Protein 5WS9 (pdb70)

CATH classification: 3.20.20.60

GO terms:
  GO:0005886 plasma membrane (C, HDA)

Solvent-accessible surface area: 67733 Å² total; per-residue (Å²): 173,44,23,6,17,0,0,0,4,17,12,96,21,2,92,168,118,87,14,0,79,24,0,0,108,22,7,0,9,0,0,18,2,28,5,35,126,55,84,84,111,59,16,92,82,12,27,81,50,0,56,96,1,14,124,61,44,46,70,22,2,0,0,0,0,1,0,24,2,30,45,14,51,0,14,145,5,68,97,29,50,27,106,0,40,132,58,51,76,0,69,0,0,25,18,103,43,126,1,53,62,88,83,0,11,2,75,15,116,83,1,15,131,34,5,95,67,51,34,93,1,10,0,67,63,10,100,1,0,0,39,3,72,37,57,93,66,78,14,0,15,0,42,1,57,44,23,1,86,3,32,33,66,78,6,6,5,4,32,81,22,114,14,77,38,96,16,14,35,114,78,0,51,96,5,0,40,36,0,2,109,27,19,0,9,0,0,0,0,6,21,1,53,36,40,50,18,9,109,72,0,38,97,4,0,82,160,58,66,80,136,12,24,0,0,0,18,0,3,13,42,47,0,36,122,58,16,94,44,0,0,103,39,1,58,1,0,0,0,6,1,13,26,0,7,17,21,24,67,19,34,75,5,5,24,8,5,45,118,0,0,39,49,0,7,25,35,4,37,6,0,0,0,0,32,48,0,0,37,24,0,44,102,75,24,65,7,11,16,0,2,1,4,0,0,0,5,0,16,52,14,1,6,10,1,4,3,0,22,16,3,0,15,94,6,139,77,12,35,28,0,0,107,3,0,19,115,0,1,46,24,2,18,161,84,48,22,72,19,50,116,36,106,77,91,11,175,66,69,54,1,1,1,0,50,1,0,36,18,1,0,62,49,28,107,4,106,0,1,0,0,23,10,52,45,0,16,4,0,50,42,0,0,18,21,12,1,94,25,52,2,3,0,0,3,25,70,81,85,5,51,19,34,5,5,6,2,4,7,11,66,6,26,82,12,82,126,42,148,46,17,62,1,13,4,153,26,0,18,126,15,0,52,132,43,116,136,15,132,169,20,12,20,0,0,0,1,0,7,5,62,38,28,67,81,24,14,8,4,9,3,5,6,2,103,0,40,82,135,18,55,162,50,18,6,16,0,0,0,3,18,11,94,19,2,94,162,115,103,18,2,92,26,0,0,106,19,7,0,9,0,0,19,3,29,4,35,127,53,84,83,110,58,18,91,82,14,27,79,52,0,59,96,2,14,127,61,43,46,72,22,2,0,0,0,0,1,0,24,2,25,46,17,51,0,14,150,6,67,96,29,52,27,107,0,35,131,59,56,68,0,73,0,0,24,18,103,43,128,1,54,58,88,82,0,11,2,76,16,116,83,1,15,129,36,4,95,68,51,34,84,1,2,0,59,67,11,107,0,3,0,38,3,71,37,58,97,66,78,18,0,14,0,42,1,53,47,21,1,82,2,32,36,68,78,6,5,5,5,33,81,23,128,20,78,25,98,9,15,34,126,74,0,46,102,4,0,39,38,0,2,110,25,18,0,10,0,0,0,0,5,19,0,39,34,41,49,15,9,112,76,0,38,100,5,0,83,150,54,64,80,136,12,25,0,0,0,18,1,3,22,48,82,0,36,120,49,16,95,43,0,1,102,40,2,56,0,0,1,0,6,2,12,31,0,3,8,21,24,64,18,34,75,5,6,22,15,6,45,117,0,0,40,48,0,7,44,34,4,40,6,0,0,0,0,31,45,0,0,37,24,0,54,130,60,21,60,7,10,19,0,3,3,4,0,0,0,5,0,16,50,14,1,5,10,1,4,4,0,22,16,2,0,15,93,6,138,56,14,40,30,0,0,106,4,0,19,115,0,1,44,26,1,17,160,84,48,21,71,20,49,115,35,99,111,97,14,165,65,68,54,2,1,1,0,52,1,0,45,22,0,0,65,72,26,115,5,116,0,1,1,0,25,10,51,44,0,15,5,0,48,40,0,1,19,15,8,1,92,26,51,2,4,0,0,3,23,69,85,86,5,57,19,33,5,5,5,2,4,8,11,69,7,29,72,12,82,119,38,145,44,12,63,1,14,5,152,29,0,18,131,16,0,58,135,31,116,147,14,131,161,20,9,21,0,1,0,1,0,8,4,62,38,28,67,79,26,14,9,4,8,3,5,6,3,103,0,34,83,133,18,53,179,45,26,7,16,0,0,0,4,16,13,93,21,2,91,169,130,97,16,0,85,21,0,0,105,21,7,0,10,0,0,19,2,26,4,31,113,57,87,80,87,51,15,95,69,12,27,78,50,0,61,101,1,16,129,55,42,46,70,23,2,0,0,0,0,1,0,25,4,23,45,12,38,0,13,169,10,70,104,29,54,27,104,0,39,127,56,56,76,0,70,0,0,22,19,104,42,144,0,48,57,89,81,0,19,2,75,17,119,84,1,14,128,39,12,93,61,51,26,117,2,2,0,45,54,2,95,0,6,0,42,3,72,44,56,95,64,79,12,0,17,0,42,1,73,40,24,6,81,3,32,43,69,70,8,9,11,7,24,86,26,136,40,84,27,91,8,16,33,136,83,0,55,109,5,0,34,42,0,1,106,36,18,0,9,2,0,0,0,5,17,0,59,37,41,46,11,11,99,65,0,37,116,8,0,81,165,52,63,77,134,12,31,0,0,0,15,0,4,23,44,68,0,33,123,57,15,97,46,0,1,104,40,1,60,3,0,0,0,6,1,4,26,0,7,15,30,22,65,18,34,75,5,5,25,5,6,44,118,0,0,40,48,0,7,25,35,4,39,11,0,0,0,0,28,38,0,0,36,23,0,44,106,74,20,79,5,13,11,0,3,2,5,0,0,0,6,0,16,53,14,1,5,11,1,4,3,0,21,15,2,0,14,94,5,145,61,12,38,30,0,0,114,4,0,20,117,0,1,46,28,2,17,157,106,51,20,72,19,50,116,33,105,113,82,12,158,67,67,52,1,1,1,0,49,2,0,33,17,0,0,71,77,29,121,3,75,0,1,0,0,24,10,51,46,0,15,4,0,47,40,0,1,19,22,13,2,93,21,53,2,4,0,0,3,24,65,79,85,5,56,18,36,4,5,4,2,3,8,9,69,7,26,84,11,84,124,43,148,46,11,62,1,13,4,152,32,0,17,134,16,0,51,137,46,117,129,10,129,175,18,12,24,0,0,0,1,0,7,6,59,38,32,66,79,25,14,8,3,8,2,4,6,3,101,0,47,84,130,16,62,178,44,27,6,18,0,0,0,3,16,12,93,25,2,96,163,101,78,6,2,92,21,0,0,106,21,7,0,9,0,0,16,4,29,3,31,112,55,78,87,104,57,16,96,84,13,28,81,60,0,61,97,2,15,129,59,44,47,71,22,2,0,0,0,0,1,0,27,3,24,44,14,43,0,12,164,7,70,101,29,53,27,106,0,38,129,57,56,78,0,69,0,0,22,19,102,42,141,4,44,57,88,76,0,24,2,78,18,122,85,2,14,131,35,11,99,64,52,33,163,2,8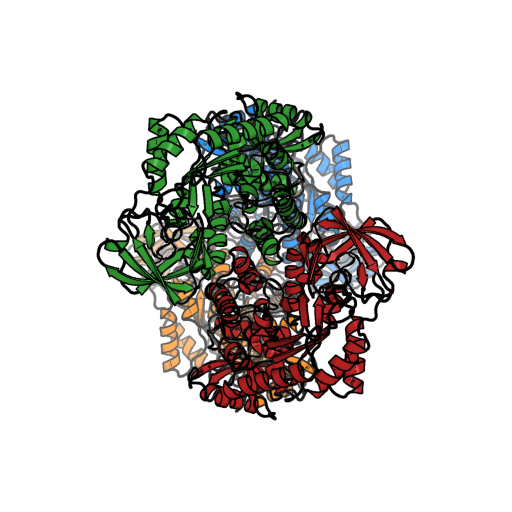,0,38,41,2,94,0,6,0,41,3,71,41,55,100,67,78,12,1,17,0,42,1,73,37,24,6,84,0,38,29,67,32,6,10,9,10,40,88,27,128,26,80,27,91,16,11,33,119,79,0,44,97,4,0,37,37,0,2,106,35,18,0,8,0,0,0,1,5,17,0,54,36,39,48,16,8,107,78,0,38,114,8,0,82,166,43,65,80,136,13,27,0,0,0,18,1,3,24,46,61,0,13,121,58,4,96,45,0,0,105,41,1,59,1,0,0,0,5,1,4,25,0,6,14,29,22,67,19,34,77,4,5,40,13,6,45,129,0,0,41,48,0,7,34,35,3,38,7,0,0,0,0,27,24,0,0,37,21,0,45,105,46,20,67,6,13,12,0,2,1,5,0,0,0,6,0,16,53,14,1,5,11,1,4,4,0,20,16,2,0,15,94,6,145,62,14,38,31,0,0,120,4,0,20,116,0,1,30,24,3,15,141,91,49,22,71,19,49,115,34,105,100,89,13,167,64,66,52,1,1,1,0,52,2,0,34,17,0,0,63,74,29,114,4,116,0,2,0,0,24,10,52,44,0,14,4,0,49,40,0,0,18,20,12,1,93,26,54,2,4,0,0,3,25,65,80,85,5,53,18,32,4,6,5,2,3,8,11,67,7,28,84,10,84,120,36,144,46,11,62,2,13,4,153,29,0,18,129,17,0,53,139,45,110,128,17,122,171,19,15,22,0,0,0,1,0,8,5,59,40,28,65,80,23,15,8,3,9,3,5,5,3,102,0,39,84,134,17,57

Structure (mmCIF, N/CA/C/O backbone):
data_5WS9
#
_entry.id   5WS9
#
_cell.length_a   127.190
_cell.length_b   127.190
_cell.length_c   144.924
_cell.angle_alpha   90.00
_cell.angle_beta   90.00
_cell.angle_gamma   120.00
#
_symmetry.space_group_name_H-M   'P 31'
#
loop_
_entity.id
_entity.type
_entity.pdbx_description
1 polymer 'Pyruvate kinase'
2 non-polymer 'MAGNESIUM ION'
3 non-polymer 'OXALATE ION'
4 non-polymer 'ADENOSINE MONOPHOSPHATE'
5 non-polymer 'POTASSIUM ION'
6 non-polymer "ADENOSINE-5'-TRIPHOSPHATE"
7 non-polymer 'PHOSPHATE ION'
8 water water
#
loop_
_atom_site.group_PDB
_atom_site.id
_atom_site.type_symbol
_atom_site.label_atom_id
_atom_site.label_alt_id
_atom_site.label_comp_id
_atom_site.label_asym_id
_atom_site.label_entity_id
_atom_site.label_seq_id
_atom_site.pdbx_PDB_ins_code
_atom_site.Cartn_x
_atom_site.Cartn_y
_atom_site.Cartn_z
_atom_site.occupancy
_atom_site.B_iso_or_equiv
_atom_site.auth_seq_id
_atom_site.auth_comp_id
_atom_site.auth_asym_id
_atom_site.auth_atom_id
_atom_site.pdbx_PDB_model_num
ATOM 1 N N . THR A 1 5 ? 94.506 81.348 -12.913 1.00 54.20 2 THR A N 1
ATOM 2 C CA . THR A 1 5 ? 93.117 81.808 -12.980 1.00 46.77 2 THR A CA 1
ATOM 3 C C . THR A 1 5 ? 92.157 81.026 -12.094 1.00 38.87 2 THR A C 1
ATOM 4 O O . THR A 1 5 ? 92.409 79.891 -11.648 1.00 35.34 2 THR A O 1
ATOM 8 N N . ARG A 1 6 ? 91.005 81.630 -11.946 1.00 31.42 3 ARG A N 1
ATOM 9 C CA . ARG A 1 6 ? 89.950 81.127 -11.119 1.00 29.56 3 ARG A CA 1
ATOM 10 C C . ARG A 1 6 ? 89.412 79.842 -11.687 1.00 29.61 3 ARG A C 1
ATOM 11 O O . ARG A 1 6 ? 89.201 79.732 -12.914 1.00 28.06 3 ARG A O 1
ATOM 19 N N . ARG A 1 7 ? 89.128 78.890 -10.800 1.00 27.89 4 ARG A N 1
ATOM 20 C CA . ARG A 1 7 ? 88.547 77.619 -11.202 1.00 27.01 4 ARG A CA 1
ATOM 21 C C . ARG A 1 7 ? 87.043 77.581 -10.946 1.00 27.24 4 ARG A C 1
ATOM 22 O O . ARG A 1 7 ? 86.262 77.271 -11.855 1.00 25.42 4 ARG A O 1
ATOM 30 N N . GLY A 1 8 ? 86.615 77.880 -9.715 1.00 24.62 5 GLY A N 1
ATOM 31 C CA . GLY A 1 8 ? 85.200 77.963 -9.409 1.00 23.98 5 GLY A CA 1
ATOM 32 C C . GLY A 1 8 ? 84.439 78.973 -10.250 1.00 24.03 5 GLY A C 1
ATOM 33 O O . GLY A 1 8 ? 84.970 80.008 -10.615 1.00 25.96 5 GLY A O 1
ATOM 34 N N . LYS A 1 9 ? 83.185 78.670 -10.551 1.00 21.65 6 LYS A N 1
ATOM 35 C CA . LYS A 1 9 ? 82.423 79.462 -11.497 1.00 23.35 6 LYS A CA 1
ATOM 36 C C . LYS A 1 9 ? 81.486 80.406 -10.749 1.00 22.61 6 LYS A C 1
ATOM 37 O O . LYS A 1 9 ? 81.185 80.192 -9.568 1.00 23.38 6 LYS A O 1
ATOM 43 N N . ILE A 1 10 ? 81.139 81.504 -11.405 1.00 21.81 7 ILE A N 1
ATOM 44 C CA . ILE A 1 10 ? 80.267 82.549 -10.843 1.00 21.80 7 ILE A CA 1
ATOM 45 C C . ILE A 1 10 ? 79.039 82.730 -11.716 1.00 21.09 7 ILE A C 1
ATOM 46 O O . ILE A 1 10 ? 79.135 82.951 -12.951 1.00 23.05 7 ILE A O 1
ATOM 51 N N . VAL A 1 11 ? 77.888 82.603 -11.077 1.00 22.01 8 VAL A N 1
ATOM 52 C CA . VAL A 1 11 ? 76.596 82.859 -11.670 1.00 21.65 8 VAL A CA 1
ATOM 53 C C . VAL A 1 11 ? 76.084 84.208 -11.193 1.00 25.56 8 VAL A C 1
ATOM 54 O O . VAL A 1 11 ? 76.082 84.477 -10.005 1.00 21.54 8 VAL A O 1
ATOM 58 N N . CYS A 1 12 ? 75.669 85.075 -12.134 1.00 24.49 9 CYS A N 1
ATOM 59 C CA . CYS A 1 12 ? 75.098 86.360 -11.776 1.00 27.20 9 CYS A CA 1
ATOM 60 C C . CYS A 1 12 ? 73.677 86.485 -12.258 1.00 26.22 9 CYS A C 1
ATOM 61 O O . CYS A 1 12 ? 73.362 86.044 -13.342 1.00 27.37 9 CYS A O 1
ATOM 64 N N . THR A 1 13 ? 72.851 87.185 -11.488 1.00 23.95 10 THR A N 1
ATOM 65 C CA . THR A 1 13 ? 71.484 87.419 -11.879 1.00 25.43 10 THR A CA 1
ATOM 66 C C . THR A 1 13 ? 71.340 88.804 -12.525 1.00 26.10 10 THR A C 1
ATOM 67 O O . THR A 1 13 ? 71.815 89.818 -11.997 1.00 27.36 10 THR A O 1
ATOM 71 N N . LEU A 1 14 ? 70.669 88.840 -13.666 1.00 26.14 11 LEU A N 1
ATOM 72 C CA . LEU A 1 14 ? 70.389 90.066 -14.355 1.00 26.46 11 LEU A CA 1
ATOM 73 C C . LEU A 1 14 ? 69.131 90.726 -13.833 1.00 27.28 11 LEU A C 1
ATOM 74 O O . LEU A 1 14 ? 68.194 90.044 -13.410 1.00 25.17 11 LEU A O 1
ATOM 79 N N . GLY A 1 15 ? 69.100 92.052 -13.912 1.00 27.28 12 GLY A N 1
ATOM 80 C CA . GLY A 1 15 ? 67.943 92.828 -13.566 1.00 29.32 12 GLY A CA 1
ATOM 81 C C . GLY A 1 15 ? 68.189 94.328 -13.732 1.00 31.56 12 GLY A C 1
ATOM 82 O O . GLY A 1 15 ? 69.140 94.729 -14.414 1.00 32.79 12 GLY A O 1
ATOM 83 N N . PRO A 1 16 ? 67.390 95.163 -13.048 1.00 31.02 13 PRO A N 1
ATOM 84 C CA . PRO A 1 16 ? 67.456 96.601 -13.245 1.00 33.36 13 PRO A CA 1
ATOM 85 C C . PRO A 1 16 ? 68.864 97.174 -13.138 1.00 34.20 13 PRO A C 1
ATOM 86 O O . PRO A 1 16 ? 69.210 98.088 -13.889 1.00 32.84 13 PRO A O 1
ATOM 90 N N . ALA A 1 17 ? 69.678 96.639 -12.225 1.00 32.79 14 ALA A N 1
ATOM 91 C CA . ALA A 1 17 ? 71.000 97.169 -11.992 1.00 34.41 14 ALA A CA 1
ATOM 92 C C . ALA A 1 17 ? 72.004 96.788 -13.086 1.00 35.82 14 ALA A C 1
ATOM 93 O O . ALA A 1 17 ? 73.105 97.321 -13.114 1.00 38.59 14 ALA A O 1
ATOM 95 N N . THR A 1 18 ? 71.668 95.804 -13.909 1.00 32.63 15 THR A N 1
ATOM 96 C CA . THR A 1 18 ? 72.535 95.435 -15.018 1.00 33.28 15 THR A CA 1
ATOM 97 C C . THR A 1 18 ? 72.025 95.956 -16.363 1.00 34.90 15 THR A C 1
ATOM 98 O O . THR A 1 18 ? 72.654 95.709 -17.375 1.00 36.50 15 THR A O 1
ATOM 102 N N . GLN A 1 19 ? 70.923 96.701 -16.369 1.00 36.59 16 GLN A N 1
ATOM 103 C CA . GLN A 1 19 ? 70.305 97.130 -17.634 1.00 40.26 16 GLN A CA 1
ATOM 104 C C . GLN A 1 19 ? 70.986 98.338 -18.234 1.00 43.32 16 GLN A C 1
ATOM 105 O O . GLN A 1 19 ? 70.905 98.560 -19.436 1.00 43.39 16 GLN A O 1
ATOM 111 N N . ARG A 1 20 ? 71.649 99.140 -17.412 1.00 48.92 17 ARG A N 1
ATOM 112 C CA . ARG A 1 20 ? 72.351 100.294 -17.969 1.00 54.86 17 ARG A CA 1
ATOM 113 C C . ARG A 1 20 ? 73.407 99.836 -18.944 1.00 54.26 17 ARG A C 1
ATOM 114 O O . ARG A 1 20 ? 74.055 98.844 -18.744 1.00 45.14 17 ARG A O 1
ATOM 122 N N . ASP A 1 21 ? 73.532 100.585 -20.024 1.00 56.83 18 ASP A N 1
ATOM 123 C CA . ASP A 1 21 ? 74.398 100.251 -21.125 1.00 60.69 18 ASP A CA 1
ATOM 124 C C . ASP A 1 21 ? 75.784 99.762 -20.673 1.00 57.82 18 ASP A C 1
ATOM 125 O O . ASP A 1 21 ? 76.415 100.326 -19.773 1.00 57.99 18 ASP A O 1
ATOM 130 N N . ASP A 1 22 ? 76.233 98.727 -21.351 1.00 53.96 19 ASP A N 1
ATOM 131 C CA . ASP A 1 22 ? 77.508 98.074 -21.109 1.00 53.71 19 ASP A CA 1
ATOM 132 C C . ASP A 1 22 ? 77.816 97.488 -19.725 1.00 44.19 19 ASP A C 1
ATOM 133 O O . ASP A 1 22 ? 78.886 96.964 -19.539 1.00 39.43 19 ASP A O 1
ATOM 138 N N . LEU A 1 23 ? 76.853 97.465 -18.813 1.00 42.58 20 LEU A N 1
ATOM 139 C CA . LEU A 1 23 ? 77.048 96.726 -17.552 1.00 42.26 20 LEU A CA 1
ATOM 140 C C . LEU A 1 23 ? 77.157 95.227 -17.738 1.00 36.19 20 LEU A C 1
ATOM 141 O O . LEU A 1 23 ? 77.961 94.593 -17.088 1.00 33.30 20 LEU A O 1
ATOM 146 N N . VAL A 1 24 ? 76.344 94.655 -18.614 1.00 33.43 21 VAL A N 1
ATOM 147 C CA . VAL A 1 24 ? 76.407 93.211 -18.843 1.00 30.83 21 VAL A CA 1
ATOM 148 C C . VAL A 1 24 ? 77.781 92.848 -19.411 1.00 31.77 21 VAL A C 1
ATOM 149 O O . VAL A 1 24 ? 78.412 91.903 -18.983 1.00 30.89 21 VAL A O 1
ATOM 153 N N . ARG A 1 25 ? 78.261 93.624 -20.361 1.00 32.58 22 ARG A N 1
ATOM 154 C CA . ARG A 1 25 ? 79.603 93.448 -20.851 1.00 33.35 22 ARG A CA 1
ATOM 155 C C . ARG A 1 25 ? 80.628 93.523 -19.726 1.00 33.49 22 ARG A C 1
ATOM 156 O O . ARG A 1 25 ? 81.541 92.707 -19.660 1.00 32.12 22 ARG A O 1
ATOM 164 N N . ALA A 1 26 ? 80.503 94.529 -18.857 1.00 32.94 23 ALA A N 1
ATOM 165 C CA . ALA A 1 26 ? 81.457 94.677 -17.760 1.00 32.31 23 ALA A CA 1
ATOM 166 C C . ALA A 1 26 ? 81.403 93.479 -16.794 1.00 30.41 23 ALA A C 1
ATOM 167 O O . ALA A 1 26 ? 82.409 93.100 -16.242 1.00 27.98 23 ALA A O 1
ATOM 169 N N . LEU A 1 27 ? 80.234 92.870 -16.626 1.00 30.34 24 LEU A N 1
ATOM 170 C CA . LEU A 1 27 ? 80.127 91.648 -15.807 1.00 31.12 24 LEU A CA 1
ATOM 171 C C . LEU A 1 27 ? 80.887 90.493 -16.424 1.00 29.60 24 LEU A C 1
ATOM 172 O O . LEU A 1 27 ? 81.549 89.714 -15.728 1.00 26.75 24 LEU A O 1
ATOM 177 N N . VAL A 1 28 ? 80.729 90.337 -17.727 1.00 30.27 25 VAL A N 1
ATOM 178 C CA . VAL A 1 28 ? 81.437 89.263 -18.462 1.00 28.57 25 VAL A CA 1
ATOM 179 C C . VAL A 1 28 ? 82.920 89.465 -18.319 1.00 29.44 25 VAL A C 1
ATOM 180 O O . VAL A 1 28 ? 83.657 88.537 -18.000 1.00 28.48 25 VAL A O 1
ATOM 184 N N . GLU A 1 29 ? 83.372 90.696 -18.505 1.00 31.10 26 GLU A N 1
ATOM 185 C CA . GLU A 1 29 ? 84.803 90.950 -18.400 1.00 35.03 26 GLU A CA 1
ATOM 186 C C . GLU A 1 29 ? 85.325 90.761 -16.987 1.00 34.20 26 GLU A C 1
ATOM 187 O O . GLU A 1 29 ? 86.491 90.416 -16.803 1.00 35.49 26 GLU A O 1
ATOM 193 N N . ALA A 1 30 ? 84.462 90.991 -15.994 1.00 32.51 27 ALA A N 1
ATOM 194 C CA . ALA A 1 30 ? 84.801 90.787 -14.591 1.00 32.26 27 ALA A CA 1
ATOM 195 C C . ALA A 1 30 ? 84.766 89.301 -14.155 1.00 30.77 27 ALA A C 1
ATOM 196 O O . ALA A 1 30 ? 85.206 88.962 -13.032 1.00 29.58 27 ALA A O 1
ATOM 198 N N . GLY A 1 31 ? 84.229 88.434 -15.008 1.00 29.87 28 GLY A N 1
ATOM 199 C CA . GLY A 1 31 ? 84.307 87.013 -14.777 1.00 28.70 28 GLY A CA 1
ATOM 200 C C . GLY A 1 31 ? 83.003 86.238 -14.736 1.00 27.36 28 GLY A C 1
ATOM 201 O O . GLY A 1 31 ? 83.032 85.035 -14.532 1.00 28.28 28 GLY A O 1
ATOM 202 N N . MET A 1 32 ? 81.866 86.884 -14.948 1.00 26.14 29 MET A N 1
ATOM 203 C CA . MET A 1 32 ? 80.571 86.154 -14.954 1.00 26.53 29 MET A CA 1
ATOM 204 C C . MET A 1 32 ? 80.662 84.962 -15.894 1.00 25.40 29 MET A C 1
ATOM 205 O O . MET A 1 32 ? 80.967 85.133 -17.057 1.00 23.77 29 MET A O 1
ATOM 210 N N . ASP A 1 33 ? 80.330 83.774 -15.393 1.00 24.27 30 ASP A N 1
ATOM 211 C CA . ASP A 1 33 ? 80.352 82.567 -16.190 1.00 24.37 30 ASP A CA 1
ATOM 212 C C . ASP A 1 33 ? 78.958 82.137 -16.659 1.00 24.84 30 ASP A C 1
ATOM 213 O O . ASP A 1 33 ? 78.815 81.507 -17.731 1.00 25.67 30 ASP A O 1
ATOM 218 N N . VAL A 1 34 ? 77.939 82.480 -15.878 1.00 23.30 31 VAL A N 1
ATOM 219 C CA . VAL A 1 34 ? 76.551 82.143 -16.170 1.00 22.10 31 VAL A CA 1
ATOM 220 C C . VAL A 1 34 ? 75.685 83.323 -15.792 1.00 23.62 31 VAL A C 1
ATOM 221 O O . VAL A 1 34 ? 75.816 83.843 -14.704 1.00 23.30 31 VAL A O 1
ATOM 225 N N . ALA A 1 35 ? 74.798 83.740 -16.697 1.00 22.79 32 ALA A N 1
ATOM 226 C CA . ALA A 1 35 ? 73.816 84.804 -16.429 1.00 23.55 32 ALA A CA 1
ATOM 227 C C . ALA A 1 35 ? 72.474 84.154 -16.167 1.00 24.54 32 ALA A C 1
ATOM 228 O O . ALA A 1 35 ? 71.979 83.440 -17.007 1.00 26.00 32 ALA A O 1
ATOM 230 N N . ARG A 1 36 ? 71.896 84.432 -15.001 1.00 24.25 33 ARG A N 1
ATOM 231 C CA . ARG A 1 36 ? 70.570 83.952 -14.608 1.00 23.80 33 ARG A CA 1
ATOM 232 C C . ARG A 1 36 ? 69.524 84.995 -14.965 1.00 25.46 33 ARG A C 1
ATOM 233 O O . ARG A 1 36 ? 69.614 86.194 -14.560 1.00 24.63 33 ARG A O 1
ATOM 241 N N . MET A 1 37 ? 68.534 84.543 -15.719 1.00 25.25 34 MET A N 1
ATOM 242 C CA . MET A 1 37 ? 67.336 85.312 -15.984 1.00 28.35 34 MET A CA 1
ATOM 243 C C . MET A 1 37 ? 66.234 84.838 -15.061 1.00 27.32 34 MET A C 1
ATOM 244 O O . MET A 1 37 ? 65.797 83.677 -15.144 1.00 27.92 34 MET A O 1
ATOM 249 N N . ASN A 1 38 ? 65.785 85.713 -14.177 1.00 27.20 35 ASN A N 1
ATOM 250 C CA . ASN A 1 38 ? 64.774 85.318 -13.163 1.00 27.32 35 ASN A CA 1
ATOM 251 C C . ASN A 1 38 ? 63.400 85.666 -13.613 1.00 27.09 35 ASN A C 1
ATOM 252 O O . ASN A 1 38 ? 63.025 86.854 -13.646 1.00 28.84 35 ASN A O 1
ATOM 257 N N . PHE A 1 39 ? 62.626 84.654 -13.993 1.00 27.28 36 PHE A N 1
ATOM 258 C CA . PHE A 1 39 ? 61.281 84.915 -14.554 1.00 29.32 36 PHE A CA 1
ATOM 259 C C . PHE A 1 39 ? 60.214 85.307 -13.544 1.00 29.76 36 PHE A C 1
ATOM 260 O O . PHE A 1 39 ? 59.056 85.590 -13.937 1.00 29.85 36 PHE A O 1
ATOM 268 N N . SER A 1 40 ? 60.595 85.434 -12.272 1.00 28.11 37 SER A N 1
ATOM 269 C CA . SER A 1 40 ? 59.705 86.069 -11.273 1.00 31.47 37 SER A CA 1
ATOM 270 C C . SER A 1 40 ? 59.487 87.568 -11.520 1.00 31.90 37 SER A C 1
ATOM 271 O O . SER A 1 40 ? 58.517 88.136 -11.024 1.00 32.91 37 SER A O 1
ATOM 274 N N . HIS A 1 41 ? 60.393 88.206 -12.254 1.00 30.08 38 HIS A N 1
ATOM 275 C CA . HIS A 1 41 ? 60.304 89.641 -12.527 1.00 34.76 38 HIS A CA 1
ATOM 276 C C . HIS A 1 41 ? 60.573 89.922 -13.997 1.00 32.87 38 HIS A C 1
ATOM 277 O O . HIS A 1 41 ? 61.052 89.055 -14.720 1.00 31.92 38 HIS A O 1
ATOM 284 N N . GLY A 1 42 ? 60.261 91.138 -14.431 1.00 33.08 39 GLY A N 1
ATOM 285 C CA . GLY A 1 42 ? 60.563 91.576 -15.786 1.00 34.07 39 GLY A CA 1
ATOM 286 C C . GLY A 1 42 ? 59.540 91.076 -16.788 1.00 36.43 39 GLY A C 1
ATOM 287 O O . GLY A 1 42 ? 58.811 90.124 -16.516 1.00 35.06 39 GLY A O 1
ATOM 288 N N . ASP A 1 43 ? 59.459 91.734 -17.947 1.00 36.21 40 ASP A N 1
ATOM 289 C CA . ASP A 1 43 ? 58.668 91.189 -19.052 1.00 36.98 40 ASP A CA 1
ATOM 290 C C . ASP A 1 43 ? 59.572 90.568 -20.143 1.00 34.34 40 ASP A C 1
ATOM 291 O O . ASP A 1 43 ? 60.815 90.530 -20.007 1.00 34.57 40 ASP A O 1
ATOM 296 N N . TYR A 1 44 ? 58.943 90.004 -21.163 1.00 34.15 41 TYR A N 1
ATOM 297 C CA . TYR A 1 44 ? 59.679 89.246 -22.182 1.00 33.53 41 TYR A CA 1
ATOM 298 C C . TYR A 1 44 ? 60.643 90.146 -22.969 1.00 34.22 41 TYR A C 1
ATOM 299 O O . TYR A 1 44 ? 61.758 89.733 -23.282 1.00 32.90 41 TYR A O 1
ATOM 308 N N . ASP A 1 45 ? 60.240 91.393 -23.204 1.00 34.10 42 ASP A N 1
ATOM 309 C CA . ASP A 1 45 ? 61.120 92.377 -23.830 1.00 36.01 42 ASP A CA 1
ATOM 310 C C . ASP A 1 45 ? 62.403 92.589 -23.013 1.00 36.03 42 ASP A C 1
ATOM 311 O O . ASP A 1 45 ? 63.499 92.608 -23.584 1.00 34.41 42 ASP A O 1
ATOM 316 N N . ASP A 1 46 ? 62.262 92.707 -21.681 1.00 35.32 43 ASP A N 1
ATOM 317 C CA . ASP A 1 46 ? 63.415 92.860 -20.778 1.00 36.54 43 ASP A CA 1
ATOM 318 C C . ASP A 1 46 ? 64.384 91.709 -20.929 1.00 31.83 43 ASP A C 1
ATOM 319 O O . ASP A 1 46 ? 65.588 91.911 -20.966 1.00 30.33 43 ASP A O 1
ATOM 324 N N . HIS A 1 47 ? 63.849 90.493 -20.891 1.00 30.34 44 HIS A N 1
ATOM 325 C CA . HIS A 1 47 ? 64.662 89.305 -20.915 1.00 30.85 44 HIS A CA 1
ATOM 326 C C . HIS A 1 47 ? 65.357 89.166 -22.267 1.00 31.46 44 HIS A C 1
ATOM 327 O O . HIS A 1 47 ? 66.505 88.743 -22.346 1.00 33.71 44 HIS A O 1
ATOM 334 N N . LYS A 1 48 ? 64.643 89.518 -23.329 1.00 34.70 45 LYS A N 1
ATOM 335 C CA . LYS A 1 48 ? 65.229 89.451 -24.658 1.00 34.30 45 LYS A CA 1
ATOM 336 C C . LYS A 1 48 ? 66.437 90.398 -24.755 1.00 32.78 45 LYS A C 1
ATOM 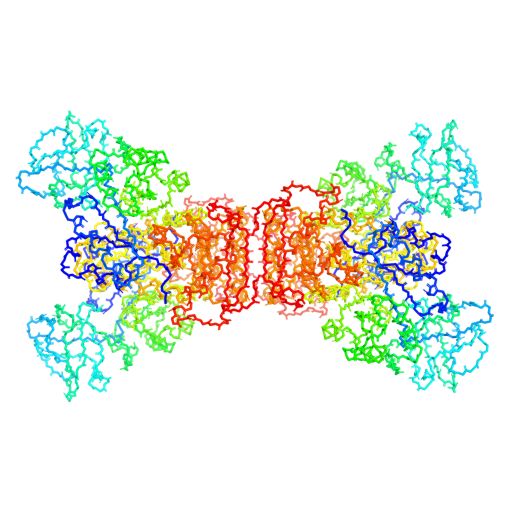337 O O . LYS A 1 48 ? 67.481 90.009 -25.213 1.00 31.28 45 LYS A O 1
ATOM 343 N N . VAL A 1 49 ? 66.254 91.652 -24.353 1.00 33.15 46 VAL A N 1
ATOM 344 C CA . VAL A 1 49 ? 67.338 92.616 -24.371 1.00 34.27 46 VAL A CA 1
ATOM 345 C C . VAL A 1 49 ? 68.544 92.141 -23.570 1.00 32.32 46 VAL A C 1
ATOM 346 O O . VAL A 1 49 ? 69.697 92.242 -24.023 1.00 32.02 46 VAL A O 1
ATOM 350 N N . ALA A 1 50 ? 68.296 91.593 -22.389 1.00 30.87 47 ALA A N 1
ATOM 351 C CA . ALA A 1 50 ? 69.377 91.129 -21.555 1.00 29.56 47 ALA A CA 1
ATOM 352 C C . ALA A 1 50 ? 70.108 89.900 -22.168 1.00 29.79 47 ALA A C 1
ATOM 353 O O . ALA A 1 50 ? 71.355 89.823 -22.159 1.00 29.19 47 ALA A O 1
ATOM 355 N N . TYR A 1 51 ? 69.334 88.964 -22.701 1.00 30.24 48 TYR A N 1
ATOM 356 C CA . TYR A 1 51 ? 69.877 87.796 -23.429 1.00 31.08 48 TYR A CA 1
ATOM 357 C C . TYR A 1 51 ? 70.830 88.212 -24.553 1.00 31.56 48 TYR A C 1
ATOM 358 O O . TYR A 1 51 ? 71.906 87.667 -24.681 1.00 34.46 48 TYR A O 1
ATOM 367 N N . GLU A 1 52 ? 70.402 89.178 -25.344 1.00 31.85 49 GLU A N 1
ATOM 368 C CA . GLU A 1 52 ? 71.172 89.682 -26.464 1.00 33.18 49 GLU A CA 1
ATOM 369 C C . GLU A 1 52 ? 72.479 90.308 -25.967 1.00 31.47 49 GLU A C 1
ATOM 370 O O . GLU A 1 52 ? 73.543 90.112 -26.577 1.00 28.89 49 GLU A O 1
ATOM 376 N N . ARG A 1 53 ? 72.404 91.041 -24.849 1.00 32.04 50 ARG A N 1
ATOM 377 C CA . ARG A 1 53 ? 73.596 91.669 -24.296 1.00 31.90 50 ARG A CA 1
ATOM 378 C C . ARG A 1 53 ? 74.616 90.640 -23.846 1.00 29.62 50 ARG A C 1
ATOM 379 O O . ARG A 1 53 ? 75.830 90.859 -24.019 1.00 30.63 50 ARG A O 1
ATOM 387 N N . VAL A 1 54 ? 74.143 89.517 -23.313 1.00 26.85 51 VAL A N 1
ATOM 388 C CA . VAL A 1 54 ? 75.039 88.437 -22.853 1.00 25.47 51 VAL A CA 1
ATOM 389 C C . VAL A 1 54 ? 75.708 87.753 -24.047 1.00 26.41 51 VAL A C 1
ATOM 390 O O . VAL A 1 54 ? 76.921 87.548 -24.058 1.00 28.60 51 VAL A O 1
ATOM 394 N N . ARG A 1 55 ? 74.922 87.392 -25.041 1.00 27.81 52 ARG A N 1
ATOM 395 C CA . ARG A 1 55 ? 75.481 86.768 -26.269 1.00 27.63 52 ARG A CA 1
ATOM 396 C C . ARG A 1 55 ? 76.500 87.671 -26.954 1.00 28.44 52 ARG A C 1
ATOM 397 O O . ARG A 1 55 ? 77.555 87.208 -27.349 1.00 27.94 52 ARG A O 1
ATOM 405 N N . VAL A 1 56 ? 76.213 88.958 -27.061 1.00 28.74 53 VAL A N 1
ATOM 406 C CA . VAL A 1 56 ? 77.171 89.882 -27.671 1.00 31.21 53 VAL A CA 1
ATOM 407 C C . VAL A 1 56 ? 78.483 89.932 -26.846 1.00 32.71 53 VAL A C 1
ATOM 408 O O . VAL A 1 56 ? 79.575 89.792 -27.387 1.00 30.44 53 VAL A O 1
ATOM 412 N N . ALA A 1 57 ? 78.352 90.090 -25.526 1.00 31.00 54 ALA A N 1
ATOM 413 C CA . ALA A 1 57 ? 79.501 90.206 -24.656 1.00 30.58 54 ALA A CA 1
ATOM 414 C C . ALA A 1 57 ? 80.356 88.929 -24.665 1.00 28.51 54 ALA A C 1
ATOM 415 O O . ALA A 1 57 ? 81.588 89.002 -24.703 1.00 30.75 54 ALA A O 1
ATOM 417 N N . SER A 1 58 ? 79.693 87.781 -24.685 1.00 26.51 55 SER A N 1
ATOM 418 C CA . SER A 1 58 ? 80.364 86.484 -24.773 1.00 27.42 55 SER A CA 1
ATOM 419 C C . SER A 1 58 ? 81.134 86.339 -26.088 1.00 27.77 55 SER A C 1
ATOM 420 O O . SER A 1 58 ? 82.297 85.912 -26.098 1.00 27.99 55 SER A O 1
ATOM 423 N N . ASP A 1 59 ? 80.484 86.678 -27.204 1.00 30.32 56 ASP A N 1
ATOM 424 C CA . ASP A 1 59 ? 81.144 86.580 -28.502 1.00 31.76 56 ASP A CA 1
ATOM 425 C C . ASP A 1 59 ? 82.232 87.633 -28.676 1.00 32.21 56 ASP A C 1
ATOM 426 O O . ASP A 1 59 ? 83.259 87.360 -29.309 1.00 32.99 56 ASP A O 1
ATOM 431 N N . ALA A 1 60 ? 81.997 88.847 -28.174 1.00 30.92 57 ALA A N 1
ATOM 432 C CA . ALA A 1 60 ? 83.013 89.907 -28.276 1.00 33.21 57 ALA A CA 1
ATOM 433 C C . ALA A 1 60 ? 84.280 89.581 -27.438 1.00 32.96 57 ALA A C 1
ATOM 434 O O . ALA A 1 60 ? 85.423 89.851 -27.873 1.00 31.12 57 ALA A O 1
ATOM 436 N N . THR A 1 61 ? 84.091 89.034 -26.255 1.00 31.49 58 THR A N 1
ATOM 437 C CA . THR A 1 61 ? 85.224 88.788 -25.355 1.00 31.72 58 THR A CA 1
ATOM 438 C C . THR A 1 61 ? 85.888 87.451 -25.604 1.00 32.70 58 THR A C 1
ATOM 439 O O . THR A 1 61 ? 87.032 87.247 -25.209 1.00 34.58 58 THR A O 1
ATOM 443 N N . GLY A 1 62 ? 85.136 86.517 -26.169 1.00 30.99 59 GLY A N 1
ATOM 444 C CA . GLY A 1 62 ? 85.607 85.179 -26.323 1.00 31.53 59 GLY A CA 1
ATOM 445 C C . GLY A 1 62 ? 85.368 84.292 -25.111 1.00 31.16 59 GLY A C 1
ATOM 446 O O . GLY A 1 62 ? 85.725 83.131 -25.145 1.00 31.94 59 GLY A O 1
ATOM 447 N N . ARG A 1 63 ? 84.788 84.833 -24.037 1.00 28.16 60 ARG A N 1
ATOM 448 C CA . ARG A 1 63 ? 84.525 84.052 -22.840 1.00 29.46 60 ARG A CA 1
ATOM 449 C C . ARG A 1 63 ? 83.190 83.311 -22.990 1.00 29.08 60 ARG A C 1
ATOM 450 O O . ARG A 1 63 ? 82.190 83.887 -23.418 1.00 28.39 60 ARG A O 1
ATOM 458 N N . ALA A 1 64 ? 83.170 82.042 -22.605 1.00 25.97 61 ALA A N 1
ATOM 459 C CA . ALA A 1 64 ? 81.921 81.315 -22.549 1.00 27.75 61 ALA A CA 1
ATOM 460 C C . ALA A 1 64 ? 81.050 81.910 -21.422 1.00 27.10 61 ALA A C 1
ATOM 461 O O . ALA A 1 64 ? 81.523 82.155 -20.326 1.00 24.51 61 ALA A O 1
ATOM 463 N N . VAL A 1 65 ? 79.799 82.179 -21.719 1.00 26.51 62 VAL A N 1
ATOM 464 C CA . VAL A 1 65 ? 78.873 82.603 -20.713 1.00 26.81 62 VAL A CA 1
ATOM 465 C C . VAL A 1 65 ? 77.557 81.893 -20.937 1.00 27.27 62 VAL A C 1
ATOM 466 O O . VAL A 1 65 ? 76.888 82.165 -21.910 1.00 27.87 62 VAL A O 1
ATOM 470 N N . GLY A 1 66 ? 77.187 80.986 -20.028 1.00 26.31 63 GLY A N 1
ATOM 471 C CA . GLY A 1 66 ? 75.926 80.287 -20.139 1.00 25.06 63 GLY A CA 1
ATOM 472 C C . GLY A 1 66 ? 74.757 81.210 -19.758 1.00 28.63 63 GLY A C 1
ATOM 473 O O . GLY A 1 66 ? 74.923 82.147 -18.991 1.00 25.75 63 GLY A O 1
ATOM 474 N N . VAL A 1 67 ? 73.585 80.941 -20.322 1.00 27.60 64 VAL A N 1
ATOM 475 C CA . VAL A 1 67 ? 72.368 81.630 -19.961 1.00 27.30 64 VAL A CA 1
ATOM 476 C C . VAL A 1 67 ? 71.391 80.657 -19.337 1.00 27.39 64 VAL A C 1
ATOM 477 O O . VAL A 1 67 ? 71.008 79.670 -19.966 1.00 24.60 64 VAL A O 1
ATOM 481 N N . LEU A 1 68 ? 71.017 80.955 -18.095 1.00 26.47 65 LEU A N 1
ATOM 482 C CA . LEU A 1 68 ? 70.142 80.124 -17.274 1.00 27.10 65 LEU A CA 1
ATOM 483 C C . LEU A 1 68 ? 68.776 80.795 -17.085 1.00 26.84 65 LEU A C 1
ATOM 484 O O . LEU A 1 68 ? 68.711 81.882 -16.579 1.00 29.59 65 LEU A O 1
ATOM 489 N N . ALA A 1 69 ? 67.701 80.157 -17.545 1.00 25.51 66 ALA A N 1
ATOM 490 C CA . ALA A 1 69 ? 66.340 80.619 -17.289 1.00 27.41 66 ALA A CA 1
ATOM 491 C C . ALA A 1 69 ? 65.801 80.017 -15.987 1.00 28.19 66 ALA A C 1
ATOM 492 O O . ALA A 1 69 ? 65.633 78.788 -15.898 1.00 30.90 66 ALA A O 1
ATOM 494 N N . ASP A 1 70 ? 65.507 80.861 -15.015 1.00 26.59 67 ASP A N 1
ATOM 495 C CA . ASP A 1 70 ? 64.996 80.385 -13.698 1.00 26.97 67 ASP A CA 1
ATOM 496 C C . ASP A 1 70 ? 63.493 80.571 -13.673 1.00 26.04 67 ASP A C 1
ATOM 497 O O . ASP A 1 70 ? 62.965 81.713 -13.723 1.00 26.29 67 ASP A O 1
ATOM 502 N N . LEU A 1 71 ? 62.783 79.446 -13.675 1.00 25.56 68 LEU A N 1
ATOM 503 C CA . LEU A 1 71 ? 61.316 79.460 -13.598 1.00 25.23 68 LEU A CA 1
ATOM 504 C C . LEU A 1 71 ? 60.822 79.645 -12.168 1.00 25.24 68 LEU A C 1
ATOM 505 O O . LEU A 1 71 ? 61.334 79.011 -11.242 1.00 25.59 68 LEU A O 1
ATOM 510 N N . GLN A 1 72 ? 59.818 80.500 -12.007 1.00 25.55 69 GLN A N 1
ATOM 511 C CA . GLN A 1 72 ? 59.302 80.881 -10.709 1.00 25.93 69 GLN A CA 1
ATOM 512 C C . GLN A 1 72 ? 58.740 79.705 -9.926 1.00 26.64 69 GLN A C 1
ATOM 513 O O . GLN A 1 72 ? 58.829 79.677 -8.698 1.00 25.92 69 GLN A O 1
ATOM 519 N N . GLY A 1 73 ? 58.091 78.784 -10.610 1.00 26.68 70 GLY A N 1
ATOM 520 C CA . GLY A 1 73 ? 57.508 77.610 -9.928 1.00 28.74 70 GLY A CA 1
ATOM 521 C C . GLY A 1 73 ? 56.252 77.948 -9.165 1.00 30.36 70 GLY A C 1
ATOM 522 O O . GLY A 1 73 ? 55.678 79.063 -9.329 1.00 30.89 70 GLY A O 1
ATOM 523 N N . PRO A 1 74 ? 55.799 77.017 -8.307 1.00 34.81 71 PRO A N 1
ATOM 524 C CA . PRO A 1 74 ? 54.561 77.178 -7.584 1.00 33.80 71 PRO A CA 1
ATOM 525 C C . PRO A 1 74 ? 54.676 78.132 -6.397 1.00 31.81 71 PRO A C 1
ATOM 526 O O . PRO A 1 74 ? 54.328 77.793 -5.268 1.00 31.38 71 PRO A O 1
ATOM 530 N N . LYS A 1 75 ? 55.132 79.335 -6.658 1.00 31.17 72 LYS A N 1
ATOM 531 C CA . LYS A 1 75 ? 55.291 80.333 -5.631 1.00 30.70 72 LYS A CA 1
ATOM 532 C C . LYS A 1 75 ? 53.912 80.837 -5.138 1.00 29.49 72 LYS A C 1
ATOM 533 O O . LYS A 1 75 ? 53.070 81.201 -5.925 1.00 30.11 72 LYS A O 1
ATOM 539 N N . ILE A 1 76 ? 53.708 80.868 -3.829 1.00 27.65 73 ILE A N 1
ATOM 540 C CA . ILE A 1 76 ? 52.487 81.428 -3.251 1.00 27.49 73 ILE A CA 1
ATOM 541 C C . ILE A 1 76 ? 52.693 82.897 -2.940 1.00 26.37 73 ILE A C 1
ATOM 542 O O . ILE A 1 76 ? 53.748 83.287 -2.451 1.00 24.57 73 ILE A O 1
ATOM 547 N N . ARG A 1 77 ? 51.694 83.704 -3.262 1.00 26.16 74 ARG A N 1
ATOM 548 C CA . ARG A 1 77 ? 51.801 85.127 -3.172 1.00 26.62 74 ARG A CA 1
ATOM 549 C C . ARG A 1 77 ? 50.543 85.735 -2.577 1.00 25.94 74 ARG A C 1
ATOM 550 O O . ARG A 1 77 ? 49.458 85.191 -2.713 1.00 27.55 74 ARG A O 1
ATOM 558 N N . LEU A 1 78 ? 50.694 86.925 -2.015 1.00 26.44 75 LEU A N 1
ATOM 559 C CA . LEU A 1 78 ? 49.543 87.742 -1.710 1.00 27.83 75 LEU A CA 1
ATOM 560 C C . LEU A 1 78 ? 49.002 88.349 -3.000 1.00 29.00 75 LEU A C 1
ATOM 561 O O . LEU A 1 78 ? 49.710 88.415 -4.038 1.00 30.81 75 LEU A O 1
ATOM 566 N N . GLY A 1 79 ? 47.755 88.832 -2.928 1.00 29.20 76 GLY A N 1
ATOM 567 C CA . GLY A 1 79 ? 47.158 89.573 -4.028 1.00 29.66 76 GLY A CA 1
ATOM 568 C C . GLY A 1 79 ? 47.548 91.032 -3.986 1.00 29.09 76 GLY A C 1
ATOM 569 O O . GLY A 1 79 ? 48.635 91.388 -3.507 1.00 25.79 76 GLY A O 1
ATOM 570 N N . ARG A 1 80 ? 46.668 91.884 -4.526 1.00 28.44 77 ARG A N 1
ATOM 571 C CA . ARG A 1 80 ? 46.890 93.316 -4.494 1.00 30.16 77 ARG A CA 1
ATOM 572 C C . ARG A 1 80 ? 46.175 93.978 -3.320 1.00 30.55 77 ARG A C 1
ATOM 573 O O . ARG A 1 80 ? 45.114 93.492 -2.863 1.00 31.02 77 ARG A O 1
ATOM 581 N N . PHE A 1 81 ? 46.731 95.116 -2.885 1.00 31.76 78 PHE A N 1
ATOM 582 C CA . PHE A 1 81 ? 46.120 95.966 -1.867 1.00 32.63 78 PHE A CA 1
ATOM 583 C C . PHE A 1 81 ? 45.565 97.226 -2.522 1.00 34.31 78 PHE A C 1
ATOM 584 O O . PHE A 1 81 ? 46.118 97.721 -3.514 1.00 33.79 78 PHE A O 1
ATOM 592 N N . ALA A 1 82 ? 44.518 97.793 -1.920 1.00 34.90 79 ALA A N 1
ATOM 593 C CA . ALA A 1 82 ? 43.902 99.027 -2.426 1.00 37.16 79 ALA A CA 1
ATOM 594 C C . ALA A 1 82 ? 44.930 100.173 -2.529 1.00 38.85 79 ALA A C 1
ATOM 595 O O . ALA A 1 82 ? 44.904 100.923 -3.478 1.00 39.56 79 ALA A O 1
ATOM 597 N N . SER A 1 83 ? 45.810 100.319 -1.539 1.00 38.98 80 SER A N 1
ATOM 598 C CA . SER A 1 83 ? 46.805 101.408 -1.588 1.00 41.19 80 SER A CA 1
ATOM 599 C C . SER A 1 83 ? 48.194 100.948 -2.062 1.00 39.07 80 SER A C 1
ATOM 600 O O . SER A 1 83 ? 49.154 101.725 -2.056 1.00 39.03 80 SER A O 1
ATOM 603 N N . GLY A 1 84 ? 48.291 99.694 -2.493 1.00 38.82 81 GLY A N 1
ATOM 604 C CA . GLY A 1 84 ? 49.535 99.154 -3.086 1.00 38.82 81 GLY A CA 1
ATOM 605 C C . GLY A 1 84 ? 50.443 98.547 -2.021 1.00 39.41 81 GLY A C 1
ATOM 606 O O . GLY A 1 84 ? 51.217 97.618 -2.287 1.00 37.00 81 GLY A O 1
ATOM 607 N N . ALA A 1 85 ? 50.326 99.083 -0.796 1.00 41.58 82 ALA A N 1
ATOM 608 C CA . ALA A 1 85 ? 51.104 98.608 0.347 1.00 41.04 82 ALA A CA 1
ATOM 609 C C . ALA A 1 85 ? 50.367 98.936 1.627 1.00 44.24 82 ALA A C 1
ATOM 610 O O . ALA A 1 85 ? 49.488 99.804 1.665 1.00 43.35 82 ALA A O 1
ATOM 612 N N . THR A 1 86 ? 50.724 98.221 2.694 1.00 44.73 83 THR A N 1
ATOM 613 C CA . THR A 1 86 ? 50.244 98.545 4.009 1.00 41.21 83 THR A CA 1
ATOM 614 C C . THR A 1 86 ? 51.299 98.149 5.047 1.00 39.73 83 THR A C 1
ATOM 615 O O . THR A 1 86 ? 52.363 97.651 4.698 1.00 39.54 83 THR A O 1
ATOM 619 N N . HIS A 1 87 ? 51.032 98.456 6.309 1.00 37.75 84 HIS A N 1
ATOM 620 C CA . HIS A 1 87 ? 51.918 98.067 7.389 1.00 40.18 84 HIS A CA 1
ATOM 621 C C . HIS A 1 87 ? 51.171 97.115 8.313 1.00 36.57 84 HIS A C 1
ATOM 622 O O . HIS A 1 87 ? 50.082 97.437 8.816 1.00 35.01 84 HIS A O 1
ATOM 629 N N . TRP A 1 88 ? 51.740 95.931 8.478 1.00 32.31 85 TRP A N 1
ATOM 630 C CA . TRP A 1 88 ? 51.183 94.925 9.369 1.00 33.54 85 TRP A CA 1
ATOM 631 C C . TRP A 1 88 ? 52.032 94.918 10.623 1.00 33.54 85 TRP A C 1
ATOM 632 O O . TRP A 1 88 ? 53.155 94.375 10.620 1.00 31.46 85 TRP A O 1
ATOM 643 N N . ALA A 1 89 ? 51.527 95.559 11.655 1.00 33.39 86 ALA A N 1
ATOM 644 C CA . ALA A 1 89 ? 52.242 95.755 12.914 1.00 38.73 86 ALA A CA 1
ATOM 645 C C . ALA A 1 89 ? 51.989 94.601 13.878 1.00 35.49 86 ALA A C 1
ATOM 646 O O . ALA A 1 89 ? 50.903 94.037 13.925 1.00 34.56 86 ALA A O 1
ATOM 648 N N . GLU A 1 90 ? 53.018 94.263 14.645 1.00 36.57 87 GLU A N 1
ATOM 649 C CA . GLU A 1 90 ? 52.903 93.306 15.712 1.00 36.99 87 GLU A CA 1
ATOM 650 C C . GLU A 1 90 ? 51.631 93.576 16.529 1.00 40.95 87 GLU A C 1
ATOM 651 O O . GLU A 1 90 ? 51.362 94.713 16.928 1.00 38.88 87 GLU A O 1
ATOM 657 N N . GLY A 1 91 ? 50.853 92.530 16.768 1.00 39.70 88 GLY A N 1
ATOM 658 C CA . GLY A 1 91 ? 49.647 92.659 17.573 1.00 41.21 88 GLY A CA 1
ATOM 659 C C . GLY A 1 91 ? 48.377 92.666 16.733 1.00 41.65 88 GLY A C 1
ATOM 660 O O . GLY A 1 91 ? 47.285 92.340 17.246 1.00 43.60 88 GLY A O 1
ATOM 661 N N . GLU A 1 92 ? 48.446 93.076 15.468 1.00 37.21 89 GLU A N 1
ATOM 662 C CA . GLU A 1 92 ? 47.157 93.183 14.768 1.00 36.56 89 GLU A CA 1
ATOM 663 C C . GLU A 1 92 ? 46.663 91.929 14.103 1.00 34.10 89 GLU A C 1
ATOM 664 O O . GLU A 1 92 ? 47.384 90.947 14.005 1.00 29.39 89 GLU A O 1
ATOM 670 N N . THR A 1 93 ? 45.371 91.925 13.830 1.00 34.76 90 THR A N 1
ATOM 671 C CA . THR A 1 93 ? 44.691 90.792 13.223 1.00 36.28 90 THR A CA 1
ATOM 672 C C . THR A 1 93 ? 44.557 91.053 11.729 1.00 35.61 90 THR A C 1
ATOM 673 O O . THR A 1 93 ? 44.198 92.163 11.325 1.00 38.92 90 THR A O 1
ATOM 677 N N . VAL A 1 94 ? 44.934 90.073 10.907 1.00 32.93 91 VAL A N 1
ATOM 678 C CA . VAL A 1 94 ? 44.725 90.182 9.491 1.00 30.72 91 VAL A CA 1
ATOM 679 C C . VAL A 1 94 ? 44.104 88.912 8.939 1.00 31.99 91 VAL A C 1
ATOM 680 O O . VAL A 1 94 ? 44.260 87.839 9.490 1.00 31.55 91 VAL A O 1
ATOM 684 N N . ARG A 1 95 ? 43.367 89.060 7.855 1.00 31.85 92 ARG A N 1
ATOM 685 C CA . ARG A 1 95 ? 42.741 87.956 7.173 1.00 31.71 92 ARG A CA 1
ATOM 686 C C . ARG A 1 95 ? 43.371 87.778 5.801 1.00 30.06 92 ARG A C 1
ATOM 687 O O . ARG A 1 95 ? 43.507 88.735 5.031 1.00 29.94 92 ARG A O 1
ATOM 695 N N . ILE A 1 96 ? 43.853 86.573 5.546 1.00 29.94 93 ILE A N 1
ATOM 696 C CA . ILE A 1 96 ? 44.290 86.205 4.214 1.00 29.21 93 ILE A CA 1
ATOM 697 C C . ILE A 1 96 ? 43.221 85.277 3.627 1.00 29.99 93 ILE A C 1
ATOM 698 O O . ILE A 1 96 ? 42.969 84.185 4.151 1.00 28.37 93 ILE A O 1
ATOM 703 N N . THR A 1 97 ? 42.593 85.713 2.543 1.00 28.75 94 THR A N 1
ATOM 704 C CA . THR A 1 97 ? 41.442 85.010 2.002 1.00 29.29 94 THR A CA 1
ATOM 705 C C . THR A 1 97 ? 41.757 84.337 0.654 1.00 31.39 94 THR A C 1
ATOM 706 O O . THR A 1 97 ? 42.600 84.829 -0.133 1.00 29.99 94 THR A O 1
ATOM 710 N N . VAL A 1 98 ? 41.094 83.216 0.413 1.00 30.81 95 VAL A N 1
ATOM 711 C CA . VAL A 1 98 ? 41.115 82.586 -0.865 1.00 30.69 95 VAL A CA 1
ATOM 712 C C . VAL A 1 98 ? 40.098 83.172 -1.823 1.00 35.21 95 VAL A C 1
ATOM 713 O O . VAL A 1 98 ? 40.155 82.908 -3.015 1.00 34.90 95 VAL A O 1
ATOM 717 N N . GLY A 1 99 ? 39.206 84.027 -1.325 1.00 37.19 96 GLY A N 1
ATOM 718 C CA . GLY A 1 99 ? 38.293 84.761 -2.210 1.00 41.09 96 GLY A CA 1
ATOM 719 C C . GLY A 1 99 ? 38.989 85.920 -2.920 1.00 40.90 96 GLY A C 1
ATOM 720 O O . GLY A 1 99 ? 39.991 86.436 -2.434 1.00 37.15 96 GLY A O 1
ATOM 721 N N . ALA A 1 100 ? 38.463 86.334 -4.074 1.00 41.94 97 ALA A N 1
ATOM 722 C CA . ALA A 1 100 ? 38.972 87.530 -4.747 1.00 41.65 97 ALA A CA 1
ATOM 723 C C . ALA A 1 100 ? 38.523 88.810 -4.026 1.00 41.24 97 ALA A C 1
ATOM 724 O O . ALA A 1 100 ? 37.397 88.934 -3.602 1.00 42.91 97 ALA A O 1
ATOM 726 N N . CYS A 1 101 ? 39.443 89.751 -3.885 1.00 40.68 98 CYS A N 1
ATOM 727 C CA . CYS A 1 101 ? 39.134 91.097 -3.411 1.00 41.77 98 CYS A CA 1
ATOM 728 C C . CYS A 1 101 ? 40.324 91.988 -3.746 1.00 41.15 98 CYS A C 1
ATOM 729 O O . CYS A 1 101 ? 41.455 91.499 -3.930 1.00 37.75 98 CYS A O 1
ATOM 732 N N . GLU A 1 102 ? 40.069 93.287 -3.875 1.00 43.46 99 GLU A N 1
ATOM 733 C CA . GLU A 1 102 ? 41.136 94.251 -3.711 1.00 44.88 99 GLU A CA 1
ATOM 734 C C . GLU A 1 102 ? 41.384 94.339 -2.203 1.00 43.49 99 GLU A C 1
ATOM 735 O O . GLU A 1 102 ? 40.470 94.540 -1.421 1.00 41.32 99 GLU A O 1
ATOM 741 N N . GLY A 1 103 ? 42.633 94.199 -1.822 1.00 40.65 100 GLY A N 1
ATOM 742 C CA . GLY A 1 103 ? 42.988 94.075 -0.456 1.00 38.64 100 GLY A CA 1
ATOM 743 C C . GLY A 1 103 ? 42.920 95.378 0.289 1.00 41.16 100 GLY A C 1
ATOM 744 O O . GLY A 1 103 ? 42.736 96.460 -0.268 1.00 41.78 100 GLY A O 1
ATOM 745 N N . SER A 1 104 ? 43.023 95.251 1.592 1.00 39.46 101 SER A N 1
ATOM 746 C CA . SER A 1 104 ? 43.187 96.372 2.457 1.00 41.51 101 SER A CA 1
ATOM 747 C C . SER A 1 104 ? 44.083 95.867 3.561 1.00 38.61 101 SER A C 1
ATOM 748 O O . SER A 1 104 ? 44.433 94.693 3.603 1.00 37.40 101 SER A O 1
ATOM 751 N N . HIS A 1 105 ? 44.420 96.754 4.468 1.00 38.96 102 HIS A N 1
ATOM 752 C CA . HIS A 1 105 ? 45.166 96.381 5.641 1.00 41.72 102 HIS A CA 1
ATOM 753 C C . HIS A 1 105 ? 44.614 95.106 6.323 1.00 39.00 102 HIS A C 1
ATOM 754 O O . HIS A 1 105 ? 45.380 94.208 6.681 1.00 34.53 102 HIS A O 1
ATOM 761 N N . ASP A 1 106 ? 43.284 95.043 6.467 1.00 37.15 103 ASP A N 1
ATOM 762 C CA . ASP A 1 106 ? 42.603 93.999 7.254 1.00 38.10 103 ASP A CA 1
ATOM 763 C C . ASP A 1 106 ? 42.452 92.670 6.517 1.00 35.92 103 ASP A C 1
ATOM 764 O O . ASP A 1 106 ? 42.324 91.604 7.144 1.00 36.12 103 ASP A O 1
ATOM 769 N N . ARG A 1 107 ? 42.375 92.730 5.193 1.00 35.92 104 ARG A N 1
ATOM 770 C CA . ARG A 1 107 ? 42.014 91.554 4.422 1.00 34.29 104 ARG A CA 1
ATOM 771 C C . ARG A 1 107 ? 42.603 91.623 3.035 1.00 33.17 104 ARG A C 1
ATOM 772 O O . ARG A 1 107 ? 42.381 92.603 2.324 1.00 34.11 104 ARG A O 1
ATOM 780 N N . VAL A 1 108 ? 43.383 90.602 2.664 1.00 31.03 105 VAL A N 1
ATOM 781 C CA . VAL A 1 108 ? 44.027 90.532 1.342 1.00 29.71 105 VAL A CA 1
ATOM 782 C C . VAL A 1 108 ? 43.914 89.114 0.779 1.00 28.13 105 VAL A C 1
ATOM 783 O O . VAL A 1 108 ? 43.875 88.153 1.533 1.00 28.11 105 VAL A O 1
ATOM 787 N N . SER A 1 109 ? 43.823 88.991 -0.543 1.00 27.37 106 SER A N 1
ATOM 788 C CA . SER A 1 109 ? 43.799 87.685 -1.204 1.00 28.10 106 SER A CA 1
ATOM 789 C C . SER A 1 109 ? 45.163 86.985 -1.193 1.00 27.26 106 SER A C 1
ATOM 790 O O . SER A 1 109 ? 46.219 87.618 -0.926 1.00 26.39 106 SER A O 1
ATOM 793 N N . THR A 1 110 ? 45.143 85.700 -1.531 1.00 27.37 107 THR A N 1
ATOM 794 C CA . THR A 1 110 ? 46.340 84.930 -1.826 1.00 27.24 107 THR A CA 1
ATOM 795 C C . THR A 1 110 ? 46.087 84.125 -3.074 1.00 26.76 107 THR A C 1
ATOM 796 O O . THR A 1 110 ? 44.930 83.825 -3.404 1.00 26.47 107 THR A O 1
ATOM 800 N N . THR A 1 111 ? 47.169 83.750 -3.758 1.00 24.98 108 THR A N 1
ATOM 801 C CA . THR A 1 111 ? 47.056 82.979 -4.981 1.00 27.38 108 THR A CA 1
ATOM 802 C C . THR A 1 111 ? 46.806 81.516 -4.705 1.00 29.97 108 THR A C 1
ATOM 803 O O . THR A 1 111 ? 46.388 80.809 -5.582 1.00 30.68 108 THR A O 1
ATOM 807 N N . TYR A 1 112 ? 47.095 81.067 -3.478 1.00 30.01 109 TYR A N 1
ATOM 808 C CA . TYR A 1 112 ? 46.978 79.670 -3.114 1.00 30.28 109 TYR A CA 1
ATOM 809 C C . TYR A 1 112 ? 45.571 79.406 -2.633 1.00 33.50 109 TYR A C 1
ATOM 810 O O . TYR A 1 112 ? 45.216 79.684 -1.482 1.00 30.38 109 TYR A O 1
ATOM 819 N N . LYS A 1 113 ? 44.755 78.863 -3.525 1.00 36.57 110 LYS A N 1
ATOM 820 C CA . LYS A 1 113 ? 43.320 78.793 -3.290 1.00 37.05 110 LYS A CA 1
ATOM 821 C C . LYS A 1 113 ? 42.939 77.707 -2.317 1.00 37.61 110 LYS A C 1
ATOM 822 O O . LYS A 1 113 ? 41.812 77.682 -1.862 1.00 36.97 110 LYS A O 1
ATOM 828 N N . ARG A 1 114 ? 43.904 76.867 -1.927 1.00 38.08 111 ARG A N 1
ATOM 829 C CA . ARG A 1 114 ? 43.668 75.841 -0.915 1.00 36.30 111 ARG A CA 1
ATOM 830 C C . ARG A 1 114 ? 44.054 76.287 0.504 1.00 34.44 111 ARG A C 1
ATOM 831 O O . ARG A 1 114 ? 44.010 75.476 1.446 1.00 31.77 111 ARG A O 1
ATOM 839 N N . LEU A 1 115 ? 44.411 77.559 0.680 1.00 32.50 112 LEU A N 1
ATOM 840 C CA . LEU A 1 115 ? 44.934 78.021 1.982 1.00 30.94 112 LEU A CA 1
ATOM 841 C C . LEU A 1 115 ? 43.937 77.746 3.116 1.00 31.09 112 LEU A C 1
ATOM 842 O O . LEU A 1 115 ? 44.318 77.276 4.187 1.00 31.93 112 LEU A O 1
ATOM 847 N N . ALA A 1 116 ? 42.657 78.048 2.897 1.00 32.50 113 ALA A N 1
ATOM 848 C CA . ALA A 1 116 ? 41.656 77.886 3.961 1.00 33.21 113 ALA A CA 1
ATOM 849 C C . ALA A 1 116 ? 41.355 76.414 4.237 1.00 37.56 113 ALA A C 1
ATOM 850 O O . ALA A 1 116 ? 41.114 76.005 5.393 1.00 37.21 113 ALA A O 1
ATOM 852 N N . GLN A 1 117 ? 41.429 75.597 3.195 1.00 38.00 114 GLN A N 1
ATOM 853 C CA . GLN A 1 117 ? 41.280 74.163 3.368 1.00 41.94 114 GLN A CA 1
ATOM 854 C C . GLN A 1 117 ? 42.484 73.533 4.113 1.00 42.90 114 GLN A C 1
ATOM 855 O O . GLN A 1 117 ? 42.311 72.577 4.836 1.00 42.10 114 GLN A O 1
ATOM 861 N N . ASP A 1 118 ? 43.682 74.074 3.933 1.00 38.93 115 ASP A N 1
ATOM 862 C CA . ASP A 1 118 ? 44.921 73.403 4.364 1.00 39.01 115 ASP A CA 1
ATOM 863 C C . ASP A 1 118 ? 45.519 73.972 5.666 1.00 39.26 115 ASP A C 1
ATOM 864 O O . ASP A 1 118 ? 46.337 73.315 6.318 1.00 39.52 115 ASP A O 1
ATOM 869 N N . ALA A 1 119 ? 45.160 75.209 6.010 1.00 37.02 116 ALA A N 1
ATOM 870 C CA . ALA A 1 119 ? 45.744 75.859 7.175 1.00 35.33 116 ALA A CA 1
ATOM 871 C C . ALA A 1 119 ? 45.027 75.419 8.429 1.00 37.21 116 ALA A C 1
ATOM 872 O O . ALA A 1 119 ? 43.838 75.142 8.388 1.00 37.39 116 ALA A O 1
ATOM 874 N N . VAL A 1 120 ? 45.758 75.377 9.550 1.00 37.41 117 VAL A N 1
ATOM 875 C CA . VAL A 1 120 ? 45.128 75.187 10.850 1.00 38.21 117 VAL A CA 1
ATOM 876 C C . VAL A 1 120 ? 45.703 76.141 11.870 1.00 34.67 117 VAL A C 1
ATOM 877 O O . VAL A 1 120 ? 46.800 76.646 11.701 1.00 33.59 117 VAL A O 1
ATOM 881 N N . ALA A 1 121 ? 44.948 76.386 12.929 1.00 35.16 118 ALA A N 1
ATOM 882 C CA . ALA A 1 121 ? 45.414 77.260 14.012 1.00 34.88 118 ALA A CA 1
ATOM 883 C C . ALA A 1 121 ? 46.809 76.817 14.431 1.00 34.24 118 ALA A C 1
ATOM 884 O O . ALA A 1 121 ? 47.075 75.622 14.555 1.00 36.49 118 ALA A O 1
ATOM 886 N N . GLY A 1 122 ? 47.706 77.771 14.641 1.00 32.40 119 GLY A N 1
ATOM 887 C CA . GLY A 1 122 ? 49.083 77.447 14.980 1.00 32.09 119 GLY A CA 1
ATOM 888 C C . GLY A 1 122 ? 50.074 77.450 13.821 1.00 31.92 119 GLY A C 1
ATOM 889 O O . GLY A 1 122 ? 51.257 77.545 14.037 1.00 33.07 119 GLY A O 1
ATOM 890 N N . ASP A 1 123 ? 49.597 77.340 12.593 1.00 31.82 120 ASP A N 1
ATOM 891 C CA . ASP A 1 123 ? 50.476 77.450 11.447 1.00 33.19 120 ASP A CA 1
ATOM 892 C C . ASP A 1 123 ? 51.086 78.837 11.366 1.00 32.38 120 ASP A C 1
ATOM 893 O O . ASP A 1 123 ? 50.441 79.839 11.666 1.00 29.70 120 ASP A O 1
ATOM 898 N N . ARG A 1 124 ? 52.327 78.879 10.927 1.00 35.87 121 ARG A N 1
ATOM 899 C CA . ARG A 1 124 ? 53.018 80.124 10.671 1.00 37.12 121 ARG A CA 1
ATOM 900 C C . ARG A 1 124 ? 52.889 80.529 9.201 1.00 35.81 121 ARG A C 1
ATOM 901 O O . ARG A 1 124 ? 52.888 79.685 8.289 1.00 32.03 121 ARG A O 1
ATOM 909 N N . VAL A 1 125 ? 52.705 81.831 8.984 1.00 33.93 122 VAL A N 1
ATOM 910 C CA . VAL A 1 125 ? 52.781 82.436 7.667 1.00 31.34 122 VAL A CA 1
ATOM 911 C C . VAL A 1 125 ? 53.931 83.427 7.688 1.00 33.24 122 VAL A C 1
ATOM 912 O O . VAL A 1 125 ? 53.955 84.300 8.509 1.00 32.40 122 VAL A O 1
ATOM 916 N N . LEU A 1 126 ? 54.928 83.234 6.830 1.00 32.87 123 LEU A N 1
ATOM 917 C CA . LEU A 1 126 ? 56.053 84.157 6.746 1.00 34.20 123 LEU A CA 1
ATOM 918 C C . LEU A 1 126 ? 55.958 84.896 5.428 1.00 34.81 123 LEU A C 1
ATOM 919 O O . LEU A 1 126 ? 55.886 84.266 4.387 1.00 36.01 123 LEU A O 1
ATOM 924 N N . VAL A 1 127 ? 56.019 86.219 5.468 1.00 33.76 124 VAL A N 1
ATOM 925 C CA . VAL A 1 127 ? 55.986 87.038 4.254 1.00 33.97 124 VAL A CA 1
ATOM 926 C C . VAL A 1 127 ? 57.406 87.350 3.804 1.00 37.03 124 VAL A C 1
ATOM 927 O O . VAL A 1 127 ? 58.299 87.522 4.656 1.00 37.05 124 VAL A O 1
ATOM 931 N N . ASP A 1 128 ? 57.653 87.356 2.490 1.00 38.91 125 ASP A N 1
ATOM 932 C CA . ASP A 1 128 ? 58.915 87.940 1.990 1.00 49.41 125 ASP A CA 1
ATOM 933 C C . ASP A 1 128 ? 60.128 87.249 2.625 1.00 56.22 125 ASP A C 1
ATOM 934 O O . ASP A 1 128 ? 61.118 87.908 2.938 1.00 57.77 125 ASP A O 1
ATOM 939 N N . ASP A 1 129 ? 60.012 85.932 2.850 1.00 61.46 126 ASP A N 1
ATOM 940 C CA . ASP A 1 129 ? 61.024 85.135 3.527 1.00 62.62 126 ASP A CA 1
ATOM 941 C C . ASP A 1 129 ? 61.291 85.545 4.987 1.00 68.18 126 ASP A C 1
ATOM 942 O O . ASP A 1 129 ? 62.367 85.273 5.510 1.00 68.17 126 ASP A O 1
ATOM 947 N N . GLY A 1 130 ? 60.290 86.155 5.642 1.00 71.55 127 GLY A N 1
ATOM 948 C CA . GLY A 1 130 ? 60.288 86.379 7.098 1.00 63.58 127 GLY A CA 1
ATOM 949 C C . GLY A 1 130 ? 60.772 87.743 7.623 1.00 61.55 127 GLY A C 1
ATOM 950 O O . GLY A 1 130 ? 61.525 87.812 8.598 1.00 57.71 127 GLY A O 1
ATOM 951 N N . LYS A 1 131 ? 60.358 88.845 7.026 1.00 53.35 128 LYS A N 1
ATOM 952 C CA . LYS A 1 131 ? 60.384 90.078 7.800 1.00 48.26 128 LYS A CA 1
ATOM 953 C C . LYS A 1 131 ? 59.097 90.148 8.601 1.00 39.94 128 LYS A C 1
ATOM 954 O O . LYS A 1 131 ? 59.093 90.501 9.786 1.00 45.02 128 LYS A O 1
ATOM 960 N N . VAL A 1 132 ? 58.004 89.767 7.960 1.00 32.79 129 VAL A N 1
ATOM 961 C CA . VAL A 1 132 ? 56.710 89.744 8.615 1.00 31.01 129 VAL A CA 1
ATOM 962 C C . VAL A 1 132 ? 56.372 88.303 8.900 1.00 31.31 129 VAL A C 1
ATOM 963 O O . VAL A 1 132 ? 56.581 87.424 8.036 1.00 28.59 129 VAL A O 1
ATOM 967 N N . ALA A 1 133 ? 55.917 88.035 10.132 1.00 27.36 130 ALA A N 1
ATOM 968 C CA . ALA A 1 133 ? 55.523 86.685 10.520 1.00 26.90 130 ALA A CA 1
ATOM 969 C C . ALA A 1 133 ? 54.153 86.709 11.194 1.00 26.81 130 ALA A C 1
ATOM 970 O O . ALA A 1 133 ? 53.872 87.615 11.981 1.00 25.88 130 ALA A O 1
ATOM 972 N N . LEU A 1 134 ? 53.269 85.814 10.769 1.00 25.61 131 LEU A N 1
ATOM 973 C CA . LEU A 1 134 ? 51.922 85.726 11.330 1.00 27.72 131 LEU A CA 1
ATOM 974 C C . LEU A 1 134 ? 51.713 84.322 11.895 1.00 27.35 131 LEU A C 1
ATOM 975 O O . LEU A 1 134 ? 52.343 83.355 11.430 1.00 25.92 131 LEU A O 1
ATOM 980 N N . VAL A 1 135 ? 50.749 84.203 12.807 1.00 24.11 132 VAL A N 1
ATOM 981 C CA . VAL A 1 135 ? 50.306 82.896 13.255 1.00 24.47 132 VAL A CA 1
ATOM 982 C C . VAL A 1 135 ? 48.793 82.761 13.013 1.00 23.70 132 VAL A C 1
ATOM 983 O O . VAL A 1 135 ? 48.022 83.657 13.310 1.00 24.08 132 VAL A O 1
ATOM 987 N N . VAL A 1 136 ? 48.381 81.642 12.459 1.00 24.27 133 VAL A N 1
ATOM 988 C CA . VAL A 1 136 ? 46.973 81.408 12.188 1.00 25.52 133 VAL A CA 1
ATOM 989 C C . VAL A 1 136 ? 46.215 81.158 13.504 1.00 27.81 133 VAL A C 1
ATOM 990 O O . VAL A 1 136 ? 46.659 80.355 14.349 1.00 27.77 133 VAL A O 1
ATOM 994 N N . ASP A 1 137 ? 45.104 81.863 13.684 1.00 29.40 134 ASP A N 1
ATOM 995 C CA . ASP A 1 137 ? 44.222 81.701 14.868 1.00 32.11 134 ASP A CA 1
ATOM 996 C C . ASP A 1 137 ? 42.971 80.894 14.525 1.00 33.80 134 ASP A C 1
ATOM 997 O O . ASP A 1 137 ? 42.455 80.145 15.341 1.00 34.29 134 ASP A O 1
ATOM 1002 N N . ALA A 1 138 ? 42.465 81.070 13.313 1.00 32.96 135 ALA A N 1
ATOM 1003 C CA . ALA A 1 138 ? 41.178 80.467 12.934 1.00 34.89 135 ALA A CA 1
ATOM 1004 C C . ALA A 1 138 ? 41.013 80.485 11.412 1.00 36.67 135 ALA A C 1
ATOM 1005 O O . ALA A 1 138 ? 41.645 81.300 10.715 1.00 33.95 135 ALA A O 1
ATOM 1007 N N . VAL A 1 139 ? 40.213 79.549 10.921 1.00 38.16 136 VAL A N 1
ATOM 1008 C CA . VAL A 1 139 ? 39.716 79.569 9.551 1.00 38.40 136 VAL A CA 1
ATOM 1009 C C . VAL A 1 139 ? 38.198 79.763 9.591 1.00 39.78 136 VAL A C 1
ATOM 1010 O O . VAL A 1 139 ? 37.486 78.946 10.172 1.00 41.15 136 VAL A O 1
ATOM 1014 N N . GLU A 1 140 ? 37.716 80.848 8.987 1.00 39.93 137 GLU A N 1
ATOM 1015 C CA . GLU A 1 140 ? 36.292 81.124 8.880 1.00 44.11 137 GLU A CA 1
ATOM 1016 C C . GLU A 1 140 ? 35.954 81.222 7.389 1.00 44.39 137 GLU A C 1
ATOM 1017 O O . GLU A 1 140 ? 36.237 82.243 6.738 1.00 40.70 137 GLU A O 1
ATOM 1023 N N . GLY A 1 141 ? 35.355 80.162 6.864 1.00 44.77 138 GLY A N 1
ATOM 1024 C CA . GLY A 1 141 ? 35.058 80.068 5.441 1.00 46.39 138 GLY A CA 1
ATOM 1025 C C . GLY A 1 141 ? 36.297 80.234 4.592 1.00 42.62 138 GLY A C 1
ATOM 1026 O O . GLY A 1 141 ? 37.247 79.436 4.671 1.00 40.21 138 GLY A O 1
ATOM 1027 N N . ASP A 1 142 ? 36.307 81.310 3.817 1.00 43.36 139 ASP A N 1
ATOM 1028 C CA . ASP A 1 142 ? 37.362 81.559 2.852 1.00 43.97 139 ASP A CA 1
ATOM 1029 C C . ASP A 1 142 ? 38.559 82.241 3.515 1.00 41.66 139 ASP A C 1
ATOM 1030 O O . ASP A 1 142 ? 39.607 82.398 2.883 1.00 36.58 139 ASP A O 1
ATOM 1035 N N . ASP A 1 143 ? 38.382 82.677 4.773 1.00 39.66 140 ASP A N 1
ATOM 1036 C CA . ASP A 1 143 ? 39.351 83.571 5.421 1.00 38.07 140 ASP A CA 1
ATOM 1037 C C . ASP A 1 143 ? 40.246 82.842 6.444 1.00 35.03 140 ASP A C 1
ATOM 1038 O O . ASP A 1 143 ? 39.755 82.087 7.325 1.00 33.34 140 ASP A O 1
ATOM 1043 N N . VAL A 1 144 ? 41.545 83.081 6.338 1.00 32.29 141 VAL A N 1
ATOM 1044 C CA . VAL A 1 144 ? 42.492 82.593 7.319 1.00 31.97 141 VAL A CA 1
ATOM 1045 C C . VAL A 1 144 ? 42.858 83.765 8.210 1.00 30.45 141 VAL A C 1
ATOM 1046 O O . VAL A 1 144 ? 43.479 84.727 7.758 1.00 29.22 141 VAL A O 1
ATOM 1050 N N . VAL A 1 145 ? 42.373 83.712 9.451 1.00 30.79 142 VAL A N 1
ATOM 1051 C CA . VAL A 1 145 ? 42.481 84.809 10.394 1.00 31.06 142 VAL A CA 1
ATOM 1052 C C . VAL A 1 145 ? 43.767 84.640 11.181 1.00 30.88 142 VAL A C 1
ATOM 1053 O O . VAL A 1 145 ? 43.952 83.629 11.848 1.00 28.45 142 VAL A O 1
ATOM 1057 N N . CYS A 1 146 ? 44.637 85.647 11.117 1.00 29.48 143 CYS A N 1
ATOM 1058 C CA . CYS A 1 146 ? 45.992 85.553 11.660 1.00 27.72 143 CYS A CA 1
ATOM 1059 C C . CYS A 1 146 ? 46.309 86.689 12.589 1.00 27.86 143 CYS A C 1
ATOM 1060 O O . CYS A 1 146 ? 45.765 87.782 12.453 1.00 29.33 143 CYS A O 1
ATOM 1063 N N . THR A 1 147 ? 47.247 86.434 13.506 1.00 26.42 144 THR A N 1
ATOM 1064 C CA . THR A 1 147 ? 47.805 87.460 14.336 1.00 26.20 144 THR A CA 1
ATOM 1065 C C . THR A 1 147 ? 49.219 87.744 13.898 1.00 25.17 144 THR A C 1
ATOM 1066 O O . THR A 1 147 ? 50.023 86.832 13.685 1.00 24.23 144 THR A O 1
ATOM 1070 N N . VAL A 1 148 ? 49.526 89.007 13.721 1.00 24.63 145 VAL A N 1
ATOM 1071 C CA . VAL A 1 148 ? 50.881 89.402 13.342 1.00 24.87 145 VAL A CA 1
ATOM 1072 C C . VAL A 1 148 ? 51.791 89.323 14.561 1.00 26.00 145 VAL A C 1
ATOM 1073 O O . VAL A 1 148 ? 51.605 90.084 15.557 1.00 26.81 145 VAL A O 1
ATOM 1077 N N . VAL A 1 149 ? 52.797 88.455 14.487 1.00 24.47 146 VAL A N 1
ATOM 1078 C CA . VAL A 1 149 ? 53.732 88.331 15.591 1.00 27.61 146 VAL A CA 1
ATOM 1079 C C . VAL A 1 149 ? 55.048 89.040 15.377 1.00 28.45 146 VAL A C 1
ATOM 1080 O O . VAL A 1 149 ? 55.808 89.216 16.308 1.00 27.02 146 VAL A O 1
ATOM 1084 N N . GLU A 1 150 ? 55.341 89.372 14.126 1.00 28.99 147 GLU A N 1
ATOM 1085 C CA . GLU A 1 150 ? 56.478 90.197 13.765 1.00 31.75 147 GLU A CA 1
ATOM 1086 C C . GLU A 1 150 ? 56.026 91.095 12.654 1.00 30.38 147 GLU A C 1
ATOM 1087 O O . GLU A 1 150 ? 55.594 90.604 11.604 1.00 30.32 147 GLU A O 1
ATOM 1093 N N . GLY A 1 151 ? 56.113 92.410 12.882 1.00 29.27 148 GLY A N 1
ATOM 1094 C CA . GLY A 1 151 ? 55.503 93.380 12.008 1.00 28.86 148 GLY A CA 1
ATOM 1095 C C . GLY A 1 151 ? 56.423 93.921 10.945 1.00 29.88 148 GLY A C 1
ATOM 1096 O O . GLY A 1 151 ? 57.656 93.764 11.001 1.00 30.08 148 GLY A O 1
ATOM 1097 N N . GLY A 1 152 ? 55.828 94.560 9.956 1.00 29.72 149 GLY A N 1
ATOM 1098 C CA . GLY A 1 152 ? 56.597 95.086 8.857 1.00 31.72 149 GLY A CA 1
ATOM 1099 C C . GLY A 1 152 ? 55.714 95.449 7.708 1.00 31.58 149 GLY A C 1
ATOM 1100 O O . GLY A 1 152 ? 54.500 95.303 7.802 1.00 30.56 149 GLY A O 1
ATOM 1101 N N . PRO A 1 153 ? 56.322 95.992 6.643 1.00 33.55 150 PRO A N 1
ATOM 1102 C CA . PRO A 1 153 ? 55.545 96.415 5.465 1.00 33.42 150 PRO A CA 1
ATOM 1103 C C . PRO A 1 153 ? 55.224 95.230 4.605 1.00 31.54 150 PRO A C 1
ATOM 1104 O O . PRO A 1 153 ? 56.042 94.310 4.493 1.00 29.64 150 PRO A O 1
ATOM 1108 N N . VAL A 1 154 ? 54.041 95.240 3.996 1.00 32.20 151 VAL A N 1
ATOM 1109 C CA . VAL A 1 154 ? 53.731 94.278 2.958 1.00 32.17 151 VAL A CA 1
ATOM 1110 C C . VAL A 1 154 ? 53.192 95.058 1.751 1.00 32.29 151 VAL A C 1
ATOM 1111 O O . VAL A 1 154 ? 52.764 96.223 1.873 1.00 31.00 151 VAL A O 1
ATOM 1115 N N . SER A 1 155 ? 53.252 94.429 0.589 1.00 29.97 152 SER A N 1
ATOM 1116 C CA . SER A 1 155 ? 52.841 95.094 -0.615 1.00 31.09 152 SER A CA 1
ATOM 1117 C C . SER A 1 155 ? 52.291 94.103 -1.607 1.00 30.35 152 SER A C 1
ATOM 1118 O O . SER A 1 155 ? 52.395 92.880 -1.391 1.00 31.54 152 SER A O 1
ATOM 1121 N N . ASP A 1 156 ? 51.721 94.634 -2.698 1.00 30.86 153 ASP A N 1
ATOM 1122 C CA . ASP A 1 156 ? 51.113 93.839 -3.755 1.00 32.59 153 ASP A CA 1
ATOM 1123 C C . ASP A 1 156 ? 52.024 92.678 -4.133 1.00 31.77 153 ASP A C 1
ATOM 1124 O O . ASP A 1 156 ? 53.213 92.861 -4.369 1.00 33.29 153 ASP A O 1
ATOM 1129 N N . ASN A 1 157 ? 51.436 91.496 -4.186 1.00 32.18 154 ASN A N 1
ATOM 1130 C CA . ASN A 1 157 ? 52.022 90.337 -4.818 1.00 30.96 154 ASN A CA 1
ATOM 1131 C C . ASN A 1 157 ? 53.260 89.780 -4.084 1.00 30.41 154 ASN A C 1
ATOM 1132 O O . ASN A 1 157 ? 53.943 88.937 -4.613 1.00 28.82 154 ASN A O 1
ATOM 1137 N N . LYS A 1 158 ? 53.501 90.198 -2.838 1.00 30.54 155 LYS A N 1
ATOM 1138 C CA . LYS A 1 158 ? 54.634 89.640 -2.062 1.00 30.05 155 LYS A CA 1
ATOM 1139 C C . LYS A 1 158 ? 54.466 88.152 -1.796 1.00 25.82 155 LYS A C 1
ATOM 1140 O O . LYS A 1 158 ? 53.371 87.676 -1.583 1.00 24.39 155 LYS A O 1
ATOM 1146 N N . GLY A 1 159 ? 55.586 87.437 -1.780 1.00 26.07 156 GLY A N 1
ATOM 1147 C CA . GLY A 1 159 ? 55.594 86.002 -1.612 1.00 27.40 156 GLY A CA 1
ATOM 1148 C C . GLY A 1 159 ? 55.324 85.668 -0.159 1.00 29.28 156 GLY A C 1
ATOM 1149 O O . GLY A 1 159 ? 55.674 86.466 0.727 1.00 29.60 156 GLY A O 1
ATOM 1150 N N . ILE A 1 160 ? 54.667 84.521 0.091 1.00 28.41 157 ILE A N 1
ATOM 1151 C CA . ILE A 1 160 ? 54.559 84.001 1.434 1.00 29.74 157 ILE A CA 1
ATOM 1152 C C . ILE A 1 160 ? 54.987 82.554 1.486 1.00 32.55 157 ILE A C 1
ATOM 1153 O O . ILE A 1 160 ? 54.943 81.830 0.470 1.00 31.85 157 ILE A O 1
ATOM 1158 N N . SER A 1 161 ? 55.403 82.129 2.670 1.00 29.95 158 SER A N 1
ATOM 1159 C CA . SER A 1 161 ? 55.767 80.757 2.912 1.00 31.99 158 SER A CA 1
ATOM 1160 C C . SER A 1 161 ? 54.936 80.201 4.044 1.00 31.46 158 SER A C 1
ATOM 1161 O O . SER A 1 161 ? 54.669 80.891 5.015 1.00 29.30 158 SER A O 1
ATOM 1164 N N . LEU A 1 162 ? 54.598 78.924 3.934 1.00 32.77 159 LEU A N 1
ATOM 1165 C CA . LEU A 1 162 ? 53.828 78.223 4.918 1.00 32.68 159 LEU A CA 1
ATOM 1166 C C . LEU A 1 162 ? 54.683 77.048 5.436 1.00 34.50 159 LEU A C 1
ATOM 1167 O O . LEU A 1 162 ? 54.474 75.896 5.056 1.00 36.87 159 LEU A O 1
ATOM 1172 N N . PRO A 1 163 ? 55.699 77.342 6.250 1.00 34.15 160 PRO A N 1
ATOM 1173 C CA . PRO A 1 163 ? 56.624 76.293 6.607 1.00 37.16 160 PRO A CA 1
ATOM 1174 C C . PRO A 1 163 ? 55.926 75.198 7.402 1.00 39.88 160 PRO A C 1
ATOM 1175 O O . PRO A 1 163 ? 55.146 75.491 8.281 1.00 42.16 160 PRO A O 1
ATOM 1179 N N . GLY A 1 164 ? 56.168 73.949 7.038 1.00 41.18 161 GLY A N 1
ATOM 1180 C CA . GLY A 1 164 ? 55.538 72.840 7.707 1.00 46.17 161 GLY A CA 1
ATOM 1181 C C . GLY A 1 164 ? 54.244 72.406 7.061 1.00 47.62 161 GLY A C 1
ATOM 1182 O O . GLY A 1 164 ? 53.785 71.306 7.333 1.00 47.51 161 GLY A O 1
ATOM 1183 N N . MET A 1 165 ? 53.672 73.234 6.178 1.00 45.37 162 MET A N 1
ATOM 1184 C CA . MET A 1 165 ? 52.417 72.906 5.575 1.00 47.52 162 MET A CA 1
ATOM 1185 C C . MET A 1 165 ? 52.652 72.144 4.289 1.00 49.30 162 MET A C 1
ATOM 1186 O O . MET A 1 165 ? 53.547 72.467 3.517 1.00 52.94 162 MET A O 1
ATOM 1191 N N . ASN A 1 166 ? 51.869 71.105 4.072 1.00 50.34 163 ASN A N 1
ATOM 1192 C CA . ASN A 1 166 ? 51.978 70.339 2.848 1.00 52.67 163 ASN A CA 1
ATOM 1193 C C . ASN A 1 166 ? 51.262 71.125 1.761 1.00 50.62 163 ASN A C 1
ATOM 1194 O O . ASN A 1 166 ? 50.052 71.230 1.770 1.00 51.49 163 ASN A O 1
ATOM 1199 N N . VAL A 1 167 ? 52.017 71.733 0.864 1.00 48.39 164 VAL A N 1
ATOM 1200 C CA . VAL A 1 167 ? 51.433 72.522 -0.226 1.00 44.71 164 VAL A CA 1
ATOM 1201 C C . VAL A 1 167 ? 51.128 71.595 -1.409 1.00 45.69 164 VAL A C 1
ATOM 1202 O O . VAL A 1 167 ? 51.951 70.763 -1.779 1.00 50.82 164 VAL A O 1
ATOM 1206 N N . THR A 1 168 ? 49.918 71.690 -1.956 1.00 41.80 165 THR A N 1
ATOM 1207 C CA . THR A 1 168 ? 49.530 70.889 -3.110 1.00 42.05 165 THR A CA 1
ATOM 1208 C C . THR A 1 168 ? 49.444 71.845 -4.307 1.00 41.24 165 THR A C 1
ATOM 1209 O O . THR A 1 168 ? 48.661 72.790 -4.293 1.00 41.10 165 THR A O 1
ATOM 1213 N N . ALA A 1 169 ? 50.282 71.626 -5.310 1.00 38.47 166 ALA A N 1
ATOM 1214 C CA . ALA A 1 169 ? 50.404 72.552 -6.420 1.00 38.01 166 ALA A CA 1
ATOM 1215 C C . ALA A 1 169 ? 51.204 71.880 -7.533 1.00 38.46 166 ALA A C 1
ATOM 1216 O O . ALA A 1 169 ? 52.050 71.060 -7.275 1.00 36.86 166 ALA A O 1
ATOM 1218 N N . PRO A 1 170 ? 50.896 72.204 -8.780 1.00 39.72 167 PRO A N 1
ATOM 1219 C CA . PRO A 1 170 ? 51.640 71.576 -9.851 1.00 41.95 167 PRO A CA 1
ATOM 1220 C C . PRO A 1 170 ? 53.073 72.127 -9.934 1.00 41.15 167 PRO A C 1
ATOM 1221 O O . PRO A 1 170 ? 53.296 73.303 -9.649 1.00 37.05 167 PRO A O 1
ATOM 1225 N N . ALA A 1 171 ? 54.016 71.264 -10.323 1.00 32.37 168 ALA A N 1
ATOM 1226 C CA . ALA A 1 171 ? 55.442 71.610 -10.376 1.00 32.54 168 ALA A CA 1
ATOM 1227 C C . ALA A 1 171 ? 55.704 72.721 -11.373 1.00 33.92 168 ALA A C 1
ATOM 1228 O O . ALA A 1 171 ? 56.589 73.571 -11.147 1.00 33.32 168 ALA A O 1
ATOM 1230 N N . LEU A 1 172 ? 54.939 72.721 -12.480 1.00 35.65 169 LEU A N 1
ATOM 1231 C CA . LEU A 1 172 ? 54.933 73.837 -13.421 1.00 38.26 169 LEU A CA 1
ATOM 1232 C C . LEU A 1 172 ? 53.562 74.524 -13.458 1.00 36.83 169 LEU A C 1
ATOM 1233 O O . LEU A 1 172 ? 52.563 73.882 -13.712 1.00 36.15 169 LEU A O 1
ATOM 1238 N N . SER A 1 173 ? 53.537 75.841 -13.235 1.00 35.72 170 SER A N 1
ATOM 1239 C CA . SER A 1 173 ? 52.302 76.638 -13.424 1.00 36.13 170 SER A CA 1
ATOM 1240 C C . SER A 1 173 ? 52.114 76.951 -14.909 1.00 37.47 170 SER A C 1
ATOM 1241 O O . SER A 1 173 ? 53.010 76.708 -15.729 1.00 32.92 170 SER A O 1
ATOM 1244 N N . GLU A 1 174 ? 50.968 77.519 -15.259 1.00 38.82 171 GLU A N 1
ATOM 1245 C CA . GLU A 1 174 ? 50.757 77.930 -16.643 1.00 41.76 171 GLU A CA 1
ATOM 1246 C C . GLU A 1 174 ? 51.779 79.013 -17.050 1.00 38.42 171 GLU A C 1
ATOM 1247 O O . GLU A 1 174 ? 52.342 78.963 -18.157 1.00 34.48 171 GLU A O 1
ATOM 1253 N N . LYS A 1 175 ? 52.040 79.950 -16.135 1.00 35.43 172 LYS A N 1
ATOM 1254 C CA . LYS A 1 175 ? 53.083 80.948 -16.324 1.00 35.38 172 LYS A CA 1
ATOM 1255 C C . LYS A 1 175 ? 54.475 80.330 -16.563 1.00 34.15 172 LYS A C 1
ATOM 1256 O O . LYS A 1 175 ? 55.230 80.796 -17.428 1.00 31.74 172 LYS A O 1
ATOM 1262 N N . ASP A 1 176 ? 54.827 79.306 -15.788 1.00 32.09 173 ASP A N 1
ATOM 1263 C CA . ASP A 1 176 ? 56.093 78.631 -15.990 1.00 30.25 173 ASP A CA 1
ATOM 1264 C C . ASP A 1 176 ? 56.191 78.034 -17.405 1.00 30.61 173 ASP A C 1
ATOM 1265 O O . ASP A 1 176 ? 57.264 78.060 -18.015 1.00 29.24 173 ASP A O 1
ATOM 1270 N N . ILE A 1 177 ? 55.106 77.447 -17.880 1.00 30.75 174 ILE A N 1
ATOM 1271 C CA . ILE A 1 177 ? 55.107 76.808 -19.193 1.00 33.13 174 ILE A CA 1
ATOM 1272 C C . ILE A 1 177 ? 55.293 77.855 -20.297 1.00 33.91 174 ILE A C 1
ATOM 1273 O O . ILE A 1 177 ? 56.046 77.637 -21.255 1.00 31.43 174 ILE A O 1
ATOM 1278 N N . GLU A 1 178 ? 54.603 78.989 -20.154 1.00 35.28 175 GLU A N 1
ATOM 1279 C CA . GLU A 1 178 ? 54.764 80.105 -21.077 1.00 37.03 175 GLU A CA 1
ATOM 1280 C C . GLU A 1 178 ? 56.206 80.615 -21.042 1.00 33.87 175 GLU A C 1
ATOM 1281 O O . GLU A 1 178 ? 56.835 80.799 -22.092 1.00 34.90 175 GLU A O 1
ATOM 1287 N N . ASP A 1 179 ? 56.715 80.835 -19.841 1.00 31.28 176 ASP A N 1
ATOM 1288 C CA . ASP A 1 179 ? 58.087 81.325 -19.654 1.00 29.95 176 ASP A CA 1
ATOM 1289 C C . ASP A 1 179 ? 59.137 80.360 -20.247 1.00 30.11 176 ASP A C 1
ATOM 1290 O O . ASP A 1 179 ? 60.096 80.800 -20.895 1.00 27.36 176 ASP A O 1
ATOM 1295 N N . LEU A 1 180 ? 58.929 79.062 -20.033 1.00 28.38 177 LEU A N 1
ATOM 1296 C CA . LEU A 1 180 ? 59.847 78.046 -20.493 1.00 28.19 177 LEU A CA 1
ATOM 1297 C C . LEU A 1 180 ? 59.845 77.996 -22.019 1.00 29.73 177 LEU A C 1
ATOM 1298 O O . LEU A 1 180 ? 60.876 77.832 -22.633 1.00 29.94 177 LEU A O 1
ATOM 1303 N N . THR A 1 181 ? 58.666 78.144 -22.614 1.00 32.03 178 THR A N 1
ATOM 1304 C CA . THR A 1 181 ? 58.521 78.133 -24.054 1.00 33.67 178 THR A CA 1
ATOM 1305 C C . THR A 1 181 ? 59.250 79.345 -24.630 1.00 33.89 178 THR A C 1
ATOM 1306 O O . THR A 1 181 ? 60.025 79.215 -25.575 1.00 36.42 178 THR A O 1
ATOM 1310 N N . PHE A 1 182 ? 59.027 80.512 -24.040 1.00 32.40 179 PHE A N 1
ATOM 1311 C CA . PHE A 1 182 ? 59.709 81.729 -24.462 1.00 33.25 179 PHE A CA 1
ATOM 1312 C C . PHE A 1 182 ? 61.235 81.566 -24.336 1.00 32.25 179 PHE A C 1
ATOM 1313 O O . PHE A 1 182 ? 61.985 81.919 -25.243 1.00 33.25 179 PHE A O 1
ATOM 1321 N N . ALA A 1 183 ? 61.679 80.999 -23.230 1.00 29.58 180 ALA A N 1
ATOM 1322 C CA . ALA A 1 183 ? 63.113 80.855 -22.978 1.00 29.53 180 ALA A CA 1
ATOM 1323 C C . ALA A 1 183 ? 63.801 79.842 -23.937 1.00 30.00 180 ALA A C 1
ATOM 1324 O O . ALA A 1 183 ? 64.913 80.100 -24.446 1.00 30.06 180 ALA A O 1
ATOM 1326 N N . LEU A 1 184 ? 63.103 78.752 -24.235 1.00 30.11 181 LEU A N 1
ATOM 1327 C CA . LEU A 1 184 ? 63.594 77.758 -25.171 1.00 31.43 181 LEU A CA 1
ATOM 1328 C C . LEU A 1 184 ? 63.694 78.363 -26.567 1.00 32.86 181 LEU A C 1
ATOM 1329 O O . LEU A 1 184 ? 64.720 78.202 -27.233 1.00 33.67 181 LEU A O 1
ATOM 1334 N N . ASN A 1 185 ? 62.639 79.064 -26.995 1.00 31.33 182 ASN A N 1
ATOM 1335 C CA . ASN A 1 185 ? 62.625 79.713 -28.284 1.00 33.63 182 ASN A CA 1
ATOM 1336 C C . ASN A 1 185 ? 63.712 80.798 -28.360 1.00 33.28 182 ASN A C 1
ATOM 1337 O O . ASN A 1 185 ? 64.341 80.987 -29.409 1.00 33.37 182 ASN A O 1
ATOM 1342 N N . LEU A 1 186 ? 63.906 81.524 -27.275 1.00 30.53 183 LEU A N 1
ATOM 1343 C CA . LEU A 1 186 ? 64.892 82.572 -27.246 1.00 32.90 183 LEU A CA 1
ATOM 1344 C C . LEU A 1 186 ? 66.340 82.002 -27.419 1.00 32.25 183 LEU A C 1
ATOM 1345 O O . LEU A 1 186 ? 67.221 82.646 -28.009 1.00 29.72 183 LEU A O 1
ATOM 1350 N N . GLY A 1 187 ? 66.564 80.792 -26.902 1.00 31.03 184 GLY A N 1
ATOM 1351 C CA . GLY A 1 187 ? 67.834 80.121 -27.056 1.00 31.19 184 GLY A CA 1
ATOM 1352 C C . GLY A 1 187 ? 68.655 79.924 -25.795 1.00 29.93 184 GLY A C 1
ATOM 1353 O O . GLY A 1 187 ? 69.856 79.632 -25.890 1.00 30.62 184 GLY A O 1
ATOM 1354 N N . VAL A 1 188 ? 68.044 80.052 -24.609 1.00 28.31 185 VAL A N 1
ATOM 1355 C CA . VAL A 1 188 ? 68.778 79.828 -23.358 1.00 26.71 185 VAL A CA 1
ATOM 1356 C C . VAL A 1 188 ? 69.448 78.436 -23.297 1.00 26.25 185 VAL A C 1
ATOM 1357 O O . VAL A 1 188 ? 69.014 77.500 -23.978 1.00 28.85 185 VAL A O 1
ATOM 1361 N N . ASP A 1 189 ? 70.491 78.316 -22.474 1.00 25.14 186 ASP A N 1
ATOM 1362 C CA . ASP A 1 189 ? 71.352 77.117 -22.473 1.00 26.87 186 ASP A CA 1
ATOM 1363 C C . ASP A 1 189 ? 71.001 76.109 -21.390 1.00 25.94 186 ASP A C 1
ATOM 1364 O O . ASP A 1 189 ? 71.334 74.924 -21.519 1.00 26.57 186 ASP A O 1
ATOM 1369 N N . MET A 1 190 ? 70.370 76.570 -20.319 1.00 26.03 187 MET A N 1
ATOM 1370 C CA . MET A 1 190 ? 69.805 75.667 -19.325 1.00 30.93 187 MET A CA 1
ATOM 1371 C C . MET A 1 190 ? 68.643 76.336 -18.585 1.00 27.72 187 MET A C 1
ATOM 1372 O O . MET A 1 190 ? 68.397 77.549 -18.731 1.00 25.56 187 MET A O 1
ATOM 1377 N N . VAL A 1 191 ? 67.897 75.524 -17.866 1.00 25.94 188 VAL A N 1
ATOM 1378 C CA . VAL A 1 191 ? 66.690 75.942 -17.180 1.00 27.89 188 VAL A CA 1
ATOM 1379 C C . VAL A 1 191 ? 66.759 75.472 -15.715 1.00 25.18 188 VAL A C 1
ATOM 1380 O O . VAL A 1 191 ? 67.174 74.351 -15.434 1.00 24.85 188 VAL A O 1
ATOM 1384 N N . ALA A 1 192 ? 66.346 76.345 -14.806 1.00 23.26 189 ALA A N 1
ATOM 1385 C CA . ALA A 1 192 ? 66.234 75.985 -13.373 1.00 24.40 189 ALA A CA 1
ATOM 1386 C C . ALA A 1 192 ? 64.755 75.985 -12.970 1.00 23.95 189 ALA A C 1
ATOM 1387 O O . ALA A 1 192 ? 64.000 76.917 -13.328 1.00 22.96 189 ALA A O 1
ATOM 1389 N N . LEU A 1 193 ? 64.331 74.933 -12.275 1.00 22.94 190 LEU A N 1
ATOM 1390 C CA . LEU A 1 193 ? 62.975 74.858 -11.740 1.00 23.43 190 LEU A CA 1
ATOM 1391 C C . LEU A 1 193 ? 62.970 75.078 -10.209 1.00 25.13 190 LEU A C 1
ATOM 1392 O O . LEU A 1 193 ? 63.629 74.337 -9.454 1.00 23.52 190 LEU A O 1
ATOM 1397 N N . SER A 1 194 ? 62.252 76.109 -9.780 1.00 23.88 191 SER A N 1
ATOM 1398 C CA . SER A 1 194 ? 62.050 76.415 -8.373 1.00 24.10 191 SER A CA 1
ATOM 1399 C C . SER A 1 194 ? 61.091 75.396 -7.687 1.00 23.09 191 SER A C 1
ATOM 1400 O O . SER A 1 194 ? 60.157 74.865 -8.295 1.00 22.38 191 SER A O 1
ATOM 1403 N N . PHE A 1 195 ? 61.322 75.184 -6.400 1.00 23.15 192 PHE A N 1
ATOM 1404 C CA . PHE A 1 195 ? 60.413 74.418 -5.536 1.00 24.44 192 PHE A CA 1
ATOM 1405 C C . PHE A 1 195 ? 60.220 72.954 -5.954 1.00 24.88 192 PHE A C 1
ATOM 1406 O O . PHE A 1 195 ? 59.168 72.359 -5.730 1.00 26.31 192 PHE A O 1
ATOM 1414 N N . VAL A 1 196 ? 61.266 72.381 -6.525 1.00 25.43 193 VAL A N 1
ATOM 1415 C CA . VAL A 1 196 ? 61.268 70.964 -6.875 1.00 27.03 193 VAL A CA 1
ATOM 1416 C C . VAL A 1 196 ? 60.990 70.157 -5.617 1.00 26.82 193 VAL A C 1
ATOM 1417 O O . VAL A 1 196 ? 61.459 70.496 -4.553 1.00 26.11 193 VAL A O 1
ATOM 1421 N N . ARG A 1 197 ? 60.167 69.132 -5.747 1.00 31.32 194 ARG A N 1
ATOM 1422 C CA . ARG A 1 197 ? 59.845 68.250 -4.635 1.00 33.75 194 ARG A CA 1
ATOM 1423 C C . ARG A 1 197 ? 60.168 66.792 -4.898 1.00 34.55 194 ARG A C 1
ATOM 1424 O O . ARG A 1 197 ? 60.327 66.013 -3.954 1.00 35.83 194 ARG A O 1
ATOM 1432 N N . SER A 1 198 ? 60.239 66.417 -6.164 1.00 33.60 195 SER A N 1
ATOM 1433 C CA . SER A 1 198 ? 60.249 65.020 -6.559 1.00 35.45 195 SER A CA 1
ATOM 1434 C C . SER A 1 198 ? 61.097 64.854 -7.817 1.00 34.01 195 SER A C 1
ATOM 1435 O O . SER A 1 198 ? 61.148 65.748 -8.642 1.00 31.72 195 SER A O 1
ATOM 1438 N N . PRO A 1 199 ? 61.743 63.680 -7.980 1.00 34.42 196 PRO A N 1
ATOM 1439 C CA . PRO A 1 199 ? 62.438 63.388 -9.225 1.00 34.20 196 PRO A CA 1
ATOM 1440 C C . PRO A 1 199 ? 61.524 63.450 -10.449 1.00 34.91 196 PRO A C 1
ATOM 1441 O O . PRO A 1 199 ? 61.989 63.780 -11.546 1.00 31.53 196 PRO A O 1
ATOM 1445 N N . ALA A 1 200 ? 60.235 63.172 -10.257 1.00 35.97 197 ALA A N 1
ATOM 1446 C CA . ALA A 1 200 ? 59.297 63.170 -11.371 1.00 37.40 197 ALA A CA 1
ATOM 1447 C C . ALA A 1 200 ? 59.005 64.571 -11.912 1.00 36.19 197 ALA A C 1
ATOM 1448 O O . ALA A 1 200 ? 58.415 64.715 -12.964 1.00 37.73 197 ALA A O 1
ATOM 1450 N N . ASP A 1 201 ? 59.414 65.609 -11.180 1.00 35.01 198 ASP A N 1
ATOM 1451 C CA . ASP A 1 201 ? 59.219 66.981 -11.648 1.00 34.12 198 ASP A CA 1
ATOM 1452 C C . ASP A 1 201 ? 59.961 67.230 -12.944 1.00 35.70 198 ASP A C 1
ATOM 1453 O O . ASP A 1 201 ? 59.515 68.040 -13.771 1.00 37.61 198 ASP A O 1
ATOM 1458 N N . VAL A 1 202 ? 61.086 66.533 -13.140 1.00 35.08 199 VAL A N 1
ATOM 1459 C CA . VAL A 1 202 ? 61.880 66.743 -14.347 1.00 33.59 199 VAL A CA 1
ATOM 1460 C C . VAL A 1 202 ? 61.127 66.274 -15.579 1.00 35.82 199 VAL A C 1
ATOM 1461 O O . VAL A 1 202 ? 61.275 66.869 -16.673 1.00 36.33 199 VAL A O 1
ATOM 1465 N N . GLU A 1 203 ? 60.287 65.253 -15.399 1.00 35.12 200 GLU A N 1
ATOM 1466 C CA . GLU A 1 203 ? 59.461 64.736 -16.465 1.00 38.45 200 GLU A CA 1
ATOM 1467 C C . GLU A 1 203 ? 58.496 65.774 -17.018 1.00 39.11 200 GLU A C 1
ATOM 1468 O O . GLU A 1 203 ? 58.264 65.821 -18.205 1.00 39.93 200 GLU A O 1
ATOM 1474 N N . LEU A 1 204 ? 57.957 66.632 -16.162 1.00 37.34 201 LEU A N 1
ATOM 1475 C CA . LEU A 1 204 ? 57.074 67.694 -16.656 1.00 37.24 201 LEU A CA 1
ATOM 1476 C C . LEU A 1 204 ? 57.830 68.735 -17.462 1.00 34.94 201 LEU A C 1
ATOM 1477 O O . LEU A 1 204 ? 57.307 69.275 -18.456 1.00 35.77 201 LEU A O 1
ATOM 1482 N N . VAL A 1 205 ? 59.042 69.051 -17.039 1.00 31.21 202 VAL A N 1
ATOM 1483 C CA . VAL A 1 205 ? 59.867 69.986 -17.789 1.00 32.24 202 VAL A CA 1
ATOM 1484 C C . VAL A 1 205 ? 60.214 69.390 -19.179 1.00 33.67 202 VAL A C 1
ATOM 1485 O O . VAL A 1 205 ? 60.148 70.102 -20.217 1.00 32.28 202 VAL A O 1
ATOM 1489 N N . HIS A 1 206 ? 60.563 68.100 -19.190 1.00 33.08 203 HIS A N 1
ATOM 1490 C CA . HIS A 1 206 ? 60.888 67.394 -20.421 1.00 33.63 203 HIS A CA 1
ATOM 1491 C C . HIS A 1 206 ? 59.698 67.338 -21.391 1.00 35.08 203 HIS A C 1
ATOM 1492 O O . HIS A 1 206 ? 59.882 67.496 -22.598 1.00 34.53 203 HIS A O 1
ATOM 1499 N N . GLU A 1 207 ? 58.494 67.139 -20.858 1.00 34.14 204 GLU A N 1
ATOM 1500 C CA . GLU A 1 207 ? 57.267 67.180 -21.664 1.00 39.32 204 GLU A CA 1
ATOM 1501 C C . GLU A 1 207 ? 57.161 68.466 -22.497 1.00 37.73 204 GLU A C 1
ATOM 1502 O O . GLU A 1 207 ? 56.908 68.426 -23.698 1.00 37.46 204 GLU A O 1
ATOM 1508 N N . VAL A 1 208 ? 57.313 69.611 -21.837 1.00 36.32 205 VAL A N 1
ATOM 1509 C CA . VAL A 1 208 ? 57.265 70.896 -22.524 1.00 37.52 205 VAL A CA 1
ATOM 1510 C C . VAL A 1 208 ? 58.360 70.985 -23.557 1.00 37.60 205 VAL A C 1
ATOM 1511 O O . VAL A 1 208 ? 58.104 71.331 -24.730 1.00 38.59 205 VAL A O 1
ATOM 1515 N N . MET A 1 209 ? 59.579 70.635 -23.142 1.00 35.14 206 MET A N 1
ATOM 1516 C CA . MET A 1 209 ? 60.729 70.678 -24.029 1.00 35.22 206 MET A CA 1
ATOM 1517 C C . MET A 1 209 ? 60.482 69.861 -25.309 1.00 36.71 206 MET A C 1
ATOM 1518 O O . MET A 1 209 ? 60.819 70.291 -26.419 1.00 38.87 206 MET A O 1
ATOM 1523 N N . ASP A 1 210 ? 59.895 68.685 -25.157 1.00 36.98 207 ASP A N 1
ATOM 1524 C CA . ASP A 1 210 ? 59.713 67.777 -26.292 1.00 40.48 207 ASP A CA 1
ATOM 1525 C C . ASP A 1 210 ? 58.616 68.246 -27.244 1.00 41.37 207 ASP A C 1
ATOM 1526 O O . ASP A 1 210 ? 58.733 68.111 -28.461 1.00 41.23 207 ASP A O 1
ATOM 1531 N N . ARG A 1 211 ? 57.568 68.826 -26.680 1.00 42.35 208 ARG A N 1
ATOM 1532 C CA . ARG A 1 211 ? 56.557 69.495 -27.478 1.00 46.53 208 ARG A CA 1
ATOM 1533 C C . ARG A 1 211 ? 57.155 70.680 -28.284 1.00 45.23 208 ARG A C 1
ATOM 1534 O O . ARG A 1 211 ? 56.825 70.876 -29.436 1.00 44.37 208 ARG A O 1
ATOM 1542 N N . ILE A 1 212 ? 58.021 71.460 -27.663 1.00 44.16 209 ILE A N 1
ATOM 1543 C CA . ILE A 1 212 ? 58.619 72.624 -28.308 1.00 45.69 209 ILE A CA 1
ATOM 1544 C C . ILE A 1 212 ? 59.720 72.194 -29.283 1.00 46.53 209 ILE A C 1
ATOM 1545 O O . ILE A 1 212 ? 59.990 72.871 -30.270 1.00 47.61 209 ILE A O 1
ATOM 1550 N N . GLY A 1 213 ? 60.342 71.055 -29.006 1.00 45.01 210 GLY A N 1
ATOM 1551 C CA . GLY A 1 213 ? 61.338 70.488 -29.896 1.00 42.74 210 GLY A CA 1
ATOM 1552 C C . GLY A 1 213 ? 62.766 70.859 -29.518 1.00 43.19 210 GLY A C 1
ATOM 1553 O O . GLY A 1 213 ? 63.675 70.794 -30.354 1.00 41.59 210 GLY A O 1
ATOM 1554 N N . ARG A 1 214 ? 62.984 71.220 -28.251 1.00 38.50 211 ARG A N 1
ATOM 1555 C CA . ARG A 1 214 ? 64.309 71.622 -27.802 1.00 38.32 211 ARG A CA 1
ATOM 1556 C C . ARG A 1 214 ? 64.513 71.268 -26.346 1.00 36.31 211 ARG A C 1
ATOM 1557 O O . ARG A 1 214 ? 63.816 71.815 -25.490 1.00 39.48 211 ARG A O 1
ATOM 1565 N N . ARG A 1 215 ? 65.476 70.394 -26.044 1.00 36.87 212 ARG A N 1
ATOM 1566 C CA . ARG A 1 215 ? 65.891 70.174 -24.646 1.00 35.84 212 ARG A CA 1
ATOM 1567 C C . ARG A 1 215 ? 67.150 70.938 -24.318 1.00 33.39 212 ARG A C 1
ATOM 1568 O O . ARG A 1 215 ? 68.067 71.026 -25.139 1.00 32.99 212 ARG A O 1
ATOM 1576 N N . VAL A 1 216 ? 67.235 71.389 -23.066 1.00 31.19 213 VAL A N 1
ATOM 1577 C CA . VAL A 1 216 ? 68.487 71.867 -22.520 1.00 28.90 213 VAL A CA 1
ATOM 1578 C C . VAL A 1 216 ? 68.573 71.237 -21.121 1.00 29.47 213 VAL A C 1
ATOM 1579 O O . VAL A 1 216 ? 67.543 70.754 -20.583 1.00 29.68 213 VAL A O 1
ATOM 1583 N N . PRO A 1 217 ? 69.748 71.303 -20.501 1.00 29.21 214 PRO A N 1
ATOM 1584 C CA . PRO A 1 217 ? 69.873 70.789 -19.117 1.00 28.96 214 PRO A CA 1
ATOM 1585 C C . PRO A 1 217 ? 68.936 71.444 -18.115 1.00 29.45 214 PRO A C 1
ATOM 1586 O O . PRO A 1 217 ? 68.689 72.670 -18.166 1.00 27.40 214 PRO A O 1
ATOM 1590 N N . VAL A 1 218 ? 68.407 70.618 -17.207 1.00 28.73 215 VAL A N 1
ATOM 1591 C CA . VAL A 1 218 ? 67.503 71.081 -16.160 1.00 27.16 215 VAL A CA 1
ATOM 1592 C C . VAL A 1 218 ? 68.169 71.023 -14.799 1.00 26.55 215 VAL A C 1
ATOM 1593 O O . VAL A 1 218 ? 68.673 69.980 -14.390 1.00 26.45 215 VAL A O 1
ATOM 1597 N N . ILE A 1 219 ? 68.159 72.159 -14.121 1.00 25.56 216 ILE A N 1
ATOM 1598 C CA . ILE A 1 219 ? 68.666 72.310 -12.746 1.00 25.21 216 ILE A CA 1
ATOM 1599 C C . ILE A 1 219 ? 67.505 72.299 -11.757 1.00 22.88 216 ILE A C 1
ATOM 1600 O O . ILE A 1 219 ? 66.544 73.095 -11.873 1.00 25.40 216 ILE A O 1
ATOM 1605 N N . ALA A 1 220 ? 67.571 71.412 -10.784 1.00 22.73 217 ALA A N 1
ATOM 1606 C CA . ALA A 1 220 ? 66.615 71.405 -9.687 1.00 22.47 217 ALA A CA 1
ATOM 1607 C C . ALA A 1 220 ? 67.056 72.369 -8.626 1.00 23.06 217 ALA A C 1
ATOM 1608 O O . ALA A 1 220 ? 68.128 72.229 -8.082 1.00 23.34 217 ALA A O 1
ATOM 1610 N N . LYS A 1 221 ? 66.228 73.374 -8.335 1.00 23.77 218 LYS A N 1
ATOM 1611 C CA . LYS A 1 221 ? 66.447 74.187 -7.140 1.00 24.55 218 LYS A CA 1
ATOM 1612 C C . LYS A 1 221 ? 65.966 73.467 -5.884 1.00 24.53 218 LYS A C 1
ATOM 1613 O O . LYS A 1 221 ? 64.822 73.017 -5.804 1.00 25.41 218 LYS A O 1
ATOM 1619 N N . LEU A 1 222 ? 66.848 73.388 -4.904 1.00 22.86 219 LEU A N 1
ATOM 1620 C CA . LEU A 1 222 ? 66.567 72.710 -3.647 1.00 25.92 219 LEU A CA 1
ATOM 1621 C C . LEU A 1 222 ? 66.178 73.713 -2.574 1.00 23.71 219 LEU A C 1
ATOM 1622 O O . LEU A 1 222 ? 67.014 74.452 -2.094 1.00 26.29 219 LEU A O 1
ATOM 1627 N N . GLU A 1 223 ? 64.906 73.752 -2.243 1.00 24.50 220 GLU A N 1
ATOM 1628 C CA . GLU A 1 223 ? 64.369 74.755 -1.329 1.00 25.64 220 GLU A CA 1
ATOM 1629 C C . GLU A 1 223 ? 63.122 74.308 -0.608 1.00 26.40 220 GLU A C 1
ATOM 1630 O O . GLU A 1 223 ? 62.374 75.128 -0.089 1.00 27.77 220 GLU A O 1
ATOM 1636 N N . LYS A 1 224 ? 62.915 73.004 -0.535 1.00 26.93 221 LYS A N 1
ATOM 1637 C CA . LYS A 1 224 ? 61.748 72.406 0.137 1.00 30.01 221 LYS A CA 1
ATOM 1638 C C . LYS A 1 224 ? 62.261 71.195 0.898 1.00 30.34 221 LYS A C 1
ATOM 1639 O O . LYS A 1 224 ? 63.163 70.495 0.410 1.00 30.98 221 LYS A O 1
ATOM 1645 N N . PRO A 1 225 ? 61.655 70.881 2.040 1.00 33.06 222 PRO A N 1
ATOM 1646 C CA . PRO A 1 225 ? 62.079 69.669 2.739 1.00 32.43 222 PRO A CA 1
ATOM 1647 C C . PRO A 1 225 ? 61.938 68.414 1.897 1.00 31.81 222 PRO A C 1
ATOM 1648 O O . PRO A 1 225 ? 62.763 67.522 2.018 1.00 31.17 222 PRO A O 1
ATOM 1652 N N . GLU A 1 226 ? 60.893 68.336 1.067 1.00 33.02 223 GLU A N 1
ATOM 1653 C CA . GLU A 1 226 ? 60.647 67.145 0.225 1.00 34.23 223 GLU A CA 1
ATOM 1654 C C . GLU A 1 226 ? 61.833 66.906 -0.714 1.00 32.88 223 GLU A C 1
ATOM 1655 O O . GLU A 1 226 ? 62.231 65.759 -0.968 1.00 34.67 223 GLU A O 1
ATOM 1661 N N . ALA A 1 227 ? 62.390 67.995 -1.223 1.00 32.16 224 ALA A N 1
ATOM 1662 C CA . ALA A 1 227 ? 63.548 67.944 -2.073 1.00 31.48 224 ALA A CA 1
ATOM 1663 C C . ALA A 1 227 ? 64.745 67.335 -1.341 1.00 31.33 224 ALA A C 1
ATOM 1664 O O . ALA A 1 227 ? 65.486 66.513 -1.911 1.00 30.09 224 ALA A O 1
ATOM 1666 N N . ILE A 1 228 ? 64.929 67.717 -0.089 1.00 30.20 225 ILE A N 1
ATOM 1667 C CA . ILE A 1 228 ? 66.061 67.200 0.703 1.00 29.20 225 ILE A CA 1
ATOM 1668 C C . ILE A 1 228 ? 65.823 65.735 1.082 1.00 33.27 225 ILE A C 1
ATOM 1669 O O . ILE A 1 228 ? 66.734 64.934 1.039 1.00 33.83 225 ILE A O 1
ATOM 1674 N N . ASP A 1 229 ? 64.589 65.373 1.387 1.00 34.80 226 ASP A N 1
ATOM 1675 C CA . ASP A 1 229 ? 64.256 63.966 1.626 1.00 36.65 226 ASP A CA 1
ATOM 1676 C C . ASP A 1 229 ? 64.531 63.087 0.398 1.00 36.83 226 ASP A C 1
ATOM 1677 O O . ASP A 1 229 ? 64.779 61.900 0.533 1.00 38.01 226 ASP A O 1
ATOM 1682 N N . ASN A 1 230 ? 64.377 63.656 -0.785 1.00 35.23 227 ASN A N 1
ATOM 1683 C CA . ASN A 1 230 ? 64.522 62.900 -2.030 1.00 36.27 227 ASN A CA 1
ATOM 1684 C C . ASN A 1 230 ? 65.810 63.312 -2.743 1.00 34.13 227 ASN A C 1
ATOM 1685 O O . ASN A 1 230 ? 65.892 63.259 -3.966 1.00 32.58 227 ASN A O 1
ATOM 1690 N N . LEU A 1 231 ? 66.800 63.761 -1.983 1.00 32.01 228 LEU A N 1
ATOM 1691 C CA . LEU A 1 231 ? 67.971 64.429 -2.553 1.00 30.18 228 LEU A CA 1
ATOM 1692 C C . LEU A 1 231 ? 68.693 63.584 -3.584 1.00 31.00 228 LEU A C 1
ATOM 1693 O O . LEU A 1 231 ? 69.021 64.073 -4.666 1.00 30.21 228 LEU A O 1
ATOM 1698 N N . GLU A 1 232 ? 68.975 62.330 -3.260 1.00 31.21 229 GLU A N 1
ATOM 1699 C CA . GLU A 1 232 ? 69.718 61.510 -4.187 1.00 33.58 229 GLU A CA 1
ATOM 1700 C C . GLU A 1 232 ? 68.898 61.280 -5.485 1.00 34.18 229 GLU A C 1
ATOM 1701 O O . GLU A 1 232 ? 69.422 61.421 -6.579 1.00 31.54 229 GLU A O 1
ATOM 1707 N N . ALA A 1 233 ? 67.613 60.959 -5.351 1.00 32.50 230 ALA A N 1
ATOM 1708 C CA . ALA A 1 233 ? 66.809 60.695 -6.524 1.00 32.87 230 ALA A CA 1
ATOM 1709 C C . ALA A 1 233 ? 66.712 61.941 -7.407 1.00 31.71 230 ALA A C 1
ATOM 1710 O O . ALA A 1 233 ? 66.688 61.853 -8.642 1.00 29.22 230 ALA A O 1
ATOM 1712 N N . ILE A 1 234 ? 66.691 63.113 -6.779 1.00 30.64 231 ILE A N 1
ATOM 1713 C CA . ILE A 1 234 ? 66.627 64.367 -7.530 1.00 30.82 231 ILE A CA 1
ATOM 1714 C C . ILE A 1 234 ? 67.942 64.665 -8.272 1.00 30.55 231 ILE A C 1
ATOM 1715 O O . ILE A 1 234 ? 67.945 64.989 -9.469 1.00 32.46 231 ILE A O 1
ATOM 1720 N N . VAL A 1 235 ? 69.054 64.483 -7.593 1.00 29.21 232 VAL A N 1
ATOM 1721 C CA . VAL A 1 235 ? 70.370 64.642 -8.232 1.00 30.60 232 VAL A CA 1
ATOM 1722 C C . VAL A 1 235 ? 70.518 63.697 -9.441 1.00 31.39 232 VAL A C 1
ATOM 1723 O O . VAL A 1 235 ? 71.086 64.078 -10.470 1.00 31.50 232 VAL A O 1
ATOM 1727 N N . LEU A 1 236 ? 69.976 62.496 -9.318 1.00 31.78 233 LEU A N 1
ATOM 1728 C CA . LEU A 1 236 ? 70.085 61.508 -10.367 1.00 35.64 233 LEU A CA 1
ATOM 1729 C C . LEU A 1 236 ? 69.201 61.874 -11.549 1.00 36.94 233 LEU A C 1
ATOM 1730 O O . LEU A 1 236 ? 69.609 61.696 -12.703 1.00 34.75 233 LEU A O 1
ATOM 1735 N N . ALA A 1 237 ? 67.990 62.376 -11.265 1.00 32.37 234 ALA A N 1
ATOM 1736 C CA . ALA A 1 237 ? 67.012 62.652 -12.310 1.00 33.15 234 ALA A CA 1
ATOM 1737 C C . ALA A 1 237 ? 67.259 63.966 -13.045 1.00 31.51 234 ALA A C 1
ATOM 1738 O O . ALA A 1 237 ? 66.971 64.064 -14.228 1.00 30.82 234 ALA A O 1
ATOM 1740 N N . PHE A 1 238 ? 67.791 64.966 -12.352 1.00 30.11 235 PHE A N 1
ATOM 1741 C CA . PHE A 1 238 ? 68.051 66.274 -12.971 1.00 30.10 235 PHE A CA 1
ATOM 1742 C C . PHE A 1 238 ? 69.505 66.338 -13.469 1.00 29.20 235 PHE A C 1
ATOM 1743 O O . PHE A 1 238 ? 70.284 65.438 -13.223 1.00 31.40 235 PHE A O 1
ATOM 1751 N N . ASP A 1 239 ? 69.856 67.395 -14.177 1.00 27.87 236 ASP A N 1
ATOM 1752 C CA . ASP A 1 239 ? 71.202 67.506 -14.770 1.00 30.36 236 ASP A CA 1
ATOM 1753 C C . ASP A 1 239 ? 72.152 68.254 -13.829 1.00 28.52 236 ASP A C 1
ATOM 1754 O O . ASP A 1 239 ? 73.376 68.172 -13.948 1.00 28.76 236 ASP A O 1
ATOM 1759 N N . ALA A 1 240 ? 71.572 68.954 -12.880 1.00 28.84 237 ALA A N 1
ATOM 1760 C CA . ALA A 1 240 ? 72.331 69.731 -11.920 1.00 27.49 237 ALA A CA 1
ATOM 1761 C C . ALA A 1 240 ? 71.417 70.137 -10.755 1.00 26.03 237 ALA A C 1
ATOM 1762 O O . ALA A 1 240 ? 70.199 70.011 -10.842 1.00 25.43 237 ALA A O 1
ATOM 1764 N N . VAL A 1 241 ? 71.998 70.650 -9.693 1.00 24.30 238 VAL A N 1
ATOM 1765 C CA . VAL A 1 241 ? 71.221 71.174 -8.584 1.00 25.66 238 VAL A CA 1
ATOM 1766 C C . VAL A 1 241 ? 71.754 72.532 -8.117 1.00 25.77 238 VAL A C 1
ATOM 1767 O O . VAL A 1 241 ? 72.914 72.858 -8.319 1.00 23.00 238 VAL A O 1
ATOM 1771 N N . MET A 1 242 ? 70.853 73.318 -7.541 1.00 23.31 239 MET A N 1
ATOM 1772 C CA . MET A 1 242 ? 71.142 74.605 -6.934 1.00 21.64 239 MET A CA 1
ATOM 1773 C C . MET A 1 242 ? 70.641 74.567 -5.478 1.00 23.38 239 MET A C 1
ATOM 1774 O O . MET A 1 242 ? 69.482 74.214 -5.197 1.00 22.01 239 MET A O 1
ATOM 1779 N N . VAL A 1 243 ? 71.530 74.891 -4.554 1.00 21.69 240 VAL A N 1
ATOM 1780 C CA . VAL A 1 243 ? 71.153 75.005 -3.157 1.00 22.04 240 VAL A CA 1
ATOM 1781 C C . VAL A 1 243 ? 70.562 76.414 -3.026 1.00 23.32 240 VAL A C 1
ATOM 1782 O O . VAL A 1 243 ? 71.293 77.413 -2.945 1.00 24.29 240 VAL A O 1
ATOM 1786 N N . ALA A 1 244 ? 69.239 76.474 -3.042 1.00 22.89 241 ALA A N 1
ATOM 1787 C CA . ALA A 1 244 ? 68.516 77.728 -3.102 1.00 24.24 241 ALA A CA 1
ATOM 1788 C C . ALA A 1 244 ? 68.190 78.176 -1.665 1.00 23.75 241 ALA A C 1
ATOM 1789 O O . ALA A 1 244 ? 67.086 77.991 -1.151 1.00 24.46 241 ALA A O 1
ATOM 1791 N N . ARG A 1 245 ? 69.179 78.781 -1.024 1.00 24.71 242 ARG A N 1
ATOM 1792 C CA . ARG A 1 245 ? 69.195 78.890 0.446 1.00 25.99 242 ARG A CA 1
ATOM 1793 C C . ARG A 1 245 ? 68.175 79.837 1.008 1.00 24.53 242 ARG A C 1
ATOM 1794 O O . ARG A 1 245 ? 67.823 79.712 2.204 1.00 23.28 242 ARG A O 1
ATOM 1802 N N . GLY A 1 246 ? 67.742 80.798 0.197 1.00 22.50 243 GLY A N 1
ATOM 1803 C CA . GLY A 1 246 ? 66.715 81.784 0.651 1.00 25.01 243 GLY A CA 1
ATOM 1804 C C . GLY A 1 246 ? 65.443 81.099 1.120 1.00 25.55 243 GLY A C 1
ATOM 1805 O O . GLY A 1 246 ? 65.046 81.159 2.309 1.00 26.46 243 GLY A O 1
ATOM 1806 N N . ASP A 1 247 ? 64.779 80.444 0.186 1.00 26.18 244 ASP A N 1
ATOM 1807 C CA . ASP A 1 247 ? 63.568 79.719 0.507 1.00 26.05 244 ASP A CA 1
ATOM 1808 C C . ASP A 1 247 ? 63.880 78.470 1.370 1.00 24.41 244 ASP A C 1
ATOM 1809 O O . ASP A 1 247 ? 63.080 78.102 2.226 1.00 24.08 244 ASP A O 1
ATOM 1814 N N . LEU A 1 248 ? 65.020 77.822 1.146 1.00 24.29 245 LEU A N 1
ATOM 1815 C CA . LEU A 1 248 ? 65.343 76.613 1.937 1.00 27.54 245 LEU A CA 1
ATOM 1816 C C . LEU A 1 248 ? 65.366 76.910 3.442 1.00 27.08 245 LEU A C 1
ATOM 1817 O O . LEU A 1 248 ? 64.892 76.113 4.236 1.00 29.16 245 LEU A O 1
ATOM 1822 N N . GLY A 1 249 ? 65.903 78.087 3.800 1.00 27.34 246 GLY A N 1
ATOM 1823 C CA . GLY A 1 249 ? 66.024 78.503 5.202 1.00 27.16 246 GLY A CA 1
ATOM 1824 C C . GLY A 1 249 ? 64.759 79.092 5.813 1.00 28.33 246 GLY A C 1
ATOM 1825 O O . GLY A 1 249 ? 64.747 79.503 6.990 1.00 26.45 246 GLY A O 1
ATOM 1826 N N . VAL A 1 250 ? 63.683 79.123 5.031 1.00 27.29 247 VAL A N 1
ATOM 1827 C CA . VAL A 1 250 ? 62.380 79.406 5.564 1.00 29.89 247 VAL A CA 1
ATOM 1828 C C . VAL A 1 250 ? 61.560 78.129 5.594 1.00 29.69 247 VAL A C 1
ATOM 1829 O O . VAL A 1 250 ? 60.798 77.892 6.514 1.00 29.80 247 VAL A O 1
ATOM 1833 N N . GLU A 1 251 ? 61.690 77.308 4.558 1.00 28.35 248 GLU A N 1
ATOM 1834 C CA . GLU A 1 251 ? 60.940 76.050 4.497 1.00 30.08 248 GLU A CA 1
ATOM 1835 C C . GLU A 1 251 ? 61.461 75.021 5.489 1.00 32.61 248 GLU A C 1
ATOM 1836 O O . GLU A 1 251 ? 60.734 74.111 5.868 1.00 35.77 248 GLU A O 1
ATOM 1842 N N . LEU A 1 252 ? 62.757 75.118 5.804 1.00 34.58 249 LEU A N 1
ATOM 1843 C CA . LEU A 1 252 ? 63.429 74.298 6.834 1.00 35.03 249 LEU A CA 1
ATOM 1844 C C . LEU A 1 252 ? 63.954 75.269 7.880 1.00 30.95 249 LEU A C 1
ATOM 1845 O O . LEU A 1 252 ? 64.147 76.426 7.580 1.00 30.01 249 LEU A O 1
ATOM 1850 N N . PRO A 1 253 ? 64.182 74.795 9.105 1.00 32.87 250 PRO A N 1
ATOM 1851 C CA . PRO A 1 253 ? 64.798 75.693 10.078 1.00 31.09 250 PRO A CA 1
ATOM 1852 C C . PRO A 1 253 ? 66.138 76.184 9.560 1.00 28.69 250 PRO A C 1
ATOM 1853 O O . PRO A 1 253 ? 66.919 75.397 8.996 1.00 29.61 250 PRO A O 1
ATOM 1857 N N . LEU A 1 254 ? 66.382 77.482 9.680 1.00 26.82 251 LEU A N 1
ATOM 1858 C CA . LEU A 1 254 ? 67.546 78.078 9.049 1.00 26.16 251 LEU A CA 1
ATOM 1859 C C . LEU A 1 254 ? 68.826 77.474 9.561 1.00 25.27 251 LEU A C 1
ATOM 1860 O O . LEU A 1 254 ? 69.807 77.414 8.845 1.00 26.62 251 LEU A O 1
ATOM 1865 N N . GLU A 1 255 ? 68.810 76.951 10.780 1.00 25.88 252 GLU A N 1
ATOM 1866 C CA . GLU A 1 255 ? 70.010 76.326 11.365 1.00 26.91 252 GLU A CA 1
ATOM 1867 C C . GLU A 1 255 ? 70.408 74.974 10.707 1.00 29.32 252 GLU A C 1
ATOM 1868 O O . GLU A 1 255 ? 71.543 74.501 10.861 1.00 29.51 252 GLU A O 1
ATOM 1874 N N . GLU A 1 256 ? 69.494 74.400 9.927 1.00 29.28 253 GLU A N 1
ATOM 1875 C CA . GLU A 1 256 ? 69.758 73.131 9.240 1.00 30.48 253 GLU A CA 1
ATOM 1876 C C . GLU A 1 256 ? 70.356 73.327 7.855 1.00 26.92 253 GLU A C 1
ATOM 1877 O O . GLU A 1 256 ? 70.805 72.388 7.252 1.00 25.61 253 GLU A O 1
ATOM 1883 N N . VAL A 1 257 ? 70.351 74.558 7.341 1.00 25.69 254 VAL A N 1
ATOM 1884 C CA . VAL A 1 257 ? 70.801 74.799 5.986 1.00 24.72 254 VAL A CA 1
ATOM 1885 C C . VAL A 1 257 ? 72.297 74.501 5.761 1.00 24.64 254 VAL A C 1
ATOM 1886 O O . VAL A 1 257 ? 72.656 73.948 4.715 1.00 24.35 254 VAL A O 1
ATOM 1890 N N . PRO A 1 258 ? 73.179 74.898 6.705 1.00 25.08 255 PRO A N 1
ATOM 1891 C CA . PRO A 1 258 ? 74.621 74.662 6.433 1.00 23.75 255 PRO A CA 1
ATOM 1892 C C . PRO A 1 258 ? 74.987 73.200 6.202 1.00 23.37 255 PRO A C 1
ATOM 1893 O O . PRO A 1 258 ? 75.669 72.881 5.209 1.00 24.85 255 PRO A O 1
ATOM 1897 N N . LEU A 1 259 ? 74.429 72.293 6.969 1.00 23.55 256 LEU A N 1
ATOM 1898 C CA . LEU A 1 259 ? 74.745 70.906 6.722 1.00 25.50 256 LEU A CA 1
ATOM 1899 C C . LEU A 1 259 ? 73.996 70.338 5.492 1.00 25.45 256 LEU A C 1
ATOM 1900 O O . LEU A 1 259 ? 74.510 69.498 4.773 1.00 24.17 256 LEU A O 1
ATOM 1905 N N . VAL A 1 260 ? 72.804 70.851 5.205 1.00 25.21 257 VAL A N 1
ATOM 1906 C CA . VAL A 1 260 ? 72.134 70.460 3.975 1.00 26.19 257 VAL A CA 1
ATOM 1907 C C . VAL A 1 260 ? 72.964 70.845 2.770 1.00 25.29 257 VAL A C 1
ATOM 1908 O O . VAL A 1 260 ? 73.179 70.003 1.881 1.00 24.40 257 VAL A O 1
ATOM 1912 N N . GLN A 1 261 ? 73.460 72.090 2.749 1.00 22.89 258 GLN A N 1
ATOM 1913 C CA . GLN A 1 261 ? 74.297 72.592 1.679 1.00 22.82 258 GLN A CA 1
ATOM 1914 C C . GLN A 1 261 ? 75.452 71.638 1.417 1.00 23.91 258 GLN A C 1
ATOM 1915 O O . GLN A 1 261 ? 75.717 71.235 0.265 1.00 23.59 258 GLN A O 1
ATOM 1921 N N . LYS A 1 262 ? 76.128 71.256 2.484 1.00 24.50 259 LYS A N 1
ATOM 1922 C CA . LYS A 1 262 ? 77.306 70.408 2.362 1.00 25.58 259 LYS A CA 1
ATOM 1923 C C . LYS A 1 262 ? 76.969 69.008 1.863 1.00 27.11 259 LYS A C 1
ATOM 1924 O O . LYS A 1 262 ? 77.681 68.460 0.967 1.00 25.36 259 LYS A O 1
ATOM 1930 N N . ARG A 1 263 ? 75.860 68.461 2.350 1.00 26.46 260 ARG A N 1
ATOM 1931 C CA . ARG A 1 263 ? 75.378 67.167 1.849 1.00 31.26 260 ARG A CA 1
ATOM 1932 C C . ARG A 1 263 ? 75.030 67.208 0.347 1.00 25.65 260 ARG A C 1
ATOM 1933 O O . ARG A 1 263 ? 75.285 66.269 -0.383 1.00 24.64 260 ARG A O 1
ATOM 1941 N N . ALA A 1 264 ? 74.410 68.291 -0.075 1.00 25.06 261 ALA A N 1
ATOM 1942 C CA . ALA A 1 264 ? 73.955 68.412 -1.454 1.00 23.42 261 ALA A CA 1
ATOM 1943 C C . ALA A 1 264 ? 75.131 68.552 -2.411 1.00 23.21 261 ALA A C 1
ATOM 1944 O O . ALA A 1 264 ? 75.139 67.966 -3.486 1.00 24.31 261 ALA A O 1
ATOM 1946 N N . ILE A 1 265 ? 76.125 69.321 -2.015 1.00 22.18 262 ILE A N 1
ATOM 1947 C CA . ILE A 1 265 ? 77.338 69.465 -2.801 1.00 23.16 262 ILE A CA 1
ATOM 1948 C C . ILE A 1 265 ? 78.050 68.118 -2.961 1.00 23.85 262 ILE A C 1
ATOM 1949 O O . ILE A 1 265 ? 78.437 67.741 -4.064 1.00 22.05 262 ILE A O 1
ATOM 1954 N N . GLN A 1 266 ? 78.191 67.387 -1.870 1.00 24.32 263 GLN A N 1
ATOM 1955 C CA . GLN A 1 266 ? 78.839 66.095 -1.900 1.00 25.81 263 GLN A CA 1
ATOM 1956 C C . GLN A 1 266 ? 78.093 65.135 -2.818 1.00 27.48 263 GLN A C 1
ATOM 1957 O O . GLN A 1 266 ? 78.704 64.462 -3.646 1.00 28.19 263 GLN A O 1
ATOM 1963 N N . MET A 1 267 ? 76.769 65.101 -2.692 1.00 26.97 264 MET A N 1
ATOM 1964 C CA . MET A 1 267 ? 75.951 64.214 -3.511 1.00 28.94 264 MET A CA 1
ATOM 1965 C C . MET A 1 267 ? 76.096 64.535 -5.015 1.00 27.00 264 MET A C 1
ATOM 1966 O O . MET A 1 267 ? 76.211 63.631 -5.839 1.00 27.83 264 MET A O 1
ATOM 1971 N N . ALA A 1 268 ? 76.042 65.820 -5.352 1.00 25.36 265 ALA A N 1
ATOM 1972 C CA . ALA A 1 268 ? 76.223 66.264 -6.745 1.00 25.14 265 ALA A CA 1
ATOM 1973 C C . ALA A 1 268 ? 77.573 65.795 -7.280 1.00 25.95 265 ALA A C 1
ATOM 1974 O O . ALA A 1 268 ? 77.639 65.227 -8.365 1.00 26.93 265 ALA A O 1
ATOM 1976 N N . ARG A 1 269 ? 78.640 66.016 -6.511 1.00 25.92 266 ARG A N 1
ATOM 1977 C CA . ARG A 1 269 ? 79.978 65.619 -6.936 1.00 27.42 266 ARG A CA 1
ATOM 1978 C C . ARG A 1 269 ? 80.118 64.108 -7.108 1.00 28.60 266 ARG A C 1
ATOM 1979 O O . ARG A 1 269 ? 80.739 63.663 -8.078 1.00 29.26 266 ARG A O 1
ATOM 1987 N N . GLU A 1 270 ? 79.548 63.322 -6.181 1.00 29.55 267 GLU A N 1
ATOM 1988 C CA . GLU A 1 270 ? 79.590 61.847 -6.298 1.00 30.18 267 GLU A CA 1
ATOM 1989 C C . GLU A 1 270 ? 78.931 61.386 -7.585 1.00 29.47 267 GLU A C 1
ATOM 1990 O O . GLU A 1 270 ? 79.256 60.320 -8.098 1.00 29.47 267 GLU A O 1
ATOM 1996 N N . ASN A 1 271 ? 77.950 62.155 -8.053 1.00 29.16 268 ASN A N 1
ATOM 1997 C CA . ASN A 1 271 ? 77.206 61.797 -9.269 1.00 31.09 268 ASN A CA 1
ATOM 1998 C C . ASN A 1 271 ? 77.602 62.612 -10.517 1.00 30.45 268 ASN A C 1
ATOM 1999 O O . ASN A 1 271 ? 76.976 62.492 -11.563 1.00 31.76 268 ASN A O 1
ATOM 2004 N N . ALA A 1 272 ? 78.674 63.389 -10.392 1.00 28.60 269 ALA A N 1
ATOM 2005 C CA . ALA A 1 272 ? 79.236 64.153 -11.481 1.00 27.82 269 ALA A CA 1
ATOM 2006 C C . ALA A 1 272 ? 78.182 65.093 -12.092 1.00 28.49 269 ALA A C 1
ATOM 2007 O O . ALA A 1 272 ? 78.087 65.232 -13.325 1.00 26.67 269 ALA A O 1
ATOM 2009 N N . LYS A 1 273 ? 77.409 65.735 -11.228 1.00 27.02 270 LYS A N 1
ATOM 2010 C CA . LYS A 1 273 ? 76.455 66.749 -11.646 1.00 27.81 270 LYS A CA 1
ATOM 2011 C C . LYS A 1 273 ? 76.903 68.079 -11.096 1.00 27.79 270 LYS A C 1
ATOM 2012 O O . LYS A 1 273 ? 77.267 68.181 -9.925 1.00 29.09 270 LYS A O 1
ATOM 2018 N N . PRO A 1 274 ? 76.780 69.140 -11.904 1.00 27.07 271 PRO A N 1
ATOM 2019 C CA . PRO A 1 274 ? 77.022 70.481 -11.350 1.00 24.27 271 PRO A CA 1
ATOM 2020 C C . PRO A 1 274 ? 76.147 70.875 -10.154 1.00 23.94 271 PRO A C 1
ATOM 2021 O O . PRO A 1 274 ? 74.967 70.479 -10.066 1.00 22.65 271 PRO A O 1
ATOM 2025 N N . VAL A 1 275 ? 76.756 71.583 -9.203 1.00 22.86 272 VAL A N 1
ATOM 2026 C CA . VAL A 1 275 ? 76.039 72.155 -8.059 1.00 23.24 272 VAL A CA 1
ATOM 2027 C C . VAL A 1 275 ? 76.379 73.637 -7.902 1.00 21.68 272 VAL A C 1
ATOM 2028 O O . VAL A 1 275 ? 77.542 74.034 -7.923 1.00 24.63 272 VAL A O 1
ATOM 2032 N N . ILE A 1 276 ? 75.334 74.444 -7.814 1.00 22.76 273 ILE A N 1
ATOM 2033 C CA . ILE A 1 276 ? 75.426 75.871 -7.602 1.00 23.42 273 ILE A CA 1
ATOM 2034 C C . ILE A 1 276 ? 74.936 76.191 -6.171 1.00 24.18 273 ILE A C 1
ATOM 2035 O O . ILE A 1 276 ? 73.899 75.683 -5.745 1.00 25.01 273 ILE A O 1
ATOM 2040 N N . VAL A 1 277 ? 75.686 77.012 -5.443 1.00 22.68 274 VAL A N 1
ATOM 2041 C CA . VAL A 1 277 ? 75.278 77.504 -4.139 1.00 22.41 274 VAL A CA 1
ATOM 2042 C C . VAL A 1 277 ? 74.781 78.929 -4.287 1.00 22.42 274 VAL A C 1
ATOM 2043 O O . VAL A 1 277 ? 75.467 79.756 -4.876 1.00 25.43 274 VAL A O 1
ATOM 2047 N N . ALA A 1 278 ? 73.564 79.185 -3.808 1.00 21.28 275 ALA A N 1
ATOM 2048 C CA . ALA A 1 278 ? 72.892 80.458 -4.111 1.00 23.99 275 ALA A CA 1
ATOM 2049 C C . ALA A 1 278 ? 72.350 81.166 -2.883 1.00 23.90 275 ALA A C 1
ATOM 2050 O O . ALA A 1 278 ? 71.975 80.533 -1.901 1.00 25.09 275 ALA A O 1
ATOM 2052 N N . THR A 1 279 ? 72.367 82.496 -2.955 1.00 23.40 276 THR A N 1
ATOM 2053 C CA . THR A 1 279 ? 71.523 83.373 -2.189 1.00 25.41 276 THR A CA 1
ATOM 2054 C C . THR A 1 279 ? 72.176 83.893 -0.929 1.00 24.90 276 THR A C 1
ATOM 2055 O O . THR A 1 279 ? 72.549 83.131 -0.047 1.00 23.69 276 THR A O 1
ATOM 2059 N N . GLN A 1 280 ? 72.276 85.220 -0.877 1.00 24.34 277 GLN A N 1
ATOM 2060 C CA . GLN A 1 280 ? 72.807 86.003 0.217 1.00 24.65 277 GLN A CA 1
ATOM 2061 C C . GLN A 1 280 ? 74.298 85.786 0.496 1.00 23.84 277 GLN A C 1
ATOM 2062 O O . GLN A 1 280 ? 74.802 86.149 1.570 1.00 24.02 277 GLN A O 1
ATOM 2068 N N . MET A 1 281 ? 75.024 85.299 -0.496 1.00 23.78 278 MET A N 1
ATOM 2069 C CA . MET A 1 281 ? 76.431 85.041 -0.306 1.00 23.82 278 MET A CA 1
ATOM 2070 C C . MET A 1 281 ? 77.198 86.309 -0.014 1.00 23.57 278 MET A C 1
ATOM 2071 O O . MET A 1 281 ? 78.093 86.293 0.817 1.00 23.99 278 MET A O 1
ATOM 2076 N N . LEU A 1 282 ? 76.821 87.416 -0.657 1.00 21.60 279 LEU A N 1
ATOM 2077 C CA . LEU A 1 282 ? 77.452 88.709 -0.410 1.00 22.11 279 LEU A CA 1
ATOM 2078 C C . LEU A 1 282 ? 76.369 89.755 -0.201 1.00 22.71 279 LEU A C 1
ATOM 2079 O O . LEU A 1 282 ? 76.486 90.901 -0.692 1.00 22.98 279 LEU A O 1
ATOM 2084 N N . ASP A 1 283 ? 75.302 89.344 0.490 1.00 23.12 280 ASP A N 1
ATOM 2085 C CA . ASP A 1 283 ? 74.051 90.131 0.586 1.00 26.42 280 ASP A CA 1
ATOM 2086 C C . ASP A 1 283 ? 74.287 91.630 0.888 1.00 25.54 280 ASP A C 1
ATOM 2087 O O . ASP A 1 283 ? 73.628 92.484 0.310 1.00 26.43 280 ASP A O 1
ATOM 2092 N N . SER A 1 284 ? 75.144 91.935 1.847 1.00 24.62 281 SER A N 1
ATOM 2093 C CA . SER A 1 284 ? 75.324 93.335 2.287 1.00 24.38 281 SER A CA 1
ATOM 2094 C C . SER A 1 284 ? 75.878 94.220 1.153 1.00 23.00 281 SER A C 1
ATOM 2095 O O . SER A 1 284 ? 75.823 95.456 1.227 1.00 23.02 281 SER A O 1
ATOM 2098 N N . MET A 1 285 ? 76.458 93.618 0.144 1.00 22.22 282 MET A N 1
ATOM 2099 C CA . MET A 1 285 ? 76.943 94.374 -1.026 1.00 23.93 282 MET A CA 1
ATOM 2100 C C . MET A 1 285 ? 75.837 94.916 -1.923 1.00 25.94 282 MET A C 1
ATOM 2101 O O . MET A 1 285 ? 76.117 95.675 -2.865 1.00 25.17 282 MET A O 1
ATOM 2106 N N . ILE A 1 286 ? 74.577 94.579 -1.616 1.00 25.92 283 ILE A N 1
ATOM 2107 C CA . ILE A 1 286 ? 73.458 95.307 -2.198 1.00 28.49 283 ILE A CA 1
ATOM 2108 C C . ILE A 1 286 ? 73.552 96.806 -1.879 1.00 28.96 283 ILE A C 1
ATOM 2109 O O . ILE A 1 286 ? 73.234 97.643 -2.741 1.00 27.26 283 ILE A O 1
ATOM 2114 N N A GLU A 1 287 ? 74.021 97.139 -0.671 0.46 28.77 284 GLU A N 1
ATOM 2115 N N B GLU A 1 287 ? 74.015 97.141 -0.665 0.54 28.35 284 GLU A N 1
ATOM 2116 C CA A GLU A 1 287 ? 74.155 98.537 -0.253 0.46 30.91 284 GLU A CA 1
ATOM 2117 C CA B GLU A 1 287 ? 74.174 98.541 -0.262 0.54 30.35 284 GLU A CA 1
ATOM 2118 C C A GLU A 1 287 ? 75.623 98.998 -0.028 0.46 30.59 284 GLU A C 1
ATOM 2119 C C B GLU A 1 287 ? 75.629 98.998 -0.038 0.54 30.35 284 GLU A C 1
ATOM 2120 O O A GLU A 1 287 ? 75.893 100.198 -0.012 0.46 29.94 284 GLU A O 1
ATOM 2121 O O B GLU A 1 287 ? 75.892 100.196 -0.015 0.54 29.51 284 GLU A O 1
ATOM 2132 N N . ASN A 1 288 ? 76.550 98.060 0.183 1.00 27.47 285 ASN A N 1
ATOM 2133 C CA . ASN A 1 288 ? 77.905 98.412 0.671 1.00 28.84 285 ASN A CA 1
ATOM 2134 C C . ASN A 1 288 ? 78.958 97.938 -0.317 1.00 28.71 285 ASN A C 1
ATOM 2135 O O . ASN A 1 288 ? 78.801 96.852 -0.922 1.00 28.34 285 ASN A O 1
ATOM 2140 N N . SER A 1 289 ? 80.051 98.695 -0.413 1.00 27.74 286 SER A N 1
ATOM 2141 C CA . SER A 1 289 ? 81.128 98.426 -1.374 1.00 29.92 286 SER A CA 1
ATOM 2142 C C . SER A 1 289 ? 82.006 97.224 -0.984 1.00 28.04 286 SER A C 1
ATOM 2143 O O . SER A 1 289 ? 82.748 96.697 -1.807 1.00 28.00 286 SER A O 1
ATOM 2146 N N A ARG A 1 290 ? 81.940 96.834 0.280 0.50 28.45 287 ARG A N 1
ATOM 2147 N N B ARG A 1 290 ? 81.944 96.835 0.281 0.50 28.45 287 ARG A N 1
ATOM 2148 C CA A ARG A 1 290 ? 82.678 95.692 0.786 0.50 27.44 287 ARG A CA 1
ATOM 2149 C CA B ARG A 1 290 ? 82.684 95.689 0.780 0.50 27.44 287 ARG A CA 1
ATOM 2150 C C A ARG A 1 290 ? 81.718 94.842 1.609 0.50 26.08 287 ARG A C 1
ATOM 2151 C C B ARG A 1 290 ? 81.727 94.843 1.614 0.50 26.09 287 ARG A C 1
ATOM 2152 O O A ARG A 1 290 ? 80.816 95.388 2.284 0.50 24.41 287 ARG A O 1
ATOM 2153 O O B ARG A 1 290 ? 80.824 95.393 2.287 0.50 24.40 287 ARG A O 1
ATOM 2168 N N . PRO A 1 291 ? 81.907 93.513 1.582 1.00 23.81 288 PRO A N 1
ATOM 2169 C CA . PRO A 1 291 ? 81.010 92.588 2.267 1.00 22.88 288 PRO A CA 1
ATOM 2170 C C . PRO A 1 291 ? 81.320 92.488 3.795 1.00 23.05 288 PRO A C 1
ATOM 2171 O O . PRO A 1 291 ? 82.347 93.009 4.274 1.00 21.91 288 PRO A O 1
ATOM 2175 N N . THR A 1 292 ? 80.466 91.799 4.528 1.00 23.87 289 THR A N 1
ATOM 2176 C CA . THR A 1 292 ? 80.762 91.475 5.916 1.00 23.91 289 THR A CA 1
ATOM 2177 C C . THR A 1 292 ? 81.755 90.287 6.003 1.00 22.50 289 THR A C 1
ATOM 2178 O O . THR A 1 292 ? 82.029 89.603 5.029 1.00 22.09 289 THR A O 1
ATOM 2182 N N . ARG A 1 293 ? 82.291 90.074 7.182 1.00 23.88 290 ARG A N 1
ATOM 2183 C CA . ARG A 1 293 ? 83.230 88.982 7.385 1.00 22.53 290 ARG A CA 1
ATOM 2184 C C . ARG A 1 293 ? 82.498 87.615 7.274 1.00 21.77 290 ARG A C 1
ATOM 2185 O O . ARG A 1 293 ? 83.081 86.592 6.874 1.00 22.05 290 ARG A O 1
ATOM 2193 N N . ALA A 1 294 ? 81.233 87.581 7.636 1.00 21.91 291 ALA A N 1
ATOM 2194 C CA . ALA A 1 294 ? 80.447 86.360 7.475 1.00 22.08 291 ALA A CA 1
ATOM 2195 C C . ALA A 1 294 ? 80.297 86.031 6.017 1.00 22.54 291 ALA A C 1
ATOM 2196 O O . ALA A 1 294 ? 80.276 84.858 5.621 1.00 21.48 291 ALA A O 1
ATOM 2198 N N . GLU A 1 295 ? 80.149 87.065 5.208 1.00 20.25 292 GLU A N 1
ATOM 2199 C CA . GLU A 1 295 ? 79.932 86.877 3.796 1.00 21.39 292 GLU A CA 1
ATOM 2200 C C . GLU A 1 295 ? 81.183 86.332 3.087 1.00 20.90 292 GLU A C 1
ATOM 2201 O O . GLU A 1 295 ? 81.091 85.415 2.281 1.00 20.02 292 GLU A O 1
ATOM 2207 N N . ALA A 1 296 ? 82.339 86.885 3.395 1.00 21.83 293 ALA A N 1
ATOM 2208 C CA . ALA A 1 296 ? 83.569 86.366 2.850 1.00 22.08 293 ALA A CA 1
ATOM 2209 C C . ALA A 1 296 ? 83.773 84.908 3.295 1.00 22.00 293 ALA A C 1
ATOM 2210 O O . ALA A 1 296 ? 84.257 84.077 2.538 1.00 23.49 293 ALA A O 1
ATOM 2212 N N . SER A 1 297 ? 83.436 84.613 4.531 1.00 20.87 294 SER A N 1
ATOM 2213 C CA . SER A 1 297 ? 83.558 83.277 5.049 1.00 22.35 294 SER A CA 1
ATOM 2214 C C . SER A 1 297 ? 82.638 82.290 4.278 1.00 21.35 294 SER A C 1
ATOM 2215 O O . SER A 1 297 ? 83.024 81.141 3.947 1.00 21.26 294 SER A O 1
ATOM 2218 N N . ASP A 1 298 ? 81.405 82.706 4.063 1.00 20.91 295 ASP A N 1
ATOM 2219 C CA . ASP A 1 298 ? 80.428 81.906 3.374 1.00 21.28 295 ASP A CA 1
ATOM 2220 C C . ASP A 1 298 ? 80.901 81.555 1.961 1.00 24.44 295 ASP A C 1
ATOM 2221 O O . ASP A 1 298 ? 80.866 80.384 1.575 1.00 23.77 295 ASP A O 1
ATOM 2226 N N . VAL A 1 299 ? 81.439 82.543 1.245 1.00 22.89 296 VAL A N 1
ATOM 2227 C CA . VAL A 1 299 ? 81.985 82.305 -0.097 1.00 24.54 296 VAL A CA 1
ATOM 2228 C C . VAL A 1 299 ? 83.167 81.327 -0.052 1.00 23.98 296 VAL A C 1
ATOM 2229 O O . VAL A 1 299 ? 83.182 80.337 -0.757 1.00 22.37 296 VAL A O 1
ATOM 2233 N N . ALA A 1 300 ? 84.127 81.588 0.817 1.00 22.14 297 ALA A N 1
ATOM 2234 C CA . ALA A 1 300 ? 85.293 80.705 0.960 1.00 23.28 297 ALA A CA 1
ATOM 2235 C C . ALA A 1 300 ? 84.891 79.286 1.304 1.00 23.42 297 ALA A C 1
ATOM 2236 O O . ALA A 1 300 ? 85.454 78.330 0.752 1.00 24.28 297 ALA A O 1
ATOM 2238 N N . ASN A 1 301 ? 83.931 79.130 2.215 1.00 21.90 298 ASN A N 1
ATOM 2239 C CA . ASN A 1 301 ? 83.572 77.786 2.671 1.00 21.96 298 ASN A CA 1
ATOM 2240 C C . ASN A 1 301 ? 82.783 77.016 1.616 1.00 24.09 298 ASN A C 1
ATOM 2241 O O . ASN A 1 301 ? 82.900 75.785 1.534 1.00 22.26 298 ASN A O 1
ATOM 2246 N N . ALA A 1 302 ? 81.994 77.730 0.800 1.00 21.62 299 ALA A N 1
ATOM 2247 C CA . ALA A 1 302 ? 81.324 77.080 -0.342 1.00 21.12 299 ALA A CA 1
ATOM 2248 C C . ALA A 1 302 ? 82.331 76.558 -1.348 1.00 20.90 299 ALA A C 1
ATOM 2249 O O . ALA A 1 302 ? 82.164 75.456 -1.892 1.00 22.76 299 ALA A O 1
ATOM 2251 N N . VAL A 1 303 ? 83.440 77.279 -1.519 1.00 21.03 300 VAL A N 1
ATOM 2252 C CA . VAL A 1 303 ? 84.558 76.783 -2.341 1.00 23.95 300 VAL A CA 1
ATOM 2253 C C . VAL A 1 303 ? 85.180 75.505 -1.750 1.00 23.65 300 VAL A C 1
ATOM 2254 O O . VAL A 1 303 ? 85.357 74.514 -2.439 1.00 22.54 300 VAL A O 1
ATOM 2258 N N . LEU A 1 304 ? 85.495 75.550 -0.466 1.00 24.09 301 LEU A N 1
ATOM 2259 C CA . LEU A 1 304 ? 86.098 74.404 0.226 1.00 23.77 301 LEU A CA 1
ATOM 2260 C C . LEU A 1 304 ? 85.181 73.206 0.275 1.00 22.77 301 LEU A C 1
ATOM 2261 O O . LEU A 1 304 ? 85.657 72.063 0.271 1.00 24.37 301 LEU A O 1
ATOM 2266 N N . ASP A 1 305 ? 83.878 73.455 0.320 1.00 23.29 302 ASP A N 1
ATOM 2267 C CA . ASP A 1 305 ? 82.863 72.391 0.361 1.00 24.43 302 ASP A CA 1
ATOM 2268 C C . ASP A 1 305 ? 82.901 71.589 -0.953 1.00 26.84 302 ASP A C 1
ATOM 2269 O O . ASP A 1 305 ? 82.386 70.496 -1.010 1.00 27.15 302 ASP A O 1
ATOM 2274 N N . GLY A 1 306 ? 83.350 72.230 -2.034 1.00 25.35 303 GLY A N 1
ATOM 2275 C CA . GLY A 1 306 ? 83.403 71.578 -3.343 1.00 26.88 303 GLY A CA 1
ATOM 2276 C C . GLY A 1 306 ? 82.370 72.047 -4.381 1.00 26.33 303 GLY A C 1
ATOM 2277 O O . GLY A 1 306 ? 82.179 71.371 -5.395 1.00 25.96 303 GLY A O 1
ATOM 2278 N N . ALA A 1 307 ? 81.769 73.212 -4.184 1.00 21.68 304 ALA A N 1
ATOM 2279 C CA . ALA A 1 307 ? 80.789 73.743 -5.145 1.00 23.97 304 ALA A CA 1
ATOM 2280 C C . ALA A 1 307 ? 81.421 74.032 -6.527 1.00 23.38 304 ALA A C 1
ATOM 2281 O O . ALA A 1 307 ? 82.564 74.535 -6.617 1.00 23.62 304 ALA A O 1
ATOM 2283 N N . ASP A 1 308 ? 80.691 73.712 -7.596 1.00 23.27 305 ASP A N 1
ATOM 2284 C CA . ASP A 1 308 ? 81.129 74.068 -8.943 1.00 23.43 305 ASP A CA 1
ATOM 2285 C C . ASP A 1 308 ? 81.025 75.580 -9.106 1.00 23.91 305 ASP A C 1
ATOM 2286 O O . ASP A 1 308 ? 81.917 76.211 -9.693 1.00 25.74 305 ASP A O 1
ATOM 2291 N N . ALA A 1 309 ? 79.946 76.140 -8.589 1.00 23.87 306 ALA A N 1
ATOM 2292 C CA . ALA A 1 309 ? 79.587 77.514 -8.867 1.00 24.13 306 ALA A CA 1
ATOM 2293 C C . ALA A 1 309 ? 78.910 78.167 -7.701 1.00 23.86 306 ALA A C 1
ATOM 2294 O O . ALA A 1 309 ? 78.195 77.499 -6.933 1.00 23.21 306 ALA A O 1
ATOM 2296 N N . LEU A 1 310 ? 79.071 79.503 -7.620 1.00 22.53 307 LEU A N 1
ATOM 2297 C CA . LEU A 1 310 ? 78.443 80.318 -6.612 1.00 23.49 307 LEU A CA 1
ATOM 2298 C C . LEU A 1 310 ? 77.638 81.386 -7.325 1.00 24.89 307 LEU A C 1
ATOM 2299 O O . LEU A 1 310 ? 78.024 81.825 -8.427 1.00 26.31 307 LEU A O 1
ATOM 2304 N N . MET A 1 311 ? 76.544 81.806 -6.715 1.00 21.31 308 MET A N 1
ATOM 2305 C CA . MET A 1 311 ? 75.590 82.694 -7.411 1.00 23.87 308 MET A CA 1
ATOM 2306 C C . MET A 1 311 ? 75.417 84.000 -6.671 1.00 25.03 308 MET A C 1
ATOM 2307 O O . MET A 1 311 ? 75.495 84.056 -5.445 1.00 25.76 308 MET A O 1
ATOM 2312 N N . LEU A 1 312 ? 75.283 85.064 -7.433 1.00 24.27 309 LEU A N 1
ATOM 2313 C CA . LEU A 1 312 ? 74.881 86.348 -6.925 1.00 23.54 309 LEU A CA 1
ATOM 2314 C C . LEU A 1 312 ? 73.465 86.622 -7.407 1.00 23.58 309 LEU A C 1
ATOM 2315 O O . LEU A 1 312 ? 73.183 86.416 -8.568 1.00 22.03 309 LEU A O 1
ATOM 2320 N N . SER A 1 313 ? 72.583 87.052 -6.504 1.00 23.02 310 SER A N 1
ATOM 2321 C CA . SER A 1 313 ? 71.215 87.414 -6.857 1.00 24.23 310 SER A CA 1
ATOM 2322 C C . SER A 1 313 ? 71.013 88.918 -6.817 1.00 23.53 310 SER A C 1
ATOM 2323 O O . SER A 1 313 ? 71.344 89.588 -7.788 1.00 26.25 310 SER A O 1
ATOM 2326 N N . GLY A 1 314 ? 70.459 89.465 -5.722 1.00 21.09 311 GLY A N 1
ATOM 2327 C CA . GLY A 1 314 ? 70.228 90.886 -5.644 1.00 23.28 311 GLY A CA 1
ATOM 2328 C C . GLY A 1 314 ? 71.507 91.719 -5.723 1.00 24.62 311 GLY A C 1
ATOM 2329 O O . GLY A 1 314 ? 71.491 92.892 -6.133 1.00 25.92 311 GLY A O 1
ATOM 2330 N N . GLU A 1 315 ? 72.617 91.124 -5.326 1.00 23.89 312 GLU A N 1
ATOM 2331 C CA . GLU A 1 315 ? 73.927 91.783 -5.393 1.00 23.44 312 GLU A CA 1
ATOM 2332 C C . GLU A 1 315 ? 74.249 92.296 -6.780 1.00 24.95 312 GLU A C 1
ATOM 2333 O O . GLU A 1 315 ? 74.921 93.346 -6.921 1.00 26.98 312 GLU A O 1
ATOM 2339 N N . THR A 1 316 ? 73.769 91.590 -7.801 1.00 22.80 313 THR A N 1
ATOM 2340 C CA . THR A 1 316 ? 73.948 92.031 -9.183 1.00 24.37 313 THR A CA 1
ATOM 2341 C C . THR A 1 316 ? 72.660 92.519 -9.832 1.00 26.28 313 THR A C 1
ATOM 2342 O O . THR A 1 316 ? 72.704 93.416 -10.671 1.00 27.08 313 THR A O 1
ATOM 2346 N N . SER A 1 317 ? 71.511 91.952 -9.450 1.00 26.27 314 SER A N 1
ATOM 2347 C CA . SER A 1 317 ? 70.263 92.281 -10.174 1.00 28.19 314 SER A CA 1
ATOM 2348 C C . SER A 1 317 ? 69.670 93.655 -9.760 1.00 29.13 314 SER A C 1
ATOM 2349 O O . SER A 1 317 ? 69.104 94.344 -10.604 1.00 28.65 314 SER A O 1
ATOM 2352 N N . VAL A 1 318 ? 69.768 94.029 -8.465 1.00 28.05 315 VAL A N 1
ATOM 2353 C CA . VAL A 1 318 ? 69.183 95.294 -7.995 1.00 29.35 315 VAL A CA 1
ATOM 2354 C C . VAL A 1 318 ? 70.146 96.182 -7.205 1.00 29.39 315 VAL A C 1
ATOM 2355 O O . VAL A 1 318 ? 69.845 97.351 -6.942 1.00 27.67 315 VAL A O 1
ATOM 2359 N N . GLY A 1 319 ? 71.309 95.655 -6.851 1.00 28.11 316 GLY A N 1
ATOM 2360 C CA . GLY A 1 319 ? 72.182 96.343 -5.908 1.00 28.78 316 GLY A CA 1
ATOM 2361 C C . GLY A 1 319 ? 72.953 97.521 -6.463 1.00 30.11 316 GLY A C 1
ATOM 2362 O O . GLY A 1 319 ? 72.930 97.796 -7.672 1.00 27.54 316 GLY A O 1
ATOM 2363 N N . LYS A 1 320 ? 73.646 98.232 -5.577 1.00 31.42 317 LYS A N 1
ATOM 2364 C CA . LYS A 1 320 ? 74.408 99.421 -5.975 1.00 34.61 317 LYS A CA 1
ATOM 2365 C C . LYS A 1 320 ? 75.799 99.083 -6.523 1.00 32.01 317 LYS A C 1
ATOM 2366 O O . LYS A 1 320 ? 76.442 99.920 -7.147 1.00 31.43 317 LYS A O 1
ATOM 2372 N N . TYR A 1 321 ? 76.261 97.862 -6.287 1.00 29.11 318 TYR A N 1
ATOM 2373 C CA . TYR A 1 321 ? 77.632 97.482 -6.611 1.00 29.71 318 TYR A CA 1
ATOM 2374 C C . TYR A 1 321 ? 77.751 96.164 -7.364 1.00 27.41 318 TYR A C 1
ATOM 2375 O O . TYR A 1 321 ? 78.501 95.312 -6.959 1.00 28.00 318 TYR A O 1
ATOM 2384 N N . PRO A 1 322 ? 77.042 96.011 -8.488 1.00 28.73 319 PRO A N 1
ATOM 2385 C CA . PRO A 1 322 ? 77.015 94.720 -9.164 1.00 27.11 319 PRO A CA 1
ATOM 2386 C C . PRO A 1 322 ? 78.395 94.258 -9.654 1.00 29.16 319 PRO A C 1
ATOM 2387 O O . PRO A 1 322 ? 78.725 93.088 -9.555 1.00 27.54 319 PRO A O 1
ATOM 2391 N N . LEU A 1 323 ? 79.193 95.172 -10.166 1.00 29.40 320 LEU A N 1
ATOM 2392 C CA . LEU A 1 323 ? 80.528 94.804 -10.647 1.00 30.20 320 LEU A CA 1
ATOM 2393 C C . LEU A 1 323 ? 81.438 94.479 -9.497 1.00 30.59 320 LEU A C 1
ATOM 2394 O O . LEU A 1 323 ? 82.166 93.469 -9.513 1.00 26.77 320 LEU A O 1
ATOM 2399 N N . ALA A 1 324 ? 81.417 95.323 -8.479 1.00 30.80 321 ALA A N 1
ATOM 2400 C CA . ALA A 1 324 ? 82.253 95.059 -7.303 1.00 28.85 321 ALA A CA 1
ATOM 2401 C C . ALA A 1 324 ? 81.890 93.746 -6.648 1.00 27.95 321 ALA A C 1
ATOM 2402 O O . ALA A 1 324 ? 82.773 93.043 -6.115 1.00 27.25 321 ALA A O 1
ATOM 2404 N N . ALA A 1 325 ? 80.603 93.388 -6.667 1.00 26.13 322 ALA A N 1
ATOM 2405 C CA . ALA A 1 325 ? 80.203 92.089 -6.107 1.00 26.99 322 ALA A CA 1
ATOM 2406 C C . ALA A 1 325 ? 80.886 90.950 -6.847 1.00 23.97 322 ALA A C 1
ATOM 2407 O O . ALA A 1 325 ? 81.395 89.999 -6.223 1.00 23.91 322 ALA A O 1
ATOM 2409 N N . VAL A 1 326 ? 80.843 90.998 -8.170 1.00 24.71 323 VAL A N 1
ATOM 2410 C CA . VAL A 1 326 ? 81.484 89.942 -8.973 1.00 26.41 323 VAL A CA 1
ATOM 2411 C C . VAL A 1 326 ? 82.994 89.896 -8.726 1.00 27.43 323 VAL A C 1
ATOM 2412 O O . VAL A 1 326 ? 83.586 88.818 -8.527 1.00 24.71 323 VAL A O 1
ATOM 2416 N N . ARG A 1 327 ? 83.623 91.054 -8.732 1.00 27.73 324 ARG A N 1
ATOM 2417 C CA . ARG A 1 327 ? 85.067 91.089 -8.531 1.00 29.61 324 ARG A CA 1
ATOM 2418 C C . ARG A 1 327 ? 85.448 90.566 -7.136 1.00 27.83 324 ARG A C 1
ATOM 2419 O O . ARG A 1 327 ? 86.448 89.868 -6.968 1.00 27.19 324 ARG A O 1
ATOM 2427 N N . THR A 1 328 ? 84.657 90.935 -6.153 1.00 26.54 325 THR A N 1
ATOM 2428 C CA . THR A 1 328 ? 84.919 90.557 -4.782 1.00 27.54 325 THR A CA 1
ATOM 2429 C C . THR A 1 328 ? 84.761 89.049 -4.597 1.00 26.93 325 THR A C 1
ATOM 2430 O O . THR A 1 328 ? 85.630 88.405 -3.983 1.00 25.51 325 THR A O 1
ATOM 2434 N N . MET A 1 329 ? 83.673 88.499 -5.153 1.00 26.53 326 MET A N 1
ATOM 2435 C CA . MET A 1 329 ? 83.468 87.070 -5.161 1.00 25.38 326 MET A CA 1
ATOM 2436 C C . MET A 1 329 ? 84.652 86.358 -5.808 1.00 25.11 326 MET A C 1
ATOM 2437 O O . MET A 1 329 ? 85.163 85.381 -5.269 1.00 20.75 326 MET A O 1
ATOM 2442 N N . SER A 1 330 ? 85.105 86.859 -6.947 1.00 24.47 327 SER A N 1
ATOM 2443 C CA . SER A 1 330 ? 86.201 86.217 -7.659 1.00 25.53 327 SER A CA 1
ATOM 2444 C C . SER A 1 330 ? 87.488 86.269 -6.827 1.00 27.10 327 SER A C 1
ATOM 2445 O O . SER A 1 330 ? 88.218 85.282 -6.745 1.00 23.89 327 SER A O 1
ATOM 2448 N N . ARG A 1 331 ? 87.766 87.404 -6.179 1.00 27.09 328 ARG A N 1
ATOM 2449 C CA . ARG A 1 331 ? 88.960 87.490 -5.337 1.00 29.25 328 ARG A CA 1
ATOM 2450 C C . ARG A 1 331 ? 88.947 86.464 -4.165 1.00 27.93 328 ARG A C 1
ATOM 2451 O O . ARG A 1 331 ? 89.987 85.878 -3.833 1.00 24.32 328 ARG A O 1
ATOM 2459 N N . ILE A 1 332 ? 87.776 86.224 -3.593 1.00 24.87 329 ILE A N 1
ATOM 2460 C CA . ILE A 1 332 ? 87.682 85.322 -2.468 1.00 26.39 329 ILE A CA 1
ATOM 2461 C C . ILE A 1 332 ? 87.885 83.887 -2.973 1.00 26.88 329 ILE A C 1
ATOM 2462 O O . ILE A 1 332 ? 88.600 83.090 -2.361 1.00 27.90 329 ILE A O 1
ATOM 2467 N N . ILE A 1 333 ? 87.284 83.578 -4.101 1.00 25.37 330 ILE A N 1
ATOM 2468 C CA . ILE A 1 333 ? 87.376 82.234 -4.636 1.00 25.76 330 ILE A CA 1
ATOM 2469 C C . ILE A 1 333 ? 88.846 81.949 -4.960 1.00 26.46 330 ILE A C 1
ATOM 2470 O O . ILE A 1 333 ? 89.358 80.864 -4.644 1.00 26.98 330 ILE A O 1
ATOM 2475 N N . CYS A 1 334 ? 89.508 82.917 -5.589 1.00 26.69 331 CYS A N 1
ATOM 2476 C CA . CYS A 1 334 ? 90.901 82.756 -6.009 1.00 28.20 331 CYS A CA 1
ATOM 2477 C C . CYS A 1 334 ? 91.850 82.654 -4.799 1.00 30.16 331 CYS A C 1
ATOM 2478 O O . CYS A 1 334 ? 92.824 81.907 -4.821 1.00 27.06 331 CYS A O 1
ATOM 2481 N N . ALA A 1 335 ? 91.569 83.403 -3.744 1.00 29.57 332 ALA A N 1
ATOM 2482 C CA . ALA A 1 335 ? 92.397 83.345 -2.559 1.00 29.05 332 ALA A CA 1
ATOM 2483 C C . ALA A 1 335 ? 92.396 81.948 -1.987 1.00 30.13 332 ALA A C 1
ATOM 2484 O O . ALA A 1 335 ? 93.451 81.436 -1.594 1.00 28.02 332 ALA A O 1
ATOM 2486 N N . VAL A 1 336 ? 91.217 81.328 -1.917 1.00 28.45 333 VAL A N 1
ATOM 2487 C CA . VAL A 1 336 ? 91.116 79.975 -1.387 1.00 26.44 333 VAL A CA 1
ATOM 2488 C C . VAL A 1 336 ? 91.827 79.003 -2.296 1.00 26.83 333 VAL A C 1
ATOM 2489 O O . VAL A 1 336 ? 92.588 78.183 -1.836 1.00 26.39 333 VAL A O 1
ATOM 2493 N N . GLU A 1 337 ? 91.554 79.096 -3.602 1.00 26.72 334 GLU A N 1
ATOM 2494 C CA . GLU A 1 337 ? 92.122 78.197 -4.580 1.00 27.32 334 GLU A CA 1
ATOM 2495 C C . GLU A 1 337 ? 93.636 78.274 -4.667 1.00 31.20 334 GLU A C 1
ATOM 2496 O O . GLU A 1 337 ? 94.294 77.260 -4.931 1.00 30.37 334 GLU A O 1
ATOM 2502 N N . GLU A 1 338 ? 94.196 79.471 -4.500 1.00 31.27 335 GLU A N 1
ATOM 2503 C CA . GLU A 1 338 ? 95.651 79.649 -4.519 1.00 36.10 335 GLU A CA 1
ATOM 2504 C C . GLU A 1 338 ? 96.318 78.809 -3.413 1.00 34.72 335 GLU A C 1
ATOM 2505 O O . GLU A 1 338 ? 97.387 78.292 -3.595 1.00 33.22 335 GLU A O 1
ATOM 2511 N N . ASN A 1 339 ? 95.673 78.717 -2.260 1.00 32.06 336 ASN A N 1
ATOM 2512 C CA . ASN A 1 339 ? 96.129 77.831 -1.210 1.00 34.41 336 ASN A CA 1
ATOM 2513 C C . ASN A 1 339 ? 96.000 76.345 -1.587 1.00 32.60 336 ASN A C 1
ATOM 2514 O O . ASN A 1 339 ? 96.948 75.585 -1.467 1.00 31.02 336 ASN A O 1
ATOM 2519 N N . SER A 1 340 ? 94.818 75.944 -2.035 1.00 34.52 337 SER A N 1
ATOM 2520 C CA . SER A 1 340 ? 94.583 74.562 -2.459 1.00 32.57 337 SER A CA 1
ATOM 2521 C C . SER A 1 340 ? 93.268 74.434 -3.199 1.00 31.39 337 SER A C 1
ATOM 2522 O O . SER A 1 340 ? 92.295 75.130 -2.861 1.00 29.73 337 SER A O 1
ATOM 2525 N N . THR A 1 341 ? 93.224 73.551 -4.207 1.00 31.33 338 THR A N 1
ATOM 2526 C CA . THR A 1 341 ? 91.968 73.236 -4.890 1.00 33.01 338 THR A CA 1
ATOM 2527 C C . THR A 1 341 ? 91.258 72.005 -4.301 1.00 36.36 338 THR A C 1
ATOM 2528 O O . THR A 1 341 ? 90.205 71.597 -4.813 1.00 31.73 338 THR A O 1
ATOM 2532 N N . ALA A 1 342 ? 91.827 71.417 -3.245 1.00 32.84 339 ALA A N 1
ATOM 2533 C CA . ALA A 1 342 ? 91.303 70.151 -2.706 1.00 35.55 339 ALA A CA 1
ATOM 2534 C C . ALA A 1 342 ? 89.825 70.276 -2.323 1.00 36.71 339 ALA A C 1
ATOM 2535 O O . ALA A 1 342 ? 89.382 71.296 -1.751 1.00 34.20 339 ALA A O 1
ATOM 2537 N N . ALA A 1 343 ? 89.054 69.256 -2.695 1.00 37.96 340 ALA A N 1
ATOM 2538 C CA . ALA A 1 343 ? 87.674 69.109 -2.245 1.00 37.32 340 ALA A CA 1
ATOM 2539 C C . ALA A 1 343 ? 87.594 67.912 -1.293 1.00 38.15 340 ALA A C 1
ATOM 2540 O O . ALA A 1 343 ? 88.506 67.132 -1.233 1.00 37.55 340 ALA A O 1
ATOM 2542 N N . PRO A 1 344 ? 86.484 67.766 -0.570 1.00 32.69 341 PRO A N 1
ATOM 2543 C CA . PRO A 1 344 ? 86.330 66.542 0.231 1.00 32.78 341 PRO A CA 1
ATOM 2544 C C . PRO A 1 344 ? 86.413 65.289 -0.635 1.00 33.69 341 PRO A C 1
ATOM 2545 O O . PRO A 1 344 ? 85.934 65.276 -1.767 1.00 34.12 341 PRO A O 1
ATOM 2549 N N . PRO A 1 345 ? 87.072 64.244 -0.147 1.00 35.26 342 PRO A N 1
ATOM 2550 C CA . PRO A 1 345 ? 87.155 63.064 -0.982 1.00 36.51 342 PRO A CA 1
ATOM 2551 C C . PRO A 1 345 ? 85.763 62.499 -1.355 1.00 35.18 342 PRO A C 1
ATOM 2552 O O . PRO A 1 345 ? 84.801 62.651 -0.600 1.00 33.37 342 PRO A O 1
ATOM 2556 N N . LEU A 1 346 ? 85.663 61.880 -2.522 1.00 37.27 343 LEU A N 1
ATOM 2557 C CA . LEU A 1 346 ? 84.494 61.107 -2.868 1.00 38.64 343 LEU A CA 1
ATOM 2558 C C . LEU A 1 346 ? 84.518 59.830 -2.063 1.00 40.08 343 LEU A C 1
ATOM 2559 O O . LEU A 1 346 ? 85.556 59.287 -1.843 1.00 36.63 343 LEU A O 1
ATOM 2564 N N . THR A 1 347 ? 83.353 59.314 -1.709 1.00 41.82 344 THR A N 1
ATOM 2565 C CA . THR A 1 347 ? 83.275 58.161 -0.807 1.00 45.16 344 THR A CA 1
ATOM 2566 C C . THR A 1 347 ? 83.219 56.824 -1.546 1.00 47.17 344 THR A C 1
ATOM 2567 O O . THR A 1 347 ? 83.240 55.756 -0.921 1.00 51.26 344 THR A O 1
ATOM 2571 N N . HIS A 1 348 ? 83.159 56.880 -2.865 1.00 51.05 345 HIS A N 1
ATOM 2572 C CA . HIS A 1 348 ? 83.197 55.679 -3.702 1.00 55.03 345 HIS A CA 1
ATOM 2573 C C . HIS A 1 348 ? 84.343 55.807 -4.698 1.00 48.25 345 HIS A C 1
ATOM 2574 O O . HIS A 1 348 ? 84.573 56.855 -5.261 1.00 43.55 345 HIS A O 1
ATOM 2581 N N . ILE A 1 349 ? 85.048 54.711 -4.893 1.00 49.09 346 ILE A N 1
ATOM 2582 C CA . ILE A 1 349 ? 85.942 54.558 -5.991 1.00 51.31 346 ILE A CA 1
ATOM 2583 C C . ILE A 1 349 ? 85.131 54.558 -7.296 1.00 49.01 346 ILE A C 1
ATOM 2584 O O . ILE A 1 349 ? 84.092 53.916 -7.400 1.00 45.84 346 ILE A O 1
ATOM 2589 N N . PRO A 1 350 ? 85.597 55.306 -8.278 1.00 45.79 347 PRO A N 1
ATOM 2590 C CA . PRO A 1 350 ? 84.838 55.361 -9.553 1.00 45.26 347 PRO A CA 1
ATOM 2591 C C . PRO A 1 350 ? 84.610 53.981 -10.180 1.00 44.21 347 PRO A C 1
ATOM 2592 O O . PRO A 1 350 ? 85.502 53.144 -10.179 1.00 44.50 347 PRO A O 1
ATOM 2596 N N . ARG A 1 351 ? 83.409 53.748 -10.685 1.00 46.36 348 ARG A N 1
ATOM 2597 C CA . ARG A 1 351 ? 83.024 52.423 -11.195 1.00 48.24 348 ARG A CA 1
ATOM 2598 C C . ARG A 1 351 ? 82.764 52.401 -12.709 1.00 44.01 348 ARG A C 1
ATOM 2599 O O . ARG A 1 351 ? 82.863 51.371 -13.335 1.00 44.86 348 ARG A O 1
ATOM 2607 N N . THR A 1 352 ? 82.374 53.544 -13.283 1.00 42.79 349 THR A N 1
ATOM 2608 C CA . THR A 1 352 ? 82.063 53.617 -14.715 1.00 38.42 349 THR A CA 1
ATOM 2609 C C . THR A 1 352 ? 83.334 53.789 -15.512 1.00 37.00 349 THR A C 1
ATOM 2610 O O . THR A 1 352 ? 84.345 54.276 -14.996 1.00 32.83 349 THR A O 1
ATOM 2614 N N . LYS A 1 353 ? 83.290 53.391 -16.785 1.00 34.26 350 LYS A N 1
ATOM 2615 C CA . LYS A 1 353 ? 84.435 53.560 -17.644 1.00 32.64 350 LYS A CA 1
ATOM 2616 C C . LYS A 1 353 ? 84.903 55.005 -17.640 1.00 30.78 350 LYS A C 1
ATOM 2617 O O . LYS A 1 353 ? 86.095 55.270 -17.466 1.00 31.43 350 LYS A O 1
ATOM 2623 N N . ARG A 1 354 ? 83.981 55.945 -17.827 1.00 27.74 351 ARG A N 1
ATOM 2624 C CA . ARG A 1 354 ? 84.374 57.334 -17.911 1.00 27.53 351 ARG A CA 1
ATOM 2625 C C . ARG A 1 354 ? 84.956 57.846 -16.597 1.00 27.81 351 ARG A C 1
ATOM 2626 O O . ARG A 1 354 ? 85.878 58.676 -16.605 1.00 27.19 351 ARG A O 1
ATOM 2634 N N . GLY A 1 355 ? 84.402 57.380 -15.484 1.00 28.25 352 GLY A N 1
ATOM 2635 C CA . GLY A 1 355 ? 84.900 57.790 -14.166 1.00 29.22 352 GLY A CA 1
ATOM 2636 C C . GLY A 1 355 ? 86.273 57.218 -13.871 1.00 28.47 352 GLY A C 1
ATOM 2637 O O . GLY A 1 355 ? 87.146 57.917 -13.353 1.00 29.42 352 GLY A O 1
ATOM 2638 N N . VAL A 1 356 ? 86.460 55.952 -14.224 1.00 28.86 353 VAL A N 1
ATOM 2639 C CA . VAL A 1 356 ? 87.705 55.235 -13.934 1.00 28.80 353 VAL A CA 1
ATOM 2640 C C . VAL A 1 356 ? 88.826 55.859 -14.771 1.00 28.07 353 VAL A C 1
ATOM 2641 O O . VAL A 1 356 ? 89.924 56.130 -14.258 1.00 26.07 353 VAL A O 1
ATOM 2645 N N . ILE A 1 357 ? 88.531 56.135 -16.047 1.00 26.75 354 ILE A N 1
ATOM 2646 C CA . ILE A 1 357 ? 89.490 56.736 -16.938 1.00 26.38 354 ILE A CA 1
ATOM 2647 C C . ILE A 1 357 ? 89.820 58.184 -16.580 1.00 26.43 354 ILE A C 1
ATOM 2648 O O . ILE A 1 357 ? 91.009 58.564 -16.557 1.00 26.74 354 ILE A O 1
ATOM 2653 N N . SER A 1 358 ? 88.806 58.981 -16.244 1.00 26.54 355 SER A N 1
ATOM 2654 C CA . SER A 1 358 ? 89.082 60.374 -15.869 1.00 28.01 355 SER A CA 1
ATOM 2655 C C . SER A 1 358 ? 89.901 60.441 -14.576 1.00 26.17 355 SER A C 1
ATOM 2656 O O . SER A 1 358 ? 90.829 61.226 -14.465 1.00 26.81 355 SER A O 1
ATOM 2659 N N . TYR A 1 359 ? 89.637 59.528 -13.668 1.00 25.61 356 TYR A N 1
ATOM 2660 C CA . TYR A 1 359 ? 90.396 59.455 -12.428 1.00 29.14 356 TYR A CA 1
ATOM 2661 C C . TYR A 1 359 ? 91.882 59.074 -12.702 1.00 28.93 356 TYR A C 1
ATOM 2662 O O . TYR A 1 359 ? 92.799 59.705 -12.194 1.00 28.47 356 TYR A O 1
ATOM 2671 N N . ALA A 1 360 ? 92.093 58.056 -13.537 1.00 28.91 357 ALA A N 1
ATOM 2672 C CA . ALA A 1 360 ? 93.445 57.655 -13.950 1.00 27.15 357 ALA A CA 1
ATOM 2673 C C . ALA A 1 360 ? 94.164 58.806 -14.678 1.00 27.00 357 ALA A C 1
ATOM 2674 O O . ALA A 1 360 ? 95.359 59.029 -14.457 1.00 27.69 357 ALA A O 1
ATOM 2676 N N . ALA A 1 361 ? 93.435 59.530 -15.514 1.00 25.55 358 ALA A N 1
ATOM 2677 C CA . ALA A 1 361 ? 94.028 60.648 -16.285 1.00 26.98 358 ALA A CA 1
ATOM 2678 C C . ALA A 1 361 ? 94.561 61.715 -15.358 1.00 27.93 358 ALA A C 1
ATOM 2679 O O . ALA A 1 361 ? 95.647 62.245 -15.546 1.00 28.73 358 ALA A O 1
ATOM 2681 N N . ARG A 1 362 ? 93.799 61.982 -14.306 1.00 28.31 359 ARG A N 1
ATOM 2682 C CA . ARG A 1 362 ? 94.218 62.926 -13.305 1.00 29.07 359 ARG A CA 1
ATOM 2683 C C . ARG A 1 362 ? 95.499 62.487 -12.640 1.00 29.00 359 ARG A C 1
ATOM 2684 O O . ARG A 1 362 ? 96.441 63.296 -12.509 1.00 28.27 359 ARG A O 1
ATOM 2692 N N . ASP A 1 363 ? 95.544 61.215 -12.234 1.00 26.97 360 ASP A N 1
ATOM 2693 C CA . ASP A 1 363 ? 96.749 60.627 -11.601 1.00 30.13 360 ASP A CA 1
ATOM 2694 C C . ASP A 1 363 ? 97.966 60.870 -12.502 1.00 28.98 360 ASP A C 1
ATOM 2695 O O . ASP A 1 363 ? 99.018 61.348 -12.048 1.00 30.38 360 ASP A O 1
ATOM 2700 N N . ILE A 1 364 ? 97.837 60.483 -13.761 1.00 27.62 361 ILE A N 1
ATOM 2701 C CA . ILE A 1 364 ? 98.955 60.560 -14.709 1.00 27.38 361 ILE A CA 1
ATOM 2702 C C . ILE A 1 364 ? 99.433 61.995 -14.888 1.00 25.64 361 ILE A C 1
ATOM 2703 O O . ILE A 1 364 ? 100.611 62.302 -14.721 1.00 27.76 361 ILE A O 1
ATOM 2708 N N . GLY A 1 365 ? 98.495 62.879 -15.108 1.00 25.97 362 GLY A N 1
ATOM 2709 C CA . GLY A 1 365 ? 98.803 64.295 -15.326 1.00 27.68 362 GLY A CA 1
ATOM 2710 C C . GLY A 1 365 ? 99.501 64.929 -14.138 1.00 29.32 362 GLY A C 1
ATOM 2711 O O . GLY A 1 365 ? 100.518 65.606 -14.279 1.00 31.30 362 GLY A O 1
ATOM 2712 N N . GLU A 1 366 ? 98.973 64.693 -12.948 1.00 29.76 363 GLU A N 1
ATOM 2713 C CA . GLU A 1 366 ? 99.606 65.251 -11.756 1.00 31.46 363 GLU A CA 1
ATOM 2714 C C . GLU A 1 366 ? 101.000 64.654 -11.496 1.00 31.92 363 GLU A C 1
ATOM 2715 O O . GLU A 1 366 ? 101.952 65.398 -11.180 1.00 32.45 363 GLU A O 1
ATOM 2721 N N . ARG A 1 367 ? 101.143 63.334 -11.653 1.00 30.96 364 ARG A N 1
ATOM 2722 C CA . ARG A 1 367 ? 102.398 62.678 -11.334 1.00 32.53 364 ARG A CA 1
ATOM 2723 C C . ARG A 1 367 ? 103.483 63.015 -12.330 1.00 32.21 364 ARG A C 1
ATOM 2724 O O . ARG A 1 367 ? 104.659 62.975 -11.984 1.00 32.85 364 ARG A O 1
ATOM 2732 N N . LEU A 1 368 ? 103.101 63.265 -13.580 1.00 30.29 365 LEU A N 1
ATOM 2733 C CA . LEU A 1 368 ? 104.074 63.626 -14.616 1.00 32.50 365 LEU A CA 1
ATOM 2734 C C . LEU A 1 368 ? 104.181 65.134 -14.802 1.00 34.12 365 LEU A C 1
ATOM 2735 O O . LEU A 1 368 ? 104.859 65.583 -15.706 1.00 34.59 365 LEU A O 1
ATOM 2740 N N . ASP A 1 369 ? 103.519 65.916 -13.947 1.00 34.96 366 ASP A N 1
ATOM 2741 C CA . ASP A 1 369 ? 103.612 67.398 -14.008 1.00 37.17 366 ASP A CA 1
ATOM 2742 C C . ASP A 1 369 ? 103.214 67.927 -15.369 1.00 34.36 366 ASP A C 1
ATOM 2743 O O . ASP A 1 369 ? 103.927 68.750 -15.942 1.00 34.82 366 ASP A O 1
ATOM 2748 N N . ALA A 1 370 ? 102.091 67.444 -15.898 1.00 31.25 367 ALA A N 1
ATOM 2749 C CA . ALA A 1 370 ? 101.590 67.896 -17.164 1.00 30.60 367 ALA A CA 1
ATOM 2750 C C . ALA A 1 370 ? 101.112 69.345 -17.062 1.00 32.76 367 ALA A C 1
ATOM 2751 O O . ALA A 1 370 ? 100.762 69.805 -15.978 1.00 32.64 367 ALA A O 1
ATOM 2753 N N . LYS A 1 371 ? 101.071 70.047 -18.195 1.00 32.70 368 LYS A N 1
ATOM 2754 C CA . LYS A 1 371 ? 100.625 71.429 -18.225 1.00 35.80 368 LYS A CA 1
ATOM 2755 C C . LYS A 1 371 ? 99.118 71.529 -18.246 1.00 31.54 368 LYS A C 1
ATOM 2756 O O . LYS A 1 371 ? 98.572 72.556 -17.866 1.00 32.64 368 LYS A O 1
ATOM 2762 N N . ALA A 1 372 ? 98.454 70.475 -18.692 1.00 28.56 369 ALA A N 1
ATOM 2763 C CA . ALA A 1 372 ? 96.998 70.455 -18.690 1.00 29.54 369 ALA A CA 1
ATOM 2764 C C . ALA A 1 372 ? 96.441 69.052 -18.868 1.00 27.21 369 ALA A C 1
ATOM 2765 O O . ALA A 1 372 ? 97.099 68.175 -19.419 1.00 25.63 369 ALA A O 1
ATOM 2767 N N . LEU A 1 373 ? 95.206 68.888 -18.421 1.00 27.14 370 LEU A N 1
ATOM 2768 C CA . LEU A 1 373 ? 94.389 67.720 -18.719 1.00 24.63 370 LEU A CA 1
ATOM 2769 C C . LEU A 1 373 ? 93.370 68.131 -19.728 1.00 23.55 370 LEU A C 1
ATOM 2770 O O . LEU A 1 373 ? 92.767 69.225 -19.667 1.00 25.95 370 LEU A O 1
ATOM 2775 N N . VAL A 1 374 ? 93.240 67.302 -20.752 1.00 27.90 371 VAL A N 1
ATOM 2776 C CA . VAL A 1 374 ? 92.398 67.621 -21.900 1.00 27.20 371 VAL A CA 1
ATOM 2777 C C . VAL A 1 374 ? 91.434 66.472 -22.029 1.00 27.17 371 VAL A C 1
ATOM 2778 O O . VAL A 1 374 ? 91.854 65.311 -22.046 1.00 27.03 371 VAL A O 1
ATOM 2782 N N . ALA A 1 375 ? 90.152 66.769 -22.164 1.00 26.41 372 ALA A N 1
ATOM 2783 C CA . ALA A 1 375 ? 89.179 65.702 -22.343 1.00 27.87 372 ALA A CA 1
ATOM 2784 C C . ALA A 1 375 ? 88.149 66.046 -23.414 1.00 29.08 372 ALA A C 1
ATOM 2785 O O . ALA A 1 375 ? 87.543 67.131 -23.411 1.00 28.41 372 ALA A O 1
ATOM 2787 N N . PHE A 1 376 ? 87.961 65.097 -24.331 1.00 29.83 373 PHE A N 1
ATOM 2788 C CA . PHE A 1 376 ? 86.941 65.220 -25.370 1.00 29.18 373 PHE A CA 1
ATOM 2789 C C . PHE A 1 376 ? 85.607 64.749 -24.817 1.00 28.26 373 PHE A C 1
ATOM 2790 O O . PHE A 1 376 ? 85.520 63.703 -24.172 1.00 26.78 373 PHE A O 1
ATOM 2798 N N . THR A 1 377 ? 84.580 65.544 -25.066 1.00 27.60 374 THR A N 1
ATOM 2799 C CA . THR A 1 377 ? 83.274 65.258 -24.542 1.00 28.38 374 THR A CA 1
ATOM 2800 C C . THR A 1 377 ? 82.193 65.793 -25.430 1.00 30.50 374 THR A C 1
ATOM 2801 O O . THR A 1 377 ? 82.219 66.943 -25.887 1.00 32.24 374 THR A O 1
ATOM 2805 N N . GLN A 1 378 ? 81.262 64.909 -25.714 1.00 31.85 375 GLN A N 1
ATOM 2806 C CA . GLN A 1 378 ? 80.137 65.177 -26.562 1.00 31.80 375 GLN A CA 1
ATOM 2807 C C . GLN A 1 378 ? 78.930 65.680 -25.746 1.00 31.74 375 GLN A C 1
ATOM 2808 O O . GLN A 1 378 ? 78.199 66.564 -26.192 1.00 29.61 375 GLN A O 1
ATOM 2814 N N . SER A 1 379 ? 78.739 65.114 -24.551 1.00 30.47 376 SER A N 1
ATOM 2815 C CA . SER A 1 379 ? 77.627 65.486 -23.653 1.00 30.33 376 SER A CA 1
ATOM 2816 C C . SER A 1 379 ? 78.099 66.303 -22.466 1.00 28.39 376 SER A C 1
ATOM 2817 O O . SER A 1 379 ? 77.285 66.850 -21.716 1.00 28.64 376 SER A O 1
ATOM 2820 N N . GLY A 1 380 ? 79.407 66.325 -22.237 1.00 28.54 377 GLY A N 1
ATOM 2821 C CA . GLY A 1 380 ? 79.961 66.913 -21.003 1.00 28.29 377 GLY A CA 1
ATOM 2822 C C . GLY A 1 380 ? 80.382 65.896 -19.954 1.00 27.21 377 GLY A C 1
ATOM 2823 O O . GLY A 1 380 ? 81.176 66.201 -19.113 1.00 25.67 377 GLY A O 1
ATOM 2824 N N . ASP A 1 381 ? 79.847 64.683 -20.030 1.00 28.96 378 ASP A N 1
ATOM 2825 C CA . ASP A 1 381 ? 79.992 63.696 -18.969 1.00 30.13 378 ASP A CA 1
ATOM 2826 C C . ASP A 1 381 ? 81.458 63.388 -18.599 1.00 29.92 378 ASP A C 1
ATOM 2827 O O . ASP A 1 381 ? 81.823 63.425 -17.440 1.00 28.00 378 ASP A O 1
ATOM 2832 N N . THR A 1 382 ? 82.294 63.116 -19.582 1.00 27.90 379 THR A N 1
ATOM 2833 C CA . THR A 1 382 ? 83.670 62.698 -19.296 1.00 28.68 379 THR A CA 1
ATOM 2834 C C . THR A 1 382 ? 84.390 63.816 -18.526 1.00 28.73 379 THR A C 1
ATOM 2835 O O . THR A 1 382 ? 85.096 63.541 -17.535 1.00 26.47 379 THR A O 1
ATOM 2839 N N . VAL A 1 383 ? 84.163 65.062 -18.964 1.00 24.36 380 VAL A N 1
ATOM 2840 C CA . VAL A 1 383 ? 84.738 66.240 -18.322 1.00 26.98 380 VAL A CA 1
ATOM 2841 C C . VAL A 1 383 ? 84.181 66.461 -16.906 1.00 25.20 380 VAL A C 1
ATOM 2842 O O . VAL A 1 383 ? 84.938 66.743 -15.965 1.00 26.29 380 VAL A O 1
ATOM 2846 N N . ARG A 1 384 ? 82.879 66.289 -16.735 1.00 26.74 381 ARG A N 1
ATOM 2847 C CA . ARG A 1 384 ? 82.295 66.399 -15.408 1.00 26.19 381 ARG A CA 1
ATOM 2848 C C . ARG A 1 384 ? 82.836 65.371 -14.417 1.00 27.76 381 ARG A C 1
ATOM 2849 O O . ARG A 1 384 ? 82.978 65.665 -13.236 1.00 22.80 381 ARG A O 1
ATOM 2857 N N . ARG A 1 385 ? 83.100 64.143 -14.889 1.00 26.67 382 ARG A N 1
ATOM 2858 C CA . ARG A 1 385 ? 83.689 63.121 -14.028 1.00 27.26 382 ARG A CA 1
ATOM 2859 C C . ARG A 1 385 ? 85.104 63.445 -13.567 1.00 27.59 382 ARG A C 1
ATOM 2860 O O . ARG A 1 385 ? 85.520 62.996 -12.485 1.00 27.36 382 ARG A O 1
ATOM 2868 N N . LEU A 1 386 ? 85.831 64.224 -14.366 1.00 25.19 383 LEU A N 1
ATOM 2869 C CA . LEU A 1 386 ? 87.126 64.736 -13.986 1.00 26.61 383 LEU A CA 1
ATOM 2870 C C . LEU A 1 386 ? 87.018 65.986 -13.121 1.00 25.77 383 LEU A C 1
ATOM 2871 O O . LEU A 1 386 ? 87.693 66.096 -12.102 1.00 26.16 383 LEU A O 1
ATOM 2876 N N . ALA A 1 387 ? 86.138 66.925 -13.511 1.00 26.12 384 ALA A N 1
ATOM 2877 C CA . ALA A 1 387 ? 86.043 68.214 -12.825 1.00 25.37 384 ALA A CA 1
ATOM 2878 C C . ALA A 1 387 ? 85.715 68.045 -11.353 1.00 26.06 384 ALA A C 1
ATOM 2879 O O . ALA A 1 387 ? 86.254 68.723 -10.495 1.00 27.32 384 ALA A O 1
ATOM 2881 N N . ARG A 1 388 ? 84.797 67.157 -11.054 1.00 26.58 385 ARG A N 1
ATOM 2882 C CA . ARG A 1 388 ? 84.376 66.955 -9.704 1.00 27.49 385 ARG A CA 1
ATOM 2883 C C . ARG A 1 388 ? 85.543 66.470 -8.766 1.00 28.81 385 ARG A C 1
ATOM 2884 O O . ARG A 1 388 ? 85.422 66.544 -7.553 1.00 29.39 385 ARG A O 1
ATOM 2892 N N . LEU A 1 389 ? 86.643 65.993 -9.340 1.00 27.99 386 LEU A N 1
ATOM 2893 C CA . LEU A 1 389 ? 87.782 65.541 -8.545 1.00 30.00 386 LEU A CA 1
ATOM 2894 C C . LEU A 1 389 ? 88.601 66.722 -8.080 1.00 30.81 386 LEU A C 1
ATOM 2895 O O . LEU A 1 389 ? 89.249 66.652 -7.043 1.00 32.86 386 LEU A O 1
ATOM 2900 N N . HIS A 1 390 ? 88.515 67.819 -8.796 1.00 27.49 387 HIS A N 1
ATOM 2901 C CA . HIS A 1 390 ? 89.368 68.969 -8.547 1.00 29.73 387 HIS A CA 1
ATOM 2902 C C . HIS A 1 390 ? 90.827 68.555 -8.851 1.00 32.32 387 HIS A C 1
ATOM 2903 O O . HIS A 1 390 ? 91.221 67.420 -8.634 1.00 36.50 387 HIS A O 1
ATOM 2910 N N . THR A 1 391 ? 91.545 69.431 -9.519 1.00 34.65 388 THR A N 1
ATOM 2911 C CA . THR A 1 391 ? 92.971 69.268 -9.783 1.00 33.17 388 THR A CA 1
ATOM 2912 C C . THR A 1 391 ? 93.514 70.668 -9.949 1.00 30.74 388 THR A C 1
ATOM 2913 O O . THR A 1 391 ? 92.812 71.559 -10.464 1.00 30.09 388 THR A O 1
ATOM 2917 N N . PRO A 1 392 ? 94.745 70.887 -9.512 1.00 30.32 389 PRO A N 1
ATOM 2918 C CA . PRO A 1 392 ? 95.337 72.179 -9.745 1.00 33.31 389 PRO A CA 1
ATOM 2919 C C . PRO A 1 392 ? 95.664 72.386 -11.224 1.00 31.67 389 PRO A C 1
ATOM 2920 O O . PRO A 1 392 ? 95.931 73.501 -11.625 1.00 30.44 389 PRO A O 1
ATOM 2924 N N . LEU A 1 393 ? 95.620 71.322 -12.025 1.00 28.99 390 LEU A N 1
ATOM 2925 C CA . LEU A 1 393 ? 95.919 71.471 -13.446 1.00 30.44 390 LEU A CA 1
ATOM 2926 C C . LEU A 1 393 ? 94.725 72.095 -14.187 1.00 30.13 390 LEU A C 1
ATOM 2927 O O . LEU A 1 393 ? 93.574 71.792 -13.874 1.00 28.37 390 LEU A O 1
ATOM 2932 N N . PRO A 1 394 ? 95.010 72.902 -15.224 1.00 28.69 391 PRO A N 1
ATOM 2933 C CA . PRO A 1 394 ? 93.954 73.275 -16.154 1.00 28.63 391 PRO A CA 1
ATOM 2934 C C . PRO A 1 394 ? 93.215 72.039 -16.673 1.00 25.83 391 PRO A C 1
ATOM 2935 O O . PRO A 1 394 ? 93.827 70.974 -16.929 1.00 27.22 391 PRO A O 1
ATOM 2939 N N . LEU A 1 395 ? 91.904 72.182 -16.770 1.00 25.28 392 LEU A N 1
ATOM 2940 C CA . LEU A 1 395 ? 91.027 71.196 -17.333 1.00 25.80 392 LEU A CA 1
ATOM 2941 C C . LEU A 1 395 ? 90.370 71.786 -18.596 1.00 27.45 392 LEU A C 1
ATOM 2942 O O . LEU A 1 395 ? 89.562 72.721 -18.535 1.00 26.68 392 LEU A O 1
ATOM 2947 N N . LEU A 1 396 ? 90.775 71.253 -19.736 1.00 25.45 393 LEU A N 1
ATOM 2948 C CA . LEU A 1 396 ? 90.378 71.764 -21.018 1.00 25.73 393 LEU A CA 1
ATOM 2949 C C . LEU A 1 396 ? 89.458 70.761 -21.699 1.00 25.42 393 LEU A C 1
ATOM 2950 O O . LEU A 1 396 ? 89.885 69.683 -22.113 1.00 28.76 393 LEU A O 1
ATOM 2955 N N . ALA A 1 397 ? 88.181 71.126 -21.784 1.00 26.10 394 ALA A N 1
ATOM 2956 C CA . ALA A 1 397 ? 87.204 70.339 -22.478 1.00 26.27 394 ALA A CA 1
ATOM 2957 C C . ALA A 1 397 ? 87.240 70.649 -23.981 1.00 27.11 394 ALA A C 1
ATOM 2958 O O . ALA A 1 397 ? 87.337 71.816 -24.379 1.00 26.07 394 ALA A O 1
ATOM 2960 N N . PHE A 1 398 ? 87.171 69.607 -24.795 1.00 24.93 395 PHE A N 1
ATOM 2961 C CA . PHE A 1 398 ? 87.114 69.765 -26.248 1.00 26.41 395 PHE A CA 1
ATOM 2962 C C . PHE A 1 398 ? 85.829 69.113 -26.736 1.00 28.24 395 PHE A C 1
ATOM 2963 O O . PHE A 1 398 ? 85.466 68.018 -26.281 1.00 29.54 395 PHE A O 1
ATOM 2971 N N . THR A 1 399 ? 85.112 69.806 -27.616 1.00 26.89 396 THR A N 1
ATOM 2972 C CA . THR A 1 399 ? 83.847 69.315 -28.089 1.00 28.02 396 THR A CA 1
ATOM 2973 C C . THR A 1 399 ? 83.581 69.878 -29.511 1.00 31.24 396 THR A C 1
ATOM 2974 O O . THR A 1 399 ? 84.211 70.855 -29.943 1.00 30.81 396 THR A O 1
ATOM 2978 N N . ALA A 1 400 ? 82.632 69.272 -30.209 1.00 30.52 397 ALA A N 1
ATOM 2979 C CA . ALA A 1 400 ? 82.182 69.771 -31.498 1.00 31.91 397 ALA A CA 1
ATOM 2980 C C . ALA A 1 400 ? 80.842 70.488 -31.402 1.00 33.13 397 ALA A C 1
ATOM 2981 O O . ALA A 1 400 ? 80.403 71.096 -32.353 1.00 34.90 397 ALA A O 1
ATOM 2983 N N . TRP A 1 401 ? 80.216 70.439 -30.222 1.00 30.19 398 TRP A N 1
ATOM 2984 C CA . TRP A 1 401 ? 78.866 70.954 -30.034 1.00 31.35 398 TRP A CA 1
ATOM 2985 C C . TRP A 1 401 ? 78.898 72.255 -29.227 1.00 30.44 398 TRP A C 1
ATOM 2986 O O . TRP A 1 401 ? 79.221 72.243 -28.039 1.00 30.55 398 TRP A O 1
ATOM 2997 N N . PRO A 1 402 ? 78.610 73.394 -29.897 1.00 32.31 399 PRO A N 1
ATOM 2998 C CA . PRO A 1 402 ? 78.801 74.700 -29.290 1.00 32.36 399 PRO A CA 1
ATOM 2999 C C . PRO A 1 402 ? 78.037 74.873 -27.947 1.00 32.53 399 PRO A C 1
ATOM 3000 O O . PRO A 1 402 ? 78.542 75.514 -27.046 1.00 32.58 399 PRO A O 1
ATOM 3004 N N . GLU A 1 403 ? 76.831 74.305 -27.851 1.00 31.78 400 GLU A N 1
ATOM 3005 C CA . GLU A 1 403 ? 76.028 74.404 -26.635 1.00 31.67 400 GLU A CA 1
ATOM 3006 C C . GLU A 1 403 ? 76.742 73.804 -25.422 1.00 29.67 400 GLU A C 1
ATOM 3007 O O . GLU A 1 403 ? 76.504 74.242 -24.294 1.00 28.59 400 GLU A O 1
ATOM 3013 N N . VAL A 1 404 ? 77.644 72.842 -25.649 1.00 25.77 401 VAL A N 1
ATOM 3014 C CA . VAL A 1 404 ? 78.352 72.202 -24.566 1.00 27.70 401 VAL A CA 1
ATOM 3015 C C . VAL A 1 404 ? 79.341 73.182 -23.907 1.00 28.05 401 VAL A C 1
ATOM 3016 O O . VAL A 1 404 ? 79.582 73.139 -22.698 1.00 26.18 401 VAL A O 1
ATOM 3020 N N . ARG A 1 405 ? 79.859 74.113 -24.682 1.00 28.27 402 ARG A N 1
ATOM 3021 C CA . ARG A 1 405 ? 80.730 75.140 -24.110 1.00 28.95 402 ARG A CA 1
ATOM 3022 C C . ARG A 1 405 ? 79.930 76.022 -23.156 1.00 26.47 402 ARG A C 1
ATOM 3023 O O . ARG A 1 405 ? 80.411 76.385 -22.095 1.00 28.96 402 ARG A O 1
ATOM 3031 N N . SER A 1 406 ? 78.708 76.360 -23.520 1.00 28.06 403 SER A N 1
ATOM 3032 C CA . SER A 1 406 ? 77.871 77.184 -22.635 1.00 28.56 403 SER A CA 1
ATOM 3033 C C . SER A 1 406 ? 77.408 76.393 -21.408 1.00 28.48 403 SER A C 1
ATOM 3034 O O . SER A 1 406 ? 77.340 76.925 -20.316 1.00 28.38 403 SER A O 1
ATOM 3037 N N . GLN A 1 407 ? 77.130 75.120 -21.599 1.00 29.26 404 GLN A N 1
ATOM 3038 C CA . GLN A 1 407 ? 76.682 74.260 -20.489 1.00 28.11 404 GLN A CA 1
ATOM 3039 C C . GLN A 1 407 ? 77.801 74.041 -19.464 1.00 27.65 404 GLN A C 1
ATOM 3040 O O . GLN A 1 407 ? 77.560 74.005 -18.239 1.00 28.38 404 GLN A O 1
ATOM 3046 N N . LEU A 1 408 ? 79.009 73.869 -19.955 1.00 26.87 405 LEU A N 1
ATOM 3047 C CA . LEU A 1 408 ? 80.173 73.637 -19.115 1.00 26.89 405 LEU A CA 1
ATOM 3048 C C . LEU A 1 408 ? 80.674 74.907 -18.439 1.00 25.98 405 LEU A C 1
ATOM 3049 O O . LEU A 1 408 ? 81.536 74.851 -17.567 1.00 28.12 405 LEU A O 1
ATOM 3054 N N . ALA A 1 409 ? 80.045 76.021 -18.738 1.00 28.03 406 ALA A N 1
ATOM 3055 C CA . ALA A 1 409 ? 80.337 77.250 -18.038 1.00 28.61 406 ALA A CA 1
ATOM 3056 C C . ALA A 1 409 ? 80.064 77.143 -16.546 1.00 29.64 406 ALA A C 1
ATOM 3057 O O . ALA A 1 409 ? 80.667 77.884 -15.741 1.00 29.68 406 ALA A O 1
ATOM 3059 N N . MET A 1 410 ? 79.124 76.266 -16.176 1.00 28.26 407 MET A N 1
ATOM 3060 C CA . MET A 1 410 ? 78.832 76.047 -14.768 1.00 31.20 407 MET A CA 1
ATOM 3061 C C . MET A 1 410 ? 79.623 74.907 -14.102 1.00 28.36 407 MET A C 1
ATOM 3062 O O . MET A 1 410 ? 79.401 74.637 -12.932 1.00 29.36 407 MET A O 1
ATOM 3067 N N . THR A 1 411 ? 80.495 74.236 -14.837 1.00 25.68 408 THR A N 1
ATOM 3068 C CA . THR A 1 411 ? 81.268 73.117 -14.294 1.00 24.39 408 THR A CA 1
ATOM 3069 C C . THR A 1 411 ? 82.627 73.581 -13.812 1.00 26.03 408 THR A C 1
ATOM 3070 O O . THR A 1 411 ? 83.356 74.296 -14.524 1.00 24.48 408 THR A O 1
ATOM 3074 N N . TRP A 1 412 ? 82.972 73.153 -12.593 1.00 25.98 409 TRP A N 1
ATOM 3075 C CA . TRP A 1 412 ? 84.227 73.507 -11.949 1.00 26.78 409 TRP A CA 1
ATOM 3076 C C . TRP A 1 412 ? 85.456 73.376 -12.858 1.00 24.78 409 TRP A C 1
ATOM 3077 O O . TRP A 1 412 ? 85.715 72.334 -13.498 1.00 23.86 409 TRP A O 1
ATOM 3088 N N . GLY A 1 413 ? 86.202 74.471 -12.902 1.00 26.13 410 GLY A N 1
ATOM 3089 C CA . GLY A 1 413 ? 87.587 74.458 -13.342 1.00 26.75 410 GLY A CA 1
ATOM 3090 C C . GLY A 1 413 ? 87.796 74.239 -14.795 1.00 25.78 410 GLY A C 1
ATOM 3091 O O . GLY A 1 413 ? 88.912 73.955 -15.213 1.00 28.59 410 GLY A O 1
ATOM 3092 N N . THR A 1 414 ? 86.738 74.362 -15.570 1.00 25.51 411 THR A N 1
ATOM 3093 C CA . THR A 1 414 ? 86.753 73.889 -16.957 1.00 27.11 411 THR A CA 1
ATOM 3094 C C . THR A 1 414 ? 86.641 75.046 -17.958 1.00 27.49 411 THR A C 1
ATOM 3095 O O . THR A 1 414 ? 85.766 75.913 -17.842 1.00 27.93 411 THR A O 1
ATOM 3099 N N . GLU A 1 415 ? 87.541 75.040 -18.933 1.00 28.86 412 GLU A N 1
ATOM 3100 C CA . GLU A 1 415 ? 87.419 75.884 -20.142 1.00 28.94 412 GLU A CA 1
ATOM 3101 C C . GLU A 1 415 ? 87.207 74.951 -21.317 1.00 28.44 412 GLU A C 1
ATOM 3102 O O . GLU A 1 415 ? 87.745 73.841 -21.351 1.00 26.72 412 GLU A O 1
ATOM 3108 N N . THR A 1 416 ? 86.398 75.388 -22.268 1.00 26.50 413 THR A N 1
ATOM 3109 C CA . THR A 1 416 ? 85.984 74.529 -23.347 1.00 26.04 413 THR A CA 1
ATOM 3110 C C . THR A 1 416 ? 86.426 75.126 -24.716 1.00 26.94 413 THR A C 1
ATOM 3111 O O . THR A 1 416 ? 86.352 76.361 -24.926 1.00 27.99 413 THR A O 1
ATOM 3115 N N . PHE A 1 417 ? 86.893 74.242 -25.597 1.00 25.44 414 PHE A N 1
ATOM 3116 C CA . PHE A 1 417 ? 87.297 74.572 -26.942 1.00 28.75 414 PHE A CA 1
ATOM 3117 C C . PHE A 1 417 ? 86.393 73.839 -27.921 1.00 29.65 414 PHE A C 1
ATOM 3118 O O . PHE A 1 417 ? 86.190 72.631 -27.801 1.00 29.93 414 PHE A O 1
ATOM 3126 N N . ILE A 1 418 ? 85.812 74.594 -28.840 1.00 30.34 415 ILE A N 1
ATOM 3127 C CA . ILE A 1 418 ? 85.006 74.020 -29.916 1.00 32.32 415 ILE A CA 1
ATOM 3128 C C . ILE A 1 418 ? 85.887 73.734 -31.123 1.00 35.22 415 ILE A C 1
ATOM 3129 O O . ILE A 1 418 ? 86.637 74.598 -31.594 1.00 33.03 415 ILE A O 1
ATOM 3134 N N . VAL A 1 419 ? 85.803 72.505 -31.615 1.00 35.36 416 VAL A N 1
ATOM 3135 C CA . VAL A 1 419 ? 86.601 72.074 -32.747 1.00 36.38 416 VAL A CA 1
ATOM 3136 C C . VAL A 1 419 ? 85.700 71.274 -33.682 1.00 36.70 416 VAL A C 1
ATOM 3137 O O . VAL A 1 419 ? 84.555 70.961 -33.332 1.00 36.15 416 VAL A O 1
ATOM 3141 N N . PRO A 1 420 ? 86.189 70.971 -34.880 1.00 37.49 417 PRO A N 1
ATOM 3142 C CA . PRO A 1 420 ? 85.371 70.173 -35.770 1.00 38.46 417 PRO A CA 1
ATOM 3143 C C . PRO A 1 420 ? 85.071 68.785 -35.244 1.00 36.29 417 PRO A C 1
ATOM 3144 O O . PRO A 1 420 ? 85.795 68.272 -34.423 1.00 35.23 417 PRO A O 1
ATOM 3148 N N . LYS A 1 421 ? 83.999 68.181 -35.734 1.00 40.19 418 LYS A N 1
ATOM 3149 C CA . LYS A 1 421 ? 83.718 66.770 -35.449 1.00 42.86 418 LYS A CA 1
ATOM 3150 C C . LYS A 1 421 ? 84.745 65.911 -36.227 1.00 43.05 418 LYS A C 1
ATOM 3151 O O . LYS A 1 421 ? 84.849 65.995 -37.440 1.00 40.98 418 LYS A O 1
ATOM 3157 N N . MET A 1 422 ? 85.501 65.108 -35.514 1.00 40.30 419 MET A N 1
ATOM 3158 C CA . MET A 1 422 ? 86.613 64.405 -36.098 1.00 43.82 419 MET A CA 1
ATOM 3159 C C . MET A 1 422 ? 86.258 62.955 -36.280 1.00 43.75 419 MET A C 1
ATOM 3160 O O . MET A 1 422 ? 85.366 62.428 -35.600 1.00 41.27 419 MET A O 1
ATOM 3165 N N . GLN A 1 423 ? 86.994 62.318 -37.180 1.00 43.76 420 GLN A N 1
ATOM 3166 C CA . GLN A 1 423 ? 86.729 60.949 -37.587 1.00 48.06 420 GLN A CA 1
ATOM 3167 C C . GLN A 1 423 ? 87.694 59.952 -36.974 1.00 44.29 420 GLN A C 1
ATOM 3168 O O . GLN A 1 423 ? 87.607 58.790 -37.251 1.00 45.46 420 GLN A O 1
ATOM 3174 N N . SER A 1 424 ? 88.587 60.427 -36.115 1.00 42.52 421 SER A N 1
ATOM 3175 C CA . SER A 1 424 ? 89.583 59.574 -35.501 1.00 42.77 421 SER A CA 1
ATOM 3176 C C . SER A 1 424 ? 90.138 60.247 -34.249 1.00 40.44 421 SER A C 1
ATOM 3177 O O . SER A 1 424 ? 90.067 61.472 -34.101 1.00 39.96 421 SER A O 1
ATOM 3180 N N . THR A 1 425 ? 90.684 59.454 -33.332 1.00 38.24 422 THR A N 1
ATOM 3181 C CA . THR A 1 425 ? 91.307 60.022 -32.168 1.00 36.50 422 THR A CA 1
ATOM 3182 C C . THR A 1 425 ? 92.624 60.741 -32.529 1.00 37.83 422 THR A C 1
ATOM 3183 O O . THR A 1 425 ? 92.988 61.720 -31.874 1.00 35.73 422 THR A O 1
ATOM 3187 N N . ASP A 1 426 ? 93.325 60.281 -33.566 1.00 40.83 423 ASP A N 1
ATOM 3188 C CA . ASP A 1 426 ? 94.525 61.001 -34.025 1.00 42.74 423 ASP A CA 1
ATOM 3189 C C . ASP A 1 426 ? 94.140 62.432 -34.423 1.00 42.53 423 ASP A C 1
ATOM 3190 O O . ASP A 1 426 ? 94.870 63.391 -34.116 1.00 40.68 423 ASP A O 1
ATOM 3195 N N . GLY A 1 427 ? 93.013 62.547 -35.130 1.00 39.66 424 GLY A N 1
ATOM 3196 C CA . GLY A 1 427 ? 92.484 63.857 -35.556 1.00 41.05 424 GLY A CA 1
ATOM 3197 C C . GLY A 1 427 ? 92.117 64.708 -34.349 1.00 37.51 424 GLY A C 1
ATOM 3198 O O . GLY A 1 427 ? 92.455 65.862 -34.283 1.00 37.65 424 GLY A O 1
ATOM 3199 N N . MET A 1 428 ? 91.462 64.113 -33.364 1.00 38.30 425 MET A N 1
ATOM 3200 C CA . MET A 1 428 ? 91.198 64.809 -32.102 1.00 35.94 425 MET A CA 1
ATOM 3201 C C . MET A 1 428 ? 92.473 65.392 -31.498 1.00 34.62 425 MET A C 1
ATOM 3202 O O . MET A 1 428 ? 92.513 66.560 -31.112 1.00 33.93 425 MET A O 1
ATOM 3207 N N . ILE A 1 429 ? 93.517 64.590 -31.441 1.00 35.12 426 ILE A N 1
ATOM 3208 C CA . ILE A 1 429 ? 94.775 65.036 -30.869 1.00 35.34 426 ILE A CA 1
ATOM 3209 C C . ILE A 1 429 ? 95.424 66.160 -31.673 1.00 37.60 426 ILE A C 1
ATOM 3210 O O . ILE A 1 429 ? 95.939 67.118 -31.089 1.00 37.02 426 ILE A O 1
ATOM 3215 N N . ARG A 1 430 ? 95.361 66.074 -33.001 1.00 38.19 427 ARG A N 1
ATOM 3216 C CA . ARG A 1 430 ? 95.825 67.186 -33.840 1.00 41.83 427 ARG A CA 1
ATOM 3217 C C . ARG A 1 430 ? 95.033 68.473 -33.571 1.00 39.90 427 ARG A C 1
ATOM 3218 O O . ARG A 1 430 ? 95.601 69.557 -33.573 1.00 39.02 427 ARG A O 1
ATOM 3226 N N . GLN A 1 431 ? 93.732 68.352 -33.311 1.00 40.49 428 GLN A N 1
ATOM 3227 C CA . GLN A 1 431 ? 92.911 69.530 -33.008 1.00 40.75 428 GLN A CA 1
ATOM 3228 C C . GLN A 1 431 ? 93.320 70.161 -31.676 1.00 38.43 428 GLN A C 1
ATOM 3229 O O . GLN A 1 431 ? 93.240 71.395 -31.508 1.00 38.14 428 GLN A O 1
ATOM 3235 N N . VAL A 1 432 ? 93.768 69.324 -30.736 1.00 34.51 429 VAL A N 1
ATOM 3236 C CA . VAL A 1 432 ? 94.234 69.838 -29.473 1.00 32.51 429 VAL A CA 1
ATOM 3237 C C . VAL A 1 432 ? 95.428 70.749 -29.731 1.00 35.12 429 VAL A C 1
ATOM 3238 O O . VAL A 1 432 ? 95.466 71.894 -29.272 1.00 34.31 429 VAL A O 1
ATOM 3242 N N . ASP A 1 433 ? 96.378 70.263 -30.499 1.00 35.42 430 ASP A N 1
ATOM 3243 C CA . ASP A 1 433 ? 97.574 71.042 -30.765 1.00 38.97 430 ASP A CA 1
ATOM 3244 C C . ASP A 1 433 ? 97.256 72.361 -31.493 1.00 39.77 430 ASP A C 1
ATOM 3245 O O . ASP A 1 433 ? 97.809 73.405 -31.182 1.00 39.14 430 ASP A O 1
ATOM 3250 N N . LYS A 1 434 ? 96.387 72.289 -32.482 1.00 41.48 431 LYS A N 1
ATOM 3251 C CA . LYS A 1 434 ? 96.051 73.468 -33.254 1.00 44.40 431 LYS A CA 1
ATOM 3252 C C . LYS A 1 434 ? 95.406 74.504 -32.344 1.00 42.72 431 LYS A C 1
ATOM 3253 O O . LYS A 1 434 ? 95.826 75.666 -32.330 1.00 44.08 431 LYS A O 1
ATOM 3259 N N . SER A 1 435 ? 94.424 74.081 -31.556 1.00 39.35 432 SER A N 1
ATOM 3260 C CA . SER A 1 435 ? 93.718 74.998 -30.649 1.00 38.78 432 SER A CA 1
ATOM 3261 C C . SER A 1 435 ? 94.655 75.586 -29.595 1.00 39.37 432 SER A C 1
ATOM 3262 O O . SER A 1 435 ? 94.623 76.785 -29.336 1.00 41.44 432 SER A O 1
ATOM 3265 N N . LEU A 1 436 ? 95.478 74.750 -28.975 1.00 39.24 433 LEU A N 1
ATOM 3266 C CA . LEU A 1 436 ? 96.307 75.210 -27.866 1.00 40.18 433 LEU A CA 1
ATOM 3267 C C . LEU A 1 436 ? 97.439 76.115 -28.340 1.00 42.28 433 LEU A C 1
ATOM 3268 O O . LEU A 1 436 ? 97.828 77.076 -27.653 1.00 42.31 433 LEU A O 1
ATOM 3273 N N . LEU A 1 437 ? 97.947 75.845 -29.531 1.00 42.67 434 LEU A N 1
ATOM 3274 C CA . LEU A 1 437 ? 99.076 76.611 -30.028 1.00 45.77 434 LEU A CA 1
ATOM 3275 C C . LEU A 1 437 ? 98.706 78.025 -30.378 1.00 47.96 434 LEU A C 1
ATOM 3276 O O . LEU A 1 437 ? 99.590 78.890 -30.451 1.00 49.26 434 LEU A O 1
ATOM 3281 N N . GLU A 1 438 ? 97.412 78.268 -30.588 1.00 47.10 435 GLU A N 1
ATOM 3282 C CA . GLU A 1 438 ? 96.922 79.622 -30.857 1.00 53.49 435 GLU A CA 1
ATOM 3283 C C . GLU A 1 438 ? 96.948 80.476 -29.587 1.00 54.28 435 GLU A C 1
ATOM 3284 O O . GLU A 1 438 ? 96.907 81.700 -29.661 1.00 60.39 435 GLU A O 1
ATOM 3290 N N . LEU A 1 439 ? 96.995 79.822 -28.426 1.00 52.36 436 LEU A N 1
ATOM 3291 C CA . LEU A 1 439 ? 97.086 80.511 -27.150 1.00 51.85 436 LEU A CA 1
ATOM 3292 C C . LEU A 1 439 ? 98.538 80.882 -26.825 1.00 55.79 436 LEU A C 1
ATOM 3293 O O . LEU A 1 439 ? 99.476 80.116 -27.081 1.00 53.87 436 LEU A O 1
ATOM 3298 N N . ALA A 1 440 ? 98.707 82.068 -26.252 1.00 58.64 437 ALA A N 1
ATOM 3299 C CA . ALA A 1 440 ? 100.002 82.492 -25.735 1.00 60.49 437 ALA A CA 1
ATOM 3300 C C . ALA A 1 440 ? 100.524 81.527 -24.676 1.00 57.69 437 ALA A C 1
ATOM 3301 O O . ALA A 1 440 ? 101.719 81.299 -24.604 1.00 59.07 437 ALA A O 1
ATOM 3303 N N . ARG A 1 441 ? 99.614 80.965 -23.874 1.00 54.96 438 ARG A N 1
ATOM 3304 C CA . ARG A 1 441 ? 99.944 80.092 -22.738 1.00 54.65 438 ARG A CA 1
ATOM 3305 C C . ARG A 1 441 ? 100.679 78.777 -23.113 1.00 51.74 438 ARG A C 1
ATOM 3306 O O . ARG A 1 441 ? 101.416 78.225 -22.296 1.00 50.12 438 ARG A O 1
ATOM 3314 N N . TYR A 1 442 ? 100.411 78.236 -24.304 1.00 49.21 439 TYR A N 1
ATOM 3315 C CA . TYR A 1 442 ? 100.955 76.903 -24.649 1.00 48.63 439 TYR A CA 1
ATOM 3316 C C . TYR A 1 442 ? 101.957 76.978 -25.774 1.00 50.52 439 TYR A C 1
ATOM 3317 O O . TYR A 1 442 ? 101.825 77.803 -26.671 1.00 53.87 439 TYR A O 1
ATOM 3326 N N . LYS A 1 443 ? 102.994 76.139 -25.706 1.00 52.55 440 LYS A N 1
ATOM 3327 C CA . LYS A 1 443 ? 103.974 76.060 -26.776 1.00 54.59 440 LYS A CA 1
ATOM 3328 C C . LYS A 1 443 ? 104.343 74.619 -27.146 1.00 52.23 440 LYS A C 1
ATOM 3329 O O . LYS A 1 443 ? 103.998 73.664 -26.436 1.00 47.36 440 LYS A O 1
ATOM 3335 N N . ARG A 1 444 ? 105.052 74.469 -28.264 1.00 50.76 441 ARG A N 1
ATOM 3336 C CA . ARG A 1 444 ? 105.462 73.152 -28.716 1.00 50.59 441 ARG A CA 1
ATOM 3337 C C . ARG A 1 444 ? 106.336 72.516 -27.671 1.00 48.12 441 ARG A C 1
ATOM 3338 O O . ARG A 1 444 ? 107.205 73.163 -27.104 1.00 47.40 441 ARG A O 1
ATOM 3346 N N . GLY A 1 445 ? 106.101 71.239 -27.419 1.00 44.93 442 GLY A N 1
ATOM 3347 C CA . GLY A 1 445 ? 106.857 70.501 -26.425 1.00 44.39 442 GLY A CA 1
ATOM 3348 C C . GLY A 1 445 ? 106.153 70.385 -25.088 1.00 41.86 442 GLY A C 1
ATOM 3349 O O . GLY A 1 445 ? 106.535 69.565 -24.273 1.00 41.11 442 GLY A O 1
ATOM 3350 N N . ASP A 1 446 ? 105.124 71.202 -24.857 1.00 41.41 443 ASP A N 1
ATOM 3351 C CA . ASP A 1 446 ? 104.387 71.186 -23.597 1.00 40.18 443 ASP A CA 1
ATOM 3352 C C . ASP A 1 446 ? 103.664 69.850 -23.425 1.00 37.52 443 ASP A C 1
ATOM 3353 O O . ASP A 1 446 ? 102.999 69.363 -24.337 1.00 35.18 443 ASP A O 1
ATOM 3358 N N . LEU A 1 447 ? 103.783 69.280 -22.232 1.00 37.22 444 LEU A N 1
ATOM 3359 C CA . LEU A 1 447 ? 103.242 67.958 -21.958 1.00 35.61 444 LEU A CA 1
ATOM 3360 C C . LEU A 1 447 ? 101.774 68.088 -21.558 1.00 33.88 444 LEU A C 1
ATOM 3361 O O . LEU A 1 447 ? 101.437 68.866 -20.693 1.00 32.38 444 LEU A O 1
ATOM 3366 N N . VAL A 1 448 ? 100.911 67.331 -22.201 1.00 33.36 445 VAL A N 1
ATOM 3367 C CA . VAL A 1 448 ? 99.511 67.313 -21.852 1.00 30.88 445 VAL A CA 1
ATOM 3368 C C . VAL A 1 448 ? 99.047 65.864 -21.814 1.00 29.63 445 VAL A C 1
ATOM 3369 O O . VAL A 1 448 ? 99.646 65.000 -22.442 1.00 32.55 445 VAL A O 1
ATOM 3373 N N . VAL A 1 449 ? 98.008 65.608 -21.030 1.00 28.74 446 VAL A N 1
ATOM 3374 C CA . VAL A 1 449 ? 97.362 64.323 -20.985 1.00 28.55 446 VAL A CA 1
ATOM 3375 C C . VAL A 1 449 ? 95.989 64.431 -21.608 1.00 26.87 446 VAL A C 1
ATOM 3376 O O . VAL A 1 449 ? 95.190 65.265 -21.182 1.00 28.72 446 VAL A O 1
ATOM 3380 N N . ILE A 1 450 ? 95.744 63.625 -22.645 1.00 27.83 447 ILE A N 1
ATOM 3381 C CA . ILE A 1 450 ? 94.523 63.686 -23.429 1.00 28.81 447 ILE A CA 1
ATOM 3382 C C . ILE A 1 450 ? 93.627 62.475 -23.246 1.00 27.34 447 ILE A C 1
ATOM 3383 O O . ILE A 1 450 ? 94.065 61.352 -23.363 1.00 28.64 447 ILE A O 1
ATOM 3388 N N . VAL A 1 451 ? 92.379 62.736 -22.881 1.00 25.53 448 VAL A N 1
ATOM 3389 C CA . VAL A 1 451 ? 91.391 61.697 -22.780 1.00 26.79 448 VAL A CA 1
ATOM 3390 C C . VAL A 1 451 ? 90.455 61.777 -23.987 1.00 26.56 448 VAL A C 1
ATOM 3391 O O . VAL A 1 451 ? 89.926 62.861 -24.296 1.00 27.46 448 VAL A O 1
ATOM 3395 N N . ALA A 1 452 ? 90.252 60.656 -24.656 1.00 26.86 449 ALA A N 1
ATOM 3396 C CA . ALA A 1 452 ? 89.427 60.624 -25.865 1.00 29.07 449 ALA A CA 1
ATOM 3397 C C . ALA A 1 452 ? 88.827 59.237 -26.027 1.00 31.61 449 ALA A C 1
ATOM 3398 O O . ALA A 1 452 ? 89.054 58.358 -25.223 1.00 31.53 449 ALA A O 1
ATOM 3400 N N . GLY A 1 453 ? 88.057 59.029 -27.091 1.00 30.79 450 GLY A N 1
ATOM 3401 C CA . GLY A 1 453 ? 87.455 57.746 -27.296 1.00 30.46 450 GLY A CA 1
ATOM 3402 C C . GLY A 1 453 ? 87.012 57.488 -28.732 1.00 31.81 450 GLY A C 1
ATOM 3403 O O . GLY A 1 453 ? 86.574 58.396 -29.416 1.00 30.63 450 GLY A O 1
ATOM 3404 N N . ALA A 1 454 ? 87.082 56.222 -29.124 1.00 31.54 451 ALA A N 1
ATOM 3405 C CA . ALA A 1 454 ? 86.473 55.734 -30.331 1.00 36.34 451 ALA A CA 1
ATOM 3406 C C . ALA A 1 454 ? 85.447 54.643 -29.959 1.00 37.85 451 ALA A C 1
ATOM 3407 O O . ALA A 1 454 ? 85.668 53.911 -28.985 1.00 37.40 451 ALA A O 1
ATOM 3409 N N . PRO A 1 455 ? 84.364 54.519 -30.730 1.00 40.02 452 PRO A N 1
ATOM 3410 C CA . PRO A 1 455 ? 84.192 55.239 -32.015 1.00 42.83 452 PRO A CA 1
ATOM 3411 C C . PRO A 1 455 ? 83.977 56.742 -31.824 1.00 41.72 452 PRO A C 1
ATOM 3412 O O . PRO A 1 455 ? 83.313 57.166 -30.852 1.00 40.91 452 PRO A O 1
ATOM 3416 N N . PRO A 1 456 ? 84.558 57.555 -32.724 1.00 42.42 453 PRO A N 1
ATOM 3417 C CA . PRO A 1 456 ? 84.470 59.008 -32.585 1.00 43.20 453 PRO A CA 1
ATOM 3418 C C . PRO A 1 456 ? 83.023 59.446 -32.621 1.00 43.34 453 PRO A C 1
ATOM 3419 O O . PRO A 1 456 ? 82.190 58.726 -33.176 1.00 42.93 453 PRO A O 1
ATOM 3423 N N . GLY A 1 457 ? 82.709 60.578 -32.002 1.00 39.56 454 GLY A N 1
ATOM 3424 C CA . GLY A 1 457 ? 81.383 61.152 -32.172 1.00 38.69 454 GLY A CA 1
ATOM 3425 C C . GLY A 1 457 ? 80.287 60.315 -31.554 1.00 37.57 454 GLY A C 1
ATOM 3426 O O . GLY A 1 457 ? 79.149 60.444 -31.936 1.00 37.62 454 GLY A O 1
ATOM 3427 N N . THR A 1 458 ? 80.621 59.519 -30.540 1.00 35.96 455 THR A N 1
ATOM 3428 C CA . THR A 1 458 ? 79.671 58.690 -29.832 1.00 36.42 455 THR A CA 1
ATOM 3429 C C . THR A 1 458 ? 79.748 58.974 -28.314 1.00 35.14 455 THR A C 1
ATOM 3430 O O . THR A 1 458 ? 80.810 58.815 -27.687 1.00 34.17 455 THR A O 1
ATOM 3434 N N . VAL A 1 459 ? 78.634 59.352 -27.709 1.00 32.84 456 VAL A N 1
ATOM 3435 C CA . VAL A 1 459 ? 78.618 59.558 -26.266 1.00 32.81 456 VAL A CA 1
ATOM 3436 C C . VAL A 1 459 ? 79.042 58.282 -25.562 1.00 32.47 456 VAL A C 1
ATOM 3437 O O . VAL A 1 459 ? 78.585 57.185 -25.906 1.00 35.31 456 VAL A O 1
ATOM 3441 N N . GLY A 1 460 ? 79.973 58.413 -24.623 1.00 32.06 457 GLY A N 1
ATOM 3442 C CA . GLY A 1 460 ? 80.346 57.299 -23.759 1.00 31.07 457 GLY A CA 1
ATOM 3443 C C . GLY A 1 460 ? 81.495 56.467 -24.265 1.00 32.30 457 GLY A C 1
ATOM 3444 O O . GLY A 1 460 ? 81.910 55.500 -23.603 1.00 33.81 457 GLY A O 1
ATOM 3445 N N . SER A 1 461 ? 82.032 56.797 -25.437 1.00 31.70 458 SER A N 1
ATOM 3446 C CA . SER A 1 461 ? 83.016 55.901 -26.063 1.00 33.21 458 SER A CA 1
ATOM 3447 C C . SER A 1 461 ? 84.401 56.073 -25.441 1.00 31.04 458 SER A C 1
ATOM 3448 O O . SER A 1 461 ? 85.290 55.269 -25.701 1.00 31.56 458 SER A O 1
ATOM 3451 N N . THR A 1 462 ? 84.574 57.119 -24.615 1.00 29.34 459 THR A N 1
ATOM 3452 C CA . THR A 1 462 ? 85.826 57.389 -23.905 1.00 28.10 459 THR A CA 1
ATOM 3453 C C . THR A 1 462 ? 86.580 56.102 -23.533 1.00 28.69 459 THR A C 1
ATOM 3454 O O . THR A 1 462 ? 86.076 55.253 -22.754 1.00 29.53 459 THR A O 1
ATOM 3458 N N . ASN A 1 463 ? 87.760 55.912 -24.131 1.00 28.08 460 ASN A N 1
ATOM 3459 C CA . ASN A 1 463 ? 88.501 54.682 -23.919 1.00 29.12 460 ASN A CA 1
ATOM 3460 C C . ASN A 1 463 ? 90.011 54.757 -24.088 1.00 28.88 460 ASN A C 1
ATOM 3461 O O . ASN A 1 463 ? 90.690 53.728 -24.125 1.00 29.56 460 ASN A O 1
ATOM 3466 N N . LEU A 1 464 ? 90.547 55.956 -24.117 1.00 30.16 461 LEU A N 1
ATOM 3467 C CA . LEU A 1 464 ? 91.951 56.103 -24.266 1.00 33.54 461 LEU A CA 1
ATOM 3468 C C . LEU A 1 464 ? 92.515 57.320 -23.515 1.00 31.85 461 LEU A C 1
ATOM 3469 O O . LEU A 1 464 ? 91.865 58.396 -23.396 1.00 29.47 461 LEU A O 1
ATOM 3474 N N . ILE A 1 465 ? 93.732 57.125 -23.012 1.00 30.28 462 ILE A N 1
ATOM 3475 C CA . ILE A 1 465 ? 94.521 58.191 -22.434 1.00 29.84 462 ILE A CA 1
ATOM 3476 C C . ILE A 1 465 ? 95.850 58.260 -23.178 1.00 30.52 462 ILE A C 1
ATOM 3477 O O . ILE A 1 465 ? 96.572 57.265 -23.270 1.00 27.49 462 ILE A O 1
ATOM 3482 N N . HIS A 1 466 ? 96.179 59.443 -23.690 1.00 29.63 463 HIS A N 1
ATOM 3483 C CA . HIS A 1 466 ? 97.440 59.614 -24.418 1.00 30.74 463 HIS A CA 1
ATOM 3484 C C . HIS A 1 466 ? 98.236 60.722 -23.784 1.00 31.94 463 HIS A C 1
ATOM 3485 O O . HIS A 1 466 ? 97.726 61.848 -23.590 1.00 32.86 463 HIS A O 1
ATOM 3492 N N . VAL A 1 467 ? 99.464 60.418 -23.424 1.00 30.29 464 VAL A N 1
ATOM 3493 C CA . VAL A 1 467 ? 100.373 61.431 -22.931 1.00 32.21 464 VAL A CA 1
ATOM 3494 C C . VAL A 1 467 ? 101.078 61.990 -24.170 1.00 35.50 464 VAL A C 1
ATOM 3495 O O . VAL A 1 467 ? 101.656 61.247 -24.947 1.00 33.19 464 VAL A O 1
ATOM 3499 N N . HIS A 1 468 ? 101.021 63.300 -24.340 1.00 35.28 465 HIS A N 1
ATOM 3500 C CA . HIS A 1 468 ? 101.401 63.909 -25.601 1.00 35.70 465 HIS A CA 1
ATOM 3501 C C . HIS A 1 468 ? 102.176 65.192 -25.346 1.00 37.18 465 HIS A C 1
ATOM 3502 O O . HIS A 1 468 ? 101.832 65.953 -24.460 1.00 36.64 465 HIS A O 1
ATOM 3509 N N . ARG A 1 469 ? 103.242 65.425 -26.109 1.00 38.54 466 ARG A N 1
ATOM 3510 C CA . ARG A 1 469 ? 103.857 66.737 -26.138 1.00 38.52 466 ARG A CA 1
ATOM 3511 C C . ARG A 1 469 ? 103.369 67.480 -27.374 1.00 41.10 466 ARG A C 1
ATOM 3512 O O . ARG A 1 469 ? 103.422 66.959 -28.513 1.00 39.75 466 ARG A O 1
ATOM 3520 N N . ILE A 1 470 ? 102.853 68.681 -27.142 1.00 43.28 467 ILE A N 1
ATOM 3521 C CA . ILE A 1 470 ? 102.231 69.469 -28.197 1.00 45.75 467 ILE A CA 1
ATOM 3522 C C . ILE A 1 470 ? 103.157 69.597 -29.406 1.00 50.61 467 ILE A C 1
ATOM 3523 O O . ILE A 1 470 ? 104.299 70.033 -29.285 1.00 46.33 467 ILE A O 1
ATOM 3528 N N . GLY A 1 471 ? 102.655 69.179 -30.564 1.00 34.36 468 GLY A N 1
ATOM 3529 C CA . GLY A 1 471 ? 103.375 69.338 -31.819 1.00 38.54 468 GLY A CA 1
ATOM 3530 C C . GLY A 1 471 ? 104.439 68.286 -32.076 1.00 42.71 468 GLY A C 1
ATOM 3531 O O . GLY A 1 471 ? 105.072 68.291 -33.133 1.00 39.67 468 GLY A O 1
ATOM 3532 N N . GLU A 1 472 ? 104.631 67.365 -31.137 1.00 40.64 469 GLU A N 1
ATOM 3533 C CA . GLU A 1 472 ? 105.662 66.346 -31.311 1.00 38.60 469 GLU A CA 1
ATOM 3534 C C . GLU A 1 472 ? 105.080 65.091 -31.909 1.00 33.10 469 GLU A C 1
ATOM 3535 O O . GLU A 1 472 ? 103.883 64.852 -31.832 1.00 36.49 469 GLU A O 1
ATOM 3541 N N . ASP A 1 473 ? 105.946 64.316 -32.557 1.00 41.08 470 ASP A N 1
ATOM 3542 C CA . ASP A 1 473 ? 105.550 63.131 -33.298 1.00 40.98 470 ASP A CA 1
ATOM 3543 C C . ASP A 1 473 ? 105.492 61.917 -32.369 1.00 42.16 470 ASP A C 1
ATOM 3544 O O . ASP A 1 473 ? 106.289 60.998 -32.503 1.00 47.62 470 ASP A O 1
ATOM 3549 N N . ASP A 1 474 ? 104.540 61.906 -31.434 1.00 40.23 471 ASP A N 1
ATOM 3550 C CA . ASP A 1 474 ? 104.474 60.828 -30.437 1.00 35.71 471 ASP A CA 1
ATOM 3551 C C . ASP A 1 474 ? 103.114 60.159 -30.419 1.00 37.46 471 ASP A C 1
ATOM 3552 O O . ASP A 1 474 ? 102.754 59.508 -29.437 1.00 34.08 471 ASP A O 1
ATOM 3557 N N . VAL A 1 475 ? 102.371 60.293 -31.523 1.00 30.60 472 VAL A N 1
ATOM 3558 C CA . VAL A 1 475 ? 101.098 59.617 -31.661 1.00 31.86 472 VAL A CA 1
ATOM 3559 C C . VAL A 1 475 ? 101.173 58.550 -32.743 1.00 39.10 472 VAL A C 1
ATOM 3560 O O . VAL A 1 475 ? 100.399 57.589 -32.729 1.00 45.07 472 VAL A O 1
ATOM 3564 N N . THR B 1 5 ? 72.260 69.710 24.514 1.00 52.85 2 THR B N 1
ATOM 3565 C CA . THR B 1 5 ? 73.349 70.323 25.352 1.00 48.56 2 THR B CA 1
ATOM 3566 C C . THR B 1 5 ? 74.549 70.831 24.527 1.00 40.18 2 THR B C 1
ATOM 3567 O O . THR B 1 5 ? 75.424 70.063 24.122 1.00 38.99 2 THR B O 1
ATOM 3571 N N . ARG B 1 6 ? 74.594 72.137 24.361 1.00 32.27 3 ARG B N 1
ATOM 3572 C CA . ARG B 1 6 ? 75.548 72.794 23.511 1.00 30.38 3 ARG B CA 1
ATOM 3573 C C . ARG B 1 6 ? 76.940 72.623 24.080 1.00 29.30 3 ARG B C 1
ATOM 3574 O O . ARG B 1 6 ? 77.148 72.751 25.322 1.00 26.33 3 ARG B O 1
ATOM 3582 N N . ARG B 1 7 ? 77.902 72.406 23.191 1.00 26.90 4 ARG B N 1
ATOM 3583 C CA . ARG B 1 7 ? 79.292 72.270 23.589 1.00 27.27 4 ARG B CA 1
ATOM 3584 C C . ARG B 1 7 ? 80.070 73.559 23.335 1.00 28.09 4 ARG B C 1
ATOM 3585 O O . ARG B 1 7 ? 80.721 74.089 24.253 1.00 26.28 4 ARG B O 1
ATOM 3593 N N . GLY B 1 8 ? 80.030 74.076 22.104 1.00 25.36 5 GLY B N 1
ATOM 3594 C CA . GLY B 1 8 ? 80.687 75.334 21.811 1.00 26.61 5 GLY B CA 1
ATOM 3595 C C . GLY B 1 8 ? 80.175 76.504 22.651 1.00 26.37 5 GLY B C 1
ATOM 3596 O O . GLY B 1 8 ? 79.002 76.577 22.960 1.00 27.43 5 GLY B O 1
ATOM 3597 N N . LYS B 1 9 ? 81.060 77.443 22.962 1.00 24.10 6 LYS B N 1
ATOM 3598 C CA . LYS B 1 9 ? 80.743 78.495 23.903 1.00 24.77 6 LYS B CA 1
ATOM 3599 C C . LYS B 1 9 ? 80.397 79.788 23.149 1.00 24.12 6 LYS B C 1
ATOM 3600 O O . LYS B 1 9 ? 80.740 79.939 21.958 1.00 27.20 6 LYS B O 1
ATOM 3606 N N . ILE B 1 10 ? 79.613 80.637 23.801 1.00 21.20 7 ILE B N 1
ATOM 3607 C CA . ILE B 1 10 ? 79.165 81.906 23.246 1.00 23.91 7 ILE B CA 1
ATOM 3608 C C . ILE B 1 10 ? 79.623 83.079 24.113 1.00 23.51 7 ILE B C 1
ATOM 3609 O O . ILE B 1 10 ? 79.372 83.116 25.334 1.00 26.92 7 ILE B O 1
ATOM 3614 N N . VAL B 1 11 ? 80.324 84.002 23.470 1.00 23.47 8 VAL B N 1
ATOM 3615 C CA . VAL B 1 11 ? 80.758 85.251 24.058 1.00 22.90 8 VAL B CA 1
ATOM 3616 C C . VAL B 1 11 ? 79.844 86.375 23.574 1.00 26.00 8 VAL B C 1
ATOM 3617 O O . VAL B 1 11 ? 79.603 86.493 22.387 1.00 23.96 8 VAL B O 1
ATOM 3621 N N . CYS B 1 12 ? 79.314 87.178 24.500 1.00 25.26 9 CYS B N 1
ATOM 3622 C CA . CYS B 1 12 ? 78.464 88.299 24.133 1.00 27.14 9 CYS B CA 1
ATOM 3623 C C . CYS B 1 12 ? 79.048 89.595 24.638 1.00 26.40 9 CYS B C 1
ATOM 3624 O O . CYS B 1 12 ? 79.544 89.650 25.761 1.00 26.90 9 CYS B O 1
ATOM 3627 N N . THR B 1 13 ? 78.837 90.669 23.878 1.00 22.79 10 THR B N 1
ATOM 3628 C CA . THR B 1 13 ? 79.330 91.957 24.265 1.00 24.24 10 THR B CA 1
ATOM 3629 C C . THR B 1 13 ? 78.220 92.777 24.896 1.00 25.70 10 THR B C 1
ATOM 3630 O O . THR B 1 13 ? 77.092 92.862 24.368 1.00 28.38 10 THR B O 1
ATOM 3634 N N . LEU B 1 14 ? 78.527 93.373 26.046 1.00 24.81 11 LEU B N 1
ATOM 3635 C CA . LEU B 1 14 ? 77.595 94.219 26.732 1.00 24.90 11 LEU B CA 1
ATOM 3636 C C . LEU B 1 14 ? 77.646 95.641 26.215 1.00 25.46 11 LEU B C 1
ATOM 3637 O O . LEU B 1 14 ? 78.698 96.134 25.790 1.00 23.57 11 LEU B O 1
ATOM 3642 N N . GLY B 1 15 ? 76.516 96.312 26.290 1.00 26.74 12 GLY B N 1
ATOM 3643 C CA . GLY B 1 15 ? 76.438 97.719 25.982 1.00 28.91 12 GLY B CA 1
ATOM 3644 C C . GLY B 1 15 ? 75.038 98.269 26.135 1.00 30.07 12 GLY B C 1
ATOM 3645 O O . GLY B 1 15 ? 74.212 97.668 26.810 1.00 31.81 12 GLY B O 1
ATOM 3646 N N . PRO B 1 16 ? 74.740 99.377 25.440 1.00 31.25 13 PRO B N 1
ATOM 3647 C CA . PRO B 1 16 ? 73.463 100.068 25.640 1.00 33.30 13 PRO B CA 1
ATOM 3648 C C . PRO B 1 16 ? 72.247 99.142 25.520 1.00 34.76 13 PRO B C 1
ATOM 3649 O O . PRO B 1 16 ? 71.281 99.299 26.259 1.00 33.85 13 PRO B O 1
ATOM 3653 N N . ALA B 1 17 ? 72.306 98.162 24.615 1.00 33.01 14 ALA B N 1
ATOM 3654 C CA . ALA B 1 17 ? 71.175 97.283 24.384 1.00 33.24 14 ALA B CA 1
ATOM 3655 C C . ALA B 1 17 ? 70.993 96.234 25.466 1.00 33.37 14 ALA B C 1
ATOM 3656 O O . ALA B 1 17 ? 69.958 95.568 25.502 1.00 36.76 14 ALA B O 1
ATOM 3658 N N . THR B 1 18 ? 72.006 96.033 26.297 1.00 31.39 15 THR B N 1
ATOM 3659 C CA . THR B 1 18 ? 71.889 95.098 27.412 1.00 31.20 15 THR B CA 1
ATOM 3660 C C . THR B 1 18 ? 71.701 95.786 28.753 1.00 32.79 15 THR B C 1
ATOM 3661 O O . THR B 1 18 ? 71.600 95.113 29.779 1.00 34.54 15 THR B O 1
ATOM 3665 N N . GLN B 1 19 ? 71.605 97.109 28.756 1.00 34.57 16 GLN B N 1
ATOM 3666 C CA . GLN B 1 19 ? 71.533 97.863 30.023 1.00 36.99 16 GLN B CA 1
ATOM 3667 C C . GLN B 1 19 ? 70.125 97.862 30.610 1.00 39.85 16 GLN B C 1
ATOM 3668 O O . GLN B 1 19 ? 69.943 98.017 31.808 1.00 38.08 16 GLN B O 1
ATOM 3674 N N . ARG B 1 20 ? 69.125 97.717 29.759 1.00 45.01 17 ARG B N 1
ATOM 3675 C CA . ARG B 1 20 ? 67.750 97.738 30.253 1.00 51.92 17 ARG B CA 1
ATOM 3676 C C . ARG B 1 20 ? 67.503 96.547 31.153 1.00 51.46 17 ARG B C 1
ATOM 3677 O O . ARG B 1 20 ? 68.125 95.489 31.018 1.00 45.51 17 ARG B O 1
ATOM 3685 N N . ASP B 1 21 ? 66.602 96.742 32.094 1.00 56.61 18 ASP B N 1
ATOM 3686 C CA . ASP B 1 21 ? 66.454 95.831 33.203 1.00 60.63 18 ASP B CA 1
ATOM 3687 C C . ASP B 1 21 ? 66.315 94.378 32.766 1.00 57.66 18 ASP B C 1
ATOM 3688 O O . ASP B 1 21 ? 65.637 94.047 31.784 1.00 60.00 18 ASP B O 1
ATOM 3693 N N . ASP B 1 22 ? 66.969 93.533 33.545 1.00 51.68 19 ASP B N 1
ATOM 3694 C CA . ASP B 1 22 ? 66.956 92.087 33.414 1.00 51.35 19 ASP B CA 1
ATOM 3695 C C . ASP B 1 22 ? 67.456 91.489 32.080 1.00 43.50 19 ASP B C 1
ATOM 3696 O O . ASP B 1 22 ? 67.385 90.296 31.917 1.00 40.22 19 ASP B O 1
ATOM 3701 N N . LEU B 1 23 ? 67.992 92.296 31.169 1.00 40.81 20 LEU B N 1
ATOM 3702 C CA . LEU B 1 23 ? 68.515 91.767 29.919 1.00 38.51 20 LEU B CA 1
ATOM 3703 C C . LEU B 1 23 ? 69.757 90.921 30.101 1.00 33.92 20 LEU B C 1
ATOM 3704 O O . LEU B 1 23 ? 69.913 89.914 29.443 1.00 30.61 20 LEU B O 1
ATOM 3709 N N . VAL B 1 24 ? 70.666 91.341 30.975 1.00 31.99 21 VAL B N 1
ATOM 3710 C CA . VAL B 1 24 ? 71.871 90.564 31.212 1.00 28.80 21 VAL B CA 1
ATOM 3711 C C . VAL B 1 24 ? 71.495 89.200 31.791 1.00 31.29 21 VAL B C 1
ATOM 3712 O O . VAL B 1 24 ? 71.993 88.184 31.372 1.00 27.78 21 VAL B O 1
ATOM 3716 N N . ARG B 1 25 ? 70.583 89.179 32.738 1.00 31.40 22 ARG B N 1
ATOM 3717 C CA . ARG B 1 25 ? 70.069 87.927 33.238 1.00 31.88 22 ARG B CA 1
ATOM 3718 C C . ARG B 1 25 ? 69.488 87.073 32.107 1.00 31.76 22 ARG B C 1
ATOM 3719 O O . ARG B 1 25 ? 69.723 85.882 32.049 1.00 28.18 22 ARG B O 1
ATOM 3727 N N . ALA B 1 26 ? 68.689 87.690 31.229 1.00 31.78 23 ALA B N 1
ATOM 3728 C CA . ALA B 1 26 ? 68.085 86.944 30.135 1.00 32.37 23 ALA B CA 1
ATOM 3729 C C . ALA B 1 26 ? 69.143 86.384 29.175 1.00 29.90 23 ALA B C 1
ATOM 3730 O O . ALA B 1 26 ? 68.954 85.321 28.628 1.00 26.94 23 ALA B O 1
ATOM 3732 N N . LEU B 1 27 ? 70.273 87.084 29.012 1.00 29.54 24 LEU B N 1
ATOM 3733 C CA . LEU B 1 27 ? 71.374 86.572 28.191 1.00 28.52 24 LEU B CA 1
ATOM 3734 C C . LEU B 1 27 ? 71.985 85.344 28.817 1.00 28.26 24 LEU B C 1
ATOM 3735 O O . LEU B 1 27 ? 72.338 84.374 28.122 1.00 23.51 24 LEU B O 1
ATOM 3740 N N . VAL B 1 28 ? 72.187 85.400 30.124 1.00 28.39 25 VAL B N 1
ATOM 3741 C CA . VAL B 1 28 ? 72.769 84.254 30.845 1.00 28.10 25 VAL B CA 1
ATOM 3742 C C . VAL B 1 28 ? 71.851 83.063 30.706 1.00 29.31 25 VAL B C 1
ATOM 3743 O O . VAL B 1 28 ? 72.288 81.950 30.388 1.00 27.32 25 VAL B O 1
ATOM 3747 N N . GLU B 1 29 ? 70.565 83.286 30.892 1.00 30.36 26 GLU B N 1
ATOM 3748 C CA . GLU B 1 29 ? 69.626 82.175 30.788 1.00 34.26 26 GLU B CA 1
ATOM 3749 C C . GLU B 1 29 ? 69.526 81.630 29.373 1.00 33.93 26 GLU B C 1
ATOM 3750 O O . GLU B 1 29 ? 69.231 80.446 29.188 1.00 32.82 26 GLU B O 1
ATOM 3756 N N . ALA B 1 30 ? 69.770 82.490 28.384 1.00 33.18 27 ALA B N 1
ATOM 3757 C CA . ALA B 1 30 ? 69.769 82.101 26.978 1.00 32.36 27 ALA B CA 1
ATOM 3758 C C . ALA B 1 30 ? 71.067 81.381 26.550 1.00 32.72 27 ALA B C 1
ATOM 3759 O O . ALA B 1 30 ? 71.142 80.837 25.425 1.00 32.82 27 ALA B O 1
ATOM 3761 N N . GLY B 1 31 ? 72.091 81.406 27.406 1.00 30.57 28 GLY B N 1
ATOM 3762 C CA . GLY B 1 31 ? 73.287 80.641 27.152 1.00 29.12 28 GLY B CA 1
ATOM 3763 C C . GLY B 1 31 ? 74.604 81.389 27.122 1.00 26.93 28 GLY B C 1
ATOM 3764 O O . GLY B 1 31 ? 75.641 80.766 26.911 1.00 26.37 28 GLY B O 1
ATOM 3765 N N . MET B 1 32 ? 74.609 82.699 27.350 1.00 25.61 29 MET B N 1
ATOM 3766 C CA . MET B 1 32 ? 75.886 83.453 27.350 1.00 26.65 29 MET B CA 1
ATOM 3767 C C . MET B 1 32 ? 76.876 82.780 28.277 1.00 26.25 29 MET B C 1
ATOM 3768 O O . MET B 1 32 ? 76.581 82.598 29.440 1.00 23.55 29 MET B O 1
ATOM 3773 N N . ASP B 1 33 ? 78.071 82.476 27.767 1.00 23.65 30 ASP B N 1
ATOM 3774 C CA . ASP B 1 33 ? 79.109 81.851 28.571 1.00 24.20 30 ASP B CA 1
ATOM 3775 C C . ASP B 1 33 ? 80.169 82.856 29.048 1.00 23.00 30 ASP B C 1
ATOM 3776 O O . ASP B 1 33 ? 80.771 82.670 30.107 1.00 24.96 30 ASP B O 1
ATOM 3781 N N . VAL B 1 34 ? 80.382 83.908 28.268 1.00 22.08 31 VAL B N 1
ATOM 3782 C CA . VAL B 1 34 ? 81.370 84.936 28.553 1.00 21.32 31 VAL B CA 1
ATOM 3783 C C . VAL B 1 34 ? 80.769 86.274 28.166 1.00 22.58 31 VAL B C 1
ATOM 3784 O O . VAL B 1 34 ? 80.271 86.418 27.072 1.00 23.41 31 VAL B O 1
ATOM 3788 N N . ALA B 1 35 ? 80.803 87.231 29.086 1.00 22.23 32 ALA B N 1
ATOM 3789 C CA . ALA B 1 35 ? 80.398 88.613 28.824 1.00 24.21 32 ALA B CA 1
ATOM 3790 C C . ALA B 1 35 ? 81.639 89.469 28.562 1.00 23.75 32 ALA B C 1
ATOM 3791 O O . ALA B 1 35 ? 82.520 89.536 29.389 1.00 24.85 32 ALA B O 1
ATOM 3793 N N . ARG B 1 36 ? 81.667 90.123 27.398 1.00 25.49 33 ARG B N 1
ATOM 3794 C CA . ARG B 1 36 ? 82.761 91.003 26.998 1.00 24.65 33 ARG B CA 1
ATOM 3795 C C . ARG B 1 36 ? 82.411 92.441 27.341 1.00 25.09 33 ARG B C 1
ATOM 3796 O O . ARG B 1 36 ? 81.348 92.974 26.922 1.00 21.76 33 ARG B O 1
ATOM 3804 N N . MET B 1 37 ? 83.303 93.057 28.100 1.00 24.53 34 MET B N 1
ATOM 3805 C CA . MET B 1 37 ? 83.238 94.494 28.382 1.00 28.24 34 MET B CA 1
ATOM 3806 C C . MET B 1 37 ? 84.211 95.206 27.454 1.00 26.44 34 MET B C 1
ATOM 3807 O O . MET B 1 37 ? 85.432 94.990 27.517 1.00 29.51 34 MET B O 1
ATOM 3812 N N . ASN B 1 38 ? 83.687 96.030 26.568 1.00 26.40 35 ASN B N 1
ATOM 3813 C CA . ASN B 1 38 ? 84.534 96.694 25.540 1.00 27.55 35 ASN B CA 1
ATOM 3814 C C . ASN B 1 38 ? 84.907 98.060 25.986 1.00 26.54 35 ASN B C 1
ATOM 3815 O O . ASN B 1 38 ? 84.058 98.980 26.023 1.00 27.24 35 ASN B O 1
ATOM 3820 N N . PHE B 1 39 ? 86.176 98.227 26.362 1.00 27.47 36 PHE B N 1
ATOM 3821 C CA . PHE B 1 39 ? 86.612 99.519 26.920 1.00 28.97 36 PHE B CA 1
ATOM 3822 C C . PHE B 1 39 ? 86.803 100.643 25.919 1.00 30.93 36 PHE B C 1
ATOM 3823 O O . PHE B 1 39 ? 87.140 101.789 26.302 1.00 30.73 36 PHE B O 1
ATOM 3831 N N . SER B 1 40 ? 86.481 100.379 24.651 1.00 29.43 37 SER B N 1
ATOM 3832 C CA . SER B 1 40 ? 86.396 101.469 23.653 1.00 32.00 37 SER B CA 1
ATOM 3833 C C . SER B 1 40 ? 85.216 102.420 23.905 1.00 32.77 37 SER B C 1
ATOM 3834 O O . SER B 1 40 ? 85.214 103.542 23.414 1.00 33.69 37 SER B O 1
ATOM 3837 N N . HIS B 1 41 ? 84.208 101.956 24.644 1.00 30.36 38 HIS B N 1
ATOM 3838 C CA . HIS B 1 41 ? 83.015 102.752 24.916 1.00 33.03 38 HIS B CA 1
ATOM 3839 C C . HIS B 1 41 ? 82.634 102.655 26.382 1.00 32.76 38 HIS B C 1
ATOM 3840 O O . HIS B 1 41 ? 83.137 101.813 27.096 1.00 30.89 38 HIS B O 1
ATOM 3847 N N . GLY B 1 42 ? 81.756 103.554 26.826 1.00 33.36 39 GLY B N 1
ATOM 3848 C CA . GLY B 1 42 ? 81.232 103.519 28.166 1.00 34.65 39 GLY B CA 1
ATOM 3849 C C . GLY B 1 42 ? 82.181 104.137 29.175 1.00 36.97 39 GLY B C 1
ATOM 3850 O O . GLY B 1 42 ? 83.374 104.285 28.906 1.00 33.63 39 GLY B O 1
ATOM 3851 N N . ASP B 1 43 ? 81.647 104.530 30.335 1.00 36.72 40 ASP B N 1
ATOM 3852 C CA . ASP B 1 43 ? 82.512 104.939 31.450 1.00 36.95 40 ASP B CA 1
ATOM 3853 C C . ASP B 1 43 ? 82.588 103.839 32.533 1.00 33.52 40 ASP B C 1
ATOM 3854 O O . ASP B 1 43 ? 81.999 102.747 32.393 1.00 32.41 40 ASP B O 1
ATOM 3859 N N . TYR B 1 44 ? 83.382 104.095 33.555 1.00 33.50 41 TYR B N 1
ATOM 3860 C CA . TYR B 1 44 ? 83.654 103.103 34.584 1.00 33.53 41 TYR B CA 1
ATOM 3861 C C . TYR B 1 44 ? 82.391 102.710 35.357 1.00 33.83 41 TYR B C 1
ATOM 3862 O O . TYR B 1 44 ? 82.198 101.546 35.673 1.00 31.96 41 TYR B O 1
ATOM 3871 N N . ASP B 1 45 ? 81.513 103.677 35.584 1.00 35.23 42 ASP B N 1
ATOM 3872 C CA . ASP B 1 45 ? 80.222 103.410 36.218 1.00 36.69 42 ASP B CA 1
ATOM 3873 C C . ASP B 1 45 ? 79.391 102.418 35.393 1.00 35.51 42 ASP B C 1
ATOM 3874 O O . ASP B 1 45 ? 78.806 101.489 35.954 1.00 33.44 42 ASP B O 1
ATOM 3879 N N . ASP B 1 46 ? 79.365 102.603 34.066 1.00 34.92 43 ASP B N 1
ATOM 3880 C CA . ASP B 1 46 ? 78.666 101.679 33.155 1.00 36.07 43 ASP B CA 1
ATOM 3881 C C . ASP B 1 46 ? 79.165 100.270 33.307 1.00 30.64 43 ASP B C 1
ATOM 3882 O O . ASP B 1 46 ? 78.380 99.327 33.347 1.00 31.31 43 ASP B O 1
ATOM 3887 N N . HIS B 1 47 ? 80.484 100.123 33.274 1.00 29.39 44 HIS B N 1
ATOM 3888 C CA . HIS B 1 47 ? 81.101 98.816 33.291 1.00 29.84 44 HIS B CA 1
ATOM 3889 C C . HIS B 1 47 ? 80.872 98.152 34.651 1.00 29.64 44 HIS B C 1
ATOM 3890 O O . HIS B 1 47 ? 80.673 96.953 34.745 1.00 31.33 44 HIS B O 1
ATOM 3897 N N . LYS B 1 48 ? 80.923 98.945 35.702 1.00 33.88 45 LYS B N 1
ATOM 3898 C CA . LYS B 1 48 ? 80.683 98.413 37.043 1.00 32.49 45 LYS B CA 1
ATOM 3899 C C . LYS B 1 48 ? 79.269 97.846 37.144 1.00 30.99 45 LYS B C 1
ATOM 3900 O O . LYS B 1 48 ? 79.081 96.739 37.619 1.00 30.32 45 LYS B O 1
ATOM 3906 N N . VAL B 1 49 ? 78.273 98.623 36.732 1.00 31.82 46 VAL B N 1
ATOM 3907 C CA . VAL B 1 49 ? 76.896 98.165 36.763 1.00 33.12 46 VAL B CA 1
ATOM 3908 C C . VAL B 1 49 ? 76.716 96.873 35.951 1.00 30.27 46 VAL B C 1
ATOM 3909 O O . VAL B 1 49 ? 76.060 95.910 36.405 1.00 29.72 46 VAL B O 1
ATOM 3913 N N . ALA B 1 50 ? 77.313 96.820 34.778 1.00 30.37 47 ALA B N 1
ATOM 3914 C CA . ALA B 1 50 ? 77.183 95.651 33.935 1.00 28.57 47 ALA B CA 1
ATOM 3915 C C . ALA B 1 50 ? 77.871 94.397 34.568 1.00 28.82 47 ALA B C 1
ATOM 3916 O O . ALA B 1 50 ? 77.313 93.282 34.557 1.00 27.79 47 ALA B O 1
ATOM 3918 N N . TYR B 1 51 ? 79.074 94.592 35.098 1.00 28.13 48 TYR B N 1
ATOM 3919 C CA . TYR B 1 51 ? 79.801 93.553 35.829 1.00 28.37 48 TYR B CA 1
ATOM 3920 C C . TYR B 1 51 ? 78.960 92.935 36.954 1.00 28.60 48 TYR B C 1
ATOM 3921 O O . TYR B 1 51 ? 78.900 91.723 37.088 1.00 31.18 48 TYR B O 1
ATOM 3930 N N . GLU B 1 52 ? 78.337 93.789 37.751 1.00 28.77 49 GLU B N 1
ATOM 3931 C CA . GLU B 1 52 ? 77.513 93.367 38.848 1.00 30.62 49 GLU B CA 1
ATOM 3932 C C . GLU B 1 52 ? 76.319 92.539 38.345 1.00 30.15 49 GLU B C 1
ATOM 3933 O O . GLU B 1 52 ? 75.966 91.524 38.954 1.00 28.07 49 GLU B O 1
ATOM 3939 N N . ARG B 1 53 ? 75.727 92.958 37.221 1.00 29.85 50 ARG B N 1
ATOM 3940 C CA . ARG B 1 53 ? 74.595 92.243 36.674 1.00 29.63 50 ARG B CA 1
ATOM 3941 C C . ARG B 1 53 ? 74.982 90.848 36.223 1.00 27.82 50 ARG B C 1
ATOM 3942 O O . ARG B 1 53 ? 74.191 89.903 36.383 1.00 29.72 50 ARG B O 1
ATOM 3950 N N . VAL B 1 54 ? 76.189 90.705 35.684 1.00 25.99 51 VAL B N 1
ATOM 3951 C CA . VAL B 1 54 ? 76.684 89.396 35.239 1.00 24.80 51 VAL B CA 1
ATOM 3952 C C . VAL B 1 54 ? 76.931 88.464 36.436 1.00 25.53 51 VAL B C 1
ATOM 3953 O O . VAL B 1 54 ? 76.502 87.303 36.437 1.00 27.56 51 VAL B O 1
ATOM 3957 N N . ARG B 1 55 ? 77.629 88.960 37.432 1.00 26.06 52 ARG B N 1
ATOM 3958 C CA . ARG B 1 55 ? 77.888 88.171 38.654 1.00 26.75 52 ARG B CA 1
ATOM 3959 C C . ARG B 1 55 ? 76.599 87.742 39.342 1.00 28.15 52 ARG B C 1
ATOM 3960 O O . ARG B 1 55 ? 76.468 86.595 39.731 1.00 27.12 52 ARG B O 1
ATOM 3968 N N . VAL B 1 56 ? 75.630 88.641 39.451 1.00 28.16 53 VAL B N 1
ATOM 3969 C CA . VAL B 1 56 ? 74.345 88.274 40.046 1.00 30.81 53 VAL B CA 1
ATOM 3970 C C . VAL B 1 56 ? 73.653 87.158 39.222 1.00 30.90 53 VAL B C 1
ATOM 3971 O O . VAL B 1 56 ? 73.228 86.144 39.759 1.00 30.46 53 VAL B O 1
ATOM 3975 N N . ALA B 1 57 ? 73.576 87.354 37.910 1.00 29.29 54 ALA B N 1
ATOM 3976 C CA . ALA B 1 57 ? 72.910 86.408 37.030 1.00 28.14 54 ALA B CA 1
ATOM 3977 C C . ALA B 1 57 ? 73.587 85.028 37.046 1.00 26.73 54 ALA B C 1
ATOM 3978 O O . ALA B 1 57 ? 72.906 83.996 37.086 1.00 28.83 54 ALA B O 1
ATOM 3980 N N . SER B 1 58 ? 74.913 85.030 37.084 1.00 26.23 55 SER B N 1
ATOM 3981 C CA . SER B 1 58 ? 75.701 83.796 37.171 1.00 26.99 55 SER B CA 1
ATOM 3982 C C . SER B 1 58 ? 75.444 83.059 38.476 1.00 27.57 55 SER B C 1
ATOM 3983 O O . SER B 1 58 ? 75.250 81.823 38.495 1.00 27.20 55 SER B O 1
ATOM 3986 N N . ASP B 1 59 ? 75.469 83.797 39.588 1.00 30.17 56 ASP B N 1
ATOM 3987 C CA . ASP B 1 59 ? 75.212 83.188 40.889 1.00 31.44 56 ASP B CA 1
ATOM 3988 C C . ASP B 1 59 ? 73.772 82.764 41.064 1.00 31.38 56 ASP B C 1
ATOM 3989 O O . ASP B 1 59 ? 73.498 81.724 41.687 1.00 34.04 56 ASP B O 1
ATOM 3994 N N . ALA B 1 60 ? 72.838 83.561 40.554 1.00 29.33 57 ALA B N 1
ATOM 3995 C CA . ALA B 1 60 ? 71.417 83.218 40.658 1.00 31.15 57 ALA B CA 1
ATOM 3996 C C . ALA B 1 60 ? 71.064 81.953 39.830 1.00 32.94 57 ALA B C 1
ATOM 3997 O O . ALA B 1 60 ? 70.242 81.114 40.262 1.00 30.62 57 ALA B O 1
ATOM 3999 N N . THR B 1 61 ? 71.638 81.833 38.647 1.00 30.22 58 THR B N 1
ATOM 4000 C CA . THR B 1 61 ? 71.278 80.743 37.754 1.00 30.88 58 THR B CA 1
ATOM 4001 C C . THR B 1 61 ? 72.090 79.489 38.009 1.00 31.93 58 THR B C 1
ATOM 4002 O O . THR B 1 61 ? 71.681 78.401 37.608 1.00 32.68 58 THR B O 1
ATOM 4006 N N . GLY B 1 62 ? 73.285 79.662 38.560 1.00 30.61 59 GLY B N 1
ATOM 4007 C CA . GLY B 1 62 ? 74.193 78.566 38.716 1.00 31.33 59 GLY B CA 1
ATOM 4008 C C . GLY B 1 62 ? 75.085 78.342 37.485 1.00 31.24 59 GLY B C 1
ATOM 4009 O O . GLY B 1 62 ? 75.924 77.461 37.514 1.00 32.53 59 GLY B O 1
ATOM 4010 N N . ARG B 1 63 ? 74.911 79.129 36.426 1.00 28.27 60 ARG B N 1
ATOM 4011 C CA . ARG B 1 63 ? 75.731 78.976 35.228 1.00 29.26 60 ARG B CA 1
ATOM 4012 C C . ARG B 1 63 ? 77.042 79.764 35.373 1.00 31.83 60 ARG B C 1
ATOM 4013 O O . ARG B 1 63 ? 77.048 80.925 35.803 1.00 29.49 60 ARG B O 1
ATOM 4021 N N . ALA B 1 64 ? 78.149 79.142 34.987 1.00 27.32 61 ALA B N 1
ATOM 4022 C CA . ALA B 1 64 ? 79.401 79.849 34.903 1.00 28.26 61 ALA B CA 1
ATOM 4023 C C . ALA B 1 64 ? 79.314 80.908 33.782 1.00 27.02 61 ALA B C 1
ATOM 4024 O O . ALA B 1 64 ? 78.854 80.641 32.694 1.00 24.87 61 ALA B O 1
ATOM 4026 N N . VAL B 1 65 ? 79.739 82.112 34.081 1.00 26.84 62 VAL B N 1
ATOM 4027 C CA . VAL B 1 65 ? 79.830 83.147 33.096 1.00 27.59 62 VAL B CA 1
ATOM 4028 C C . VAL B 1 65 ? 81.100 83.926 33.323 1.00 28.42 62 VAL B C 1
ATOM 4029 O O . VAL B 1 65 ? 81.204 84.636 34.290 1.00 28.03 62 VAL B O 1
ATOM 4033 N N . GLY B 1 66 ? 82.062 83.800 32.408 1.00 28.07 63 GLY B N 1
ATOM 4034 C CA . GLY B 1 66 ? 83.303 84.543 32.506 1.00 24.69 63 GLY B CA 1
ATOM 4035 C C . GLY B 1 66 ? 83.075 86.019 32.138 1.00 26.75 63 GLY B C 1
ATOM 4036 O O . GLY B 1 66 ? 82.185 86.346 31.367 1.00 25.99 63 GLY B O 1
ATOM 4037 N N . VAL B 1 67 ? 83.899 86.891 32.691 1.00 25.81 64 VAL B N 1
ATOM 4038 C CA . VAL B 1 67 ? 83.918 88.295 32.324 1.00 27.30 64 VAL B CA 1
ATOM 4039 C C . VAL B 1 67 ? 85.244 88.649 31.708 1.00 25.90 64 VAL B C 1
ATOM 4040 O O . VAL B 1 67 ? 86.292 88.480 32.346 1.00 23.59 64 VAL B O 1
ATOM 4044 N N . LEU B 1 68 ? 85.176 89.112 30.469 1.00 24.51 65 LEU B N 1
ATOM 4045 C CA . LEU B 1 68 ? 86.344 89.459 29.644 1.00 26.91 65 LEU B CA 1
ATOM 4046 C C . LEU B 1 68 ? 86.434 90.975 29.445 1.00 25.78 65 LEU B C 1
ATOM 4047 O O . LEU B 1 68 ? 85.517 91.572 28.952 1.00 28.99 65 LEU B O 1
ATOM 4052 N N . ALA B 1 69 ? 87.527 91.584 29.888 1.00 24.52 66 ALA B N 1
ATOM 4053 C CA . ALA B 1 69 ? 87.802 93.005 29.637 1.00 26.24 66 ALA B CA 1
ATOM 4054 C C . ALA B 1 69 ? 88.593 93.178 28.354 1.00 25.45 66 ALA B C 1
ATOM 4055 O O . ALA B 1 69 ? 89.748 92.728 28.279 1.00 28.90 66 ALA B O 1
ATOM 4057 N N . ASP B 1 70 ? 88.011 93.832 27.363 1.00 25.42 67 ASP B N 1
ATOM 4058 C CA . ASP B 1 70 ? 88.689 94.047 26.067 1.00 25.59 67 ASP B CA 1
ATOM 4059 C C . ASP B 1 70 ? 89.272 95.451 26.036 1.00 26.05 67 ASP B C 1
ATOM 4060 O O . ASP B 1 70 ? 88.540 96.477 26.065 1.00 24.07 67 ASP B O 1
ATOM 4065 N N . LEU B 1 71 ? 90.601 95.511 26.036 1.00 25.10 68 LEU B N 1
ATOM 4066 C CA . LEU B 1 71 ? 91.315 96.782 25.967 1.00 25.45 68 LEU B CA 1
ATOM 4067 C C . LEU B 1 71 ? 91.418 97.294 24.545 1.00 25.81 68 LEU B C 1
ATOM 4068 O O . LEU B 1 71 ? 91.731 96.520 23.612 1.00 25.39 68 LEU B O 1
ATOM 4073 N N . GLN B 1 72 ? 91.171 98.592 24.378 1.00 24.79 69 GLN B N 1
ATOM 4074 C CA . GLN B 1 72 ? 91.120 99.236 23.082 1.00 25.08 69 GLN B CA 1
ATOM 4075 C C . GLN B 1 72 ? 92.419 99.137 22.301 1.00 26.49 69 GLN B C 1
ATOM 4076 O O . GLN B 1 72 ? 92.399 99.040 21.071 1.00 25.32 69 GLN B O 1
ATOM 4082 N N . GLY B 1 73 ? 93.539 99.207 22.988 1.00 27.12 70 GLY B N 1
ATOM 4083 C CA . GLY B 1 73 ? 94.843 99.145 22.309 1.00 28.28 70 GLY B CA 1
ATOM 4084 C C . GLY B 1 73 ? 95.181 100.402 21.545 1.00 29.21 70 GLY B C 1
ATOM 4085 O O . GLY B 1 73 ? 94.507 101.443 21.703 1.00 29.95 70 GLY B O 1
ATOM 4086 N N . PRO B 1 74 ? 96.217 100.332 20.701 1.00 35.12 71 PRO B N 1
ATOM 4087 C CA . PRO B 1 74 ? 96.694 101.488 19.973 1.00 34.37 71 PRO B CA 1
ATOM 4088 C C . PRO B 1 74 ? 95.798 101.855 18.771 1.00 32.40 71 PRO B C 1
ATOM 4089 O O . PRO B 1 74 ? 96.271 102.003 17.653 1.00 30.68 71 PRO B O 1
ATOM 4093 N N . LYS B 1 75 ? 94.528 102.065 19.032 1.00 32.12 72 LYS B N 1
ATOM 4094 C CA . LYS B 1 75 ? 93.584 102.437 18.011 1.00 31.21 72 LYS B CA 1
ATOM 4095 C C . LYS B 1 75 ? 93.850 103.875 17.506 1.00 30.05 72 LYS B C 1
ATOM 4096 O O . LYS B 1 75 ? 93.979 104.799 18.289 1.00 32.16 72 LYS B O 1
ATOM 4102 N N . ILE B 1 76 ? 93.898 104.065 16.196 1.00 27.58 73 ILE B N 1
ATOM 4103 C CA . ILE B 1 76 ? 94.019 105.411 15.633 1.00 27.84 73 ILE B CA 1
ATOM 4104 C C . ILE B 1 76 ? 92.646 105.975 15.339 1.00 26.34 73 ILE B C 1
ATOM 4105 O O . ILE B 1 76 ? 91.790 105.274 14.839 1.00 25.01 73 ILE B O 1
ATOM 4110 N N . ARG B 1 77 ? 92.452 107.247 15.671 1.00 25.88 74 ARG B N 1
ATOM 4111 C CA . ARG B 1 77 ? 91.176 107.873 15.563 1.00 26.42 74 ARG B CA 1
ATOM 4112 C C . ARG B 1 77 ? 91.283 109.263 14.971 1.00 25.85 74 ARG B C 1
ATOM 4113 O O . ARG B 1 77 ? 92.288 109.923 15.120 1.00 25.35 74 ARG B O 1
ATOM 4121 N N . LEU B 1 78 ? 90.195 109.726 14.374 1.00 26.27 75 LEU B N 1
ATOM 4122 C CA . LEU B 1 78 ? 90.061 111.136 14.083 1.00 28.09 75 LEU B CA 1
ATOM 4123 C C . LEU B 1 78 ? 89.768 111.904 15.383 1.00 30.17 75 LEU B C 1
ATOM 4124 O O . LEU B 1 78 ? 89.351 111.314 16.409 1.00 30.87 75 LEU B O 1
ATOM 4129 N N . GLY B 1 79 ? 89.979 113.218 15.330 1.00 30.68 76 GLY B N 1
ATOM 4130 C CA . GLY B 1 79 ? 89.627 114.111 16.438 1.00 29.17 76 GLY B CA 1
ATOM 4131 C C . GLY B 1 79 ? 88.162 114.500 16.373 1.00 29.27 76 GLY B C 1
ATOM 4132 O O . GLY B 1 79 ? 87.302 113.722 15.878 1.00 26.27 76 GLY B O 1
ATOM 4133 N N . ARG B 1 80 ? 87.852 115.684 16.912 1.00 28.40 77 ARG B N 1
ATOM 4134 C CA . ARG B 1 80 ? 86.507 116.213 16.870 1.00 29.71 77 ARG B CA 1
ATOM 4135 C C . ARG B 1 80 ? 86.292 117.168 15.689 1.00 30.62 77 ARG B C 1
ATOM 4136 O O . ARG B 1 80 ? 87.238 117.827 15.225 1.00 32.07 77 ARG B O 1
ATOM 4144 N N . PHE B 1 81 ? 85.031 117.263 15.248 1.00 32.04 78 PHE B N 1
ATOM 4145 C CA . PHE B 1 81 ? 84.603 118.211 14.216 1.00 32.10 78 PHE B CA 1
ATOM 4146 C C . PHE B 1 81 ? 83.787 119.321 14.865 1.00 33.45 78 PHE B C 1
ATOM 4147 O O . PHE B 1 81 ? 83.077 119.071 15.836 1.00 32.38 78 PHE B O 1
ATOM 4155 N N . ALA B 1 82 ? 83.815 120.524 14.270 1.00 33.64 79 ALA B N 1
ATOM 4156 C CA . ALA B 1 82 ? 83.036 121.669 14.771 1.00 36.60 79 ALA B CA 1
ATOM 4157 C C . ALA B 1 82 ? 81.540 121.335 14.894 1.00 38.00 79 ALA B C 1
ATOM 4158 O O . ALA B 1 82 ? 80.908 121.699 15.855 1.00 39.60 79 ALA B O 1
ATOM 4160 N N . SER B 1 83 ? 80.977 120.665 13.896 1.00 39.43 80 SER B N 1
ATOM 4161 C CA . SER B 1 83 ? 79.547 120.337 13.923 1.00 42.38 80 SER B CA 1
ATOM 4162 C C . SER B 1 83 ? 79.256 118.891 14.392 1.00 40.59 80 SER B C 1
ATOM 4163 O O . SER B 1 83 ? 78.112 118.447 14.379 1.00 42.11 80 SER B O 1
ATOM 4166 N N . GLY B 1 84 ? 80.291 118.184 14.842 1.00 39.27 81 GLY B N 1
ATOM 4167 C CA . GLY B 1 84 ? 80.144 116.835 15.437 1.00 40.20 81 GLY B CA 1
ATOM 4168 C C . GLY B 1 84 ? 80.229 115.744 14.379 1.00 41.75 81 GLY B C 1
ATOM 4169 O O . GLY B 1 84 ? 80.636 114.606 14.655 1.00 38.37 81 GLY B O 1
ATOM 4170 N N . ALA B 1 85 ? 79.829 116.108 13.150 1.00 43.34 82 ALA B N 1
ATOM 4171 C CA . ALA B 1 85 ? 79.802 115.185 12.016 1.00 41.19 82 ALA B CA 1
ATOM 4172 C C . ALA B 1 85 ? 79.866 115.988 10.729 1.00 43.40 82 ALA B C 1
ATOM 4173 O O . ALA B 1 85 ? 79.556 117.176 10.688 1.00 45.75 82 ALA B O 1
ATOM 4175 N N . THR B 1 86 ? 80.319 115.329 9.664 1.00 44.40 83 THR B N 1
ATOM 4176 C CA . THR B 1 86 ? 80.283 115.923 8.348 1.00 42.88 83 THR B CA 1
ATOM 4177 C C . THR B 1 86 ? 80.102 114.813 7.307 1.00 40.28 83 THR B C 1
ATOM 4178 O O . THR B 1 86 ? 80.009 113.634 7.653 1.00 38.76 83 THR B O 1
ATOM 4182 N N . HIS B 1 87 ? 79.966 115.207 6.050 1.00 38.91 84 HIS B N 1
ATOM 4183 C CA . HIS B 1 87 ? 79.885 114.237 4.962 1.00 41.74 84 HIS B CA 1
ATOM 4184 C C . HIS B 1 87 ? 81.093 114.412 4.052 1.00 36.63 84 HIS B C 1
ATOM 4185 O O . HIS B 1 87 ? 81.364 115.508 3.559 1.00 35.14 84 HIS B O 1
ATOM 4192 N N . TRP B 1 88 ? 81.841 113.333 3.894 1.00 33.66 85 TRP B N 1
ATOM 4193 C CA . TRP B 1 88 ? 82.988 113.319 2.999 1.00 33.90 85 TRP B CA 1
ATOM 4194 C C . TRP B 1 88 ? 82.564 112.573 1.747 1.00 34.46 85 TRP B C 1
ATOM 4195 O O . TRP B 1 88 ? 82.469 111.333 1.755 1.00 33.31 85 TRP B O 1
ATOM 4206 N N . ALA B 1 89 ? 82.265 113.333 0.707 1.00 33.67 86 ALA B N 1
ATOM 4207 C CA . ALA B 1 89 ? 81.755 112.801 -0.551 1.00 37.96 86 ALA B CA 1
ATOM 4208 C C . ALA B 1 89 ? 82.891 112.433 -1.497 1.00 36.11 86 ALA B C 1
ATOM 4209 O O . ALA B 1 89 ? 83.925 113.096 -1.527 1.00 34.90 86 ALA B O 1
ATOM 4211 N N . GLU B 1 90 ? 82.676 111.378 -2.269 1.00 36.59 87 GLU B N 1
ATOM 4212 C CA . GLU B 1 90 ? 83.573 111.000 -3.333 1.00 36.18 87 GLU B CA 1
ATOM 4213 C C . GLU B 1 90 ? 83.977 112.236 -4.153 1.00 39.31 87 GLU B C 1
ATOM 4214 O O . GLU B 1 90 ? 83.131 113.025 -4.558 1.00 38.10 87 GLU B O 1
ATOM 4220 N N . GLY B 1 91 ? 85.271 112.395 -4.385 1.00 36.68 88 GLY B N 1
ATOM 4221 C CA . GLY B 1 91 ? 85.782 113.530 -5.158 1.00 37.43 88 GLY B CA 1
ATOM 4222 C C . GLY B 1 91 ? 86.329 114.675 -4.310 1.00 40.13 88 GLY B C 1
ATOM 4223 O O . GLY B 1 91 ? 87.081 115.528 -4.813 1.00 40.37 88 GLY B O 1
ATOM 4224 N N . GLU B 1 92 ? 85.959 114.724 -3.026 1.00 35.09 89 GLU B N 1
ATOM 4225 C CA . GLU B 1 92 ? 86.364 115.884 -2.203 1.00 34.44 89 GLU B CA 1
ATOM 4226 C C . GLU B 1 92 ? 87.793 115.729 -1.694 1.00 31.11 89 GLU B C 1
ATOM 4227 O O . GLU B 1 92 ? 88.328 114.609 -1.623 1.00 28.55 89 GLU B O 1
ATOM 4233 N N . THR B 1 93 ? 88.435 116.854 -1.438 1.00 32.28 90 THR B N 1
ATOM 4234 C CA . THR B 1 93 ? 89.771 116.871 -0.849 1.00 34.54 90 THR B CA 1
ATOM 4235 C C . THR B 1 93 ? 89.637 117.129 0.644 1.00 33.49 90 THR B C 1
ATOM 4236 O O . THR B 1 93 ? 88.874 117.991 1.045 1.00 35.96 90 THR B O 1
ATOM 4240 N N . VAL B 1 94 ? 90.300 116.315 1.466 1.00 33.04 91 VAL B N 1
ATOM 4241 C CA . VAL B 1 94 ? 90.297 116.544 2.890 1.00 30.42 91 VAL B CA 1
ATOM 4242 C C . VAL B 1 94 ? 91.708 116.437 3.450 1.00 31.73 91 VAL B C 1
ATOM 4243 O O . VAL B 1 94 ? 92.561 115.763 2.896 1.00 31.99 91 VAL B O 1
ATOM 4247 N N . ARG B 1 95 ? 91.946 117.135 4.546 1.00 32.89 92 ARG B N 1
ATOM 4248 C CA . ARG B 1 95 ? 93.223 117.121 5.222 1.00 32.68 92 ARG B CA 1
ATOM 4249 C C . ARG B 1 95 ? 93.073 116.483 6.589 1.00 31.58 92 ARG B C 1
ATOM 4250 O O . ARG B 1 95 ? 92.204 116.855 7.367 1.00 31.44 92 ARG B O 1
ATOM 4258 N N . ILE B 1 96 ? 93.878 115.458 6.839 1.00 30.62 93 ILE B N 1
ATOM 4259 C CA . ILE B 1 96 ? 94.002 114.902 8.173 1.00 31.03 93 ILE B CA 1
ATOM 4260 C C . ILE B 1 96 ? 95.328 115.371 8.761 1.00 30.50 93 ILE B C 1
ATOM 4261 O O . ILE B 1 96 ? 96.384 115.055 8.238 1.00 29.48 93 ILE B O 1
ATOM 4266 N N . THR B 1 97 ? 95.264 116.139 9.846 1.00 29.76 94 THR B N 1
ATOM 4267 C CA . THR B 1 97 ? 96.439 116.792 10.389 1.00 30.46 94 THR B CA 1
ATOM 4268 C C . THR B 1 97 ? 96.857 116.177 11.730 1.00 32.91 94 THR B C 1
ATOM 4269 O O . THR B 1 97 ? 96.007 115.693 12.520 1.00 30.44 94 THR B O 1
ATOM 4273 N N . VAL B 1 98 ? 98.159 116.185 11.972 1.00 30.68 95 VAL B N 1
ATOM 4274 C CA . VAL B 1 98 ? 98.681 115.823 13.249 1.00 31.29 95 VAL B CA 1
ATOM 4275 C C . VAL B 1 98 ? 98.701 116.993 14.221 1.00 33.97 95 VAL B C 1
ATOM 4276 O O . VAL B 1 98 ? 98.892 116.801 15.404 1.00 35.61 95 VAL B O 1
ATOM 4280 N N . GLY B 1 99 ? 98.407 118.193 13.741 1.00 35.06 96 GLY B N 1
ATOM 4281 C CA . GLY B 1 99 ? 98.232 119.339 14.634 1.00 38.85 96 GLY B CA 1
ATOM 4282 C C . GLY B 1 99 ? 96.887 119.323 15.349 1.00 38.74 96 GLY B C 1
ATOM 4283 O O . GLY B 1 99 ? 95.949 118.700 14.880 1.00 36.62 96 GLY B O 1
ATOM 4284 N N . ALA B 1 100 ? 96.792 120.013 16.486 1.00 40.73 97 ALA B N 1
ATOM 4285 C CA . ALA B 1 100 ? 95.511 120.232 17.151 1.00 40.00 97 ALA B CA 1
ATOM 4286 C C . ALA B 1 100 ? 94.619 121.211 16.378 1.00 39.44 97 ALA B C 1
ATOM 4287 O O . ALA B 1 100 ? 95.067 122.241 15.910 1.00 41.16 97 ALA B O 1
ATOM 4289 N N . CYS B 1 101 ? 93.343 120.872 16.262 1.00 39.10 98 CYS B N 1
ATOM 4290 C CA . CYS B 1 101 ? 92.325 121.805 15.785 1.00 40.73 98 CYS B CA 1
ATOM 4291 C C . CYS B 1 101 ? 90.959 121.240 16.126 1.00 39.99 98 CYS B C 1
ATOM 4292 O O . CYS B 1 101 ? 90.811 120.010 16.325 1.00 36.13 98 CYS B O 1
ATOM 4295 N N . GLU B 1 102 ? 89.962 122.119 16.222 1.00 41.97 99 GLU B N 1
ATOM 4296 C CA . GLU B 1 102 ? 88.587 121.681 16.068 1.00 42.96 99 GLU B CA 1
ATOM 4297 C C . GLU B 1 102 ? 88.397 121.505 14.565 1.00 44.06 99 GLU B C 1
ATOM 4298 O O . GLU B 1 102 ? 88.690 122.407 13.775 1.00 41.43 99 GLU B O 1
ATOM 4304 N N . GLY B 1 103 ? 87.891 120.353 14.188 1.00 40.68 100 GLY B N 1
ATOM 4305 C CA . GLY B 1 103 ? 87.826 119.986 12.832 1.00 39.12 100 GLY B CA 1
ATOM 4306 C C . GLY B 1 103 ? 86.725 120.683 12.093 1.00 41.37 100 GLY B C 1
ATOM 4307 O O . GLY B 1 103 ? 85.886 121.406 12.652 1.00 43.71 100 GLY B O 1
ATOM 4308 N N . SER B 1 104 ? 86.772 120.507 10.793 1.00 38.48 101 SER B N 1
ATOM 4309 C CA . SER B 1 104 ? 85.731 120.938 9.929 1.00 40.52 101 SER B CA 1
ATOM 4310 C C . SER B 1 104 ? 85.708 119.915 8.820 1.00 37.77 101 SER B C 1
ATOM 4311 O O . SER B 1 104 ? 86.545 119.014 8.774 1.00 37.95 101 SER B O 1
ATOM 4314 N N . HIS B 1 105 ? 84.779 120.086 7.906 1.00 38.23 102 HIS B N 1
ATOM 4315 C CA . HIS B 1 105 ? 84.719 119.253 6.724 1.00 40.28 102 HIS B CA 1
ATOM 4316 C C . HIS B 1 105 ? 86.097 119.087 6.045 1.00 37.28 102 HIS B C 1
ATOM 4317 O O . HIS B 1 105 ? 86.493 117.970 5.699 1.00 34.49 102 HIS B O 1
ATOM 4324 N N . ASP B 1 106 ? 86.820 120.203 5.911 1.00 36.05 103 ASP B N 1
ATOM 4325 C CA . ASP B 1 106 ? 88.067 120.279 5.138 1.00 36.30 103 ASP B CA 1
ATOM 4326 C C . ASP B 1 106 ? 89.288 119.737 5.873 1.00 34.98 103 ASP B C 1
ATOM 4327 O O . ASP B 1 106 ? 90.268 119.308 5.243 1.00 35.03 103 ASP B O 1
ATOM 4332 N N . ARG B 1 107 ? 89.274 119.796 7.205 1.00 33.83 104 ARG B N 1
ATOM 4333 C CA . ARG B 1 107 ? 90.484 119.536 7.974 1.00 32.14 104 ARG B CA 1
ATOM 4334 C C . ARG B 1 107 ? 90.144 119.075 9.360 1.00 31.96 104 ARG B C 1
ATOM 4335 O O . ARG B 1 107 ? 89.402 119.750 10.075 1.00 34.09 104 ARG B O 1
ATOM 4343 N N . VAL B 1 108 ? 90.655 117.900 9.733 1.00 30.33 105 VAL B N 1
ATOM 4344 C CA . VAL B 1 108 ? 90.384 117.302 11.047 1.00 29.54 105 VAL B CA 1
ATOM 4345 C C . VAL B 1 108 ? 91.664 116.683 11.609 1.00 27.92 105 VAL B C 1
ATOM 4346 O O . VAL B 1 108 ? 92.511 116.209 10.853 1.00 27.72 105 VAL B O 1
ATOM 4350 N N . SER B 1 109 ? 91.807 116.696 12.925 1.00 26.66 106 SER B N 1
ATOM 4351 C CA . SER B 1 109 ? 92.952 116.074 13.594 1.00 27.64 106 SER B CA 1
ATOM 4352 C C . SER B 1 109 ? 92.875 114.545 13.581 1.00 26.50 106 SER B C 1
ATOM 4353 O O . SER B 1 109 ? 91.801 113.952 13.313 1.00 25.37 106 SER B O 1
ATOM 4356 N N . THR B 1 110 ? 93.999 113.920 13.905 1.00 26.05 107 THR B N 1
ATOM 4357 C CA . THR B 1 110 ? 94.057 112.491 14.201 1.00 26.70 107 THR B CA 1
ATOM 4358 C C . THR B 1 110 ? 94.876 112.309 15.462 1.00 26.12 107 THR B C 1
ATOM 4359 O O . THR B 1 110 ? 95.689 113.172 15.801 1.00 26.24 107 THR B O 1
ATOM 4363 N N . THR B 1 111 ? 94.674 111.192 16.144 1.00 24.95 108 THR B N 1
ATOM 4364 C CA . THR B 1 111 ? 95.407 110.907 17.364 1.00 27.01 108 THR B CA 1
ATOM 4365 C C . THR B 1 111 ? 96.784 110.376 17.073 1.00 29.97 108 THR B C 1
ATOM 4366 O O . THR B 1 111 ? 97.619 110.362 17.956 1.00 30.95 108 THR B O 1
ATOM 4370 N N . TYR B 1 112 ? 97.027 109.916 15.839 1.00 28.83 109 TYR B N 1
ATOM 4371 C CA . TYR B 1 112 ? 98.300 109.301 15.487 1.00 29.57 109 TYR B CA 1
ATOM 4372 C C . TYR B 1 112 ? 99.229 110.386 15.011 1.00 32.12 109 TYR B C 1
ATOM 4373 O O . TYR B 1 112 ? 99.161 110.831 13.853 1.00 29.99 109 TYR B O 1
ATOM 4382 N N . LYS B 1 113 ? 100.111 110.821 15.905 1.00 33.83 110 LYS B N 1
ATOM 4383 C CA . LYS B 1 113 ? 100.887 112.028 15.656 1.00 36.19 110 LYS B CA 1
ATOM 4384 C C . LYS B 1 113 ? 102.015 111.806 14.676 1.00 36.43 110 LYS B C 1
ATOM 4385 O O . LYS B 1 113 ? 102.609 112.770 14.223 1.00 36.99 110 LYS B O 1
ATOM 4391 N N . ARG B 1 114 ? 102.260 110.544 14.292 1.00 36.10 111 ARG B N 1
ATOM 4392 C CA . ARG B 1 114 ? 103.264 110.238 13.282 1.00 36.30 111 ARG B CA 1
ATOM 4393 C C . ARG B 1 114 ? 102.685 110.129 11.857 1.00 35.36 111 ARG B C 1
ATOM 4394 O O . ARG B 1 114 ? 103.413 109.772 10.916 1.00 34.22 111 ARG B O 1
ATOM 4402 N N . LEU B 1 115 ? 101.406 110.450 11.683 1.00 32.29 112 LEU B N 1
ATOM 4403 C CA . LEU B 1 115 ? 100.748 110.231 10.381 1.00 31.57 112 LEU B CA 1
ATOM 4404 C C . LEU B 1 115 ? 101.476 110.980 9.252 1.00 31.88 112 LEU B C 1
ATOM 4405 O O . LEU B 1 115 ? 101.702 110.432 8.182 1.00 31.95 112 LEU B O 1
ATOM 4410 N N . ALA B 1 116 ? 101.847 112.235 9.486 1.00 33.39 113 ALA B N 1
ATOM 4411 C CA . ALA B 1 116 ? 102.489 113.033 8.430 1.00 34.86 113 ALA B CA 1
ATOM 4412 C C . ALA B 1 116 ? 103.922 112.569 8.164 1.00 39.02 113 ALA B C 1
ATOM 4413 O O . ALA B 1 116 ? 104.392 112.565 7.011 1.00 41.13 113 ALA B O 1
ATOM 4415 N N . GLN B 1 117 ? 104.596 112.095 9.205 1.00 39.39 114 GLN B N 1
ATOM 4416 C CA . GLN B 1 117 ? 105.915 111.506 9.023 1.00 42.67 114 GLN B CA 1
ATOM 4417 C C . GLN B 1 117 ? 105.867 110.157 8.252 1.00 42.32 114 GLN B C 1
ATOM 4418 O O . GLN B 1 117 ? 106.769 109.857 7.496 1.00 40.83 114 GLN B O 1
ATOM 4424 N N . ASP B 1 118 ? 104.811 109.376 8.442 1.00 38.99 115 ASP B N 1
ATOM 4425 C CA . ASP B 1 118 ? 104.786 107.971 8.002 1.00 40.48 115 ASP B CA 1
ATOM 4426 C C . ASP B 1 118 ? 103.973 107.734 6.713 1.00 41.78 115 ASP B C 1
ATOM 4427 O O . ASP B 1 118 ? 104.107 106.683 6.072 1.00 43.03 115 ASP B O 1
ATOM 4432 N N . ALA B 1 119 ? 103.076 108.662 6.375 1.00 39.14 116 ALA B N 1
ATOM 4433 C CA . ALA B 1 119 ? 102.198 108.455 5.214 1.00 36.52 116 ALA B CA 1
ATOM 4434 C C . ALA B 1 119 ? 102.932 108.877 3.960 1.00 38.93 116 ALA B C 1
ATOM 4435 O O . ALA B 1 119 ? 103.765 109.781 4.006 1.00 40.74 116 ALA B O 1
ATOM 4437 N N . VAL B 1 120 ? 102.630 108.217 2.838 1.00 38.33 117 VAL B N 1
ATOM 4438 C CA . VAL B 1 120 ? 103.123 108.668 1.551 1.00 37.76 117 VAL B CA 1
ATOM 4439 C C . VAL B 1 120 ? 102.012 108.651 0.516 1.00 35.29 117 VAL B C 1
ATOM 4440 O O . VAL B 1 120 ? 101.013 107.963 0.688 1.00 33.15 117 VAL B O 1
ATOM 4444 N N . ALA B 1 121 ? 102.193 109.417 -0.549 1.00 33.90 118 ALA B N 1
ATOM 4445 C CA . ALA B 1 121 ? 101.192 109.466 -1.614 1.00 34.08 118 ALA B CA 1
ATOM 4446 C C . ALA B 1 121 ? 100.869 108.046 -2.042 1.00 32.38 118 ALA B C 1
ATOM 4447 O O . ALA B 1 121 ? 101.769 107.223 -2.171 1.00 34.83 118 ALA B O 1
ATOM 4449 N N . GLY B 1 122 ? 99.586 107.742 -2.228 1.00 30.80 119 GLY B N 1
ATOM 4450 C CA . GLY B 1 122 ? 99.183 106.401 -2.609 1.00 31.40 119 GLY B CA 1
ATOM 4451 C C . GLY B 1 122 ? 98.698 105.518 -1.455 1.00 31.50 119 GLY B C 1
ATOM 4452 O O . GLY B 1 122 ? 97.985 104.551 -1.680 1.00 32.07 119 GLY B O 1
ATOM 4453 N N . ASP B 1 123 ? 99.057 105.851 -0.225 1.00 31.01 120 ASP B N 1
ATOM 4454 C CA . ASP B 1 123 ? 98.514 105.146 0.918 1.00 32.26 120 ASP B CA 1
ATOM 4455 C C . ASP B 1 123 ? 96.997 105.327 0.996 1.00 31.29 120 ASP B C 1
ATOM 4456 O O . ASP B 1 123 ? 96.443 106.396 0.683 1.00 28.11 120 ASP B O 1
ATOM 4461 N N . ARG B 1 124 ? 96.339 104.274 1.432 1.00 34.50 121 ARG B N 1
ATOM 4462 C CA . ARG B 1 124 ? 94.917 104.288 1.670 1.00 35.28 121 ARG B CA 1
ATOM 4463 C C . ARG B 1 124 ? 94.612 104.590 3.138 1.00 33.57 121 ARG B C 1
ATOM 4464 O O . ARG B 1 124 ? 95.340 104.179 4.057 1.00 31.49 121 ARG B O 1
ATOM 4472 N N . VAL B 1 125 ? 93.573 105.391 3.347 1.00 32.98 122 VAL B N 1
ATOM 4473 C CA . VAL B 1 125 ? 93.020 105.634 4.679 1.00 31.10 122 VAL B CA 1
ATOM 4474 C C . VAL B 1 125 ? 91.584 105.143 4.675 1.00 31.93 122 VAL B C 1
ATOM 4475 O O . VAL B 1 125 ? 90.807 105.595 3.865 1.00 31.04 122 VAL B O 1
ATOM 4479 N N . LEU B 1 126 ? 91.256 104.158 5.521 1.00 30.49 123 LEU B N 1
ATOM 4480 C CA . LEU B 1 126 ? 89.900 103.648 5.619 1.00 31.31 123 LEU B CA 1
ATOM 4481 C C . LEU B 1 126 ? 89.297 104.102 6.942 1.00 34.82 123 LEU B C 1
ATOM 4482 O O . LEU B 1 126 ? 89.876 103.863 7.993 1.00 36.19 123 LEU B O 1
ATOM 4487 N N . VAL B 1 127 ? 88.123 104.710 6.892 1.00 34.51 124 VAL B N 1
ATOM 4488 C CA . VAL B 1 127 ? 87.453 105.210 8.110 1.00 35.94 124 VAL B CA 1
ATOM 4489 C C . VAL B 1 127 ? 86.434 104.191 8.580 1.00 38.51 124 VAL B C 1
ATOM 4490 O O . VAL B 1 127 ? 85.849 103.489 7.757 1.00 38.27 124 VAL B O 1
ATOM 4494 N N . ASP B 1 128 ? 86.270 104.036 9.899 1.00 39.54 125 ASP B N 1
ATOM 4495 C CA . ASP B 1 128 ? 85.114 103.270 10.418 1.00 50.44 125 ASP B CA 1
ATOM 4496 C C . ASP B 1 128 ? 85.159 101.854 9.863 1.00 56.70 125 ASP B C 1
ATOM 4497 O O . ASP B 1 128 ? 84.123 101.287 9.529 1.00 62.07 125 ASP B O 1
ATOM 4502 N N . ASP B 1 129 ? 86.383 101.310 9.777 1.00 61.54 126 ASP B N 1
ATOM 4503 C CA . ASP B 1 129 ? 86.748 100.097 9.028 1.00 61.60 126 ASP B CA 1
ATOM 4504 C C . ASP B 1 129 ? 86.103 99.890 7.644 1.00 68.92 126 ASP B C 1
ATOM 4505 O O . ASP B 1 129 ? 85.712 98.783 7.283 1.00 74.32 126 ASP B O 1
ATOM 4510 N N . GLY B 1 130 ? 86.055 100.979 6.868 1.00 76.85 127 GLY B N 1
ATOM 4511 C CA . GLY B 1 130 ? 85.835 100.927 5.401 1.00 67.18 127 GLY B CA 1
ATOM 4512 C C . GLY B 1 130 ? 84.461 101.313 4.840 1.00 63.77 127 GLY B C 1
ATOM 4513 O O . GLY B 1 130 ? 84.034 100.754 3.843 1.00 56.63 127 GLY B O 1
ATOM 4514 N N . LYS B 1 131 ? 83.754 102.266 5.423 1.00 55.05 128 LYS B N 1
ATOM 4515 C CA . LYS B 1 131 ? 82.644 102.867 4.687 1.00 48.91 128 LYS B CA 1
ATOM 4516 C C . LYS B 1 131 ? 83.206 104.008 3.842 1.00 40.89 128 LYS B C 1
ATOM 4517 O O . LYS B 1 131 ? 82.850 104.186 2.673 1.00 48.21 128 LYS B O 1
ATOM 4523 N N . VAL B 1 132 ? 84.077 104.793 4.450 1.00 31.70 129 VAL B N 1
ATOM 4524 C CA . VAL B 1 132 ? 84.718 105.896 3.772 1.00 29.26 129 VAL B CA 1
ATOM 4525 C C . VAL B 1 132 ? 86.136 105.475 3.474 1.00 27.76 129 VAL B C 1
ATOM 4526 O O . VAL B 1 132 ? 86.800 104.861 4.333 1.00 26.79 129 VAL B O 1
ATOM 4530 N N . ALA B 1 133 ? 86.587 105.726 2.244 1.00 25.86 130 ALA B N 1
ATOM 4531 C CA . ALA B 1 133 ? 87.956 105.391 1.849 1.00 25.75 130 ALA B CA 1
ATOM 4532 C C . ALA B 1 133 ? 88.622 106.596 1.181 1.00 26.90 130 ALA B C 1
ATOM 4533 O O . ALA B 1 133 ? 87.980 107.315 0.412 1.00 25.48 130 ALA B O 1
ATOM 4535 N N . LEU B 1 134 ? 89.847 106.900 1.584 1.00 25.35 131 LEU B N 1
ATOM 4536 C CA . LEU B 1 134 ? 90.595 108.039 1.029 1.00 27.88 131 LEU B CA 1
ATOM 4537 C C . LEU B 1 134 ? 91.919 107.544 0.487 1.00 28.89 131 LEU B C 1
ATOM 4538 O O . LEU B 1 134 ? 92.427 106.505 0.930 1.00 26.99 131 LEU B O 1
ATOM 4543 N N . VAL B 1 135 ? 92.518 108.337 -0.411 1.00 26.44 132 VAL B N 1
ATOM 4544 C CA . VAL B 1 135 ? 93.849 108.067 -0.868 1.00 25.27 132 VAL B CA 1
ATOM 4545 C C . VAL B 1 135 ? 94.717 109.307 -0.633 1.00 25.34 132 VAL B C 1
ATOM 4546 O O . VAL B 1 135 ? 94.326 110.420 -0.957 1.00 26.29 132 VAL B O 1
ATOM 4550 N N . VAL B 1 136 ? 95.902 109.105 -0.086 1.00 24.24 133 VAL B N 1
ATOM 4551 C CA . VAL B 1 136 ? 96.796 110.214 0.210 1.00 26.11 133 VAL B CA 1
ATOM 4552 C C . VAL B 1 136 ? 97.397 110.747 -1.107 1.00 28.10 133 VAL B C 1
ATOM 4553 O O . VAL B 1 136 ? 97.878 109.955 -1.957 1.00 29.35 133 VAL B O 1
ATOM 4557 N N . ASP B 1 137 ? 97.332 112.067 -1.284 1.00 28.64 134 ASP B N 1
ATOM 4558 C CA . ASP B 1 137 ? 97.901 112.744 -2.471 1.00 32.16 134 ASP B CA 1
ATOM 4559 C C . ASP B 1 137 ? 99.235 113.405 -2.152 1.00 33.40 134 ASP B C 1
ATOM 4560 O O . ASP B 1 137 ? 100.130 113.447 -2.987 1.00 34.26 134 ASP B O 1
ATOM 4565 N N . ALA B 1 138 ? 99.362 113.925 -0.937 1.00 33.24 135 ALA B N 1
ATOM 4566 C CA . ALA B 1 138 ? 100.556 114.654 -0.545 1.00 33.80 135 ALA B CA 1
ATOM 4567 C C . ALA B 1 138 ? 100.587 114.839 0.993 1.00 35.58 135 ALA B C 1
ATOM 4568 O O . ALA B 1 138 ? 99.549 114.753 1.664 1.00 33.95 135 ALA B O 1
ATOM 4570 N N . VAL B 1 139 ? 101.788 115.102 1.498 1.00 36.68 136 VAL B N 1
ATOM 4571 C CA . VAL B 1 139 ? 102.008 115.555 2.855 1.00 37.41 136 VAL B CA 1
ATOM 4572 C C . VAL B 1 139 ? 102.599 116.976 2.806 1.00 39.10 136 VAL B C 1
ATOM 4573 O O . VAL B 1 139 ? 103.669 117.184 2.230 1.00 40.38 136 VAL B O 1
ATOM 4577 N N . GLU B 1 140 ? 101.897 117.940 3.393 1.00 39.02 137 GLU B N 1
ATOM 4578 C CA . GLU B 1 140 ? 102.391 119.308 3.520 1.00 44.83 137 GLU B CA 1
ATOM 4579 C C . GLU B 1 140 ? 102.477 119.640 5.005 1.00 43.72 137 GLU B C 1
ATOM 4580 O O . GLU B 1 140 ? 101.446 119.900 5.656 1.00 41.14 137 GLU B O 1
ATOM 4586 N N . GLY B 1 141 ? 103.699 119.628 5.530 1.00 44.83 138 GLY B N 1
ATOM 4587 C CA . GLY B 1 141 ? 103.937 119.824 6.953 1.00 44.94 138 GLY B CA 1
ATOM 4588 C C . GLY B 1 141 ? 103.151 118.831 7.784 1.00 42.85 138 GLY B C 1
ATOM 4589 O O . GLY B 1 141 ? 103.376 117.620 7.716 1.00 39.82 138 GLY B O 1
ATOM 4590 N N . ASP B 1 142 ? 102.213 119.356 8.565 1.00 43.36 139 ASP B N 1
ATOM 4591 C CA . ASP B 1 142 ? 101.479 118.559 9.530 1.00 44.51 139 ASP B CA 1
ATOM 4592 C C . ASP B 1 142 ? 100.276 117.880 8.871 1.00 41.87 139 ASP B C 1
ATOM 4593 O O . ASP B 1 142 ? 99.609 117.055 9.503 1.00 36.51 139 ASP B O 1
ATOM 4598 N N . ASP B 1 143 ? 99.992 118.251 7.615 1.00 38.13 140 ASP B N 1
ATOM 4599 C CA . ASP B 1 143 ? 98.736 117.865 6.967 1.00 38.28 140 ASP B CA 1
ATOM 4600 C C . ASP B 1 143 ? 98.921 116.725 5.942 1.00 36.30 140 ASP B C 1
ATOM 4601 O O . ASP B 1 143 ? 99.802 116.782 5.056 1.00 33.55 140 ASP B O 1
ATOM 4606 N N . VAL B 1 144 ? 98.058 115.718 6.046 1.00 32.36 141 VAL B N 1
ATOM 4607 C CA . VAL B 1 144 ? 98.003 114.658 5.061 1.00 32.47 141 VAL B CA 1
ATOM 4608 C C . VAL B 1 144 ? 96.802 114.937 4.174 1.00 30.25 141 VAL B C 1
ATOM 4609 O O . VAL B 1 144 ? 95.665 114.890 4.628 1.00 28.18 141 VAL B O 1
ATOM 4613 N N . VAL B 1 145 ? 97.089 115.340 2.940 1.00 30.55 142 VAL B N 1
ATOM 4614 C CA . VAL B 1 145 ? 96.083 115.805 1.995 1.00 30.79 142 VAL B CA 1
ATOM 4615 C C . VAL B 1 145 ? 95.588 114.601 1.213 1.00 29.69 142 VAL B C 1
ATOM 4616 O O . VAL B 1 145 ? 96.376 113.934 0.559 1.00 28.83 142 VAL B O 1
ATOM 4620 N N . CYS B 1 146 ? 94.284 114.349 1.280 1.00 28.63 143 CYS B N 1
ATOM 4621 C CA . CYS B 1 146 ? 93.683 113.123 0.729 1.00 27.99 143 CYS B CA 1
ATOM 4622 C C . CYS B 1 146 ? 92.544 113.418 -0.204 1.00 27.18 143 CYS B C 1
ATOM 4623 O O . CYS B 1 146 ? 91.854 114.424 -0.056 1.00 29.27 143 CYS B O 1
ATOM 4626 N N . THR B 1 147 ? 92.303 112.484 -1.124 1.00 25.31 144 THR B N 1
ATOM 4627 C CA . THR B 1 147 ? 91.134 112.506 -1.956 1.00 25.18 144 THR B CA 1
ATOM 4628 C C . THR B 1 147 ? 90.192 111.427 -1.528 1.00 23.86 144 THR B C 1
ATOM 4629 O O . THR B 1 147 ? 90.588 110.276 -1.304 1.00 23.00 144 THR B O 1
ATOM 4633 N N . VAL B 1 148 ? 88.937 111.790 -1.363 1.00 24.55 145 VAL B N 1
ATOM 4634 C CA . VAL B 1 148 ? 87.929 110.803 -0.956 1.00 25.30 145 VAL B CA 1
ATOM 4635 C C . VAL B 1 148 ? 87.546 109.963 -2.168 1.00 26.41 145 VAL B C 1
ATOM 4636 O O . VAL B 1 148 ? 86.975 110.497 -3.152 1.00 27.60 145 VAL B O 1
ATOM 4640 N N . VAL B 1 149 ? 87.819 108.659 -2.103 1.00 24.89 146 VAL B N 1
ATOM 4641 C CA . VAL B 1 149 ? 87.460 107.779 -3.210 1.00 28.40 146 VAL B CA 1
ATOM 4642 C C . VAL B 1 149 ? 86.188 106.983 -2.990 1.00 29.99 146 VAL B C 1
ATOM 4643 O O . VAL B 1 149 ? 85.637 106.441 -3.921 1.00 28.07 146 VAL B O 1
ATOM 4647 N N . GLU B 1 150 ? 85.760 106.887 -1.738 1.00 29.98 147 GLU B N 1
ATOM 4648 C CA . GLU B 1 150 ? 84.460 106.325 -1.382 1.00 31.29 147 GLU B CA 1
ATOM 4649 C C . GLU B 1 150 ? 83.905 107.172 -0.279 1.00 29.62 147 GLU B C 1
ATOM 4650 O O . GLU B 1 150 ? 84.542 107.298 0.775 1.00 30.24 147 GLU B O 1
ATOM 4656 N N . GLY B 1 151 ? 82.738 107.770 -0.510 1.00 29.14 148 GLY B N 1
ATOM 4657 C CA . GLY B 1 151 ? 82.205 108.781 0.372 1.00 28.81 148 GLY B CA 1
ATOM 4658 C C . GLY B 1 151 ? 81.270 108.258 1.428 1.00 30.28 148 GLY B C 1
ATOM 4659 O O . GLY B 1 151 ? 80.758 107.133 1.351 1.00 29.46 148 GLY B O 1
ATOM 4660 N N . GLY B 1 152 ? 81.011 109.093 2.420 1.00 30.97 149 GLY B N 1
ATOM 4661 C CA . GLY B 1 152 ? 80.130 108.703 3.491 1.00 31.95 149 GLY B CA 1
ATOM 4662 C C . GLY B 1 152 ? 80.264 109.648 4.648 1.00 32.19 149 GLY B C 1
ATOM 4663 O O . GLY B 1 152 ? 81.005 110.627 4.566 1.00 30.57 149 GLY B O 1
ATOM 4664 N N . PRO B 1 153 ? 79.494 109.392 5.709 1.00 34.65 150 PRO B N 1
ATOM 4665 C CA . PRO B 1 153 ? 79.501 110.274 6.884 1.00 35.01 150 PRO B CA 1
ATOM 4666 C C . PRO B 1 153 ? 80.685 109.957 7.760 1.00 33.43 150 PRO B C 1
ATOM 4667 O O . PRO B 1 153 ? 81.073 108.792 7.873 1.00 32.03 150 PRO B O 1
ATOM 4671 N N . VAL B 1 154 ? 81.268 110.988 8.366 1.00 33.21 151 VAL B N 1
ATOM 4672 C CA . VAL B 1 154 ? 82.258 110.773 9.408 1.00 34.02 151 VAL B CA 1
ATOM 4673 C C . VAL B 1 154 ? 81.865 111.628 10.613 1.00 33.37 151 VAL B C 1
ATOM 4674 O O . VAL B 1 154 ? 81.068 112.583 10.498 1.00 33.76 151 VAL B O 1
ATOM 4678 N N . SER B 1 155 ? 82.381 111.259 11.766 1.00 31.96 152 SER B N 1
ATOM 4679 C CA . SER B 1 155 ? 82.001 111.941 12.985 1.00 31.69 152 SER B CA 1
ATOM 4680 C C . SER B 1 155 ? 83.135 111.911 13.978 1.00 30.98 152 SER B C 1
ATOM 4681 O O . SER B 1 155 ? 84.141 111.212 13.758 1.00 33.58 152 SER B O 1
ATOM 4684 N N . ASP B 1 156 ? 82.969 112.679 15.061 1.00 32.22 153 ASP B N 1
ATOM 4685 C CA . ASP B 1 156 ? 83.952 112.805 16.132 1.00 32.97 153 ASP B CA 1
ATOM 4686 C C . ASP B 1 156 ? 84.506 111.441 16.511 1.00 32.45 153 ASP B C 1
ATOM 4687 O O . ASP B 1 156 ? 83.764 110.501 16.735 1.00 34.34 153 ASP B O 1
ATOM 4692 N N . ASN B 1 157 ? 85.823 111.367 16.579 1.00 33.19 154 ASN B N 1
ATOM 4693 C CA . ASN B 1 157 ? 86.538 110.277 17.212 1.00 33.02 154 ASN B CA 1
ATOM 4694 C C . ASN B 1 157 ? 86.419 108.933 16.468 1.00 32.99 154 ASN B C 1
ATOM 4695 O O . ASN B 1 157 ? 86.785 107.902 17.011 1.00 31.84 154 ASN B O 1
ATOM 4700 N N . LYS B 1 158 ? 85.956 108.941 15.209 1.00 32.93 155 LYS B N 1
ATOM 4701 C CA . LYS B 1 158 ? 85.846 107.667 14.447 1.00 31.01 155 LYS B CA 1
ATOM 4702 C C . LYS B 1 158 ? 87.223 107.071 14.184 1.00 26.69 155 LYS B C 1
ATOM 4703 O O . LYS B 1 158 ? 88.184 107.789 13.971 1.00 24.31 155 LYS B O 1
ATOM 4709 N N . GLY B 1 159 ? 87.281 105.741 14.162 1.00 26.25 156 GLY B N 1
ATOM 4710 C CA . GLY B 1 159 ? 88.507 105.026 13.980 1.00 26.51 156 GLY B CA 1
ATOM 4711 C C . GLY B 1 159 ? 88.939 105.078 12.535 1.00 27.86 156 GLY B C 1
ATOM 4712 O O . GLY B 1 159 ? 88.078 105.165 11.653 1.00 26.33 156 GLY B O 1
ATOM 4713 N N . ILE B 1 160 ? 90.258 105.070 12.291 1.00 27.20 157 ILE B N 1
ATOM 4714 C CA . ILE B 1 160 ? 90.769 104.906 10.948 1.00 30.10 157 ILE B CA 1
ATOM 4715 C C . ILE B 1 160 ? 91.813 103.813 10.908 1.00 33.22 157 ILE B C 1
ATOM 4716 O O . ILE B 1 160 ? 92.457 103.507 11.924 1.00 30.73 157 ILE B O 1
ATOM 4721 N N . SER B 1 161 ? 91.964 103.214 9.730 1.00 32.95 158 SER B N 1
ATOM 4722 C CA . SER B 1 161 ? 92.963 102.214 9.492 1.00 33.13 158 SER B CA 1
ATOM 4723 C C . SER B 1 161 ? 93.863 102.668 8.349 1.00 32.86 158 SER B C 1
ATOM 4724 O O . SER B 1 161 ? 93.411 103.285 7.391 1.00 30.90 158 SER B O 1
ATOM 4727 N N . LEU B 1 162 ? 95.136 102.328 8.456 1.00 32.76 159 LEU B N 1
ATOM 4728 C CA . LEU B 1 162 ? 96.123 102.651 7.477 1.00 32.88 159 LEU B CA 1
ATOM 4729 C C . LEU B 1 162 ? 96.708 101.320 6.959 1.00 34.47 159 LEU B C 1
ATOM 4730 O O . LEU B 1 162 ? 97.819 100.924 7.323 1.00 36.18 159 LEU B O 1
ATOM 4735 N N . PRO B 1 163 ? 95.949 100.612 6.124 1.00 34.41 160 PRO B N 1
ATOM 4736 C CA . PRO B 1 163 ? 96.376 99.290 5.762 1.00 37.38 160 PRO B CA 1
ATOM 4737 C C . PRO B 1 163 ? 97.669 99.345 4.963 1.00 40.68 160 PRO B C 1
ATOM 4738 O O . PRO B 1 163 ? 97.809 100.190 4.094 1.00 41.55 160 PRO B O 1
ATOM 4742 N N . GLY B 1 164 ? 98.632 98.504 5.320 1.00 41.91 161 GLY B N 1
ATOM 4743 C CA . GLY B 1 164 ? 99.911 98.501 4.651 1.00 46.57 161 GLY B CA 1
ATOM 4744 C C . GLY B 1 164 ? 100.941 99.379 5.325 1.00 47.29 161 GLY B C 1
ATOM 4745 O O . GLY B 1 164 ? 102.131 99.171 5.117 1.00 47.88 161 GLY B O 1
ATOM 4746 N N . MET B 1 165 ? 100.515 100.320 6.173 1.00 44.76 162 MET B N 1
ATOM 4747 C CA . MET B 1 165 ? 101.439 101.219 6.794 1.00 46.83 162 MET B CA 1
ATOM 4748 C C . MET B 1 165 ? 101.982 100.610 8.074 1.00 49.37 162 MET B C 1
ATOM 4749 O O . MET B 1 165 ? 101.251 99.988 8.845 1.00 49.84 162 MET B O 1
ATOM 4754 N N . ASN B 1 166 ? 103.281 100.747 8.279 1.00 50.78 163 ASN B N 1
ATOM 4755 C CA . ASN B 1 166 ? 103.890 100.241 9.489 1.00 52.82 163 ASN B CA 1
ATOM 4756 C C . ASN B 1 166 ? 103.602 101.238 10.594 1.00 52.70 163 ASN B C 1
ATOM 4757 O O . ASN B 1 166 ? 104.147 102.328 10.598 1.00 49.62 163 ASN B O 1
ATOM 4762 N N . VAL B 1 167 ? 102.682 100.900 11.490 1.00 51.33 164 VAL B N 1
ATOM 4763 C CA . VAL B 1 167 ? 102.285 101.821 12.557 1.00 46.94 164 VAL B CA 1
ATOM 4764 C C . VAL B 1 167 ? 103.215 101.615 13.757 1.00 46.38 164 VAL B C 1
ATOM 4765 O O . VAL B 1 167 ? 103.501 100.490 14.131 1.00 51.42 164 VAL B O 1
ATOM 4769 N N . THR B 1 168 ? 103.737 102.706 14.310 1.00 42.62 165 THR B N 1
ATOM 4770 C CA . THR B 1 168 ? 104.618 102.639 15.470 1.00 42.35 165 THR B CA 1
ATOM 4771 C C . THR B 1 168 ? 103.833 103.195 16.660 1.00 41.25 165 THR B C 1
ATOM 4772 O O . THR B 1 168 ? 103.425 104.355 16.649 1.00 41.09 165 THR B O 1
ATOM 4776 N N . ALA B 1 169 ? 103.589 102.362 17.664 1.00 39.17 166 ALA B N 1
ATOM 4777 C CA . ALA B 1 169 ? 102.734 102.741 18.773 1.00 38.88 166 ALA B CA 1
ATOM 4778 C C . ALA B 1 169 ? 102.914 101.739 19.900 1.00 39.79 166 ALA B C 1
ATOM 4779 O O . ALA B 1 169 ? 103.212 100.602 19.663 1.00 38.61 166 ALA B O 1
ATOM 4781 N N . PRO B 1 170 ? 102.793 102.183 21.137 1.00 41.56 167 PRO B N 1
ATOM 4782 C CA . PRO B 1 170 ? 102.958 101.227 22.223 1.00 43.48 167 PRO B CA 1
ATOM 4783 C C . PRO B 1 170 ? 101.764 100.268 22.293 1.00 42.63 167 PRO B C 1
ATOM 4784 O O . PRO B 1 170 ? 100.634 100.677 22.017 1.00 39.34 167 PRO B O 1
ATOM 4788 N N . ALA B 1 171 ? 102.035 99.017 22.680 1.00 31.91 168 ALA B N 1
ATOM 4789 C CA . ALA B 1 171 ? 101.042 97.968 22.747 1.00 31.69 168 ALA B CA 1
ATOM 4790 C C . ALA B 1 171 ? 99.954 98.294 23.750 1.00 31.86 168 ALA B C 1
ATOM 4791 O O . ALA B 1 171 ? 98.783 97.947 23.534 1.00 32.92 168 ALA B O 1
ATOM 4793 N N . LEU B 1 172 ? 100.337 98.966 24.849 1.00 34.62 169 LEU B N 1
ATOM 4794 C CA . LEU B 1 172 ? 99.372 99.521 25.794 1.00 35.80 169 LEU B CA 1
ATOM 4795 C C . LEU B 1 172 ? 99.446 101.046 25.832 1.00 35.06 169 LEU B C 1
ATOM 4796 O O . LEU B 1 172 ? 100.494 101.593 26.079 1.00 32.45 169 LEU B O 1
ATOM 4801 N N . SER B 1 173 ? 98.316 101.716 25.611 1.00 33.32 170 SER B N 1
ATOM 4802 C CA . SER B 1 173 ? 98.242 103.186 25.804 1.00 35.92 170 SER B CA 1
ATOM 4803 C C . SER B 1 173 ? 98.057 103.499 27.284 1.00 37.34 170 SER B C 1
ATOM 4804 O O . SER B 1 173 ? 97.811 102.600 28.103 1.00 34.19 170 SER B O 1
ATOM 4807 N N . GLU B 1 174 ? 98.135 104.777 27.622 1.00 39.10 171 GLU B N 1
ATOM 4808 C CA . GLU B 1 174 ? 97.854 105.217 28.987 1.00 43.42 171 GLU B CA 1
ATOM 4809 C C . GLU B 1 174 ? 96.425 104.818 29.394 1.00 38.56 171 GLU B C 1
ATOM 4810 O O . GLU B 1 174 ? 96.195 104.306 30.514 1.00 32.62 171 GLU B O 1
ATOM 4816 N N . LYS B 1 175 ? 95.480 105.055 28.486 1.00 35.23 172 LYS B N 1
ATOM 4817 C CA . LYS B 1 175 ? 94.090 104.641 28.692 1.00 35.80 172 LYS B CA 1
ATOM 4818 C C . LYS B 1 175 ? 93.938 103.137 28.939 1.00 32.86 172 LYS B C 1
ATOM 4819 O O . LYS B 1 175 ? 93.176 102.721 29.822 1.00 32.26 172 LYS B O 1
ATOM 4825 N N . ASP B 1 176 ? 94.645 102.325 28.165 1.00 31.01 173 ASP B N 1
ATOM 4826 C CA . ASP B 1 176 ? 94.619 100.881 28.384 1.00 28.66 173 ASP B CA 1
ATOM 4827 C C . ASP B 1 176 ? 95.099 100.508 29.793 1.00 30.70 173 ASP B C 1
ATOM 4828 O O . ASP B 1 176 ? 94.554 99.577 30.411 1.00 29.87 173 ASP B O 1
ATOM 4833 N N . ILE B 1 177 ? 96.138 101.174 30.266 1.00 30.53 174 ILE B N 1
ATOM 4834 C CA . ILE B 1 177 ? 96.710 100.856 31.578 1.00 32.43 174 ILE B CA 1
ATOM 4835 C C . ILE B 1 177 ? 95.720 101.212 32.690 1.00 33.41 174 ILE B C 1
ATOM 4836 O O . ILE B 1 177 ? 95.540 100.442 33.641 1.00 32.21 174 ILE B O 1
ATOM 4841 N N . GLU B 1 178 ? 95.069 102.368 32.547 1.00 34.23 175 GLU B N 1
ATOM 4842 C CA . GLU B 1 178 ? 94.029 102.774 33.473 1.00 36.66 175 GLU B CA 1
ATOM 4843 C C . GLU B 1 178 ? 92.870 101.767 33.436 1.00 33.83 175 GLU B C 1
ATOM 4844 O O . GLU B 1 178 ? 92.397 101.308 34.493 1.00 33.92 175 GLU B O 1
ATOM 4850 N N . ASP B 1 179 ? 92.416 101.444 32.233 1.00 30.01 176 ASP B N 1
ATOM 4851 C CA . ASP B 1 179 ? 91.317 100.500 32.050 1.00 28.99 176 ASP B CA 1
ATOM 4852 C C . ASP B 1 179 ? 91.623 99.106 32.635 1.00 28.83 176 ASP B C 1
ATOM 4853 O O . ASP B 1 179 ? 90.765 98.493 33.294 1.00 27.01 176 ASP B O 1
ATOM 4858 N N . LEU B 1 180 ? 92.847 98.634 32.409 1.00 28.29 177 LEU B N 1
ATOM 4859 C CA . LEU B 1 180 ? 93.261 97.320 32.869 1.00 28.67 177 LEU B CA 1
ATOM 4860 C C . LEU B 1 180 ? 93.317 97.311 34.405 1.00 29.81 177 LEU B C 1
ATOM 4861 O O . LEU B 1 180 ? 92.952 96.339 35.022 1.00 31.51 177 LEU B O 1
ATOM 4866 N N . THR B 1 181 ? 93.774 98.410 34.994 1.00 32.81 178 THR B N 1
ATOM 4867 C CA . THR B 1 181 ? 93.875 98.534 36.441 1.00 34.06 178 THR B CA 1
ATOM 4868 C C . THR B 1 181 ? 92.465 98.497 37.039 1.00 34.92 178 THR B C 1
ATOM 4869 O O . THR B 1 181 ? 92.197 97.743 37.981 1.00 36.77 178 THR B O 1
ATOM 4873 N N . PHE B 1 182 ? 91.560 99.277 36.457 1.00 32.68 179 PHE B N 1
ATOM 4874 C CA . PHE B 1 182 ? 90.168 99.295 36.886 1.00 33.50 179 PHE B CA 1
ATOM 4875 C C . PHE B 1 182 ? 89.545 97.891 36.751 1.00 32.06 179 PHE B C 1
ATOM 4876 O O . PHE B 1 182 ? 88.869 97.417 37.658 1.00 33.24 179 PHE B O 1
ATOM 4884 N N . ALA B 1 183 ? 89.799 97.234 35.639 1.00 28.53 180 ALA B N 1
ATOM 4885 C CA . ALA B 1 183 ? 89.201 95.917 35.386 1.00 28.03 180 ALA B CA 1
ATOM 4886 C C . ALA B 1 183 ? 89.741 94.806 36.335 1.00 28.13 180 ALA B C 1
ATOM 4887 O O . ALA B 1 183 ? 88.960 93.965 36.842 1.00 29.27 180 ALA B O 1
ATOM 4889 N N . LEU B 1 184 ? 91.034 94.855 36.623 1.00 27.75 181 LEU B N 1
ATOM 4890 C CA . LEU B 1 184 ? 91.637 93.922 37.547 1.00 29.34 181 LEU B CA 1
ATOM 4891 C C . LEU B 1 184 ? 91.068 94.137 38.960 1.00 31.15 181 LEU B C 1
ATOM 4892 O O . LEU B 1 184 ? 90.696 93.176 39.632 1.00 31.56 181 LEU B O 1
ATOM 4897 N N . ASN B 1 185 ? 91.002 95.400 39.396 1.00 30.14 182 ASN B N 1
ATOM 4898 C CA . ASN B 1 185 ? 90.442 95.735 40.674 1.00 32.81 182 ASN B CA 1
ATOM 4899 C C . ASN B 1 185 ? 88.959 95.357 40.759 1.00 32.28 182 ASN B C 1
ATOM 4900 O O . ASN B 1 185 ? 88.477 94.938 41.806 1.00 32.96 182 ASN B O 1
ATOM 4905 N N . LEU B 1 186 ? 88.234 95.548 39.677 1.00 31.11 183 LEU B N 1
ATOM 4906 C CA . LEU B 1 186 ? 86.829 95.219 39.648 1.00 32.57 183 LEU B CA 1
ATOM 4907 C C . LEU B 1 186 ? 86.603 93.681 39.822 1.00 31.33 183 LEU B C 1
ATOM 4908 O O . LEU B 1 186 ? 85.612 93.240 40.408 1.00 29.42 183 LEU B O 1
ATOM 4913 N N . GLY B 1 187 ? 87.540 92.883 39.307 1.00 31.88 184 GLY B N 1
ATOM 4914 C CA . GLY B 1 187 ? 87.483 91.436 39.453 1.00 30.93 184 GLY B CA 1
ATOM 4915 C C . GLY B 1 187 ? 87.233 90.636 38.171 1.00 30.31 184 GLY B C 1
ATOM 4916 O O . GLY B 1 187 ? 86.879 89.463 38.252 1.00 30.82 184 GLY B O 1
ATOM 4917 N N . VAL B 1 188 ? 87.438 91.229 36.992 1.00 27.59 185 VAL B N 1
ATOM 4918 C CA . VAL B 1 188 ? 87.268 90.484 35.736 1.00 26.61 185 VAL B CA 1
ATOM 4919 C C . VAL B 1 188 ? 88.145 89.212 35.668 1.00 26.44 185 VAL B C 1
ATOM 4920 O O . VAL B 1 188 ? 89.163 89.117 36.343 1.00 27.91 185 VAL B O 1
ATOM 4924 N N . ASP B 1 189 ? 87.725 88.249 34.851 1.00 25.15 186 ASP B N 1
ATOM 4925 C CA . ASP B 1 189 ? 88.331 86.902 34.843 1.00 26.17 186 ASP B CA 1
ATOM 4926 C C . ASP B 1 189 ? 89.378 86.696 33.751 1.00 25.03 186 ASP B C 1
ATOM 4927 O O . ASP B 1 189 ? 90.247 85.840 33.878 1.00 25.53 186 ASP B O 1
ATOM 4932 N N . MET B 1 190 ? 89.293 87.476 32.688 1.00 25.37 187 MET B N 1
ATOM 4933 C CA . MET B 1 190 ? 90.322 87.491 31.650 1.00 29.02 187 MET B CA 1
ATOM 4934 C C . MET B 1 190 ? 90.349 88.857 30.942 1.00 28.04 187 MET B C 1
ATOM 4935 O O . MET B 1 190 ? 89.434 89.695 31.108 1.00 25.66 187 MET B O 1
ATOM 4940 N N . VAL B 1 191 ? 91.430 89.100 30.235 1.00 26.11 188 VAL B N 1
ATOM 4941 C CA . VAL B 1 191 ? 91.677 90.376 29.568 1.00 27.15 188 VAL B CA 1
ATOM 4942 C C . VAL B 1 191 ? 92.055 90.088 28.098 1.00 25.07 188 VAL B C 1
ATOM 4943 O O . VAL B 1 191 ? 92.811 89.162 27.817 1.00 25.40 188 VAL B O 1
ATOM 4947 N N . ALA B 1 192 ? 91.510 90.880 27.189 1.00 22.26 189 ALA B N 1
ATOM 4948 C CA . ALA B 1 192 ? 91.891 90.818 25.759 1.00 24.53 189 ALA B CA 1
ATOM 4949 C C . ALA B 1 192 ? 92.626 92.096 25.364 1.00 23.65 189 ALA B C 1
ATOM 4950 O O . ALA B 1 192 ? 92.202 93.194 25.716 1.00 24.66 189 ALA B O 1
ATOM 4952 N N . LEU B 1 193 ? 93.743 91.944 24.667 1.00 24.04 190 LEU B N 1
ATOM 4953 C CA . LEU B 1 193 ? 94.477 93.074 24.116 1.00 22.84 190 LEU B CA 1
ATOM 4954 C C . LEU B 1 193 ? 94.289 93.165 22.591 1.00 24.72 190 LEU B C 1
ATOM 4955 O O . LEU B 1 193 ? 94.606 92.223 21.843 1.00 23.53 190 LEU B O 1
ATOM 4960 N N . SER B 1 194 ? 93.744 94.305 22.148 1.00 22.99 191 SER B N 1
ATOM 4961 C CA . SER B 1 194 ? 93.577 94.621 20.735 1.00 23.37 191 SER B CA 1
ATOM 4962 C C . SER B 1 194 ? 94.938 94.930 20.058 1.00 23.06 191 SER B C 1
ATOM 4963 O O . SER B 1 194 ? 95.852 95.483 20.668 1.00 22.71 191 SER B O 1
ATOM 4966 N N . PHE B 1 195 ? 95.011 94.615 18.772 1.00 23.83 192 PHE B N 1
ATOM 4967 C CA . PHE B 1 195 ? 96.136 95.021 17.914 1.00 24.79 192 PHE B CA 1
ATOM 4968 C C . PHE B 1 195 ? 97.501 94.466 18.357 1.00 25.79 192 PHE B C 1
ATOM 4969 O O . PHE B 1 195 ? 98.539 95.066 18.146 1.00 26.33 192 PHE B O 1
ATOM 4977 N N . VAL B 1 196 ? 97.474 93.276 18.927 1.00 27.18 193 VAL B N 1
ATOM 4978 C CA . VAL B 1 196 ? 98.705 92.567 19.264 1.00 27.68 193 VAL B CA 1
ATOM 4979 C C . VAL B 1 196 ? 99.538 92.408 17.993 1.00 27.19 193 VAL B C 1
ATOM 4980 O O . VAL B 1 196 ? 99.000 92.160 16.948 1.00 25.77 193 VAL B O 1
ATOM 4984 N N . ARG B 1 197 ? 100.844 92.617 18.109 1.00 30.11 194 ARG B N 1
ATOM 4985 C CA . ARG B 1 197 ? 101.760 92.436 17.004 1.00 32.85 194 ARG B CA 1
ATOM 4986 C C . ARG B 1 197 ? 102.857 91.420 17.269 1.00 33.65 194 ARG B C 1
ATOM 4987 O O . ARG B 1 197 ? 103.436 90.879 16.335 1.00 36.89 194 ARG B O 1
ATOM 4995 N N . SER B 1 198 ? 103.163 91.195 18.538 1.00 33.68 195 SER B N 1
ATOM 4996 C CA . SER B 1 198 ? 104.358 90.485 18.938 1.00 34.92 195 SER B CA 1
ATOM 4997 C C . SER B 1 198 ? 104.069 89.671 20.196 1.00 33.33 195 SER B C 1
ATOM 4998 O O . SER B 1 198 ? 103.269 90.070 21.015 1.00 30.35 195 SER B O 1
ATOM 5001 N N . PRO B 1 199 ? 104.750 88.517 20.353 1.00 35.20 196 PRO B N 1
ATOM 5002 C CA . PRO B 1 199 ? 104.638 87.762 21.596 1.00 35.10 196 PRO B CA 1
ATOM 5003 C C . PRO B 1 199 ? 105.042 88.580 22.831 1.00 35.79 196 PRO B C 1
ATOM 5004 O O . PRO B 1 199 ? 104.525 88.346 23.924 1.00 34.64 196 PRO B O 1
ATOM 5008 N N . ALA B 1 200 ? 105.930 89.552 22.651 1.00 35.91 197 ALA B N 1
ATOM 5009 C CA . ALA B 1 200 ? 106.410 90.342 23.775 1.00 37.21 197 ALA B CA 1
ATOM 5010 C C . ALA B 1 200 ? 105.350 91.322 24.295 1.00 35.78 197 ALA B C 1
ATOM 5011 O O . ALA B 1 200 ? 105.520 91.917 25.348 1.00 38.61 197 ALA B O 1
ATOM 5013 N N . ASP B 1 201 ? 104.262 91.497 23.557 1.00 34.87 198 ASP B N 1
ATOM 5014 C CA . ASP B 1 201 ? 103.184 92.379 24.010 1.00 34.49 198 ASP B CA 1
ATOM 5015 C C . ASP B 1 201 ? 102.576 91.869 25.317 1.00 33.07 198 ASP B C 1
ATOM 5016 O O . ASP B 1 201 ? 102.121 92.673 26.141 1.00 32.74 198 ASP B O 1
ATOM 5021 N N . VAL B 1 202 ? 102.596 90.546 25.513 1.00 31.96 199 VAL B N 1
ATOM 5022 C CA . VAL B 1 202 ? 102.024 89.967 26.720 1.00 32.38 199 VAL B CA 1
ATOM 5023 C C . VAL B 1 202 ? 102.805 90.378 27.950 1.00 33.84 199 VAL B C 1
ATOM 5024 O O . VAL B 1 202 ? 102.217 90.546 29.049 1.00 34.36 199 VAL B O 1
ATOM 5028 N N . GLU B 1 203 ? 104.112 90.597 27.770 1.00 33.49 200 GLU B N 1
ATOM 5029 C CA . GLU B 1 203 ? 104.968 91.024 28.847 1.00 37.20 200 GLU B CA 1
ATOM 5030 C C . GLU B 1 203 ? 104.563 92.379 29.402 1.00 38.01 200 GLU B C 1
ATOM 5031 O O . GLU B 1 203 ? 104.641 92.596 30.590 1.00 38.30 200 GLU B O 1
ATOM 5037 N N . LEU B 1 204 ? 104.096 93.285 28.554 1.00 37.83 201 LEU B N 1
ATOM 5038 C CA . LEU B 1 204 ? 103.632 94.585 29.063 1.00 37.08 201 LEU B CA 1
ATOM 5039 C C . LEU B 1 204 ? 102.346 94.448 29.854 1.00 35.69 201 LEU B C 1
ATOM 5040 O O . LEU B 1 204 ? 102.144 95.157 30.857 1.00 36.35 201 LEU B O 1
ATOM 5045 N N . VAL B 1 205 ? 101.460 93.567 29.417 1.00 32.87 202 VAL B N 1
ATOM 5046 C CA . VAL B 1 205 ? 100.235 93.316 30.182 1.00 32.06 202 VAL B CA 1
ATOM 5047 C C . VAL B 1 205 ? 100.592 92.719 31.567 1.00 32.25 202 VAL B C 1
ATOM 5048 O O . VAL B 1 205 ? 100.018 93.121 32.606 1.00 31.05 202 VAL B O 1
ATOM 5052 N N . HIS B 1 206 ? 101.530 91.767 31.574 1.00 32.20 203 HIS B N 1
ATOM 5053 C CA . HIS B 1 206 ? 101.980 91.120 32.810 1.00 33.60 203 HIS B CA 1
ATOM 5054 C C . HIS B 1 206 ? 102.633 92.115 33.774 1.00 34.82 203 HIS B C 1
ATOM 5055 O O . HIS B 1 206 ? 102.400 92.042 34.970 1.00 36.04 203 HIS B O 1
ATOM 5062 N N . GLU B 1 207 ? 103.417 93.053 33.246 1.00 33.91 204 GLU B N 1
ATOM 5063 C CA . GLU B 1 207 ? 104.021 94.106 34.072 1.00 38.55 204 GLU B CA 1
ATOM 5064 C C . GLU B 1 207 ? 102.965 94.876 34.878 1.00 37.62 204 GLU B C 1
ATOM 5065 O O . GLU B 1 207 ? 103.113 95.075 36.080 1.00 36.86 204 GLU B O 1
ATOM 5071 N N . VAL B 1 208 ? 101.914 95.330 34.207 1.00 36.37 205 VAL B N 1
ATOM 5072 C CA . VAL B 1 208 ? 100.815 96.016 34.894 1.00 39.27 205 VAL B CA 1
ATOM 5073 C C . VAL B 1 208 ? 100.170 95.116 35.936 1.00 38.90 205 VAL B C 1
ATOM 5074 O O . VAL B 1 208 ? 99.985 95.507 37.091 1.00 40.88 205 VAL B O 1
ATOM 5078 N N . MET B 1 209 ? 99.860 93.892 35.530 1.00 37.02 206 MET B N 1
ATOM 5079 C CA . MET B 1 209 ? 99.230 92.922 36.419 1.00 36.41 206 MET B CA 1
ATOM 5080 C C . MET B 1 209 ? 100.061 92.702 37.687 1.00 37.76 206 MET B C 1
ATOM 5081 O O . MET B 1 209 ? 99.519 92.613 38.792 1.00 39.23 206 MET B O 1
ATOM 5086 N N . ASP B 1 210 ? 101.377 92.622 37.535 1.00 38.34 207 ASP B N 1
ATOM 5087 C CA . ASP B 1 210 ? 102.255 92.325 38.663 1.00 40.16 207 ASP B CA 1
ATOM 5088 C C . ASP B 1 210 ? 102.385 93.506 39.619 1.00 40.73 207 ASP B C 1
ATOM 5089 O O . ASP B 1 210 ? 102.438 93.336 40.842 1.00 37.75 207 ASP B O 1
ATOM 5094 N N . ARG B 1 211 ? 102.413 94.701 39.057 1.00 40.45 208 ARG B N 1
ATOM 5095 C CA . ARG B 1 211 ? 102.342 95.901 39.861 1.00 44.12 208 ARG B CA 1
ATOM 5096 C C . ARG B 1 211 ? 101.016 95.991 40.653 1.00 43.07 208 ARG B C 1
ATOM 5097 O O . ARG B 1 211 ? 101.002 96.394 41.793 1.00 44.69 208 ARG B O 1
ATOM 5105 N N . ILE B 1 212 ? 99.907 95.628 40.030 1.00 42.84 209 ILE B N 1
ATOM 5106 C CA . ILE B 1 212 ? 98.600 95.693 40.673 1.00 44.03 209 ILE B CA 1
ATOM 5107 C C . ILE B 1 212 ? 98.425 94.536 41.659 1.00 43.51 209 ILE B C 1
ATOM 5108 O O . ILE B 1 212 ? 97.710 94.652 42.650 1.00 43.23 209 ILE B O 1
ATOM 5113 N N . GLY B 1 213 ? 99.094 93.422 41.380 1.00 42.52 210 GLY B N 1
ATOM 5114 C CA . GLY B 1 213 ? 99.075 92.274 42.262 1.00 42.61 210 GLY B CA 1
ATOM 5115 C C . GLY B 1 213 ? 98.021 91.245 41.895 1.00 41.29 210 GLY B C 1
ATOM 5116 O O . GLY B 1 213 ? 97.620 90.439 42.724 1.00 40.22 210 GLY B O 1
ATOM 5117 N N . ARG B 1 214 ? 97.604 91.240 40.633 1.00 39.60 211 ARG B N 1
ATOM 5118 C CA . ARG B 1 214 ? 96.593 90.293 40.175 1.00 38.82 211 ARG B CA 1
ATOM 5119 C C . ARG B 1 214 ? 96.805 89.948 38.724 1.00 37.34 211 ARG B C 1
ATOM 5120 O O . ARG B 1 214 ? 96.689 90.823 37.880 1.00 41.13 211 ARG B O 1
ATOM 5128 N N . ARG B 1 215 ? 97.105 88.683 38.421 1.00 36.62 212 ARG B N 1
ATOM 5129 C CA . ARG B 1 215 ? 97.087 88.204 37.033 1.00 36.89 212 ARG B CA 1
ATOM 5130 C C . ARG B 1 215 ? 95.799 87.487 36.712 1.00 34.71 212 ARG B C 1
ATOM 5131 O O . ARG B 1 215 ? 95.277 86.733 37.531 1.00 35.91 212 ARG B O 1
ATOM 5139 N N . VAL B 1 216 ? 95.355 87.648 35.466 1.00 33.65 213 VAL B N 1
ATOM 5140 C CA . VAL B 1 216 ? 94.330 86.803 34.909 1.00 30.35 213 VAL B CA 1
ATOM 5141 C C . VAL B 1 216 ? 94.819 86.440 33.507 1.00 30.86 213 VAL B C 1
ATOM 5142 O O . VAL B 1 216 ? 95.731 87.100 32.965 1.00 32.69 213 VAL B O 1
ATOM 5146 N N . PRO B 1 217 ? 94.201 85.431 32.896 1.00 31.16 214 PRO B N 1
ATOM 5147 C CA . PRO B 1 217 ? 94.589 85.056 31.514 1.00 31.21 214 PRO B CA 1
ATOM 5148 C C . PRO B 1 217 ? 94.476 86.198 30.506 1.00 29.37 214 PRO B C 1
ATOM 5149 O O . PRO B 1 217 ? 93.529 87.005 30.558 1.00 30.06 214 PRO B O 1
ATOM 5153 N N . VAL B 1 218 ? 95.438 86.244 29.589 1.00 29.61 215 VAL B N 1
ATOM 5154 C CA . VAL B 1 218 ? 95.477 87.247 28.539 1.00 27.75 215 VAL B CA 1
ATOM 5155 C C . VAL B 1 218 ? 95.196 86.640 27.171 1.00 26.82 215 VAL B C 1
ATOM 5156 O O . VAL B 1 218 ? 95.832 85.679 26.754 1.00 26.94 215 VAL B O 1
ATOM 5160 N N . ILE B 1 219 ? 94.226 87.230 26.490 1.00 24.80 216 ILE B N 1
ATOM 5161 C CA . ILE B 1 219 ? 93.839 86.874 25.128 1.00 24.19 216 ILE B CA 1
ATOM 5162 C C . ILE B 1 219 ? 94.436 87.875 24.138 1.00 23.48 216 ILE B C 1
ATOM 5163 O O . ILE B 1 219 ? 94.244 89.106 24.254 1.00 26.26 216 ILE B O 1
ATOM 5168 N N . ALA B 1 220 ? 95.158 87.361 23.162 1.00 23.66 217 ALA B N 1
ATOM 5169 C CA . ALA B 1 220 ? 95.639 88.180 22.067 1.00 23.08 217 ALA B CA 1
ATOM 5170 C C . ALA B 1 220 ? 94.575 88.268 21.010 1.00 23.88 217 ALA B C 1
ATOM 5171 O O . ALA B 1 220 ? 94.194 87.258 20.444 1.00 25.83 217 ALA B O 1
ATOM 5173 N N . LYS B 1 221 ? 94.108 89.487 20.715 1.00 25.12 218 LYS B N 1
ATOM 5174 C CA . LYS B 1 221 ? 93.325 89.709 19.514 1.00 24.65 218 LYS B CA 1
ATOM 5175 C C . LYS B 1 221 ? 94.198 89.753 18.264 1.00 24.80 218 LYS B C 1
ATOM 5176 O O . LYS B 1 221 ? 95.161 90.496 18.195 1.00 27.90 218 LYS B O 1
ATOM 5182 N N . LEU B 1 222 ? 93.826 88.948 17.278 1.00 23.45 219 LEU B N 1
ATOM 5183 C CA . LEU B 1 222 ? 94.534 88.856 16.025 1.00 26.57 219 LEU B CA 1
ATOM 5184 C C . LEU B 1 222 ? 93.853 89.707 14.959 1.00 24.80 219 LEU B C 1
ATOM 5185 O O . LEU B 1 222 ? 92.802 89.351 14.480 1.00 25.70 219 LEU B O 1
ATOM 5190 N N . GLU B 1 223 ? 94.447 90.842 14.634 1.00 25.65 220 GLU B N 1
ATOM 5191 C CA . GLU B 1 223 ? 93.861 91.787 13.714 1.00 26.05 220 GLU B CA 1
ATOM 5192 C C . GLU B 1 223 ? 94.879 92.653 12.993 1.00 28.23 220 GLU B C 1
ATOM 5193 O O . GLU B 1 223 ? 94.535 93.717 12.483 1.00 29.44 220 GLU B O 1
ATOM 5199 N N . LYS B 1 224 ? 96.119 92.187 12.923 1.00 27.44 221 LYS B N 1
ATOM 5200 C CA . LYS B 1 224 ? 97.215 92.896 12.266 1.00 29.40 221 LYS B CA 1
ATOM 5201 C C . LYS B 1 224 ? 98.018 91.861 11.488 1.00 31.49 221 LYS B C 1
ATOM 5202 O O . LYS B 1 224 ? 98.152 90.714 11.935 1.00 30.20 221 LYS B O 1
ATOM 5208 N N . PRO B 1 225 ? 98.617 92.260 10.360 1.00 33.79 222 PRO B N 1
ATOM 5209 C CA . PRO B 1 225 ? 99.432 91.278 9.635 1.00 33.58 222 PRO B CA 1
ATOM 5210 C C . PRO B 1 225 ? 100.582 90.736 10.470 1.00 33.13 222 PRO B C 1
ATOM 5211 O O . PRO B 1 225 ? 100.931 89.570 10.331 1.00 32.57 222 PRO B O 1
ATOM 5215 N N . GLU B 1 226 ? 101.176 91.586 11.310 1.00 34.58 223 GLU B N 1
ATOM 5216 C CA . GLU B 1 226 ? 102.315 91.174 12.162 1.00 37.35 223 GLU B CA 1
ATOM 5217 C C . GLU B 1 226 ? 101.903 90.040 13.094 1.00 34.18 223 GLU B C 1
ATOM 5218 O O . GLU B 1 226 ? 102.689 89.119 13.356 1.00 35.75 223 GLU B O 1
ATOM 5224 N N . ALA B 1 227 ? 100.678 90.122 13.604 1.00 32.68 224 ALA B N 1
ATOM 5225 C CA . ALA B 1 227 ? 100.130 89.093 14.445 1.00 30.47 224 ALA B CA 1
ATOM 5226 C C . ALA B 1 227 ? 100.074 87.749 13.721 1.00 30.17 224 ALA B C 1
ATOM 5227 O O . ALA B 1 227 ? 100.422 86.701 14.306 1.00 29.23 224 ALA B O 1
ATOM 5229 N N . ILE B 1 228 ? 99.668 87.781 12.456 1.00 28.62 225 ILE B N 1
ATOM 5230 C CA . ILE B 1 228 ? 99.550 86.551 11.667 1.00 28.51 225 ILE B CA 1
ATOM 5231 C C . ILE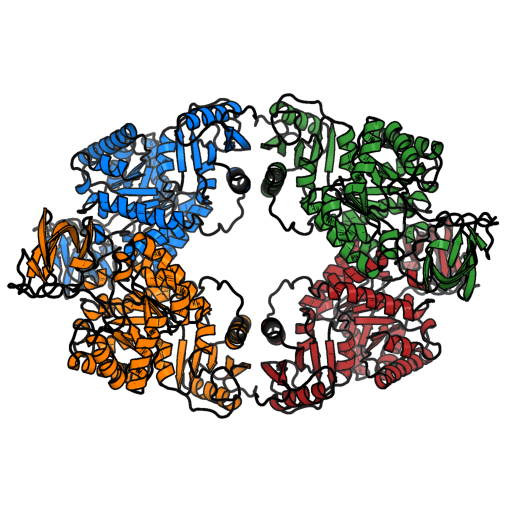 B 1 228 ? 100.926 86.016 11.309 1.00 31.67 225 ILE B C 1
ATOM 5232 O O . ILE B 1 228 ? 101.156 84.841 11.350 1.00 33.02 225 ILE B O 1
ATOM 5237 N N . ASP B 1 229 ? 101.862 86.896 10.996 1.00 34.57 226 ASP B N 1
ATOM 5238 C CA . ASP B 1 229 ? 103.239 86.470 10.753 1.00 36.94 226 ASP B CA 1
ATOM 5239 C C . ASP B 1 229 ? 103.878 85.809 11.982 1.00 35.47 226 ASP B C 1
ATOM 5240 O O . ASP B 1 229 ? 104.775 84.984 11.857 1.00 35.56 226 ASP B O 1
ATOM 5245 N N . ASN B 1 230 ? 103.473 86.234 13.157 1.00 34.45 227 ASN B N 1
ATOM 5246 C CA . ASN B 1 230 ? 104.050 85.731 14.410 1.00 36.03 227 ASN B CA 1
ATOM 5247 C C . ASN B 1 230 ? 103.049 84.832 15.132 1.00 33.39 227 ASN B C 1
ATOM 5248 O O . ASN B 1 230 ? 103.059 84.736 16.362 1.00 32.73 227 ASN B O 1
ATOM 5253 N N . LEU B 1 231 ? 102.167 84.193 14.370 1.00 32.80 228 LEU B N 1
ATOM 5254 C CA . LEU B 1 231 ? 101.004 83.511 14.938 1.00 30.58 228 LEU B CA 1
ATOM 5255 C C . LEU B 1 231 ? 101.386 82.466 15.962 1.00 30.69 228 LEU B C 1
ATOM 5256 O O . LEU B 1 231 ? 100.805 82.426 17.045 1.00 28.20 228 LEU B O 1
ATOM 5261 N N . GLU B 1 232 ? 102.338 81.597 15.625 1.00 32.22 229 GLU B N 1
ATOM 5262 C CA . GLU B 1 232 ? 102.673 80.536 16.555 1.00 33.29 229 GLU B CA 1
ATOM 5263 C C . GLU B 1 232 ? 103.272 81.131 17.858 1.00 32.94 229 GLU B C 1
ATOM 5264 O O . GLU B 1 232 ? 102.880 80.746 18.949 1.00 32.75 229 GLU B O 1
ATOM 5270 N N . ALA B 1 233 ? 104.182 82.082 17.734 1.00 32.60 230 ALA B N 1
ATOM 5271 C CA . ALA B 1 233 ? 104.824 82.642 18.915 1.00 32.92 230 ALA B CA 1
ATOM 5272 C C . ALA B 1 233 ? 103.796 83.344 19.799 1.00 31.37 230 ALA B C 1
ATOM 5273 O O . ALA B 1 233 ? 103.886 83.300 21.026 1.00 29.32 230 ALA B O 1
ATOM 5275 N N . ILE B 1 234 ? 102.794 83.969 19.181 1.00 30.13 231 ILE B N 1
ATOM 5276 C CA . ILE B 1 234 ? 101.746 84.645 19.939 1.00 29.63 231 ILE B CA 1
ATOM 5277 C C . ILE B 1 234 ? 100.820 83.643 20.656 1.00 29.50 231 ILE B C 1
ATOM 5278 O O . ILE B 1 234 ? 100.512 83.803 21.848 1.00 29.23 231 ILE B O 1
ATOM 5283 N N . VAL B 1 235 ? 100.432 82.581 19.970 1.00 27.76 232 VAL B N 1
ATOM 5284 C CA . VAL B 1 235 ? 99.626 81.530 20.615 1.00 30.30 232 VAL B CA 1
ATOM 5285 C C . VAL B 1 235 ? 100.372 80.923 21.824 1.00 30.78 232 VAL B C 1
ATOM 5286 O O . VAL B 1 235 ? 99.767 80.614 22.850 1.00 32.78 232 VAL B O 1
ATOM 5290 N N . LEU B 1 236 ? 101.680 80.789 21.700 1.00 32.85 233 LEU B N 1
ATOM 5291 C CA . LEU B 1 236 ? 102.486 80.212 22.746 1.00 36.10 233 LEU B CA 1
ATOM 5292 C C . LEU B 1 236 ? 102.607 81.162 23.930 1.00 36.19 233 LEU B C 1
ATOM 5293 O O . LEU B 1 236 ? 102.567 80.725 25.078 1.00 34.91 233 LEU B O 1
ATOM 5298 N N . ALA B 1 237 ? 102.760 82.457 23.647 1.00 32.81 234 ALA B N 1
ATOM 5299 C CA . ALA B 1 237 ? 103.013 83.443 24.684 1.00 32.67 234 ALA B CA 1
ATOM 5300 C C . ALA B 1 237 ? 101.759 83.883 25.420 1.00 30.07 234 ALA B C 1
ATOM 5301 O O . ALA B 1 237 ? 101.823 84.176 26.625 1.00 30.27 234 ALA B O 1
ATOM 5303 N N . PHE B 1 238 ? 100.628 83.933 24.724 1.00 28.64 235 PHE B N 1
ATOM 5304 C CA . PHE B 1 238 ? 99.368 84.365 25.345 1.00 29.45 235 PHE B CA 1
ATOM 5305 C C . PHE B 1 238 ? 98.586 83.123 25.836 1.00 29.33 235 PHE B C 1
ATOM 5306 O O . PHE B 1 238 ? 98.976 81.996 25.584 1.00 31.37 235 PHE B O 1
ATOM 5314 N N . ASP B 1 239 ? 97.493 83.351 26.539 1.00 27.96 236 ASP B N 1
ATOM 5315 C CA . ASP B 1 239 ? 96.725 82.253 27.135 1.00 29.85 236 ASP B CA 1
ATOM 5316 C C . ASP B 1 239 ? 95.609 81.791 26.197 1.00 29.42 236 ASP B C 1
ATOM 5317 O O . ASP B 1 239 ? 95.073 80.688 26.328 1.00 30.87 236 ASP B O 1
ATOM 5322 N N . ALA B 1 240 ? 95.285 82.642 25.247 1.00 27.64 237 ALA B N 1
ATOM 5323 C CA . ALA B 1 240 ? 94.228 82.379 24.291 1.00 25.97 237 ALA B CA 1
ATOM 5324 C C . ALA B 1 240 ? 94.330 83.378 23.135 1.00 24.73 237 ALA B C 1
ATOM 5325 O O . ALA B 1 240 ? 95.044 84.364 23.223 1.00 25.75 237 ALA B O 1
ATOM 5327 N N . VAL B 1 241 ? 93.583 83.133 22.070 1.00 23.95 238 VAL B N 1
ATOM 5328 C CA . VAL B 1 241 ? 93.534 84.067 20.961 1.00 25.25 238 VAL B CA 1
ATOM 5329 C C . VAL B 1 241 ? 92.093 84.287 20.493 1.00 25.34 238 VAL B C 1
ATOM 5330 O O . VAL B 1 241 ? 91.220 83.450 20.703 1.00 24.70 238 VAL B O 1
ATOM 5334 N N . MET B 1 242 ? 91.875 85.458 19.909 1.00 24.53 239 MET B N 1
ATOM 5335 C CA . MET B 1 242 ? 90.613 85.856 19.301 1.00 22.06 239 MET B CA 1
ATOM 5336 C C . MET B 1 242 ? 90.900 86.260 17.853 1.00 22.93 239 MET B C 1
ATOM 5337 O O . MET B 1 242 ? 91.773 87.096 17.581 1.00 22.58 239 MET B O 1
ATOM 5342 N N . VAL B 1 243 ? 90.186 85.639 16.927 1.00 22.42 240 VAL B N 1
ATOM 5343 C CA . VAL B 1 243 ? 90.258 86.038 15.530 1.00 22.63 240 VAL B CA 1
ATOM 5344 C C . VAL B 1 243 ? 89.329 87.250 15.421 1.00 23.39 240 VAL B C 1
ATOM 5345 O O . VAL B 1 243 ? 88.092 87.123 15.362 1.00 23.26 240 VAL B O 1
ATOM 5349 N N . ALA B 1 244 ? 89.947 88.424 15.426 1.00 23.07 241 ALA B N 1
ATOM 5350 C CA . ALA B 1 244 ? 89.233 89.676 15.472 1.00 24.45 241 ALA B CA 1
ATOM 5351 C C . ALA B 1 244 ? 89.005 90.172 14.043 1.00 23.69 241 ALA B C 1
ATOM 5352 O O . ALA B 1 244 ? 89.712 91.054 13.536 1.00 26.57 241 ALA B O 1
ATOM 5354 N N . ARG B 1 245 ? 87.983 89.613 13.399 1.00 24.26 242 ARG B N 1
ATOM 5355 C CA . ARG B 1 245 ? 87.889 89.651 11.934 1.00 25.30 242 ARG B CA 1
ATOM 5356 C C . ARG B 1 245 ? 87.577 91.023 11.370 1.00 24.53 242 ARG B C 1
ATOM 5357 O O . ARG B 1 245 ? 87.860 91.276 10.176 1.00 24.03 242 ARG B O 1
ATOM 5365 N N . GLY B 1 246 ? 86.959 91.874 12.185 1.00 23.69 243 GLY B N 1
ATOM 5366 C CA . GLY B 1 246 ? 86.622 93.256 11.740 1.00 27.09 243 GLY B CA 1
ATOM 5367 C C . GLY B 1 246 ? 87.852 94.028 11.257 1.00 25.72 243 GLY B C 1
ATOM 5368 O O . GLY B 1 246 ? 87.994 94.411 10.071 1.00 25.73 243 GLY B O 1
ATOM 5369 N N . ASP B 1 247 ? 88.759 94.261 12.185 1.00 26.76 244 ASP B N 1
ATOM 5370 C CA . ASP B 1 247 ? 89.988 94.951 11.867 1.00 27.18 244 ASP B CA 1
ATOM 5371 C C . ASP B 1 247 ? 90.906 94.071 11.003 1.00 25.40 244 ASP B C 1
ATOM 5372 O O . ASP B 1 247 ? 91.637 94.587 10.151 1.00 27.41 244 ASP B O 1
ATOM 5377 N N . LEU B 1 248 ? 90.897 92.759 11.229 1.00 24.22 245 LEU B N 1
ATOM 5378 C CA . LEU B 1 248 ? 91.791 91.875 10.444 1.00 26.96 245 LEU B CA 1
ATOM 5379 C C . LEU B 1 248 ? 91.531 92.008 8.938 1.00 26.93 245 LEU B C 1
ATOM 5380 O O . LEU B 1 248 ? 92.472 92.035 8.146 1.00 29.06 245 LEU B O 1
ATOM 5385 N N . GLY B 1 249 ? 90.245 92.123 8.580 1.00 25.16 246 GLY B N 1
ATOM 5386 C CA . GLY B 1 249 ? 89.830 92.233 7.183 1.00 26.14 246 GLY B CA 1
ATOM 5387 C C . GLY B 1 249 ? 89.935 93.625 6.574 1.00 27.29 246 GLY B C 1
ATOM 5388 O O . GLY B 1 249 ? 89.583 93.832 5.395 1.00 25.94 246 GLY B O 1
ATOM 5389 N N . VAL B 1 250 ? 90.433 94.578 7.353 1.00 25.97 247 VAL B N 1
ATOM 5390 C CA . VAL B 1 250 ? 90.850 95.843 6.813 1.00 28.61 247 VAL B CA 1
ATOM 5391 C C . VAL B 1 250 ? 92.368 95.917 6.774 1.00 28.26 247 VAL B C 1
ATOM 5392 O O . VAL B 1 250 ? 92.949 96.435 5.835 1.00 30.48 247 VAL B O 1
ATOM 5396 N N . GLU B 1 251 ? 93.016 95.396 7.806 1.00 28.30 248 GLU B N 1
ATOM 5397 C CA . GLU B 1 251 ? 94.482 95.422 7.856 1.00 29.50 248 GLU B CA 1
ATOM 5398 C C . GLU B 1 251 ? 95.118 94.454 6.879 1.00 31.32 248 GLU B C 1
ATOM 5399 O O . GLU B 1 251 ? 96.281 94.622 6.509 1.00 33.87 248 GLU B O 1
ATOM 5405 N N . LEU B 1 252 ? 94.385 93.391 6.555 1.00 33.45 249 LEU B N 1
ATOM 5406 C CA . LEU B 1 252 ? 94.757 92.400 5.524 1.00 34.07 249 LEU B CA 1
ATOM 5407 C C . LEU B 1 252 ? 93.643 92.423 4.491 1.00 30.50 249 LEU B C 1
ATOM 5408 O O . LEU B 1 252 ? 92.546 92.815 4.808 1.00 28.65 249 LEU B O 1
ATOM 5413 N N . PRO B 1 253 ? 93.933 91.999 3.255 1.00 31.79 250 PRO B N 1
ATOM 5414 C CA . PRO B 1 253 ? 92.843 91.884 2.292 1.00 29.89 250 PRO B CA 1
ATOM 5415 C C . PRO B 1 253 ? 91.742 90.974 2.831 1.00 27.62 250 PRO B C 1
ATOM 5416 O O . PRO B 1 253 ? 92.021 89.909 3.407 1.00 27.92 250 PRO B O 1
ATOM 5420 N N . LEU B 1 254 ? 90.505 91.405 2.691 1.00 26.39 251 LEU B N 1
ATOM 5421 C CA . LEU B 1 254 ? 89.403 90.706 3.327 1.00 24.95 251 LEU B CA 1
ATOM 5422 C C . LEU B 1 254 ? 89.283 89.285 2.830 1.00 24.40 251 LEU B C 1
ATOM 5423 O O . LEU B 1 254 ? 88.842 88.415 3.551 1.00 27.63 251 LEU B O 1
ATOM 5428 N N . GLU B 1 255 ? 89.728 89.028 1.616 1.00 27.14 252 GLU B N 1
ATOM 5429 C CA . GLU B 1 255 ? 89.669 87.685 1.040 1.00 27.51 252 GLU B CA 1
ATOM 5430 C C . GLU B 1 255 ? 90.656 86.670 1.700 1.00 29.41 252 GLU B C 1
ATOM 5431 O O . GLU B 1 255 ? 90.513 85.457 1.537 1.00 30.75 252 GLU B O 1
ATOM 5437 N N . GLU B 1 256 ? 91.615 87.175 2.467 1.00 29.86 253 GLU B N 1
ATOM 5438 C CA . GLU B 1 256 ? 92.588 86.319 3.143 1.00 29.27 253 GLU B CA 1
ATOM 5439 C C . GLU B 1 256 ? 92.130 85.886 4.530 1.00 29.52 253 GLU B C 1
ATOM 5440 O O . GLU B 1 256 ? 92.716 84.974 5.091 1.00 25.65 253 GLU B O 1
ATOM 5446 N N . VAL B 1 257 ? 91.061 86.510 5.056 1.00 26.45 254 VAL B N 1
ATOM 5447 C CA . VAL B 1 257 ? 90.637 86.238 6.410 1.00 26.96 254 VAL B CA 1
ATOM 5448 C C 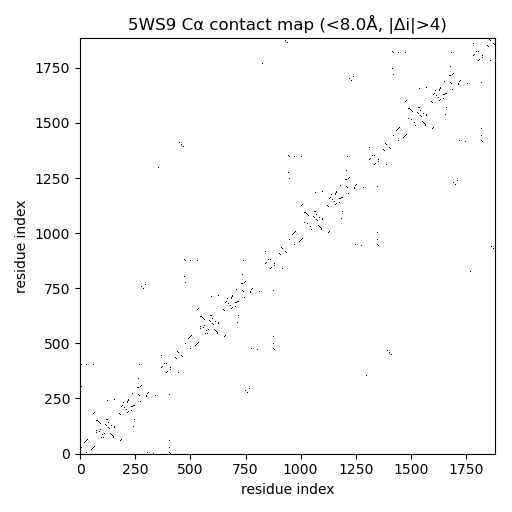. VAL B 1 257 ? 90.140 84.794 6.636 1.00 25.95 254 VAL B C 1
ATOM 5449 O O . VAL B 1 257 ? 90.435 84.209 7.684 1.00 25.80 254 VAL B O 1
ATOM 5453 N N . PRO B 1 258 ? 89.370 84.221 5.685 1.00 25.59 255 PRO B N 1
ATOM 5454 C CA . PRO B 1 258 ? 88.841 82.861 5.978 1.00 25.31 255 PRO B CA 1
ATOM 5455 C C . PRO B 1 258 ? 89.916 81.807 6.204 1.00 25.64 255 PRO B C 1
ATOM 5456 O O . PRO B 1 258 ? 89.847 81.047 7.178 1.00 26.55 255 PRO B O 1
ATOM 5460 N N . LEU B 1 259 ? 90.967 81.811 5.418 1.00 24.70 256 LEU B N 1
ATOM 5461 C CA . LEU B 1 259 ? 92.002 80.838 5.659 1.00 26.49 256 LEU B CA 1
ATOM 5462 C C . LEU B 1 259 ? 92.869 81.206 6.896 1.00 26.76 256 LEU B C 1
ATOM 5463 O O . LEU B 1 259 ? 93.328 80.342 7.617 1.00 24.36 256 LEU B O 1
ATOM 5468 N N . VAL B 1 260 ? 93.033 82.496 7.176 1.00 25.16 257 VAL B N 1
ATOM 5469 C CA . VAL B 1 260 ? 93.715 82.876 8.392 1.00 26.01 257 VAL B CA 1
ATOM 5470 C C . VAL B 1 260 ? 92.965 82.361 9.604 1.00 25.90 257 VAL B C 1
ATOM 5471 O O . VAL B 1 260 ? 93.575 81.770 10.495 1.00 25.88 257 VAL B O 1
ATOM 5475 N N . GLN B 1 261 ? 91.641 82.568 9.634 1.00 24.54 258 GLN B N 1
ATOM 5476 C CA . GLN B 1 261 ? 90.793 82.083 10.709 1.00 22.96 258 GLN B CA 1
ATOM 5477 C C . GLN B 1 261 ? 91.037 80.605 10.957 1.00 22.99 258 GLN B C 1
ATOM 5478 O O . GLN B 1 261 ? 91.253 80.166 12.101 1.00 22.48 258 GLN B O 1
ATOM 5484 N N . LYS B 1 262 ? 91.005 79.830 9.894 1.00 23.16 259 LYS B N 1
ATOM 5485 C CA . LYS B 1 262 ? 91.154 78.371 10.016 1.00 24.57 259 LYS B CA 1
ATOM 5486 C C . LYS B 1 262 ? 92.548 77.975 10.523 1.00 26.17 259 LYS B C 1
ATOM 5487 O O . LYS B 1 262 ? 92.663 77.107 11.420 1.00 24.95 259 LYS B O 1
ATOM 5493 N N . ARG B 1 263 ? 93.577 78.654 10.030 1.00 26.42 260 ARG B N 1
ATOM 5494 C CA . ARG B 1 263 ? 94.934 78.444 10.531 1.00 30.11 260 ARG B CA 1
ATOM 5495 C C . ARG B 1 263 ? 95.073 78.766 12.037 1.00 25.90 260 ARG B C 1
ATOM 5496 O O . ARG B 1 263 ? 95.758 78.075 12.773 1.00 24.69 260 ARG B O 1
ATOM 5504 N N . ALA B 1 264 ? 94.448 79.844 12.460 1.00 24.90 261 ALA B N 1
ATOM 5505 C CA . ALA B 1 264 ? 94.578 80.307 13.832 1.00 22.85 261 ALA B CA 1
ATOM 5506 C C . ALA B 1 264 ? 93.859 79.371 14.785 1.00 23.41 261 ALA B C 1
ATOM 5507 O O . ALA B 1 264 ? 94.362 79.068 15.878 1.00 25.50 261 ALA B O 1
ATOM 5509 N N . ILE B 1 265 ? 92.692 78.894 14.386 1.00 22.49 262 ILE B N 1
ATOM 5510 C CA . ILE B 1 265 ? 91.961 77.910 15.176 1.00 23.77 262 ILE B CA 1
ATOM 5511 C C . ILE B 1 265 ? 92.773 76.627 15.345 1.00 24.08 262 ILE B C 1
ATOM 5512 O O . ILE B 1 265 ? 92.901 76.101 16.460 1.00 24.88 262 ILE B O 1
ATOM 5517 N N . GLN B 1 266 ? 93.339 76.135 14.255 1.00 24.04 263 GLN B N 1
ATOM 5518 C CA . GLN B 1 266 ? 94.115 74.925 14.297 1.00 25.19 263 GLN B CA 1
ATOM 5519 C C . GLN B 1 266 ? 95.326 75.085 15.214 1.00 27.48 263 GLN B C 1
ATOM 5520 O O . GLN B 1 266 ? 95.611 74.221 16.029 1.00 26.15 263 GLN B O 1
ATOM 5526 N N . MET B 1 267 ? 96.022 76.208 15.083 1.00 27.55 264 MET B N 1
ATOM 5527 C CA . MET B 1 267 ? 97.201 76.480 15.903 1.00 28.88 264 MET B CA 1
ATOM 5528 C C . MET B 1 267 ? 96.850 76.525 17.409 1.00 27.29 264 MET B C 1
ATOM 5529 O O . MET B 1 267 ? 97.571 75.979 18.230 1.00 27.94 264 MET B O 1
ATOM 5534 N N . ALA B 1 268 ? 95.766 77.212 17.744 1.00 25.76 265 ALA B N 1
ATOM 5535 C CA . ALA B 1 268 ? 95.287 77.277 19.124 1.00 25.66 265 ALA B CA 1
ATOM 5536 C C . ALA B 1 268 ? 95.028 75.862 19.667 1.00 25.62 265 ALA B C 1
ATOM 5537 O O . ALA B 1 268 ? 95.500 75.512 20.761 1.00 26.07 265 ALA B O 1
ATOM 5539 N N . ARG B 1 269 ? 94.302 75.057 18.908 1.00 26.58 266 ARG B N 1
ATOM 5540 C CA . ARG B 1 269 ? 93.993 73.701 19.325 1.00 27.96 266 ARG B CA 1
ATOM 5541 C C . ARG B 1 269 ? 95.238 72.816 19.490 1.00 28.98 266 ARG B C 1
ATOM 5542 O O . ARG B 1 269 ? 95.320 72.047 20.457 1.00 29.44 266 ARG B O 1
ATOM 5550 N N . GLU B 1 270 ? 96.199 72.925 18.566 1.00 30.23 267 GLU B N 1
ATOM 5551 C CA . GLU B 1 270 ? 97.466 72.155 18.674 1.00 32.25 267 GLU B CA 1
ATOM 5552 C C . GLU B 1 270 ? 98.202 72.495 19.954 1.00 31.65 267 GLU B C 1
ATOM 5553 O O . GLU B 1 270 ? 98.962 71.687 20.457 1.00 31.59 267 GLU B O 1
ATOM 5559 N N . ASN B 1 271 ? 98.016 73.726 20.432 1.00 29.98 268 ASN B N 1
ATOM 5560 C CA . ASN B 1 271 ? 98.681 74.195 21.649 1.00 31.16 268 ASN B CA 1
ATOM 5561 C C . ASN B 1 271 ? 97.772 74.240 22.898 1.00 28.98 268 ASN B C 1
ATOM 5562 O O . ASN B 1 271 ? 98.185 74.731 23.952 1.00 31.13 268 ASN B O 1
ATOM 5567 N N . ALA B 1 272 ? 96.570 73.676 22.776 1.00 27.52 269 ALA B N 1
ATOM 5568 C CA . ALA B 1 272 ? 95.616 73.598 23.866 1.00 28.24 269 ALA B CA 1
ATOM 5569 C C . ALA B 1 272 ? 95.332 74.984 24.474 1.00 29.80 269 ALA B C 1
ATOM 5570 O O . ALA B 1 272 ? 95.270 75.152 25.708 1.00 27.05 269 ALA B O 1
ATOM 5572 N N . LYS B 1 273 ? 95.169 75.975 23.611 1.00 29.25 270 LYS B N 1
ATOM 5573 C CA . LYS B 1 273 ? 94.766 77.310 24.034 1.00 28.80 270 LYS B CA 1
ATOM 5574 C C . LYS B 1 273 ? 93.388 77.577 23.475 1.00 30.35 270 LYS B C 1
ATOM 5575 O O . LYS B 1 273 ? 93.121 77.292 22.306 1.00 31.77 270 LYS B O 1
ATOM 5581 N N . PRO B 1 274 ? 92.526 78.216 24.272 1.00 28.18 271 PRO B N 1
ATOM 5582 C CA . PRO B 1 274 ? 91.255 78.663 23.719 1.00 25.09 271 PRO B CA 1
ATOM 5583 C C . PRO B 1 274 ? 91.346 79.626 22.511 1.00 24.96 271 PRO B C 1
ATOM 5584 O O . PRO B 1 274 ? 92.273 80.455 22.421 1.00 23.09 271 PRO B O 1
ATOM 5588 N N . VAL B 1 275 ? 90.409 79.462 21.573 1.00 22.24 272 VAL B N 1
ATOM 5589 C CA . VAL B 1 275 ? 90.259 80.369 20.440 1.00 23.95 272 VAL B CA 1
ATOM 5590 C C . VAL B 1 275 ? 88.804 80.819 20.274 1.00 20.94 272 VAL B C 1
ATOM 5591 O O . VAL B 1 275 ? 87.881 80.016 20.292 1.00 23.87 272 VAL B O 1
ATOM 5595 N N . ILE B 1 276 ? 88.631 82.125 20.190 1.00 22.39 273 ILE B N 1
ATOM 5596 C CA . ILE B 1 276 ? 87.351 82.768 19.980 1.00 24.03 273 ILE B CA 1
ATOM 5597 C C . ILE B 1 276 ? 87.328 83.349 18.548 1.00 24.30 273 ILE B C 1
ATOM 5598 O O . ILE B 1 276 ? 88.296 83.992 18.121 1.00 24.95 273 ILE B O 1
ATOM 5603 N N . VAL B 1 277 ? 86.228 83.127 17.827 1.00 23.05 274 VAL B N 1
ATOM 5604 C CA . VAL B 1 277 ? 86.025 83.706 16.521 1.00 23.25 274 VAL B CA 1
ATOM 5605 C C . VAL B 1 277 ? 85.030 84.849 16.673 1.00 23.37 274 VAL B C 1
ATOM 5606 O O . VAL B 1 277 ? 83.970 84.668 17.277 1.00 24.59 274 VAL B O 1
ATOM 5610 N N . ALA B 1 278 ? 85.412 86.035 16.206 1.00 23.10 275 ALA B N 1
ATOM 5611 C CA . ALA B 1 278 ? 84.650 87.244 16.497 1.00 25.83 275 ALA B CA 1
ATOM 5612 C C . ALA B 1 278 ? 84.323 88.062 15.259 1.00 25.17 275 ALA B C 1
ATOM 5613 O O . ALA B 1 278 ? 85.049 88.059 14.281 1.00 25.40 275 ALA B O 1
ATOM 5615 N N . THR B 1 279 ? 83.171 88.717 15.327 1.00 22.68 276 THR B N 1
ATOM 5616 C CA . THR B 1 279 ? 82.845 89.896 14.576 1.00 24.50 276 THR B CA 1
ATOM 5617 C C . THR B 1 279 ? 82.058 89.600 13.324 1.00 22.75 276 THR B C 1
ATOM 5618 O O . THR B 1 279 ? 82.518 88.888 12.431 1.00 22.26 276 THR B O 1
ATOM 5622 N N . GLN B 1 280 ? 80.860 90.190 13.285 1.00 22.41 277 GLN B N 1
ATOM 5623 C CA . GLN B 1 280 ? 79.906 90.094 12.185 1.00 23.24 277 GLN B CA 1
ATOM 5624 C C . GLN B 1 280 ? 79.356 88.708 11.904 1.00 23.62 277 GLN B C 1
ATOM 5625 O O . GLN B 1 280 ? 78.763 88.478 10.839 1.00 24.99 277 GLN B O 1
ATOM 5631 N N . MET B 1 281 ? 79.433 87.817 12.886 1.00 24.69 278 MET B N 1
ATOM 5632 C CA . MET B 1 281 ? 78.947 86.466 12.685 1.00 23.98 278 MET B CA 1
ATOM 5633 C C . MET B 1 281 ? 77.465 86.440 12.394 1.00 23.34 278 MET B C 1
ATOM 5634 O O . MET B 1 281 ? 77.028 85.662 11.566 1.00 21.02 278 MET B O 1
ATOM 5639 N N . LEU B 1 282 ? 76.693 87.330 13.029 1.00 22.67 279 LEU B N 1
ATOM 5640 C CA . LEU B 1 282 ? 75.253 87.430 12.777 1.00 22.15 279 LEU B CA 1
ATOM 5641 C C . LEU B 1 282 ? 74.890 88.898 12.573 1.00 24.32 279 LEU B C 1
ATOM 5642 O O . LEU B 1 282 ? 73.843 89.371 13.075 1.00 22.64 279 LEU B O 1
ATOM 5647 N N . ASP B 1 283 ? 75.772 89.618 11.875 1.00 23.03 280 ASP B N 1
ATOM 5648 C CA . ASP B 1 283 ? 75.726 91.096 11.794 1.00 25.63 280 ASP B CA 1
ATOM 5649 C C . ASP B 1 283 ? 74.307 91.645 11.475 1.00 24.77 280 ASP B C 1
ATOM 5650 O O . ASP B 1 283 ? 73.884 92.634 12.052 1.00 25.31 280 ASP B O 1
ATOM 5655 N N . SER B 1 284 ? 73.625 91.046 10.516 1.00 23.37 281 SER B N 1
ATOM 5656 C CA . SER B 1 284 ? 72.312 91.570 10.078 1.00 24.40 281 SER B CA 1
ATOM 5657 C C . SER B 1 284 ? 71.262 91.533 11.212 1.00 23.45 281 SER B C 1
ATOM 5658 O O . SER B 1 284 ? 70.232 92.219 11.134 1.00 22.94 281 SER B O 1
ATOM 5661 N N . MET B 1 285 ? 71.502 90.735 12.235 1.00 22.29 282 MET B N 1
ATOM 5662 C CA . MET B 1 285 ? 70.597 90.697 13.393 1.00 24.91 282 MET B CA 1
ATOM 5663 C C . MET B 1 285 ? 70.675 91.924 14.292 1.00 27.00 282 MET B C 1
ATOM 5664 O O . MET B 1 285 ? 69.876 92.053 15.230 1.00 28.01 282 MET B O 1
ATOM 5669 N N . ILE B 1 286 ? 71.590 92.849 13.987 1.00 27.64 283 ILE B N 1
ATOM 5670 C CA . ILE B 1 286 ? 71.519 94.180 14.584 1.00 28.62 283 ILE B CA 1
ATOM 5671 C C . ILE B 1 286 ? 70.183 94.845 14.253 1.00 29.23 283 ILE B C 1
ATOM 5672 O O . ILE B 1 286 ? 69.607 95.548 15.115 1.00 25.40 283 ILE B O 1
ATOM 5677 N N . GLU B 1 287 ? 69.665 94.603 13.028 1.00 27.66 284 GLU B N 1
ATOM 5678 C CA . GLU B 1 287 ? 68.364 95.174 12.631 1.00 30.91 284 GLU B CA 1
ATOM 5679 C C . GLU B 1 287 ? 67.246 94.143 12.402 1.00 29.55 284 GLU B C 1
ATOM 5680 O O . GLU B 1 287 ? 66.093 94.499 12.398 1.00 29.92 284 GLU B O 1
ATOM 5686 N N . ASN B 1 288 ? 67.590 92.874 12.187 1.00 27.07 285 ASN B N 1
ATOM 5687 C CA . ASN B 1 288 ? 66.609 91.887 11.698 1.00 27.95 285 ASN B CA 1
ATOM 5688 C C . ASN B 1 288 ? 66.495 90.743 12.688 1.00 28.05 285 ASN B C 1
ATOM 5689 O O . ASN B 1 288 ? 67.509 90.339 13.288 1.00 28.05 285 ASN B O 1
ATOM 5694 N N . SER B 1 289 ? 65.291 90.182 12.780 1.00 27.72 286 SER B N 1
ATOM 5695 C CA . SER B 1 289 ? 64.977 89.113 13.744 1.00 29.20 286 SER B CA 1
ATOM 5696 C C . SER B 1 289 ? 65.587 87.760 13.370 1.00 28.10 286 SER B C 1
ATOM 5697 O O . SER B 1 289 ? 65.663 86.868 14.201 1.00 25.63 286 SER B O 1
ATOM 5700 N N . ARG B 1 290 ? 65.973 87.607 12.105 1.00 29.80 287 ARG B N 1
ATOM 5701 C CA . ARG B 1 290 ? 66.589 86.390 11.617 1.00 28.77 287 ARG B CA 1
ATOM 5702 C C . ARG B 1 290 ? 67.791 86.795 10.773 1.00 27.61 287 ARG B C 1
ATOM 5703 O O . ARG B 1 290 ? 67.756 87.841 10.097 1.00 25.70 287 ARG B O 1
ATOM 5711 N N . PRO B 1 291 ? 68.861 85.992 10.819 1.00 23.89 288 PRO B N 1
ATOM 5712 C CA . PRO B 1 291 ? 70.103 86.305 10.124 1.00 23.48 288 PRO B CA 1
ATOM 5713 C C . PRO B 1 291 ? 70.040 85.959 8.605 1.00 22.61 288 PRO B C 1
ATOM 5714 O O . PRO B 1 291 ? 69.081 85.334 8.133 1.00 22.69 288 PRO B O 1
ATOM 5718 N N . THR B 1 292 ? 71.057 86.367 7.867 1.00 23.90 289 THR B N 1
ATOM 5719 C CA . THR B 1 292 ? 71.194 85.935 6.477 1.00 25.16 289 THR B CA 1
ATOM 5720 C C . THR B 1 292 ? 71.734 84.484 6.400 1.00 22.62 289 THR B C 1
ATOM 5721 O O . THR B 1 292 ? 72.189 83.922 7.364 1.00 22.80 289 THR B O 1
ATOM 5725 N N . ARG B 1 293 ? 71.636 83.895 5.232 1.00 24.56 290 ARG B N 1
ATOM 5726 C CA . ARG B 1 293 ? 72.106 82.556 5.022 1.00 23.47 290 ARG B CA 1
ATOM 5727 C C . ARG B 1 293 ? 73.667 82.520 5.103 1.00 23.45 290 ARG B C 1
ATOM 5728 O O . ARG B 1 293 ? 74.263 81.509 5.501 1.00 21.96 290 ARG B O 1
ATOM 5736 N N . ALA B 1 294 ? 74.330 83.609 4.739 1.00 22.77 291 ALA B N 1
ATOM 5737 C CA . ALA B 1 294 ? 75.780 83.669 4.886 1.00 22.71 291 ALA B CA 1
ATOM 5738 C C . ALA B 1 294 ? 76.156 83.630 6.349 1.00 24.23 291 ALA B C 1
ATOM 5739 O O . ALA B 1 294 ? 77.151 83.026 6.740 1.00 22.20 291 ALA B O 1
ATOM 5741 N N . GLU B 1 295 ? 75.358 84.300 7.154 1.00 21.28 292 GLU B N 1
ATOM 5742 C CA . GLU B 1 295 ? 75.613 84.365 8.577 1.00 22.38 292 GLU B CA 1
ATOM 5743 C C . GLU B 1 295 ? 75.441 83.012 9.276 1.00 22.29 292 GLU B C 1
ATOM 5744 O O . GLU B 1 295 ? 76.277 82.617 10.095 1.00 21.85 292 GLU B O 1
ATOM 5750 N N . ALA B 1 296 ? 74.371 82.308 8.972 1.00 21.88 293 ALA B N 1
ATOM 5751 C CA . ALA B 1 296 ? 74.197 80.974 9.524 1.00 23.31 293 ALA B CA 1
ATOM 5752 C C . ALA B 1 296 ? 75.353 80.059 9.079 1.00 23.51 293 ALA B C 1
ATOM 5753 O O . ALA B 1 296 ? 75.817 79.209 9.832 1.00 23.81 293 ALA B O 1
ATOM 5755 N N . SER B 1 297 ? 75.770 80.202 7.832 1.00 21.69 294 SER B N 1
ATOM 5756 C CA . SER B 1 297 ? 76.867 79.411 7.320 1.00 22.85 294 SER B CA 1
ATOM 5757 C C . SER B 1 297 ? 78.196 79.706 8.091 1.00 21.61 294 SER B C 1
ATOM 5758 O O . SER B 1 297 ? 79.000 78.799 8.414 1.00 20.48 294 SER B O 1
ATOM 5761 N N . ASP B 1 298 ? 78.453 80.976 8.303 1.00 21.47 295 ASP B N 1
ATOM 5762 C CA . ASP B 1 298 ? 79.641 81.434 8.997 1.00 21.31 295 ASP B CA 1
ATOM 5763 C C . ASP B 1 298 ? 79.706 80.858 10.418 1.00 24.99 295 ASP B C 1
ATOM 5764 O O . ASP B 1 298 ? 80.724 80.310 10.817 1.00 25.22 295 ASP B O 1
ATOM 5769 N N . VAL B 1 299 ? 78.584 80.880 11.122 1.00 23.41 296 VAL B N 1
ATOM 5770 C CA . VAL B 1 299 ? 78.517 80.291 12.478 1.00 25.12 296 VAL B CA 1
ATOM 5771 C C . VAL B 1 299 ? 78.759 78.776 12.431 1.00 23.01 296 VAL B C 1
ATOM 5772 O O . VAL B 1 299 ? 79.613 78.260 13.140 1.00 21.98 296 VAL B O 1
ATOM 5776 N N . ALA B 1 300 ? 78.059 78.086 11.550 1.00 22.21 297 ALA B N 1
ATOM 5777 C CA . ALA B 1 300 ? 78.257 76.622 11.396 1.00 22.51 297 ALA B CA 1
ATOM 5778 C C . ALA B 1 300 ? 79.685 76.273 11.069 1.00 23.18 297 ALA B C 1
ATOM 5779 O O . ALA B 1 300 ? 80.242 75.317 11.635 1.00 24.43 297 ALA B O 1
ATOM 5781 N N . ASN B 1 301 ? 80.300 77.031 10.167 1.00 22.49 298 ASN B N 1
ATOM 5782 C CA . ASN B 1 301 ? 81.652 76.704 9.716 1.00 23.63 298 ASN B CA 1
ATOM 5783 C C . ASN B 1 301 ? 82.716 76.991 10.778 1.00 26.11 298 ASN B C 1
ATOM 5784 O O . ASN B 1 301 ? 83.728 76.257 10.857 1.00 22.45 298 ASN B O 1
ATOM 5789 N N . ALA B 1 302 ? 82.491 78.018 11.597 1.00 22.32 299 ALA B N 1
ATOM 5790 C CA . ALA B 1 302 ? 83.378 78.272 12.737 1.00 21.45 299 ALA B CA 1
ATOM 5791 C C . ALA B 1 302 ? 83.313 77.140 13.752 1.00 21.15 299 ALA B C 1
ATOM 5792 O O . ALA B 1 302 ? 84.357 76.728 14.312 1.00 23.44 299 ALA B O 1
ATOM 5794 N N . VAL B 1 303 ? 82.136 76.533 13.906 1.00 19.89 300 VAL B N 1
ATOM 5795 C CA . VAL B 1 303 ? 82.008 75.309 14.718 1.00 22.93 300 VAL B CA 1
ATOM 5796 C C . VAL B 1 303 ? 82.815 74.143 14.129 1.00 24.55 300 VAL B C 1
ATOM 5797 O O . VAL B 1 303 ? 83.590 73.496 14.828 1.00 21.93 300 VAL B O 1
ATOM 5801 N N . LEU B 1 304 ? 82.631 73.903 12.837 1.00 25.48 301 LEU B N 1
ATOM 5802 C CA . LEU B 1 304 ? 83.326 72.816 12.141 1.00 24.61 301 LEU B CA 1
ATOM 5803 C C . LEU B 1 304 ? 84.814 73.014 12.106 1.00 23.77 301 LEU B C 1
ATOM 5804 O O . LEU B 1 304 ? 85.569 72.034 12.103 1.00 25.07 301 LEU B O 1
ATOM 5809 N N . ASP B 1 305 ? 85.246 74.266 12.074 1.00 22.96 302 ASP B N 1
ATOM 5810 C CA . ASP B 1 305 ? 86.675 74.616 12.036 1.00 24.45 302 ASP B CA 1
ATOM 5811 C C . ASP B 1 305 ? 87.354 74.174 13.346 1.00 26.40 302 ASP B C 1
ATOM 5812 O O . ASP B 1 305 ? 88.557 74.067 13.395 1.00 25.40 302 ASP B O 1
ATOM 5817 N N . GLY B 1 306 ? 86.573 74.088 14.429 1.00 26.01 303 GLY B N 1
ATOM 5818 C CA . GLY B 1 306 ? 87.106 73.706 15.735 1.00 26.31 303 GLY B CA 1
ATOM 5819 C C . GLY B 1 306 ? 87.213 74.838 16.777 1.00 25.19 303 GLY B C 1
ATOM 5820 O O . GLY B 1 306 ? 87.899 74.674 17.785 1.00 25.26 303 GLY B O 1
ATOM 5821 N N . ALA B 1 307 ? 86.475 75.928 16.603 1.00 22.18 304 ALA B N 1
ATOM 5822 C CA . ALA B 1 307 ? 86.528 77.049 17.543 1.00 23.65 304 ALA B CA 1
ATOM 5823 C C . ALA B 1 307 ? 85.954 76.655 18.904 1.00 24.10 304 ALA B C 1
ATOM 5824 O O . ALA B 1 307 ? 84.912 75.916 18.976 1.00 25.49 304 ALA B O 1
ATOM 5826 N N . ASP B 1 308 ? 86.603 77.118 19.978 1.00 23.27 305 ASP B N 1
ATOM 5827 C CA . ASP B 1 308 ? 86.074 76.908 21.309 1.00 24.80 305 ASP B CA 1
ATOM 5828 C C . ASP B 1 308 ? 84.801 77.754 21.475 1.00 23.43 305 ASP B C 1
ATOM 5829 O O . ASP B 1 308 ? 83.827 77.299 22.068 1.00 26.08 305 ASP B O 1
ATOM 5834 N N . ALA B 1 309 ? 84.841 78.966 20.953 1.00 22.74 306 ALA B N 1
ATOM 5835 C CA . ALA B 1 309 ? 83.849 79.974 21.252 1.00 24.60 306 ALA B CA 1
ATOM 5836 C C . ALA B 1 309 ? 83.629 80.905 20.088 1.00 25.74 306 ALA B C 1
ATOM 5837 O O . ALA B 1 309 ? 84.563 81.189 19.312 1.00 24.28 306 ALA B O 1
ATOM 5839 N N . LEU B 1 310 ? 82.391 81.421 19.999 1.00 24.54 307 LEU B N 1
ATOM 5840 C CA . LEU B 1 310 ? 81.996 82.383 18.992 1.00 24.40 307 LEU B CA 1
ATOM 5841 C C . LEU B 1 310 ? 81.488 83.618 19.716 1.00 25.94 307 LEU B C 1
ATOM 5842 O O . LEU B 1 310 ? 80.928 83.503 20.812 1.00 25.43 307 LEU B O 1
ATOM 5847 N N . MET B 1 311 ? 81.683 84.783 19.108 1.00 22.50 308 MET B N 1
ATOM 5848 C CA . MET B 1 311 ? 81.390 86.046 19.792 1.00 23.39 308 MET B CA 1
ATOM 5849 C C . MET B 1 311 ? 80.344 86.843 19.050 1.00 24.90 308 MET B C 1
ATOM 5850 O O . MET B 1 311 ? 80.265 86.821 17.811 1.00 25.60 308 MET B O 1
ATOM 5855 N N . LEU B 1 312 ? 79.491 87.480 19.812 1.00 24.00 309 LEU B N 1
ATOM 5856 C CA . LEU B 1 312 ? 78.583 88.482 19.308 1.00 22.51 309 LEU B CA 1
ATOM 5857 C C . LEU B 1 312 ? 79.061 89.841 19.784 1.00 23.41 309 LEU B C 1
ATOM 5858 O O . LEU B 1 312 ? 79.383 89.986 20.953 1.00 20.94 309 LEU B O 1
ATOM 5863 N N . SER B 1 313 ? 79.145 90.819 18.874 1.00 23.20 310 SER B N 1
ATOM 5864 C CA . SER B 1 313 ? 79.501 92.182 19.245 1.00 24.45 310 SER B CA 1
ATOM 5865 C C . SER B 1 313 ? 78.283 93.102 19.202 1.00 25.14 310 SER B C 1
ATOM 5866 O O . SER B 1 313 ? 77.537 93.154 20.166 1.00 25.72 310 SER B O 1
ATOM 5869 N N . GLY B 1 314 ? 78.090 93.858 18.116 1.00 22.18 311 GLY B N 1
ATOM 5870 C CA . GLY B 1 314 ? 76.980 94.758 18.034 1.00 23.86 311 GLY B CA 1
ATOM 5871 C C . GLY B 1 314 ? 75.614 94.070 18.096 1.00 24.94 311 GLY B C 1
ATOM 5872 O O . GLY B 1 314 ? 74.613 94.674 18.522 1.00 24.68 311 GLY B O 1
ATOM 5873 N N . GLU B 1 315 ? 75.568 92.811 17.696 1.00 24.67 312 GLU B N 1
ATOM 5874 C CA . GLU B 1 315 ? 74.341 92.013 17.764 1.00 24.53 312 GLU B CA 1
ATOM 5875 C C . GLU B 1 315 ? 73.731 92.006 19.165 1.00 25.82 312 GLU B C 1
ATOM 5876 O O . GLU B 1 315 ? 72.488 91.955 19.309 1.00 26.43 312 GLU B O 1
ATOM 5882 N N . THR B 1 316 ? 74.591 92.058 20.187 1.00 23.46 313 THR B N 1
ATOM 5883 C CA . THR B 1 316 ? 74.123 92.128 21.571 1.00 23.77 313 THR B CA 1
ATOM 5884 C C . THR B 1 316 ? 74.356 93.485 22.212 1.00 27.70 313 THR B C 1
ATOM 5885 O O . THR B 1 316 ? 73.541 93.910 23.049 1.00 28.81 313 THR B O 1
ATOM 5889 N N . SER B 1 317 ? 75.430 94.198 21.825 1.00 24.78 314 SER B N 1
ATOM 5890 C CA . SER B 1 317 ? 75.766 95.444 22.542 1.00 26.77 314 SER B CA 1
ATOM 5891 C C . SER B 1 317 ? 74.872 96.642 22.148 1.00 27.69 314 SER B C 1
ATOM 5892 O O . SER B 1 317 ? 74.548 97.467 23.001 1.00 28.45 314 SER B O 1
ATOM 5895 N N . VAL B 1 318 ? 74.502 96.755 20.857 1.00 28.20 315 VAL B N 1
ATOM 5896 C CA . VAL B 1 318 ? 73.681 97.888 20.401 1.00 27.78 315 VAL B CA 1
ATOM 5897 C C . VAL B 1 318 ? 72.435 97.471 19.608 1.00 29.44 315 VAL B C 1
ATOM 5898 O O . VAL B 1 318 ? 71.562 98.311 19.331 1.00 30.16 315 VAL B O 1
ATOM 5902 N N . GLY B 1 319 ? 72.320 96.185 19.258 1.00 26.56 316 GLY B N 1
ATOM 5903 C CA . GLY B 1 319 ? 71.286 95.764 18.304 1.00 27.05 316 GLY B CA 1
ATOM 5904 C C . GLY B 1 319 ? 69.876 95.700 18.855 1.00 29.38 316 GLY B C 1
ATOM 5905 O O . GLY B 1 319 ? 69.654 95.848 20.068 1.00 26.58 316 GLY B O 1
ATOM 5906 N N . LYS B 1 320 ? 68.899 95.497 17.958 1.00 29.03 317 LYS B N 1
ATOM 5907 C CA . LYS B 1 320 ? 67.495 95.431 18.348 1.00 32.15 317 LYS B CA 1
ATOM 5908 C C . LYS B 1 320 ? 67.083 94.064 18.891 1.00 31.08 317 LYS B C 1
ATOM 5909 O O . LYS B 1 320 ? 66.034 93.950 19.507 1.00 31.19 317 LYS B O 1
ATOM 5915 N N . TYR B 1 321 ? 67.910 93.036 18.661 1.00 28.80 318 TYR B N 1
ATOM 5916 C CA . TYR B 1 321 ? 67.543 91.665 18.991 1.00 27.87 318 TYR B CA 1
ATOM 5917 C C . TYR B 1 321 ? 68.603 90.897 19.757 1.00 26.10 318 TYR B C 1
ATOM 5918 O O . TYR B 1 321 ? 68.998 89.826 19.341 1.00 24.48 318 TYR B O 1
ATOM 5927 N N . PRO B 1 322 ? 69.066 91.429 20.896 1.00 27.98 319 PRO B N 1
ATOM 5928 C CA . PRO B 1 322 ? 70.244 90.812 21.539 1.00 26.78 319 PRO B CA 1
ATOM 5929 C C . PRO B 1 322 ? 69.947 89.388 22.024 1.00 30.62 319 PRO B C 1
ATOM 5930 O O . PRO B 1 322 ? 70.796 88.507 21.940 1.00 27.48 319 PRO B O 1
ATOM 5934 N N . LEU B 1 323 ? 68.738 89.162 22.517 1.00 28.42 320 LEU B N 1
ATOM 5935 C CA . LEU B 1 323 ? 68.374 87.853 23.012 1.00 30.34 320 LEU B CA 1
ATOM 5936 C C . LEU B 1 323 ? 68.229 86.866 21.861 1.00 30.28 320 LEU B C 1
ATOM 5937 O O . LEU B 1 323 ? 68.753 85.746 21.889 1.00 27.68 320 LEU B O 1
ATOM 5942 N N . ALA B 1 324 ? 67.521 87.287 20.832 1.00 30.25 321 ALA B N 1
ATOM 5943 C CA . ALA B 1 324 ? 67.348 86.438 19.668 1.00 30.78 321 ALA B CA 1
ATOM 5944 C C . ALA B 1 324 ? 68.683 86.105 19.011 1.00 29.73 321 ALA B C 1
ATOM 5945 O O . ALA B 1 324 ? 68.858 85.007 18.466 1.00 28.80 321 ALA B O 1
ATOM 5947 N N . ALA B 1 325 ? 69.632 87.034 19.048 1.00 27.43 322 ALA B N 1
ATOM 5948 C CA . ALA B 1 325 ? 70.954 86.749 18.491 1.00 27.36 322 ALA B CA 1
ATOM 5949 C C . ALA B 1 325 ? 71.618 85.587 19.233 1.00 24.79 322 ALA B C 1
ATOM 5950 O O . ALA B 1 325 ? 72.181 84.673 18.615 1.00 24.54 322 ALA B O 1
ATOM 5952 N N . VAL B 1 326 ? 71.597 85.650 20.543 1.00 24.67 323 VAL B N 1
ATOM 5953 C CA . VAL B 1 326 ? 72.176 84.560 21.360 1.00 25.71 323 VAL B CA 1
ATOM 5954 C C . VAL B 1 326 ? 71.449 83.232 21.110 1.00 25.94 323 VAL B C 1
ATOM 5955 O O . VAL B 1 326 ? 72.077 82.189 20.923 1.00 23.33 323 VAL B O 1
ATOM 5959 N N . ARG B 1 327 ? 70.132 83.270 21.112 1.00 26.32 324 ARG B N 1
ATOM 5960 C CA . ARG B 1 327 ? 69.379 82.045 20.911 1.00 28.63 324 ARG B CA 1
ATOM 5961 C C . ARG B 1 327 ? 69.645 81.445 19.519 1.00 27.47 324 ARG B C 1
ATOM 5962 O O . ARG B 1 327 ? 69.746 80.236 19.357 1.00 27.46 324 ARG B O 1
ATOM 5970 N N . THR B 1 328 ? 69.724 82.318 18.528 1.00 26.76 325 THR B N 1
ATOM 5971 C CA . THR B 1 328 ? 69.918 81.902 17.166 1.00 26.17 325 THR B CA 1
ATOM 5972 C C . THR B 1 328 ? 71.308 81.279 16.991 1.00 26.50 325 THR B C 1
ATOM 5973 O O . THR B 1 328 ? 71.434 80.203 16.376 1.00 24.97 325 THR B O 1
ATOM 5977 N N . MET B 1 329 ? 72.327 81.944 17.546 1.00 24.47 326 MET B N 1
ATOM 5978 C CA . MET B 1 329 ? 73.661 81.403 17.569 1.00 24.29 326 MET B CA 1
ATOM 5979 C C . MET B 1 329 ? 73.685 80.020 18.204 1.00 23.63 326 MET B C 1
ATOM 5980 O O . MET B 1 329 ? 74.275 79.093 17.655 1.00 21.29 326 MET B O 1
ATOM 5985 N N . SER B 1 330 ? 73.028 79.880 19.347 1.00 23.25 327 SER B N 1
ATOM 5986 C CA . SER B 1 330 ? 73.019 78.612 20.049 1.00 26.04 327 SER B CA 1
ATOM 5987 C C . SER B 1 330 ? 72.340 77.520 19.220 1.00 25.71 327 SER B C 1
ATOM 5988 O O . SER B 1 330 ? 72.844 76.406 19.127 1.00 24.30 327 SER B O 1
ATOM 5991 N N . ARG B 1 331 ? 71.208 77.840 18.591 1.00 27.26 328 ARG B N 1
ATOM 5992 C CA . ARG B 1 331 ? 70.542 76.862 17.733 1.00 27.70 328 ARG B CA 1
ATOM 5993 C C . ARG B 1 331 ? 71.433 76.360 16.562 1.00 26.93 328 ARG B C 1
ATOM 5994 O O . ARG B 1 331 ? 71.424 75.163 16.226 1.00 25.79 328 ARG B O 1
ATOM 6002 N N . ILE B 1 332 ? 72.218 77.256 15.983 1.00 24.19 329 ILE B N 1
ATOM 6003 C CA . ILE B 1 332 ? 73.061 76.878 14.855 1.00 25.56 329 ILE B CA 1
ATOM 6004 C C . ILE B 1 332 ? 74.202 75.977 15.361 1.00 25.90 329 ILE B C 1
ATOM 6005 O O . ILE B 1 332 ? 74.529 74.962 14.753 1.00 24.71 329 ILE B O 1
ATOM 6010 N N . ILE B 1 333 ? 74.765 76.338 16.495 1.00 25.56 330 ILE B N 1
ATOM 6011 C CA . ILE B 1 333 ? 75.873 75.580 17.040 1.00 25.70 330 ILE B CA 1
ATOM 6012 C C . ILE B 1 333 ? 75.382 74.167 17.364 1.00 26.34 330 ILE B C 1
ATOM 6013 O O . ILE B 1 333 ? 76.062 73.177 17.049 1.00 24.42 330 ILE B O 1
ATOM 6018 N N . CYS B 1 334 ? 74.208 74.076 17.975 1.00 26.58 331 CYS B N 1
ATOM 6019 C CA . CYS B 1 334 ? 73.649 72.795 18.393 1.00 28.91 331 CYS B CA 1
ATOM 6020 C C . CYS B 1 334 ? 73.275 71.919 17.182 1.00 29.73 331 CYS B C 1
ATOM 6021 O O . CYS B 1 334 ? 73.456 70.697 17.214 1.00 26.44 331 CYS B O 1
ATOM 6024 N N . ALA B 1 335 ? 72.760 72.543 16.118 1.00 29.38 332 ALA B N 1
ATOM 6025 C CA . ALA B 1 335 ? 72.415 71.789 14.934 1.00 29.01 332 ALA B CA 1
ATOM 6026 C C . ALA B 1 335 ? 73.635 71.105 14.368 1.00 29.70 332 ALA B C 1
ATOM 6027 O O . ALA B 1 335 ? 73.563 69.936 13.954 1.00 28.33 332 ALA B O 1
ATOM 6029 N N . VAL B 1 336 ? 74.760 71.822 14.315 1.00 28.39 333 VAL B N 1
ATOM 6030 C CA . VAL B 1 336 ? 75.992 71.240 13.778 1.00 26.93 333 VAL B CA 1
ATOM 6031 C C . VAL B 1 336 ? 76.484 70.140 14.674 1.00 26.90 333 VAL B C 1
ATOM 6032 O O . VAL B 1 336 ? 76.817 69.074 14.219 1.00 24.70 333 VAL B O 1
ATOM 6036 N N . GLU B 1 337 ? 76.526 70.422 15.990 1.00 26.72 334 GLU B N 1
ATOM 6037 C CA . GLU B 1 337 ? 77.019 69.466 16.967 1.00 26.64 334 GLU B CA 1
ATOM 6038 C C . GLU B 1 337 ? 76.199 68.197 17.036 1.00 30.16 334 GLU B C 1
ATOM 6039 O O . GLU B 1 337 ? 76.745 67.125 17.289 1.00 28.13 334 GLU B O 1
ATOM 6045 N N . GLU B 1 338 ? 74.888 68.307 16.845 1.00 31.22 335 GLU B N 1
ATOM 6046 C CA . GLU B 1 338 ? 74.025 67.129 16.868 1.00 35.79 335 GLU B CA 1
ATOM 6047 C C . GLU B 1 338 ? 74.408 66.145 15.748 1.00 34.90 335 GLU B C 1
ATOM 6048 O O . GLU B 1 338 ? 74.291 64.968 15.913 1.00 33.88 335 GLU B O 1
ATOM 6054 N N . ASN B 1 339 ? 74.815 66.663 14.599 1.00 32.17 336 ASN B N 1
ATOM 6055 C CA . ASN B 1 339 ? 75.361 65.836 13.541 1.00 33.99 336 ASN B CA 1
ATOM 6056 C C . ASN B 1 339 ? 76.696 65.189 13.937 1.00 32.65 336 ASN B C 1
ATOM 6057 O O . ASN B 1 339 ? 76.863 63.996 13.826 1.00 31.90 336 ASN B O 1
ATOM 6062 N N . SER B 1 340 ? 77.645 66.008 14.386 1.00 34.69 337 SER B N 1
ATOM 6063 C CA . SER B 1 340 ? 78.939 65.508 14.848 1.00 34.05 337 SER B CA 1
ATOM 6064 C C . SER B 1 340 ? 79.706 66.589 15.571 1.00 31.48 337 SER B C 1
ATOM 6065 O O . SER B 1 340 ? 79.588 67.777 15.226 1.00 29.46 337 SER B O 1
ATOM 6068 N N . THR B 1 341 ? 80.474 66.198 16.594 1.00 32.66 338 THR B N 1
ATOM 6069 C CA . THR B 1 341 ? 81.367 67.127 17.278 1.00 32.77 338 THR B CA 1
ATOM 6070 C C . THR B 1 341 ? 82.795 67.119 16.693 1.00 35.51 338 THR B C 1
ATOM 6071 O O . THR B 1 341 ? 83.684 67.803 17.224 1.00 31.34 338 THR B O 1
ATOM 6075 N N . ALA B 1 342 ? 83.032 66.318 15.646 1.00 33.20 339 ALA B N 1
ATOM 6076 C CA . ALA B 1 342 ? 84.392 66.143 15.128 1.00 34.94 339 ALA B CA 1
ATOM 6077 C C . ALA B 1 342 ? 85.014 67.484 14.728 1.00 35.04 339 ALA B C 1
ATOM 6078 O O . ALA B 1 342 ? 84.348 68.357 14.146 1.00 35.10 339 ALA B O 1
ATOM 6080 N N . ALA B 1 343 ? 86.278 67.654 15.087 1.00 35.07 340 ALA B N 1
ATOM 6081 C CA . ALA B 1 343 ? 87.089 68.779 14.629 1.00 36.12 340 ALA B CA 1
ATOM 6082 C C . ALA B 1 343 ? 88.175 68.250 13.675 1.00 37.48 340 ALA B C 1
ATOM 6083 O O . ALA B 1 343 ? 88.385 67.065 13.592 1.00 38.19 340 ALA B O 1
ATOM 6085 N N . PRO B 1 344 ? 88.880 69.144 12.988 1.00 33.31 341 PRO B N 1
ATOM 6086 C CA . PRO B 1 344 ? 90.004 68.661 12.170 1.00 33.86 341 PRO B CA 1
ATOM 6087 C C . PRO B 1 344 ? 91.050 67.960 13.037 1.00 33.73 341 PRO B C 1
ATOM 6088 O O . PRO B 1 344 ? 91.301 68.365 14.163 1.00 33.58 341 PRO B O 1
ATOM 6092 N N . PRO B 1 345 ? 91.623 66.869 12.552 1.00 37.09 342 PRO B N 1
ATOM 6093 C CA . PRO B 1 345 ? 92.599 66.204 13.383 1.00 38.10 342 PRO B CA 1
ATOM 6094 C C . PRO B 1 345 ? 93.793 67.108 13.735 1.00 37.05 342 PRO B C 1
ATOM 6095 O O . PRO B 1 345 ? 94.136 68.022 12.974 1.00 33.45 342 PRO B O 1
ATOM 6099 N N . LEU B 1 346 ? 94.391 66.873 14.895 1.00 37.20 343 LEU B N 1
ATOM 6100 C CA . LEU B 1 346 ? 95.638 67.514 15.239 1.00 38.63 343 LEU B CA 1
ATOM 6101 C C . LEU B 1 346 ? 96.735 66.857 14.442 1.00 39.61 343 LEU B C 1
ATOM 6102 O O . LEU B 1 346 ? 96.678 65.686 14.212 1.00 37.84 343 LEU B O 1
ATOM 6107 N N . THR B 1 347 ? 97.774 67.604 14.109 1.00 41.40 344 THR B N 1
ATOM 6108 C CA . THR B 1 347 ? 98.784 67.119 13.166 1.00 46.49 344 THR B CA 1
ATOM 6109 C C . THR B 1 347 ? 99.955 66.410 13.844 1.00 48.82 344 THR B C 1
ATOM 6110 O O . THR B 1 347 ? 100.834 65.868 13.171 1.00 53.27 344 THR B O 1
ATOM 6114 N N . HIS B 1 348 ? 99.993 66.442 15.169 1.00 47.97 345 HIS B N 1
ATOM 6115 C CA . HIS B 1 348 ? 101.016 65.725 15.917 1.00 54.09 345 HIS B CA 1
ATOM 6116 C C . HIS B 1 348 ? 100.405 64.922 17.022 1.00 48.70 345 HIS B C 1
ATOM 6117 O O . HIS B 1 348 ? 99.421 65.336 17.632 1.00 42.92 345 HIS B O 1
ATOM 6124 N N . ILE B 1 349 ? 100.996 63.758 17.252 1.00 48.24 346 ILE B N 1
ATOM 6125 C CA . ILE B 1 349 ? 100.684 62.925 18.381 1.00 51.85 346 ILE B CA 1
ATOM 6126 C C . ILE B 1 349 ? 101.063 63.673 19.668 1.00 48.83 346 ILE B C 1
ATOM 6127 O O . ILE B 1 349 ? 102.133 64.264 19.768 1.00 47.18 346 ILE B O 1
ATOM 6132 N N . PRO B 1 350 ? 100.172 63.674 20.647 1.00 49.86 347 PRO B N 1
ATOM 6133 C CA . PRO B 1 350 ? 100.489 64.345 21.921 1.00 47.65 347 PRO B CA 1
ATOM 6134 C C . PRO B 1 350 ? 101.797 63.872 22.544 1.00 48.59 347 PRO B C 1
ATOM 6135 O O . PRO B 1 350 ? 102.093 62.676 22.551 1.00 46.11 347 PRO B O 1
ATOM 6139 N N . ARG B 1 351 ? 102.580 64.813 23.056 1.00 47.77 348 ARG B N 1
ATOM 6140 C CA . ARG B 1 351 ? 103.910 64.496 23.595 1.00 49.28 348 ARG B CA 1
ATOM 6141 C C . ARG B 1 351 ? 104.036 64.697 25.104 1.00 43.72 348 ARG B C 1
ATOM 6142 O O . ARG B 1 351 ? 104.866 64.091 25.728 1.00 48.22 348 ARG B O 1
ATOM 6150 N N . THR B 1 352 ? 103.226 65.587 25.677 1.00 41.90 349 THR B N 1
ATOM 6151 C CA . THR B 1 352 ? 103.319 65.892 27.110 1.00 37.02 349 THR B CA 1
ATOM 6152 C C . THR B 1 352 ? 102.522 64.885 27.896 1.00 35.95 349 THR B C 1
ATOM 6153 O O . THR B 1 352 ? 101.585 64.266 27.374 1.00 32.74 349 THR B O 1
ATOM 6157 N N . LYS B 1 353 ? 102.883 64.711 29.164 1.00 34.70 350 LYS B N 1
ATOM 6158 C CA . LYS B 1 353 ? 102.151 63.806 30.026 1.00 33.67 350 LYS B CA 1
ATOM 6159 C C . LYS B 1 353 ? 100.671 64.135 30.017 1.00 29.49 350 LYS B C 1
ATOM 6160 O O . LYS B 1 353 ? 99.839 63.249 29.844 1.00 28.87 350 LYS B O 1
ATOM 6166 N N . ARG B 1 354 ? 100.329 65.409 30.204 1.00 27.32 351 ARG B N 1
ATOM 6167 C CA . ARG B 1 354 ? 98.926 65.768 30.296 1.00 27.14 351 ARG B CA 1
ATOM 6168 C C . ARG B 1 354 ? 98.186 65.504 28.983 1.00 27.14 351 ARG B C 1
ATOM 6169 O O . ARG B 1 354 ? 96.997 65.107 28.984 1.00 26.03 351 ARG B O 1
ATOM 6177 N N . GLY B 1 355 ? 98.866 65.748 27.874 1.00 27.78 352 GLY B N 1
ATOM 6178 C CA . GLY B 1 355 ? 98.253 65.532 26.566 1.00 28.84 352 GLY B CA 1
ATOM 6179 C C . GLY B 1 355 ? 98.069 64.051 26.258 1.00 27.99 352 GLY B C 1
ATOM 6180 O O . GLY B 1 355 ? 97.042 63.639 25.726 1.00 29.30 352 GLY B O 1
ATOM 6181 N N . VAL B 1 356 ? 99.068 63.263 26.616 1.00 28.21 353 VAL B N 1
ATOM 6182 C CA . VAL B 1 356 ? 99.074 61.831 26.315 1.00 27.91 353 VAL B CA 1
ATOM 6183 C C . VAL B 1 356 ? 97.964 61.166 27.152 1.00 27.58 353 VAL B C 1
ATOM 6184 O O . VAL B 1 356 ? 97.186 60.350 26.645 1.00 25.42 353 VAL B O 1
ATOM 6188 N N . ILE B 1 357 ? 97.871 61.557 28.428 1.00 26.26 354 ILE B N 1
ATOM 6189 C CA . ILE B 1 357 ? 96.872 61.008 29.315 1.00 26.94 354 ILE B CA 1
ATOM 6190 C C . ILE B 1 357 ? 95.449 61.452 28.954 1.00 25.82 354 ILE B C 1
ATOM 6191 O O . ILE B 1 357 ? 94.520 60.626 28.938 1.00 25.65 354 ILE B O 1
ATOM 6196 N N . SER B 1 358 ? 95.270 62.720 28.604 1.00 26.59 355 SER B N 1
ATOM 6197 C CA . SER B 1 358 ? 93.927 63.176 28.218 1.00 27.45 355 SER B CA 1
ATOM 6198 C C . SER B 1 358 ? 93.478 62.499 26.926 1.00 25.26 355 SER B C 1
ATOM 6199 O O . SER B 1 358 ? 92.337 62.095 26.794 1.00 26.40 355 SER B O 1
ATOM 6202 N N . TYR B 1 359 ? 94.405 62.280 26.025 1.00 26.28 356 TYR B N 1
ATOM 6203 C CA . TYR B 1 359 ? 94.097 61.583 24.775 1.00 28.92 356 TYR B CA 1
ATOM 6204 C C . TYR B 1 359 ? 93.684 60.098 25.050 1.00 26.48 356 TYR B C 1
ATOM 6205 O O . TYR B 1 359 ? 92.677 59.625 24.537 1.00 25.94 356 TYR B O 1
ATOM 6214 N N . ALA B 1 360 ? 94.454 59.409 25.898 1.00 27.38 357 ALA B N 1
ATOM 6215 C CA . ALA B 1 360 ? 94.106 58.062 26.342 1.00 26.36 357 ALA B CA 1
ATOM 6216 C C . ALA B 1 360 ? 92.757 58.012 27.053 1.00 27.04 357 ALA B C 1
ATOM 6217 O O . ALA B 1 360 ? 91.974 57.087 26.826 1.00 27.96 357 ALA B O 1
ATOM 6219 N N . ALA B 1 361 ? 92.479 59.009 27.891 1.00 25.68 358 ALA B N 1
ATOM 6220 C CA . ALA B 1 361 ? 91.212 59.059 28.643 1.00 26.61 358 ALA B CA 1
ATOM 6221 C C . ALA B 1 361 ? 90.042 59.137 27.701 1.00 28.23 358 ALA B C 1
ATOM 6222 O O . ALA B 1 361 ? 89.034 58.469 27.904 1.00 29.31 358 ALA B O 1
ATOM 6224 N N . ARG B 1 362 ? 90.189 59.939 26.648 1.00 28.01 359 ARG B N 1
ATOM 6225 C CA . ARG B 1 362 ? 89.154 60.037 25.652 1.00 27.51 359 ARG B CA 1
ATOM 6226 C C . ARG B 1 362 ? 88.904 58.700 25.001 1.00 27.95 359 ARG B C 1
ATOM 6227 O O . ARG B 1 362 ? 87.725 58.278 24.899 1.00 28.77 359 ARG B O 1
ATOM 6235 N N . ASP B 1 363 ? 89.986 58.024 24.594 1.00 26.68 360 ASP B N 1
ATOM 6236 C CA . ASP B 1 363 ? 89.889 56.678 23.970 1.00 28.65 360 ASP B CA 1
ATOM 6237 C C . ASP B 1 363 ? 89.073 55.749 24.892 1.00 28.22 360 ASP B C 1
ATOM 6238 O O . ASP B 1 363 ? 88.129 55.084 24.461 1.00 29.63 360 ASP B O 1
ATOM 6243 N N . ILE B 1 364 ? 89.482 55.672 26.151 1.00 27.38 361 ILE B N 1
ATOM 6244 C CA . ILE B 1 364 ? 88.855 54.753 27.106 1.00 25.96 361 ILE B CA 1
ATOM 6245 C C . ILE B 1 364 ? 87.371 55.052 27.279 1.00 25.12 361 ILE B C 1
ATOM 6246 O O . ILE B 1 364 ? 86.517 54.190 27.106 1.00 28.05 361 ILE B O 1
ATOM 6251 N N . GLY B 1 365 ? 87.068 56.316 27.513 1.00 25.83 362 GLY B N 1
ATOM 6252 C CA . GLY B 1 365 ? 85.695 56.745 27.737 1.00 26.98 362 GLY B CA 1
ATOM 6253 C C . GLY B 1 365 ? 84.787 56.458 26.550 1.00 28.48 362 GLY B C 1
ATOM 6254 O O . GLY B 1 365 ? 83.706 55.891 26.694 1.00 31.12 362 GLY B O 1
ATOM 6255 N N . GLU B 1 366 ? 85.245 56.812 25.358 1.00 30.17 363 GLU B N 1
ATOM 6256 C CA . GLU B 1 366 ? 84.443 56.528 24.164 1.00 30.01 363 GLU B CA 1
ATOM 6257 C C . GLU B 1 366 ? 84.278 55.024 23.898 1.00 31.05 363 GLU B C 1
ATOM 6258 O O . GLU B 1 366 ? 83.174 54.567 23.558 1.00 32.86 363 GLU B O 1
ATOM 6264 N N . ARG B 1 367 ? 85.352 54.241 24.043 1.00 29.83 364 ARG B N 1
ATOM 6265 C CA . ARG B 1 367 ? 85.291 52.821 23.714 1.00 30.68 364 ARG B CA 1
ATOM 6266 C C . ARG B 1 367 ? 84.483 52.038 24.721 1.00 30.90 364 ARG B C 1
ATOM 6267 O O . ARG B 1 367 ? 83.911 51.003 24.374 1.00 30.95 364 ARG B O 1
ATOM 6275 N N . LEU B 1 368 ? 84.460 52.494 25.972 1.00 29.20 365 LEU B N 1
ATOM 6276 C CA . LEU B 1 368 ? 83.653 51.833 27.003 1.00 32.29 365 LEU B CA 1
ATOM 6277 C C . LEU B 1 368 ? 82.284 52.483 27.179 1.00 33.63 365 LEU B C 1
ATOM 6278 O O . LEU B 1 368 ? 81.549 52.095 28.054 1.00 33.19 365 LEU B O 1
ATOM 6283 N N . ASP B 1 369 ? 81.940 53.446 26.325 1.00 36.37 366 ASP B N 1
ATOM 6284 C CA . ASP B 1 369 ? 80.611 54.097 26.364 1.00 38.04 366 ASP B CA 1
ATOM 6285 C C . ASP B 1 369 ? 80.338 54.722 27.730 1.00 36.05 366 ASP B C 1
ATOM 6286 O O . ASP B 1 369 ? 79.265 54.539 28.269 1.00 36.04 366 ASP B O 1
ATOM 6291 N N . ALA B 1 370 ? 81.309 55.444 28.280 1.00 31.52 367 ALA B N 1
ATOM 6292 C CA . ALA B 1 370 ? 81.157 56.106 29.557 1.00 31.33 367 ALA B CA 1
ATOM 6293 C C . ALA B 1 370 ? 80.145 57.248 29.452 1.00 31.98 367 ALA B C 1
ATOM 6294 O O . ALA B 1 370 ? 79.930 57.783 28.373 1.00 31.94 367 ALA B O 1
ATOM 6296 N N . LYS B 1 371 ? 79.548 57.633 30.577 1.00 32.63 368 LYS B N 1
ATOM 6297 C CA . LYS B 1 371 ? 78.585 58.727 30.608 1.00 34.90 368 LYS B CA 1
ATOM 6298 C C . LYS B 1 371 ? 79.270 60.077 30.634 1.00 32.59 368 LYS B C 1
ATOM 6299 O O . LYS B 1 371 ? 78.665 61.079 30.241 1.00 33.98 368 LYS B O 1
ATOM 6305 N N . ALA B 1 372 ? 80.508 60.117 31.088 1.00 28.74 369 ALA B N 1
ATOM 6306 C CA . ALA B 1 372 ? 81.253 61.378 31.092 1.00 29.15 369 ALA B CA 1
ATOM 6307 C C . ALA B 1 372 ? 82.751 61.170 31.253 1.00 26.77 369 ALA B C 1
ATOM 6308 O O . ALA B 1 372 ? 83.178 60.190 31.808 1.00 26.11 369 ALA B O 1
ATOM 6310 N N . LEU B 1 373 ? 83.513 62.152 30.779 1.00 27.29 370 LEU B N 1
ATOM 6311 C CA . LEU B 1 373 ? 84.919 62.296 31.082 1.00 25.10 370 LEU B CA 1
ATOM 6312 C C . LEU B 1 373 ? 85.080 63.369 32.112 1.00 25.50 370 LEU B C 1
ATOM 6313 O O . LEU B 1 373 ? 84.439 64.431 32.059 1.00 27.23 370 LEU B O 1
ATOM 6318 N N . VAL B 1 374 ? 85.867 63.059 33.132 1.00 27.67 371 VAL B N 1
ATOM 6319 C CA . VAL B 1 374 ? 86.031 63.951 34.267 1.00 27.24 371 VAL B CA 1
ATOM 6320 C C . VAL B 1 374 ? 87.512 64.201 34.377 1.00 26.65 371 VAL B C 1
ATOM 6321 O O . VAL B 1 374 ? 88.311 63.258 34.376 1.00 25.28 371 VAL B O 1
ATOM 6325 N N . ALA B 1 375 ? 87.901 65.454 34.539 1.00 26.02 372 ALA B N 1
ATOM 6326 C CA . ALA B 1 375 ? 89.312 65.753 34.713 1.00 26.04 372 ALA B CA 1
ATOM 6327 C C . ALA B 1 375 ? 89.524 66.814 35.796 1.00 28.73 372 ALA B C 1
ATOM 6328 O O . ALA B 1 375 ? 88.885 67.883 35.789 1.00 27.50 372 ALA B O 1
ATOM 6330 N N . PHE B 1 376 ? 90.435 66.501 36.716 1.00 28.63 373 PHE B N 1
ATOM 6331 C CA . PHE B 1 376 ? 90.833 67.449 37.752 1.00 29.63 373 PHE B CA 1
ATOM 6332 C C . PHE B 1 376 ? 91.918 68.363 37.206 1.00 28.04 373 PHE B C 1
ATOM 6333 O O . PHE B 1 376 ? 92.868 67.910 36.558 1.00 27.99 373 PHE B O 1
ATOM 6341 N N . THR B 1 377 ? 91.749 69.649 37.454 1.00 28.15 374 THR B N 1
ATOM 6342 C CA . THR B 1 377 ? 92.649 70.639 36.928 1.00 28.06 374 THR B CA 1
ATOM 6343 C C . THR B 1 377 ? 92.716 71.835 37.813 1.00 30.05 374 THR B C 1
ATOM 6344 O O . THR B 1 377 ? 91.688 72.398 38.261 1.00 30.45 374 THR B O 1
ATOM 6348 N N . GLN B 1 378 ? 93.946 72.211 38.091 1.00 31.38 375 GLN B N 1
ATOM 6349 C CA . GLN B 1 378 ? 94.257 73.328 38.952 1.00 31.48 375 GLN B CA 1
ATOM 6350 C C . GLN B 1 378 ? 94.416 74.625 38.137 1.00 31.69 375 GLN B C 1
ATOM 6351 O O . GLN B 1 378 ? 94.019 75.698 38.588 1.00 29.74 375 GLN B O 1
ATOM 6357 N N . SER B 1 379 ? 94.988 74.506 36.939 1.00 29.80 376 SER B N 1
ATOM 6358 C CA . SER B 1 379 ? 95.235 75.660 36.045 1.00 29.47 376 SER B CA 1
ATOM 6359 C C . SER B 1 379 ? 94.296 75.650 34.855 1.00 27.73 376 SER B C 1
ATOM 6360 O O . SER B 1 379 ? 94.216 76.619 34.122 1.00 27.31 376 SER B O 1
ATOM 6363 N N . GLY B 1 380 ? 93.642 74.519 34.620 1.00 27.52 377 GLY B N 1
ATOM 6364 C CA . GLY B 1 380 ? 92.852 74.333 33.389 1.00 26.32 377 GLY B CA 1
ATOM 6365 C C . GLY B 1 380 ? 93.525 73.474 32.338 1.00 26.60 377 GLY B C 1
ATOM 6366 O O . GLY B 1 380 ? 92.857 72.959 31.466 1.00 24.70 377 GLY B O 1
ATOM 6367 N N . ASP B 1 381 ? 94.842 73.328 32.418 1.00 29.20 378 ASP B N 1
ATOM 6368 C CA . ASP B 1 381 ? 95.619 72.707 31.364 1.00 30.05 378 ASP B CA 1
ATOM 6369 C C . ASP B 1 381 ? 95.153 71.298 30.973 1.00 28.14 378 ASP B C 1
ATOM 6370 O O . ASP B 1 381 ? 94.935 71.012 29.797 1.00 25.44 378 ASP B O 1
ATOM 6375 N N . THR B 1 382 ? 94.979 70.424 31.943 1.00 28.20 379 THR B N 1
ATOM 6376 C CA . THR B 1 382 ? 94.651 69.036 31.660 1.00 27.51 379 THR B CA 1
ATOM 6377 C C . THR B 1 382 ? 93.313 68.975 30.903 1.00 27.55 379 THR B C 1
ATOM 6378 O O . THR B 1 382 ? 93.176 68.208 29.917 1.00 25.96 379 THR B O 1
ATOM 6382 N N . VAL B 1 383 ? 92.355 69.806 31.334 1.00 22.95 380 VAL B N 1
ATOM 6383 C CA . VAL B 1 383 ? 91.043 69.888 30.696 1.00 26.42 380 VAL B CA 1
ATOM 6384 C C . VAL B 1 383 ? 91.123 70.498 29.273 1.00 25.44 380 VAL B C 1
ATOM 6385 O O . VAL B 1 383 ? 90.492 70.005 28.336 1.00 23.08 380 VAL B O 1
ATOM 6389 N N . ARG B 1 384 ? 91.933 71.533 29.104 1.00 26.60 381 ARG B N 1
ATOM 6390 C CA . ARG B 1 384 ? 92.126 72.105 27.767 1.00 26.29 381 ARG B CA 1
ATOM 6391 C C . ARG B 1 384 ? 92.746 71.105 26.784 1.00 27.26 381 ARG B C 1
ATOM 6392 O O . ARG B 1 384 ? 92.423 71.108 25.597 1.00 23.66 381 ARG B O 1
ATOM 6400 N N . ARG B 1 385 ? 93.671 70.269 27.259 1.00 26.73 382 ARG B N 1
ATOM 6401 C CA . ARG B 1 385 ? 94.252 69.238 26.399 1.00 27.41 382 ARG B CA 1
ATOM 6402 C C . ARG B 1 385 ? 93.260 68.183 25.950 1.00 26.11 382 ARG B C 1
ATOM 6403 O O . ARG B 1 385 ? 93.432 67.607 24.870 1.00 27.90 382 ARG B O 1
ATOM 6411 N N . LEU B 1 386 ? 92.231 67.940 26.762 1.00 25.89 383 LEU B N 1
ATOM 6412 C CA . LEU B 1 386 ? 91.122 67.081 26.368 1.00 26.43 383 LEU B CA 1
ATOM 6413 C C . LEU B 1 386 ? 90.087 67.795 25.510 1.00 26.28 383 LEU B C 1
ATOM 6414 O O . LEU B 1 386 ? 89.653 67.270 24.484 1.00 26.93 383 LEU B O 1
ATOM 6419 N N . ALA B 1 387 ? 89.744 69.027 25.883 1.00 26.72 384 ALA B N 1
ATOM 6420 C CA . ALA B 1 387 ? 88.685 69.777 25.192 1.00 26.58 384 ALA B CA 1
ATOM 6421 C C . ALA B 1 387 ? 88.998 69.960 23.715 1.00 25.16 384 ALA B C 1
ATOM 6422 O O . ALA B 1 387 ? 88.148 69.812 22.879 1.00 27.31 384 ALA B O 1
ATOM 6424 N N . ARG B 1 388 ? 90.230 70.281 23.407 1.00 25.36 385 ARG B N 1
ATOM 6425 C CA . ARG B 1 388 ? 90.617 70.549 22.065 1.00 26.08 385 ARG B CA 1
ATOM 6426 C C . ARG B 1 388 ? 90.460 69.292 21.145 1.00 27.14 385 ARG B C 1
ATOM 6427 O O . ARG B 1 388 ? 90.454 69.425 19.924 1.00 27.49 385 ARG B O 1
ATOM 6435 N N . LEU B 1 389 ? 90.308 68.108 21.728 1.00 26.73 386 LEU B N 1
ATOM 6436 C CA . LEU B 1 389 ? 90.127 66.896 20.934 1.00 28.74 386 LEU B CA 1
ATOM 6437 C C . LEU B 1 389 ? 88.707 66.778 20.460 1.00 28.60 386 LEU B C 1
ATOM 6438 O O . LEU B 1 389 ? 88.443 66.157 19.437 1.00 30.60 386 LEU B O 1
ATOM 6443 N N . HIS B 1 390 ? 87.798 67.421 21.157 1.00 26.99 387 HIS B N 1
ATOM 6444 C CA . HIS B 1 390 ? 86.384 67.250 20.920 1.00 29.20 387 HIS B CA 1
ATOM 6445 C C . HIS B 1 390 ? 86.020 65.777 21.233 1.00 31.36 387 HIS B C 1
ATOM 6446 O O . HIS B 1 390 ? 86.817 64.862 21.037 1.00 37.06 387 HIS B O 1
ATOM 6453 N N . THR B 1 391 ? 84.893 65.589 21.883 1.00 33.56 388 THR B N 1
ATOM 6454 C CA . THR B 1 391 ? 84.332 64.269 22.157 1.00 30.40 388 THR B CA 1
ATOM 6455 C C . THR B 1 391 ? 82.848 64.493 22.314 1.00 30.14 388 THR B C 1
ATOM 6456 O O . THR B 1 391 ? 82.414 65.566 22.800 1.00 29.68 388 THR B O 1
ATOM 6460 N N . PRO B 1 392 ? 82.049 63.536 21.876 1.00 29.25 389 PRO B N 1
ATOM 6461 C CA . PRO B 1 392 ? 80.636 63.656 22.110 1.00 31.65 389 PRO B CA 1
ATOM 6462 C C . PRO B 1 392 ? 80.290 63.470 23.600 1.00 30.69 389 PRO B C 1
ATOM 6463 O O . PRO B 1 392 ? 79.196 63.790 23.991 1.00 28.59 389 PRO B O 1
ATOM 6467 N N . LEU B 1 393 ? 81.237 62.997 24.408 1.00 29.81 390 LEU B N 1
ATOM 6468 C CA . LEU B 1 393 ? 80.959 62.810 25.832 1.00 30.18 390 LEU B CA 1
ATOM 6469 C C . LEU B 1 393 ? 80.993 64.155 26.572 1.00 30.19 390 LEU B C 1
ATOM 6470 O O . LEU B 1 393 ? 81.820 65.023 26.259 1.00 27.29 390 LEU B O 1
ATOM 6475 N N . PRO B 1 394 ? 80.151 64.293 27.609 1.00 28.64 391 PRO B N 1
ATOM 6476 C CA . PRO B 1 394 ? 80.332 65.416 28.527 1.00 28.76 391 PRO B CA 1
ATOM 6477 C C . PRO B 1 394 ? 81.761 65.449 29.057 1.00 26.15 391 PRO B C 1
ATOM 6478 O O . PRO B 1 394 ? 82.376 64.388 29.322 1.00 27.73 391 PRO B O 1
ATOM 6482 N N . LEU B 1 395 ? 82.293 66.661 29.160 1.00 26.79 392 LEU B N 1
ATOM 6483 C CA . LEU B 1 395 ? 83.597 66.920 29.736 1.00 26.22 392 LEU B CA 1
ATOM 6484 C C . LEU B 1 395 ? 83.413 67.776 30.991 1.00 26.56 392 LEU B C 1
ATOM 6485 O O . LEU B 1 395 ? 83.026 68.946 30.931 1.00 26.05 392 LEU B O 1
ATOM 6490 N N . LEU B 1 396 ? 83.665 67.150 32.134 1.00 25.68 393 LEU B N 1
ATOM 6491 C CA . LEU B 1 396 ? 83.437 67.751 33.421 1.00 26.42 393 LEU B CA 1
ATOM 6492 C C . LEU B 1 396 ? 84.773 68.053 34.079 1.00 26.66 393 LEU B C 1
ATOM 6493 O O . LEU B 1 396 ? 85.517 67.145 34.474 1.00 30.13 393 LEU B O 1
ATOM 6498 N N . ALA B 1 397 ? 85.091 69.349 34.156 1.00 26.52 394 ALA B N 1
ATOM 6499 C CA . ALA B 1 397 ? 86.273 69.804 34.842 1.00 25.77 394 ALA B CA 1
ATOM 6500 C C . ALA B 1 397 ? 85.989 69.920 36.345 1.00 26.60 394 ALA B C 1
ATOM 6501 O O . ALA B 1 397 ? 84.925 70.403 36.748 1.00 26.63 394 ALA B O 1
ATOM 6503 N N . PHE B 1 398 ? 86.932 69.460 37.150 1.00 25.76 395 PHE B N 1
ATOM 6504 C CA . PHE B 1 398 ? 86.824 69.594 38.608 1.00 26.81 395 PHE B CA 1
ATOM 6505 C C . PHE B 1 398 ? 88.023 70.373 39.082 1.00 27.16 395 PHE B C 1
ATOM 6506 O O . PHE B 1 398 ? 89.143 70.125 38.640 1.00 28.43 395 PHE B O 1
ATOM 6514 N N . THR B 1 399 ? 87.790 71.326 39.981 1.00 28.34 396 THR B N 1
ATOM 6515 C CA . THR B 1 399 ? 88.836 72.172 40.462 1.00 26.97 396 THR B CA 1
ATOM 6516 C C . THR B 1 399 ? 88.474 72.676 41.883 1.00 31.31 396 THR B C 1
ATOM 6517 O O . THR B 1 399 ? 87.303 72.621 42.307 1.00 32.19 396 THR B O 1
ATOM 6521 N N . ALA B 1 400 ? 89.468 73.202 42.586 1.00 30.83 397 ALA B N 1
ATOM 6522 C CA . ALA B 1 400 ? 89.258 73.835 43.871 1.00 31.73 397 ALA B CA 1
ATOM 6523 C C . ALA B 1 400 ? 89.324 75.357 43.778 1.00 33.76 397 ALA B C 1
ATOM 6524 O O . ALA B 1 400 ? 89.037 76.045 44.742 1.00 34.29 397 ALA B O 1
ATOM 6526 N N . TRP B 1 401 ? 89.693 75.872 42.613 1.00 30.11 398 TRP B N 1
ATOM 6527 C CA . TRP B 1 401 ? 89.935 77.305 42.428 1.00 31.58 398 TRP B CA 1
ATOM 6528 C C . TRP B 1 401 ? 88.803 77.938 41.611 1.00 31.37 398 TRP B C 1
ATOM 6529 O O . TRP B 1 401 ? 88.682 77.668 40.423 1.00 30.89 398 TRP B O 1
ATOM 6540 N N . PRO B 1 402 ? 87.947 78.748 42.274 1.00 31.79 399 PRO B N 1
ATOM 6541 C CA . PRO B 1 402 ? 86.737 79.258 41.658 1.00 31.99 399 PRO B CA 1
ATOM 6542 C C . PRO B 1 402 ? 86.969 80.000 40.338 1.00 31.14 399 PRO B C 1
ATOM 6543 O O . PRO B 1 402 ? 86.159 79.880 39.430 1.00 31.72 399 PRO B O 1
ATOM 6547 N N . GLU B 1 403 ? 88.055 80.766 40.246 1.00 31.14 400 GLU B N 1
ATOM 6548 C CA . GLU B 1 403 ? 88.361 81.525 39.013 1.00 30.94 400 GLU B CA 1
ATOM 6549 C C . GLU B 1 403 ? 88.521 80.588 37.803 1.00 28.31 400 GLU B C 1
ATOM 6550 O O . GLU B 1 403 ? 88.271 81.004 36.674 1.00 28.02 400 GLU B O 1
ATOM 6556 N N . VAL B 1 404 ? 88.912 79.324 38.038 1.00 26.13 401 VAL B N 1
ATOM 6557 C CA . VAL B 1 404 ? 89.100 78.383 36.966 1.00 26.94 401 VAL B CA 1
ATOM 6558 C C . VAL B 1 404 ? 87.753 78.031 36.299 1.00 26.59 401 VAL B C 1
ATOM 6559 O O . VAL B 1 404 ? 87.670 77.788 35.086 1.00 25.66 401 VAL B O 1
ATOM 6563 N N . ARG B 1 405 ? 86.690 78.046 37.077 1.00 27.28 402 ARG B N 1
ATOM 6564 C CA . ARG B 1 405 ? 85.365 77.801 36.516 1.00 29.17 402 ARG B CA 1
ATOM 6565 C C . ARG B 1 405 ? 85.004 78.933 35.553 1.00 27.01 402 ARG B C 1
ATOM 6566 O O . ARG B 1 405 ? 84.459 78.682 34.497 1.00 27.82 402 ARG B O 1
ATOM 6574 N N . SER B 1 406 ? 85.308 80.169 35.925 1.00 29.00 403 SER B N 1
ATOM 6575 C CA . SER B 1 406 ? 85.017 81.306 35.041 1.00 30.31 403 SER B CA 1
ATOM 6576 C C . SER B 1 406 ? 85.931 81.312 33.810 1.00 30.07 403 SER B C 1
ATOM 6577 O O . SER B 1 406 ? 85.503 81.631 32.722 1.00 29.94 403 SER B O 1
ATOM 6580 N N . GLN B 1 407 ? 87.173 80.921 34.000 1.00 31.65 404 GLN B N 1
ATOM 6581 C CA . GLN B 1 407 ? 88.141 80.864 32.883 1.00 29.41 404 GLN B CA 1
ATOM 6582 C C . GLN B 1 407 ? 87.759 79.802 31.859 1.00 28.74 404 GLN B C 1
ATOM 6583 O O . GLN B 1 407 ? 87.917 80.005 30.623 1.00 29.03 404 GLN B O 1
ATOM 6589 N N . LEU B 1 408 ? 87.310 78.666 32.345 1.00 26.08 405 LEU B N 1
ATOM 6590 C CA . LEU B 1 408 ? 86.955 77.539 31.488 1.00 25.97 405 LEU B CA 1
ATOM 6591 C C . LEU B 1 408 ? 85.592 77.743 30.828 1.00 25.38 405 LEU B C 1
ATOM 6592 O O . LEU B 1 408 ? 85.195 76.961 29.962 1.00 24.35 405 LEU B O 1
ATOM 6597 N N . ALA B 1 409 ? 84.937 78.848 31.135 1.00 26.08 406 ALA B N 1
ATOM 6598 C CA . ALA B 1 409 ? 83.714 79.202 30.449 1.00 28.07 406 ALA B CA 1
ATOM 6599 C C . ALA B 1 409 ? 83.938 79.398 28.951 1.00 29.99 406 ALA B C 1
ATOM 6600 O O . ALA B 1 409 ? 82.996 79.274 28.161 1.00 30.32 406 ALA B O 1
ATOM 6602 N N . MET B 1 410 ? 85.167 79.755 28.572 1.00 29.14 407 MET B N 1
ATOM 6603 C CA . MET B 1 410 ? 85.498 79.899 27.156 1.00 32.21 407 MET B CA 1
ATOM 6604 C C . MET B 1 410 ? 86.094 78.652 26.500 1.00 28.25 407 MET B C 1
ATOM 6605 O O . MET B 1 410 ? 86.462 78.705 25.337 1.00 30.59 407 MET B O 1
ATOM 6610 N N . THR B 1 411 ? 86.234 77.556 27.245 1.00 26.36 408 THR B N 1
ATOM 6611 C CA . THR B 1 411 ? 86.814 76.326 26.700 1.00 24.07 408 THR B CA 1
ATOM 6612 C C . THR B 1 411 ? 85.736 75.384 26.201 1.00 26.17 408 THR B C 1
ATOM 6613 O O . THR B 1 411 ? 84.746 75.114 26.898 1.00 22.53 408 THR B O 1
ATOM 6617 N N . TRP B 1 412 ? 85.952 74.862 24.985 1.00 25.58 409 TRP B N 1
ATOM 6618 C CA . TRP B 1 412 ? 85.012 73.949 24.330 1.00 25.26 409 TRP B CA 1
ATOM 6619 C C . TRP B 1 412 ? 84.503 72.824 25.234 1.00 24.82 409 TRP B C 1
ATOM 6620 O O . TRP B 1 412 ? 85.277 72.082 25.880 1.00 22.32 409 TRP B O 1
ATOM 6631 N N . GLY B 1 413 ? 83.179 72.733 25.284 1.00 25.05 410 GLY B N 1
ATOM 6632 C CA . GLY B 1 413 ? 82.504 71.525 25.727 1.00 27.55 410 GLY B CA 1
ATOM 6633 C C . GLY B 1 413 ? 82.591 71.231 27.188 1.00 25.25 410 GLY B C 1
ATOM 6634 O O . GLY B 1 413 ? 82.261 70.132 27.613 1.00 27.65 410 GLY B O 1
ATOM 6635 N N . THR B 1 414 ? 83.017 72.208 27.960 1.00 26.41 411 THR B N 1
ATOM 6636 C CA . THR B 1 414 ? 83.415 71.963 29.341 1.00 26.74 411 THR B CA 1
ATOM 6637 C C . THR B 1 414 ? 82.473 72.631 30.350 1.00 26.57 411 THR B C 1
ATOM 6638 O O . THR B 1 414 ? 82.155 73.822 30.231 1.00 27.54 411 THR B O 1
ATOM 6642 N N . GLU B 1 415 ? 82.040 71.848 31.331 1.00 28.43 412 GLU B N 1
ATOM 6643 C CA . GLU B 1 415 ? 81.366 72.368 32.538 1.00 29.48 412 GLU B CA 1
ATOM 6644 C C . GLU B 1 415 ? 82.286 72.124 33.711 1.00 28.39 412 GLU B C 1
ATOM 6645 O O . GLU B 1 415 ? 82.966 71.088 33.770 1.00 26.88 412 GLU B O 1
ATOM 6651 N N . THR B 1 416 ? 82.292 73.048 34.653 1.00 27.35 413 THR B N 1
ATOM 6652 C CA . THR B 1 416 ? 83.251 72.974 35.750 1.00 28.20 413 THR B CA 1
ATOM 6653 C C . THR B 1 416 ? 82.518 72.873 37.112 1.00 28.24 413 THR B C 1
ATOM 6654 O O . THR B 1 416 ? 81.494 73.550 37.327 1.00 27.35 413 THR B O 1
ATOM 6658 N N . PHE B 1 417 ? 83.055 72.009 37.978 1.00 27.92 414 PHE B N 1
ATOM 6659 C CA . PHE B 1 417 ? 82.556 71.826 39.332 1.00 29.77 414 PHE B CA 1
ATOM 6660 C C . PHE B 1 417 ? 83.637 72.238 40.308 1.00 29.22 414 PHE B C 1
ATOM 6661 O O . PHE B 1 417 ? 84.789 71.815 40.184 1.00 27.46 414 PHE B O 1
ATOM 6669 N N . ILE B 1 418 ? 83.257 73.110 41.225 1.00 30.15 415 ILE B N 1
ATOM 6670 C CA . ILE B 1 418 ? 84.148 73.540 42.306 1.00 33.07 415 ILE B CA 1
ATOM 6671 C C . ILE B 1 418 ? 83.973 72.612 43.504 1.00 34.30 415 ILE B C 1
ATOM 6672 O O . ILE B 1 418 ? 82.856 72.381 43.970 1.00 31.64 415 ILE B O 1
ATOM 6677 N N . VAL B 1 419 ? 85.087 72.085 43.996 1.00 34.10 416 VAL B N 1
ATOM 6678 C CA . VAL B 1 419 ? 85.067 71.190 45.133 1.00 35.59 416 VAL B CA 1
ATOM 6679 C C . VAL B 1 419 ? 86.206 71.570 46.064 1.00 35.15 416 VAL B C 1
ATOM 6680 O O . VAL B 1 419 ? 87.045 72.408 45.715 1.00 33.91 416 VAL B O 1
ATOM 6684 N N . PRO B 1 420 ? 86.229 70.983 47.261 1.00 35.58 417 PRO B N 1
ATOM 6685 C CA . PRO B 1 420 ? 87.313 71.312 48.160 1.00 36.80 417 PRO B CA 1
ATOM 6686 C C . PRO B 1 420 ? 88.664 70.875 47.651 1.00 36.16 417 PRO B C 1
ATOM 6687 O O . PRO B 1 420 ? 88.753 69.991 46.820 1.00 36.56 417 PRO B O 1
ATOM 6691 N N . LYS B 1 421 ? 89.720 71.495 48.148 1.00 39.37 418 LYS B N 1
ATOM 6692 C CA . LYS B 1 421 ? 91.090 71.041 47.855 1.00 41.88 418 LYS B CA 1
ATOM 6693 C C . LYS B 1 421 ? 91.333 69.722 48.617 1.00 41.70 418 LYS B C 1
ATOM 6694 O O . LYS B 1 421 ? 91.205 69.657 49.827 1.00 39.75 418 LYS B O 1
ATOM 6700 N N . MET B 1 422 ? 91.658 68.674 47.896 1.00 38.75 419 MET B N 1
ATOM 6701 C CA . MET B 1 422 ? 91.719 67.346 48.465 1.00 41.76 419 MET B CA 1
ATOM 6702 C C . MET B 1 422 ? 93.154 66.930 48.659 1.00 41.31 419 MET B C 1
ATOM 6703 O O . MET B 1 422 ? 94.059 67.456 48.000 1.00 40.87 419 MET B O 1
ATOM 6708 N N . GLN B 1 423 ? 93.344 65.979 49.563 1.00 42.22 420 GLN B N 1
ATOM 6709 C CA . GLN B 1 423 ? 94.691 65.538 49.959 1.00 44.77 420 GLN B CA 1
ATOM 6710 C C . GLN B 1 423 ? 95.056 64.189 49.337 1.00 40.88 420 GLN B C 1
ATOM 6711 O O . GLN B 1 423 ? 96.116 63.679 49.590 1.00 41.88 420 GLN B O 1
ATOM 6717 N N . SER B 1 424 ? 94.179 63.650 48.501 1.00 38.83 421 SER B N 1
ATOM 6718 C CA . SER B 1 424 ? 94.397 62.361 47.884 1.00 39.34 421 SER B CA 1
ATOM 6719 C C . SER B 1 424 ? 93.545 62.214 46.639 1.00 38.32 421 SER B C 1
ATOM 6720 O O . SER B 1 424 ? 92.527 62.890 46.485 1.00 38.94 421 SER B O 1
ATOM 6723 N N . THR B 1 425 ? 93.964 61.338 45.724 1.00 37.65 422 THR B N 1
ATOM 6724 C CA . THR B 1 425 ? 93.160 61.091 44.552 1.00 36.19 422 THR B CA 1
ATOM 6725 C C . THR B 1 425 ? 91.876 60.311 44.914 1.00 37.08 422 THR B C 1
ATOM 6726 O O . THR B 1 425 ? 90.844 60.486 44.251 1.00 34.44 422 THR B O 1
ATOM 6730 N N . ASP B 1 426 ? 91.918 59.473 45.948 1.00 39.42 423 ASP B N 1
ATOM 6731 C CA . ASP B 1 426 ? 90.692 58.791 46.394 1.00 40.88 423 ASP B CA 1
ATOM 6732 C C . ASP B 1 426 ? 89.647 59.844 46.796 1.00 42.22 423 ASP B C 1
ATOM 6733 O O . ASP B 1 426 ? 88.448 59.692 46.487 1.00 39.64 423 ASP B O 1
ATOM 6738 N N . GLY B 1 427 ? 90.113 60.878 47.503 1.00 40.15 424 GLY B N 1
ATOM 6739 C CA . GLY B 1 427 ? 89.254 61.990 47.928 1.00 40.99 424 GLY B CA 1
ATOM 6740 C C . GLY B 1 427 ? 88.694 62.739 46.719 1.00 38.21 424 GLY B C 1
ATOM 6741 O O . GLY B 1 427 ? 87.522 63.020 46.652 1.00 36.54 424 GLY B O 1
ATOM 6742 N N . MET B 1 428 ? 89.541 63.009 45.739 1.00 38.99 425 MET B N 1
ATOM 6743 C CA . MET B 1 428 ? 89.073 63.581 44.467 1.00 35.33 425 MET B CA 1
ATOM 6744 C C . MET B 1 428 ? 87.922 62.758 43.874 1.00 33.82 425 MET B C 1
ATOM 6745 O O . MET B 1 428 ? 86.886 63.299 43.493 1.00 31.58 425 MET B O 1
ATOM 6750 N N . ILE B 1 429 ? 88.097 61.450 43.831 1.00 34.01 426 ILE B N 1
ATOM 6751 C CA . ILE B 1 429 ? 87.079 60.582 43.244 1.00 34.33 426 ILE B CA 1
ATOM 6752 C C . ILE B 1 429 ? 85.775 60.581 44.045 1.00 35.29 426 ILE B C 1
ATOM 6753 O O . ILE B 1 429 ? 84.688 60.610 43.465 1.00 34.72 426 ILE B O 1
ATOM 6758 N N . ARG B 1 430 ? 85.881 60.590 45.372 1.00 36.83 427 ARG B N 1
ATOM 6759 C CA . ARG B 1 430 ? 84.689 60.747 46.211 1.00 38.88 427 ARG B CA 1
ATOM 6760 C C . ARG B 1 430 ? 83.971 62.075 45.947 1.00 37.60 427 ARG B C 1
ATOM 6761 O O . ARG B 1 430 ? 82.742 62.118 45.947 1.00 37.08 427 ARG B O 1
ATOM 6769 N N . GLN B 1 431 ? 84.725 63.146 45.703 1.00 36.95 428 GLN B N 1
ATOM 6770 C CA . GLN B 1 431 ? 84.110 64.448 45.400 1.00 37.91 428 GLN B CA 1
ATOM 6771 C C . GLN B 1 431 ? 83.361 64.411 44.069 1.00 35.05 428 GLN B C 1
ATOM 6772 O O . GLN B 1 431 ? 82.330 65.105 43.908 1.00 33.61 428 GLN B O 1
ATOM 6778 N N . VAL B 1 432 ? 83.853 63.596 43.128 1.00 31.81 429 VAL B N 1
ATOM 6779 C CA . VAL B 1 432 ? 83.176 63.456 41.873 1.00 31.00 429 VAL B CA 1
ATOM 6780 C C . VAL B 1 432 ? 81.795 62.890 42.123 1.00 32.54 429 VAL B C 1
ATOM 6781 O O . VAL B 1 432 ? 80.794 63.428 41.655 1.00 31.92 429 VAL B O 1
ATOM 6785 N N . ASP B 1 433 ? 81.727 61.829 42.896 1.00 34.44 430 ASP B N 1
ATOM 6786 C CA . ASP B 1 433 ? 80.459 61.178 43.139 1.00 36.53 430 ASP B CA 1
ATOM 6787 C C . ASP B 1 433 ? 79.485 62.102 43.883 1.00 38.12 430 ASP B C 1
ATOM 6788 O O . ASP B 1 433 ? 78.304 62.142 43.577 1.00 36.80 430 ASP B O 1
ATOM 6793 N N . LYS B 1 434 ? 79.986 62.812 44.882 1.00 38.84 431 LYS B N 1
ATOM 6794 C CA . LYS B 1 434 ? 79.134 63.701 45.651 1.00 42.41 431 LYS B CA 1
ATOM 6795 C C . LYS B 1 434 ? 78.556 64.777 44.733 1.00 40.96 431 LYS B C 1
ATOM 6796 O O . LYS B 1 434 ? 77.343 64.982 44.707 1.00 43.74 431 LYS B O 1
ATOM 6802 N N . SER B 1 435 ? 79.415 65.423 43.953 1.00 38.94 432 SER B N 1
ATOM 6803 C CA . SER B 1 435 ? 78.970 66.484 43.040 1.00 38.68 432 SER B CA 1
ATOM 6804 C C . SER B 1 435 ? 77.993 65.961 41.982 1.00 39.01 432 SER B C 1
ATOM 6805 O O . SER B 1 435 ? 76.977 66.587 41.709 1.00 37.87 432 SER B O 1
ATOM 6808 N N . LEU B 1 436 ? 78.306 64.823 41.366 1.00 38.18 433 LEU B N 1
ATOM 6809 C CA . LEU B 1 436 ? 77.491 64.330 40.264 1.00 38.53 433 LEU B CA 1
ATOM 6810 C C . LEU B 1 436 ? 76.150 63.810 40.723 1.00 41.24 433 LEU B C 1
ATOM 6811 O O . LEU B 1 436 ? 75.128 63.963 40.032 1.00 42.30 433 LEU B O 1
ATOM 6816 N N . LEU B 1 437 ? 76.118 63.242 41.916 1.00 42.30 434 LEU B N 1
ATOM 6817 C CA . LEU B 1 437 ? 74.889 62.654 42.411 1.00 43.89 434 LEU B CA 1
ATOM 6818 C C . LEU B 1 437 ? 73.856 63.689 42.762 1.00 46.88 434 LEU B C 1
ATOM 6819 O O . LEU B 1 437 ? 72.671 63.372 42.841 1.00 49.78 434 LEU B O 1
ATOM 6824 N N . GLU B 1 438 ? 74.296 64.927 42.963 1.00 46.56 435 GLU B N 1
ATOM 6825 C CA . GLU B 1 438 ? 73.376 66.041 43.219 1.00 52.85 435 GLU B CA 1
ATOM 6826 C C . GLU B 1 438 ? 72.636 66.449 41.948 1.00 53.59 435 GLU B C 1
ATOM 6827 O O . GLU B 1 438 ? 71.600 67.102 42.025 1.00 56.83 435 GLU B O 1
ATOM 6833 N N . LEU B 1 439 ? 73.164 66.056 40.790 1.00 50.48 436 LEU B N 1
ATOM 6834 C CA . LEU B 1 439 ? 72.508 66.295 39.506 1.00 52.06 436 LEU B CA 1
ATOM 6835 C C . LEU B 1 439 ? 71.444 65.219 39.242 1.00 54.04 436 LEU B C 1
ATOM 6836 O O . LEU B 1 439 ? 71.656 64.030 39.498 1.00 49.08 436 LEU B O 1
ATOM 6841 N N . ALA B 1 440 ? 70.313 65.644 38.691 1.00 56.60 437 ALA B N 1
ATOM 6842 C CA . ALA B 1 440 ? 69.286 64.718 38.236 1.00 60.53 437 ALA B CA 1
ATOM 6843 C C . ALA B 1 440 ? 69.848 63.757 37.184 1.00 57.73 437 ALA B C 1
ATOM 6844 O O . ALA B 1 440 ? 69.483 62.599 37.134 1.00 61.56 437 ALA B O 1
ATOM 6846 N N . ARG B 1 441 ? 70.730 64.254 36.327 1.00 56.10 438 ARG B N 1
ATOM 6847 C CA . ARG B 1 441 ? 71.154 63.468 35.179 1.00 55.00 438 ARG B CA 1
ATOM 6848 C C . ARG B 1 441 ? 72.201 62.363 35.485 1.00 50.88 438 ARG B C 1
ATOM 6849 O O . ARG B 1 441 ? 72.397 61.490 34.651 1.00 48.69 438 ARG B O 1
ATOM 6857 N N . TYR B 1 442 ? 72.815 62.347 36.672 1.00 48.12 439 TYR B N 1
ATOM 6858 C CA . TYR B 1 442 ? 73.716 61.220 37.026 1.00 46.63 439 TYR B CA 1
ATOM 6859 C C . TYR B 1 442 ? 73.179 60.375 38.150 1.00 47.29 439 TYR B C 1
ATOM 6860 O O . TYR B 1 442 ? 72.537 60.875 39.045 1.00 49.68 439 TYR B O 1
ATOM 6869 N N . LYS B 1 443 ? 73.434 59.074 38.092 1.00 49.26 440 LYS B N 1
ATOM 6870 C CA . LYS B 1 443 ? 72.975 58.151 39.137 1.00 51.38 440 LYS B CA 1
ATOM 6871 C C . LYS B 1 443 ? 74.023 57.118 39.516 1.00 48.27 440 LYS B C 1
ATOM 6872 O O . LYS B 1 443 ? 75.008 56.919 38.803 1.00 44.23 440 LYS B O 1
ATOM 6878 N N . ARG B 1 444 ? 73.798 56.448 40.644 1.00 48.35 441 ARG B N 1
ATOM 6879 C CA . ARG B 1 444 ? 74.706 55.407 41.089 1.00 50.35 441 ARG B CA 1
ATOM 6880 C C . ARG B 1 444 ? 74.794 54.328 40.040 1.00 47.80 441 ARG B C 1
ATOM 6881 O O . ARG B 1 444 ? 73.785 53.932 39.465 1.00 46.60 441 ARG B O 1
ATOM 6889 N N . GLY B 1 445 ? 76.012 53.868 39.790 1.00 45.01 442 GLY B N 1
ATOM 6890 C CA . GLY B 1 445 ? 76.250 52.843 38.794 1.00 44.45 442 GLY B CA 1
ATOM 6891 C C . GLY B 1 445 ? 76.722 53.394 37.456 1.00 41.66 442 GLY B C 1
ATOM 6892 O O . GLY B 1 445 ? 77.260 52.647 36.645 1.00 41.64 442 GLY B O 1
ATOM 6893 N N . ASP B 1 446 ? 76.517 54.693 37.214 1.00 41.40 443 ASP B N 1
ATOM 6894 C CA . ASP B 1 446 ? 76.921 55.324 35.957 1.00 39.89 443 ASP B CA 1
ATOM 6895 C C . ASP B 1 446 ? 78.441 55.273 35.793 1.00 36.76 443 ASP B C 1
ATOM 6896 O O . ASP B 1 446 ? 79.185 55.608 36.701 1.00 32.45 443 ASP B O 1
ATOM 6901 N N . LEU B 1 447 ? 78.880 54.887 34.603 1.00 37.61 444 LEU B N 1
ATOM 6902 C CA . LEU B 1 447 ? 80.299 54.718 34.329 1.00 37.55 444 LEU B CA 1
ATOM 6903 C C . LEU B 1 447 ? 80.920 56.059 33.931 1.00 34.60 444 LEU B C 1
ATOM 6904 O O . LEU B 1 447 ? 80.404 56.750 33.092 1.00 36.61 444 LEU B O 1
ATOM 6909 N N . VAL B 1 448 ? 82.013 56.425 34.566 1.00 32.73 445 VAL B N 1
ATOM 6910 C CA . VAL B 1 448 ? 82.727 57.645 34.229 1.00 30.33 445 VAL B CA 1
ATOM 6911 C C . VAL B 1 448 ? 84.211 57.333 34.192 1.00 29.56 445 VAL B C 1
ATOM 6912 O O . VAL B 1 448 ? 84.657 56.353 34.787 1.00 30.83 445 VAL B O 1
ATOM 6916 N N . VAL B 1 449 ? 84.955 58.121 33.420 1.00 27.59 446 VAL B N 1
ATOM 6917 C CA . VAL B 1 449 ? 86.391 58.001 33.356 1.00 27.31 446 VAL B CA 1
ATOM 6918 C C . VAL B 1 449 ? 86.991 59.243 33.963 1.00 26.74 446 VAL B C 1
ATOM 6919 O O . VAL B 1 449 ? 86.665 60.361 33.532 1.00 28.37 446 VAL B O 1
ATOM 6923 N N . ILE B 1 450 ? 87.808 59.055 35.000 1.00 27.53 447 ILE B N 1
ATOM 6924 C CA . ILE B 1 450 ? 88.356 60.145 35.785 1.00 27.30 447 ILE B CA 1
ATOM 6925 C C . ILE B 1 450 ? 89.854 60.304 35.605 1.00 26.97 447 ILE B C 1
ATOM 6926 O O . ILE B 1 450 ? 90.610 59.349 35.722 1.00 27.40 447 ILE B O 1
ATOM 6931 N N . VAL B 1 451 ? 90.263 61.515 35.267 1.00 25.76 448 VAL B N 1
ATOM 6932 C CA . VAL B 1 451 ? 91.662 61.836 35.175 1.00 27.28 448 VAL B CA 1
ATOM 6933 C C . VAL B 1 451 ? 92.061 62.684 36.370 1.00 28.12 448 VAL B C 1
ATOM 6934 O O . VAL B 1 451 ? 91.390 63.691 36.674 1.00 28.16 448 VAL B O 1
ATOM 6938 N N . ALA B 1 452 ? 93.127 62.287 37.050 1.00 27.52 449 ALA B N 1
ATOM 6939 C CA . ALA B 1 452 ? 93.574 62.993 38.246 1.00 28.94 449 ALA B CA 1
ATOM 6940 C C . ALA B 1 452 ? 95.068 62.839 38.404 1.00 30.46 449 ALA B C 1
ATOM 6941 O O . ALA B 1 452 ? 95.721 62.181 37.599 1.00 29.93 449 ALA B O 1
ATOM 6943 N N . GLY B 1 453 ? 95.627 63.402 39.480 1.00 29.52 450 GLY B N 1
ATOM 6944 C CA . GLY B 1 453 ? 97.045 63.280 39.674 1.00 30.32 450 GLY B CA 1
ATOM 6945 C C . GLY B 1 453 ? 97.495 63.531 41.109 1.00 31.54 450 GLY B C 1
ATOM 6946 O O . GLY B 1 453 ? 96.937 64.369 41.799 1.00 31.60 450 GLY B O 1
ATOM 6947 N N . ALA B 1 454 ? 98.558 62.846 41.484 1.00 30.78 451 ALA B N 1
ATOM 6948 C CA . ALA B 1 454 ? 99.294 63.110 42.693 1.00 35.59 451 ALA B CA 1
ATOM 6949 C C . ALA B 1 454 ? 100.748 63.450 42.322 1.00 36.28 451 ALA B C 1
ATOM 6950 O O . ALA B 1 454 ? 101.265 62.909 41.341 1.00 35.02 451 ALA B O 1
ATOM 6952 N N . PRO B 1 455 ? 101.397 64.328 43.090 1.00 40.78 452 PRO B N 1
ATOM 6953 C CA . PRO B 1 455 ? 100.859 64.842 44.376 1.00 42.75 452 PRO B CA 1
ATOM 6954 C C . PRO B 1 455 ? 99.672 65.784 44.194 1.00 43.32 452 PRO B C 1
ATOM 6955 O O . PRO B 1 455 ? 99.629 66.568 43.221 1.00 41.28 452 PRO B O 1
ATOM 6959 N N . PRO B 1 456 ? 98.680 65.684 45.087 1.00 43.73 453 PRO B N 1
ATOM 6960 C CA . PRO B 1 456 ? 97.469 66.498 44.954 1.00 44.72 453 PRO B CA 1
ATOM 6961 C C . PRO B 1 456 ? 97.823 67.965 45.024 1.00 42.94 453 PRO B C 1
ATOM 6962 O O . PRO B 1 456 ? 98.870 68.314 45.574 1.00 43.18 453 PRO B O 1
ATOM 6966 N N . GLY B 1 457 ? 96.996 68.814 44.430 1.00 39.39 454 GLY B N 1
ATOM 6967 C CA . GLY B 1 457 ? 97.168 70.238 44.587 1.00 37.51 454 GLY B CA 1
ATOM 6968 C C . GLY B 1 457 ? 98.428 70.763 43.943 1.00 36.95 454 GLY B C 1
ATOM 6969 O O . GLY B 1 457 ? 98.907 71.815 44.326 1.00 35.96 454 GLY B O 1
ATOM 6970 N N . THR B 1 458 ? 98.929 70.064 42.921 1.00 35.73 455 THR B N 1
ATOM 6971 C CA . THR B 1 458 ? 100.128 70.464 42.214 1.00 35.83 455 THR B CA 1
ATOM 6972 C C . THR B 1 458 ? 99.848 70.540 40.703 1.00 34.31 455 THR B C 1
ATOM 6973 O O . THR B 1 458 ? 99.460 69.558 40.082 1.00 33.89 455 THR B O 1
ATOM 6977 N N . VAL B 1 459 ? 100.074 71.696 40.099 1.00 32.23 456 VAL B N 1
ATOM 6978 C CA . VAL B 1 459 ? 99.893 71.826 38.677 1.00 32.68 456 VAL B CA 1
ATOM 6979 C C . VAL B 1 459 ? 100.805 70.838 37.962 1.00 31.82 456 VAL B C 1
ATOM 6980 O O . VAL B 1 459 ? 101.977 70.686 38.308 1.00 33.93 456 VAL B O 1
ATOM 6984 N N . GLY B 1 460 ? 100.241 70.117 37.002 1.00 31.42 457 GLY B N 1
ATOM 6985 C CA . GLY B 1 460 ? 101.024 69.244 36.139 1.00 30.86 457 GLY B CA 1
ATOM 6986 C C . GLY B 1 460 ? 101.144 67.820 36.636 1.00 31.13 457 GLY B C 1
ATOM 6987 O O . GLY B 1 460 ? 101.786 66.981 35.984 1.00 32.34 457 GLY B O 1
ATOM 6988 N N . SER B 1 461 ? 100.543 67.506 37.781 1.00 31.85 458 SER B N 1
ATOM 6989 C CA . SER B 1 461 ? 100.837 66.209 38.416 1.00 33.47 458 SER B CA 1
ATOM 6990 C C . SER B 1 461 ? 100.003 65.098 37.808 1.00 32.38 458 SER B C 1
ATOM 6991 O O . SER B 1 461 ? 100.271 63.915 38.063 1.00 32.66 458 SER B O 1
ATOM 6994 N N . THR B 1 462 ? 99.012 65.469 36.983 1.00 29.45 459 THR B N 1
ATOM 6995 C CA . THR B 1 462 ? 98.156 64.513 36.274 1.00 28.60 459 THR B CA 1
ATOM 6996 C C . THR B 1 462 ? 98.892 63.216 35.900 1.00 28.11 459 THR B C 1
ATOM 6997 O O . THR B 1 462 ? 99.860 63.234 35.121 1.00 28.25 459 THR B O 1
ATOM 7001 N N . ASN B 1 463 ? 98.472 62.092 36.492 1.00 27.69 460 ASN B N 1
ATOM 7002 C CA . ASN B 1 463 ? 99.177 60.836 36.267 1.00 28.04 460 ASN B CA 1
ATOM 7003 C C . ASN B 1 463 ? 98.359 59.555 36.455 1.00 28.32 460 ASN B C 1
ATOM 7004 O O . ASN B 1 463 ? 98.907 58.448 36.509 1.00 28.15 460 ASN B O 1
ATOM 7009 N N . LEU B 1 464 ? 97.059 59.686 36.479 1.00 28.99 461 LEU B N 1
ATOM 7010 C CA . LEU B 1 464 ? 96.234 58.535 36.637 1.00 32.24 461 LEU B CA 1
ATOM 7011 C C . LEU B 1 464 ? 94.892 58.669 35.883 1.00 30.09 461 LEU B C 1
ATOM 7012 O O . LEU B 1 464 ? 94.290 59.774 35.778 1.00 28.32 461 LEU B O 1
ATOM 7017 N N . ILE B 1 465 ? 94.431 57.523 35.399 1.00 28.93 462 ILE B N 1
ATOM 7018 C CA . ILE B 1 465 ? 93.111 57.378 34.812 1.00 28.76 462 ILE B CA 1
ATOM 7019 C C . ILE B 1 465 ? 92.388 56.271 35.552 1.00 27.67 462 ILE B C 1
ATOM 7020 O O . ILE B 1 465 ? 92.875 55.158 35.640 1.00 26.06 462 ILE B O 1
ATOM 7025 N N . HIS B 1 466 ? 91.204 56.585 36.070 1.00 27.75 463 HIS B N 1
ATOM 7026 C CA . HIS B 1 466 ? 90.410 55.596 36.797 1.00 30.20 463 HIS B CA 1
ATOM 7027 C C . HIS B 1 466 ? 89.063 55.455 36.153 1.00 30.81 463 HIS B C 1
ATOM 7028 O O . HIS B 1 466 ? 88.362 56.440 35.940 1.00 34.19 463 HIS B O 1
ATOM 7035 N N . VAL B 1 467 ? 88.723 54.235 35.783 1.00 29.93 464 VAL B N 1
ATOM 7036 C CA . VAL B 1 467 ? 87.388 53.941 35.307 1.00 31.06 464 VAL B CA 1
ATOM 7037 C C . VAL B 1 467 ? 86.551 53.622 36.546 1.00 35.69 464 VAL B C 1
ATOM 7038 O O . VAL B 1 467 ? 86.911 52.756 37.341 1.00 32.20 464 VAL B O 1
ATOM 7042 N N . HIS B 1 468 ? 85.450 54.340 36.711 1.00 34.10 465 HIS B N 1
ATOM 7043 C CA . HIS B 1 468 ? 84.724 54.309 37.964 1.00 33.95 465 HIS B CA 1
ATOM 7044 C C . HIS B 1 468 ? 83.232 54.265 37.706 1.00 35.63 465 HIS B C 1
ATOM 7045 O O . HIS B 1 468 ? 82.736 54.955 36.820 1.00 34.45 465 HIS B O 1
ATOM 7052 N N . ARG B 1 469 ? 82.500 53.451 38.465 1.00 36.74 466 ARG B N 1
ATOM 7053 C CA . ARG B 1 469 ? 81.060 53.579 38.493 1.00 37.81 466 ARG B CA 1
ATOM 7054 C C . ARG B 1 469 ? 80.658 54.380 39.728 1.00 40.41 466 ARG B C 1
ATOM 7055 O O . ARG B 1 469 ? 81.074 54.063 40.878 1.00 40.95 466 ARG B O 1
ATOM 7063 N N . ILE B 1 470 ? 79.868 55.424 39.493 1.00 41.12 467 ILE B N 1
ATOM 7064 C CA . ILE B 1 470 ? 79.503 56.360 40.548 1.00 43.12 467 ILE B CA 1
ATOM 7065 C C . ILE B 1 470 ? 78.923 55.623 41.749 1.00 47.36 467 ILE B C 1
ATOM 7066 O O . ILE B 1 470 ? 77.973 54.856 41.624 1.00 44.31 467 ILE B O 1
ATOM 7071 N N . GLY B 1 471 ? 79.527 55.848 42.911 1.00 34.54 468 GLY B N 1
ATOM 7072 C CA . GLY B 1 471 ? 79.017 55.303 44.168 1.00 38.04 468 GLY B CA 1
ATOM 7073 C C . GLY B 1 471 ? 79.382 53.849 44.420 1.00 41.64 468 GLY B C 1
ATOM 7074 O O . GLY B 1 471 ? 79.054 53.303 45.472 1.00 44.61 468 GLY B O 1
ATOM 7075 N N . GLU B 1 472 ? 80.087 53.219 43.485 1.00 39.94 469 GLU B N 1
ATOM 7076 C CA . GLU B 1 472 ? 80.450 51.814 43.659 1.00 37.26 469 GLU B CA 1
ATOM 7077 C C . GLU B 1 472 ? 81.829 51.691 44.266 1.00 35.25 469 GLU B C 1
ATOM 7078 O O . GLU B 1 472 ? 82.639 52.611 44.190 1.00 33.80 469 GLU B O 1
ATOM 7084 N N . ASP B 1 473 ? 82.068 50.554 44.908 1.00 40.28 470 ASP B N 1
ATOM 7085 C CA . ASP B 1 473 ? 83.295 50.303 45.654 1.00 38.52 470 ASP B CA 1
ATOM 7086 C C . ASP B 1 473 ? 84.386 49.755 44.728 1.00 44.18 470 ASP B C 1
ATOM 7087 O O . ASP B 1 473 ? 84.784 48.599 44.857 1.00 43.88 470 ASP B O 1
ATOM 7092 N N . ASP B 1 474 ? 84.875 50.577 43.799 1.00 41.20 471 ASP B N 1
ATOM 7093 C CA . ASP B 1 474 ? 85.845 50.091 42.801 1.00 35.85 471 ASP B CA 1
ATOM 7094 C C . ASP B 1 474 ? 87.114 50.927 42.786 1.00 38.91 471 ASP B C 1
ATOM 7095 O O . ASP B 1 474 ? 87.858 50.924 41.801 1.00 34.10 471 ASP B O 1
ATOM 7100 N N . VAL B 1 475 ? 87.368 51.629 43.892 1.00 35.30 472 VAL B N 1
ATOM 7101 C CA . VAL B 1 475 ? 88.589 52.398 44.038 1.00 36.17 472 VAL B CA 1
ATOM 7102 C C . VAL B 1 475 ? 89.480 51.791 45.110 1.00 40.87 472 VAL B C 1
ATOM 7103 O O . VAL B 1 475 ? 90.700 51.976 45.085 1.00 45.43 472 VAL B O 1
ATOM 7107 N N . THR C 1 5 ? 96.238 30.096 -13.409 1.00 48.80 2 THR C N 1
ATOM 7108 C CA . THR C 1 5 ? 97.486 29.362 -13.093 1.00 45.97 2 THR C CA 1
ATOM 7109 C C . THR C 1 5 ? 98.575 30.236 -12.457 1.00 36.29 2 THR C C 1
ATOM 7110 O O . THR C 1 5 ? 98.330 31.381 -12.044 1.00 33.44 2 THR C O 1
ATOM 7114 N N . ARG C 1 6 ? 99.743 29.650 -12.310 1.00 30.98 3 ARG C N 1
ATOM 7115 C CA . ARG C 1 6 ? 100.763 30.139 -11.407 1.00 28.85 3 ARG C CA 1
ATOM 7116 C C . ARG C 1 6 ? 101.306 31.445 -11.923 1.00 28.46 3 ARG C C 1
ATOM 7117 O O . ARG C 1 6 ? 101.537 31.596 -13.126 1.00 24.28 3 ARG C O 1
ATOM 7125 N N . ARG C 1 7 ? 101.560 32.373 -11.000 1.00 26.64 4 ARG C N 1
ATOM 7126 C CA . ARG C 1 7 ? 102.148 33.656 -11.368 1.00 25.59 4 ARG C CA 1
ATOM 7127 C C . ARG C 1 7 ? 103.659 33.708 -11.077 1.00 25.61 4 ARG C C 1
ATOM 7128 O O . ARG C 1 7 ? 104.455 34.047 -11.954 1.00 28.88 4 ARG C O 1
ATOM 7136 N N . GLY C 1 8 ? 104.057 33.363 -9.862 1.00 25.11 5 GLY C N 1
ATOM 7137 C CA . GLY C 1 8 ? 105.472 33.325 -9.517 1.00 26.26 5 GLY C CA 1
ATOM 7138 C C . GLY C 1 8 ? 106.273 32.325 -10.362 1.00 28.09 5 GLY C C 1
ATOM 7139 O O . GLY C 1 8 ? 105.750 31.271 -10.735 1.00 26.71 5 GLY C O 1
ATOM 7140 N N . LYS C 1 9 ? 107.527 32.662 -10.661 1.00 24.02 6 LYS C N 1
ATOM 7141 C CA . LYS C 1 9 ? 108.315 31.878 -11.586 1.00 24.40 6 LYS C CA 1
ATOM 7142 C C . LYS C 1 9 ? 109.241 30.923 -10.842 1.00 24.05 6 LYS C C 1
ATOM 7143 O O . LYS C 1 9 ? 109.528 31.115 -9.659 1.00 22.66 6 LYS C O 1
ATOM 7149 N N . ILE C 1 10 ? 109.623 29.844 -11.535 1.00 22.59 7 ILE C N 1
ATOM 7150 C CA . ILE C 1 10 ? 110.464 28.789 -10.969 1.00 23.93 7 ILE C CA 1
ATOM 7151 C C . ILE C 1 10 ? 111.729 28.629 -11.794 1.00 25.16 7 ILE C C 1
ATOM 7152 O O . ILE C 1 10 ? 111.680 28.436 -13.031 1.00 24.39 7 ILE C O 1
ATOM 7157 N N . VAL C 1 11 ? 112.862 28.766 -11.103 1.00 25.23 8 VAL C N 1
ATOM 7158 C CA . VAL C 1 11 ? 114.174 28.518 -11.670 1.00 24.30 8 VAL C CA 1
ATOM 7159 C C . VAL C 1 11 ? 114.676 27.169 -11.218 1.00 24.08 8 VAL C C 1
ATOM 7160 O O . VAL C 1 11 ? 114.637 26.874 -10.037 1.00 26.79 8 VAL C O 1
ATOM 7164 N N . CYS C 1 12 ? 115.124 26.323 -12.158 1.00 25.13 9 CYS C N 1
ATOM 7165 C CA . CYS C 1 12 ? 115.707 25.028 -11.793 1.00 27.31 9 CYS C CA 1
ATOM 7166 C C . CYS C 1 12 ? 117.131 24.925 -12.249 1.00 27.73 9 CYS C C 1
ATOM 7167 O O . CYS C 1 12 ? 117.461 25.332 -13.360 1.00 29.47 9 CYS C O 1
ATOM 7170 N N . THR C 1 13 ? 117.954 24.278 -11.441 1.00 28.68 10 THR C N 1
ATOM 7171 C CA . THR C 1 13 ? 119.333 24.035 -11.805 1.00 29.98 10 THR C CA 1
ATOM 7172 C C . THR C 1 13 ? 119.494 22.671 -12.462 1.00 30.98 10 THR C C 1
ATOM 7173 O O . THR C 1 13 ? 119.035 21.646 -11.926 1.00 29.50 10 THR C O 1
ATOM 7177 N N . LEU C 1 14 ? 120.148 22.665 -13.617 1.00 32.44 11 LEU C N 1
ATOM 7178 C CA . LEU C 1 14 ? 120.400 21.438 -14.326 1.00 32.98 11 LEU C CA 1
ATOM 7179 C C . LEU C 1 14 ? 121.656 20.792 -13.814 1.00 32.56 11 LEU C C 1
ATOM 7180 O O . LEU C 1 14 ? 122.594 21.486 -13.397 1.00 32.09 11 LEU C O 1
ATOM 7185 N N . GLY C 1 15 ? 121.707 19.466 -13.913 1.00 32.83 12 GLY C N 1
ATOM 7186 C CA . GLY C 1 15 ? 122.949 18.720 -13.622 1.00 34.32 12 GLY C CA 1
ATOM 7187 C C . GLY C 1 15 ? 122.741 17.227 -13.798 1.00 35.79 12 GLY C C 1
ATOM 7188 O O . GLY C 1 15 ? 121.825 16.827 -14.492 1.00 34.58 12 GLY C O 1
ATOM 7189 N N . PRO C 1 16 ? 123.541 16.394 -13.097 1.00 37.22 13 PRO C N 1
ATOM 7190 C CA . PRO C 1 16 ? 123.478 14.948 -13.316 1.00 40.98 13 PRO C CA 1
ATOM 7191 C C . PRO C 1 16 ? 122.072 14.373 -13.258 1.00 41.15 13 PRO C C 1
ATOM 7192 O O . PRO C 1 16 ? 121.755 13.472 -14.023 1.00 42.72 13 PRO C O 1
ATOM 7196 N N . ALA C 1 17 ? 121.235 14.900 -12.367 1.00 39.45 14 ALA C N 1
ATOM 7197 C CA . ALA C 1 17 ? 119.893 14.356 -12.174 1.00 41.28 14 ALA C CA 1
ATOM 7198 C C . ALA C 1 17 ? 118.922 14.741 -13.292 1.00 39.11 14 ALA C C 1
ATOM 7199 O O . ALA C 1 17 ? 117.840 14.190 -13.384 1.00 40.37 14 ALA C O 1
ATOM 7201 N N . THR C 1 18 ? 119.281 15.732 -14.088 1.00 38.43 15 THR C N 1
ATOM 7202 C CA . THR C 1 18 ? 118.459 16.122 -15.221 1.00 38.87 15 THR C CA 1
ATOM 7203 C C . THR C 1 18 ? 119.010 15.642 -16.562 1.00 40.74 15 THR C C 1
ATOM 7204 O O . THR C 1 18 ? 118.411 15.918 -17.609 1.00 40.20 15 THR C O 1
ATOM 7208 N N . GLN C 1 19 ? 120.113 14.901 -16.544 1.00 44.24 16 GLN C N 1
ATOM 7209 C CA . GLN C 1 19 ? 120.754 14.463 -17.778 1.00 48.14 16 GLN C CA 1
ATOM 7210 C C . GLN C 1 19 ? 120.111 13.239 -18.381 1.00 54.41 16 GLN C C 1
ATOM 7211 O O . GLN C 1 19 ? 120.275 12.994 -19.567 1.00 58.76 16 GLN C O 1
ATOM 7217 N N . ARG C 1 20 ? 119.380 12.465 -17.593 1.00 59.05 17 ARG C N 1
ATOM 7218 C CA . ARG C 1 20 ? 118.671 11.310 -18.158 1.00 62.40 17 ARG C CA 1
ATOM 7219 C C . ARG C 1 20 ? 117.697 11.755 -19.222 1.00 58.99 17 ARG C C 1
ATOM 7220 O O . ARG C 1 20 ? 117.130 12.840 -19.133 1.00 54.22 17 ARG C O 1
ATOM 7228 N N . ASP C 1 21 ? 117.470 10.895 -20.201 1.00 60.29 18 ASP C N 1
ATOM 7229 C CA . ASP C 1 21 ? 116.653 11.253 -21.354 1.00 64.33 18 ASP C CA 1
ATOM 7230 C C . ASP C 1 21 ? 115.317 11.861 -20.957 1.00 61.10 18 ASP C C 1
ATOM 7231 O O . ASP C 1 21 ? 114.641 11.393 -20.013 1.00 62.89 18 ASP C O 1
ATOM 7236 N N . ASP C 1 22 ? 114.961 12.912 -21.694 1.00 55.34 19 ASP C N 1
ATOM 7237 C CA . ASP C 1 22 ? 113.729 13.646 -21.528 1.00 57.82 19 ASP C CA 1
ATOM 7238 C C . ASP C 1 22 ? 113.364 14.201 -20.133 1.00 51.31 19 ASP C C 1
ATOM 7239 O O . ASP C 1 22 ? 112.241 14.681 -19.932 1.00 45.40 19 ASP C O 1
ATOM 7244 N N . LEU C 1 23 ? 114.321 14.238 -19.217 1.00 46.58 20 LEU C N 1
ATOM 7245 C CA . LEU C 1 23 ? 114.055 14.880 -17.919 1.00 45.97 20 LEU C CA 1
ATOM 7246 C C . LEU C 1 23 ? 113.941 16.378 -18.052 1.00 38.89 20 LEU C C 1
ATOM 7247 O O . LEU C 1 23 ? 113.120 17.000 -17.383 1.00 36.15 20 LEU C O 1
ATOM 7252 N N . VAL C 1 24 ? 114.753 16.970 -18.920 1.00 36.41 21 VAL C N 1
ATOM 7253 C CA . VAL C 1 24 ? 114.669 18.402 -19.147 1.00 35.33 21 VAL C CA 1
ATOM 7254 C C . VAL C 1 24 ? 113.298 18.771 -19.694 1.00 33.50 21 VAL C C 1
ATOM 7255 O O . VAL C 1 24 ? 112.656 19.695 -19.219 1.00 31.32 21 VAL C O 1
ATOM 7259 N N . ARG C 1 25 ? 112.840 18.028 -20.691 1.00 35.18 22 ARG C N 1
ATOM 7260 C CA . ARG C 1 25 ? 111.490 18.221 -21.153 1.00 34.56 22 ARG C CA 1
ATOM 7261 C C . ARG C 1 25 ? 110.461 18.068 -20.048 1.00 34.15 22 ARG C C 1
ATOM 7262 O O . ARG C 1 25 ? 109.539 18.854 -19.969 1.00 32.84 22 ARG C O 1
ATOM 7270 N N . ALA C 1 26 ? 110.597 17.043 -19.213 1.00 34.35 23 ALA C N 1
ATOM 7271 C CA . ALA C 1 26 ? 109.642 16.841 -18.111 1.00 35.43 23 ALA C CA 1
ATOM 7272 C C . ALA C 1 26 ? 109.639 18.013 -17.117 1.00 33.52 23 ALA C C 1
ATOM 7273 O O . ALA C 1 26 ? 108.599 18.362 -16.560 1.00 32.80 23 ALA C O 1
ATOM 7275 N N . LEU C 1 27 ? 110.785 18.645 -16.922 1.00 33.16 24 LEU C N 1
ATOM 7276 C CA . LEU C 1 27 ? 110.843 19.825 -16.027 1.00 32.75 24 LEU C CA 1
ATOM 7277 C C . LEU C 1 27 ? 110.088 20.989 -16.650 1.00 31.80 24 LEU C C 1
ATOM 7278 O O . LEU C 1 27 ? 109.383 21.741 -15.949 1.00 30.02 24 LEU C O 1
ATOM 7283 N N . VAL C 1 28 ? 110.277 21.180 -17.964 1.00 29.21 25 VAL C N 1
ATOM 7284 C CA . VAL C 1 28 ? 109.565 22.242 -18.678 1.00 28.41 25 VAL C CA 1
ATOM 7285 C C . VAL C 1 28 ? 108.076 22.012 -18.565 1.00 28.82 25 VAL C C 1
ATOM 7286 O O . VAL C 1 28 ? 107.326 22.935 -18.226 1.00 30.40 25 VAL C O 1
ATOM 7290 N N . GLU C 1 29 ? 107.642 20.788 -18.798 1.00 29.10 26 GLU C N 1
ATOM 7291 C CA . GLU C 1 29 ? 106.223 20.479 -18.732 1.00 33.08 26 GLU C CA 1
ATOM 7292 C C . GLU C 1 29 ? 105.658 20.652 -17.332 1.00 33.95 26 GLU C C 1
ATOM 7293 O O . GLU C 1 29 ? 104.474 20.958 -17.173 1.00 38.77 26 GLU C O 1
ATOM 7299 N N . ALA C 1 30 ? 106.495 20.436 -16.320 1.00 34.55 27 ALA C N 1
ATOM 7300 C CA . ALA C 1 30 ? 106.090 20.600 -14.927 1.00 33.16 27 ALA C CA 1
ATOM 7301 C C . ALA C 1 30 ? 106.098 22.067 -14.473 1.00 32.43 27 ALA C C 1
ATOM 7302 O O . ALA C 1 30 ? 105.622 22.384 -13.376 1.00 33.22 27 ALA C O 1
ATOM 7304 N N . GLY C 1 31 ? 106.671 22.953 -15.279 1.00 32.56 28 GLY C N 1
ATOM 7305 C CA . GLY C 1 31 ? 106.563 24.393 -15.009 1.00 32.06 28 GLY C CA 1
ATOM 7306 C C . GLY C 1 31 ? 107.863 25.185 -14.919 1.00 31.77 28 GLY C C 1
ATOM 7307 O O . GLY C 1 31 ? 107.818 26.384 -14.710 1.00 31.79 28 GLY C O 1
ATOM 7308 N N . MET C 1 32 ? 109.026 24.541 -15.069 1.00 29.71 29 MET C N 1
ATOM 7309 C CA . MET C 1 32 ? 110.300 25.283 -15.071 1.00 25.68 29 MET C CA 1
ATOM 7310 C C . MET C 1 32 ? 110.221 26.484 -16.016 1.00 26.95 29 MET C C 1
ATOM 7311 O O . MET C 1 32 ? 109.923 26.328 -17.191 1.00 27.81 29 MET C O 1
ATOM 7316 N N . ASP C 1 33 ? 110.535 27.662 -15.510 1.00 24.99 30 ASP C N 1
ATOM 7317 C CA . ASP C 1 33 ? 110.521 28.880 -16.298 1.00 26.06 30 ASP C CA 1
ATOM 7318 C C . ASP C 1 33 ? 111.915 29.326 -16.727 1.00 24.38 30 ASP C C 1
ATOM 7319 O O . ASP C 1 33 ? 112.060 29.970 -17.783 1.00 24.26 30 ASP C O 1
ATOM 7324 N N . VAL C 1 34 ? 112.924 28.995 -15.914 1.00 24.04 31 VAL C N 1
ATOM 7325 C CA . VAL C 1 34 ? 114.323 29.341 -16.185 1.00 23.98 31 VAL C CA 1
ATOM 7326 C C . VAL C 1 34 ? 115.178 28.162 -15.791 1.00 24.87 31 VAL C C 1
ATOM 7327 O O . VAL C 1 34 ? 115.045 27.633 -14.693 1.00 24.10 31 VAL C O 1
ATOM 7331 N N . ALA C 1 35 ? 116.064 27.752 -16.698 1.00 24.54 32 ALA C N 1
ATOM 7332 C CA . ALA C 1 35 ? 117.043 26.688 -16.440 1.00 24.27 32 ALA C CA 1
ATOM 7333 C C . ALA C 1 35 ? 118.372 27.328 -16.133 1.00 26.46 32 ALA C C 1
ATOM 7334 O O . ALA C 1 35 ? 118.898 28.108 -16.951 1.00 29.07 32 ALA C O 1
ATOM 7336 N N . ARG C 1 36 ? 118.918 27.005 -14.950 1.00 27.11 33 ARG C N 1
ATOM 7337 C CA . ARG C 1 36 ? 120.211 27.503 -14.525 1.00 29.29 33 ARG C CA 1
ATOM 7338 C C . ARG C 1 36 ? 121.300 26.491 -14.897 1.00 29.67 33 ARG C C 1
ATOM 7339 O O . ARG C 1 36 ? 121.221 25.291 -14.554 1.00 30.41 33 ARG C O 1
ATOM 7347 N N . MET C 1 37 ? 122.321 26.995 -15.584 1.00 29.34 34 MET C N 1
ATOM 7348 C CA . MET C 1 37 ? 123.506 26.235 -15.873 1.00 32.17 34 MET C CA 1
ATOM 7349 C C . MET C 1 37 ? 124.603 26.707 -14.934 1.00 32.08 34 MET C C 1
ATOM 7350 O O . MET C 1 37 ? 125.036 27.851 -14.998 1.00 31.65 34 MET C O 1
ATOM 7355 N N . ASN C 1 38 ? 125.019 25.839 -14.027 1.00 32.86 35 ASN C N 1
ATOM 7356 C CA . ASN C 1 38 ? 125.991 26.235 -12.985 1.00 33.14 35 ASN C CA 1
ATOM 7357 C C . ASN C 1 38 ? 127.394 25.859 -13.404 1.00 33.92 35 ASN C C 1
ATOM 7358 O O . ASN C 1 38 ? 127.751 24.675 -13.443 1.00 35.86 35 ASN C O 1
ATOM 7363 N N . PHE C 1 39 ? 128.196 26.865 -13.741 1.00 34.74 36 PHE C N 1
ATOM 7364 C CA . PHE C 1 39 ? 129.541 26.589 -14.263 1.00 37.18 36 PHE C CA 1
ATOM 7365 C C . PHE C 1 39 ? 130.582 26.164 -13.208 1.00 41.03 36 PHE C C 1
ATOM 7366 O O . PHE C 1 39 ? 131.753 25.897 -13.543 1.00 42.08 36 PHE C O 1
ATOM 7374 N N . SER C 1 40 ? 130.143 26.010 -11.957 1.00 40.35 37 SER C N 1
ATOM 7375 C CA . SER C 1 40 ? 130.982 25.347 -10.934 1.00 42.67 37 SER C CA 1
ATOM 7376 C C . SER C 1 40 ? 131.201 23.853 -11.195 1.00 42.62 37 SER C C 1
ATOM 7377 O O . SER C 1 40 ? 132.148 23.264 -10.680 1.00 44.17 37 SER C O 1
ATOM 7380 N N . HIS C 1 41 ? 130.318 23.238 -11.979 1.00 40.93 38 HIS C N 1
ATOM 7381 C CA . HIS C 1 41 ? 130.406 21.804 -12.273 1.00 42.63 38 HIS C CA 1
ATOM 7382 C C . HIS C 1 41 ? 130.177 21.571 -13.756 1.00 41.58 38 HIS C C 1
ATOM 7383 O O . HIS C 1 41 ? 129.727 22.453 -14.469 1.00 38.18 38 HIS C O 1
ATOM 7390 N N . GLY C 1 42 ? 130.499 20.371 -14.216 1.00 43.76 39 GLY C N 1
ATOM 7391 C CA . GLY C 1 42 ? 130.278 19.997 -15.584 1.00 44.69 39 GLY C CA 1
ATOM 7392 C C . GLY C 1 42 ? 131.330 20.520 -16.536 1.00 48.69 39 GLY C C 1
ATOM 7393 O O . GLY C 1 42 ? 132.060 21.455 -16.221 1.00 48.54 39 GLY C O 1
ATOM 7394 N N . ASP C 1 43 ? 131.321 19.891 -17.712 1.00 49.17 40 ASP C N 1
ATOM 7395 C CA . ASP C 1 43 ? 132.115 20.131 -18.912 1.00 54.76 40 ASP C CA 1
ATOM 7396 C C . ASP C 1 43 ? 131.356 21.105 -19.883 1.00 49.25 40 ASP C C 1
ATOM 7397 O O . ASP C 1 43 ? 130.136 21.202 -19.798 1.00 46.93 40 ASP C O 1
ATOM 7402 N N . TYR C 1 44 ? 132.055 21.720 -20.843 1.00 49.50 41 TYR C N 1
ATOM 7403 C CA . TYR C 1 44 ? 131.381 22.470 -21.920 1.00 50.19 41 TYR C CA 1
ATOM 7404 C C . TYR C 1 44 ? 130.443 21.588 -22.750 1.00 48.29 41 TYR C C 1
ATOM 7405 O O . TYR C 1 44 ? 129.356 22.017 -23.113 1.00 49.77 41 TYR C O 1
ATOM 7414 N N . ASP C 1 45 ? 130.843 20.346 -22.969 1.00 48.95 42 ASP C N 1
ATOM 7415 C CA . ASP C 1 45 ? 130.006 19.327 -23.592 1.00 51.29 42 ASP C CA 1
ATOM 7416 C C . ASP C 1 45 ? 128.662 19.174 -22.862 1.00 49.99 42 ASP C C 1
ATOM 7417 O O . ASP C 1 45 ? 127.589 19.205 -23.487 1.00 45.23 42 ASP C O 1
ATOM 7422 N N . ASP C 1 46 ? 128.730 19.060 -21.529 1.00 46.85 43 ASP C N 1
ATOM 7423 C CA . ASP C 1 46 ? 127.545 18.880 -20.685 1.00 44.13 43 ASP C CA 1
ATOM 7424 C C . ASP C 1 46 ? 126.614 20.058 -20.848 1.00 40.05 43 ASP C C 1
ATOM 7425 O O . ASP C 1 46 ? 125.413 19.876 -20.927 1.00 39.20 43 ASP C O 1
ATOM 7430 N N . HIS C 1 47 ? 127.159 21.270 -20.791 1.00 38.96 44 HIS C N 1
ATOM 7431 C CA . HIS C 1 47 ? 126.333 22.466 -20.808 1.00 37.56 44 HIS C CA 1
ATOM 7432 C C . HIS C 1 47 ? 125.728 22.651 -22.198 1.00 37.38 44 HIS C C 1
ATOM 7433 O O . HIS C 1 47 ? 124.596 23.098 -22.338 1.00 34.86 44 HIS C O 1
ATOM 7440 N N . LYS C 1 48 ? 126.477 22.316 -23.231 1.00 38.74 45 LYS C N 1
ATOM 7441 C CA . LYS C 1 48 ? 125.942 22.399 -24.590 1.00 40.40 45 LYS C CA 1
ATOM 7442 C C . LYS C 1 48 ? 124.745 21.460 -24.767 1.00 40.89 45 LYS C C 1
ATOM 7443 O O . LYS C 1 48 ? 123.695 21.873 -25.258 1.00 41.24 45 LYS C O 1
ATOM 7449 N N . VAL C 1 49 ? 124.897 20.210 -24.355 1.00 40.50 46 VAL C N 1
ATOM 7450 C CA . VAL C 1 49 ? 123.800 19.254 -24.439 1.00 40.48 46 VAL C CA 1
ATOM 7451 C C . VAL C 1 49 ? 122.579 19.735 -23.658 1.00 38.65 46 VAL C C 1
ATOM 7452 O O . VAL C 1 49 ? 121.445 19.640 -24.138 1.00 36.41 46 VAL C O 1
ATOM 7456 N N . ALA C 1 50 ? 122.802 20.259 -22.447 1.00 34.97 47 ALA C N 1
ATOM 7457 C CA . ALA C 1 50 ? 121.704 20.689 -21.634 1.00 33.77 47 ALA C CA 1
ATOM 7458 C C . ALA C 1 50 ? 120.998 21.896 -22.238 1.00 32.19 47 ALA C C 1
ATOM 7459 O O . ALA C 1 50 ? 119.772 21.941 -22.251 1.00 29.25 47 ALA C O 1
ATOM 7461 N N . TYR C 1 51 ? 121.779 22.865 -22.735 1.00 33.63 48 TYR C N 1
ATOM 7462 C CA . TYR C 1 51 ? 121.242 24.063 -23.429 1.00 31.38 48 TYR C CA 1
ATOM 7463 C C . TYR C 1 51 ? 120.318 23.658 -24.560 1.00 31.61 48 TYR C C 1
ATOM 7464 O O . TYR C 1 51 ? 119.235 24.196 -24.695 1.00 29.80 48 TYR C O 1
ATOM 7473 N N . GLU C 1 52 ? 120.776 22.718 -25.371 1.00 34.12 49 GLU C N 1
ATOM 7474 C CA . GLU C 1 52 ? 120.016 22.249 -26.500 1.00 37.39 49 GLU C CA 1
ATOM 7475 C C . GLU C 1 52 ? 118.726 21.553 -26.082 1.00 36.61 49 GLU C C 1
ATOM 7476 O O . GLU C 1 52 ? 117.683 21.757 -26.687 1.00 34.40 49 GLU C O 1
ATOM 7482 N N . ARG C 1 53 ? 118.777 20.797 -25.001 1.00 36.12 50 ARG C N 1
ATOM 7483 C CA . ARG C 1 53 ? 117.571 20.145 -24.500 1.00 35.75 50 ARG C CA 1
ATOM 7484 C C . ARG C 1 53 ? 116.553 21.138 -23.995 1.00 31.32 50 ARG C C 1
ATOM 7485 O O . ARG C 1 53 ? 115.352 20.934 -24.157 1.00 28.99 50 ARG C O 1
ATOM 7493 N N . VAL C 1 54 ? 117.023 22.235 -23.419 1.00 30.34 51 VAL C N 1
ATOM 7494 C CA . VAL C 1 54 ? 116.100 23.311 -22.964 1.00 29.42 51 VAL C CA 1
ATOM 7495 C C . VAL C 1 54 ? 115.430 24.001 -24.185 1.00 28.02 51 VAL C C 1
ATOM 7496 O O . VAL C 1 54 ? 114.214 24.219 -24.207 1.00 28.21 51 VAL C O 1
ATOM 7500 N N . ARG C 1 55 ? 116.232 24.376 -25.171 1.00 28.13 52 ARG C N 1
ATOM 7501 C CA . ARG C 1 55 ? 115.697 25.041 -26.379 1.00 28.09 52 ARG C CA 1
ATOM 7502 C C . ARG C 1 55 ? 114.689 24.145 -27.096 1.00 29.50 52 ARG C C 1
ATOM 7503 O O . ARG C 1 55 ? 113.623 24.600 -27.497 1.00 30.90 52 ARG C O 1
ATOM 7511 N N . VAL C 1 56 ? 115.007 22.866 -27.235 1.00 29.45 53 VAL C N 1
ATOM 7512 C CA . VAL C 1 56 ? 114.082 21.936 -27.829 1.00 31.55 53 VAL C CA 1
ATOM 7513 C C . VAL C 1 56 ? 112.780 21.833 -27.042 1.00 31.03 53 VAL C C 1
ATOM 7514 O O . VAL C 1 56 ? 111.704 21.939 -27.598 1.00 30.54 53 VAL C O 1
ATOM 7518 N N . ALA C 1 57 ? 112.884 21.640 -25.738 1.00 30.23 54 ALA C N 1
ATOM 7519 C CA . ALA C 1 57 ? 111.708 21.498 -24.883 1.00 30.03 54 ALA C CA 1
ATOM 7520 C C . ALA C 1 57 ? 110.832 22.748 -24.898 1.00 29.02 54 ALA C C 1
ATOM 7521 O O . ALA C 1 57 ? 109.597 22.649 -24.940 1.00 27.96 54 ALA C O 1
ATOM 7523 N N . SER C 1 58 ? 111.464 23.923 -24.905 1.00 27.87 55 SER C N 1
ATOM 7524 C CA . SER C 1 58 ? 110.754 25.187 -25.003 1.00 26.47 55 SER C CA 1
ATOM 7525 C C . SER C 1 58 ? 109.990 25.314 -26.343 1.00 28.10 55 SER C C 1
ATOM 7526 O O . SER C 1 58 ? 108.832 25.699 -26.371 1.00 26.17 55 SER C O 1
ATOM 7529 N N . ASP C 1 59 ? 110.660 24.995 -27.446 1.00 29.68 56 ASP C N 1
ATOM 7530 C CA . ASP C 1 59 ? 110.006 25.040 -28.748 1.00 31.24 56 ASP C CA 1
ATOM 7531 C C . ASP C 1 59 ? 108.962 23.919 -28.937 1.00 30.50 56 ASP C C 1
ATOM 7532 O O . ASP C 1 59 ? 107.965 24.105 -29.611 1.00 31.56 56 ASP C O 1
ATOM 7537 N N . ALA C 1 60 ? 109.229 22.749 -28.394 1.00 30.00 57 ALA C N 1
ATOM 7538 C CA . ALA C 1 60 ? 108.284 21.624 -28.487 1.00 31.56 57 ALA C CA 1
ATOM 7539 C C . ALA C 1 60 ? 107.004 21.907 -27.682 1.00 31.01 57 ALA C C 1
ATOM 7540 O O . ALA C 1 60 ? 105.902 21.563 -28.105 1.00 34.59 57 ALA C O 1
ATOM 7542 N N . THR C 1 61 ? 107.142 22.495 -26.508 1.00 31.01 58 THR C N 1
ATOM 7543 C CA . THR C 1 61 ? 105.982 22.685 -25.613 1.00 30.12 58 THR C CA 1
ATOM 7544 C C . THR C 1 61 ? 105.293 24.004 -25.877 1.00 31.63 58 THR C C 1
ATOM 7545 O O . THR C 1 61 ? 104.122 24.175 -25.519 1.00 30.77 58 THR C O 1
ATOM 7549 N N . GLY C 1 62 ? 106.045 24.957 -26.425 1.00 30.46 59 GLY C N 1
ATOM 7550 C CA . GLY C 1 62 ? 105.563 26.323 -26.578 1.00 30.69 59 GLY C CA 1
ATOM 7551 C C . GLY C 1 62 ? 105.719 27.194 -25.338 1.00 28.99 59 GLY C C 1
ATOM 7552 O O . GLY C 1 62 ? 105.337 28.363 -25.343 1.00 30.85 59 GLY C O 1
ATOM 7553 N N . ARG C 1 63 ? 106.290 26.641 -24.269 1.00 29.05 60 ARG C N 1
ATOM 7554 C CA . ARG C 1 63 ? 106.561 27.420 -23.049 1.00 28.81 60 ARG C CA 1
ATOM 7555 C C . ARG C 1 63 ? 107.862 28.209 -23.175 1.00 27.88 60 ARG C C 1
ATOM 7556 O O . ARG C 1 63 ? 108.867 27.677 -23.605 1.00 27.69 60 ARG C O 1
ATOM 7564 N N . ALA C 1 64 ? 107.847 29.481 -22.778 1.00 24.56 61 ALA C N 1
ATOM 7565 C CA . ALA C 1 64 ? 109.079 30.226 -22.652 1.00 24.32 61 ALA C CA 1
ATOM 7566 C C . ALA C 1 64 ? 109.926 29.628 -21.524 1.00 25.78 61 ALA C C 1
ATOM 7567 O O . ALA C 1 64 ? 109.427 29.370 -20.434 1.00 28.21 61 ALA C O 1
ATOM 7569 N N . VAL C 1 65 ? 111.192 29.396 -21.795 1.00 24.26 62 VAL C N 1
ATOM 7570 C CA . VAL C 1 65 ? 112.113 28.965 -20.791 1.00 26.70 62 VAL C CA 1
ATOM 7571 C C . VAL C 1 65 ? 113.416 29.693 -20.972 1.00 28.41 62 VAL C C 1
ATOM 7572 O O . VAL C 1 65 ? 114.122 29.463 -21.951 1.00 28.25 62 VAL C O 1
ATOM 7576 N N . GLY C 1 66 ? 113.762 30.559 -20.019 1.00 25.30 63 GLY C N 1
ATOM 7577 C CA . GLY C 1 66 ? 115.006 31.282 -20.124 1.00 27.85 63 GLY C CA 1
ATOM 7578 C C . GLY C 1 66 ? 116.178 30.392 -19.726 1.00 29.46 63 GLY C C 1
ATOM 7579 O O . GLY C 1 66 ? 116.005 29.427 -18.952 1.00 27.85 63 GLY C O 1
ATOM 7580 N N . VAL C 1 67 ? 117.364 30.706 -20.261 1.00 26.25 64 VAL C N 1
ATOM 7581 C CA . VAL C 1 67 ? 118.584 30.022 -19.860 1.00 28.14 64 VAL C CA 1
ATOM 7582 C C . VAL C 1 67 ? 119.523 30.996 -19.175 1.00 30.49 64 VAL C C 1
ATOM 7583 O O . VAL C 1 67 ? 119.928 32.015 -19.767 1.00 30.08 64 VAL C O 1
ATOM 7587 N N . LEU C 1 68 ? 119.864 30.665 -17.924 1.00 28.50 65 LEU C N 1
ATOM 7588 C CA . LEU C 1 68 ? 120.720 31.497 -17.087 1.00 29.35 65 LEU C CA 1
ATOM 7589 C C . LEU C 1 68 ? 122.067 30.801 -16.859 1.00 30.07 65 LEU C C 1
ATOM 7590 O O . LEU C 1 68 ? 122.102 29.709 -16.340 1.00 28.69 65 LEU C O 1
ATOM 7595 N N . ALA C 1 69 ? 123.158 31.439 -17.299 1.00 31.58 66 ALA C N 1
ATOM 7596 C CA . ALA C 1 69 ? 124.516 30.954 -17.027 1.00 33.17 66 ALA C CA 1
ATOM 7597 C C . ALA C 1 69 ? 125.022 31.543 -15.726 1.00 32.12 66 ALA C C 1
ATOM 7598 O O . ALA C 1 69 ? 125.215 32.756 -15.618 1.00 32.34 66 ALA C O 1
ATOM 7600 N N . ASP C 1 70 ? 125.292 30.682 -14.754 1.00 33.87 67 ASP C N 1
ATOM 7601 C CA . ASP C 1 70 ? 125.788 31.116 -13.434 1.00 33.07 67 ASP C CA 1
ATOM 7602 C C . ASP C 1 70 ? 127.303 30.922 -13.389 1.00 32.87 67 ASP C C 1
ATOM 7603 O O . ASP C 1 70 ? 127.812 29.803 -13.472 1.00 33.76 67 ASP C O 1
ATOM 7608 N N . LEU C 1 71 ? 128.018 32.038 -13.346 1.00 32.71 68 LEU C N 1
ATOM 7609 C CA . LEU C 1 71 ? 129.481 32.021 -13.229 1.00 35.75 68 LEU C CA 1
ATOM 7610 C C . LEU C 1 71 ? 129.919 31.799 -11.784 1.00 35.73 68 LEU C C 1
ATOM 7611 O O . LEU C 1 71 ? 129.381 32.420 -10.851 1.00 34.30 68 LEU C O 1
ATOM 7616 N N . GLN C 1 72 ? 130.909 30.920 -11.624 1.00 35.25 69 GLN C N 1
ATOM 7617 C CA . GLN C 1 72 ? 131.347 30.467 -10.337 1.00 35.99 69 GLN C CA 1
ATOM 7618 C C . GLN C 1 72 ? 131.910 31.592 -9.503 1.00 36.32 69 GLN C C 1
ATOM 7619 O O . GLN C 1 72 ? 131.751 31.582 -8.256 1.00 35.82 69 GLN C O 1
ATOM 7625 N N . GLY C 1 73 ? 132.629 32.521 -10.151 1.00 35.65 70 GLY C N 1
ATOM 7626 C CA . GLY C 1 73 ? 133.262 33.615 -9.429 1.00 36.62 70 GLY C CA 1
ATOM 7627 C C . GLY C 1 73 ? 134.427 33.181 -8.556 1.00 39.50 70 GLY C C 1
ATOM 7628 O O . GLY C 1 73 ? 134.939 32.064 -8.690 1.00 42.70 70 GLY C O 1
ATOM 7629 N N . PRO C 1 74 ? 134.851 34.058 -7.642 1.00 57.33 71 PRO C N 1
ATOM 7630 C CA . PRO C 1 74 ? 135.989 33.784 -6.783 1.00 54.72 71 PRO C CA 1
ATOM 7631 C C . PRO C 1 74 ? 135.674 32.810 -5.638 1.00 52.18 71 PRO C C 1
ATOM 7632 O O . PRO C 1 74 ? 135.939 33.081 -4.488 1.00 50.90 71 PRO C O 1
ATOM 7636 N N . LYS C 1 75 ? 135.194 31.638 -5.996 1.00 52.37 72 LYS C N 1
ATOM 7637 C CA . LYS C 1 75 ? 134.914 30.588 -5.045 1.00 50.69 72 LYS C CA 1
ATOM 7638 C C . LYS C 1 75 ? 136.212 29.961 -4.504 1.00 48.93 72 LYS C C 1
ATOM 7639 O O . LYS C 1 75 ? 137.111 29.644 -5.276 1.00 48.18 72 LYS C O 1
ATOM 7645 N N . ILE C 1 76 ? 136.320 29.795 -3.189 1.00 46.27 73 ILE C N 1
ATOM 7646 C CA . ILE C 1 76 ? 137.423 29.020 -2.623 1.00 45.98 73 ILE C CA 1
ATOM 7647 C C . ILE C 1 76 ? 136.966 27.587 -2.390 1.00 43.49 73 ILE C C 1
ATOM 7648 O O . ILE C 1 76 ? 135.879 27.359 -1.872 1.00 42.74 73 ILE C O 1
ATOM 7653 N N . ARG C 1 77 ? 137.810 26.631 -2.731 1.00 42.90 74 ARG C N 1
ATOM 7654 C CA . ARG C 1 77 ? 137.435 25.229 -2.645 1.00 44.70 74 ARG C CA 1
ATOM 7655 C C . ARG C 1 77 ? 138.568 24.383 -2.077 1.00 42.32 74 ARG C C 1
ATOM 7656 O O . ARG C 1 77 ? 139.734 24.707 -2.243 1.00 40.62 74 ARG C O 1
ATOM 7664 N N . LEU C 1 78 ? 138.209 23.280 -1.454 1.00 41.21 75 LEU C N 1
ATOM 7665 C CA . LEU C 1 78 ? 139.182 22.226 -1.197 1.00 43.72 75 LEU C CA 1
ATOM 7666 C C . LEU C 1 78 ? 139.517 21.493 -2.504 1.00 46.34 75 LEU C C 1
ATOM 7667 O O . LEU C 1 78 ? 138.777 21.562 -3.489 1.00 45.33 75 LEU C O 1
ATOM 7672 N N . GLY C 1 79 ? 140.632 20.772 -2.492 1.00 49.11 76 GLY C N 1
ATOM 7673 C CA . GLY C 1 79 ? 140.998 19.887 -3.618 1.00 50.16 76 GLY C CA 1
ATOM 7674 C C . GLY C 1 79 ? 140.347 18.527 -3.477 1.00 53.02 76 GLY C C 1
ATOM 7675 O O . GLY C 1 79 ? 139.240 18.415 -2.919 1.00 55.13 76 GLY C O 1
ATOM 7676 N N . ARG C 1 80 ? 141.023 17.492 -3.959 1.00 53.24 77 ARG C N 1
ATOM 7677 C CA . ARG C 1 80 ? 140.467 16.142 -3.939 1.00 56.95 77 ARG C CA 1
ATOM 7678 C C . ARG C 1 80 ? 141.052 15.300 -2.812 1.00 54.55 77 ARG C C 1
ATOM 7679 O O . ARG C 1 80 ? 142.189 15.518 -2.366 1.00 54.60 77 ARG C O 1
ATOM 7687 N N . PHE C 1 81 ? 140.257 14.321 -2.376 1.00 51.79 78 PHE C N 1
ATOM 7688 C CA . PHE C 1 81 ? 140.673 13.330 -1.371 1.00 51.70 78 PHE C CA 1
ATOM 7689 C C . PHE C 1 81 ? 140.895 11.976 -2.062 1.00 55.00 78 PHE C C 1
ATOM 7690 O O . PHE C 1 81 ? 140.310 11.720 -3.122 1.00 55.32 78 PHE C O 1
ATOM 7698 N N . ALA C 1 82 ? 141.730 11.124 -1.452 1.00 54.97 79 ALA C N 1
ATOM 7699 C CA . ALA C 1 82 ? 142.137 9.860 -2.073 1.00 61.77 79 ALA C CA 1
ATOM 7700 C C . ALA C 1 82 ? 140.955 8.994 -2.510 1.00 65.75 79 ALA C C 1
ATOM 7701 O O . ALA C 1 82 ? 140.971 8.433 -3.593 1.00 74.73 79 ALA C O 1
ATOM 7703 N N . SER C 1 83 ? 139.938 8.862 -1.668 1.00 67.11 80 SER C N 1
ATOM 7704 C CA . SER C 1 83 ? 138.796 7.983 -2.010 1.00 67.95 80 SER C CA 1
ATOM 7705 C C . SER C 1 83 ? 137.555 8.774 -2.470 1.00 65.67 80 SER C C 1
ATOM 7706 O O . SER C 1 83 ? 136.467 8.196 -2.640 1.00 64.37 80 SER C O 1
ATOM 7709 N N . GLY C 1 84 ? 137.711 10.085 -2.661 1.00 62.50 81 GLY C N 1
ATOM 7710 C CA . GLY C 1 84 ? 136.587 10.943 -3.073 1.00 60.13 81 GLY C CA 1
ATOM 7711 C C . GLY C 1 84 ? 135.850 11.610 -1.896 1.00 56.91 81 GLY C C 1
ATOM 7712 O O . GLY C 1 84 ? 135.288 12.708 -2.051 1.00 53.53 81 GLY C O 1
ATOM 7713 N N . ALA C 1 85 ? 135.861 10.981 -0.721 1.00 54.10 82 ALA C N 1
ATOM 7714 C CA . ALA C 1 85 ? 135.260 11.602 0.481 1.00 52.38 82 ALA C CA 1
ATOM 7715 C C . ALA C 1 85 ? 135.977 11.138 1.737 1.00 51.37 82 ALA C C 1
ATOM 7716 O O . ALA C 1 85 ? 136.664 10.112 1.718 1.00 49.99 82 ALA C O 1
ATOM 7718 N N . THR C 1 86 ? 135.812 11.898 2.810 1.00 49.69 83 THR C N 1
ATOM 7719 C CA . THR C 1 86 ? 136.287 11.508 4.125 1.00 49.66 83 THR C CA 1
ATOM 7720 C C . THR C 1 86 ? 135.314 12.044 5.221 1.00 48.88 83 THR C C 1
ATOM 7721 O O . THR C 1 86 ? 134.294 12.685 4.910 1.00 47.24 83 THR C O 1
ATOM 7725 N N . HIS C 1 87 ? 135.576 11.700 6.477 1.00 48.24 84 HIS C N 1
ATOM 7726 C CA . HIS C 1 87 ? 134.813 12.276 7.583 1.00 49.00 84 HIS C CA 1
ATOM 7727 C C . HIS C 1 87 ? 135.735 13.069 8.470 1.00 45.56 84 HIS C C 1
ATOM 7728 O O . HIS C 1 87 ? 136.753 12.559 8.926 1.00 44.87 84 HIS C O 1
ATOM 7735 N N . TRP C 1 88 ? 135.403 14.332 8.683 1.00 42.43 85 TRP C N 1
ATOM 7736 C CA . TRP C 1 88 ? 136.136 15.182 9.643 1.00 40.28 85 TRP C CA 1
ATOM 7737 C C . TRP C 1 88 ? 135.344 15.263 10.910 1.00 40.51 85 TRP C C 1
ATOM 7738 O O . TRP C 1 88 ? 134.325 15.970 10.978 1.00 41.93 85 TRP C O 1
ATOM 7749 N N . ALA C 1 89 ? 135.783 14.465 11.893 1.00 40.21 86 ALA C N 1
ATOM 7750 C CA . ALA C 1 89 ? 135.102 14.362 13.178 1.00 41.16 86 ALA C CA 1
ATOM 7751 C C . ALA C 1 89 ? 135.600 15.438 14.142 1.00 37.84 86 ALA C C 1
ATOM 7752 O O . ALA C 1 89 ? 136.759 15.785 14.148 1.00 37.50 86 ALA C O 1
ATOM 7754 N N . GLU C 1 90 ? 134.693 15.916 14.982 1.00 37.42 87 GLU C N 1
ATOM 7755 C CA . GLU C 1 90 ? 135.029 16.808 16.046 1.00 36.48 87 GLU C CA 1
ATOM 7756 C C . GLU C 1 90 ? 136.292 16.327 16.778 1.00 36.59 87 GLU C C 1
ATOM 7757 O O . GLU C 1 90 ? 136.430 15.134 17.117 1.00 36.84 87 GLU C O 1
ATOM 7763 N N . GLY C 1 91 ? 137.235 17.241 16.963 1.00 34.18 88 GLY C N 1
ATOM 7764 C CA . GLY C 1 91 ? 138.439 16.945 17.742 1.00 34.19 88 GLY C CA 1
ATOM 7765 C C . GLY C 1 91 ? 139.631 16.566 16.894 1.00 33.02 88 GLY C C 1
ATOM 7766 O O . GLY C 1 91 ? 140.747 16.531 17.369 1.00 31.35 88 GLY C O 1
ATOM 7767 N N . GLU C 1 92 ? 139.390 16.242 15.636 1.00 33.32 89 GLU C N 1
ATOM 7768 C CA . GLU C 1 92 ? 140.480 15.891 14.738 1.00 34.78 89 GLU C CA 1
ATOM 7769 C C . GLU C 1 92 ? 141.261 17.102 14.307 1.00 33.44 89 GLU C C 1
ATOM 7770 O O . GLU C 1 92 ? 140.725 18.235 14.247 1.00 32.63 89 GLU C O 1
ATOM 7776 N N . THR C 1 93 ? 142.546 16.875 14.053 1.00 34.77 90 THR C N 1
ATOM 7777 C CA . THR C 1 93 ? 143.418 17.886 13.471 1.00 34.39 90 THR C CA 1
ATOM 7778 C C . THR C 1 93 ? 143.508 17.615 11.978 1.00 36.77 90 THR C C 1
ATOM 7779 O O . THR C 1 93 ? 143.692 16.466 11.561 1.00 35.79 90 THR C O 1
ATOM 7783 N N . VAL C 1 94 ? 143.294 18.654 11.180 1.00 35.84 91 VAL C N 1
ATOM 7784 C CA . VAL C 1 94 ? 143.448 18.542 9.750 1.00 36.15 91 VAL C CA 1
ATOM 7785 C C . VAL C 1 94 ? 144.270 19.688 9.207 1.00 34.24 91 VAL C C 1
ATOM 7786 O O . VAL C 1 94 ? 144.360 20.780 9.817 1.00 33.60 91 VAL C O 1
ATOM 7790 N N . ARG C 1 95 ? 144.911 19.421 8.078 1.00 36.33 92 ARG C N 1
ATOM 7791 C CA . ARG C 1 95 ? 145.782 20.398 7.446 1.00 36.38 92 ARG C CA 1
ATOM 7792 C C . ARG C 1 95 ? 145.236 20.759 6.103 1.00 35.83 92 ARG C C 1
ATOM 7793 O O . ARG C 1 95 ? 144.970 19.864 5.285 1.00 36.05 92 ARG C O 1
ATOM 7801 N N . ILE C 1 96 ? 144.994 22.050 5.896 1.00 34.92 93 ILE C N 1
ATOM 7802 C CA . ILE C 1 96 ? 144.639 22.551 4.577 1.00 35.98 93 ILE C CA 1
ATOM 7803 C C . ILE C 1 96 ? 145.850 23.277 4.032 1.00 35.68 93 ILE C C 1
ATOM 7804 O O . ILE C 1 96 ? 146.273 24.285 4.586 1.00 35.06 93 ILE C O 1
ATOM 7809 N N . THR C 1 97 ? 146.383 22.763 2.925 1.00 37.63 94 THR C N 1
ATOM 7810 C CA . THR C 1 97 ? 147.622 23.265 2.378 1.00 38.63 94 THR C CA 1
ATOM 7811 C C . THR C 1 97 ? 147.433 23.975 1.071 1.00 39.45 94 THR C C 1
ATOM 7812 O O . THR C 1 97 ? 146.549 23.619 0.267 1.00 40.60 94 THR C O 1
ATOM 7816 N N . VAL C 1 98 ? 148.251 25.002 0.861 1.00 40.51 95 VAL C N 1
ATOM 7817 C CA . VAL C 1 98 ? 148.253 25.693 -0.389 1.00 42.33 95 VAL C CA 1
ATOM 7818 C C . VAL C 1 98 ? 149.224 25.034 -1.384 1.00 45.25 95 VAL C C 1
ATOM 7819 O O . VAL C 1 98 ? 149.263 25.403 -2.538 1.00 46.68 95 VAL C O 1
ATOM 7823 N N . GLY C 1 99 ? 149.955 24.032 -0.941 1.00 47.16 96 GLY C N 1
ATOM 7824 C CA . GLY C 1 99 ? 150.842 23.283 -1.830 1.00 50.94 96 GLY C CA 1
ATOM 7825 C C . GLY C 1 99 ? 150.154 22.072 -2.441 1.00 51.74 96 GLY C C 1
ATOM 7826 O O . GLY C 1 99 ? 148.961 21.809 -2.188 1.00 49.92 96 GLY C O 1
ATOM 7827 N N . ALA C 1 100 ? 150.905 21.353 -3.271 1.00 57.44 97 ALA C N 1
ATOM 7828 C CA . ALA C 1 100 ? 150.393 20.165 -3.957 1.00 59.68 97 ALA C CA 1
ATOM 7829 C C . ALA C 1 100 ? 150.306 18.976 -3.001 1.00 60.58 97 ALA C C 1
ATOM 7830 O O . ALA C 1 100 ? 151.207 18.755 -2.196 1.00 59.07 97 ALA C O 1
ATOM 7832 N N . CYS C 1 101 ? 149.220 18.217 -3.087 1.00 62.39 98 CYS C N 1
ATOM 7833 C CA . CYS C 1 101 ? 149.161 16.878 -2.477 1.00 62.65 98 CYS C CA 1
ATOM 7834 C C . CYS C 1 101 ? 147.971 16.122 -3.041 1.00 66.41 98 CYS C C 1
ATOM 7835 O O . CYS C 1 101 ? 147.008 16.736 -3.518 1.00 71.53 98 CYS C O 1
ATOM 7838 N N . GLU C 1 102 ? 148.037 14.795 -3.006 1.00 69.71 99 GLU C N 1
ATOM 7839 C CA . GLU C 1 102 ? 146.820 13.973 -3.031 1.00 69.22 99 GLU C CA 1
ATOM 7840 C C . GLU C 1 102 ? 146.202 14.116 -1.658 1.00 64.18 99 GLU C C 1
ATOM 7841 O O . GLU C 1 102 ? 146.866 13.882 -0.642 1.00 63.15 99 GLU C O 1
ATOM 7847 N N . GLY C 1 103 ? 144.930 14.471 -1.624 1.00 59.40 100 GLY C N 1
ATOM 7848 C CA . GLY C 1 103 ? 144.250 14.605 -0.366 1.00 53.71 100 GLY C CA 1
ATOM 7849 C C . GLY C 1 103 ? 144.145 13.268 0.348 1.00 51.72 100 GLY C C 1
ATOM 7850 O O . GLY C 1 103 ? 144.120 12.183 -0.265 1.00 51.11 100 GLY C O 1
ATOM 7851 N N . SER C 1 104 ? 144.135 13.367 1.658 1.00 48.47 101 SER C N 1
ATOM 7852 C CA . SER C 1 104 ? 143.740 12.286 2.492 1.00 48.52 101 SER C CA 1
ATOM 7853 C C . SER C 1 104 ? 142.951 12.938 3.611 1.00 45.64 101 SER C C 1
ATOM 7854 O O . SER C 1 104 ? 142.830 14.163 3.679 1.00 47.20 101 SER C O 1
ATOM 7857 N N . HIS C 1 105 ? 142.454 12.116 4.509 1.00 45.80 102 HIS C N 1
ATOM 7858 C CA . HIS C 1 105 ? 141.768 12.597 5.664 1.00 43.12 102 HIS C CA 1
ATOM 7859 C C . HIS C 1 105 ? 142.540 13.743 6.382 1.00 41.26 102 HIS C C 1
ATOM 7860 O O . HIS C 1 105 ? 141.947 14.756 6.781 1.00 38.26 102 HIS C O 1
ATOM 7867 N N . ASP C 1 106 ? 143.853 13.544 6.534 1.00 41.13 103 ASP C N 1
ATOM 7868 C CA . ASP C 1 106 ? 144.721 14.399 7.359 1.00 41.31 103 ASP C CA 1
ATOM 7869 C C . ASP C 1 106 ? 145.141 15.700 6.675 1.00 39.38 103 ASP C C 1
ATOM 7870 O O . ASP C 1 106 ? 145.460 16.701 7.339 1.00 40.99 103 ASP C O 1
ATOM 7875 N N . ARG C 1 107 ? 145.187 15.685 5.352 1.00 40.07 104 ARG C N 1
ATOM 7876 C CA . ARG C 1 107 ? 145.805 16.793 4.621 1.00 40.83 104 ARG C CA 1
ATOM 7877 C C . ARG C 1 107 ? 145.222 16.865 3.211 1.00 40.98 104 ARG C C 1
ATOM 7878 O O . ARG C 1 107 ? 145.202 15.857 2.497 1.00 41.87 104 ARG C O 1
ATOM 7886 N N . VAL C 1 108 ? 144.742 18.049 2.835 1.00 38.79 105 VAL C N 1
ATOM 7887 C CA . VAL C 1 108 ? 144.083 18.279 1.545 1.00 39.52 105 VAL C CA 1
ATOM 7888 C C . VAL C 1 108 ? 144.464 19.674 1.039 1.00 39.07 105 VAL C C 1
ATOM 7889 O O . VAL C 1 108 ? 144.699 20.592 1.829 1.00 39.43 105 VAL C O 1
ATOM 7893 N N . SER C 1 109 ? 144.524 19.827 -0.283 1.00 41.21 106 SER C N 1
ATOM 7894 C CA . SER C 1 109 ? 144.841 21.121 -0.906 1.00 41.88 106 SER C CA 1
ATOM 7895 C C . SER C 1 109 ? 143.634 22.077 -0.869 1.00 41.76 106 SER C C 1
ATOM 7896 O O . SER C 1 109 ? 142.498 21.657 -0.588 1.00 38.81 106 SER C O 1
ATOM 7899 N N . THR C 1 110 ? 143.897 23.352 -1.159 1.00 41.97 107 THR C N 1
ATOM 7900 C CA . THR C 1 110 ? 142.860 24.334 -1.415 1.00 43.58 107 THR C CA 1
ATOM 7901 C C . THR C 1 110 ? 143.218 25.119 -2.666 1.00 44.34 107 THR C C 1
ATOM 7902 O O . THR C 1 110 ? 144.376 25.222 -3.029 1.00 43.18 107 THR C O 1
ATOM 7906 N N . THR C 1 111 ? 142.217 25.708 -3.294 1.00 44.73 108 THR C N 1
ATOM 7907 C CA . THR C 1 111 ? 142.447 26.490 -4.518 1.00 47.06 108 THR C CA 1
ATOM 7908 C C . THR C 1 111 ? 142.930 27.890 -4.194 1.00 47.77 108 THR C C 1
ATOM 7909 O O . THR C 1 111 ? 143.452 28.574 -5.067 1.00 48.86 108 THR C O 1
ATOM 7913 N N . TYR C 1 112 ? 142.710 28.333 -2.959 1.00 46.41 109 TYR C N 1
ATOM 7914 C CA . TYR C 1 112 ? 143.051 29.703 -2.564 1.00 47.88 109 TYR C CA 1
ATOM 7915 C C . TYR C 1 112 ? 144.469 29.717 -2.059 1.00 48.11 109 TYR C C 1
ATOM 7916 O O . TYR C 1 112 ? 144.746 29.333 -0.908 1.00 45.66 109 TYR C O 1
ATOM 7925 N N . LYS C 1 113 ? 145.384 30.128 -2.923 1.00 49.00 110 LYS C N 1
ATOM 7926 C CA . LYS C 1 113 ? 146.797 29.973 -2.642 1.00 50.04 110 LYS C CA 1
ATOM 7927 C C . LYS C 1 113 ? 147.311 30.975 -1.632 1.00 49.97 110 LYS C C 1
ATOM 7928 O O . LYS C 1 113 ? 148.410 30.811 -1.107 1.00 50.69 110 LYS C O 1
ATOM 7934 N N . ARG C 1 114 ? 146.490 31.957 -1.289 1.00 48.89 111 ARG C N 1
ATOM 7935 C CA . ARG C 1 114 ? 146.842 32.930 -0.241 1.00 50.97 111 ARG C CA 1
ATOM 7936 C C . ARG C 1 114 ? 146.410 32.510 1.186 1.00 47.85 111 ARG C C 1
ATOM 7937 O O . ARG C 1 114 ? 146.650 33.242 2.135 1.00 48.66 111 ARG C O 1
ATOM 7945 N N . LEU C 1 115 ? 145.801 31.335 1.328 1.00 46.93 112 LEU C N 1
ATOM 7946 C CA . LEU C 1 115 ? 145.251 30.904 2.625 1.00 46.70 112 LEU C CA 1
ATOM 7947 C C . LEU C 1 115 ? 146.296 30.949 3.742 1.00 47.33 112 LEU C C 1
ATOM 7948 O O . LEU C 1 115 ? 146.025 31.471 4.809 1.00 48.12 112 LEU C O 1
ATOM 7953 N N . ALA C 1 116 ? 147.489 30.411 3.492 1.00 48.57 113 ALA C N 1
ATOM 7954 C CA . ALA C 1 116 ? 148.530 30.323 4.541 1.00 48.71 113 ALA C CA 1
ATOM 7955 C C . ALA C 1 116 ? 149.123 31.694 4.829 1.00 52.66 113 ALA C C 1
ATOM 7956 O O . ALA C 1 116 ? 149.466 31.996 5.974 1.00 56.51 113 ALA C O 1
ATOM 7958 N N . GLN C 1 117 ? 149.200 32.541 3.807 1.00 51.71 114 GLN C N 1
ATOM 7959 C CA . GLN C 1 117 ? 149.657 33.911 3.996 1.00 54.44 114 GLN C CA 1
ATOM 7960 C C . GLN C 1 117 ? 148.658 34.746 4.797 1.00 53.94 114 GLN C C 1
ATOM 7961 O O . GLN C 1 117 ? 149.059 35.602 5.566 1.00 56.09 114 GLN C O 1
ATOM 7967 N N . ASP C 1 118 ? 147.359 34.492 4.623 1.00 54.72 115 ASP C N 1
ATOM 7968 C CA . ASP C 1 118 ? 146.310 35.405 5.144 1.00 57.41 115 ASP C CA 1
ATOM 7969 C C . ASP C 1 118 ? 145.644 34.910 6.447 1.00 57.88 115 ASP C C 1
ATOM 7970 O O . ASP C 1 118 ? 144.999 35.687 7.140 1.00 58.76 115 ASP C O 1
ATOM 7975 N N . ALA C 1 119 ? 145.758 33.607 6.733 1.00 56.50 116 ALA C N 1
ATOM 7976 C CA . ALA C 1 119 ? 145.166 33.023 7.922 1.00 53.34 116 ALA C CA 1
ATOM 7977 C C . ALA C 1 119 ? 145.965 33.327 9.169 1.00 54.58 116 ALA C C 1
ATOM 7978 O O . ALA C 1 119 ? 147.192 33.437 9.142 1.00 52.79 116 ALA C O 1
ATOM 7980 N N . VAL C 1 120 ? 145.242 33.475 10.275 1.00 52.87 117 VAL C N 1
ATOM 7981 C CA . VAL C 1 120 ? 145.843 33.664 11.572 1.00 50.99 117 VAL C CA 1
ATOM 7982 C C . VAL C 1 120 ? 145.148 32.726 12.566 1.00 45.72 117 VAL C C 1
ATOM 7983 O O . VAL C 1 120 ? 143.993 32.365 12.374 1.00 42.62 117 VAL C O 1
ATOM 7987 N N . ALA C 1 121 ? 145.868 32.274 13.584 1.00 44.01 118 ALA C N 1
ATOM 7988 C CA . ALA C 1 121 ? 145.263 31.407 14.596 1.00 42.86 118 ALA C CA 1
ATOM 7989 C C . ALA C 1 121 ? 143.978 32.077 15.083 1.00 42.66 118 ALA C C 1
ATOM 7990 O O . ALA C 1 121 ? 143.950 33.291 15.276 1.00 42.54 118 ALA C O 1
ATOM 7992 N N . GLY C 1 122 ? 142.903 31.301 15.219 1.00 39.94 119 GLY C N 1
ATOM 7993 C CA . GLY C 1 122 ? 141.610 31.862 15.604 1.00 40.56 119 GLY C CA 1
ATOM 7994 C C . GLY C 1 122 ? 140.644 32.071 14.464 1.00 41.26 119 GLY C C 1
ATOM 7995 O O . GLY C 1 122 ? 139.458 32.205 14.690 1.00 40.20 119 GLY C O 1
ATOM 7996 N N . ASP C 1 123 ? 141.136 32.089 13.227 1.00 42.99 120 ASP C N 1
ATOM 7997 C CA . ASP C 1 123 ? 140.245 32.218 12.083 1.00 44.26 120 ASP C CA 1
ATOM 7998 C C . ASP C 1 123 ? 139.368 30.996 11.940 1.00 42.56 120 ASP C C 1
ATOM 7999 O O . ASP C 1 123 ? 139.802 29.871 12.189 1.00 39.85 120 ASP C O 1
ATOM 8004 N N . ARG C 1 124 ? 138.123 31.224 11.550 1.00 44.64 121 ARG C N 1
ATOM 8005 C CA . ARG C 1 124 ? 137.186 30.137 11.340 1.00 46.62 121 ARG C CA 1
ATOM 8006 C C . ARG C 1 124 ? 137.143 29.726 9.849 1.00 44.69 121 ARG C C 1
ATOM 8007 O O . ARG C 1 124 ? 137.251 30.568 8.957 1.00 46.55 121 ARG C O 1
ATOM 8015 N N . VAL C 1 125 ? 137.046 28.426 9.607 1.00 43.49 122 VAL C N 1
ATOM 8016 C CA . VAL C 1 125 ? 136.901 27.872 8.254 1.00 42.13 122 VAL C CA 1
ATOM 8017 C C . VAL C 1 125 ? 135.613 27.070 8.238 1.00 42.58 122 VAL C C 1
ATOM 8018 O O . VAL C 1 125 ? 135.438 26.170 9.042 1.00 40.51 122 VAL C O 1
ATOM 8022 N N . LEU C 1 126 ? 134.675 27.446 7.372 1.00 44.95 123 LEU C N 1
ATOM 8023 C CA . LEU C 1 126 ? 133.397 26.728 7.273 1.00 45.70 123 LEU C CA 1
ATOM 8024 C C . LEU C 1 126 ? 133.344 26.013 5.946 1.00 45.34 123 LEU C C 1
ATOM 8025 O O . LEU C 1 126 ? 133.558 26.636 4.898 1.00 47.11 123 LEU C O 1
ATOM 8030 N N . VAL C 1 127 ? 133.077 24.717 5.982 1.00 44.42 124 VAL C N 1
ATOM 8031 C CA . VAL C 1 127 ? 133.122 23.890 4.777 1.00 44.10 124 VAL C CA 1
ATOM 8032 C C . VAL C 1 127 ? 131.700 23.628 4.303 1.00 44.90 124 VAL C C 1
ATOM 8033 O O . VAL C 1 127 ? 130.789 23.417 5.106 1.00 43.22 124 VAL C O 1
ATOM 8037 N N . ASP C 1 128 ? 131.505 23.631 2.989 1.00 45.70 125 ASP C N 1
ATOM 8038 C CA . ASP C 1 128 ? 130.256 23.141 2.412 1.00 49.17 125 ASP C CA 1
ATOM 8039 C C . ASP C 1 128 ? 129.036 23.848 3.008 1.00 51.22 125 ASP C C 1
ATOM 8040 O O . ASP C 1 128 ? 128.044 23.203 3.380 1.00 51.55 125 ASP C O 1
ATOM 8045 N N . ASP C 1 129 ? 129.127 25.178 3.077 1.00 52.80 126 ASP C N 1
ATOM 8046 C CA . ASP C 1 129 ? 128.014 26.041 3.514 1.00 55.28 126 ASP C CA 1
ATOM 8047 C C . ASP C 1 129 ? 127.687 25.809 5.017 1.00 55.95 126 ASP C C 1
ATOM 8048 O O . ASP C 1 129 ? 126.526 25.957 5.451 1.00 53.40 126 ASP C O 1
ATOM 8053 N N . GLY C 1 130 ? 128.723 25.446 5.790 1.00 55.76 127 GLY C N 1
ATOM 8054 C CA . GLY C 1 130 ? 128.633 25.371 7.271 1.00 55.66 127 GLY C CA 1
ATOM 8055 C C . GLY C 1 130 ? 128.387 23.976 7.832 1.00 55.31 127 GLY C C 1
ATOM 8056 O O . GLY C 1 130 ? 128.061 23.813 8.993 1.00 62.95 127 GLY C O 1
ATOM 8057 N N . LYS C 1 131 ? 128.537 22.965 6.993 1.00 55.02 128 LYS C N 1
ATOM 8058 C CA . LYS C 1 131 ? 128.272 21.607 7.412 1.00 54.24 128 LYS C CA 1
ATOM 8059 C C . LYS C 1 131 ? 129.395 21.097 8.315 1.00 50.07 128 LYS C C 1
ATOM 8060 O O . LYS C 1 131 ? 129.191 20.238 9.160 1.00 47.11 128 LYS C O 1
ATOM 8066 N N . VAL C 1 132 ? 130.577 21.637 8.127 1.00 44.97 129 VAL C N 1
ATOM 8067 C CA . VAL C 1 132 ? 131.714 21.294 8.958 1.00 40.91 129 VAL C CA 1
ATOM 8068 C C . VAL C 1 132 ? 132.325 22.622 9.339 1.00 39.21 129 VAL C C 1
ATOM 8069 O O . VAL C 1 132 ? 132.338 23.538 8.514 1.00 39.22 129 VAL C O 1
ATOM 8073 N N . ALA C 1 133 ? 132.844 22.746 10.570 1.00 37.01 130 ALA C N 1
ATOM 8074 C CA . ALA C 1 133 ? 133.511 23.985 10.982 1.00 35.73 130 ALA C CA 1
ATOM 8075 C C . ALA C 1 133 ? 134.860 23.692 11.631 1.00 33.51 130 ALA C C 1
ATOM 8076 O O . ALA C 1 133 ? 134.977 22.750 12.412 1.00 33.60 130 ALA C O 1
ATOM 8078 N N . LEU C 1 134 ? 135.880 24.432 11.212 1.00 35.07 131 LEU C N 1
ATOM 8079 C CA . LEU C 1 134 ? 137.230 24.298 11.743 1.00 34.87 131 LEU C CA 1
ATOM 8080 C C . LEU C 1 134 ? 137.698 25.622 12.310 1.00 34.13 131 LEU C C 1
ATOM 8081 O O . LEU C 1 134 ? 137.206 26.700 11.932 1.00 35.34 131 LEU C O 1
ATOM 8086 N N . VAL C 1 135 ? 138.712 25.555 13.152 1.00 31.52 132 VAL C N 1
ATOM 8087 C CA . VAL C 1 135 ? 139.376 26.748 13.631 1.00 31.78 132 VAL C CA 1
ATOM 8088 C C . VAL C 1 135 ? 140.878 26.604 13.387 1.00 30.36 132 VAL C C 1
ATOM 8089 O O . VAL C 1 135 ? 141.460 25.568 13.671 1.00 28.88 132 VAL C O 1
ATOM 8093 N N . VAL C 1 136 ? 141.490 27.642 12.863 1.00 30.80 133 VAL C N 1
ATOM 8094 C CA . VAL C 1 136 ? 142.934 27.637 12.637 1.00 32.04 133 VAL C CA 1
ATOM 8095 C C . VAL C 1 136 ? 143.688 27.700 13.974 1.00 33.72 133 VAL C C 1
ATOM 8096 O O . VAL C 1 136 ? 143.399 28.573 14.810 1.00 33.93 133 VAL C O 1
ATOM 8100 N N . ASP C 1 137 ? 144.611 26.747 14.172 1.00 33.92 134 ASP C N 1
ATOM 8101 C CA . ASP C 1 137 ? 145.468 26.699 15.372 1.00 36.97 134 ASP C CA 1
ATOM 8102 C C . ASP C 1 137 ? 146.850 27.264 15.080 1.00 37.60 134 ASP C C 1
ATOM 8103 O O . ASP C 1 137 ? 147.440 27.929 15.925 1.00 38.73 134 ASP C O 1
ATOM 8108 N N . ALA C 1 138 ? 147.349 27.025 13.868 1.00 37.95 135 ALA C N 1
ATOM 8109 C CA . ALA C 1 138 ? 148.591 27.659 13.421 1.00 39.47 135 ALA C CA 1
ATOM 8110 C C . ALA C 1 138 ? 148.774 27.526 11.913 1.00 40.67 135 ALA C C 1
ATOM 8111 O O . ALA C 1 138 ? 148.114 26.729 11.259 1.00 41.77 135 ALA C O 1
ATOM 8113 N N . VAL C 1 139 ? 149.732 28.291 11.403 1.00 42.75 136 VAL C N 1
ATOM 8114 C CA . VAL C 1 139 ? 150.247 28.172 10.067 1.00 44.66 136 VAL C CA 1
ATOM 8115 C C . VAL C 1 139 ? 151.696 27.638 10.114 1.00 48.39 136 VAL C C 1
ATOM 8116 O O . VAL C 1 139 ? 152.552 28.245 10.736 1.00 49.18 136 VAL C O 1
ATOM 8120 N N . GLU C 1 140 ? 151.953 26.505 9.456 1.00 47.76 137 GLU C N 1
ATOM 8121 C CA . GLU C 1 140 ? 153.317 25.979 9.315 1.00 49.76 137 GLU C CA 1
ATOM 8122 C C . GLU C 1 140 ? 153.656 25.908 7.824 1.00 49.59 137 GLU C C 1
ATOM 8123 O O .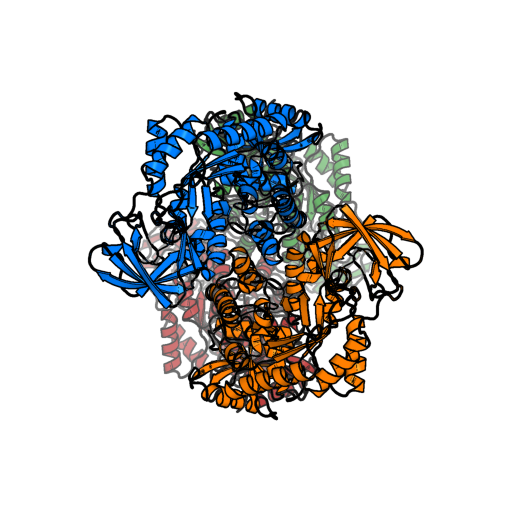 GLU C 1 140 ? 153.217 24.976 7.117 1.00 43.98 137 GLU C O 1
ATOM 8129 N N . GLY C 1 141 ? 154.432 26.881 7.350 1.00 50.88 138 GLY C N 1
ATOM 8130 C CA . GLY C 1 141 ? 154.718 27.021 5.934 1.00 49.79 138 GLY C CA 1
ATOM 8131 C C . GLY C 1 141 ? 153.446 27.087 5.114 1.00 46.33 138 GLY C C 1
ATOM 8132 O O . GLY C 1 141 ? 152.673 28.017 5.226 1.00 44.32 138 GLY C O 1
ATOM 8133 N N . ASP C 1 142 ? 153.253 26.084 4.268 1.00 45.08 139 ASP C N 1
ATOM 8134 C CA . ASP C 1 142 ? 152.144 26.077 3.330 1.00 45.24 139 ASP C CA 1
ATOM 8135 C C . ASP C 1 142 ? 150.892 25.514 3.942 1.00 41.80 139 ASP C C 1
ATOM 8136 O O . ASP C 1 142 ? 149.845 25.532 3.306 1.00 39.63 139 ASP C O 1
ATOM 8141 N N . ASP C 1 143 ? 150.996 25.018 5.176 1.00 40.60 140 ASP C N 1
ATOM 8142 C CA . ASP C 1 143 ? 149.887 24.318 5.832 1.00 39.64 140 ASP C CA 1
ATOM 8143 C C . ASP C 1 143 ? 149.143 25.189 6.863 1.00 38.60 140 ASP C C 1
ATOM 8144 O O . ASP C 1 143 ? 149.756 25.818 7.719 1.00 38.21 140 ASP C O 1
ATOM 8149 N N . VAL C 1 144 ? 147.824 25.179 6.783 1.00 37.95 141 VAL C N 1
ATOM 8150 C CA . VAL C 1 144 ? 146.991 25.783 7.806 1.00 37.14 141 VAL C CA 1
ATOM 8151 C C . VAL C 1 144 ? 146.439 24.636 8.647 1.00 38.01 141 VAL C C 1
ATOM 8152 O O . VAL C 1 144 ? 145.657 23.781 8.162 1.00 37.77 141 VAL C O 1
ATOM 8156 N N . VAL C 1 145 ? 146.933 24.566 9.885 1.00 36.69 142 VAL C N 1
ATOM 8157 C CA . VAL C 1 145 ? 146.657 23.458 10.782 1.00 35.96 142 VAL C CA 1
ATOM 8158 C C . VAL C 1 145 ? 145.423 23.820 11.601 1.00 34.67 142 VAL C C 1
ATOM 8159 O O . VAL C 1 145 ? 145.420 24.833 12.299 1.00 36.25 142 VAL C O 1
ATOM 8163 N N . CYS C 1 146 ? 144.393 22.985 11.513 1.00 33.83 143 CYS C N 1
ATOM 8164 C CA . CYS C 1 146 ? 143.083 23.308 12.057 1.00 34.37 143 CYS C CA 1
ATOM 8165 C C . CYS C 1 146 ? 142.567 22.229 12.952 1.00 34.98 143 CYS C C 1
ATOM 8166 O O . CYS C 1 146 ? 142.863 21.041 12.745 1.00 38.52 143 CYS C O 1
ATOM 8169 N N . THR C 1 147 ? 141.709 22.637 13.882 1.00 32.36 144 THR C N 1
ATOM 8170 C CA . THR C 1 147 ? 140.940 21.719 14.664 1.00 32.02 144 THR C CA 1
ATOM 8171 C C . THR C 1 147 ? 139.511 21.719 14.227 1.00 32.25 144 THR C C 1
ATOM 8172 O O . THR C 1 147 ? 138.893 22.774 14.034 1.00 32.76 144 THR C O 1
ATOM 8176 N N . VAL C 1 148 ? 138.969 20.528 14.063 1.00 33.36 145 VAL C N 1
ATOM 8177 C CA . VAL C 1 148 ? 137.554 20.388 13.696 1.00 33.21 145 VAL C CA 1
ATOM 8178 C C . VAL C 1 148 ? 136.709 20.617 14.944 1.00 34.58 145 VAL C C 1
ATOM 8179 O O . VAL C 1 148 ? 136.780 19.827 15.922 1.00 32.84 145 VAL C O 1
ATOM 8183 N N . VAL C 1 149 ? 135.897 21.669 14.921 1.00 33.19 146 VAL C N 1
ATOM 8184 C CA . VAL C 1 149 ? 135.043 21.960 16.044 1.00 33.79 146 VAL C CA 1
ATOM 8185 C C . VAL C 1 149 ? 133.612 21.460 15.850 1.00 35.95 146 VAL C C 1
ATOM 8186 O O . VAL C 1 149 ? 132.900 21.147 16.833 1.00 35.39 146 VAL C O 1
ATOM 8190 N N . GLU C 1 150 ? 133.196 21.367 14.587 1.00 37.17 147 GLU C N 1
ATOM 8191 C CA . GLU C 1 150 ? 131.894 20.794 14.247 1.00 38.75 147 GLU C CA 1
ATOM 8192 C C . GLU C 1 150 ? 132.140 19.832 13.101 1.00 38.32 147 GLU C C 1
ATOM 8193 O O . GLU C 1 150 ? 132.636 20.236 12.060 1.00 37.91 147 GLU C O 1
ATOM 8199 N N . GLY C 1 151 ? 131.830 18.556 13.327 1.00 38.59 148 GLY C N 1
ATOM 8200 C CA . GLY C 1 151 ? 132.278 17.477 12.455 1.00 39.28 148 GLY C CA 1
ATOM 8201 C C . GLY C 1 151 ? 131.248 17.142 11.391 1.00 41.73 148 GLY C C 1
ATOM 8202 O O . GLY C 1 151 ? 130.058 17.487 11.504 1.00 43.35 148 GLY C O 1
ATOM 8203 N N . GLY C 1 152 ? 131.708 16.508 10.338 1.00 41.49 149 GLY C N 1
ATOM 8204 C CA . GLY C 1 152 ? 130.801 16.085 9.283 1.00 44.99 149 GLY C CA 1
ATOM 8205 C C . GLY C 1 152 ? 131.576 15.480 8.134 1.00 46.35 149 GLY C C 1
ATOM 8206 O O . GLY C 1 152 ? 132.817 15.491 8.148 1.00 43.70 149 GLY C O 1
ATOM 8207 N N . PRO C 1 153 ? 130.853 15.001 7.094 1.00 49.16 150 PRO C N 1
ATOM 8208 C CA . PRO C 1 153 ? 131.480 14.512 5.883 1.00 49.66 150 PRO C CA 1
ATOM 8209 C C . PRO C 1 153 ? 131.990 15.654 5.028 1.00 49.04 150 PRO C C 1
ATOM 8210 O O . PRO C 1 153 ? 131.370 16.727 4.988 1.00 46.22 150 PRO C O 1
ATOM 8214 N N . VAL C 1 154 ? 133.143 15.440 4.389 1.00 46.87 151 VAL C N 1
ATOM 8215 C CA . VAL C 1 154 ? 133.631 16.352 3.396 1.00 45.66 151 VAL C CA 1
ATOM 8216 C C . VAL C 1 154 ? 133.994 15.523 2.158 1.00 49.38 151 VAL C C 1
ATOM 8217 O O . VAL C 1 154 ? 134.186 14.290 2.231 1.00 48.67 151 VAL C O 1
ATOM 8221 N N . SER C 1 155 ? 134.039 16.173 1.012 1.00 50.24 152 SER C N 1
ATOM 8222 C CA . SER C 1 155 ? 134.287 15.469 -0.219 1.00 53.22 152 SER C CA 1
ATOM 8223 C C . SER C 1 155 ? 135.021 16.370 -1.193 1.00 51.49 152 SER C C 1
ATOM 8224 O O . SER C 1 155 ? 135.156 17.578 -0.952 1.00 47.75 152 SER C O 1
ATOM 8227 N N . ASP C 1 156 ? 135.497 15.761 -2.273 1.00 52.03 153 ASP C N 1
ATOM 8228 C CA . ASP C 1 156 ? 136.307 16.451 -3.302 1.00 53.83 153 ASP C CA 1
ATOM 8229 C C . ASP C 1 156 ? 135.695 17.782 -3.660 1.00 52.23 153 ASP C C 1
ATOM 8230 O O . ASP C 1 156 ? 134.498 17.859 -3.951 1.00 53.80 153 ASP C O 1
ATOM 8235 N N . ASN C 1 157 ? 136.521 18.822 -3.661 1.00 51.60 154 ASN C N 1
ATOM 8236 C CA . ASN C 1 157 ? 136.185 20.103 -4.277 1.00 51.94 154 ASN C CA 1
ATOM 8237 C C . ASN C 1 157 ? 135.099 20.885 -3.530 1.00 53.36 154 ASN C C 1
ATOM 8238 O O . ASN C 1 157 ? 134.584 21.858 -4.063 1.00 56.99 154 ASN C O 1
ATOM 8243 N N . LYS C 1 158 ? 134.802 20.520 -2.280 1.00 50.24 155 LYS C N 1
ATOM 8244 C CA . LYS C 1 158 ? 133.803 21.292 -1.496 1.00 50.68 155 LYS C CA 1
ATOM 8245 C C . LYS C 1 158 ? 134.262 22.716 -1.236 1.00 47.47 155 LYS C C 1
ATOM 8246 O O . LYS C 1 158 ? 135.453 22.980 -1.058 1.00 47.58 155 LYS C O 1
ATOM 8252 N N . GLY C 1 159 ? 133.308 23.629 -1.203 1.00 46.66 156 GLY C N 1
ATOM 8253 C CA . GLY C 1 159 ? 133.592 25.033 -0.983 1.00 46.67 156 GLY C CA 1
ATOM 8254 C C . GLY C 1 159 ? 133.949 25.284 0.466 1.00 45.37 156 GLY C C 1
ATOM 8255 O O . GLY C 1 159 ? 133.517 24.548 1.348 1.00 43.31 156 GLY C O 1
ATOM 8256 N N . ILE C 1 160 ? 134.793 26.279 0.698 1.00 45.65 157 ILE C N 1
ATOM 8257 C CA . ILE C 1 160 ? 135.037 26.757 2.049 1.00 46.54 157 ILE C CA 1
ATOM 8258 C C . ILE C 1 160 ? 134.889 28.254 2.099 1.00 46.97 157 ILE C C 1
ATOM 8259 O O . ILE C 1 160 ? 135.103 28.951 1.107 1.00 48.35 157 ILE C O 1
ATOM 8264 N N . SER C 1 161 ? 134.474 28.726 3.260 1.00 47.75 158 SER C N 1
ATOM 8265 C CA . SER C 1 161 ? 134.303 30.133 3.498 1.00 49.82 158 SER C CA 1
ATOM 8266 C C . SER C 1 161 ? 135.142 30.553 4.679 1.00 48.87 158 SER C C 1
ATOM 8267 O O . SER C 1 161 ? 135.275 29.816 5.648 1.00 45.08 158 SER C O 1
ATOM 8270 N N . LEU C 1 162 ? 135.677 31.760 4.587 1.00 51.98 159 LEU C N 1
ATOM 8271 C CA . LEU C 1 162 ? 136.537 32.312 5.594 1.00 54.64 159 LEU C CA 1
ATOM 8272 C C . LEU C 1 162 ? 135.905 33.601 6.088 1.00 57.12 159 LEU C C 1
ATOM 8273 O O . LEU C 1 162 ? 136.402 34.684 5.826 1.00 58.67 159 LEU C O 1
ATOM 8278 N N . PRO C 1 163 ? 134.798 33.487 6.831 1.00 58.52 160 PRO C N 1
ATOM 8279 C CA . PRO C 1 163 ? 134.100 34.694 7.227 1.00 62.02 160 PRO C CA 1
ATOM 8280 C C . PRO C 1 163 ? 134.983 35.498 8.167 1.00 64.31 160 PRO C C 1
ATOM 8281 O O . PRO C 1 163 ? 135.596 34.922 9.060 1.00 60.99 160 PRO C O 1
ATOM 8285 N N . GLY C 1 164 ? 135.105 36.795 7.934 1.00 69.82 161 GLY C N 1
ATOM 8286 C CA . GLY C 1 164 ? 135.994 37.628 8.756 1.00 74.02 161 GLY C CA 1
ATOM 8287 C C . GLY C 1 164 ? 137.455 37.532 8.341 1.00 75.05 161 GLY C C 1
ATOM 8288 O O . GLY C 1 164 ? 138.352 37.805 9.120 1.00 74.37 161 GLY C O 1
ATOM 8289 N N . MET C 1 165 ? 137.682 37.051 7.126 1.00 76.45 162 MET C N 1
ATOM 8290 C CA . MET C 1 165 ? 138.955 37.222 6.458 1.00 77.35 162 MET C CA 1
ATOM 8291 C C . MET C 1 165 ? 138.678 37.957 5.149 1.00 77.31 162 MET C C 1
ATOM 8292 O O . MET C 1 165 ? 137.759 37.610 4.409 1.00 75.34 162 MET C O 1
ATOM 8297 N N . ASN C 1 166 ? 139.449 39.008 4.893 1.00 79.44 163 ASN C N 1
ATOM 8298 C CA . ASN C 1 166 ? 139.351 39.736 3.647 1.00 78.39 163 ASN C CA 1
ATOM 8299 C C . ASN C 1 166 ? 139.960 38.885 2.553 1.00 75.63 163 ASN C C 1
ATOM 8300 O O . ASN C 1 166 ? 141.169 38.652 2.527 1.00 75.44 163 ASN C O 1
ATOM 8305 N N . VAL C 1 167 ? 139.108 38.377 1.675 1.00 73.97 164 VAL C N 1
ATOM 8306 C CA . VAL C 1 167 ? 139.553 37.555 0.561 1.00 70.20 164 VAL C CA 1
ATOM 8307 C C . VAL C 1 167 ? 139.973 38.454 -0.612 1.00 70.33 164 VAL C C 1
ATOM 8308 O O . VAL C 1 167 ? 139.270 39.399 -0.950 1.00 70.98 164 VAL C O 1
ATOM 8312 N N . THR C 1 168 ? 141.142 38.177 -1.190 1.00 67.54 165 THR C N 1
ATOM 8313 C CA . THR C 1 168 ? 141.614 38.918 -2.362 1.00 67.26 165 THR C CA 1
ATOM 8314 C C . THR C 1 168 ? 141.515 37.998 -3.571 1.00 62.65 165 THR C C 1
ATOM 8315 O O . THR C 1 168 ? 142.121 36.928 -3.596 1.00 59.55 165 THR C O 1
ATOM 8319 N N . ALA C 1 169 ? 140.688 38.388 -4.532 1.00 62.60 166 ALA C N 1
ATOM 8320 C CA . ALA C 1 169 ? 140.453 37.600 -5.735 1.00 61.21 166 ALA C CA 1
ATOM 8321 C C . ALA C 1 169 ? 139.694 38.470 -6.716 1.00 62.80 166 ALA C C 1
ATOM 8322 O O . ALA C 1 169 ? 138.878 39.282 -6.312 1.00 63.26 166 ALA C O 1
ATOM 8324 N N . PRO C 1 170 ? 139.980 38.326 -8.006 1.00 64.11 167 PRO C N 1
ATOM 8325 C CA . PRO C 1 170 ? 139.262 39.144 -8.977 1.00 67.99 167 PRO C CA 1
ATOM 8326 C C . PRO C 1 170 ? 137.799 38.702 -9.100 1.00 69.01 167 PRO C C 1
ATOM 8327 O O . PRO C 1 170 ? 137.499 37.504 -8.918 1.00 65.91 167 PRO C O 1
ATOM 8331 N N . ALA C 1 171 ? 136.907 39.654 -9.383 1.00 46.80 168 ALA C N 1
ATOM 8332 C CA . ALA C 1 171 ? 135.462 39.380 -9.492 1.00 47.33 168 ALA C CA 1
ATOM 8333 C C . ALA C 1 171 ? 135.158 38.371 -10.597 1.00 46.13 168 ALA C C 1
ATOM 8334 O O . ALA C 1 171 ? 134.248 37.547 -10.461 1.00 42.78 168 ALA C O 1
ATOM 8336 N N . LEU C 1 172 ? 135.916 38.464 -11.685 1.00 47.96 169 LEU C N 1
ATOM 8337 C CA . LEU C 1 172 ? 135.921 37.439 -12.744 1.00 48.15 169 LEU C CA 1
ATOM 8338 C C . LEU C 1 172 ? 137.307 36.829 -12.866 1.00 50.16 169 LEU C C 1
ATOM 8339 O O . LEU C 1 172 ? 138.260 37.544 -13.187 1.00 52.42 169 LEU C O 1
ATOM 8344 N N . SER C 1 173 ? 137.421 35.514 -12.668 1.00 49.67 170 SER C N 1
ATOM 8345 C CA . SER C 1 173 ? 138.688 34.778 -12.938 1.00 51.76 170 SER C CA 1
ATOM 8346 C C . SER C 1 173 ? 138.850 34.506 -14.423 1.00 53.69 170 SER C C 1
ATOM 8347 O O . SER C 1 173 ? 137.936 34.747 -15.206 1.00 47.90 170 SER C O 1
ATOM 8350 N N . GLU C 1 174 ? 139.994 33.937 -14.799 1.00 60.51 171 GLU C N 1
ATOM 8351 C CA . GLU C 1 174 ? 140.215 33.463 -16.168 1.00 61.95 171 GLU C CA 1
ATOM 8352 C C . GLU C 1 174 ? 139.138 32.464 -16.573 1.00 58.39 171 GLU C C 1
ATOM 8353 O O . GLU C 1 174 ? 138.573 32.561 -17.665 1.00 58.15 171 GLU C O 1
ATOM 8359 N N . LYS C 1 175 ? 138.869 31.497 -15.692 1.00 54.80 172 LYS C N 1
ATOM 8360 C CA . LYS C 1 175 ? 137.821 30.493 -15.919 1.00 52.49 172 LYS C CA 1
ATOM 8361 C C . LYS C 1 175 ? 136.449 31.135 -16.121 1.00 48.64 172 LYS C C 1
ATOM 8362 O O . LYS C 1 175 ? 135.694 30.718 -16.992 1.00 49.16 172 LYS C O 1
ATOM 8368 N N . ASP C 1 176 ? 136.122 32.141 -15.317 1.00 46.05 173 ASP C N 1
ATOM 8369 C CA . ASP C 1 176 ? 134.853 32.839 -15.475 1.00 45.50 173 ASP C CA 1
ATOM 8370 C C . ASP C 1 176 ? 134.743 33.502 -16.859 1.00 45.60 173 ASP C C 1
ATOM 8371 O O . ASP C 1 176 ? 133.680 33.505 -17.469 1.00 42.85 173 ASP C O 1
ATOM 8376 N N . ILE C 1 177 ? 135.835 34.106 -17.318 1.00 46.41 174 ILE C N 1
ATOM 8377 C CA . ILE C 1 177 ? 135.843 34.806 -18.602 1.00 46.82 174 ILE C CA 1
ATOM 8378 C C . ILE C 1 177 ? 135.656 33.817 -19.734 1.00 47.17 174 ILE C C 1
ATOM 8379 O O . ILE C 1 177 ? 134.909 34.097 -20.680 1.00 46.88 174 ILE C O 1
ATOM 8384 N N . GLU C 1 178 ? 136.326 32.668 -19.643 1.00 48.62 175 GLU C N 1
ATOM 8385 C CA . GLU C 1 178 ? 136.150 31.599 -20.624 1.00 49.96 175 GLU C CA 1
ATOM 8386 C C . GLU C 1 178 ? 134.717 31.091 -20.595 1.00 46.48 175 GLU C C 1
ATOM 8387 O O . GLU C 1 178 ? 134.102 30.948 -21.635 1.00 43.32 175 GLU C O 1
ATOM 8393 N N . ASP C 1 179 ? 134.190 30.821 -19.398 1.00 45.05 176 ASP C N 1
ATOM 8394 C CA . ASP C 1 179 ? 132.823 30.335 -19.252 1.00 43.36 176 ASP C CA 1
ATOM 8395 C C . ASP C 1 179 ? 131.791 31.336 -19.811 1.00 42.29 176 ASP C C 1
ATOM 8396 O O . ASP C 1 179 ? 130.830 30.945 -20.456 1.00 38.24 176 ASP C O 1
ATOM 8401 N N . LEU C 1 180 ? 132.015 32.625 -19.560 1.00 43.73 177 LEU C N 1
ATOM 8402 C CA . LEU C 1 180 ? 131.101 33.666 -19.999 1.00 40.79 177 LEU C CA 1
ATOM 8403 C C . LEU C 1 180 ? 131.128 33.779 -21.516 1.00 42.85 177 LEU C C 1
ATOM 8404 O O . LEU C 1 180 ? 130.101 33.983 -22.143 1.00 40.67 177 LEU C O 1
ATOM 8409 N N . THR C 1 181 ? 132.316 33.635 -22.094 1.00 44.33 178 THR C N 1
ATOM 8410 C CA . THR C 1 181 ? 132.500 33.698 -23.540 1.00 46.08 178 THR C CA 1
ATOM 8411 C C . THR C 1 181 ? 131.790 32.517 -24.180 1.00 46.45 178 THR C C 1
ATOM 8412 O O . THR C 1 181 ? 131.035 32.690 -25.123 1.00 47.49 178 THR C O 1
ATOM 8416 N N . PHE C 1 182 ? 132.001 31.325 -23.621 1.00 47.52 179 PHE C N 1
ATOM 8417 C CA . PHE C 1 182 ? 131.336 30.117 -24.085 1.00 45.86 179 PHE C CA 1
ATOM 8418 C C . PHE C 1 182 ? 129.829 30.278 -23.977 1.00 43.29 179 PHE C C 1
ATOM 8419 O O . PHE C 1 182 ? 129.124 29.959 -24.899 1.00 41.15 179 PHE C O 1
ATOM 8427 N N . ALA C 1 183 ? 129.349 30.805 -22.849 1.00 41.22 180 ALA C N 1
ATOM 8428 C CA . ALA C 1 183 ? 127.903 30.934 -22.630 1.00 38.99 180 ALA C CA 1
ATOM 8429 C C . ALA C 1 183 ? 127.236 31.944 -23.587 1.00 38.59 180 ALA C C 1
ATOM 8430 O O . ALA C 1 183 ? 126.147 31.688 -24.127 1.00 37.42 180 ALA C O 1
ATOM 8432 N N . LEU C 1 184 ? 127.911 33.069 -23.819 1.00 38.21 181 LEU C N 1
ATOM 8433 C CA . LEU C 1 184 ? 127.415 34.081 -24.723 1.00 38.18 181 LEU C CA 1
ATOM 8434 C C . LEU C 1 184 ? 127.345 33.525 -26.141 1.00 38.99 181 LEU C C 1
ATOM 8435 O O . LEU C 1 184 ? 126.349 33.695 -26.845 1.00 37.81 181 LEU C O 1
ATOM 8440 N N . ASN C 1 185 ? 128.417 32.851 -26.566 1.00 40.30 182 ASN C N 1
ATOM 8441 C CA . ASN C 1 185 ? 128.458 32.269 -27.883 1.00 41.16 182 ASN C CA 1
ATOM 8442 C C . ASN C 1 185 ? 127.450 31.140 -28.028 1.00 40.87 182 ASN C C 1
ATOM 8443 O O . ASN C 1 185 ? 126.869 30.960 -29.089 1.00 40.97 182 ASN C O 1
ATOM 8448 N N . LEU C 1 186 ? 127.252 30.375 -26.970 1.00 38.86 183 LEU C N 1
ATOM 8449 C CA . LEU C 1 186 ? 126.274 29.291 -26.989 1.00 40.06 183 LEU C CA 1
ATOM 8450 C C . LEU C 1 186 ? 124.831 29.836 -27.171 1.00 39.46 183 LEU C C 1
ATOM 8451 O O . LEU C 1 186 ? 123.992 29.189 -27.785 1.00 39.22 183 LEU C O 1
ATOM 8456 N N . GLY C 1 187 ? 124.567 31.018 -26.613 1.00 38.19 184 GLY C N 1
ATOM 8457 C CA . GLY C 1 187 ? 123.315 31.735 -26.833 1.00 37.06 184 GLY C CA 1
ATOM 8458 C C . GLY C 1 187 ? 122.442 31.917 -25.598 1.00 35.06 184 GLY C C 1
ATOM 8459 O O . GLY C 1 187 ? 121.263 32.205 -25.729 1.00 33.17 184 GLY C O 1
ATOM 8460 N N . VAL C 1 188 ? 123.018 31.843 -24.395 1.00 32.89 185 VAL C N 1
ATOM 8461 C CA . VAL C 1 188 ? 122.223 31.952 -23.179 1.00 30.95 185 VAL C CA 1
ATOM 8462 C C . VAL C 1 188 ? 121.541 33.326 -23.091 1.00 30.29 185 VAL C C 1
ATOM 8463 O O . VAL C 1 188 ? 121.974 34.293 -23.731 1.00 31.10 185 VAL C O 1
ATOM 8467 N N . ASP C 1 189 ? 120.507 33.426 -22.255 1.00 29.11 186 ASP C N 1
ATOM 8468 C CA . ASP C 1 189 ? 119.645 34.621 -22.227 1.00 28.08 186 ASP C CA 1
ATOM 8469 C C . ASP C 1 189 ? 120.000 35.576 -21.111 1.00 29.05 186 ASP C C 1
ATOM 8470 O O . ASP C 1 189 ? 119.654 36.758 -21.161 1.00 29.61 186 ASP C O 1
ATOM 8475 N N . MET C 1 190 ? 120.653 35.064 -20.074 1.00 29.67 187 MET C N 1
ATOM 8476 C CA . MET C 1 190 ? 121.099 35.894 -18.966 1.00 32.46 187 MET C CA 1
ATOM 8477 C C . MET C 1 190 ? 122.318 35.283 -18.308 1.00 28.69 187 MET C C 1
ATOM 8478 O O . MET C 1 190 ? 122.564 34.092 -18.452 1.00 29.66 187 MET C O 1
ATOM 8483 N N . VAL C 1 191 ? 123.017 36.096 -17.522 1.00 27.79 188 VAL C N 1
ATOM 8484 C CA . VAL C 1 191 ? 124.222 35.675 -16.820 1.00 30.04 188 VAL C CA 1
ATOM 8485 C C . VAL C 1 191 ? 124.124 36.096 -15.363 1.00 31.04 188 VAL C C 1
ATOM 8486 O O . VAL C 1 191 ? 123.674 37.204 -15.063 1.00 31.35 188 VAL C O 1
ATOM 8490 N N . ALA C 1 192 ? 124.479 35.191 -14.467 1.00 29.38 189 ALA C N 1
ATOM 8491 C CA . ALA C 1 192 ? 124.540 35.497 -13.025 1.00 29.63 189 ALA C CA 1
ATOM 8492 C C . ALA C 1 192 ? 126.017 35.462 -12.560 1.00 30.97 189 ALA C C 1
ATOM 8493 O O . ALA C 1 192 ? 126.761 34.565 -12.911 1.00 32.45 189 ALA C O 1
ATOM 8495 N N . LEU C 1 193 ? 126.419 36.488 -11.814 1.00 31.06 190 LEU C N 1
ATOM 8496 C CA . LEU C 1 193 ? 127.771 36.587 -11.273 1.00 30.77 190 LEU C CA 1
ATOM 8497 C C . LEU C 1 193 ? 127.751 36.349 -9.755 1.00 30.45 190 LEU C C 1
ATOM 8498 O O . LEU C 1 193 ? 127.077 37.078 -8.995 1.00 29.30 190 LEU C O 1
ATOM 8503 N N . SER C 1 194 ? 128.470 35.301 -9.346 1.00 30.67 191 SER C N 1
ATOM 8504 C CA . SER C 1 194 ? 128.617 34.936 -7.942 1.00 30.56 191 SER C CA 1
ATOM 8505 C C . SER C 1 194 ? 129.560 35.921 -7.203 1.00 32.72 191 SER C C 1
ATOM 8506 O O . SER C 1 194 ? 130.530 36.452 -7.776 1.00 33.92 191 SER C O 1
ATOM 8509 N N . PHE C 1 195 ? 129.280 36.126 -5.932 1.00 31.30 192 PHE C N 1
ATOM 8510 C CA . PHE C 1 195 ? 130.147 36.880 -5.040 1.00 34.66 192 PHE C CA 1
ATOM 8511 C C . PHE C 1 195 ? 130.363 38.341 -5.427 1.00 35.17 192 PHE C C 1
ATOM 8512 O O . PHE C 1 195 ? 131.403 38.932 -5.137 1.00 35.05 192 PHE C O 1
ATOM 8520 N N . VAL C 1 196 ? 129.338 38.934 -6.014 1.00 34.12 193 VAL C N 1
ATOM 8521 C CA . VAL C 1 196 ? 129.331 40.361 -6.284 1.00 35.97 193 VAL C CA 1
ATOM 8522 C C . VAL C 1 196 ? 129.602 41.140 -5.012 1.00 37.61 193 VAL C C 1
ATOM 8523 O O . VAL C 1 196 ? 129.095 40.797 -3.967 1.00 37.97 193 VAL C O 1
ATOM 8527 N N . ARG C 1 197 ? 130.451 42.155 -5.109 1.00 42.00 194 ARG C N 1
ATOM 8528 C CA . ARG C 1 197 ? 130.784 42.996 -3.969 1.00 44.60 194 ARG C CA 1
ATOM 8529 C C . ARG C 1 197 ? 130.460 44.467 -4.219 1.00 46.52 194 ARG C C 1
ATOM 8530 O O . ARG C 1 197 ? 130.251 45.233 -3.270 1.00 47.77 194 ARG C O 1
ATOM 8538 N N . SER C 1 198 ? 130.422 44.858 -5.496 1.00 43.46 195 SER C N 1
ATOM 8539 C CA . SER C 1 198 ? 130.401 46.257 -5.857 1.00 43.77 195 SER C CA 1
ATOM 8540 C C . SER C 1 198 ? 129.548 46.440 -7.103 1.00 43.17 195 SER C C 1
ATOM 8541 O O . SER C 1 198 ? 129.509 45.561 -7.954 1.00 41.26 195 SER C O 1
ATOM 8544 N N . PRO C 1 199 ? 128.873 47.601 -7.228 1.00 44.60 196 PRO C N 1
ATOM 8545 C CA . PRO C 1 199 ? 128.186 47.927 -8.469 1.00 44.03 196 PRO C CA 1
ATOM 8546 C C . PRO C 1 199 ? 129.110 47.909 -9.689 1.00 46.18 196 PRO C C 1
ATOM 8547 O O . PRO C 1 199 ? 128.667 47.591 -10.787 1.00 47.96 196 PRO C O 1
ATOM 8551 N N . ALA C 1 200 ? 130.385 48.201 -9.493 1.00 48.87 197 ALA C N 1
ATOM 8552 C CA . ALA C 1 200 ? 131.337 48.241 -10.606 1.00 49.31 197 ALA C CA 1
ATOM 8553 C C . ALA C 1 200 ? 131.682 46.841 -11.132 1.00 46.70 197 ALA C C 1
ATOM 8554 O O . ALA C 1 200 ? 132.301 46.722 -12.183 1.00 46.12 197 ALA C O 1
ATOM 8556 N N . ASP C 1 201 ? 131.279 45.787 -10.424 1.00 43.05 198 ASP C N 1
ATOM 8557 C CA . ASP C 1 201 ? 131.512 44.421 -10.925 1.00 41.69 198 ASP C CA 1
ATOM 8558 C C . ASP C 1 201 ? 130.769 44.197 -12.234 1.00 41.17 198 ASP C C 1
ATOM 8559 O O . ASP C 1 201 ? 131.209 43.395 -13.063 1.00 40.21 198 ASP C O 1
ATOM 8564 N N . VAL C 1 202 ? 129.642 44.887 -12.431 1.00 39.51 199 VAL C N 1
ATOM 8565 C CA . VAL C 1 202 ? 128.871 44.698 -13.660 1.00 40.63 199 VAL C CA 1
ATOM 8566 C C . VAL C 1 202 ? 129.640 45.192 -14.867 1.00 43.07 199 VAL C C 1
ATOM 8567 O O . VAL C 1 202 ? 129.518 44.623 -15.973 1.00 42.40 199 VAL C O 1
ATOM 8571 N N . GLU C 1 203 ? 130.464 46.223 -14.668 1.00 47.17 200 GLU C N 1
ATOM 8572 C CA . GLU C 1 203 ? 131.211 46.752 -15.786 1.00 50.97 200 GLU C CA 1
ATOM 8573 C C . GLU C 1 203 ? 132.318 45.813 -16.242 1.00 50.15 200 GLU C C 1
ATOM 8574 O O . GLU C 1 203 ? 132.617 45.775 -17.399 1.00 53.00 200 GLU C O 1
ATOM 8580 N N . LEU C 1 204 ? 132.823 44.954 -15.373 1.00 51.16 201 LEU C N 1
ATOM 8581 C CA . LEU C 1 204 ? 133.752 43.902 -15.809 1.00 51.92 201 LEU C CA 1
ATOM 8582 C C . LEU C 1 204 ? 133.039 42.867 -16.685 1.00 46.88 201 LEU C C 1
ATOM 8583 O O . LEU C 1 204 ? 133.600 42.365 -17.646 1.00 46.59 201 LEU C O 1
ATOM 8588 N N . VAL C 1 205 ? 131.801 42.535 -16.333 1.00 43.83 202 VAL C N 1
ATOM 8589 C CA . VAL C 1 205 ? 131.025 41.582 -17.140 1.00 42.20 202 VAL C CA 1
ATOM 8590 C C . VAL C 1 205 ? 130.709 42.220 -18.518 1.00 43.66 202 VAL C C 1
ATOM 8591 O O . VAL C 1 205 ? 130.788 41.550 -19.559 1.00 44.03 202 VAL C O 1
ATOM 8595 N N . HIS C 1 206 ? 130.359 43.507 -18.503 1.00 43.47 203 HIS C N 1
ATOM 8596 C CA . HIS C 1 206 ? 130.076 44.260 -19.728 1.00 45.46 203 HIS C CA 1
ATOM 8597 C C . HIS C 1 206 ? 131.286 44.346 -20.659 1.00 47.92 203 HIS C C 1
ATOM 8598 O O . HIS C 1 206 ? 131.139 44.227 -21.871 1.00 47.32 203 HIS C O 1
ATOM 8605 N N . GLU C 1 207 ? 132.478 44.519 -20.086 1.00 50.82 204 GLU C N 1
ATOM 8606 C CA . GLU C 1 207 ? 133.733 44.484 -20.852 1.00 53.00 204 GLU C CA 1
ATOM 8607 C C . GLU C 1 207 ? 133.855 43.230 -21.715 1.00 50.93 204 GLU C C 1
ATOM 8608 O O . GLU C 1 207 ? 134.118 43.308 -22.906 1.00 50.25 204 GLU C O 1
ATOM 8614 N N . VAL C 1 208 ? 133.675 42.073 -21.096 1.00 49.61 205 VAL C N 1
ATOM 8615 C CA . VAL C 1 208 ? 133.748 40.797 -21.816 1.00 49.86 205 VAL C CA 1
ATOM 8616 C C . VAL C 1 208 ? 132.663 40.742 -22.887 1.00 48.35 205 VAL C C 1
ATOM 8617 O O . VAL C 1 208 ? 132.932 40.416 -24.050 1.00 48.61 205 VAL C O 1
ATOM 8621 N N . MET C 1 209 ? 131.435 41.082 -22.491 1.00 46.69 206 MET C N 1
ATOM 8622 C CA . MET C 1 209 ? 130.305 41.085 -23.415 1.00 44.24 206 MET C CA 1
ATOM 8623 C C . MET C 1 209 ? 130.597 41.925 -24.659 1.00 48.24 206 MET C C 1
ATOM 8624 O O . MET C 1 209 ? 130.310 41.511 -25.780 1.00 47.55 206 MET C O 1
ATOM 8629 N N . ASP C 1 210 ? 131.176 43.102 -24.464 1.00 50.08 207 ASP C N 1
ATOM 8630 C CA . ASP C 1 210 ? 131.364 44.042 -25.563 1.00 51.83 207 ASP C CA 1
ATOM 8631 C C . ASP C 1 210 ? 132.500 43.616 -26.482 1.00 55.75 207 ASP C C 1
ATOM 8632 O O . ASP C 1 210 ? 132.440 43.816 -27.709 1.00 53.00 207 ASP C O 1
ATOM 8637 N N . ARG C 1 211 ? 133.531 43.013 -25.904 1.00 57.71 208 ARG C N 1
ATOM 8638 C CA . ARG C 1 211 ? 134.576 42.391 -26.703 1.00 60.45 208 ARG C CA 1
ATOM 8639 C C . ARG C 1 211 ? 134.000 41.263 -27.582 1.00 59.26 208 ARG C C 1
ATOM 8640 O O . ARG C 1 211 ? 134.328 41.156 -28.753 1.00 58.32 208 ARG C O 1
ATOM 8648 N N . ILE C 1 212 ? 133.140 40.430 -27.003 1.00 58.12 209 ILE C N 1
ATOM 8649 C CA . ILE C 1 212 ? 132.577 39.290 -27.720 1.00 57.11 209 ILE C CA 1
ATOM 8650 C C . ILE C 1 212 ? 131.478 39.747 -28.687 1.00 55.72 209 ILE C C 1
ATOM 8651 O O . ILE C 1 212 ? 131.245 39.124 -29.723 1.00 54.70 209 ILE C O 1
ATOM 8656 N N . GLY C 1 213 ? 130.832 40.858 -28.359 1.00 51.51 210 GLY C N 1
ATOM 8657 C CA . GLY C 1 213 ? 129.869 41.479 -29.259 1.00 51.43 210 GLY C CA 1
ATOM 8658 C C . GLY C 1 213 ? 128.421 41.127 -28.924 1.00 48.37 210 GLY C C 1
ATOM 8659 O O . GLY C 1 213 ? 127.528 41.279 -29.753 1.00 46.87 210 GLY C O 1
ATOM 8660 N N . ARG C 1 214 ? 128.171 40.692 -27.691 1.00 46.20 211 ARG C N 1
ATOM 8661 C CA . ARG C 1 214 ? 126.842 40.276 -27.296 1.00 43.56 211 ARG C CA 1
ATOM 8662 C C . ARG C 1 214 ? 126.587 40.543 -25.815 1.00 41.13 211 ARG C C 1
ATOM 8663 O O . ARG C 1 214 ? 127.241 39.965 -24.962 1.00 40.91 211 ARG C O 1
ATOM 8671 N N . ARG C 1 215 ? 125.628 41.423 -25.521 1.00 39.97 212 ARG C N 1
ATOM 8672 C CA . ARG C 1 215 ? 125.140 41.613 -24.144 1.00 39.07 212 ARG C CA 1
ATOM 8673 C C . ARG C 1 215 ? 123.877 40.836 -23.874 1.00 37.52 212 ARG C C 1
ATOM 8674 O O . ARG C 1 215 ? 123.033 40.677 -24.754 1.00 37.75 212 ARG C O 1
ATOM 8682 N N . VAL C 1 216 ? 123.747 40.383 -22.631 1.00 33.71 213 VAL C N 1
ATOM 8683 C CA . VAL C 1 216 ? 122.524 39.847 -22.128 1.00 33.12 213 VAL C CA 1
ATOM 8684 C C . VAL C 1 216 ? 122.411 40.393 -20.693 1.00 32.01 213 VAL C C 1
ATOM 8685 O O . VAL C 1 216 ? 123.401 40.886 -20.130 1.00 31.48 213 VAL C O 1
ATOM 8689 N N . PRO C 1 217 ? 121.215 40.312 -20.104 1.00 32.93 214 PRO C N 1
ATOM 8690 C CA . PRO C 1 217 ? 121.042 40.801 -18.719 1.00 30.36 214 PRO C CA 1
ATOM 8691 C C . PRO C 1 217 ? 121.949 40.132 -17.710 1.00 30.76 214 PRO C C 1
ATOM 8692 O O . PRO C 1 217 ? 122.212 38.922 -17.791 1.00 29.55 214 PRO C O 1
ATOM 8696 N N . VAL C 1 218 ? 122.421 40.925 -16.750 1.00 31.13 215 VAL C N 1
ATOM 8697 C CA . VAL C 1 218 ? 123.312 40.450 -15.708 1.00 29.81 215 VAL C CA 1
ATOM 8698 C C . VAL C 1 218 ? 122.614 40.472 -14.354 1.00 29.32 215 VAL C C 1
ATOM 8699 O O . VAL C 1 218 ? 122.069 41.494 -13.930 1.00 30.53 215 VAL C O 1
ATOM 8703 N N . ILE C 1 219 ? 122.648 39.318 -13.701 1.00 27.00 216 ILE C N 1
ATOM 8704 C CA . ILE C 1 219 ? 122.124 39.119 -12.343 1.00 28.99 216 ILE C CA 1
ATOM 8705 C C . ILE C 1 219 ? 123.251 39.138 -11.332 1.00 29.10 216 ILE C C 1
ATOM 8706 O O . ILE C 1 219 ? 124.225 38.356 -11.440 1.00 29.71 216 ILE C O 1
ATOM 8711 N N . ALA C 1 220 ? 123.122 39.995 -10.325 1.00 30.06 217 ALA C N 1
ATOM 8712 C CA . ALA C 1 220 ? 124.068 39.989 -9.215 1.00 29.41 217 ALA C CA 1
ATOM 8713 C C . ALA C 1 220 ? 123.600 39.005 -8.189 1.00 29.84 217 ALA C C 1
ATOM 8714 O O . ALA C 1 220 ? 122.499 39.163 -7.631 1.00 26.24 217 ALA C O 1
ATOM 8716 N N . LYS C 1 221 ? 124.426 38.002 -7.899 1.00 28.83 218 LYS C N 1
ATOM 8717 C CA . LYS C 1 221 ? 124.177 37.145 -6.764 1.00 27.61 218 LYS C CA 1
ATOM 8718 C C . LYS C 1 221 ? 124.638 37.810 -5.463 1.00 28.20 218 LYS C C 1
ATOM 8719 O O . LYS C 1 221 ? 125.771 38.277 -5.349 1.00 29.06 218 LYS C O 1
ATOM 8725 N N . LEU C 1 222 ? 123.731 37.852 -4.493 1.00 26.37 219 LEU C N 1
ATOM 8726 C CA . LEU C 1 222 ? 123.963 38.502 -3.229 1.00 28.35 219 LEU C CA 1
ATOM 8727 C C . LEU C 1 222 ? 124.314 37.445 -2.193 1.00 28.77 219 LEU C C 1
ATOM 8728 O O . LEU C 1 222 ? 123.455 36.690 -1.752 1.00 27.57 219 LEU C O 1
ATOM 8733 N N . GLU C 1 223 ? 125.595 37.386 -1.834 1.00 29.77 220 GLU C N 1
ATOM 8734 C CA . GLU C 1 223 ? 126.096 36.377 -0.931 1.00 31.04 220 GLU C CA 1
ATOM 8735 C C . GLU C 1 223 ? 127.335 36.823 -0.185 1.00 34.70 220 GLU C C 1
ATOM 8736 O O . GLU C 1 223 ? 128.072 35.985 0.323 1.00 39.39 220 GLU C O 1
ATOM 8742 N N . LYS C 1 224 ? 127.537 38.139 -0.091 1.00 34.41 221 LYS C N 1
ATOM 8743 C CA . LYS C 1 224 ? 128.673 38.731 0.601 1.00 37.83 221 LYS C CA 1
ATOM 8744 C C . LYS C 1 224 ? 128.156 39.923 1.392 1.00 39.00 221 LYS C C 1
ATOM 8745 O O . LYS C 1 224 ? 127.248 40.623 0.946 1.00 41.01 221 LYS C O 1
ATOM 8751 N N . PRO C 1 225 ? 128.765 40.199 2.542 1.00 39.14 222 PRO C N 1
ATOM 8752 C CA . PRO C 1 225 ? 128.348 41.374 3.294 1.00 40.05 222 PRO C CA 1
ATOM 8753 C C . PRO C 1 225 ? 128.483 42.670 2.489 1.00 41.18 222 PRO C C 1
ATOM 8754 O O . PRO C 1 225 ? 127.637 43.554 2.619 1.00 41.16 222 PRO C O 1
ATOM 8758 N N . GLU C 1 226 ? 129.531 42.772 1.669 1.00 40.90 223 GLU C N 1
ATOM 8759 C CA . GLU C 1 226 ? 129.771 43.967 0.855 1.00 42.85 223 GLU C CA 1
ATOM 8760 C C . GLU C 1 226 ? 128.605 44.232 -0.100 1.00 41.16 223 GLU C C 1
ATOM 8761 O O . GLU C 1 226 ? 128.219 45.383 -0.331 1.00 39.28 223 GLU C O 1
ATOM 8767 N N . ALA C 1 227 ? 128.057 43.158 -0.643 1.00 37.06 224 ALA C N 1
ATOM 8768 C CA . ALA C 1 227 ? 126.906 43.242 -1.510 1.00 36.53 224 ALA C CA 1
ATOM 8769 C C . ALA C 1 227 ? 125.711 43.847 -0.779 1.00 35.20 224 ALA C C 1
ATOM 8770 O O . ALA C 1 227 ? 124.989 44.674 -1.335 1.00 34.80 224 ALA C O 1
ATOM 8772 N N . ILE C 1 228 ? 125.497 43.427 0.462 1.00 34.70 225 ILE C N 1
ATOM 8773 C CA . ILE C 1 228 ? 124.348 43.905 1.234 1.00 34.37 225 ILE C CA 1
ATOM 8774 C C . ILE C 1 228 ? 124.586 45.364 1.664 1.00 37.34 225 ILE C C 1
ATOM 8775 O O . ILE C 1 228 ? 123.668 46.182 1.638 1.00 40.25 225 ILE C O 1
ATOM 8780 N N . ASP C 1 229 ? 125.820 45.709 2.006 1.00 38.64 226 ASP C N 1
ATOM 8781 C CA . ASP C 1 229 ? 126.157 47.109 2.294 1.00 42.11 226 ASP C CA 1
ATOM 8782 C C . ASP C 1 229 ? 125.921 48.029 1.102 1.00 42.05 226 ASP C C 1
ATOM 8783 O O . ASP C 1 229 ? 125.646 49.205 1.271 1.00 43.31 226 ASP C O 1
ATOM 8788 N N . ASN C 1 230 ? 126.092 47.495 -0.099 1.00 42.93 227 ASN C N 1
ATOM 8789 C CA . ASN C 1 230 ? 125.981 48.278 -1.323 1.00 43.50 227 ASN C CA 1
ATOM 8790 C C . ASN C 1 230 ? 124.709 47.880 -2.083 1.00 41.35 227 ASN C C 1
ATOM 8791 O O . ASN C 1 230 ? 124.656 48.001 -3.304 1.00 40.20 227 ASN C O 1
ATOM 8796 N N . LEU C 1 231 ? 123.694 47.416 -1.357 1.00 38.42 228 LEU C N 1
ATOM 8797 C CA . LEU C 1 231 ? 122.536 46.757 -1.969 1.00 38.71 228 LEU C CA 1
ATOM 8798 C C . LEU C 1 231 ? 121.841 47.619 -3.001 1.00 38.51 228 LEU C C 1
ATOM 8799 O O . LEU C 1 231 ? 121.543 47.160 -4.085 1.00 39.75 228 LEU C O 1
ATOM 8804 N N . GLU C 1 232 ? 121.554 48.863 -2.658 1.00 39.78 229 GLU C N 1
ATOM 8805 C CA . GLU C 1 232 ? 120.815 49.697 -3.564 1.00 41.39 229 GLU C CA 1
ATOM 8806 C C . GLU C 1 232 ? 121.633 49.995 -4.815 1.00 40.01 229 GLU C C 1
ATOM 8807 O O . GLU C 1 232 ? 121.118 49.899 -5.932 1.00 37.29 229 GLU C O 1
ATOM 8813 N N . ALA C 1 233 ? 122.907 50.332 -4.650 1.00 41.45 230 ALA C N 1
ATOM 8814 C CA . ALA C 1 233 ? 123.731 50.653 -5.806 1.00 41.88 230 ALA C CA 1
ATOM 8815 C C . ALA C 1 233 ? 123.864 49.423 -6.706 1.00 40.02 230 ALA C C 1
ATOM 8816 O O . ALA C 1 233 ? 123.903 49.551 -7.944 1.00 40.10 230 ALA C O 1
ATOM 8818 N N . ILE C 1 234 ? 123.889 48.231 -6.102 1.00 35.81 231 ILE C N 1
ATOM 8819 C CA . ILE C 1 234 ? 123.967 46.990 -6.898 1.00 34.76 231 ILE C CA 1
ATOM 8820 C C . ILE C 1 234 ? 122.665 46.713 -7.673 1.00 34.10 231 ILE C C 1
ATOM 8821 O O . ILE C 1 234 ? 122.685 46.412 -8.876 1.00 35.67 231 ILE C O 1
ATOM 8826 N N . VAL C 1 235 ? 121.531 46.882 -7.012 1.00 32.74 232 VAL C N 1
ATOM 8827 C CA . VAL C 1 235 ? 120.230 46.719 -7.685 1.00 34.27 232 VAL C CA 1
ATOM 8828 C C . VAL C 1 235 ? 120.096 47.696 -8.872 1.00 34.75 232 VAL C C 1
ATOM 8829 O O . VAL C 1 235 ? 119.555 47.355 -9.925 1.00 36.39 232 VAL C O 1
ATOM 8833 N N . LEU C 1 236 ? 120.630 48.896 -8.703 1.00 36.82 233 LEU C N 1
ATOM 8834 C CA . LEU C 1 236 ? 120.564 49.896 -9.740 1.00 38.46 233 LEU C CA 1
ATOM 8835 C C . LEU C 1 236 ? 121.479 49.565 -10.904 1.00 37.12 233 LEU C C 1
ATOM 8836 O O . LEU C 1 236 ? 121.111 49.769 -12.058 1.00 36.62 233 LEU C O 1
ATOM 8841 N N . ALA C 1 237 ? 122.669 49.057 -10.603 1.00 36.05 234 ALA C N 1
ATOM 8842 C CA . ALA C 1 237 ? 123.693 48.819 -11.633 1.00 36.05 234 ALA C CA 1
ATOM 8843 C C . ALA C 1 237 ? 123.466 47.518 -12.404 1.00 35.75 234 ALA C C 1
ATOM 8844 O O . ALA C 1 237 ? 123.793 47.451 -13.585 1.00 37.26 234 ALA C O 1
ATOM 8846 N N . PHE C 1 238 ? 122.924 46.492 -11.748 1.00 32.27 235 PHE C N 1
ATOM 8847 C CA . PHE C 1 238 ? 122.678 45.198 -12.423 1.00 30.46 235 PHE C CA 1
ATOM 8848 C C . PHE C 1 238 ? 121.234 45.151 -12.964 1.00 30.47 235 PHE C C 1
ATOM 8849 O O . PHE C 1 238 ? 120.433 46.050 -12.701 1.00 30.79 235 PHE C O 1
ATOM 8857 N N . ASP C 1 239 ? 120.902 44.105 -13.702 1.00 30.22 236 ASP C N 1
ATOM 8858 C CA . ASP C 1 239 ? 119.586 43.993 -14.317 1.00 31.06 236 ASP C CA 1
ATOM 8859 C C . ASP C 1 239 ? 118.613 43.221 -13.414 1.00 31.44 236 ASP C C 1
ATOM 8860 O O . ASP C 1 239 ? 117.393 43.279 -13.599 1.00 30.85 236 ASP C O 1
ATOM 8865 N N . ALA C 1 240 ? 119.166 42.499 -12.452 1.00 29.21 237 ALA C N 1
ATOM 8866 C CA . ALA C 1 240 ? 118.388 41.655 -11.575 1.00 28.81 237 ALA C CA 1
ATOM 8867 C C . ALA C 1 240 ? 119.260 41.206 -10.388 1.00 28.30 237 ALA C C 1
ATOM 8868 O O . ALA C 1 240 ? 120.492 41.376 -10.412 1.00 26.43 237 ALA C O 1
ATOM 8870 N N . VAL C 1 241 ? 118.632 40.634 -9.361 1.00 26.58 238 VAL C N 1
ATOM 8871 C CA . VAL C 1 241 ? 119.401 40.116 -8.237 1.00 27.24 238 VAL C CA 1
ATOM 8872 C C . VAL C 1 241 ? 118.886 38.752 -7.814 1.00 26.61 238 VAL C C 1
ATOM 8873 O O . VAL C 1 241 ? 117.729 38.420 -8.030 1.00 26.32 238 VAL C O 1
ATOM 8877 N N . MET C 1 242 ? 119.792 37.976 -7.239 1.00 25.41 239 MET C N 1
ATOM 8878 C CA . MET C 1 242 ? 119.486 36.685 -6.641 1.00 25.76 239 MET C CA 1
ATOM 8879 C C . MET C 1 242 ? 119.931 36.711 -5.172 1.00 25.27 239 MET C C 1
ATOM 8880 O O . MET C 1 242 ? 121.088 37.044 -4.861 1.00 25.42 239 MET C O 1
ATOM 8885 N N . VAL C 1 243 ? 119.004 36.398 -4.277 1.00 25.50 240 VAL C N 1
ATOM 8886 C CA . VAL C 1 243 ? 119.357 36.179 -2.892 1.00 23.92 240 VAL C CA 1
ATOM 8887 C C . VAL C 1 243 ? 119.943 34.760 -2.793 1.00 24.17 240 VAL C C 1
ATOM 8888 O O . VAL C 1 243 ? 119.223 33.763 -2.750 1.00 25.87 240 VAL C O 1
ATOM 8892 N N . ALA C 1 244 ? 121.260 34.687 -2.799 1.00 25.69 241 ALA C N 1
ATOM 8893 C CA . ALA C 1 244 ? 121.982 33.431 -2.855 1.00 25.66 241 ALA C CA 1
ATOM 8894 C C . ALA C 1 244 ? 122.277 32.940 -1.422 1.00 27.13 241 ALA C C 1
ATOM 8895 O O . ALA C 1 244 ? 123.363 33.127 -0.884 1.00 29.61 241 ALA C O 1
ATOM 8897 N N . ARG C 1 245 ? 121.283 32.317 -0.816 1.00 25.22 242 ARG C N 1
ATOM 8898 C CA . ARG C 1 245 ? 121.223 32.197 0.653 1.00 26.89 242 ARG C CA 1
ATOM 8899 C C . ARG C 1 245 ? 122.211 31.215 1.229 1.00 26.21 242 ARG C C 1
ATOM 8900 O O . ARG C 1 245 ? 122.553 31.302 2.427 1.00 29.06 242 ARG C O 1
ATOM 8908 N N . GLY C 1 246 ? 122.670 30.272 0.401 1.00 25.49 243 GLY C N 1
ATOM 8909 C CA . GLY C 1 246 ? 123.690 29.294 0.814 1.00 27.95 243 GLY C CA 1
ATOM 8910 C C . GLY C 1 246 ? 124.940 29.964 1.343 1.00 30.50 243 GLY C C 1
ATOM 8911 O O . GLY C 1 246 ? 125.306 29.839 2.527 1.00 29.83 243 GLY C O 1
ATOM 8912 N N . ASP C 1 247 ? 125.605 30.695 0.458 1.00 31.06 244 ASP C N 1
ATOM 8913 C CA . ASP C 1 247 ? 126.810 31.402 0.835 1.00 29.79 244 ASP C CA 1
ATOM 8914 C C . ASP C 1 247 ? 126.490 32.590 1.727 1.00 28.36 244 ASP C C 1
ATOM 8915 O O . ASP C 1 247 ? 127.272 32.913 2.612 1.00 27.01 244 ASP C O 1
ATOM 8920 N N . LEU C 1 248 ? 125.369 33.266 1.481 1.00 26.35 245 LEU C N 1
ATOM 8921 C CA . LEU C 1 248 ? 125.028 34.438 2.284 1.00 27.95 245 LEU C CA 1
ATOM 8922 C C . LEU C 1 248 ? 124.951 34.085 3.788 1.00 27.42 245 LEU C C 1
ATOM 8923 O O . LEU C 1 248 ? 125.416 34.843 4.628 1.00 29.55 245 LEU C O 1
ATOM 8928 N N . GLY C 1 249 ? 124.418 32.906 4.093 1.00 28.61 246 GLY C N 1
ATOM 8929 C CA . GLY C 1 249 ? 124.276 32.440 5.486 1.00 31.82 246 GLY C CA 1
ATOM 8930 C C . GLY C 1 249 ? 125.511 31.827 6.099 1.00 33.64 246 GLY C C 1
ATOM 8931 O O . GLY C 1 249 ? 125.484 31.401 7.279 1.00 33.91 246 GLY C O 1
ATOM 8932 N N . VAL C 1 250 ? 126.612 31.799 5.343 1.00 33.58 247 VAL C N 1
ATOM 8933 C CA . VAL C 1 250 ? 127.904 31.557 5.938 1.00 38.16 247 VAL C CA 1
ATOM 8934 C C . VAL C 1 250 ? 128.721 32.826 6.004 1.00 35.71 247 VAL C C 1
ATOM 8935 O O . VAL C 1 250 ? 129.437 33.066 6.965 1.00 35.70 247 VAL C O 1
ATOM 8939 N N . GLU C 1 251 ? 128.613 33.654 4.983 1.00 33.58 248 GLU C N 1
ATOM 8940 C CA . GLU C 1 251 ? 129.336 34.927 4.954 1.00 36.11 248 GLU C CA 1
ATOM 8941 C C . GLU C 1 251 ? 128.777 35.938 5.945 1.00 34.60 248 GLU C C 1
ATOM 8942 O O . GLU C 1 251 ? 129.466 36.864 6.313 1.00 37.78 248 GLU C O 1
ATOM 8948 N N . LEU C 1 252 ? 127.495 35.792 6.280 1.00 34.02 249 LEU C N 1
ATOM 8949 C CA . LEU C 1 252 ? 126.803 36.572 7.312 1.00 35.24 249 LEU C CA 1
ATOM 8950 C C . LEU C 1 252 ? 126.290 35.566 8.320 1.00 33.83 249 LEU C C 1
ATOM 8951 O O . LEU C 1 252 ? 126.107 34.409 7.990 1.00 34.64 249 LEU C O 1
ATOM 8956 N N . PRO C 1 253 ? 126.012 36.001 9.547 1.00 34.41 250 PRO C N 1
ATOM 8957 C CA . PRO C 1 253 ? 125.380 35.069 10.482 1.00 33.52 250 PRO C CA 1
ATOM 8958 C C . PRO C 1 253 ? 124.051 34.597 9.900 1.00 32.46 250 PRO C C 1
ATOM 8959 O O . PRO C 1 253 ? 123.288 35.401 9.306 1.00 30.30 250 PRO C O 1
ATOM 8963 N N . LEU C 1 254 ? 123.799 33.307 9.983 1.00 31.65 251 LEU C N 1
ATOM 8964 C CA . LEU C 1 254 ? 122.638 32.737 9.302 1.00 29.14 251 LEU C CA 1
ATOM 8965 C C . LEU C 1 254 ? 121.345 33.374 9.800 1.00 27.87 251 LEU C C 1
ATOM 8966 O O . LEU C 1 254 ? 120.404 33.472 9.059 1.00 28.06 251 LEU C O 1
ATOM 8971 N N . GLU C 1 255 ? 121.333 33.865 11.042 1.00 29.56 252 GLU C N 1
ATOM 8972 C CA . GLU C 1 255 ? 120.134 34.492 11.590 1.00 30.53 252 GLU C CA 1
ATOM 8973 C C . GLU C 1 255 ? 119.785 35.868 10.942 1.00 31.06 252 GLU C C 1
ATOM 8974 O O . GLU C 1 255 ? 118.663 36.367 11.098 1.00 30.61 252 GLU C O 1
ATOM 8980 N N . GLU C 1 256 ? 120.740 36.462 10.229 1.00 31.18 253 GLU C N 1
ATOM 8981 C CA . GLU C 1 256 ? 120.523 37.736 9.556 1.00 31.19 253 GLU C CA 1
ATOM 8982 C C . GLU C 1 256 ? 119.928 37.592 8.145 1.00 29.86 253 GLU C C 1
ATOM 8983 O O . GLU C 1 256 ? 119.459 38.581 7.566 1.00 27.69 253 GLU C O 1
ATOM 8989 N N . VAL C 1 257 ? 119.909 36.383 7.606 1.00 27.76 254 VAL C N 1
ATOM 8990 C CA . VAL C 1 257 ? 119.489 36.181 6.233 1.00 28.94 254 VAL C CA 1
ATOM 8991 C C . VAL C 1 257 ? 118.003 36.487 5.976 1.00 28.53 254 VAL C C 1
ATOM 8992 O O . VAL C 1 257 ? 117.677 37.089 4.946 1.00 29.64 254 VAL C O 1
ATOM 8996 N N . PRO C 1 258 ? 117.097 36.078 6.890 1.00 27.07 255 PRO C N 1
ATOM 8997 C CA . PRO C 1 258 ? 115.664 36.333 6.598 1.00 25.75 255 PRO C CA 1
ATOM 8998 C C . PRO C 1 258 ? 115.292 37.805 6.388 1.00 25.42 255 PRO C C 1
ATOM 8999 O O . PRO C 1 258 ? 114.654 38.144 5.389 1.00 24.55 255 PRO C O 1
ATOM 9003 N N . LEU C 1 259 ? 115.802 38.693 7.192 1.00 25.86 256 LEU C N 1
ATOM 9004 C CA . LEU C 1 259 ? 115.481 40.103 6.961 1.00 27.33 256 LEU C CA 1
ATOM 9005 C C . LEU C 1 259 ? 116.266 40.676 5.744 1.00 27.31 256 LEU C C 1
ATOM 9006 O O . LEU C 1 259 ? 115.771 41.531 5.018 1.00 25.32 256 LEU C O 1
ATOM 9011 N N . VAL C 1 260 ? 117.457 40.162 5.479 1.00 28.30 257 VAL C N 1
ATOM 9012 C CA . VAL C 1 260 ? 118.179 40.598 4.306 1.00 26.74 257 VAL C CA 1
ATOM 9013 C C . VAL C 1 260 ? 117.386 40.227 3.054 1.00 27.49 257 VAL C C 1
ATOM 9014 O O . VAL C 1 260 ? 117.190 41.063 2.184 1.00 24.98 257 VAL C O 1
ATOM 9018 N N . GLN C 1 261 ? 116.913 38.973 2.991 1.00 25.12 258 GLN C N 1
ATOM 9019 C CA . GLN C 1 261 ? 116.104 38.497 1.901 1.00 26.49 258 GLN C CA 1
ATOM 9020 C C . GLN C 1 261 ? 114.949 39.451 1.614 1.00 26.55 258 GLN C C 1
ATOM 9021 O O . GLN C 1 261 ? 114.719 39.859 0.455 1.00 24.82 258 GLN C O 1
ATOM 9027 N N . LYS C 1 262 ? 114.223 39.808 2.662 1.00 25.79 259 LYS C N 1
ATOM 9028 C CA . LYS C 1 262 ? 113.049 40.638 2.519 1.00 26.36 259 LYS C CA 1
ATOM 9029 C C . LYS C 1 262 ? 113.425 42.034 2.026 1.00 27.24 259 LYS C C 1
ATOM 9030 O O . LYS C 1 262 ? 112.737 42.596 1.151 1.00 26.10 259 LYS C O 1
ATOM 9036 N N . ARG C 1 263 ? 114.524 42.594 2.569 1.00 26.88 260 ARG C N 1
ATOM 9037 C CA . ARG C 1 263 ? 115.025 43.898 2.112 1.00 31.20 260 ARG C CA 1
ATOM 9038 C C . ARG C 1 263 ? 115.382 43.877 0.613 1.00 27.23 260 ARG C C 1
ATOM 9039 O O . ARG C 1 263 ? 115.120 44.838 -0.096 1.00 26.90 260 ARG C O 1
ATOM 9047 N N . ALA C 1 264 ? 115.998 42.797 0.168 1.00 26.07 261 ALA C N 1
ATOM 9048 C CA . ALA C 1 264 ? 116.502 42.712 -1.154 1.00 25.52 261 ALA C CA 1
ATOM 9049 C C . ALA C 1 264 ? 115.338 42.586 -2.169 1.00 25.16 261 ALA C C 1
ATOM 9050 O O . ALA C 1 264 ? 115.353 43.203 -3.194 1.00 25.30 261 ALA C O 1
ATOM 9052 N N . ILE C 1 265 ? 114.339 41.797 -1.830 1.00 23.70 262 ILE C N 1
ATOM 9053 C CA . ILE C 1 265 ? 113.150 41.672 -2.627 1.00 24.21 262 ILE C CA 1
ATOM 9054 C C . ILE C 1 265 ? 112.417 43.022 -2.758 1.00 25.81 262 ILE C C 1
ATOM 9055 O O . ILE C 1 265 ? 112.047 43.431 -3.836 1.00 24.80 262 ILE C O 1
ATOM 9060 N N . GLN C 1 266 ? 112.236 43.719 -1.640 1.00 25.51 263 GLN C N 1
ATOM 9061 C CA . GLN C 1 266 ? 111.595 45.024 -1.667 1.00 27.84 263 GLN C CA 1
ATOM 9062 C C . GLN C 1 266 ? 112.368 46.008 -2.549 1.00 29.26 263 GLN C C 1
ATOM 9063 O O . GLN C 1 266 ? 111.781 46.720 -3.359 1.00 26.79 263 GLN C O 1
ATOM 9069 N N . MET C 1 267 ? 113.691 46.025 -2.402 1.00 28.33 264 MET C N 1
ATOM 9070 C CA . MET C 1 267 ? 114.533 46.957 -3.160 1.00 30.81 264 MET C CA 1
ATOM 9071 C C . MET C 1 267 ? 114.429 46.670 -4.671 1.00 28.14 264 MET C C 1
ATOM 9072 O O . MET C 1 267 ? 114.314 47.605 -5.469 1.00 29.13 264 MET C O 1
ATOM 9077 N N . ALA C 1 268 ? 114.483 45.395 -5.041 1.00 25.20 265 ALA C N 1
ATOM 9078 C CA . ALA C 1 268 ? 114.317 44.979 -6.419 1.00 26.27 265 ALA C CA 1
ATOM 9079 C C . ALA C 1 268 ? 112.989 45.471 -6.987 1.00 25.72 265 ALA C C 1
ATOM 9080 O O . ALA C 1 268 ? 112.955 46.058 -8.055 1.00 24.86 265 ALA C O 1
ATOM 9082 N N . ARG C 1 269 ? 111.911 45.230 -6.257 1.00 25.35 266 ARG C N 1
ATOM 9083 C CA . ARG C 1 269 ? 110.577 45.642 -6.689 1.00 27.00 266 ARG C CA 1
ATOM 9084 C C . ARG C 1 269 ? 110.434 47.151 -6.829 1.00 28.48 266 ARG C C 1
ATOM 9085 O O . ARG C 1 269 ? 109.834 47.629 -7.814 1.00 29.01 266 ARG C O 1
ATOM 9093 N N . GLU C 1 270 ? 110.994 47.914 -5.885 1.00 28.51 267 GLU C N 1
ATOM 9094 C CA . GLU C 1 270 ? 110.937 49.409 -5.968 1.00 30.73 267 GLU C CA 1
ATOM 9095 C C . GLU C 1 270 ? 111.622 49.911 -7.251 1.00 30.89 267 GLU C C 1
ATOM 9096 O O . GLU C 1 270 ? 111.289 50.967 -7.753 1.00 32.23 267 GLU C O 1
ATOM 9102 N N . ASN C 1 271 ? 112.607 49.161 -7.715 1.00 30.20 268 ASN C N 1
ATOM 9103 C CA . ASN C 1 271 ? 113.391 49.528 -8.874 1.00 32.96 268 ASN C CA 1
ATOM 9104 C C . ASN C 1 271 ? 113.023 48.725 -10.151 1.00 31.13 268 ASN C C 1
ATOM 9105 O O . ASN C 1 271 ? 113.668 48.880 -11.206 1.00 32.28 268 ASN C O 1
ATOM 9110 N N . ALA C 1 272 ? 111.935 47.969 -10.071 1.00 28.67 269 ALA C N 1
ATOM 9111 C CA . ALA C 1 272 ? 111.419 47.197 -11.183 1.00 29.18 269 ALA C CA 1
ATOM 9112 C C . ALA C 1 272 ? 112.500 46.274 -11.768 1.00 28.31 269 ALA C C 1
ATOM 9113 O O . ALA C 1 272 ? 112.637 46.145 -13.001 1.00 26.87 269 ALA C O 1
ATOM 9115 N N . LYS C 1 273 ? 113.267 45.649 -10.894 1.00 26.45 270 LYS C N 1
ATOM 9116 C CA . LYS C 1 273 ? 114.262 44.640 -11.345 1.00 29.85 270 LYS C CA 1
ATOM 9117 C C . LYS C 1 273 ? 113.829 43.290 -10.839 1.00 28.00 270 LYS C C 1
ATOM 9118 O O . LYS C 1 273 ? 113.390 43.169 -9.683 1.00 29.54 270 LYS C O 1
ATOM 9124 N N . PRO C 1 274 ? 113.981 42.258 -11.659 1.00 27.53 271 PRO C N 1
ATOM 9125 C CA . PRO C 1 274 ? 113.698 40.898 -11.144 1.00 25.69 271 PRO C CA 1
ATOM 9126 C C . PRO C 1 274 ? 114.529 40.467 -9.938 1.00 26.16 271 PRO C C 1
ATOM 9127 O O . PRO C 1 274 ? 115.697 40.818 -9.824 1.00 26.97 271 PRO C O 1
ATOM 9131 N N . VAL C 1 275 ? 113.900 39.731 -9.024 1.00 24.74 272 VAL C N 1
ATOM 9132 C CA . VAL C 1 275 ? 114.571 39.131 -7.874 1.00 26.43 272 VAL C CA 1
ATOM 9133 C C . VAL C 1 275 ? 114.230 37.633 -7.751 1.00 24.96 272 VAL C C 1
ATOM 9134 O O . VAL C 1 275 ? 113.089 37.239 -7.810 1.00 25.03 272 VAL C O 1
ATOM 9138 N N . ILE C 1 276 ? 115.273 36.829 -7.646 1.00 23.20 273 ILE C N 1
ATOM 9139 C CA . ILE C 1 276 ? 115.188 35.403 -7.445 1.00 24.43 273 ILE C CA 1
ATOM 9140 C C . ILE C 1 276 ? 115.642 35.066 -5.997 1.00 25.10 273 ILE C C 1
ATOM 9141 O O . ILE C 1 276 ? 116.655 35.588 -5.536 1.00 24.33 273 ILE C O 1
ATOM 9146 N N . VAL C 1 277 ? 114.866 34.239 -5.293 1.00 23.53 274 VAL C N 1
ATOM 9147 C CA . VAL C 1 277 ? 115.235 33.722 -3.981 1.00 23.36 274 VAL C CA 1
ATOM 9148 C C . VAL C 1 277 ? 115.749 32.284 -4.170 1.00 24.55 274 VAL C C 1
ATOM 9149 O O . VAL C 1 277 ? 115.101 31.479 -4.815 1.00 24.50 274 VAL C O 1
ATOM 9153 N N . ALA C 1 278 ? 116.963 32.014 -3.709 1.00 25.54 275 ALA C N 1
ATOM 9154 C CA . ALA C 1 278 ? 117.649 30.753 -4.021 1.00 26.57 275 ALA C CA 1
ATOM 9155 C C . ALA C 1 278 ? 118.147 30.011 -2.796 1.00 28.97 275 ALA C C 1
ATOM 9156 O O . ALA C 1 278 ? 118.488 30.626 -1.788 1.00 29.60 275 ALA C O 1
ATOM 9158 N N . THR C 1 279 ? 118.141 28.686 -2.905 1.00 28.65 276 THR C N 1
ATOM 9159 C CA . THR C 1 279 ? 118.974 27.783 -2.132 1.00 29.48 276 THR C CA 1
ATOM 9160 C C . THR C 1 279 ? 118.314 27.261 -0.859 1.00 26.71 276 THR C C 1
ATOM 9161 O O . THR C 1 279 ? 117.926 28.031 0.034 1.00 26.32 276 THR C O 1
ATOM 9165 N N . GLN C 1 280 ? 118.238 25.935 -0.799 1.00 25.09 277 GLN C N 1
ATOM 9166 C CA . GLN C 1 280 ? 117.666 25.159 0.288 1.00 27.04 277 GLN C CA 1
ATOM 9167 C C . GLN C 1 280 ? 116.167 25.376 0.515 1.00 28.03 277 GLN C C 1
ATOM 9168 O O . GLN C 1 280 ? 115.649 25.015 1.559 1.00 30.50 277 GLN C O 1
ATOM 9174 N N . MET C 1 281 ? 115.461 25.899 -0.474 1.00 25.71 278 MET C N 1
ATOM 9175 C CA . MET C 1 281 ? 114.043 26.166 -0.305 1.00 26.40 278 MET C CA 1
ATOM 9176 C C . MET C 1 281 ? 113.282 24.870 -0.051 1.00 27.27 278 MET C C 1
ATOM 9177 O O . MET C 1 281 ? 112.371 24.849 0.756 1.00 23.91 278 MET C O 1
ATOM 9182 N N . LEU C 1 282 ? 113.694 23.779 -0.703 1.00 26.21 279 LEU C N 1
ATOM 9183 C CA . LEU C 1 282 ? 113.069 22.461 -0.484 1.00 24.70 279 LEU C CA 1
ATOM 9184 C C . LEU C 1 282 ? 114.179 21.437 -0.304 1.00 26.23 279 LEU C C 1
ATOM 9185 O O . LEU C 1 282 ? 114.104 20.319 -0.823 1.00 28.11 279 LEU C O 1
ATOM 9190 N N . ASP C 1 283 ? 115.214 21.832 0.433 1.00 28.76 280 ASP C N 1
ATOM 9191 C CA . ASP C 1 283 ? 116.469 21.071 0.549 1.00 28.10 280 ASP C CA 1
ATOM 9192 C C . ASP C 1 283 ? 116.253 19.562 0.800 1.00 30.19 280 ASP C C 1
ATOM 9193 O O . ASP C 1 283 ? 116.961 18.723 0.224 1.00 30.37 280 ASP C O 1
ATOM 9198 N N . SER C 1 284 ? 115.370 19.217 1.750 1.00 28.95 281 SER C N 1
ATOM 9199 C CA . SER C 1 284 ? 115.196 17.822 2.141 1.00 30.52 281 SER C CA 1
ATOM 9200 C C . SER C 1 284 ? 114.694 16.963 0.983 1.00 32.47 281 SER C C 1
ATOM 9201 O O . SER C 1 284 ? 114.805 15.742 1.032 1.00 29.41 281 SER C O 1
ATOM 9204 N N . MET C 1 285 ? 114.135 17.598 -0.057 1.00 29.12 282 MET C N 1
ATOM 9205 C CA . MET C 1 285 ? 113.679 16.848 -1.229 1.00 31.43 282 MET C CA 1
ATOM 9206 C C . MET C 1 285 ? 114.811 16.336 -2.123 1.00 32.04 282 MET C C 1
ATOM 9207 O O . MET C 1 285 ? 114.560 15.634 -3.085 1.00 31.18 282 MET C O 1
ATOM 9212 N N . ILE C 1 286 ? 116.057 16.658 -1.773 1.00 33.13 283 ILE C N 1
ATOM 9213 C CA . ILE C 1 286 ? 117.206 15.962 -2.357 1.00 34.79 283 ILE C CA 1
ATOM 9214 C C . ILE C 1 286 ? 117.113 14.467 -2.077 1.00 34.71 283 ILE C C 1
ATOM 9215 O O . ILE C 1 286 ? 117.463 13.650 -2.927 1.00 37.11 283 ILE C O 1
ATOM 9220 N N . GLU C 1 287 ? 116.626 14.101 -0.896 1.00 37.31 284 GLU C N 1
ATOM 9221 C CA . GLU C 1 287 ? 116.530 12.679 -0.490 1.00 38.22 284 GLU C CA 1
ATOM 9222 C C . GLU C 1 287 ? 115.094 12.211 -0.223 1.00 36.71 284 GLU C C 1
ATOM 9223 O O . GLU C 1 287 ? 114.859 11.013 -0.122 1.00 35.12 284 GLU C O 1
ATOM 9229 N N . ASN C 1 288 ? 114.152 13.137 -0.033 1.00 32.36 285 ASN C N 1
ATOM 9230 C CA . ASN C 1 288 ? 112.799 12.769 0.443 1.00 33.78 285 ASN C CA 1
ATOM 9231 C C . ASN C 1 288 ? 111.760 13.242 -0.565 1.00 31.67 285 ASN C C 1
ATOM 9232 O O . ASN C 1 288 ? 111.906 14.324 -1.148 1.00 33.21 285 ASN C O 1
ATOM 9237 N N . SER C 1 289 ? 110.665 12.506 -0.663 1.00 30.78 286 SER C N 1
ATOM 9238 C CA . SER C 1 289 ? 109.625 12.734 -1.654 1.00 32.12 286 SER C CA 1
ATOM 9239 C C . SER C 1 289 ? 108.699 13.913 -1.262 1.00 32.41 286 SER C C 1
ATOM 9240 O O . SER C 1 289 ? 107.945 14.410 -2.080 1.00 30.51 286 SER C O 1
ATOM 9243 N N . ARG C 1 290 ? 108.734 14.289 0.006 1.00 32.19 287 ARG C N 1
ATOM 9244 C CA . ARG C 1 290 ? 107.939 15.374 0.531 1.00 33.36 287 ARG C CA 1
ATOM 9245 C C . ARG C 1 290 ? 108.869 16.253 1.387 1.00 30.42 287 ARG C C 1
ATOM 9246 O O . ARG C 1 290 ? 109.810 15.740 2.017 1.00 28.86 287 ARG C O 1
ATOM 9254 N N . PRO C 1 291 ? 108.636 17.567 1.371 1.00 25.40 288 PRO C N 1
ATOM 9255 C CA . PRO C 1 291 ? 109.471 18.513 2.082 1.00 26.10 288 PRO C CA 1
ATOM 9256 C C . PRO C 1 291 ? 109.122 18.619 3.588 1.00 26.06 288 PRO C C 1
ATOM 9257 O O . PRO C 1 291 ? 108.111 18.090 4.043 1.00 27.28 288 PRO C O 1
ATOM 9261 N N . THR C 1 292 ? 109.963 19.293 4.350 1.00 26.22 289 THR C N 1
ATOM 9262 C CA . THR C 1 292 ? 109.642 19.585 5.762 1.00 26.82 289 THR C CA 1
ATOM 9263 C C . THR C 1 292 ? 108.624 20.746 5.866 1.00 26.66 289 THR C C 1
ATOM 9264 O O . THR C 1 292 ? 108.336 21.438 4.899 1.00 23.17 289 THR C O 1
ATOM 9268 N N . ARG C 1 293 ? 108.066 20.935 7.049 1.00 25.64 290 ARG C N 1
ATOM 9269 C CA . ARG C 1 293 ? 107.106 22.026 7.242 1.00 25.73 290 ARG C CA 1
ATOM 9270 C C . ARG C 1 293 ? 107.803 23.390 7.156 1.00 26.12 290 ARG C C 1
ATOM 9271 O O . ARG C 1 293 ? 107.212 24.392 6.682 1.00 27.01 290 ARG C O 1
ATOM 9279 N N . ALA C 1 294 ? 109.067 23.429 7.558 1.00 24.26 291 ALA C N 1
ATOM 9280 C CA . ALA C 1 294 ? 109.853 24.649 7.418 1.00 23.10 291 ALA C CA 1
ATOM 9281 C C . ALA C 1 294 ? 110.043 24.986 5.966 1.00 22.89 291 ALA C C 1
ATOM 9282 O O . ALA C 1 294 ? 110.043 26.149 5.580 1.00 22.52 291 ALA C O 1
ATOM 9284 N N . GLU C 1 295 ? 110.213 23.970 5.150 1.00 22.52 292 GLU C N 1
ATOM 9285 C CA . GLU C 1 295 ? 110.453 24.200 3.720 1.00 22.84 292 GLU C CA 1
ATOM 9286 C C . GLU C 1 295 ? 109.233 24.733 2.992 1.00 21.92 292 GLU C C 1
ATOM 9287 O O . GLU C 1 295 ? 109.347 25.657 2.206 1.00 23.79 292 GLU C O 1
ATOM 9293 N N . ALA C 1 296 ? 108.066 24.156 3.239 1.00 22.22 293 ALA C N 1
ATOM 9294 C CA . ALA C 1 296 ? 106.839 24.674 2.645 1.00 22.01 293 ALA C CA 1
ATOM 9295 C C . ALA C 1 296 ? 106.618 26.114 3.119 1.00 23.81 293 ALA C C 1
ATOM 9296 O O . ALA C 1 296 ? 106.165 26.956 2.376 1.00 22.75 293 ALA C O 1
ATOM 9298 N N . SER C 1 297 ? 106.910 26.374 4.385 1.00 22.12 294 SER C N 1
ATOM 9299 C CA . SER C 1 297 ? 106.765 27.714 4.934 1.00 24.08 294 SER C CA 1
ATOM 9300 C C . SER C 1 297 ? 107.689 28.709 4.214 1.00 24.35 294 SER C C 1
ATOM 9301 O O . SER C 1 297 ? 107.294 29.852 3.899 1.00 25.18 294 SER C O 1
ATOM 9304 N N . ASP C 1 298 ? 108.931 28.302 4.026 1.00 23.27 295 ASP C N 1
ATOM 9305 C CA . ASP C 1 298 ? 109.937 29.156 3.377 1.00 24.63 295 ASP C CA 1
ATOM 9306 C C . ASP C 1 298 ? 109.503 29.515 1.953 1.00 23.34 295 ASP C C 1
ATOM 9307 O O . ASP C 1 298 ? 109.544 30.674 1.568 1.00 25.80 295 ASP C O 1
ATOM 9312 N N . VAL C 1 299 ? 109.010 28.539 1.210 1.00 23.48 296 VAL C N 1
ATOM 9313 C CA . VAL C 1 299 ? 108.495 28.797 -0.156 1.00 23.31 296 VAL C CA 1
ATOM 9314 C C . VAL C 1 299 ? 107.304 29.764 -0.128 1.00 23.91 296 VAL C C 1
ATOM 9315 O O . VAL C 1 299 ? 107.323 30.785 -0.816 1.00 22.30 296 VAL C O 1
ATOM 9319 N N . ALA C 1 300 ? 106.305 29.472 0.708 1.00 23.14 297 ALA C N 1
ATOM 9320 C CA . ALA C 1 300 ? 105.151 30.358 0.844 1.00 25.76 297 ALA C CA 1
ATOM 9321 C C . ALA C 1 300 ? 105.551 31.778 1.206 1.00 25.40 297 ALA C C 1
ATOM 9322 O O . ALA C 1 300 ? 105.026 32.736 0.648 1.00 25.40 297 ALA C O 1
ATOM 9324 N N . ASN C 1 301 ? 106.476 31.919 2.150 1.00 23.85 298 ASN C N 1
ATOM 9325 C CA . ASN C 1 301 ? 106.848 33.219 2.630 1.00 24.15 298 ASN C CA 1
ATOM 9326 C C . ASN C 1 301 ? 107.676 34.056 1.600 1.00 24.33 298 ASN C C 1
ATOM 9327 O O . ASN C 1 301 ? 107.561 35.288 1.558 1.00 23.00 298 ASN C O 1
ATOM 9332 N N . ALA C 1 302 ? 108.480 33.375 0.790 1.00 22.83 299 ALA C N 1
ATOM 9333 C CA . ALA C 1 302 ? 109.190 34.035 -0.299 1.00 23.26 299 ALA C CA 1
ATOM 9334 C C . ALA C 1 302 ? 108.182 34.569 -1.360 1.00 23.86 299 ALA C C 1
ATOM 9335 O O . ALA C 1 302 ? 108.347 35.681 -1.895 1.00 22.36 299 ALA C O 1
ATOM 9337 N N . VAL C 1 303 ? 107.069 33.856 -1.533 1.00 20.18 300 VAL C N 1
ATOM 9338 C CA . VAL C 1 303 ? 105.982 34.352 -2.386 1.00 21.75 300 VAL C CA 1
ATOM 9339 C C . VAL C 1 303 ? 105.350 35.611 -1.787 1.00 22.55 300 VAL C C 1
ATOM 9340 O O . VAL C 1 303 ? 105.174 36.635 -2.484 1.00 22.78 300 VAL C O 1
ATOM 9344 N N . LEU C 1 304 ? 105.008 35.544 -0.485 1.00 21.93 301 LEU C N 1
ATOM 9345 C CA . LEU C 1 304 ? 104.403 36.645 0.195 1.00 23.07 301 LEU C CA 1
ATOM 9346 C C . LEU C 1 304 ? 105.318 37.858 0.265 1.00 23.28 301 LEU C C 1
ATOM 9347 O O . LEU C 1 304 ? 104.838 38.968 0.338 1.00 23.64 301 LEU C O 1
ATOM 9352 N N . ASP C 1 305 ? 106.630 37.621 0.307 1.00 21.92 302 ASP C N 1
ATOM 9353 C CA . ASP C 1 305 ? 107.619 38.694 0.405 1.00 22.84 302 ASP C CA 1
ATOM 9354 C C . ASP C 1 305 ? 107.582 39.530 -0.901 1.00 24.54 302 ASP C C 1
ATOM 9355 O O . ASP C 1 305 ? 108.058 40.658 -0.941 1.00 26.18 302 ASP C O 1
ATOM 9360 N N . GLY C 1 306 ? 107.140 38.909 -1.994 1.00 25.33 303 GLY C N 1
ATOM 9361 C CA . GLY C 1 306 ? 107.140 39.563 -3.290 1.00 24.96 303 GLY C CA 1
ATOM 9362 C C . GLY C 1 306 ? 108.156 39.114 -4.333 1.00 24.67 303 GLY C C 1
ATOM 9363 O O . GLY C 1 306 ? 108.330 39.806 -5.337 1.00 23.78 303 GLY C O 1
ATOM 9364 N N . ALA C 1 307 ? 108.772 37.951 -4.165 1.00 24.23 304 ALA C N 1
ATOM 9365 C CA . ALA C 1 307 ? 109.784 37.469 -5.109 1.00 23.89 304 ALA C CA 1
ATOM 9366 C C . ALA C 1 307 ? 109.194 37.200 -6.503 1.00 23.29 304 ALA C C 1
ATOM 9367 O O . ALA C 1 307 ? 108.063 36.685 -6.622 1.00 24.84 304 ALA C O 1
ATOM 9369 N N . ASP C 1 308 ? 109.955 37.537 -7.547 1.00 24.35 305 ASP C N 1
ATOM 9370 C CA . ASP C 1 308 ? 109.530 37.232 -8.930 1.00 23.94 305 ASP C CA 1
ATOM 9371 C C . ASP C 1 308 ? 109.635 35.726 -9.120 1.00 25.87 305 ASP C C 1
ATOM 9372 O O . ASP C 1 308 ? 108.777 35.119 -9.732 1.00 26.08 305 ASP C O 1
ATOM 9377 N N . ALA C 1 309 ? 110.717 35.153 -8.585 1.00 23.91 306 ALA C N 1
ATOM 9378 C CA . ALA C 1 309 ? 111.094 33.778 -8.893 1.00 24.83 306 ALA C CA 1
ATOM 9379 C C . ALA C 1 309 ? 111.754 33.118 -7.709 1.00 23.60 306 ALA C C 1
ATOM 9380 O O . ALA C 1 309 ? 112.414 33.791 -6.886 1.00 23.89 306 ALA C O 1
ATOM 9382 N N . LEU C 1 310 ? 111.576 31.803 -7.630 1.00 21.62 307 LEU C N 1
ATOM 9383 C CA . LEU C 1 310 ? 112.202 30.976 -6.609 1.00 22.28 307 LEU C CA 1
ATOM 9384 C C . LEU C 1 310 ? 113.009 29.925 -7.331 1.00 22.71 307 LEU C C 1
ATOM 9385 O O . LEU C 1 310 ? 112.642 29.485 -8.447 1.00 25.08 307 LEU C O 1
ATOM 9390 N N . MET C 1 311 ? 114.120 29.530 -6.732 1.00 24.34 308 MET C N 1
ATOM 9391 C CA . MET C 1 311 ? 115.081 28.651 -7.420 1.00 24.88 308 MET C CA 1
ATOM 9392 C C . MET C 1 311 ? 115.235 27.329 -6.689 1.00 27.10 308 MET C C 1
ATOM 9393 O O . MET C 1 311 ? 115.154 27.267 -5.457 1.00 28.82 308 MET C O 1
ATOM 9398 N N . LEU C 1 312 ? 115.373 26.274 -7.461 1.00 24.52 309 LEU C N 1
ATOM 9399 C CA . LEU C 1 312 ? 115.790 25.003 -6.938 1.00 26.48 309 LEU C CA 1
ATOM 9400 C C . LEU C 1 312 ? 117.233 24.752 -7.377 1.00 24.04 309 LEU C C 1
ATOM 9401 O O . LEU C 1 312 ? 117.549 24.979 -8.520 1.00 26.05 309 LEU C O 1
ATOM 9406 N N . SER C 1 313 ? 118.077 24.283 -6.470 1.00 24.80 310 SER C N 1
ATOM 9407 C CA . SER C 1 313 ? 119.459 23.928 -6.790 1.00 29.02 310 SER C CA 1
ATOM 9408 C C . SER C 1 313 ? 119.687 22.430 -6.798 1.00 29.49 310 SER C C 1
ATOM 9409 O O . SER C 1 313 ? 119.401 21.779 -7.777 1.00 31.50 310 SER C O 1
ATOM 9412 N N . GLY C 1 314 ? 120.252 21.875 -5.734 1.00 30.72 311 GLY C N 1
ATOM 9413 C CA . GLY C 1 314 ? 120.442 20.444 -5.665 1.00 29.30 311 GLY C CA 1
ATOM 9414 C C . GLY C 1 314 ? 119.170 19.621 -5.762 1.00 29.38 311 GLY C C 1
ATOM 9415 O O . GLY C 1 314 ? 119.196 18.462 -6.205 1.00 30.42 311 GLY C O 1
ATOM 9416 N N . GLU C 1 315 ? 118.051 20.199 -5.355 1.00 29.56 312 GLU C N 1
ATOM 9417 C CA . GLU C 1 315 ? 116.738 19.534 -5.474 1.00 28.97 312 GLU C CA 1
ATOM 9418 C C . GLU C 1 315 ? 116.455 19.059 -6.902 1.00 29.36 312 GLU C C 1
ATOM 9419 O O . GLU C 1 315 ? 115.819 18.015 -7.108 1.00 29.07 312 GLU C O 1
ATOM 9425 N N . THR C 1 316 ? 116.938 19.813 -7.890 1.00 28.84 313 THR C N 1
ATOM 9426 C CA . THR C 1 316 ? 116.810 19.377 -9.312 1.00 29.53 313 THR C CA 1
ATOM 9427 C C . THR C 1 316 ? 118.125 18.904 -9.929 1.00 31.80 313 THR C C 1
ATOM 9428 O O . THR C 1 316 ? 118.111 18.043 -10.796 1.00 34.44 313 THR C O 1
ATOM 9432 N N . SER C 1 317 ? 119.260 19.447 -9.487 1.00 32.88 314 SER C N 1
ATOM 9433 C CA . SER C 1 317 ? 120.540 19.176 -10.189 1.00 32.16 314 SER C CA 1
ATOM 9434 C C . SER C 1 317 ? 121.147 17.825 -9.813 1.00 33.17 314 SER C C 1
ATOM 9435 O O . SER C 1 317 ? 121.741 17.150 -10.668 1.00 33.90 314 SER C O 1
ATOM 9438 N N . VAL C 1 318 ? 121.035 17.438 -8.543 1.00 32.53 315 VAL C N 1
ATOM 9439 C CA . VAL C 1 318 ? 121.632 16.154 -8.096 1.00 35.07 315 VAL C CA 1
ATOM 9440 C C . VAL C 1 318 ? 120.674 15.256 -7.340 1.00 35.80 315 VAL C C 1
ATOM 9441 O O . VAL C 1 318 ? 120.975 14.107 -7.119 1.00 38.89 315 VAL C O 1
ATOM 9445 N N . GLY C 1 319 ? 119.509 15.767 -6.964 1.00 33.70 316 GLY C N 1
ATOM 9446 C CA . GLY C 1 319 ? 118.624 15.039 -6.041 1.00 34.76 316 GLY C CA 1
ATOM 9447 C C . GLY C 1 319 ? 117.863 13.881 -6.656 1.00 36.21 316 GLY C C 1
ATOM 9448 O O . GLY C 1 319 ? 117.888 13.687 -7.874 1.00 32.36 316 GLY C O 1
ATOM 9449 N N . LYS C 1 320 ? 117.167 13.120 -5.805 1.00 35.69 317 LYS C N 1
ATOM 9450 C CA . LYS C 1 320 ? 116.444 11.916 -6.256 1.00 37.17 317 LYS C CA 1
ATOM 9451 C C . LYS C 1 320 ? 115.058 12.231 -6.797 1.00 35.86 317 LYS C C 1
ATOM 9452 O O . LYS C 1 320 ? 114.464 11.400 -7.414 1.00 36.29 317 LYS C O 1
ATOM 9458 N N . TYR C 1 321 ? 114.552 13.439 -6.547 1.00 34.92 318 TYR C N 1
ATOM 9459 C CA . TYR C 1 321 ? 113.165 13.785 -6.879 1.00 34.32 318 TYR C CA 1
ATOM 9460 C C . TYR C 1 321 ? 113.033 15.103 -7.631 1.00 32.12 318 TYR C C 1
ATOM 9461 O O . TYR C 1 321 ? 112.293 15.976 -7.203 1.00 31.79 318 TYR C O 1
ATOM 9470 N N . PRO C 1 322 ? 113.729 15.260 -8.768 1.00 32.41 319 PRO C N 1
ATOM 9471 C CA . PRO C 1 322 ? 113.779 16.604 -9.382 1.00 33.01 319 PRO C CA 1
ATOM 9472 C C . PRO C 1 322 ? 112.421 17.069 -9.868 1.00 33.59 319 PRO C C 1
ATOM 9473 O O . PRO C 1 322 ? 112.074 18.244 -9.727 1.00 31.48 319 PRO C O 1
ATOM 9477 N N . LEU C 1 323 ? 111.641 16.145 -10.412 1.00 35.70 320 LEU C N 1
ATOM 9478 C CA . LEU C 1 323 ? 110.322 16.480 -10.931 1.00 38.10 320 LEU C CA 1
ATOM 9479 C C . LEU C 1 323 ? 109.374 16.802 -9.773 1.00 35.99 320 LEU C C 1
ATOM 9480 O O . LEU C 1 323 ? 108.637 17.812 -9.797 1.00 33.54 320 LEU C O 1
ATOM 9485 N N . ALA C 1 324 ? 109.394 15.949 -8.756 1.00 33.77 321 ALA C N 1
ATOM 9486 C CA . ALA C 1 324 ? 108.542 16.181 -7.596 1.00 33.66 321 ALA C CA 1
ATOM 9487 C C . ALA C 1 324 ? 108.871 17.515 -6.912 1.00 30.63 321 ALA C C 1
ATOM 9488 O O . ALA C 1 324 ? 107.984 18.186 -6.376 1.00 27.23 321 ALA C O 1
ATOM 9490 N N . ALA C 1 325 ? 110.148 17.895 -6.912 1.00 28.96 322 ALA C N 1
ATOM 9491 C CA . ALA C 1 325 ? 110.530 19.165 -6.275 1.00 27.84 322 ALA C CA 1
ATOM 9492 C C . ALA C 1 325 ? 109.876 20.339 -7.029 1.00 26.38 322 ALA C C 1
ATOM 9493 O O . ALA C 1 325 ? 109.324 21.252 -6.398 1.00 24.55 322 ALA C O 1
ATOM 9495 N N . VAL C 1 326 ? 109.930 20.307 -8.365 1.00 26.10 323 VAL C N 1
ATOM 9496 C CA . VAL C 1 326 ? 109.294 21.351 -9.164 1.00 26.62 323 VAL C CA 1
ATOM 9497 C C . VAL C 1 326 ? 107.794 21.375 -8.934 1.00 27.14 323 VAL C C 1
ATOM 9498 O O . VAL C 1 326 ? 107.222 22.450 -8.696 1.00 26.46 323 VAL C O 1
ATOM 9502 N N . ARG C 1 327 ? 107.163 20.202 -8.957 1.00 25.07 324 ARG C N 1
ATOM 9503 C CA . ARG C 1 327 ? 105.737 20.152 -8.788 1.00 26.93 324 ARG C CA 1
ATOM 9504 C C . ARG C 1 327 ? 105.320 20.649 -7.424 1.00 26.22 324 ARG C C 1
ATOM 9505 O O . ARG C 1 327 ? 104.314 21.341 -7.275 1.00 26.14 324 ARG C O 1
ATOM 9513 N N . THR C 1 328 ? 106.072 20.258 -6.419 1.00 26.97 325 THR C N 1
ATOM 9514 C CA . THR C 1 328 ? 105.791 20.644 -5.038 1.00 25.84 325 THR C CA 1
ATOM 9515 C C . THR C 1 328 ? 105.932 22.139 -4.842 1.00 25.99 325 THR C C 1
ATOM 9516 O O . THR C 1 328 ? 105.035 22.773 -4.243 1.00 24.33 325 THR C O 1
ATOM 9520 N N . MET C 1 329 ? 107.028 22.711 -5.356 1.00 25.12 326 MET C N 1
ATOM 9521 C CA . MET C 1 329 ? 107.221 24.167 -5.342 1.00 24.47 326 MET C CA 1
ATOM 9522 C C . MET C 1 329 ? 106.037 24.869 -6.015 1.00 27.23 326 MET C C 1
ATOM 9523 O O . MET C 1 329 ? 105.513 25.826 -5.486 1.00 23.75 326 MET C O 1
ATOM 9528 N N . SER C 1 330 ? 105.600 24.360 -7.170 1.00 25.28 327 SER C N 1
ATOM 9529 C CA . SER C 1 330 ? 104.542 24.997 -7.892 1.00 26.09 327 SER C CA 1
ATOM 9530 C C . SER C 1 330 ? 103.235 24.928 -7.107 1.00 28.09 327 SER C C 1
ATOM 9531 O O . SER C 1 330 ? 102.493 25.925 -7.031 1.00 26.52 327 SER C O 1
ATOM 9534 N N . ARG C 1 331 ? 102.947 23.777 -6.500 1.00 27.10 328 ARG C N 1
ATOM 9535 C CA . ARG C 1 331 ? 101.751 23.664 -5.658 1.00 28.40 328 ARG C CA 1
ATOM 9536 C C . ARG C 1 331 ? 101.715 24.683 -4.485 1.00 26.50 328 ARG C C 1
ATOM 9537 O O . ARG C 1 331 ? 100.648 25.227 -4.118 1.00 28.26 328 ARG C O 1
ATOM 9545 N N . ILE C 1 332 ? 102.870 24.919 -3.883 1.00 25.69 329 ILE C N 1
ATOM 9546 C CA . ILE C 1 332 ? 102.928 25.807 -2.737 1.00 25.86 329 ILE C CA 1
ATOM 9547 C C . ILE C 1 332 ? 102.697 27.241 -3.212 1.00 25.52 329 ILE C C 1
ATOM 9548 O O . ILE C 1 332 ? 101.969 28.016 -2.589 1.00 25.41 329 ILE C O 1
ATOM 9553 N N . ILE C 1 333 ? 103.320 27.583 -4.324 1.00 24.47 330 ILE C N 1
ATOM 9554 C CA . ILE C 1 333 ? 103.202 28.926 -4.846 1.00 26.82 330 ILE C CA 1
ATOM 9555 C C . ILE C 1 333 ? 101.751 29.185 -5.168 1.00 25.51 330 ILE C C 1
ATOM 9556 O O . ILE C 1 333 ? 101.235 30.259 -4.862 1.00 24.86 330 ILE C O 1
ATOM 9561 N N . CYS C 1 334 ? 101.112 28.215 -5.833 1.00 27.53 331 CYS C N 1
ATOM 9562 C CA . CYS C 1 334 ? 99.704 28.361 -6.265 1.00 28.56 331 CYS C CA 1
ATOM 9563 C C . CYS C 1 334 ? 98.739 28.455 -5.071 1.00 29.04 331 CYS C C 1
ATOM 9564 O O . CYS C 1 334 ? 97.752 29.227 -5.113 1.00 29.76 331 CYS C O 1
ATOM 9567 N N . ALA C 1 335 ? 99.010 27.689 -4.033 1.00 27.32 332 ALA C N 1
ATOM 9568 C CA . ALA C 1 335 ? 98.177 27.742 -2.834 1.00 29.55 332 ALA C CA 1
ATOM 9569 C C . ALA C 1 335 ? 98.168 29.142 -2.240 1.00 29.33 332 ALA C C 1
ATOM 9570 O O . ALA C 1 335 ? 97.110 29.644 -1.873 1.00 32.24 332 ALA C O 1
ATOM 9572 N N . VAL C 1 336 ? 99.337 29.775 -2.154 1.00 27.13 333 VAL C N 1
ATOM 9573 C CA . VAL C 1 336 ? 99.420 31.123 -1.650 1.00 26.60 333 VAL C CA 1
ATOM 9574 C C . VAL C 1 336 ? 98.720 32.101 -2.554 1.00 26.69 333 VAL C C 1
ATOM 9575 O O . VAL C 1 336 ? 97.940 32.922 -2.115 1.00 26.28 333 VAL C O 1
ATOM 9579 N N . GLU C 1 337 ? 99.016 32.015 -3.850 1.00 26.27 334 GLU C N 1
ATOM 9580 C CA . GLU C 1 337 ? 98.462 32.927 -4.824 1.00 27.67 334 GLU C CA 1
ATOM 9581 C C . GLU C 1 337 ? 96.949 32.854 -4.919 1.00 26.33 334 GLU C C 1
ATOM 9582 O O . GLU C 1 337 ? 96.297 33.856 -5.202 1.00 29.92 334 GLU C O 1
ATOM 9588 N N . GLU C 1 338 ? 96.393 31.668 -4.731 1.00 29.37 335 GLU C N 1
ATOM 9589 C CA . GLU C 1 338 ? 94.947 31.515 -4.775 1.00 34.10 335 GLU C CA 1
ATOM 9590 C C . GLU C 1 338 ? 94.273 32.321 -3.669 1.00 34.41 335 GLU C C 1
ATOM 9591 O O . GLU C 1 338 ? 93.181 32.834 -3.840 1.00 32.40 335 GLU C O 1
ATOM 9597 N N . ASN C 1 339 ? 94.903 32.391 -2.512 1.00 33.62 336 ASN C N 1
ATOM 9598 C CA . ASN C 1 339 ? 94.436 33.280 -1.440 1.00 34.99 336 ASN C CA 1
ATOM 9599 C C . ASN C 1 339 ? 94.555 34.753 -1.825 1.00 34.53 336 ASN C C 1
ATOM 9600 O O . ASN C 1 339 ? 93.580 35.491 -1.750 1.00 36.81 336 ASN C O 1
ATOM 9605 N N . SER C 1 340 ? 95.740 35.177 -2.248 1.00 35.02 337 SER C N 1
ATOM 9606 C CA . SER C 1 340 ? 95.928 36.546 -2.748 1.00 33.01 337 SER C CA 1
ATOM 9607 C C . SER C 1 340 ? 97.273 36.699 -3.440 1.00 31.72 337 SER C C 1
ATOM 9608 O O . SER C 1 340 ? 98.220 36.003 -3.100 1.00 29.15 337 SER C O 1
ATOM 9611 N N . THR C 1 341 ? 97.335 37.562 -4.468 1.00 30.37 338 THR C N 1
ATOM 9612 C CA . THR C 1 341 ? 98.605 37.882 -5.112 1.00 31.25 338 THR C CA 1
ATOM 9613 C C . THR C 1 341 ? 99.267 39.134 -4.516 1.00 34.07 338 THR C C 1
ATOM 9614 O O . THR C 1 341 ? 100.306 39.574 -5.021 1.00 35.11 338 THR C O 1
ATOM 9618 N N . ALA C 1 342 ? 98.664 39.729 -3.478 1.00 30.63 339 ALA C N 1
ATOM 9619 C CA . ALA C 1 342 ? 99.175 40.975 -2.922 1.00 32.03 339 ALA C CA 1
ATOM 9620 C C . ALA C 1 342 ? 100.657 40.822 -2.501 1.00 31.54 339 ALA C C 1
ATOM 9621 O O . ALA C 1 342 ? 101.066 39.784 -1.949 1.00 31.25 339 ALA C O 1
ATOM 9623 N N . ALA C 1 343 ? 101.459 41.827 -2.836 1.00 30.74 340 ALA C N 1
ATOM 9624 C CA . ALA C 1 343 ? 102.811 41.968 -2.305 1.00 31.29 340 ALA C CA 1
ATOM 9625 C C . ALA C 1 343 ? 102.857 43.172 -1.367 1.00 33.39 340 ALA C C 1
ATOM 9626 O O . ALA C 1 343 ? 101.943 43.984 -1.370 1.00 33.83 340 ALA C O 1
ATOM 9628 N N . PRO C 1 344 ? 103.923 43.310 -0.578 1.00 31.16 341 PRO C N 1
ATOM 9629 C CA . PRO C 1 344 ? 104.042 44.517 0.232 1.00 32.11 341 PRO C CA 1
ATOM 9630 C C . PRO C 1 344 ? 103.983 45.805 -0.614 1.00 33.65 341 PRO C C 1
ATOM 9631 O O . PRO C 1 344 ? 104.499 45.850 -1.709 1.00 33.73 341 PRO C O 1
ATOM 9635 N N . PRO C 1 345 ? 103.317 46.836 -0.116 1.00 37.34 342 PRO C N 1
ATOM 9636 C CA . PRO C 1 345 ? 103.269 48.052 -0.910 1.00 35.28 342 PRO C CA 1
ATOM 9637 C C . PRO C 1 345 ? 104.660 48.633 -1.205 1.00 34.24 342 PRO C C 1
ATOM 9638 O O . PRO C 1 345 ? 105.594 48.450 -0.436 1.00 32.30 342 PRO C O 1
ATOM 9642 N N . LEU C 1 346 ? 104.793 49.304 -2.337 1.00 35.09 343 LEU C N 1
ATOM 9643 C CA . LEU C 1 346 ? 105.992 50.051 -2.637 1.00 36.50 343 LEU C CA 1
ATOM 9644 C C . LEU C 1 346 ? 105.972 51.301 -1.798 1.00 37.57 343 LEU C C 1
ATOM 9645 O O . LEU C 1 346 ? 104.927 51.841 -1.558 1.00 39.22 343 LEU C O 1
ATOM 9650 N N . THR C 1 347 ? 107.137 51.798 -1.413 1.00 39.39 344 THR C N 1
ATOM 9651 C CA . THR C 1 347 ? 107.219 52.961 -0.527 1.00 43.98 344 THR C CA 1
ATOM 9652 C C . THR C 1 347 ? 107.266 54.291 -1.277 1.00 47.53 344 THR C C 1
ATOM 9653 O O . THR C 1 347 ? 107.205 55.356 -0.661 1.00 51.22 344 THR C O 1
ATOM 9657 N N A HIS C 1 348 ? 107.367 54.229 -2.602 0.50 50.87 345 HIS C N 1
ATOM 9658 N N B HIS C 1 348 ? 107.374 54.251 -2.592 0.50 51.89 345 HIS C N 1
ATOM 9659 C CA A HIS C 1 348 ? 107.328 55.432 -3.429 0.50 52.92 345 HIS C CA 1
ATOM 9660 C CA B HIS C 1 348 ? 107.285 55.479 -3.353 0.50 54.65 345 HIS C CA 1
ATOM 9661 C C A HIS C 1 348 ? 106.219 55.310 -4.456 0.50 49.59 345 HIS C C 1
ATOM 9662 C C B HIS C 1 348 ? 106.269 55.338 -4.462 0.50 50.63 345 HIS C C 1
ATOM 9663 O O A HIS C 1 348 ? 106.049 54.269 -5.075 0.50 46.95 345 HIS C O 1
ATOM 9664 O O B HIS C 1 348 ? 106.163 54.289 -5.096 0.50 47.65 345 HIS C O 1
ATOM 9677 N N . ILE C 1 349 ? 105.479 56.390 -4.637 1.00 50.19 346 ILE C N 1
ATOM 9678 C CA . ILE C 1 349 ? 104.599 56.504 -5.767 1.00 52.91 346 ILE C CA 1
ATOM 9679 C C . ILE C 1 349 ? 105.456 56.638 -7.030 1.00 48.26 346 ILE C C 1
ATOM 9680 O O . ILE C 1 349 ? 106.433 57.362 -7.057 1.00 46.40 346 ILE C O 1
ATOM 9685 N N . PRO C 1 350 ? 105.100 55.901 -8.067 1.00 50.40 347 PRO C N 1
ATOM 9686 C CA . PRO C 1 350 ? 105.877 55.958 -9.311 1.00 50.93 347 PRO C CA 1
ATOM 9687 C C . PRO C 1 350 ? 106.101 57.375 -9.849 1.00 48.52 347 PRO C C 1
ATOM 9688 O O . PRO C 1 350 ? 105.168 58.193 -9.856 1.00 53.13 347 PRO C O 1
ATOM 9692 N N . ARG C 1 351 ? 107.316 57.657 -10.301 1.00 48.95 348 ARG C N 1
ATOM 9693 C CA . ARG C 1 351 ? 107.642 58.974 -10.838 1.00 51.50 348 ARG C CA 1
ATOM 9694 C C . ARG C 1 351 ? 108.020 58.978 -12.317 1.00 48.63 348 ARG C C 1
ATOM 9695 O O . ARG C 1 351 ? 107.957 60.017 -12.944 1.00 47.23 348 ARG C O 1
ATOM 9703 N N . THR C 1 352 ? 108.438 57.836 -12.870 1.00 46.14 349 THR C N 1
ATOM 9704 C CA . THR C 1 352 ? 108.764 57.762 -14.304 1.00 42.20 349 THR C CA 1
ATOM 9705 C C . THR C 1 352 ? 107.505 57.595 -15.118 1.00 39.32 349 THR C C 1
ATOM 9706 O O . THR C 1 352 ? 106.492 57.094 -14.628 1.00 36.81 349 THR C O 1
ATOM 9710 N N . LYS C 1 353 ? 107.572 58.009 -16.378 1.00 37.77 350 LYS C N 1
ATOM 9711 C CA . LYS C 1 353 ? 106.453 57.863 -17.268 1.00 34.16 350 LYS C CA 1
ATOM 9712 C C . LYS C 1 353 ? 105.998 56.420 -17.321 1.00 31.72 350 LYS C C 1
ATOM 9713 O O . LYS C 1 353 ? 104.807 56.134 -17.200 1.00 31.59 350 LYS C O 1
ATOM 9719 N N . ARG C 1 354 ? 106.924 55.495 -17.510 1.00 28.84 351 ARG C N 1
ATOM 9720 C CA . ARG C 1 354 ? 106.523 54.096 -17.642 1.00 27.94 351 ARG C CA 1
ATOM 9721 C C . ARG C 1 354 ? 105.902 53.564 -16.340 1.00 27.86 351 ARG C C 1
ATOM 9722 O O . ARG C 1 354 ? 104.985 52.739 -16.374 1.00 28.40 351 ARG C O 1
ATOM 9730 N N . GLY C 1 355 ? 106.430 54.011 -15.203 1.00 27.74 352 GLY C N 1
ATOM 9731 C CA . GLY C 1 355 ? 105.897 53.586 -13.914 1.00 28.56 352 GLY C CA 1
ATOM 9732 C C . GLY C 1 355 ? 104.495 54.132 -13.668 1.00 27.70 352 GLY C C 1
ATOM 9733 O O . GLY C 1 355 ? 103.612 53.426 -13.172 1.00 26.61 352 GLY C O 1
ATOM 9734 N N . VAL C 1 356 ? 104.311 55.391 -14.032 1.00 27.45 353 VAL C N 1
ATOM 9735 C CA . VAL C 1 356 ? 103.066 56.104 -13.753 1.00 29.27 353 VAL C CA 1
ATOM 9736 C C . VAL C 1 356 ? 101.975 55.490 -14.627 1.00 27.17 353 VAL C C 1
ATOM 9737 O O . VAL C 1 356 ? 100.882 55.202 -14.164 1.00 24.64 353 VAL C O 1
ATOM 9741 N N . ILE C 1 357 ? 102.310 55.232 -15.888 1.00 26.97 354 ILE C N 1
ATOM 9742 C CA . ILE C 1 357 ? 101.372 54.648 -16.828 1.00 26.74 354 ILE C CA 1
ATOM 9743 C C . ILE C 1 357 ? 101.045 53.188 -16.502 1.00 26.66 354 ILE C C 1
ATOM 9744 O O . ILE C 1 357 ? 99.870 52.794 -16.529 1.00 26.00 354 ILE C O 1
ATOM 9749 N N . SER C 1 358 ? 102.048 52.391 -16.156 1.00 25.84 355 SER C N 1
ATOM 9750 C CA . SER C 1 358 ? 101.764 50.995 -15.797 1.00 27.20 355 SER C CA 1
ATOM 9751 C C . SER C 1 358 ? 100.895 50.916 -14.511 1.00 27.52 355 SER C C 1
ATOM 9752 O O . SER C 1 358 ? 99.971 50.130 -14.426 1.00 26.81 355 SER C O 1
ATOM 9755 N N . TYR C 1 359 ? 101.123 51.822 -13.584 1.00 27.07 356 TYR C N 1
ATOM 9756 C CA . TYR C 1 359 ? 100.336 51.874 -12.368 1.00 29.77 356 TYR C CA 1
ATOM 9757 C C . TYR C 1 359 ? 98.872 52.241 -12.686 1.00 30.79 356 TYR C C 1
ATOM 9758 O O . TYR C 1 359 ? 97.944 51.593 -12.204 1.00 26.03 356 TYR C O 1
ATOM 9767 N N . ALA C 1 360 ? 98.685 53.266 -13.525 1.00 30.75 357 ALA C N 1
ATOM 9768 C CA . ALA C 1 360 ? 97.362 53.672 -13.977 1.00 28.44 357 ALA C CA 1
ATOM 9769 C C . ALA C 1 360 ? 96.669 52.545 -14.718 1.00 27.54 357 ALA C C 1
ATOM 9770 O O . ALA C 1 360 ? 95.458 52.342 -14.550 1.00 28.80 357 ALA C O 1
ATOM 9772 N N . ALA C 1 361 ? 97.404 51.835 -15.577 1.00 26.02 358 ALA C N 1
ATOM 9773 C CA . ALA C 1 361 ? 96.804 50.770 -16.364 1.00 24.87 358 ALA C CA 1
ATOM 9774 C C . ALA C 1 361 ? 96.272 49.676 -15.468 1.00 26.02 358 ALA C C 1
ATOM 9775 O O . ALA C 1 361 ? 95.185 49.157 -15.693 1.00 25.87 358 ALA C O 1
ATOM 9777 N N . ARG C 1 362 ? 97.025 49.348 -14.428 1.00 24.90 359 ARG C N 1
ATOM 9778 C CA . ARG C 1 362 ? 96.571 48.376 -13.459 1.00 28.29 359 ARG C CA 1
ATOM 9779 C C . ARG C 1 362 ? 95.282 48.812 -12.778 1.00 28.81 359 ARG C C 1
ATOM 9780 O O . ARG C 1 362 ? 94.329 48.028 -12.672 1.00 26.85 359 ARG C O 1
ATOM 9788 N N . ASP C 1 363 ? 95.242 50.070 -12.328 1.00 28.09 360 ASP C N 1
ATOM 9789 C CA . ASP C 1 363 ? 94.012 50.658 -11.743 1.00 29.64 360 ASP C CA 1
ATOM 9790 C C . ASP C 1 363 ? 92.820 50.451 -12.687 1.00 29.36 360 ASP C C 1
ATOM 9791 O O . ASP C 1 363 ? 91.766 49.972 -12.278 1.00 29.59 360 ASP C O 1
ATOM 9796 N N . ILE C 1 364 ? 92.986 50.867 -13.936 1.00 26.98 361 ILE C N 1
ATOM 9797 C CA . ILE C 1 364 ? 91.894 50.847 -14.903 1.00 27.96 361 ILE C CA 1
ATOM 9798 C C . ILE C 1 364 ? 91.408 49.416 -15.120 1.00 28.10 361 ILE C C 1
ATOM 9799 O O . ILE C 1 364 ? 90.207 49.125 -14.995 1.00 29.61 361 ILE C O 1
ATOM 9804 N N . GLY C 1 365 ? 92.351 48.516 -15.343 1.00 27.68 362 GLY C N 1
ATOM 9805 C CA . GLY C 1 365 ? 92.039 47.122 -15.593 1.00 27.97 362 GLY C CA 1
ATOM 9806 C C . GLY C 1 365 ? 91.313 46.466 -14.455 1.00 28.39 362 GLY C C 1
ATOM 9807 O O . GLY C 1 365 ? 90.303 45.803 -14.665 1.00 28.12 362 GLY C O 1
ATOM 9808 N N . GLU C 1 366 ? 91.812 46.642 -13.236 1.00 27.55 363 GLU C N 1
ATOM 9809 C CA . GLU C 1 366 ? 91.141 46.079 -12.082 1.00 28.55 363 GLU C CA 1
ATOM 9810 C C . GLU C 1 366 ? 89.749 46.688 -11.841 1.00 32.12 363 GLU C C 1
ATOM 9811 O O . GLU C 1 366 ? 88.788 45.954 -11.536 1.00 31.59 363 GLU C O 1
ATOM 9817 N N . ARG C 1 367 ? 89.616 48.014 -11.973 1.00 30.32 364 ARG C N 1
ATOM 9818 C CA . ARG C 1 367 ? 88.353 48.646 -11.654 1.00 33.21 364 ARG C CA 1
ATOM 9819 C C . ARG C 1 367 ? 87.285 48.357 -12.716 1.00 33.45 364 ARG C C 1
ATOM 9820 O O . ARG C 1 367 ? 86.097 48.347 -12.415 1.00 32.98 364 ARG C O 1
ATOM 9828 N N . LEU C 1 368 ? 87.714 48.164 -13.952 1.00 30.76 365 LEU C N 1
ATOM 9829 C CA . LEU C 1 368 ? 86.780 47.786 -15.031 1.00 33.37 365 LEU C CA 1
ATOM 9830 C C . LEU C 1 368 ? 86.666 46.280 -15.239 1.00 35.09 365 LEU C C 1
ATOM 9831 O O . LEU C 1 368 ? 85.991 45.851 -16.141 1.00 37.48 365 LEU C O 1
ATOM 9836 N N . ASP C 1 369 ? 87.313 45.489 -14.392 1.00 37.02 366 ASP C N 1
ATOM 9837 C CA . ASP C 1 369 ? 87.263 44.030 -14.483 1.00 38.94 366 ASP C CA 1
ATOM 9838 C C . ASP C 1 369 ? 87.667 43.512 -15.858 1.00 35.78 366 ASP C C 1
ATOM 9839 O O . ASP C 1 369 ? 87.010 42.673 -16.4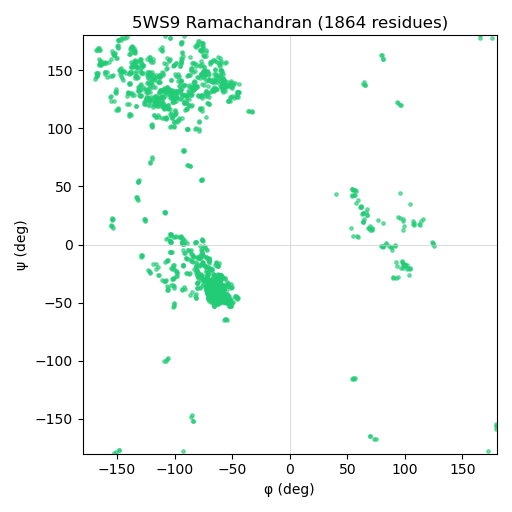14 1.00 34.77 366 ASP C O 1
ATOM 9844 N N . ALA C 1 370 ? 88.784 44.018 -16.368 1.00 32.87 367 ALA C N 1
ATOM 9845 C CA . ALA C 1 370 ? 89.318 43.602 -17.639 1.00 33.13 367 ALA C CA 1
ATOM 9846 C C . ALA C 1 370 ? 89.842 42.155 -17.517 1.00 32.57 367 ALA C C 1
ATOM 9847 O O . ALA C 1 370 ? 90.146 41.691 -16.420 1.00 28.20 367 ALA C O 1
ATOM 9849 N N . LYS C 1 371 ? 89.885 41.448 -18.643 1.00 32.61 368 LYS C N 1
ATOM 9850 C CA . LYS C 1 371 ? 90.303 40.047 -18.650 1.00 35.58 368 LYS C CA 1
ATOM 9851 C C . LYS C 1 371 ? 91.820 39.926 -18.643 1.00 32.08 368 LYS C C 1
ATOM 9852 O O . LYS C 1 371 ? 92.362 38.891 -18.301 1.00 33.22 368 LYS C O 1
ATOM 9858 N N . ALA C 1 372 ? 92.505 40.989 -19.029 1.00 30.68 369 ALA C N 1
ATOM 9859 C CA . ALA C 1 372 ? 93.962 40.994 -19.037 1.00 30.32 369 ALA C CA 1
ATOM 9860 C C . ALA C 1 372 ? 94.512 42.380 -19.169 1.00 28.45 369 ALA C C 1
ATOM 9861 O O . ALA C 1 372 ? 93.893 43.256 -19.747 1.00 27.27 369 ALA C O 1
ATOM 9863 N N . LEU C 1 373 ? 95.727 42.535 -18.678 1.00 27.40 370 LEU C N 1
ATOM 9864 C CA . LEU C 1 373 ? 96.533 43.697 -18.940 1.00 26.89 370 LEU C CA 1
ATOM 9865 C C . LEU C 1 373 ? 97.595 43.318 -19.966 1.00 27.05 370 LEU C C 1
ATOM 9866 O O . LEU C 1 373 ? 98.241 42.256 -19.863 1.00 25.36 370 LEU C O 1
ATOM 9871 N N . VAL C 1 374 ? 97.739 44.172 -20.963 1.00 25.32 371 VAL C N 1
ATOM 9872 C CA . VAL C 1 374 ? 98.635 43.917 -22.074 1.00 24.73 371 VAL C CA 1
ATOM 9873 C C . VAL C 1 374 ? 99.607 45.076 -22.142 1.00 26.43 371 VAL C C 1
ATOM 9874 O O . VAL C 1 374 ? 99.194 46.240 -22.112 1.00 29.13 371 VAL C O 1
ATOM 9878 N N . ALA C 1 375 ? 100.894 44.787 -22.230 1.00 25.31 372 ALA C N 1
ATOM 9879 C CA . ALA C 1 375 ? 101.893 45.849 -22.361 1.00 25.26 372 ALA C CA 1
ATOM 9880 C C . ALA C 1 375 ? 102.946 45.543 -23.424 1.00 26.32 372 ALA C C 1
ATOM 9881 O O . ALA C 1 375 ? 103.539 44.487 -23.424 1.00 27.49 372 ALA C O 1
ATOM 9883 N N . PHE C 1 376 ? 103.145 46.495 -24.331 1.00 28.09 373 PHE C N 1
ATOM 9884 C CA . PHE C 1 376 ? 104.202 46.405 -25.332 1.00 29.23 373 PHE C CA 1
ATOM 9885 C C . PHE C 1 376 ? 105.504 46.882 -24.724 1.00 29.29 373 PHE C C 1
ATOM 9886 O O . PHE C 1 376 ? 105.550 47.928 -24.059 1.00 26.93 373 PHE C O 1
ATOM 9894 N N . THR C 1 377 ? 106.559 46.103 -24.956 1.00 26.29 374 THR C N 1
ATOM 9895 C CA . THR C 1 377 ? 107.846 46.387 -24.373 1.00 26.82 374 THR C CA 1
ATOM 9896 C C . THR C 1 377 ? 108.962 45.892 -25.250 1.00 29.34 374 THR C C 1
ATOM 9897 O O . THR C 1 377 ? 108.921 44.771 -25.773 1.00 30.23 374 THR C O 1
ATOM 9901 N N . GLN C 1 378 ? 109.933 46.777 -25.450 1.00 31.16 375 GLN C N 1
ATOM 9902 C CA . GLN C 1 378 ? 111.074 46.513 -26.275 1.00 31.44 375 GLN C CA 1
ATOM 9903 C C . GLN C 1 378 ? 112.247 45.968 -25.423 1.00 33.22 375 GLN C C 1
ATOM 9904 O O . GLN C 1 378 ? 112.958 45.061 -25.857 1.00 33.71 375 GLN C O 1
ATOM 9910 N N . SER C 1 379 ? 112.425 46.517 -24.219 1.00 28.50 376 SER C N 1
ATOM 9911 C CA . SER C 1 379 ? 113.478 46.112 -23.298 1.00 29.39 376 SER C CA 1
ATOM 9912 C C . SER C 1 379 ? 112.944 45.286 -22.132 1.00 28.84 376 SER C C 1
ATOM 9913 O O . SER C 1 379 ? 113.714 44.704 -21.373 1.00 30.24 376 SER C O 1
ATOM 9916 N N . GLY C 1 380 ? 111.634 45.282 -21.954 1.00 28.43 377 GLY C N 1
ATOM 9917 C CA . GLY C 1 380 ? 111.037 44.627 -20.781 1.00 28.57 377 GLY C CA 1
ATOM 9918 C C . GLY C 1 380 ? 110.571 45.605 -19.726 1.00 27.32 377 GLY C C 1
ATOM 9919 O O . GLY C 1 380 ? 109.743 45.265 -18.898 1.00 29.01 377 GLY C O 1
ATOM 9920 N N . ASP C 1 381 ? 111.113 46.825 -19.748 1.00 27.78 378 ASP C N 1
ATOM 9921 C CA . ASP C 1 381 ? 110.907 47.773 -18.662 1.00 27.28 378 ASP C CA 1
ATOM 9922 C C . ASP C 1 381 ? 109.445 48.073 -18.362 1.00 26.19 378 ASP C C 1
ATOM 9923 O O . ASP C 1 381 ? 109.024 47.999 -17.197 1.00 24.85 378 ASP C O 1
ATOM 9928 N N . THR C 1 382 ? 108.645 48.355 -19.396 1.00 24.91 379 THR C N 1
ATOM 9929 C CA . THR C 1 382 ? 107.256 48.755 -19.141 1.00 26.16 379 THR C CA 1
ATOM 9930 C C . THR C 1 382 ? 106.508 47.618 -18.401 1.00 29.38 379 THR C C 1
ATOM 9931 O O . THR C 1 382 ? 105.746 47.857 -17.430 1.00 29.22 379 THR C O 1
ATOM 9935 N N . VAL C 1 383 ? 106.769 46.385 -18.842 1.00 27.06 380 VAL C N 1
ATOM 9936 C CA . VAL C 1 383 ? 106.146 45.189 -18.259 1.00 27.68 380 VAL C CA 1
ATOM 9937 C C . VAL C 1 383 ? 106.642 44.928 -16.835 1.00 26.61 380 VAL C C 1
ATOM 9938 O O . VAL C 1 383 ? 105.840 44.620 -15.931 1.00 27.08 380 VAL C O 1
ATOM 9942 N N . ARG C 1 384 ? 107.940 45.089 -16.609 1.00 24.73 381 ARG C N 1
ATOM 9943 C CA . ARG C 1 384 ? 108.463 44.949 -15.265 1.00 25.03 381 ARG C CA 1
ATOM 9944 C C . ARG C 1 384 ? 107.896 45.962 -14.281 1.00 25.55 381 ARG C C 1
ATOM 9945 O O . ARG C 1 384 ? 107.710 45.633 -13.110 1.00 26.23 381 ARG C O 1
ATOM 9953 N N . ARG C 1 385 ? 107.654 47.195 -14.721 1.00 26.17 382 ARG C N 1
ATOM 9954 C CA . ARG C 1 385 ? 107.058 48.197 -13.848 1.00 28.43 382 ARG C CA 1
ATOM 9955 C C . ARG C 1 385 ? 105.626 47.855 -13.442 1.00 28.70 382 ARG C C 1
ATOM 9956 O O . ARG C 1 385 ? 105.192 48.245 -12.362 1.00 26.40 382 ARG C O 1
ATOM 9964 N N . LEU C 1 386 ? 104.919 47.118 -14.302 1.00 27.89 383 LEU C N 1
ATOM 9965 C CA . LEU C 1 386 ? 103.592 46.601 -13.972 1.00 29.56 383 LEU C CA 1
ATOM 9966 C C . LEU C 1 386 ? 103.687 45.331 -13.138 1.00 28.12 383 LEU C C 1
ATOM 9967 O O . LEU C 1 386 ? 102.983 45.201 -12.108 1.00 27.69 383 LEU C O 1
ATOM 9972 N N . ALA C 1 387 ? 104.551 44.401 -13.552 1.00 25.28 384 ALA C N 1
ATOM 9973 C CA . ALA C 1 387 ? 104.658 43.099 -12.846 1.00 25.04 384 ALA C CA 1
ATOM 9974 C C . ALA C 1 387 ? 104.934 43.252 -11.355 1.00 25.51 384 ALA C C 1
ATOM 9975 O O . ALA C 1 387 ? 104.367 42.562 -10.538 1.00 26.83 384 ALA C O 1
ATOM 9977 N N . ARG C 1 388 ? 105.822 44.170 -11.008 1.00 26.52 385 ARG C N 1
ATOM 9978 C CA . ARG C 1 388 ? 106.217 44.341 -9.644 1.00 28.35 385 ARG C CA 1
ATOM 9979 C C . ARG C 1 388 ? 105.049 44.803 -8.753 1.00 27.08 385 ARG C C 1
ATOM 9980 O O . ARG C 1 388 ? 105.147 44.725 -7.528 1.00 31.42 385 ARG C O 1
ATOM 9988 N N . LEU C 1 389 ? 103.976 45.291 -9.338 1.00 25.79 386 LEU C N 1
ATOM 9989 C CA . LEU C 1 389 ? 102.813 45.735 -8.558 1.00 28.14 386 LEU C CA 1
ATOM 9990 C C . LEU C 1 389 ? 102.016 44.538 -8.084 1.00 28.58 386 LEU C C 1
ATOM 9991 O O . LEU C 1 389 ? 101.338 44.595 -7.065 1.00 28.26 386 LEU C O 1
ATOM 9996 N N . HIS C 1 390 ? 102.128 43.441 -8.812 1.00 28.71 387 HIS C N 1
ATOM 9997 C CA . HIS C 1 390 ? 101.276 42.280 -8.611 1.00 29.42 387 HIS C CA 1
ATOM 9998 C C . HIS C 1 390 ? 99.833 42.705 -8.948 1.00 33.83 387 HIS C C 1
ATOM 9999 O O . HIS C 1 390 ? 99.407 43.870 -8.704 1.00 38.72 387 HIS C O 1
ATOM 10006 N N . THR C 1 391 ? 99.126 41.814 -9.598 1.00 32.96 388 THR C N 1
ATOM 10007 C CA . THR C 1 391 ? 97.720 41.992 -9.917 1.00 33.23 388 THR C CA 1
ATOM 10008 C C . THR C 1 391 ? 97.197 40.586 -10.158 1.00 31.66 388 THR C C 1
ATOM 10009 O O . THR C 1 391 ? 97.924 39.733 -10.669 1.00 33.28 388 THR C O 1
ATOM 10013 N N . PRO C 1 392 ? 95.966 40.330 -9.763 1.00 30.93 389 PRO C N 1
ATOM 10014 C CA . PRO C 1 392 ? 95.387 39.038 -10.051 1.00 31.70 389 PRO C CA 1
ATOM 10015 C C . PRO C 1 392 ? 95.089 38.894 -11.539 1.00 31.36 389 PRO C C 1
ATOM 10016 O O . PRO C 1 392 ? 94.861 37.796 -11.974 1.00 28.95 389 PRO C O 1
ATOM 10020 N N . LEU C 1 393 ? 95.134 40.000 -12.305 1.00 30.73 390 LEU C N 1
ATOM 10021 C CA . LEU C 1 393 ? 94.895 39.907 -13.754 1.00 31.72 390 LEU C CA 1
ATOM 10022 C C . LEU C 1 393 ? 96.101 39.285 -14.479 1.00 29.57 390 LEU C C 1
ATOM 10023 O O . LEU C 1 393 ? 97.243 39.560 -14.122 1.00 27.51 390 LEU C O 1
ATOM 10028 N N . PRO C 1 394 ? 95.838 38.486 -15.537 1.00 30.21 391 PRO C N 1
ATOM 10029 C CA . PRO C 1 394 ? 96.907 38.129 -16.458 1.00 29.23 391 PRO C CA 1
ATOM 10030 C C . PRO C 1 394 ? 97.672 39.349 -16.949 1.00 26.73 391 PRO C C 1
ATOM 10031 O O . PRO C 1 394 ? 97.062 40.429 -17.194 1.00 27.40 391 PRO C O 1
ATOM 10035 N N . LEU C 1 395 ? 98.980 39.196 -17.024 1.00 25.40 392 LEU C N 1
ATOM 10036 C CA . LEU C 1 395 ? 99.876 40.220 -17.533 1.00 25.45 392 LEU C CA 1
ATOM 10037 C C . LEU C 1 395 ? 100.586 39.670 -18.801 1.00 25.53 392 LEU C C 1
ATOM 10038 O O . LEU C 1 395 ? 101.382 38.709 -18.750 1.00 24.11 392 LEU C O 1
ATOM 10043 N N . LEU C 1 396 ? 100.227 40.262 -19.939 1.00 24.53 393 LEU C N 1
ATOM 10044 C CA . LEU C 1 396 ? 100.643 39.782 -21.243 1.00 25.46 393 LEU C CA 1
ATOM 10045 C C . LEU C 1 396 ? 101.569 40.799 -21.876 1.00 25.36 393 LEU C C 1
ATOM 10046 O O . LEU C 1 396 ? 101.170 41.913 -22.229 1.00 25.79 393 LEU C O 1
ATOM 10051 N N . ALA C 1 397 ? 102.831 40.427 -21.956 1.00 24.97 394 ALA C N 1
ATOM 10052 C CA . ALA C 1 397 ? 103.842 41.239 -22.592 1.00 23.98 394 ALA C CA 1
ATOM 10053 C C . ALA C 1 397 ? 103.848 40.973 -24.079 1.00 26.03 394 ALA C C 1
ATOM 10054 O O . ALA C 1 397 ? 103.793 39.830 -24.513 1.00 27.96 394 ALA C O 1
ATOM 10056 N N . PHE C 1 398 ? 103.909 42.048 -24.863 1.00 27.49 395 PHE C N 1
ATOM 10057 C CA . PHE C 1 398 ? 104.051 41.936 -26.300 1.00 27.43 395 PHE C CA 1
ATOM 10058 C C . PHE C 1 398 ? 105.363 42.571 -26.707 1.00 28.92 395 PHE C C 1
ATOM 10059 O O . PHE C 1 398 ? 105.709 43.637 -26.222 1.00 32.17 395 PHE C O 1
ATOM 10067 N N . THR C 1 399 ? 106.100 41.892 -27.584 1.00 27.86 396 THR C N 1
ATOM 10068 C CA . THR C 1 399 ? 107.374 42.385 -28.029 1.00 27.66 396 THR C CA 1
ATOM 10069 C C . THR C 1 399 ? 107.676 41.856 -29.441 1.00 29.08 396 THR C C 1
ATOM 10070 O O . THR C 1 399 ? 107.068 40.881 -29.902 1.00 30.46 396 THR C O 1
ATOM 10074 N N . ALA C 1 400 ? 108.633 42.490 -30.111 1.00 30.25 397 ALA C N 1
ATOM 10075 C CA . ALA C 1 400 ? 109.103 42.050 -31.404 1.00 31.10 397 ALA C CA 1
ATOM 10076 C C . ALA C 1 400 ? 110.445 41.309 -31.293 1.00 32.30 397 ALA C C 1
ATOM 10077 O O . ALA C 1 400 ? 110.924 40.752 -32.281 1.00 32.70 397 ALA C O 1
ATOM 10079 N N . TRP C 1 401 ? 111.023 41.305 -30.106 1.00 29.17 398 TRP C N 1
ATOM 10080 C CA . TRP C 1 401 ? 112.337 40.767 -29.873 1.00 31.05 398 TRP C CA 1
ATOM 10081 C C . TRP C 1 401 ? 112.272 39.454 -29.119 1.00 29.84 398 TRP C C 1
ATOM 10082 O O . TRP C 1 401 ? 111.954 39.438 -27.928 1.00 29.98 398 TRP C O 1
ATOM 10093 N N . PRO C 1 402 ? 112.580 38.328 -29.804 1.00 30.21 399 PRO C N 1
ATOM 10094 C CA . PRO C 1 402 ? 112.411 37.006 -29.215 1.00 29.71 399 PRO C CA 1
ATOM 10095 C C . PRO C 1 402 ? 113.160 36.799 -27.883 1.00 29.62 399 PRO C C 1
ATOM 10096 O O . PRO C 1 402 ? 112.653 36.110 -26.991 1.00 35.30 399 PRO C O 1
ATOM 10100 N N . GLU C 1 403 ? 114.328 37.405 -27.738 1.00 29.35 400 GLU C N 1
ATOM 10101 C CA . GLU C 1 403 ? 115.117 37.257 -26.506 1.00 30.76 400 GLU C CA 1
ATOM 10102 C C . GLU C 1 403 ? 114.342 37.822 -25.300 1.00 29.69 400 GLU C C 1
ATOM 10103 O O . GLU C 1 403 ? 114.525 37.376 -24.181 1.00 29.53 400 GLU C O 1
ATOM 10109 N N . VAL C 1 404 ? 113.479 38.818 -25.543 1.00 29.74 401 VAL C N 1
ATOM 10110 C CA . VAL C 1 404 ? 112.695 39.415 -24.464 1.00 28.90 401 VAL C CA 1
ATOM 10111 C C . VAL C 1 404 ? 111.698 38.417 -23.866 1.00 28.56 401 VAL C C 1
ATOM 10112 O O . VAL C 1 404 ? 111.446 38.427 -22.646 1.00 26.23 401 VAL C O 1
ATOM 10116 N N . ARG C 1 405 ? 111.193 37.506 -24.690 1.00 27.20 402 ARG C N 1
ATOM 10117 C CA . ARG C 1 405 ? 110.321 36.452 -24.152 1.00 26.98 402 ARG C CA 1
ATOM 10118 C C . ARG C 1 405 ? 111.086 35.560 -23.167 1.00 26.60 402 ARG C C 1
ATOM 10119 O O . ARG C 1 405 ? 110.563 35.194 -22.133 1.00 28.47 402 ARG C O 1
ATOM 10127 N N . SER C 1 406 ? 112.318 35.217 -23.492 1.00 26.87 403 SER C N 1
ATOM 10128 C CA . SER C 1 406 ? 113.113 34.384 -22.608 1.00 26.73 403 SER C CA 1
ATOM 10129 C C . SER C 1 406 ? 113.527 35.167 -21.339 1.00 26.70 403 SER C C 1
ATOM 10130 O O . SER C 1 406 ? 113.563 34.628 -20.244 1.00 25.20 403 SER C O 1
ATOM 10133 N N . GLN C 1 407 ? 113.817 36.442 -21.501 1.00 25.97 404 GLN C N 1
ATOM 10134 C CA . GLN C 1 407 ? 114.247 37.259 -20.367 1.00 26.14 404 GLN C CA 1
ATOM 10135 C C . GLN C 1 407 ? 113.095 37.467 -19.358 1.00 27.16 404 GLN C C 1
ATOM 10136 O O . GLN C 1 407 ? 113.307 37.491 -18.138 1.00 29.66 404 GLN C O 1
ATOM 10142 N N . LEU C 1 408 ? 111.891 37.646 -19.881 1.00 25.12 405 LEU C N 1
ATOM 10143 C CA . LEU C 1 408 ? 110.716 37.867 -19.082 1.00 24.79 405 LEU C CA 1
ATOM 10144 C C . LEU C 1 408 ? 110.207 36.588 -18.436 1.00 24.93 405 LEU C C 1
ATOM 10145 O O . LEU C 1 408 ? 109.328 36.643 -17.578 1.00 23.39 405 LEU C O 1
ATOM 10150 N N . ALA C 1 409 ? 110.820 35.458 -18.765 1.00 26.27 406 ALA C N 1
ATOM 10151 C CA . ALA C 1 409 ? 110.479 34.213 -18.128 1.00 26.46 406 ALA C CA 1
ATOM 10152 C C . ALA C 1 409 ? 110.731 34.293 -16.607 1.00 30.03 406 ALA C C 1
ATOM 10153 O O . ALA C 1 409 ? 110.142 33.520 -15.835 1.00 30.76 406 ALA C O 1
ATOM 10155 N N . MET C 1 410 ? 111.657 35.164 -16.183 1.00 29.79 407 MET C N 1
ATOM 10156 C CA . MET C 1 410 ? 111.944 35.312 -14.768 1.00 30.12 407 MET C CA 1
ATOM 10157 C C . MET C 1 410 ? 111.149 36.436 -14.080 1.00 29.09 407 MET C C 1
ATOM 10158 O O . MET C 1 410 ? 111.340 36.641 -12.889 1.00 29.54 407 MET C O 1
ATOM 10163 N N . THR C 1 411 ? 110.284 37.144 -14.815 1.00 24.41 408 THR C N 1
ATOM 10164 C CA . THR C 1 411 ? 109.552 38.266 -14.271 1.00 26.17 408 THR C CA 1
ATOM 10165 C C . THR C 1 411 ? 108.158 37.779 -13.803 1.00 26.73 408 THR C C 1
ATOM 10166 O O . THR C 1 411 ? 107.456 37.054 -14.526 1.00 23.94 408 THR C O 1
ATOM 10170 N N . TRP C 1 412 ? 107.783 38.202 -12.599 1.00 25.22 409 TRP C N 1
ATOM 10171 C CA . TRP C 1 412 ? 106.499 37.839 -11.995 1.00 26.33 409 TRP C CA 1
ATOM 10172 C C . TRP C 1 412 ? 105.299 37.940 -12.926 1.00 24.88 409 TRP C C 1
ATOM 10173 O O . TRP C 1 412 ? 105.062 38.988 -13.572 1.00 26.47 409 TRP C O 1
ATOM 10184 N N . GLY C 1 413 ? 104.548 36.836 -12.997 1.00 24.99 410 GLY C N 1
ATOM 10185 C CA . GLY C 1 413 ? 103.181 36.853 -13.473 1.00 24.40 410 GLY C CA 1
ATOM 10186 C C . GLY C 1 413 ? 103.013 37.127 -14.958 1.00 24.56 410 GLY C C 1
ATOM 10187 O O . GLY C 1 413 ? 101.913 37.373 -15.416 1.00 27.65 410 GLY C O 1
ATOM 10188 N N . THR C 1 414 ? 104.105 37.060 -15.705 1.00 24.34 411 THR C N 1
ATOM 10189 C CA . THR C 1 414 ? 104.141 37.527 -17.075 1.00 24.23 411 THR C CA 1
ATOM 10190 C C . THR C 1 414 ? 104.306 36.412 -18.112 1.00 25.86 411 THR C C 1
ATOM 10191 O O . THR C 1 414 ? 105.128 35.516 -17.959 1.00 25.12 411 THR C O 1
ATOM 10195 N N . GLU C 1 415 ? 103.471 36.455 -19.142 1.00 28.08 412 GLU C N 1
ATOM 10196 C CA . GLU C 1 415 ? 103.612 35.632 -20.358 1.00 28.50 412 GLU C CA 1
ATOM 10197 C C . GLU C 1 415 ? 103.856 36.594 -21.509 1.00 29.28 412 GLU C C 1
ATOM 10198 O O . GLU C 1 415 ? 103.316 37.741 -21.532 1.00 26.41 412 GLU C O 1
ATOM 10204 N N . THR C 1 416 ? 104.663 36.163 -22.473 1.00 26.95 413 THR C N 1
ATOM 10205 C CA . THR C 1 416 ? 105.094 37.057 -23.531 1.00 26.95 413 THR C CA 1
ATOM 10206 C C . THR C 1 416 ? 104.717 36.490 -24.912 1.00 28.52 413 THR C C 1
ATOM 10207 O O . THR C 1 416 ? 104.781 35.271 -25.143 1.00 26.37 413 THR C O 1
ATOM 10211 N N . PHE C 1 417 ? 104.277 37.406 -25.787 1.00 28.91 414 PHE C N 1
ATOM 10212 C CA . PHE C 1 417 ? 103.881 37.106 -27.152 1.00 30.39 414 PHE C CA 1
ATOM 10213 C C . PHE C 1 417 ? 104.818 37.859 -28.057 1.00 31.53 414 PHE C C 1
ATOM 10214 O O . PHE C 1 417 ? 105.054 39.073 -27.879 1.00 31.23 414 PHE C O 1
ATOM 10222 N N . ILE C 1 418 ? 105.415 37.122 -28.983 1.00 30.88 415 ILE C N 1
ATOM 10223 C CA . ILE C 1 418 ? 106.253 37.710 -30.014 1.00 34.61 415 ILE C CA 1
ATOM 10224 C C . ILE C 1 418 ? 105.390 38.072 -31.218 1.00 35.29 415 ILE C C 1
ATOM 10225 O O . ILE C 1 418 ? 104.615 37.249 -31.713 1.00 36.74 415 ILE C O 1
ATOM 10230 N N . VAL C 1 419 ? 105.514 39.309 -31.662 1.00 35.66 416 VAL C N 1
ATOM 10231 C CA . VAL C 1 419 ? 104.753 39.786 -32.816 1.00 36.64 416 VAL C CA 1
ATOM 10232 C C . VAL C 1 419 ? 105.667 40.622 -33.689 1.00 36.50 416 VAL C C 1
ATOM 10233 O O . VAL C 1 419 ? 106.800 40.935 -33.299 1.00 36.22 416 VAL C O 1
ATOM 10237 N N . PRO C 1 420 ? 105.210 40.953 -34.890 1.00 36.99 417 PRO C N 1
ATOM 10238 C CA . PRO C 1 420 ? 106.083 41.709 -35.760 1.00 38.50 417 PRO C CA 1
ATOM 10239 C C . PRO C 1 420 ? 106.352 43.116 -35.211 1.00 37.46 417 PRO C C 1
ATOM 10240 O O . PRO C 1 420 ? 105.585 43.634 -34.388 1.00 35.20 417 PRO C O 1
ATOM 10244 N N . LYS C 1 421 ? 107.437 43.722 -35.667 1.00 38.73 418 LYS C N 1
ATOM 10245 C CA . LYS C 1 421 ? 107.724 45.113 -35.384 1.00 41.50 418 LYS C CA 1
ATOM 10246 C C . LYS C 1 421 ? 106.736 45.991 -36.148 1.00 41.38 418 LYS C C 1
ATOM 10247 O O . LYS C 1 421 ? 106.659 45.933 -37.365 1.00 42.75 418 LYS C O 1
ATOM 10253 N N . MET C 1 422 ? 105.975 46.800 -35.437 1.00 38.24 419 MET C N 1
ATOM 10254 C CA . MET C 1 422 ? 104.865 47.524 -36.029 1.00 41.83 419 MET C CA 1
ATOM 10255 C C . MET C 1 422 ? 105.223 48.979 -36.176 1.00 42.18 419 MET C C 1
ATOM 10256 O O . MET C 1 422 ? 106.112 49.474 -35.470 1.00 41.57 419 MET C O 1
ATOM 10261 N N . GLN C 1 423 ? 104.497 49.666 -37.045 1.00 42.05 420 GLN C N 1
ATOM 10262 C CA . GLN C 1 423 ? 104.813 51.051 -37.410 1.00 45.04 420 GLN C CA 1
ATOM 10263 C C . GLN C 1 423 ? 103.803 52.025 -36.797 1.00 43.56 420 GLN C C 1
ATOM 10264 O O . GLN C 1 423 ? 103.844 53.230 -37.072 1.00 44.01 420 GLN C O 1
ATOM 10270 N N . SER C 1 424 ? 102.893 51.513 -35.975 1.00 41.27 421 SER C N 1
ATOM 10271 C CA . SER C 1 424 ? 101.857 52.346 -35.382 1.00 41.28 421 SER C CA 1
ATOM 10272 C C . SER C 1 424 ? 101.250 51.646 -34.169 1.00 38.50 421 SER C C 1
ATOM 10273 O O . SER C 1 424 ? 101.316 50.427 -34.049 1.00 39.05 421 SER C O 1
ATOM 10276 N N . THR C 1 425 ? 100.675 52.412 -33.260 1.00 38.26 422 THR C N 1
ATOM 10277 C CA . THR C 1 425 ? 100.010 51.822 -32.128 1.00 38.31 422 THR C CA 1
ATOM 10278 C C . THR C 1 425 ? 98.715 51.106 -32.542 1.00 36.63 422 THR C C 1
ATOM 10279 O O . THR C 1 425 ? 98.340 50.111 -31.923 1.00 37.41 422 THR C O 1
ATOM 10283 N N . ASP C 1 426 ? 98.054 51.579 -33.587 1.00 39.88 423 ASP C N 1
ATOM 10284 C CA . ASP C 1 426 ? 96.871 50.864 -34.105 1.00 41.57 423 ASP C CA 1
ATOM 10285 C C . ASP C 1 426 ? 97.268 49.440 -34.514 1.00 42.30 423 ASP C C 1
ATOM 10286 O O . ASP C 1 426 ? 96.533 48.466 -34.257 1.00 38.93 423 ASP C O 1
ATOM 10291 N N . GLY C 1 427 ? 98.419 49.344 -35.185 1.00 43.88 424 GLY C N 1
ATOM 10292 C CA . GLY C 1 427 ? 98.960 48.054 -35.634 1.00 44.08 424 GLY C CA 1
ATOM 10293 C C . GLY C 1 427 ? 99.293 47.182 -34.449 1.00 40.33 424 GLY C C 1
ATOM 10294 O O . GLY C 1 427 ? 98.951 46.008 -34.443 1.00 41.44 424 GLY C O 1
ATOM 10295 N N . MET C 1 428 ? 99.941 47.756 -33.431 1.00 37.25 425 MET C N 1
ATOM 10296 C CA . MET C 1 428 ? 100.178 47.027 -32.189 1.00 37.82 425 MET C CA 1
ATOM 10297 C C . MET C 1 428 ? 98.884 46.417 -31.643 1.00 35.38 425 MET C C 1
ATOM 10298 O O . MET C 1 428 ? 98.834 45.230 -31.302 1.00 32.76 425 MET C O 1
ATOM 10303 N N . ILE C 1 429 ? 97.835 47.218 -31.593 1.00 34.85 426 ILE C N 1
ATOM 10304 C CA . ILE C 1 429 ? 96.574 46.756 -31.035 1.00 35.45 426 ILE C CA 1
ATOM 10305 C C . ILE C 1 429 ? 95.942 45.649 -31.873 1.00 37.35 426 ILE C C 1
ATOM 10306 O O . ILE C 1 429 ? 95.415 44.684 -31.314 1.00 36.18 426 ILE C O 1
ATOM 10311 N N . ARG C 1 430 ? 95.999 45.778 -33.205 1.00 37.56 427 ARG C N 1
ATOM 10312 C CA . ARG C 1 430 ? 95.562 44.680 -34.075 1.00 41.35 427 ARG C CA 1
ATOM 10313 C C . ARG C 1 430 ? 96.339 43.386 -33.819 1.00 37.77 427 ARG C C 1
ATOM 10314 O O . ARG C 1 430 ? 95.763 42.298 -33.866 1.00 36.89 427 ARG C O 1
ATOM 10322 N N . GLN C 1 431 ? 97.640 43.498 -33.557 1.00 37.35 428 GLN C N 1
ATOM 10323 C CA . GLN C 1 431 ? 98.455 42.312 -33.275 1.00 36.05 428 GLN C CA 1
ATOM 10324 C C . GLN C 1 431 ? 98.017 41.646 -31.963 1.00 33.49 428 GLN C C 1
ATOM 10325 O O . GLN C 1 431 ? 98.102 40.414 -31.820 1.00 36.01 428 GLN C O 1
ATOM 10331 N N . VAL C 1 432 ? 97.567 42.446 -31.003 1.00 31.37 429 VAL C N 1
ATOM 10332 C CA . VAL C 1 432 ? 97.077 41.900 -29.776 1.00 31.31 429 VAL C CA 1
ATOM 10333 C C . VAL C 1 432 ? 95.886 41.016 -30.045 1.00 33.05 429 VAL C C 1
ATOM 10334 O O . VAL C 1 432 ? 95.829 39.871 -29.573 1.00 36.36 429 VAL C O 1
ATOM 10338 N N . ASP C 1 433 ? 94.945 41.519 -30.820 1.00 33.02 430 ASP C N 1
ATOM 10339 C CA . ASP C 1 433 ? 93.754 40.758 -31.099 1.00 35.39 430 ASP C CA 1
ATOM 10340 C C . ASP C 1 433 ? 94.086 39.463 -31.849 1.00 37.55 430 ASP C C 1
ATOM 10341 O O . ASP C 1 433 ? 93.518 38.421 -31.561 1.00 36.10 430 ASP C O 1
ATOM 10346 N N . LYS C 1 434 ? 94.954 39.566 -32.858 1.00 38.05 431 LYS C N 1
ATOM 10347 C CA . LYS C 1 434 ? 95.312 38.397 -33.652 1.00 41.43 431 LYS C CA 1
ATOM 10348 C C . LYS C 1 434 ? 95.931 37.348 -32.760 1.00 38.62 431 LYS C C 1
ATOM 10349 O O . LYS C 1 434 ? 95.509 36.198 -32.777 1.00 39.57 431 LYS C O 1
ATOM 10355 N N . SER C 1 435 ? 96.911 37.748 -31.934 1.00 37.54 432 SER C N 1
ATOM 10356 C CA . SER C 1 435 ? 97.599 36.810 -31.057 1.00 37.19 432 SER C CA 1
ATOM 10357 C C . SER C 1 435 ? 96.646 36.170 -30.057 1.00 38.04 432 SER C C 1
ATOM 10358 O O . SER C 1 435 ? 96.674 34.949 -29.854 1.00 37.91 432 SER C O 1
ATOM 10361 N N . LEU C 1 436 ? 95.827 36.985 -29.402 1.00 35.75 433 LEU C N 1
ATOM 10362 C CA . LEU C 1 436 ? 94.990 36.465 -28.317 1.00 36.50 433 LEU C CA 1
ATOM 10363 C C . LEU C 1 436 ? 93.857 35.602 -28.828 1.00 37.31 433 LEU C C 1
ATOM 10364 O O . LEU C 1 436 ? 93.469 34.626 -28.183 1.00 35.94 433 LEU C O 1
ATOM 10369 N N . LEU C 1 437 ? 93.353 35.924 -30.010 1.00 40.51 434 LEU C N 1
ATOM 10370 C CA . LEU C 1 437 ? 92.216 35.182 -30.549 1.00 44.26 434 LEU C CA 1
ATOM 10371 C C . LEU C 1 437 ? 92.593 33.761 -30.937 1.00 47.72 434 LEU C C 1
ATOM 10372 O O . LEU C 1 437 ? 91.720 32.898 -31.039 1.00 49.37 434 LEU C O 1
ATOM 10377 N N . GLU C 1 438 ? 93.885 33.527 -31.156 1.00 48.73 435 GLU C N 1
ATOM 10378 C CA . GLU C 1 438 ? 94.381 32.178 -31.461 1.00 52.05 435 GLU C CA 1
ATOM 10379 C C . GLU C 1 438 ? 94.367 31.292 -30.218 1.00 53.66 435 GLU C C 1
ATOM 10380 O O . GLU C 1 438 ? 94.431 30.083 -30.324 1.00 57.42 435 GLU C O 1
ATOM 10386 N N . LEU C 1 439 ? 94.294 31.904 -29.038 1.00 54.49 436 LEU C N 1
ATOM 10387 C CA . LEU C 1 439 ? 94.177 31.142 -27.781 1.00 55.19 436 LEU C CA 1
ATOM 10388 C C . LEU C 1 439 ? 92.723 30.777 -27.511 1.00 58.56 436 LEU C C 1
ATOM 10389 O O . LEU C 1 439 ? 91.824 31.596 -27.729 1.00 59.97 436 LEU C O 1
ATOM 10394 N N . ALA C 1 440 ? 92.494 29.552 -27.038 1.00 56.75 437 ALA C N 1
ATOM 10395 C CA . ALA C 1 440 ? 91.153 29.118 -26.685 1.00 62.13 437 ALA C CA 1
ATOM 10396 C C . ALA C 1 440 ? 90.552 30.033 -25.608 1.00 62.76 437 ALA C C 1
ATOM 10397 O O . ALA C 1 440 ? 89.355 30.293 -25.608 1.00 66.21 437 ALA C O 1
ATOM 10399 N N . ARG C 1 441 ? 91.382 30.525 -24.694 1.00 59.72 438 ARG C N 1
ATOM 10400 C CA . ARG C 1 441 ? 90.839 31.255 -23.551 1.00 59.40 438 ARG C CA 1
ATOM 10401 C C . ARG C 1 441 ? 90.401 32.712 -23.824 1.00 52.81 438 ARG C C 1
ATOM 10402 O O . ARG C 1 441 ? 89.689 33.281 -22.998 1.00 57.82 438 ARG C O 1
ATOM 10410 N N . TYR C 1 442 ? 90.746 33.301 -24.966 1.00 47.11 439 TYR C N 1
ATOM 10411 C CA . TYR C 1 442 ? 90.229 34.656 -25.290 1.00 46.52 439 TYR C CA 1
ATOM 10412 C C . TYR C 1 442 ? 89.265 34.650 -26.470 1.00 47.02 439 TYR C C 1
ATOM 10413 O O . TYR C 1 442 ? 89.428 33.873 -27.388 1.00 49.70 439 TYR C O 1
ATOM 10422 N N . LYS C 1 443 ? 88.259 35.524 -26.431 1.00 47.63 440 LYS C N 1
ATOM 10423 C CA . LYS C 1 443 ? 87.274 35.622 -27.509 1.00 50.09 440 LYS C CA 1
ATOM 10424 C C . LYS C 1 443 ? 86.923 37.070 -27.848 1.00 50.53 440 LYS C C 1
ATOM 10425 O O . LYS C 1 443 ? 87.252 38.016 -27.100 1.00 47.31 440 LYS C O 1
ATOM 10431 N N . ARG C 1 444 ? 86.228 37.241 -28.968 1.00 51.25 441 ARG C N 1
ATOM 10432 C CA . ARG C 1 444 ? 85.781 38.557 -29.386 1.00 50.41 441 ARG C CA 1
ATOM 10433 C C . ARG C 1 444 ? 84.896 39.148 -28.343 1.00 47.92 441 ARG C C 1
ATOM 10434 O O . ARG C 1 444 ? 84.040 38.470 -27.815 1.00 47.36 441 ARG C O 1
ATOM 10442 N N . GLY C 1 445 ? 85.119 40.423 -28.049 1.00 45.91 442 GLY C N 1
ATOM 10443 C CA . GLY C 1 445 ? 84.341 41.107 -27.033 1.00 47.06 442 GLY C CA 1
ATOM 10444 C C . GLY C 1 445 ? 85.037 41.209 -25.688 1.00 43.80 442 GLY C C 1
ATOM 10445 O O . GLY C 1 445 ? 84.631 42.021 -24.836 1.00 44.96 442 GLY C O 1
ATOM 10446 N N . ASP C 1 446 ? 86.076 40.399 -25.476 1.00 40.68 443 ASP C N 1
ATOM 10447 C CA . ASP C 1 446 ? 86.794 40.399 -24.194 1.00 38.32 443 ASP C CA 1
ATOM 10448 C C . ASP C 1 446 ? 87.493 41.737 -23.971 1.00 37.19 443 ASP C C 1
ATOM 10449 O O . ASP C 1 446 ? 88.171 42.261 -24.848 1.00 33.78 443 ASP C O 1
ATOM 10454 N N . LEU C 1 447 ? 87.358 42.262 -22.761 1.00 37.29 444 LEU C N 1
ATOM 10455 C CA . LEU C 1 447 ? 87.871 43.578 -22.450 1.00 35.20 444 LEU C CA 1
ATOM 10456 C C . LEU C 1 447 ? 89.310 43.450 -22.005 1.00 32.40 444 LEU C C 1
ATOM 10457 O O . LEU C 1 447 ? 89.634 42.642 -21.164 1.00 33.99 444 LEU C O 1
ATOM 10462 N N . VAL C 1 448 ? 90.185 44.236 -22.603 1.00 32.07 445 VAL C N 1
ATOM 10463 C CA . VAL C 1 448 ? 91.591 44.220 -22.235 1.00 30.07 445 VAL C CA 1
ATOM 10464 C C . VAL C 1 448 ? 92.042 45.658 -22.143 1.00 30.89 445 VAL C C 1
ATOM 10465 O O . VAL C 1 448 ? 91.428 46.551 -22.732 1.00 34.02 445 VAL C O 1
ATOM 10469 N N . VAL C 1 449 ? 93.068 45.885 -21.335 1.00 27.87 446 VAL C N 1
ATOM 10470 C CA . VAL C 1 449 ? 93.645 47.195 -21.202 1.00 28.59 446 VAL C CA 1
ATOM 10471 C C . VAL C 1 449 ? 95.041 47.105 -21.761 1.00 28.40 446 VAL C C 1
ATOM 10472 O O . VAL C 1 449 ? 95.848 46.257 -21.310 1.00 27.96 446 VAL C O 1
ATOM 10476 N N . ILE C 1 450 ? 95.322 47.955 -22.756 1.00 29.68 447 ILE C N 1
ATOM 10477 C CA . ILE C 1 450 ? 96.557 47.856 -23.529 1.00 27.00 447 ILE C CA 1
ATOM 10478 C C . ILE C 1 450 ? 97.420 49.084 -23.308 1.00 26.84 447 ILE C C 1
ATOM 10479 O O . ILE C 1 450 ? 96.976 50.222 -23.466 1.00 28.69 447 ILE C O 1
ATOM 10484 N N . VAL C 1 451 ? 98.657 48.844 -22.929 1.00 25.43 448 VAL C N 1
ATOM 10485 C CA . VAL C 1 451 ? 99.641 49.859 -22.813 1.00 25.88 448 VAL C CA 1
ATOM 10486 C C . VAL C 1 451 ? 100.594 49.791 -23.993 1.00 26.14 448 VAL C C 1
ATOM 10487 O O . VAL C 1 451 ? 101.136 48.709 -24.311 1.00 26.39 448 VAL C O 1
ATOM 10491 N N . ALA C 1 452 ? 100.789 50.925 -24.668 1.00 25.55 449 ALA C N 1
ATOM 10492 C CA . ALA C 1 452 ? 101.693 50.981 -25.819 1.00 27.03 449 ALA C CA 1
ATOM 10493 C C . ALA C 1 452 ? 102.334 52.360 -25.895 1.00 30.47 449 ALA C C 1
ATOM 10494 O O . ALA C 1 452 ? 102.089 53.211 -25.040 1.00 31.88 449 ALA C O 1
ATOM 10496 N N . GLY C 1 453 ? 103.146 52.596 -26.935 1.00 30.16 450 GLY C N 1
ATOM 10497 C CA . GLY C 1 453 ? 103.756 53.898 -27.072 1.00 31.59 450 GLY C CA 1
ATOM 10498 C C . GLY C 1 453 ? 104.222 54.218 -28.485 1.00 31.67 450 GLY C C 1
ATOM 10499 O O . GLY C 1 453 ? 104.681 53.317 -29.230 1.00 31.12 450 GLY C O 1
ATOM 10500 N N . ALA C 1 454 ? 104.162 55.500 -28.825 1.00 33.19 451 ALA C N 1
ATOM 10501 C CA . ALA C 1 454 ? 104.800 56.016 -30.027 1.00 38.22 451 ALA C CA 1
ATOM 10502 C C . ALA C 1 454 ? 105.797 57.100 -29.617 1.00 41.95 451 ALA C C 1
ATOM 10503 O O . ALA C 1 454 ? 105.543 57.824 -28.638 1.00 42.71 451 ALA C O 1
ATOM 10505 N N . PRO C 1 455 ? 106.932 57.225 -30.331 1.00 43.91 452 PRO C N 1
ATOM 10506 C CA . PRO C 1 455 ? 107.164 56.535 -31.611 1.00 44.59 452 PRO C CA 1
ATOM 10507 C C . PRO C 1 455 ? 107.362 55.027 -31.454 1.00 44.60 452 PRO C C 1
ATOM 10508 O O . PRO C 1 455 ? 107.986 54.571 -30.465 1.00 44.13 452 PRO C O 1
ATOM 10512 N N . PRO C 1 456 ? 106.823 54.244 -32.398 1.00 44.79 453 PRO C N 1
ATOM 10513 C CA . PRO C 1 456 ? 106.952 52.775 -32.325 1.00 43.43 453 PRO C CA 1
ATOM 10514 C C . PRO C 1 456 ? 108.407 52.373 -32.338 1.00 40.01 453 PRO C C 1
ATOM 10515 O O . PRO C 1 456 ? 109.242 53.143 -32.776 1.00 37.84 453 PRO C O 1
ATOM 10519 N N . GLY C 1 457 ? 108.705 51.192 -31.809 1.00 38.54 454 GLY C N 1
ATOM 10520 C CA . GLY C 1 457 ? 110.037 50.642 -31.865 1.00 37.76 454 GLY C CA 1
ATOM 10521 C C . GLY C 1 457 ? 111.083 51.455 -31.127 1.00 37.85 454 GLY C C 1
ATOM 10522 O O . GLY C 1 457 ? 112.254 51.389 -31.468 1.00 37.27 454 GLY C O 1
ATOM 10523 N N . THR C 1 458 ? 110.665 52.205 -30.098 1.00 35.23 455 THR C N 1
ATOM 10524 C CA . THR C 1 458 ? 111.584 53.037 -29.331 1.00 34.99 455 THR C CA 1
ATOM 10525 C C . THR C 1 458 ? 111.454 52.704 -27.839 1.00 34.45 455 THR C C 1
ATOM 10526 O O . THR C 1 458 ? 110.387 52.857 -27.250 1.00 33.77 455 THR C O 1
ATOM 10530 N N . VAL C 1 459 ? 112.554 52.271 -27.226 1.00 34.95 456 VAL C N 1
ATOM 10531 C CA . VAL C 1 459 ? 112.540 52.012 -25.789 1.00 34.09 456 VAL C CA 1
ATOM 10532 C C . VAL C 1 459 ? 112.102 53.272 -25.057 1.00 34.28 456 VAL C C 1
ATOM 10533 O O . VAL C 1 459 ? 112.575 54.396 -25.371 1.00 35.26 456 VAL C O 1
ATOM 10537 N N . GLY C 1 460 ? 111.149 53.117 -24.125 1.00 31.92 457 GLY C N 1
ATOM 10538 C CA . GLY C 1 460 ? 110.743 54.247 -23.295 1.00 32.67 457 GLY C CA 1
ATOM 10539 C C . GLY C 1 460 ? 109.632 55.136 -23.844 1.00 34.36 457 GLY C C 1
ATOM 10540 O O . GLY C 1 460 ? 109.220 56.100 -23.173 1.00 33.75 457 GLY C O 1
ATOM 10541 N N . SER C 1 461 ? 109.139 54.849 -25.052 1.00 33.58 458 SER C N 1
ATOM 10542 C CA . SER C 1 461 ? 108.146 55.758 -25.668 1.00 34.30 458 SER C CA 1
ATOM 10543 C C . SER C 1 461 ? 106.729 55.572 -25.076 1.00 32.18 458 SER C C 1
ATOM 10544 O O . SER C 1 461 ? 105.850 56.361 -25.341 1.00 35.68 458 SER C O 1
ATOM 10547 N N . THR C 1 462 ? 106.548 54.537 -24.268 1.00 30.96 459 THR C N 1
ATOM 10548 C CA . THR C 1 462 ? 105.276 54.205 -23.640 1.00 28.72 459 THR C CA 1
ATOM 10549 C C . THR C 1 462 ? 104.475 55.451 -23.234 1.00 30.40 459 THR C C 1
ATOM 10550 O O . THR C 1 462 ? 104.927 56.266 -22.405 1.00 31.61 459 THR C O 1
ATOM 10554 N N . ASN C 1 463 ? 103.321 55.646 -23.876 1.00 29.42 460 ASN C N 1
ATOM 10555 C CA . ASN C 1 463 ? 102.553 56.868 -23.654 1.00 29.60 460 ASN C CA 1
ATOM 10556 C C . ASN C 1 463 ? 101.066 56.792 -23.903 1.00 28.45 460 ASN C C 1
ATOM 10557 O O . ASN C 1 463 ? 100.384 57.828 -23.944 1.00 29.67 460 ASN C O 1
ATOM 10562 N N . LEU C 1 464 ? 100.538 55.584 -23.982 1.00 28.99 461 LEU C N 1
ATOM 10563 C CA . LEU C 1 464 ? 99.133 55.441 -24.194 1.00 30.01 461 LEU C CA 1
ATOM 10564 C C . LEU C 1 464 ? 98.534 54.223 -23.467 1.00 29.93 461 LEU C C 1
ATOM 10565 O O . LEU C 1 464 ? 99.176 53.141 -23.355 1.00 26.93 461 LEU C O 1
ATOM 10570 N N . ILE C 1 465 ? 97.317 54.431 -22.943 1.00 27.97 462 ILE C N 1
ATOM 10571 C CA . ILE C 1 465 ? 96.502 53.347 -22.416 1.00 26.16 462 ILE C CA 1
ATOM 10572 C C . ILE C 1 465 ? 95.198 53.310 -23.195 1.00 26.69 462 ILE C C 1
ATOM 10573 O O . ILE C 1 465 ? 94.494 54.328 -23.321 1.00 28.38 462 ILE C O 1
ATOM 10578 N N . HIS C 1 466 ? 94.882 52.145 -23.726 1.00 26.98 463 HIS C N 1
ATOM 10579 C CA . HIS C 1 466 ? 93.670 51.965 -24.507 1.00 30.50 463 HIS C CA 1
ATOM 10580 C C . HIS C 1 466 ? 92.860 50.837 -23.904 1.00 29.74 463 HIS C C 1
ATOM 10581 O O . HIS C 1 466 ? 93.358 49.741 -23.702 1.00 30.62 463 HIS C O 1
ATOM 10588 N N . VAL C 1 467 ? 91.618 51.112 -23.608 1.00 29.58 464 VAL C N 1
ATOM 10589 C CA . VAL C 1 467 ? 90.704 50.106 -23.135 1.00 30.92 464 VAL C CA 1
ATOM 10590 C C . VAL C 1 467 ? 90.044 49.590 -24.392 1.00 35.35 464 VAL C C 1
ATOM 10591 O O . VAL C 1 467 ? 89.452 50.364 -25.154 1.00 42.49 464 VAL C O 1
ATOM 10595 N N . HIS C 1 468 ? 90.143 48.294 -24.626 1.00 34.13 465 HIS C N 1
ATOM 10596 C CA . HIS C 1 468 ? 89.798 47.741 -25.932 1.00 34.28 465 HIS C CA 1
ATOM 10597 C C . HIS C 1 468 ? 89.030 46.438 -25.743 1.00 33.80 465 HIS C C 1
ATOM 10598 O O . HIS C 1 468 ? 89.339 45.652 -24.877 1.00 30.58 465 HIS C O 1
ATOM 10605 N N . ARG C 1 469 ? 87.994 46.237 -26.537 1.00 37.14 466 ARG C N 1
ATOM 10606 C CA . ARG C 1 469 ? 87.366 44.925 -26.608 1.00 39.26 466 ARG C CA 1
ATOM 10607 C C . ARG C 1 469 ? 87.896 44.207 -27.851 1.00 40.13 466 ARG C C 1
ATOM 10608 O O . ARG C 1 469 ? 87.884 44.747 -28.970 1.00 38.98 466 ARG C O 1
ATOM 10616 N N . ILE C 1 470 ? 88.390 43.003 -27.632 1.00 38.63 467 ILE C N 1
ATOM 10617 C CA . ILE C 1 470 ? 89.047 42.242 -28.672 1.00 43.49 467 ILE C CA 1
ATOM 10618 C C . ILE C 1 470 ? 88.155 42.118 -29.896 1.00 47.75 467 ILE C C 1
ATOM 10619 O O . ILE C 1 470 ? 87.020 41.662 -29.810 1.00 45.96 467 ILE C O 1
ATOM 10624 N N . GLY C 1 471 ? 88.686 42.558 -31.038 1.00 36.05 468 GLY C N 1
ATOM 10625 C CA . GLY C 1 471 ? 88.002 42.417 -32.322 1.00 37.91 468 GLY C CA 1
ATOM 10626 C C . GLY C 1 471 ? 86.936 43.466 -32.581 1.00 43.17 468 GLY C C 1
ATOM 10627 O O . GLY C 1 471 ? 86.327 43.478 -33.647 1.00 43.70 468 GLY C O 1
ATOM 10628 N N . GLU C 1 472 ? 86.710 44.367 -31.627 1.00 41.06 469 GLU C N 1
ATOM 10629 C CA . GLU C 1 472 ? 85.685 45.382 -31.810 1.00 37.82 469 GLU C CA 1
ATOM 10630 C C . GLU C 1 472 ? 86.287 46.654 -32.370 1.00 34.89 469 GLU C C 1
ATOM 10631 O O . GLU C 1 472 ? 87.491 46.896 -32.265 1.00 43.89 469 GLU C O 1
ATOM 10637 N N . ASP C 1 473 ? 85.434 47.455 -32.987 1.00 37.45 470 ASP C N 1
ATOM 10638 C CA . ASP C 1 473 ? 85.852 48.632 -33.724 1.00 34.73 470 ASP C CA 1
ATOM 10639 C C . ASP C 1 473 ? 85.904 49.841 -32.793 1.00 41.04 470 ASP C C 1
ATOM 10640 O O . ASP C 1 473 ? 85.093 50.766 -32.926 1.00 43.81 470 ASP C O 1
ATOM 10645 N N . ASP C 1 474 ? 86.854 49.848 -31.854 1.00 32.10 471 ASP C N 1
ATOM 10646 C CA . ASP C 1 474 ? 86.881 50.914 -30.827 1.00 33.23 471 ASP C CA 1
ATOM 10647 C C . ASP C 1 474 ? 88.220 51.603 -30.763 1.00 33.89 471 ASP C C 1
ATOM 10648 O O . ASP C 1 474 ? 88.558 52.227 -29.756 1.00 31.87 471 ASP C O 1
ATOM 10653 N N . VAL C 1 475 ? 88.984 51.510 -31.852 1.00 29.91 472 VAL C N 1
ATOM 10654 C CA . VAL C 1 475 ? 90.286 52.167 -31.922 1.00 31.60 472 VAL C CA 1
ATOM 10655 C C . VAL C 1 475 ? 90.315 53.368 -32.879 1.00 38.98 472 VAL C C 1
ATOM 10656 O O . VAL C 1 475 ? 89.922 53.266 -34.034 1.00 50.56 472 VAL C O 1
ATOM 10660 N N . THR D 1 5 ? 116.482 41.836 25.911 1.00 48.70 2 THR D N 1
ATOM 10661 C CA . THR D 1 5 ? 116.501 40.382 25.674 1.00 45.53 2 THR D CA 1
ATOM 10662 C C . THR D 1 5 ? 115.314 39.907 24.835 1.00 36.91 2 THR D C 1
ATOM 10663 O O . THR D 1 5 ? 114.477 40.700 24.335 1.00 31.70 2 THR D O 1
ATOM 10667 N N . ARG D 1 6 ? 115.267 38.604 24.665 1.00 31.94 3 ARG D N 1
ATOM 10668 C CA . ARG D 1 6 ? 114.306 37.957 23.777 1.00 28.10 3 ARG D CA 1
ATOM 10669 C C . ARG D 1 6 ? 112.899 38.160 24.300 1.00 27.95 3 ARG D C 1
ATOM 10670 O O . ARG D 1 6 ? 112.657 38.080 25.497 1.00 24.57 3 ARG D O 1
ATOM 10678 N N . ARG D 1 7 ? 111.970 38.411 23.385 1.00 26.45 4 ARG D N 1
ATOM 10679 C CA . ARG D 1 7 ? 110.567 38.549 23.746 1.00 25.76 4 ARG D CA 1
ATOM 10680 C C . ARG D 1 7 ? 109.764 37.262 23.452 1.00 25.62 4 ARG D C 1
ATOM 10681 O O . ARG D 1 7 ? 109.064 36.740 24.333 1.00 27.65 4 ARG D O 1
ATOM 10689 N N . GLY D 1 8 ? 109.890 36.735 22.245 1.00 24.92 5 GLY D N 1
ATOM 10690 C CA . GLY D 1 8 ? 109.227 35.475 21.898 1.00 25.13 5 GLY D CA 1
ATOM 10691 C C . GLY D 1 8 ? 109.680 34.292 22.770 1.00 26.42 5 GLY D C 1
ATOM 10692 O O . GLY D 1 8 ? 110.833 34.216 23.152 1.00 25.78 5 GLY D O 1
ATOM 10693 N N . LYS D 1 9 ? 108.763 33.370 23.061 1.00 22.81 6 LYS D N 1
ATOM 10694 C CA . LYS D 1 9 ? 109.040 32.303 23.982 1.00 25.03 6 LYS D CA 1
ATOM 10695 C C . LYS D 1 9 ? 109.404 31.029 23.226 1.00 24.51 6 LYS D C 1
ATOM 10696 O O . LYS D 1 9 ? 109.099 30.880 22.026 1.00 22.49 6 LYS D O 1
ATOM 10702 N N . ILE D 1 10 ? 110.140 30.157 23.915 1.00 22.62 7 ILE D N 1
ATOM 10703 C CA . ILE D 1 10 ? 110.632 28.904 23.355 1.00 24.00 7 ILE D CA 1
ATOM 10704 C C . ILE D 1 10 ? 110.129 27.727 24.178 1.00 24.83 7 ILE D C 1
ATOM 10705 O O . ILE D 1 10 ? 110.299 27.678 25.415 1.00 24.24 7 ILE D O 1
ATOM 10710 N N . VAL D 1 11 ? 109.444 26.819 23.490 1.00 25.46 8 VAL D N 1
ATOM 10711 C CA . VAL D 1 11 ? 109.007 25.547 24.052 1.00 23.64 8 VAL D CA 1
ATOM 10712 C C . VAL D 1 11 ? 109.938 24.439 23.591 1.00 23.54 8 VAL D C 1
ATOM 10713 O O . VAL D 1 11 ? 110.209 24.329 22.417 1.00 24.73 8 VAL D O 1
ATOM 10717 N N . CYS D 1 12 ? 110.450 23.632 24.528 1.00 24.75 9 CYS D N 1
ATOM 10718 C CA . CYS D 1 12 ? 111.265 22.479 24.168 1.00 28.66 9 CYS D CA 1
ATOM 10719 C C . CYS D 1 12 ? 110.629 21.189 24.624 1.00 28.06 9 CYS D C 1
ATOM 10720 O O . CYS D 1 12 ? 110.077 21.115 25.720 1.00 31.09 9 CYS D O 1
ATOM 10723 N N . THR D 1 13 ? 110.784 20.149 23.828 1.00 28.82 10 THR D N 1
ATOM 10724 C CA . THR D 1 13 ? 110.284 18.833 24.197 1.00 30.50 10 THR D CA 1
ATOM 10725 C C . THR D 1 13 ? 111.386 18.001 24.860 1.00 30.69 10 THR D C 1
ATOM 10726 O O . THR D 1 13 ? 112.515 17.899 24.342 1.00 28.41 10 THR D O 1
ATOM 10730 N N . LEU D 1 14 ? 111.056 17.434 26.016 1.00 30.58 11 LEU D N 1
ATOM 10731 C CA . LEU D 1 14 ? 111.981 16.572 26.719 1.00 32.88 11 LEU D CA 1
ATOM 10732 C C . LEU D 1 14 ? 111.904 15.170 26.199 1.00 33.14 11 LEU D C 1
ATOM 10733 O O . LEU D 1 14 ? 110.829 14.727 25.777 1.00 34.81 11 LEU D O 1
ATOM 10738 N N . GLY D 1 15 ? 113.022 14.448 26.308 1.00 34.02 12 GLY D N 1
ATOM 10739 C CA . GLY D 1 15 ? 113.071 13.024 25.972 1.00 35.16 12 GLY D CA 1
ATOM 10740 C C . GLY D 1 15 ? 114.479 12.459 26.161 1.00 37.04 12 GLY D C 1
ATOM 10741 O O . GLY D 1 15 ? 115.280 13.057 26.851 1.00 35.89 12 GLY D O 1
ATOM 10742 N N . PRO D 1 16 ? 114.809 11.357 25.470 1.00 37.13 13 PRO D N 1
ATOM 10743 C CA . PRO D 1 16 ? 116.093 10.678 25.706 1.00 41.33 13 PRO D CA 1
ATOM 10744 C C . PRO D 1 16 ? 117.303 11.614 25.642 1.00 42.10 13 PRO D C 1
ATOM 10745 O O . PRO D 1 16 ? 118.227 11.457 26.412 1.00 42.71 13 PRO D O 1
ATOM 10749 N N . ALA D 1 17 ? 117.271 12.596 24.745 1.00 41.29 14 ALA D N 1
ATOM 10750 C CA . ALA D 1 17 ? 118.415 13.488 24.552 1.00 43.56 14 ALA D CA 1
ATOM 10751 C C . ALA D 1 17 ? 118.549 14.540 25.668 1.00 42.84 14 ALA D C 1
ATOM 10752 O O . ALA D 1 17 ? 119.572 15.210 25.767 1.00 42.91 14 ALA D O 1
ATOM 10754 N N . THR D 1 18 ? 117.496 14.727 26.453 1.00 39.86 15 THR D N 1
ATOM 10755 C CA . THR D 1 18 ? 117.560 15.626 27.579 1.00 39.93 15 THR D CA 1
ATOM 10756 C C . THR D 1 18 ? 117.697 14.908 28.926 1.00 42.62 15 THR D C 1
ATOM 10757 O O . THR D 1 18 ? 117.767 15.561 29.966 1.00 42.06 15 THR D O 1
ATOM 10761 N N . GLN D 1 19 ? 117.779 13.584 28.913 1.00 44.49 16 GLN D N 1
ATOM 10762 C CA . GLN D 1 19 ? 117.807 12.819 30.159 1.00 47.43 16 GLN D CA 1
ATOM 10763 C C . GLN D 1 19 ? 119.187 12.731 30.760 1.00 53.54 16 GLN D C 1
ATOM 10764 O O . GLN D 1 19 ? 119.320 12.474 31.954 1.00 55.91 16 GLN D O 1
ATOM 10770 N N . ARG D 1 20 ? 120.227 12.942 29.961 1.00 59.39 17 ARG D N 1
ATOM 10771 C CA . ARG D 1 20 ? 121.574 12.925 30.518 1.00 61.47 17 ARG D CA 1
ATOM 10772 C C . ARG D 1 20 ? 121.712 13.975 31.581 1.00 59.42 17 ARG D C 1
ATOM 10773 O O . ARG D 1 20 ? 120.984 14.978 31.613 1.00 55.72 17 ARG D O 1
ATOM 10781 N N . ASP D 1 21 ? 122.689 13.764 32.434 1.00 61.90 18 ASP D N 1
ATOM 10782 C CA . ASP D 1 21 ? 122.984 14.684 33.502 1.00 64.53 18 ASP D CA 1
ATOM 10783 C C . ASP D 1 21 ? 123.048 16.135 33.038 1.00 60.74 18 ASP D C 1
ATOM 10784 O O . ASP D 1 21 ? 123.614 16.460 31.973 1.00 62.06 18 ASP D O 1
ATOM 10789 N N . ASP D 1 22 ? 122.472 16.989 33.880 1.00 54.36 19 ASP D N 1
ATOM 10790 C CA . ASP D 1 22 ? 122.448 18.424 33.723 1.00 53.86 19 ASP D CA 1
ATOM 10791 C C . ASP D 1 22 ? 121.895 19.045 32.419 1.00 48.16 19 ASP D C 1
ATOM 10792 O O . ASP D 1 22 ? 121.983 20.256 32.253 1.00 44.81 19 ASP D O 1
ATOM 10797 N N . LEU D 1 23 ? 121.313 18.250 31.536 1.00 45.61 20 LEU D N 1
ATOM 10798 C CA . LEU D 1 23 ? 120.842 18.822 30.251 1.00 46.09 20 LEU D CA 1
ATOM 10799 C C . LEU D 1 23 ? 119.622 19.655 30.428 1.00 38.39 20 LEU D C 1
ATOM 10800 O O . LEU D 1 23 ? 119.479 20.678 29.762 1.00 37.15 20 LEU D O 1
ATOM 10805 N N . VAL D 1 24 ? 118.710 19.237 31.304 1.00 35.82 21 VAL D N 1
ATOM 10806 C CA . VAL D 1 24 ? 117.506 20.038 31.528 1.00 34.35 21 VAL D CA 1
ATOM 10807 C C . VAL D 1 24 ? 117.879 21.413 32.068 1.00 32.24 21 VAL D C 1
ATOM 10808 O O . VAL D 1 24 ? 117.398 22.441 31.611 1.00 31.84 21 VAL D O 1
ATOM 10812 N N . ARG D 1 25 ? 118.770 21.421 33.042 1.00 34.42 22 ARG D N 1
ATOM 10813 C CA . ARG D 1 25 ? 119.315 22.647 33.542 1.00 34.63 22 ARG D CA 1
ATOM 10814 C C . ARG D 1 25 ? 119.937 23.496 32.418 1.00 34.09 22 ARG D C 1
ATOM 10815 O O . ARG D 1 25 ? 119.719 24.700 32.362 1.00 31.51 22 ARG D O 1
ATOM 10823 N N . ALA D 1 26 ? 120.735 22.875 31.562 1.00 34.34 23 ALA D N 1
ATOM 10824 C CA . ALA D 1 26 ? 121.378 23.606 30.461 1.00 35.65 23 ALA D CA 1
ATOM 10825 C C . ALA D 1 26 ? 120.362 24.194 29.488 1.00 33.23 23 ALA D C 1
ATOM 10826 O O . ALA D 1 26 ? 120.580 25.268 28.939 1.00 33.71 23 ALA D O 1
ATOM 10828 N N . LEU D 1 27 ? 119.243 23.519 29.296 1.00 31.95 24 LEU D N 1
ATOM 10829 C CA . LEU D 1 27 ? 118.175 24.064 28.411 1.00 32.46 24 LEU D CA 1
ATOM 10830 C C . LEU D 1 27 ? 117.558 25.296 29.047 1.00 31.32 24 LEU D C 1
ATOM 10831 O O . LEU D 1 27 ? 117.255 26.289 28.354 1.00 27.79 24 LEU D O 1
ATOM 10836 N N . VAL D 1 28 ? 117.335 25.232 30.366 1.00 29.06 25 VAL D N 1
ATOM 10837 C CA . VAL D 1 28 ? 116.763 26.381 31.073 1.00 28.78 25 VAL D CA 1
ATOM 10838 C C . VAL D 1 28 ? 117.702 27.559 30.959 1.00 29.90 25 VAL D C 1
ATOM 10839 O O . VAL D 1 28 ? 117.279 28.673 30.626 1.00 29.84 25 VAL D O 1
ATOM 10843 N N . GLU D 1 29 ? 118.981 27.317 31.186 1.00 31.14 26 GLU D N 1
ATOM 10844 C CA . GLU D 1 29 ? 119.957 28.390 31.105 1.00 35.45 26 GLU D CA 1
ATOM 10845 C C . GLU D 1 29 ? 120.081 28.964 29.705 1.00 34.95 26 GLU D C 1
ATOM 10846 O O . GLU D 1 29 ? 120.420 30.128 29.544 1.00 39.29 26 GLU D O 1
ATOM 10852 N N . ALA D 1 30 ? 119.849 28.129 28.697 1.00 35.94 27 ALA D N 1
ATOM 10853 C CA . ALA D 1 30 ? 119.916 28.555 27.307 1.00 33.42 27 ALA D CA 1
ATOM 10854 C C . ALA D 1 30 ? 118.644 29.270 26.849 1.00 33.36 27 ALA D C 1
ATOM 10855 O O . ALA D 1 30 ? 118.618 29.831 25.746 1.00 33.61 27 ALA D O 1
ATOM 10857 N N . GLY D 1 31 ? 117.585 29.232 27.660 1.00 31.39 28 GLY D N 1
ATOM 10858 C CA . GLY D 1 31 ? 116.412 30.054 27.384 1.00 33.35 28 GLY D CA 1
ATOM 10859 C C . GLY D 1 31 ? 115.072 29.326 27.276 1.00 31.67 28 GLY D C 1
ATOM 10860 O O . GLY D 1 31 ? 114.060 29.969 27.065 1.00 31.64 28 GLY D O 1
ATOM 10861 N N . MET D 1 32 ? 115.043 28.002 27.439 1.00 28.05 29 MET D N 1
ATOM 10862 C CA . MET D 1 32 ? 113.753 27.277 27.427 1.00 25.92 29 MET D CA 1
ATOM 10863 C C . MET D 1 32 ? 112.755 27.957 28.379 1.00 26.51 29 MET D C 1
ATOM 10864 O O . MET D 1 32 ? 113.042 28.113 29.554 1.00 27.10 29 MET D O 1
ATOM 10869 N N . ASP D 1 33 ? 111.576 28.274 27.879 1.00 24.52 30 ASP D N 1
ATOM 10870 C CA . ASP D 1 33 ? 110.526 28.883 28.679 1.00 26.82 30 ASP D CA 1
ATOM 10871 C C . ASP D 1 33 ? 109.438 27.894 29.119 1.00 25.49 30 ASP D C 1
ATOM 10872 O O . ASP D 1 33 ? 108.814 28.089 30.174 1.00 24.51 30 ASP D O 1
ATOM 10877 N N . VAL D 1 34 ? 109.205 26.865 28.309 1.00 23.95 31 VAL D N 1
ATOM 10878 C CA . VAL D 1 34 ? 108.212 25.833 28.569 1.00 23.44 31 VAL D CA 1
ATOM 10879 C C . VAL D 1 34 ? 108.790 24.495 28.162 1.00 25.61 31 VAL D C 1
ATOM 10880 O O . VAL D 1 34 ? 109.328 24.350 27.066 1.00 23.16 31 VAL D O 1
ATOM 10884 N N . ALA D 1 35 ? 108.695 23.509 29.069 1.00 24.82 32 ALA D N 1
ATOM 10885 C CA . ALA D 1 35 ? 109.135 22.146 28.795 1.00 24.73 32 ALA D CA 1
ATOM 10886 C C . ALA D 1 35 ? 107.911 21.300 28.484 1.00 26.76 32 ALA D C 1
ATOM 10887 O O . ALA D 1 35 ? 106.984 21.225 29.320 1.00 30.83 32 ALA D O 1
ATOM 10889 N N . ARG D 1 36 ? 107.905 20.675 27.297 1.00 25.32 33 ARG D N 1
ATOM 10890 C CA . ARG D 1 36 ? 106.849 19.773 26.902 1.00 27.57 33 ARG D CA 1
ATOM 10891 C C . ARG D 1 36 ? 107.189 18.335 27.290 1.00 28.75 33 ARG D C 1
ATOM 10892 O O . ARG D 1 36 ? 108.250 17.801 26.911 1.00 32.43 33 ARG D O 1
ATOM 10900 N N . MET D 1 37 ? 106.242 17.696 27.968 1.00 29.42 34 MET D N 1
ATOM 10901 C CA . MET D 1 37 ? 106.305 16.283 28.238 1.00 32.08 34 MET D CA 1
ATOM 10902 C C . MET D 1 37 ? 105.339 15.594 27.303 1.00 32.52 34 MET D C 1
ATOM 10903 O O . MET D 1 37 ? 104.128 15.781 27.390 1.00 31.45 34 MET D O 1
ATOM 10908 N N . ASN D 1 38 ? 105.879 14.824 26.371 1.00 33.67 35 ASN D N 1
ATOM 10909 C CA . ASN D 1 38 ? 105.069 14.165 25.352 1.00 33.00 35 ASN D CA 1
ATOM 10910 C C . ASN D 1 38 ? 104.709 12.757 25.793 1.00 34.31 35 ASN D C 1
ATOM 10911 O O . ASN D 1 38 ? 105.567 11.850 25.823 1.00 35.41 35 ASN D O 1
ATOM 10916 N N . PHE D 1 39 ? 103.436 12.564 26.130 1.00 34.87 36 PHE D N 1
ATOM 10917 C CA . PHE D 1 39 ? 103.010 11.262 26.654 1.00 37.81 36 PHE D CA 1
ATOM 10918 C C . PHE D 1 39 ? 102.856 10.148 25.604 1.00 41.28 36 PHE D C 1
ATOM 10919 O O . PHE D 1 39 ? 102.506 9.008 25.948 1.00 42.90 36 PHE D O 1
ATOM 10927 N N . SER D 1 40 ? 103.208 10.441 24.347 1.00 40.45 37 SER D N 1
ATOM 10928 C CA . SER D 1 40 ? 103.353 9.384 23.330 1.00 42.08 37 SER D CA 1
ATOM 10929 C C . SER D 1 40 ? 104.543 8.451 23.586 1.00 43.85 37 SER D C 1
ATOM 10930 O O . SER D 1 40 ? 104.574 7.338 23.067 1.00 46.10 37 SER D O 1
ATOM 10933 N N . HIS D 1 41 ? 105.527 8.911 24.359 1.00 41.89 38 HIS D N 1
ATOM 10934 C CA . HIS D 1 41 ? 106.714 8.109 24.645 1.00 42.42 38 HIS D CA 1
ATOM 10935 C C . HIS D 1 41 ? 107.031 8.190 26.132 1.00 42.18 38 HIS D C 1
ATOM 10936 O O . HIS D 1 41 ? 106.505 9.045 26.849 1.00 39.80 38 HIS D O 1
ATOM 10943 N N . GLY D 1 42 ? 107.876 7.274 26.592 1.00 43.50 39 GLY D N 1
ATOM 10944 C CA . GLY D 1 42 ? 108.334 7.270 27.959 1.00 44.21 39 GLY D CA 1
ATOM 10945 C C . GLY D 1 42 ? 107.329 6.682 28.920 1.00 46.18 39 GLY D C 1
ATOM 10946 O O . GLY D 1 42 ? 106.148 6.544 28.593 1.00 45.94 39 GLY D O 1
ATOM 10947 N N . ASP D 1 43 ? 107.797 6.328 30.112 1.00 46.23 40 ASP D N 1
ATOM 10948 C CA . ASP D 1 43 ? 106.891 5.875 31.176 1.00 48.58 40 ASP D CA 1
ATOM 10949 C C . ASP D 1 43 ? 106.769 6.934 32.291 1.00 46.68 40 ASP D C 1
ATOM 10950 O O . ASP D 1 43 ? 107.348 8.039 32.197 1.00 45.86 40 ASP D O 1
ATOM 10955 N N . TYR D 1 44 ? 105.956 6.627 33.298 1.00 47.38 41 TYR D N 1
ATOM 10956 C CA . TYR D 1 44 ? 105.643 7.613 34.342 1.00 48.27 41 TYR D CA 1
ATOM 10957 C C . TYR D 1 44 ? 106.881 7.991 35.154 1.00 46.88 41 TYR D C 1
ATOM 10958 O O . TYR D 1 44 ? 107.053 9.154 35.495 1.00 48.86 41 TYR D O 1
ATOM 10967 N N . ASP D 1 45 ? 107.770 7.030 35.360 1.00 47.97 42 ASP D N 1
ATOM 10968 C CA . ASP D 1 45 ? 109.078 7.258 35.994 1.00 50.01 42 ASP D CA 1
ATOM 10969 C C . ASP D 1 45 ? 109.859 8.335 35.252 1.00 47.97 42 ASP D C 1
ATOM 10970 O O . ASP D 1 45 ? 110.377 9.277 35.867 1.00 46.63 42 ASP D O 1
ATOM 10975 N N . ASP D 1 46 ? 109.932 8.190 33.920 1.00 47.59 43 ASP D N 1
ATOM 10976 C CA . ASP D 1 46 ? 110.653 9.139 33.054 1.00 44.16 43 ASP D CA 1
ATOM 10977 C C . ASP D 1 46 ? 110.119 10.530 33.223 1.00 39.90 43 ASP D C 1
ATOM 10978 O O . ASP D 1 46 ? 110.885 11.487 33.318 1.00 39.57 43 ASP D O 1
ATOM 10983 N N . HIS D 1 47 ? 108.798 10.662 33.153 1.00 38.69 44 HIS D N 1
ATOM 10984 C CA . HIS D 1 47 ? 108.166 11.982 33.155 1.00 36.02 44 HIS D CA 1
ATOM 10985 C C . HIS D 1 47 ? 108.325 12.614 34.539 1.00 35.82 44 HIS D C 1
ATOM 10986 O O . HIS D 1 47 ? 108.523 13.807 34.659 1.00 33.69 44 HIS D O 1
ATOM 10993 N N . LYS D 1 48 ? 108.230 11.808 35.580 1.00 37.55 45 LYS D N 1
ATOM 10994 C CA . LYS D 1 48 ? 108.418 12.318 36.928 1.00 39.78 45 LYS D CA 1
ATOM 10995 C C . LYS D 1 48 ? 109.828 12.875 37.124 1.00 40.17 45 LYS D C 1
ATOM 10996 O O . LYS D 1 48 ? 109.989 13.983 37.633 1.00 38.97 45 LYS D O 1
ATOM 11002 N N . VAL D 1 49 ? 110.843 12.113 36.737 1.00 39.71 46 VAL D N 1
ATOM 11003 C CA . VAL D 1 49 ? 112.217 12.587 36.843 1.00 40.09 46 VAL D CA 1
ATOM 11004 C C . VAL D 1 49 ? 112.421 13.878 36.059 1.00 39.23 46 VAL D C 1
ATOM 11005 O O . VAL D 1 49 ? 113.059 14.818 36.543 1.00 36.77 46 VAL D O 1
ATOM 11009 N N . ALA D 1 50 ? 111.866 13.945 34.847 1.00 36.01 47 ALA D N 1
ATOM 11010 C CA . ALA D 1 50 ? 112.050 15.111 34.037 1.00 33.28 47 ALA D CA 1
ATOM 11011 C C . ALA D 1 50 ? 111.341 16.323 34.624 1.00 31.71 47 ALA D C 1
ATOM 11012 O O . ALA D 1 50 ? 111.898 17.419 34.622 1.00 30.71 47 ALA D O 1
ATOM 11014 N N . TYR D 1 51 ? 110.112 16.131 35.105 1.00 32.47 48 TYR D N 1
ATOM 11015 C CA . TYR D 1 51 ? 109.340 17.196 35.807 1.00 31.58 48 TYR D CA 1
ATOM 11016 C C . TYR D 1 51 ? 110.141 17.790 36.946 1.00 31.85 48 TYR D C 1
ATOM 11017 O O . TYR D 1 51 ? 110.210 19.008 37.102 1.00 29.91 48 TYR D O 1
ATOM 11026 N N . GLU D 1 52 ? 110.724 16.918 37.758 1.00 34.41 49 GLU D N 1
ATOM 11027 C CA . GLU D 1 52 ? 111.512 17.354 38.907 1.00 36.37 49 GLU D CA 1
ATOM 11028 C C . GLU D 1 52 ? 112.745 18.146 38.462 1.00 34.80 49 GLU D C 1
ATOM 11029 O O . GLU D 1 52 ? 113.088 19.157 39.065 1.00 32.41 49 GLU D O 1
ATOM 11035 N N . ARG D 1 53 ? 113.367 17.729 37.367 1.00 32.24 50 ARG D N 1
ATOM 11036 C CA . ARG D 1 53 ? 114.547 18.426 36.884 1.00 33.51 50 ARG D CA 1
ATOM 11037 C C . ARG D 1 53 ? 114.201 19.809 36.379 1.00 30.88 50 ARG D C 1
ATOM 11038 O O . ARG D 1 53 ? 114.984 20.747 36.555 1.00 28.44 50 ARG D O 1
ATOM 11046 N N . VAL D 1 54 ? 113.011 19.958 35.788 1.00 28.81 51 VAL D N 1
ATOM 11047 C CA . VAL D 1 54 ? 112.550 21.286 35.340 1.00 29.88 51 VAL D CA 1
ATOM 11048 C C . VAL D 1 54 ? 112.302 22.219 36.562 1.00 26.84 51 VAL D C 1
ATOM 11049 O O . VAL D 1 54 ? 112.739 23.363 36.582 1.00 30.16 51 VAL D O 1
ATOM 11053 N N . ARG D 1 55 ? 111.570 21.728 37.541 1.00 27.87 52 ARG D N 1
ATOM 11054 C CA . ARG D 1 55 ? 111.277 22.518 38.763 1.00 27.60 52 ARG D CA 1
ATOM 11055 C C . ARG D 1 55 ? 112.558 22.934 39.484 1.00 28.45 52 ARG D C 1
ATOM 11056 O O . ARG D 1 55 ? 112.700 24.076 39.868 1.00 30.64 52 ARG D O 1
ATOM 11064 N N . VAL D 1 56 ? 113.506 22.019 39.622 1.00 28.49 53 VAL D N 1
ATOM 11065 C CA . VAL D 1 56 ? 114.787 22.349 40.210 1.00 29.99 53 VAL D CA 1
ATOM 11066 C C . VAL D 1 56 ? 115.528 23.417 39.428 1.00 30.87 53 VAL D C 1
ATOM 11067 O O . VAL D 1 56 ? 115.971 24.405 39.983 1.00 30.83 53 VAL D O 1
ATOM 11071 N N . ALA D 1 57 ? 115.627 23.236 38.118 1.00 29.75 54 ALA D N 1
ATOM 11072 C CA . ALA D 1 57 ? 116.341 24.171 37.264 1.00 28.66 54 ALA D CA 1
ATOM 11073 C C . ALA D 1 57 ? 115.705 25.566 37.278 1.00 27.87 54 ALA D C 1
ATOM 11074 O O . ALA D 1 57 ? 116.409 26.571 37.325 1.00 27.44 54 ALA D O 1
ATOM 11076 N N . SER D 1 58 ? 114.372 25.616 37.282 1.00 27.54 55 SER D N 1
ATOM 11077 C CA . SER D 1 58 ? 113.636 26.858 37.392 1.00 25.34 55 SER D CA 1
ATOM 11078 C C . SER D 1 58 ? 113.897 27.573 38.711 1.00 27.03 55 SER D C 1
ATOM 11079 O O . SER D 1 58 ? 114.142 28.781 38.734 1.00 25.77 55 SER D O 1
ATOM 11082 N N . ASP D 1 59 ? 113.838 26.839 39.818 1.00 28.92 56 ASP D N 1
ATOM 11083 C CA . ASP D 1 59 ? 114.118 27.430 41.120 1.00 31.36 56 ASP D CA 1
ATOM 11084 C C . ASP D 1 59 ? 115.605 27.768 41.316 1.00 31.37 56 ASP D C 1
ATOM 11085 O O . ASP D 1 59 ? 115.936 28.738 41.982 1.00 34.18 56 ASP D O 1
ATOM 11090 N N . ALA D 1 60 ? 116.494 26.945 40.783 1.00 30.73 57 ALA D N 1
ATOM 11091 C CA . ALA D 1 60 ? 117.938 27.227 40.878 1.00 31.37 57 ALA D CA 1
ATOM 11092 C C . ALA D 1 60 ? 118.334 28.472 40.052 1.00 30.91 57 ALA D C 1
ATOM 11093 O O . ALA D 1 60 ? 119.176 29.249 40.458 1.00 31.64 57 ALA D O 1
ATOM 11095 N N . THR D 1 61 ? 117.747 28.639 38.876 1.00 30.63 58 THR D N 1
ATOM 11096 C CA . THR D 1 61 ? 118.148 29.744 37.984 1.00 30.10 58 THR D CA 1
ATOM 11097 C C . THR D 1 61 ? 117.356 31.005 38.256 1.00 31.45 58 THR D C 1
ATOM 11098 O O . THR D 1 61 ? 117.794 32.100 37.913 1.00 29.89 58 THR D O 1
ATOM 11102 N N . GLY D 1 62 ? 116.160 30.833 38.812 1.00 30.84 59 GLY D N 1
ATOM 11103 C CA . GLY D 1 62 ? 115.225 31.929 38.978 1.00 30.06 59 GLY D CA 1
ATOM 11104 C C . GLY D 1 62 ? 114.374 32.228 37.724 1.00 29.79 59 GLY D C 1
ATOM 11105 O O . GLY D 1 62 ? 113.537 33.141 37.735 1.00 30.60 59 GLY D O 1
ATOM 11106 N N . ARG D 1 63 ? 114.578 31.471 36.654 1.00 27.04 60 ARG D N 1
ATOM 11107 C CA . ARG D 1 63 ? 113.756 31.622 35.438 1.00 28.57 60 ARG D CA 1
ATOM 11108 C C . ARG D 1 63 ? 112.428 30.887 35.550 1.00 26.52 60 ARG D C 1
ATOM 11109 O O . ARG D 1 63 ? 112.387 29.737 35.974 1.00 26.34 60 ARG D O 1
ATOM 11117 N N . ALA D 1 64 ? 111.340 31.530 35.142 1.00 25.20 61 ALA D N 1
ATOM 11118 C CA . ALA D 1 64 ? 110.078 30.822 35.011 1.00 24.31 61 ALA D CA 1
ATOM 11119 C C . ALA D 1 64 ? 110.176 29.768 33.898 1.00 25.28 61 ALA D C 1
ATOM 11120 O O . ALA D 1 64 ? 110.643 30.050 32.817 1.00 27.27 61 ALA D O 1
ATOM 11122 N N . VAL D 1 65 ? 109.725 28.562 34.176 1.00 23.93 62 VAL D N 1
ATOM 11123 C CA . VAL D 1 65 ? 109.638 27.536 33.174 1.00 27.24 62 VAL D CA 1
ATOM 11124 C C . VAL D 1 65 ? 108.356 26.776 33.361 1.00 27.90 62 VAL D C 1
ATOM 11125 O O . VAL D 1 65 ? 108.206 26.047 34.340 1.00 28.64 62 VAL D O 1
ATOM 11129 N N . GLY D 1 66 ? 107.429 26.914 32.416 1.00 25.95 63 GLY D N 1
ATOM 11130 C CA . GLY D 1 66 ? 106.190 26.191 32.518 1.00 27.28 63 GLY D CA 1
ATOM 11131 C C . GLY D 1 66 ? 106.366 24.743 32.107 1.00 29.64 63 GLY D C 1
ATOM 11132 O O . GLY D 1 66 ? 107.276 24.406 31.316 1.00 26.48 63 GLY D O 1
ATOM 11133 N N . VAL D 1 67 ? 105.509 23.872 32.652 1.00 27.64 64 VAL D N 1
ATOM 11134 C CA . VAL D 1 67 ? 105.492 22.469 32.232 1.00 27.78 64 VAL D CA 1
ATOM 11135 C C . VAL D 1 67 ? 104.174 22.142 31.549 1.00 30.17 64 VAL D C 1
ATOM 11136 O O . VAL D 1 67 ? 103.084 22.313 32.145 1.00 28.84 64 VAL D O 1
ATOM 11140 N N . LEU D 1 68 ? 104.290 21.684 30.303 1.00 27.86 65 LEU D N 1
ATOM 11141 C CA . LEU D 1 68 ? 103.155 21.339 29.464 1.00 29.56 65 LEU D CA 1
ATOM 11142 C C . LEU D 1 68 ? 103.078 19.833 29.245 1.00 30.79 65 LEU D C 1
ATOM 11143 O O . LEU D 1 68 ? 104.009 19.250 28.726 1.00 30.15 65 LEU D O 1
ATOM 11148 N N . ALA D 1 69 ? 101.976 19.211 29.691 1.00 32.03 66 ALA D N 1
ATOM 11149 C CA . ALA D 1 69 ? 101.714 17.799 29.419 1.00 33.25 66 ALA D CA 1
ATOM 11150 C C . ALA D 1 69 ? 100.939 17.643 28.120 1.00 32.55 66 ALA D C 1
ATOM 11151 O O . ALA D 1 69 ? 99.799 18.096 28.016 1.00 32.72 66 ALA D O 1
ATOM 11153 N N . ASP D 1 70 ? 101.552 16.995 27.135 1.00 32.85 67 ASP D N 1
ATOM 11154 C CA . ASP D 1 70 ? 100.930 16.779 25.833 1.00 33.05 67 ASP D CA 1
ATOM 11155 C C . ASP D 1 70 ? 100.344 15.363 25.784 1.00 33.44 67 ASP D C 1
ATOM 11156 O O . ASP D 1 70 ? 101.063 14.362 25.856 1.00 33.81 67 ASP D O 1
ATOM 11161 N N . LEU D 1 71 ? 99.018 15.304 25.719 1.00 34.42 68 LEU D N 1
ATOM 11162 C CA . LEU D 1 71 ? 98.302 14.040 25.599 1.00 35.81 68 LEU D CA 1
ATOM 11163 C C . LEU D 1 71 ? 98.281 13.546 24.157 1.00 36.10 68 LEU D C 1
ATOM 11164 O O . LEU D 1 71 ? 98.014 14.315 23.221 1.00 34.14 68 LEU D O 1
ATOM 11169 N N . GLN D 1 72 ? 98.534 12.250 24.002 1.00 35.79 69 GLN D N 1
ATOM 11170 C CA . GLN D 1 72 ? 98.733 11.638 22.716 1.00 35.75 69 GLN D CA 1
ATOM 11171 C C . GLN D 1 72 ? 97.480 11.703 21.869 1.00 36.95 69 GLN D C 1
ATOM 11172 O O . GLN D 1 72 ? 97.575 11.850 20.618 1.00 36.06 69 GLN D O 1
ATOM 11178 N N . GLY D 1 73 ? 96.314 11.555 22.514 1.00 36.26 70 GLY D N 1
ATOM 11179 C CA . GLY D 1 73 ? 95.050 11.565 21.798 1.00 38.06 70 GLY D CA 1
ATOM 11180 C C . GLY D 1 73 ? 94.837 10.344 20.938 1.00 40.62 70 GLY D C 1
ATOM 11181 O O . GLY D 1 73 ? 95.542 9.345 21.074 1.00 44.29 70 GLY D O 1
ATOM 11182 N N . PRO D 1 74 ? 93.870 10.421 20.015 1.00 58.59 71 PRO D N 1
ATOM 11183 C CA . PRO D 1 74 ? 93.540 9.302 19.154 1.00 55.65 71 PRO D CA 1
ATOM 11184 C C . PRO D 1 74 ? 94.552 9.070 18.018 1.00 52.77 71 PRO D C 1
ATOM 11185 O O . PRO D 1 74 ? 94.196 8.979 16.872 1.00 51.41 71 PRO D O 1
ATOM 11189 N N . LYS D 1 75 ? 95.801 8.901 18.385 1.00 52.62 72 LYS D N 1
ATOM 11190 C CA . LYS D 1 75 ? 96.857 8.615 17.449 1.00 51.05 72 LYS D CA 1
ATOM 11191 C C . LYS D 1 75 ? 96.758 7.175 16.915 1.00 49.07 72 LYS D C 1
ATOM 11192 O O . LYS D 1 75 ? 96.589 6.245 17.686 1.00 48.49 72 LYS D O 1
ATOM 11198 N N . ILE D 1 76 ? 96.851 6.996 15.600 1.00 46.89 73 ILE D N 1
ATOM 11199 C CA . ILE D 1 76 ? 96.952 5.653 15.026 1.00 46.98 73 ILE D CA 1
ATOM 11200 C C . ILE D 1 76 ? 98.414 5.323 14.777 1.00 45.46 73 ILE D C 1
ATOM 11201 O O . ILE D 1 76 ? 99.166 6.155 14.247 1.00 45.75 73 ILE D O 1
ATOM 11206 N N . ARG D 1 77 ? 98.810 4.110 15.121 1.00 45.00 74 ARG D N 1
ATOM 11207 C CA . ARG D 1 77 ? 100.215 3.734 15.056 1.00 46.68 74 ARG D CA 1
ATOM 11208 C C . ARG D 1 77 ? 100.389 2.335 14.488 1.00 43.04 74 ARG D C 1
ATOM 11209 O O . ARG D 1 77 ? 99.523 1.480 14.644 1.00 41.79 74 ARG D O 1
ATOM 11217 N N . LEU D 1 78 ? 101.535 2.095 13.880 1.00 42.30 75 LEU D N 1
ATOM 11218 C CA . LEU D 1 78 ? 101.956 0.729 13.608 1.00 45.43 75 LEU D CA 1
ATOM 11219 C C . LEU D 1 78 ? 102.415 0.065 14.912 1.00 47.72 75 LEU D C 1
ATOM 11220 O O . LEU D 1 78 ? 102.720 0.740 15.901 1.00 49.11 75 LEU D O 1
ATOM 11225 N N . GLY D 1 79 ? 102.475 -1.260 14.899 1.00 49.76 76 GLY D N 1
ATOM 11226 C CA . GLY D 1 79 ? 103.057 -2.024 16.009 1.00 50.47 76 GLY D CA 1
ATOM 11227 C C . GLY D 1 79 ? 104.564 -2.142 15.868 1.00 51.99 76 GLY D C 1
ATOM 11228 O O . GLY D 1 79 ? 105.220 -1.234 15.336 1.00 54.31 76 GLY D O 1
ATOM 11229 N N . ARG D 1 80 ? 105.110 -3.265 16.316 1.00 51.81 77 ARG D N 1
ATOM 11230 C CA . ARG D 1 80 ? 106.543 -3.485 16.292 1.00 55.06 77 ARG D CA 1
ATOM 11231 C C . ARG D 1 80 ? 106.985 -4.359 15.128 1.00 53.12 77 ARG D C 1
ATOM 11232 O O . ARG D 1 80 ? 106.221 -5.192 14.630 1.00 54.88 77 ARG D O 1
ATOM 11240 N N . PHE D 1 81 ? 108.244 -4.174 14.726 1.00 50.87 78 PHE D N 1
ATOM 11241 C CA . PHE D 1 81 ? 108.900 -5.010 13.706 1.00 50.76 78 PHE D CA 1
ATOM 11242 C C . PHE D 1 81 ? 109.957 -5.889 14.393 1.00 55.08 78 PHE D C 1
ATOM 11243 O O . PHE D 1 81 ? 110.481 -5.522 15.459 1.00 54.64 78 PHE D O 1
ATOM 11251 N N . ALA D 1 82 ? 110.288 -7.021 13.765 1.00 57.21 79 ALA D N 1
ATOM 11252 C CA . ALA D 1 82 ? 111.199 -8.003 14.362 1.00 65.11 79 ALA D CA 1
ATOM 11253 C C . ALA D 1 82 ? 112.534 -7.401 14.782 1.00 71.21 79 ALA D C 1
ATOM 11254 O O . ALA D 1 82 ? 113.039 -7.703 15.858 1.00 83.77 79 ALA D O 1
ATOM 11256 N N . SER D 1 83 ? 113.127 -6.568 13.935 1.00 73.06 80 SER D N 1
ATOM 11257 C CA . SER D 1 83 ? 114.458 -6.016 14.243 1.00 72.46 80 SER D CA 1
ATOM 11258 C C . SER D 1 83 ? 114.400 -4.570 14.765 1.00 69.04 80 SER D C 1
ATOM 11259 O O . SER D 1 83 ? 115.453 -3.932 14.957 1.00 67.01 80 SER D O 1
ATOM 11262 N N . GLY D 1 84 ? 113.189 -4.056 14.998 1.00 63.71 81 GLY D N 1
ATOM 11263 C CA . GLY D 1 84 ? 113.023 -2.658 15.415 1.00 61.52 81 GLY D CA 1
ATOM 11264 C C . GLY D 1 84 ? 112.806 -1.678 14.251 1.00 58.15 81 GLY D C 1
ATOM 11265 O O . GLY D 1 84 ? 112.135 -0.653 14.412 1.00 54.48 81 GLY D O 1
ATOM 11266 N N . ALA D 1 85 ? 113.343 -1.998 13.076 1.00 54.60 82 ALA D N 1
ATOM 11267 C CA . ALA D 1 85 ? 113.126 -1.172 11.875 1.00 51.39 82 ALA D CA 1
ATOM 11268 C C . ALA D 1 85 ? 113.181 -2.036 10.627 1.00 51.04 82 ALA D C 1
ATOM 11269 O O . ALA D 1 85 ? 113.711 -3.169 10.662 1.00 47.73 82 ALA D O 1
ATOM 11271 N N . THR D 1 86 ? 112.618 -1.503 9.549 1.00 48.99 83 THR D N 1
ATOM 11272 C CA . THR D 1 86 ? 112.722 -2.103 8.241 1.00 50.65 83 THR D CA 1
ATOM 11273 C C . THR D 1 86 ? 112.726 -0.979 7.149 1.00 49.99 83 THR D C 1
ATOM 11274 O O . THR D 1 86 ? 112.665 0.230 7.456 1.00 48.20 83 THR D O 1
ATOM 11278 N N . HIS D 1 87 ? 112.892 -1.376 5.896 1.00 48.73 84 HIS D N 1
ATOM 11279 C CA . HIS D 1 87 ? 112.784 -0.434 4.798 1.00 49.90 84 HIS D CA 1
ATOM 11280 C C . HIS D 1 87 ? 111.613 -0.851 3.918 1.00 45.29 84 HIS D C 1
ATOM 11281 O O . HIS D 1 87 ? 111.550 -1.994 3.466 1.00 44.68 84 HIS D O 1
ATOM 11288 N N . TRP D 1 88 ? 110.687 0.065 3.702 1.00 42.75 85 TRP D N 1
ATOM 11289 C CA . TRP D 1 88 ? 109.605 -0.146 2.725 1.00 40.94 85 TRP D CA 1
ATOM 11290 C C . TRP D 1 88 ? 109.945 0.584 1.452 1.00 42.14 85 TRP D C 1
ATOM 11291 O O . TRP D 1 88 ? 109.839 1.821 1.384 1.00 41.75 85 TRP D O 1
ATOM 11302 N N . ALA D 1 89 ? 110.408 -0.191 0.467 1.00 40.56 86 ALA D N 1
ATOM 11303 C CA . ALA D 1 89 ? 110.820 0.343 -0.827 1.00 40.91 86 ALA D CA 1
ATOM 11304 C C . ALA D 1 89 ? 109.636 0.451 -1.788 1.00 38.24 86 ALA D C 1
ATOM 11305 O O . ALA D 1 89 ? 108.751 -0.376 -1.787 1.00 38.66 86 ALA D O 1
ATOM 11307 N N . GLU D 1 90 ? 109.670 1.475 -2.631 1.00 37.22 87 GLU D N 1
ATOM 11308 C CA . GLU D 1 90 ? 108.707 1.626 -3.688 1.00 38.23 87 GLU D CA 1
ATOM 11309 C C . GLU D 1 90 ? 108.503 0.293 -4.432 1.00 37.61 87 GLU D C 1
ATOM 11310 O O . GLU D 1 90 ? 109.471 -0.409 -4.775 1.00 37.72 87 GLU D O 1
ATOM 11316 N N . GLY D 1 91 ? 107.242 -0.072 -4.611 1.00 35.77 88 GLY D N 1
ATOM 11317 C CA . GLY D 1 91 ? 106.891 -1.251 -5.389 1.00 35.95 88 GLY D CA 1
ATOM 11318 C C . GLY D 1 91 ? 106.637 -2.475 -4.532 1.00 34.22 88 GLY D C 1
ATOM 11319 O O . GLY D 1 91 ? 106.111 -3.455 -5.001 1.00 33.61 88 GLY D O 1
ATOM 11320 N N . GLU D 1 92 ? 107.038 -2.425 -3.278 1.00 34.37 89 GLU D N 1
ATOM 11321 C CA . GLU D 1 92 ? 106.799 -3.548 -2.376 1.00 35.51 89 GLU D CA 1
ATOM 11322 C C . GLU D 1 92 ? 105.359 -3.605 -1.935 1.00 34.09 89 GLU D C 1
ATOM 11323 O O . GLU D 1 92 ? 104.647 -2.574 -1.885 1.00 33.17 89 GLU D O 1
ATOM 11329 N N . THR D 1 93 ? 104.906 -4.828 -1.681 1.00 34.36 90 THR D N 1
ATOM 11330 C CA . THR D 1 93 ? 103.586 -5.071 -1.105 1.00 33.58 90 THR D CA 1
ATOM 11331 C C . THR D 1 93 ? 103.776 -5.281 0.390 1.00 35.57 90 THR D C 1
ATOM 11332 O O . THR D 1 93 ? 104.679 -5.999 0.812 1.00 33.33 90 THR D O 1
ATOM 11336 N N . VAL D 1 94 ? 102.963 -4.593 1.184 1.00 33.88 91 VAL D N 1
ATOM 11337 C CA . VAL D 1 94 ? 103.009 -4.733 2.621 1.00 36.60 91 VAL D CA 1
ATOM 11338 C C . VAL D 1 94 ? 101.606 -4.907 3.167 1.00 34.62 91 VAL D C 1
ATOM 11339 O O . VAL D 1 94 ? 100.610 -4.470 2.559 1.00 32.32 91 VAL D O 1
ATOM 11343 N N . ARG D 1 95 ? 101.532 -5.584 4.301 1.00 36.36 92 ARG D N 1
ATOM 11344 C CA . ARG D 1 95 ? 100.251 -5.867 4.935 1.00 37.07 92 ARG D CA 1
ATOM 11345 C C . ARG D 1 95 ? 100.211 -5.215 6.277 1.00 36.59 92 ARG D C 1
ATOM 11346 O O . ARG D 1 95 ? 101.119 -5.429 7.097 1.00 36.25 92 ARG D O 1
ATOM 11354 N N . ILE D 1 96 ? 99.215 -4.360 6.487 1.00 34.84 93 ILE D N 1
ATOM 11355 C CA . ILE D 1 96 ? 98.970 -3.805 7.812 1.00 36.42 93 ILE D CA 1
ATOM 11356 C C . ILE D 1 96 ? 97.733 -4.496 8.359 1.00 36.50 93 ILE D C 1
ATOM 11357 O O . ILE D 1 96 ? 96.639 -4.350 7.808 1.00 35.04 93 ILE D O 1
ATOM 11362 N N . THR D 1 97 ? 97.918 -5.233 9.461 1.00 37.37 94 THR D N 1
ATOM 11363 C CA . THR D 1 97 ? 96.860 -6.051 10.002 1.00 38.89 94 THR D CA 1
ATOM 11364 C C . THR D 1 97 ? 96.323 -5.524 11.307 1.00 39.87 94 THR D C 1
ATOM 11365 O O . THR D 1 97 ? 97.068 -4.958 12.119 1.00 40.87 94 THR D O 1
ATOM 11369 N N . VAL D 1 98 ? 95.023 -5.713 11.512 1.00 40.52 95 VAL D N 1
ATOM 11370 C CA . VAL D 1 98 ? 94.413 -5.365 12.769 1.00 41.89 95 VAL D CA 1
ATOM 11371 C C . VAL D 1 98 ? 94.495 -6.547 13.757 1.00 44.32 95 VAL D C 1
ATOM 11372 O O . VAL D 1 98 ? 94.134 -6.406 14.914 1.00 45.06 95 VAL D O 1
ATOM 11376 N N . GLY D 1 99 ? 95.000 -7.684 13.309 1.00 46.52 96 GLY D N 1
ATOM 11377 C CA . GLY D 1 99 ? 95.178 -8.829 14.195 1.00 49.87 96 GLY D CA 1
ATOM 11378 C C . GLY D 1 99 ? 96.572 -8.860 14.810 1.00 51.74 96 GLY D C 1
ATOM 11379 O O . GLY D 1 99 ? 97.414 -7.956 14.582 1.00 48.29 96 GLY D O 1
ATOM 11380 N N . ALA D 1 100 ? 96.813 -9.916 15.586 1.00 56.34 97 ALA D N 1
ATOM 11381 C CA . ALA D 1 100 ? 98.114 -10.193 16.172 1.00 59.02 97 ALA D CA 1
ATOM 11382 C C . ALA D 1 100 ? 99.114 -10.685 15.120 1.00 60.66 97 ALA D C 1
ATOM 11383 O O . ALA D 1 100 ? 98.779 -11.473 14.232 1.00 60.04 97 ALA D O 1
ATOM 11385 N N . CYS D 1 101 ? 100.356 -10.234 15.239 1.00 61.26 98 CYS D N 1
ATOM 11386 C CA . CYS D 1 101 ? 101.486 -10.845 14.508 1.00 59.99 98 CYS D CA 1
ATOM 11387 C C . CYS D 1 101 ? 102.783 -10.367 15.136 1.00 61.22 98 CYS D C 1
ATOM 11388 O O . CYS D 1 101 ? 102.794 -9.326 15.801 1.00 65.69 98 CYS D O 1
ATOM 11391 N N . GLU D 1 102 ? 103.872 -11.106 14.944 1.00 63.42 99 GLU D N 1
ATOM 11392 C CA . GLU D 1 102 ? 105.198 -10.478 15.059 1.00 64.90 99 GLU D CA 1
ATOM 11393 C C . GLU D 1 102 ? 105.398 -9.685 13.791 1.00 59.83 99 GLU D C 1
ATOM 11394 O O . GLU D 1 102 ? 105.244 -10.218 12.687 1.00 62.92 99 GLU D O 1
ATOM 11400 N N . GLY D 1 103 ? 105.713 -8.408 13.941 1.00 54.54 100 GLY D N 1
ATOM 11401 C CA . GLY D 1 103 ? 105.997 -7.579 12.799 1.00 51.29 100 GLY D CA 1
ATOM 11402 C C . GLY D 1 103 ? 107.211 -8.081 12.050 1.00 48.89 100 GLY D C 1
ATOM 11403 O O . GLY D 1 103 ? 108.159 -8.614 12.650 1.00 51.33 100 GLY D O 1
ATOM 11404 N N . SER D 1 104 ? 107.139 -7.963 10.740 1.00 45.42 101 SER D N 1
ATOM 11405 C CA . SER D 1 104 ? 108.266 -8.157 9.907 1.00 45.30 101 SER D CA 1
ATOM 11406 C C . SER D 1 104 ? 108.112 -7.143 8.801 1.00 42.75 101 SER D C 1
ATOM 11407 O O . SER D 1 104 ? 107.110 -6.425 8.729 1.00 42.26 101 SER D O 1
ATOM 11410 N N . HIS D 1 105 ? 109.084 -7.112 7.910 1.00 43.18 102 HIS D N 1
ATOM 11411 C CA . HIS D 1 105 ? 109.010 -6.274 6.745 1.00 41.25 102 HIS D CA 1
ATOM 11412 C C . HIS D 1 105 ? 107.633 -6.371 6.032 1.00 39.42 102 HIS D C 1
ATOM 11413 O O . HIS D 1 105 ? 107.051 -5.358 5.635 1.00 37.50 102 HIS D O 1
ATOM 11420 N N . ASP D 1 106 ? 107.141 -7.603 5.875 1.00 39.06 103 ASP D N 1
ATOM 11421 C CA . ASP D 1 106 ? 105.972 -7.925 5.042 1.00 39.05 103 ASP D CA 1
ATOM 11422 C C . ASP D 1 106 ? 104.633 -7.652 5.715 1.00 37.22 103 ASP D C 1
ATOM 11423 O O . ASP D 1 106 ? 103.621 -7.410 5.045 1.00 36.86 103 ASP D O 1
ATOM 11428 N N . ARG D 1 107 ? 104.614 -7.694 7.031 1.00 38.42 104 ARG D N 1
ATOM 11429 C CA . ARG D 1 107 ? 103.339 -7.679 7.757 1.00 38.80 104 ARG D CA 1
ATOM 11430 C C . ARG D 1 107 ? 103.572 -7.141 9.171 1.00 39.90 104 ARG D C 1
ATOM 11431 O O . ARG D 1 107 ? 104.456 -7.618 9.886 1.00 40.39 104 ARG D O 1
ATOM 11439 N N . VAL D 1 108 ? 102.790 -6.125 9.541 1.00 37.85 105 VAL D N 1
ATOM 11440 C CA . VAL D 1 108 ? 102.933 -5.422 10.824 1.00 38.78 105 VAL D CA 1
ATOM 11441 C C . VAL D 1 108 ? 101.542 -5.075 11.344 1.00 38.44 105 VAL D C 1
ATOM 11442 O O . VAL D 1 108 ? 100.620 -4.828 10.556 1.00 38.10 105 VAL D O 1
ATOM 11446 N N . SER D 1 109 ? 101.384 -5.072 12.665 1.00 40.64 106 SER D N 1
ATOM 11447 C CA . SER D 1 109 ? 100.090 -4.718 13.289 1.00 41.93 106 SER D CA 1
ATOM 11448 C C . SER D 1 109 ? 99.846 -3.192 13.260 1.00 42.72 106 SER D C 1
ATOM 11449 O O . SER D 1 109 ? 100.772 -2.404 12.974 1.00 41.25 106 SER D O 1
ATOM 11452 N N . THR D 1 110 ? 98.604 -2.798 13.549 1.00 43.33 107 THR D N 1
ATOM 11453 C CA . THR D 1 110 ? 98.258 -1.404 13.805 1.00 43.93 107 THR D CA 1
ATOM 11454 C C . THR D 1 110 ? 97.398 -1.321 15.040 1.00 44.73 107 THR D C 1
ATOM 11455 O O . THR D 1 110 ? 96.732 -2.282 15.410 1.00 43.14 107 THR D O 1
ATOM 11459 N N . THR D 1 111 ? 97.395 -0.155 15.672 1.00 44.91 108 THR D N 1
ATOM 11460 C CA . THR D 1 111 ? 96.604 0.031 16.892 1.00 46.61 108 THR D CA 1
ATOM 11461 C C . THR D 1 111 ? 95.158 0.315 16.572 1.00 46.81 108 THR D C 1
ATOM 11462 O O . THR D 1 111 ? 94.307 0.211 17.443 1.00 49.27 108 THR D O 1
ATOM 11466 N N . TYR D 1 112 ? 94.885 0.734 15.342 1.00 46.30 109 TYR D N 1
ATOM 11467 C CA . TYR D 1 112 ? 93.532 1.139 14.950 1.00 47.45 109 TYR D CA 1
ATOM 11468 C C . TYR D 1 112 ? 92.798 -0.079 14.447 1.00 47.76 109 TYR D C 1
ATOM 11469 O O . TYR D 1 112 ? 92.977 -0.505 13.291 1.00 46.65 109 TYR D O 1
ATOM 11478 N N . LYS D 1 113 ? 91.972 -0.649 15.312 1.00 49.02 110 LYS D N 1
ATOM 11479 C CA . LYS D 1 113 ? 91.390 -1.940 15.045 1.00 50.80 110 LYS D CA 1
ATOM 11480 C C . LYS D 1 113 ? 90.270 -1.891 14.031 1.00 50.50 110 LYS D C 1
ATOM 11481 O O . LYS D 1 113 ? 89.873 -2.933 13.518 1.00 51.89 110 LYS D O 1
ATOM 11487 N N . ARG D 1 114 ? 89.826 -0.693 13.670 1.00 50.61 111 ARG D N 1
ATOM 11488 C CA . ARG D 1 114 ? 88.802 -0.541 12.611 1.00 52.65 111 ARG D CA 1
ATOM 11489 C C . ARG D 1 114 ? 89.381 -0.366 11.190 1.00 48.80 111 ARG D C 1
ATOM 11490 O O . ARG D 1 114 ? 88.622 -0.217 10.225 1.00 48.99 111 ARG D O 1
ATOM 11498 N N . LEU D 1 115 ? 90.704 -0.425 11.057 1.00 48.25 112 LEU D N 1
ATOM 11499 C CA . LEU D 1 115 ? 91.351 -0.162 9.765 1.00 48.09 112 LEU D CA 1
ATOM 11500 C C . LEU D 1 115 ? 90.803 -1.065 8.647 1.00 49.40 112 LEU D C 1
ATOM 11501 O O . LEU D 1 115 ? 90.481 -0.586 7.574 1.00 50.81 112 LEU D O 1
ATOM 11506 N N . ALA D 1 116 ? 90.697 -2.370 8.910 1.00 50.12 113 ALA D N 1
ATOM 11507 C CA . ALA D 1 116 ? 90.273 -3.329 7.875 1.00 50.18 113 ALA D CA 1
ATOM 11508 C C . ALA D 1 116 ? 88.787 -3.187 7.592 1.00 54.90 113 ALA D C 1
ATOM 11509 O O . ALA D 1 116 ? 88.352 -3.364 6.446 1.00 58.33 113 ALA D O 1
ATOM 11511 N N . GLN D 1 117 ? 88.005 -2.832 8.614 1.00 53.24 114 GLN D N 1
ATOM 11512 C CA . GLN D 1 117 ? 86.592 -2.585 8.421 1.00 55.82 114 GLN D CA 1
ATOM 11513 C C . GLN D 1 117 ? 86.332 -1.330 7.590 1.00 55.30 114 GLN D C 1
ATOM 11514 O O . GLN D 1 117 ? 85.388 -1.299 6.799 1.00 56.56 114 GLN D O 1
ATOM 11520 N N . ASP D 1 118 ? 87.174 -0.304 7.750 1.00 55.74 115 ASP D N 1
ATOM 11521 C CA . ASP D 1 118 ? 86.880 1.023 7.176 1.00 58.33 115 ASP D CA 1
ATOM 11522 C C . ASP D 1 118 ? 87.619 1.337 5.865 1.00 57.98 115 ASP D C 1
ATOM 11523 O O . ASP D 1 118 ? 87.179 2.205 5.108 1.00 59.36 115 ASP D O 1
ATOM 11528 N N . ALA D 1 119 ? 88.725 0.633 5.611 1.00 55.15 116 ALA D N 1
ATOM 11529 C CA . ALA D 1 119 ? 89.540 0.858 4.431 1.00 53.45 116 ALA D CA 1
ATOM 11530 C C . ALA D 1 119 ? 88.881 0.355 3.148 1.00 54.35 116 ALA D C 1
ATOM 11531 O O . ALA D 1 119 ? 88.158 -0.653 3.135 1.00 54.13 116 ALA D O 1
ATOM 11533 N N . VAL D 1 120 ? 89.160 1.069 2.065 1.00 50.07 117 VAL D N 1
ATOM 11534 C CA . VAL D 1 120 ? 88.686 0.696 0.756 1.00 49.32 117 VAL D CA 1
ATOM 11535 C C . VAL D 1 120 ? 89.869 0.811 -0.217 1.00 44.55 117 VAL D C 1
ATOM 11536 O O . VAL D 1 120 ? 90.768 1.620 -0.010 1.00 41.80 117 VAL D O 1
ATOM 11540 N N . ALA D 1 121 ? 89.913 -0.042 -1.232 1.00 44.81 118 ALA D N 1
ATOM 11541 C CA . ALA D 1 121 ? 90.973 0.053 -2.246 1.00 42.91 118 ALA D CA 1
ATOM 11542 C C . ALA D 1 121 ? 91.038 1.499 -2.724 1.00 42.42 118 ALA D C 1
ATOM 11543 O O . ALA D 1 121 ? 89.998 2.123 -2.928 1.00 43.36 118 ALA D O 1
ATOM 11545 N N . GLY D 1 122 ? 92.241 2.055 -2.832 1.00 40.07 119 GLY D N 1
ATOM 11546 C CA . GLY D 1 122 ? 92.390 3.464 -3.221 1.00 41.31 119 GLY D CA 1
ATOM 11547 C C . GLY D 1 122 ? 92.685 4.406 -2.074 1.00 41.90 119 GLY D C 1
ATOM 11548 O O . GLY D 1 122 ? 93.151 5.506 -2.290 1.00 41.44 119 GLY D O 1
ATOM 11549 N N . ASP D 1 123 ? 92.426 3.981 -0.844 1.00 43.28 120 ASP D N 1
ATOM 11550 C CA . ASP D 1 123 ? 92.764 4.806 0.314 1.00 44.46 120 ASP D CA 1
ATOM 11551 C C . ASP D 1 123 ? 94.271 4.955 0.460 1.00 42.81 120 ASP D C 1
ATOM 11552 O O . ASP D 1 123 ? 95.029 4.021 0.205 1.00 39.07 120 ASP D O 1
ATOM 11557 N N . ARG D 1 124 ? 94.696 6.146 0.834 1.00 44.53 121 ARG D N 1
ATOM 11558 C CA . ARG D 1 124 ? 96.120 6.424 1.015 1.00 45.65 121 ARG D CA 1
ATOM 11559 C C . ARG D 1 124 ? 96.511 6.287 2.501 1.00 43.47 121 ARG D C 1
ATOM 11560 O O . ARG D 1 124 ? 95.732 6.646 3.394 1.00 47.18 121 ARG D O 1
ATOM 11568 N N . VAL D 1 125 ? 97.682 5.721 2.752 1.00 42.74 122 VAL D N 1
ATOM 11569 C CA . VAL D 1 125 ? 98.216 5.561 4.110 1.00 41.54 122 VAL D CA 1
ATOM 11570 C C . VAL D 1 125 ? 99.569 6.255 4.144 1.00 41.90 122 VAL D C 1
ATOM 11571 O O . VAL D 1 125 ? 100.450 5.915 3.364 1.00 39.71 122 VAL D O 1
ATOM 11575 N N . LEU D 1 126 ? 99.718 7.260 5.005 1.00 42.31 123 LEU D N 1
ATOM 11576 C CA . LEU D 1 126 ? 100.975 8.002 5.095 1.00 44.44 123 LEU D CA 1
ATOM 11577 C C . LEU D 1 126 ? 101.610 7.705 6.428 1.00 45.74 123 LEU D C 1
ATOM 11578 O O . LEU D 1 126 ? 100.963 7.848 7.468 1.00 48.42 123 LEU D O 1
ATOM 11583 N N . VAL D 1 127 ? 102.866 7.285 6.402 1.00 46.36 124 VAL D N 1
ATOM 11584 C CA . VAL D 1 127 ? 103.543 6.831 7.613 1.00 47.50 124 VAL D CA 1
ATOM 11585 C C . VAL D 1 127 ? 104.476 7.934 8.083 1.00 48.45 124 VAL D C 1
ATOM 11586 O O . VAL D 1 127 ? 105.134 8.602 7.283 1.00 46.48 124 VAL D O 1
ATOM 11590 N N . ASP D 1 128 ? 104.555 8.116 9.393 1.00 51.23 125 ASP D N 1
ATOM 11591 C CA . ASP D 1 128 ? 105.563 8.991 9.975 1.00 56.34 125 ASP D CA 1
ATOM 11592 C C . ASP D 1 128 ? 105.524 10.388 9.359 1.00 56.55 125 ASP D C 1
ATOM 11593 O O . ASP D 1 128 ? 106.567 10.961 9.015 1.00 55.65 125 ASP D O 1
ATOM 11598 N N . ASP D 1 129 ? 104.319 10.944 9.264 1.00 58.12 126 ASP D N 1
ATOM 11599 C CA . ASP D 1 129 ? 104.114 12.343 8.805 1.00 59.75 126 ASP D CA 1
ATOM 11600 C C . ASP D 1 129 ? 104.515 12.497 7.304 1.00 57.63 126 ASP D C 1
ATOM 11601 O O . ASP D 1 129 ? 104.943 13.578 6.873 1.00 57.35 126 ASP D O 1
ATOM 11606 N N . GLY D 1 130 ? 104.402 11.398 6.539 1.00 59.25 127 GLY D N 1
ATOM 11607 C CA . GLY D 1 130 ? 104.621 11.405 5.082 1.00 57.39 127 GLY D CA 1
ATOM 11608 C C . GLY D 1 130 ? 105.978 10.933 4.588 1.00 57.31 127 GLY D C 1
ATOM 11609 O O . GLY D 1 130 ? 106.320 11.161 3.437 1.00 64.99 127 GLY D O 1
ATOM 11610 N N . LYS D 1 131 ? 106.742 10.256 5.433 1.00 56.12 128 LYS D N 1
ATOM 11611 C CA . LYS D 1 131 ? 108.046 9.731 5.012 1.00 56.52 128 LYS D CA 1
ATOM 11612 C C . LYS D 1 131 ? 107.867 8.591 4.030 1.00 50.82 128 LYS D C 1
ATOM 11613 O O . LYS D 1 131 ? 108.707 8.347 3.175 1.00 49.67 128 LYS D O 1
ATOM 11619 N N . VAL D 1 132 ? 106.794 7.857 4.221 1.00 46.66 129 VAL D N 1
ATOM 11620 C CA . VAL D 1 132 ? 106.509 6.700 3.412 1.00 42.23 129 VAL D CA 1
ATOM 11621 C C . VAL D 1 132 ? 105.053 6.828 3.051 1.00 40.81 129 VAL D C 1
ATOM 11622 O O . VAL D 1 132 ? 104.265 7.276 3.884 1.00 38.61 129 VAL D O 1
ATOM 11626 N N . ALA D 1 133 ? 104.676 6.439 1.819 1.00 38.10 130 ALA D N 1
ATOM 11627 C CA . ALA D 1 133 ? 103.276 6.497 1.406 1.00 37.10 130 ALA D CA 1
ATOM 11628 C C . ALA D 1 133 ? 102.855 5.184 0.748 1.00 34.87 130 ALA D C 1
ATOM 11629 O O . ALA D 1 133 ? 103.602 4.626 -0.057 1.00 33.77 130 ALA D O 1
ATOM 11631 N N . LEU D 1 134 ? 101.707 4.662 1.175 1.00 35.18 131 LEU D N 1
ATOM 11632 C CA . LEU D 1 134 ? 101.149 3.447 0.635 1.00 35.72 131 LEU D CA 1
ATOM 11633 C C . LEU D 1 134 ? 99.767 3.720 0.068 1.00 35.28 131 LEU D C 1
ATOM 11634 O O . LEU D 1 134 ? 99.087 4.698 0.438 1.00 37.48 131 LEU D O 1
ATOM 11639 N N . VAL D 1 135 ? 99.313 2.817 -0.777 1.00 31.29 132 VAL D N 1
ATOM 11640 C CA . VAL D 1 135 ? 97.946 2.841 -1.243 1.00 31.10 132 VAL D CA 1
ATOM 11641 C C . VAL D 1 135 ? 97.320 1.468 -1.012 1.00 30.23 132 VAL D C 1
ATOM 11642 O O . VAL D 1 135 ? 97.924 0.449 -1.311 1.00 28.01 132 VAL D O 1
ATOM 11646 N N . VAL D 1 136 ? 96.104 1.454 -0.501 1.00 31.17 133 VAL D N 1
ATOM 11647 C CA . VAL D 1 136 ? 95.403 0.191 -0.261 1.00 32.38 133 VAL D CA 1
ATOM 11648 C C . VAL D 1 136 ? 94.967 -0.429 -1.598 1.00 34.81 133 VAL D C 1
ATOM 11649 O O . VAL D 1 136 ? 94.356 0.261 -2.438 1.00 34.63 133 VAL D O 1
ATOM 11653 N N . ASP D 1 137 ? 95.321 -1.704 -1.791 1.00 34.72 134 ASP D N 1
ATOM 11654 C CA . ASP D 1 137 ? 94.925 -2.479 -2.986 1.00 37.75 134 ASP D CA 1
ATOM 11655 C C . ASP D 1 137 ? 93.745 -3.383 -2.681 1.00 37.95 134 ASP D C 1
ATOM 11656 O O . ASP D 1 137 ? 92.872 -3.553 -3.500 1.00 38.26 134 ASP D O 1
ATOM 11661 N N . ALA D 1 138 ? 93.717 -3.947 -1.477 1.00 38.08 135 ALA D N 1
ATOM 11662 C CA . ALA D 1 138 ? 92.534 -4.682 -1.027 1.00 40.56 135 ALA D CA 1
ATOM 11663 C C . ALA D 1 138 ? 92.573 -4.917 0.472 1.00 43.26 135 ALA D C 1
ATOM 11664 O O . ALA D 1 138 ? 93.619 -4.782 1.119 1.00 41.87 135 ALA D O 1
ATOM 11666 N N . VAL D 1 139 ? 91.423 -5.332 0.992 1.00 44.54 136 VAL D N 1
ATOM 11667 C CA . VAL D 1 139 ? 91.287 -5.838 2.334 1.00 47.91 136 VAL D CA 1
ATOM 11668 C C . VAL D 1 139 ? 90.994 -7.349 2.289 1.00 51.08 136 VAL D C 1
ATOM 11669 O O . VAL D 1 139 ? 90.024 -7.772 1.675 1.00 51.45 136 VAL D O 1
ATOM 11673 N N . GLU D 1 140 ? 91.854 -8.146 2.927 1.00 51.65 137 GLU D N 1
ATOM 11674 C CA . GLU D 1 140 ? 91.649 -9.589 3.047 1.00 53.68 137 GLU D CA 1
ATOM 11675 C C . GLU D 1 140 ? 91.557 -9.941 4.535 1.00 52.42 137 GLU D C 1
ATOM 11676 O O . GLU D 1 140 ? 92.596 -10.036 5.236 1.00 46.14 137 GLU D O 1
ATOM 11682 N N . GLY D 1 141 ? 90.327 -10.132 5.016 1.00 51.36 138 GLY D N 1
ATOM 11683 C CA . GLY D 1 141 ? 90.076 -10.345 6.427 1.00 49.27 138 GLY D CA 1
ATOM 11684 C C . GLY D 1 141 ? 90.639 -9.214 7.257 1.00 45.43 138 GLY D C 1
ATOM 11685 O O . GLY D 1 141 ? 90.212 -8.072 7.146 1.00 43.41 138 GLY D O 1
ATOM 11686 N N . ASP D 1 142 ? 91.610 -9.541 8.097 1.00 44.61 139 ASP D N 1
ATOM 11687 C CA . ASP D 1 142 ? 92.157 -8.575 9.039 1.00 44.49 139 ASP D CA 1
ATOM 11688 C C . ASP D 1 142 ? 93.263 -7.762 8.427 1.00 41.25 139 ASP D C 1
ATOM 11689 O O . ASP D 1 142 ? 93.778 -6.842 9.073 1.00 39.39 139 ASP D O 1
ATOM 11694 N N . ASP D 1 143 ? 93.648 -8.104 7.194 1.00 39.89 140 ASP D N 1
ATOM 11695 C CA . ASP D 1 143 ? 94.809 -7.489 6.547 1.00 39.02 140 ASP D CA 1
ATOM 11696 C C . ASP D 1 143 ? 94.434 -6.410 5.519 1.00 38.28 140 ASP D C 1
ATOM 11697 O O . ASP D 1 143 ? 93.596 -6.629 4.657 1.00 37.79 140 ASP D O 1
ATOM 11702 N N . VAL D 1 144 ? 95.088 -5.261 5.614 1.00 37.49 141 VAL D N 1
ATOM 11703 C CA . VAL D 1 144 ? 94.989 -4.242 4.589 1.00 36.98 141 VAL D CA 1
ATOM 11704 C C . VAL D 1 144 ? 96.258 -4.343 3.743 1.00 37.15 141 VAL D C 1
ATOM 11705 O O . VAL D 1 144 ? 97.391 -4.113 4.230 1.00 36.74 141 VAL D O 1
ATOM 11709 N N . VAL D 1 145 ? 96.068 -4.802 2.509 1.00 36.05 142 VAL D N 1
ATOM 11710 C CA . VAL D 1 145 ? 97.167 -5.112 1.598 1.00 35.84 142 VAL D CA 1
ATOM 11711 C C . VAL D 1 145 ? 97.460 -3.865 0.781 1.00 34.24 142 VAL D C 1
ATOM 11712 O O . VAL D 1 145 ? 96.577 -3.351 0.084 1.00 33.16 142 VAL D O 1
ATOM 11716 N N . CYS D 1 146 ? 98.696 -3.386 0.872 1.00 33.16 143 CYS D N 1
ATOM 11717 C CA . CYS D 1 146 ? 99.070 -2.084 0.324 1.00 34.06 143 CYS D CA 1
ATOM 11718 C C . CYS D 1 146 ? 100.255 -2.178 -0.576 1.00 34.22 143 CYS D C 1
ATOM 11719 O O . CYS D 1 146 ? 101.129 -3.023 -0.369 1.00 39.53 143 CYS D O 1
ATOM 11722 N N . THR D 1 147 ? 100.337 -1.239 -1.504 1.00 30.58 144 THR D N 1
ATOM 11723 C CA . THR D 1 147 ? 101.506 -1.037 -2.290 1.00 30.89 144 THR D CA 1
ATOM 11724 C C . THR D 1 147 ? 102.217 0.209 -1.866 1.00 31.14 144 THR D C 1
ATOM 11725 O O . THR D 1 147 ? 101.616 1.258 -1.691 1.00 30.40 144 THR D O 1
ATOM 11729 N N . VAL D 1 148 ? 103.521 0.089 -1.707 1.00 34.09 145 VAL D N 1
ATOM 11730 C CA . VAL D 1 148 ? 104.351 1.238 -1.350 1.00 33.80 145 VAL D CA 1
ATOM 11731 C C . VAL D 1 148 ? 104.571 2.072 -2.597 1.00 35.50 145 VAL D C 1
ATOM 11732 O O . VAL D 1 148 ? 105.220 1.612 -3.570 1.00 32.59 145 VAL D O 1
ATOM 11736 N N . VAL D 1 149 ? 104.069 3.305 -2.573 1.00 34.17 146 VAL D N 1
ATOM 11737 C CA . VAL D 1 149 ? 104.249 4.193 -3.681 1.00 35.45 146 VAL D CA 1
ATOM 11738 C C . VAL D 1 149 ? 105.405 5.180 -3.473 1.00 38.04 146 VAL D C 1
ATOM 11739 O O . VAL D 1 149 ? 106.040 5.647 -4.450 1.00 37.03 146 VAL D O 1
ATOM 11743 N N . GLU D 1 150 ? 105.692 5.481 -2.206 1.00 37.05 147 GLU D N 1
ATOM 11744 C CA . GLU D 1 150 ? 106.837 6.317 -1.859 1.00 38.48 147 GLU D CA 1
ATOM 11745 C C . GLU D 1 150 ? 107.554 5.625 -0.718 1.00 38.08 147 GLU D C 1
ATOM 11746 O O . GLU D 1 150 ? 106.962 5.394 0.320 1.00 37.35 147 GLU D O 1
ATOM 11752 N N . GLY D 1 151 ? 108.816 5.262 -0.945 1.00 38.59 148 GLY D N 1
ATOM 11753 C CA . GLY D 1 151 ? 109.535 4.338 -0.079 1.00 38.67 148 GLY D CA 1
ATOM 11754 C C . GLY D 1 151 ? 110.357 5.059 0.970 1.00 40.45 148 GLY D C 1
ATOM 11755 O O . GLY D 1 151 ? 110.650 6.272 0.856 1.00 42.05 148 GLY D O 1
ATOM 11756 N N . GLY D 1 152 ? 110.699 4.343 2.017 1.00 40.49 149 GLY D N 1
ATOM 11757 C CA . GLY D 1 152 ? 111.525 4.932 3.069 1.00 43.57 149 GLY D CA 1
ATOM 11758 C C . GLY D 1 152 ? 111.631 3.993 4.246 1.00 45.18 149 GLY D C 1
ATOM 11759 O O . GLY D 1 152 ? 111.058 2.889 4.208 1.00 43.43 149 GLY D O 1
ATOM 11760 N N . PRO D 1 153 ? 112.332 4.443 5.320 1.00 47.08 150 PRO D N 1
ATOM 11761 C CA . PRO D 1 153 ? 112.463 3.628 6.520 1.00 47.41 150 PRO D CA 1
ATOM 11762 C C . PRO D 1 153 ? 111.200 3.696 7.350 1.00 46.90 150 PRO D C 1
ATOM 11763 O O . PRO D 1 153 ? 110.551 4.756 7.402 1.00 44.88 150 PRO D O 1
ATOM 11767 N N . VAL D 1 154 ? 110.834 2.573 7.971 1.00 46.25 151 VAL D N 1
ATOM 11768 C CA . VAL D 1 154 ? 109.806 2.582 8.977 1.00 45.89 151 VAL D CA 1
ATOM 11769 C C . VAL D 1 154 ? 110.357 1.869 10.215 1.00 48.96 151 VAL D C 1
ATOM 11770 O O . VAL D 1 154 ? 111.334 1.088 10.136 1.00 47.95 151 VAL D O 1
ATOM 11774 N N . SER D 1 155 ? 109.779 2.167 11.363 1.00 48.63 152 SER D N 1
ATOM 11775 C CA . SER D 1 155 ? 110.262 1.588 12.587 1.00 52.28 152 SER D CA 1
ATOM 11776 C C . SER D 1 155 ? 109.120 1.429 13.566 1.00 51.11 152 SER D C 1
ATOM 11777 O O . SER D 1 155 ? 108.011 1.929 13.323 1.00 46.79 152 SER D O 1
ATOM 11780 N N . ASP D 1 156 ? 109.406 0.718 14.658 1.00 52.51 153 ASP D N 1
ATOM 11781 C CA . ASP D 1 156 ? 108.410 0.372 15.683 1.00 54.23 153 ASP D CA 1
ATOM 11782 C C . ASP D 1 156 ? 107.551 1.556 16.028 1.00 52.88 153 ASP D C 1
ATOM 11783 O O . ASP D 1 156 ? 108.074 2.637 16.313 1.00 55.13 153 ASP D O 1
ATOM 11788 N N . ASN D 1 157 ? 106.238 1.344 16.027 1.00 51.50 154 ASN D N 1
ATOM 11789 C CA . ASN D 1 157 ? 105.289 2.264 16.642 1.00 52.32 154 ASN D CA 1
ATOM 11790 C C . ASN D 1 157 ? 105.143 3.606 15.906 1.00 53.53 154 ASN D C 1
ATOM 11791 O O . ASN D 1 157 ? 104.563 4.539 16.461 1.00 57.18 154 ASN D O 1
ATOM 11796 N N A LYS D 1 158 ? 105.622 3.696 14.660 0.50 50.31 155 LYS D N 1
ATOM 11797 N N B LYS D 1 158 ? 105.586 3.678 14.644 0.50 50.39 155 LYS D N 1
ATOM 11798 C CA A LYS D 1 158 ? 105.447 4.932 13.876 0.50 49.85 155 LYS D CA 1
ATOM 11799 C CA B LYS D 1 158 ? 105.436 4.907 13.854 0.50 50.00 155 LYS D CA 1
ATOM 11800 C C A LYS D 1 158 ? 103.977 5.247 13.626 0.50 47.55 155 LYS D C 1
ATOM 11801 C C B LYS D 1 158 ? 103.966 5.243 13.655 0.50 47.68 155 LYS D C 1
ATOM 11802 O O A LYS D 1 158 ? 103.149 4.349 13.458 0.50 45.33 155 LYS D O 1
ATOM 11803 O O B LYS D 1 158 ? 103.115 4.350 13.591 0.50 45.45 155 LYS D O 1
ATOM 11814 N N . GLY D 1 159 ? 103.677 6.536 13.568 1.00 47.16 156 GLY D N 1
ATOM 11815 C CA . GLY D 1 159 ? 102.321 7.004 13.349 1.00 47.07 156 GLY D CA 1
ATOM 11816 C C . GLY D 1 159 ? 101.922 6.789 11.896 1.00 45.67 156 GLY D C 1
ATOM 11817 O O . GLY D 1 159 ? 102.771 6.801 11.021 1.00 42.30 156 GLY D O 1
ATOM 11818 N N . ILE D 1 160 ? 100.635 6.564 11.658 1.00 45.96 157 ILE D N 1
ATOM 11819 C CA . ILE D 1 160 ? 100.099 6.623 10.315 1.00 46.13 157 ILE D CA 1
ATOM 11820 C C . ILE D 1 160 ? 98.891 7.516 10.267 1.00 47.04 157 ILE D C 1
ATOM 11821 O O . ILE D 1 160 ? 98.174 7.685 11.267 1.00 47.76 157 ILE D O 1
ATOM 11826 N N . SER D 1 161 ? 98.691 8.099 9.101 1.00 47.61 158 SER D N 1
ATOM 11827 C CA . SER D 1 161 ? 97.574 8.967 8.856 1.00 50.85 158 SER D CA 1
ATOM 11828 C C . SER D 1 161 ? 96.786 8.449 7.677 1.00 50.33 158 SER D C 1
ATOM 11829 O O . SER D 1 161 ? 97.351 7.958 6.707 1.00 46.36 158 SER D O 1
ATOM 11832 N N . LEU D 1 162 ? 95.474 8.603 7.773 1.00 53.86 159 LEU D N 1
ATOM 11833 C CA . LEU D 1 162 ? 94.558 8.127 6.773 1.00 55.94 159 LEU D CA 1
ATOM 11834 C C . LEU D 1 162 ? 93.766 9.312 6.250 1.00 58.27 159 LEU D C 1
ATOM 11835 O O . LEU D 1 162 ? 92.587 9.442 6.520 1.00 61.20 159 LEU D O 1
ATOM 11840 N N . PRO D 1 163 ? 94.427 10.203 5.508 1.00 60.95 160 PRO D N 1
ATOM 11841 C CA . PRO D 1 163 ? 93.758 11.446 5.152 1.00 65.44 160 PRO D CA 1
ATOM 11842 C C . PRO D 1 163 ? 92.596 11.152 4.230 1.00 68.60 160 PRO D C 1
ATOM 11843 O O . PRO D 1 163 ? 92.744 10.355 3.312 1.00 66.81 160 PRO D O 1
ATOM 11847 N N . GLY D 1 164 ? 91.432 11.727 4.504 1.00 75.35 161 GLY D N 1
ATOM 11848 C CA . GLY D 1 164 ? 90.236 11.445 3.694 1.00 80.02 161 GLY D CA 1
ATOM 11849 C C . GLY D 1 164 ? 89.600 10.093 4.011 1.00 81.14 161 GLY D C 1
ATOM 11850 O O . GLY D 1 164 ? 88.948 9.481 3.177 1.00 80.94 161 GLY D O 1
ATOM 11851 N N . MET D 1 165 ? 89.908 9.581 5.191 1.00 79.47 162 MET D N 1
ATOM 11852 C CA . MET D 1 165 ? 89.137 8.515 5.791 1.00 79.03 162 MET D CA 1
ATOM 11853 C C . MET D 1 165 ? 88.708 9.035 7.162 1.00 78.39 162 MET D C 1
ATOM 11854 O O . MET D 1 165 ? 89.538 9.553 7.929 1.00 77.98 162 MET D O 1
ATOM 11859 N N . ASN D 1 166 ? 87.414 8.958 7.448 1.00 77.20 163 ASN D N 1
ATOM 11860 C CA . ASN D 1 166 ? 86.931 9.421 8.713 1.00 76.37 163 ASN D CA 1
ATOM 11861 C C . ASN D 1 166 ? 87.279 8.412 9.777 1.00 72.54 163 ASN D C 1
ATOM 11862 O O . ASN D 1 166 ? 86.776 7.297 9.795 1.00 70.77 163 ASN D O 1
ATOM 11867 N N . VAL D 1 167 ? 88.128 8.856 10.682 1.00 71.68 164 VAL D N 1
ATOM 11868 C CA . VAL D 1 167 ? 88.546 8.065 11.823 1.00 69.84 164 VAL D CA 1
ATOM 11869 C C . VAL D 1 167 ? 87.516 8.177 12.958 1.00 69.87 164 VAL D C 1
ATOM 11870 O O . VAL D 1 167 ? 87.048 9.269 13.270 1.00 72.60 164 VAL D O 1
ATOM 11874 N N . THR D 1 168 ? 87.152 7.036 13.540 1.00 67.43 165 THR D N 1
ATOM 11875 C CA . THR D 1 168 ? 86.275 7.009 14.712 1.00 68.16 165 THR D CA 1
ATOM 11876 C C . THR D 1 168 ? 87.119 6.644 15.927 1.00 64.25 165 THR D C 1
ATOM 11877 O O . THR D 1 168 ? 87.739 5.579 15.965 1.00 60.91 165 THR D O 1
ATOM 11881 N N . ALA D 1 169 ? 87.190 7.560 16.882 1.00 63.59 166 ALA D N 1
ATOM 11882 C CA . ALA D 1 169 ? 88.025 7.379 18.063 1.00 62.20 166 ALA D CA 1
ATOM 11883 C C . ALA D 1 169 ? 87.673 8.452 19.058 1.00 64.62 166 ALA D C 1
ATOM 11884 O O . ALA D 1 169 ? 87.359 9.572 18.675 1.00 65.82 166 ALA D O 1
ATOM 11886 N N . PRO D 1 170 ? 87.673 8.104 20.346 1.00 65.69 167 PRO D N 1
ATOM 11887 C CA . PRO D 1 170 ? 87.324 9.102 21.337 1.00 69.57 167 PRO D CA 1
ATOM 11888 C C . PRO D 1 170 ? 88.420 10.164 21.469 1.00 70.20 167 PRO D C 1
ATOM 11889 O O . PRO D 1 170 ? 89.604 9.853 21.273 1.00 65.84 167 PRO D O 1
ATOM 11893 N N . ALA D 1 171 ? 88.018 11.402 21.764 1.00 46.43 168 ALA D N 1
ATOM 11894 C CA . ALA D 1 171 ? 88.962 12.538 21.877 1.00 46.89 168 ALA D CA 1
ATOM 11895 C C . ALA D 1 171 ? 89.994 12.301 22.978 1.00 45.48 168 ALA D C 1
ATOM 11896 O O . ALA D 1 171 ? 91.161 12.693 22.843 1.00 44.49 168 ALA D O 1
ATOM 11898 N N . LEU D 1 172 ? 89.544 11.678 24.059 1.00 47.57 169 LEU D N 1
ATOM 11899 C CA . LEU D 1 172 ? 90.424 11.162 25.115 1.00 48.49 169 LEU D CA 1
ATOM 11900 C C . LEU D 1 172 ? 90.260 9.650 25.215 1.00 50.36 169 LEU D C 1
ATOM 11901 O O . LEU D 1 172 ? 89.169 9.170 25.531 1.00 53.04 169 LEU D O 1
ATOM 11906 N N . SER D 1 173 ? 91.347 8.902 25.027 1.00 50.19 170 SER D N 1
ATOM 11907 C CA . SER D 1 173 ? 91.352 7.436 25.276 1.00 52.21 170 SER D CA 1
ATOM 11908 C C . SER D 1 173 ? 91.495 7.152 26.771 1.00 53.32 170 SER D C 1
ATOM 11909 O O . SER D 1 173 ? 91.735 8.074 27.567 1.00 47.50 170 SER D O 1
ATOM 11912 N N . GLU D 1 174 ? 91.420 5.878 27.151 1.00 56.99 171 GLU D N 1
ATOM 11913 C CA . GLU D 1 174 ? 91.690 5.508 28.532 1.00 59.01 171 GLU D CA 1
ATOM 11914 C C . GLU D 1 174 ? 93.111 5.893 28.939 1.00 55.24 171 GLU D C 1
ATOM 11915 O O . GLU D 1 174 ? 93.320 6.427 30.028 1.00 54.37 171 GLU D O 1
ATOM 11921 N N . LYS D 1 175 ? 94.076 5.636 28.059 1.00 52.97 172 LYS D N 1
ATOM 11922 C CA . LYS D 1 175 ? 95.471 6.054 28.278 1.00 52.21 172 LYS D CA 1
ATOM 11923 C C . LYS D 1 175 ? 95.601 7.561 28.484 1.00 48.16 172 LYS D C 1
ATOM 11924 O O . LYS D 1 175 ? 96.342 8.010 29.350 1.00 48.23 172 LYS D O 1
ATOM 11930 N N . ASP D 1 176 ? 94.889 8.348 27.684 1.00 46.87 173 ASP D N 1
ATOM 11931 C CA . ASP D 1 176 ? 94.924 9.804 27.849 1.00 46.36 173 ASP D CA 1
ATOM 11932 C C . ASP D 1 176 ? 94.408 10.223 29.232 1.00 46.40 173 ASP D C 1
ATOM 11933 O O . ASP D 1 176 ? 94.940 11.141 29.845 1.00 43.64 173 ASP D O 1
ATOM 11938 N N . ILE D 1 177 ? 93.349 9.572 29.693 1.00 47.20 174 ILE D N 1
ATOM 11939 C CA . ILE D 1 177 ? 92.740 9.904 30.978 1.00 46.91 174 ILE D CA 1
ATOM 11940 C C . ILE D 1 177 ? 93.690 9.564 32.107 1.00 46.43 174 ILE D C 1
ATOM 11941 O O . ILE D 1 177 ? 93.823 10.337 33.055 1.00 46.65 174 ILE D O 1
ATOM 11946 N N . GLU D 1 178 ? 94.351 8.418 32.010 1.00 46.70 175 GLU D N 1
ATOM 11947 C CA . GLU D 1 178 ? 95.376 8.037 32.986 1.00 48.01 175 GLU D CA 1
ATOM 11948 C C . GLU D 1 178 ? 96.531 9.022 32.952 1.00 45.07 175 GLU D C 1
ATOM 11949 O O . GLU D 1 178 ? 96.967 9.480 33.978 1.00 43.02 175 GLU D O 1
ATOM 11955 N N . ASP D 1 179 ? 97.017 9.344 31.759 1.00 43.76 176 ASP D N 1
ATOM 11956 C CA . ASP D 1 179 ? 98.129 10.298 31.606 1.00 42.49 176 ASP D CA 1
ATOM 11957 C C . ASP D 1 179 ? 97.776 11.688 32.173 1.00 39.60 176 ASP D C 1
ATOM 11958 O O . ASP D 1 179 ? 98.586 12.322 32.828 1.00 36.30 176 ASP D O 1
ATOM 11963 N N . LEU D 1 180 ? 96.543 12.127 31.932 1.00 41.98 177 LEU D N 1
ATOM 11964 C CA . LEU D 1 180 ? 96.085 13.430 32.373 1.00 41.00 177 LEU D CA 1
ATOM 11965 C C . LEU D 1 180 ? 95.974 13.461 33.886 1.00 42.58 177 LEU D C 1
ATOM 11966 O O . LEU D 1 180 ? 96.311 14.451 34.516 1.00 40.99 177 LEU D O 1
ATOM 11971 N N . THR D 1 181 ? 95.510 12.361 34.458 1.00 45.03 178 THR D N 1
ATOM 11972 C CA . THR D 1 181 ? 95.368 12.222 35.907 1.00 47.01 178 THR D CA 1
ATOM 11973 C C . THR D 1 181 ? 96.742 12.259 36.546 1.00 47.73 178 THR D C 1
ATOM 11974 O O . THR D 1 181 ? 96.966 13.008 37.488 1.00 46.62 178 THR D O 1
ATOM 11978 N N . PHE D 1 182 ? 97.671 11.478 35.990 1.00 48.50 179 PHE D N 1
ATOM 11979 C CA . PHE D 1 182 ? 99.051 11.461 36.459 1.00 45.92 179 PHE D CA 1
ATOM 11980 C C . PHE D 1 182 ? 99.653 12.857 36.367 1.00 42.88 179 PHE D C 1
ATOM 11981 O O . PHE D 1 182 ? 100.278 13.309 37.299 1.00 41.09 179 PHE D O 1
ATOM 11989 N N . ALA D 1 183 ? 99.439 13.537 35.239 1.00 40.23 180 ALA D N 1
ATOM 11990 C CA . ALA D 1 183 ? 100.049 14.863 35.025 1.00 39.67 180 ALA D CA 1
ATOM 11991 C C . ALA D 1 183 ? 99.496 15.939 35.973 1.00 39.31 180 ALA D C 1
ATOM 11992 O O . ALA D 1 183 ? 100.261 16.756 36.526 1.00 38.11 180 ALA D O 1
ATOM 11994 N N . LEU D 1 184 ? 98.183 15.902 36.203 1.00 39.45 181 LEU D N 1
ATOM 11995 C CA . LEU D 1 184 ? 97.540 16.840 37.106 1.00 39.50 181 LEU D CA 1
ATOM 11996 C C . LEU D 1 184 ? 98.059 16.621 38.520 1.00 39.86 181 LEU D C 1
ATOM 11997 O O . LEU D 1 184 ? 98.404 17.580 39.220 1.00 38.48 181 LEU D O 1
ATOM 12002 N N . ASN D 1 185 ? 98.107 15.355 38.951 1.00 40.77 182 ASN D N 1
ATOM 12003 C CA . ASN D 1 185 ? 98.588 15.026 40.270 1.00 41.39 182 ASN D CA 1
ATOM 12004 C C . ASN D 1 185 ? 100.069 15.355 40.425 1.00 40.62 182 ASN D C 1
ATOM 12005 O O . ASN D 1 185 ? 100.507 15.771 41.490 1.00 39.48 182 ASN D O 1
ATOM 12010 N N . LEU D 1 186 ? 100.834 15.155 39.370 1.00 39.55 183 LEU D N 1
ATOM 12011 C CA . LEU D 1 186 ? 102.260 15.459 39.394 1.00 40.34 183 LEU D CA 1
ATOM 12012 C C . LEU D 1 186 ? 102.506 16.981 39.575 1.00 40.42 183 LEU D C 1
ATOM 12013 O O . LEU D 1 186 ? 103.496 17.384 40.175 1.00 37.73 183 LEU D O 1
ATOM 12018 N N . GLY D 1 187 ? 101.604 17.801 39.031 1.00 40.74 184 GLY D N 1
ATOM 12019 C CA . GLY D 1 187 ? 101.633 19.253 39.223 1.00 38.54 184 GLY D CA 1
ATOM 12020 C C . GLY D 1 187 ? 101.922 20.077 37.972 1.00 35.33 184 GLY D C 1
ATOM 12021 O O . GLY D 1 187 ? 102.274 21.230 38.080 1.00 32.62 184 GLY D O 1
ATOM 12022 N N . VAL D 1 188 ? 101.724 19.525 36.780 1.00 32.76 185 VAL D N 1
ATOM 12023 C CA . VAL D 1 188 ? 102.005 20.279 35.543 1.00 30.41 185 VAL D CA 1
ATOM 12024 C C . VAL D 1 188 ? 101.139 21.550 35.451 1.00 29.62 185 VAL D C 1
ATOM 12025 O O . VAL D 1 188 ? 100.103 21.658 36.102 1.00 30.98 185 VAL D O 1
ATOM 12029 N N . ASP D 1 189 ? 101.570 22.504 34.622 1.00 28.10 186 ASP D N 1
ATOM 12030 C CA . ASP D 1 189 ? 100.978 23.858 34.606 1.00 28.42 186 ASP D CA 1
ATOM 12031 C C . ASP D 1 189 ? 99.967 24.045 33.487 1.00 28.93 186 ASP D C 1
ATOM 12032 O O . ASP D 1 189 ? 99.108 24.944 33.531 1.00 28.87 186 ASP D O 1
ATOM 12037 N N . MET D 1 190 ? 100.087 23.238 32.452 1.00 29.56 187 MET D N 1
ATOM 12038 C CA . MET D 1 190 ? 99.151 23.275 31.337 1.00 33.00 187 MET D CA 1
ATOM 12039 C C . MET D 1 190 ? 99.085 21.899 30.682 1.00 29.98 187 MET D C 1
ATOM 12040 O O . MET D 1 190 ? 99.995 21.080 30.838 1.00 28.25 187 MET D O 1
ATOM 12045 N N . VAL D 1 191 ? 98.030 21.694 29.899 1.00 29.61 188 VAL D N 1
ATOM 12046 C CA . VAL D 1 191 ? 97.790 20.439 29.210 1.00 31.18 188 VAL D CA 1
ATOM 12047 C C . VAL D 1 191 ? 97.457 20.721 27.756 1.00 30.95 188 VAL D C 1
ATOM 12048 O O . VAL D 1 191 ? 96.742 21.681 27.453 1.00 30.89 188 VAL D O 1
ATOM 12052 N N . ALA D 1 192 ? 98.051 19.948 26.856 1.00 29.62 189 ALA D N 1
ATOM 12053 C CA . ALA D 1 192 ? 97.766 20.050 25.420 1.00 29.63 189 ALA D CA 1
ATOM 12054 C C . ALA D 1 192 ? 97.057 18.764 24.957 1.00 30.66 189 ALA D C 1
ATOM 12055 O O . ALA D 1 192 ? 97.472 17.674 25.300 1.00 31.65 189 ALA D O 1
ATOM 12057 N N . LEU D 1 193 ? 95.960 18.927 24.209 1.00 30.56 190 LEU D N 1
ATOM 12058 C CA . LEU D 1 193 ? 95.208 17.806 23.660 1.00 30.86 190 LEU D CA 1
ATOM 12059 C C . LEU D 1 193 ? 95.439 17.698 22.136 1.00 30.42 190 LEU D C 1
ATOM 12060 O O . LEU D 1 193 ? 95.139 18.637 21.381 1.00 28.56 190 LEU D O 1
ATOM 12065 N N . SER D 1 194 ? 95.988 16.554 21.725 1.00 30.72 191 SER D N 1
ATOM 12066 C CA . SER D 1 194 ? 96.236 16.241 20.324 1.00 31.06 191 SER D CA 1
ATOM 12067 C C . SER D 1 194 ? 94.913 15.910 19.573 1.00 32.74 191 SER D C 1
ATOM 12068 O O . SER D 1 194 ? 93.975 15.346 20.134 1.00 36.11 191 SER D O 1
ATOM 12071 N N . PHE D 1 195 ? 94.879 16.263 18.308 1.00 32.44 192 PHE D N 1
ATOM 12072 C CA . PHE D 1 195 ? 93.792 15.888 17.401 1.00 35.64 192 PHE D CA 1
ATOM 12073 C C . PHE D 1 195 ? 92.414 16.420 17.795 1.00 36.05 192 PHE D C 1
ATOM 12074 O O . PHE D 1 195 ? 91.383 15.807 17.502 1.00 36.20 192 PHE D O 1
ATOM 12082 N N . VAL D 1 196 ? 92.403 17.594 18.404 1.00 34.19 193 VAL D N 1
ATOM 12083 C CA . VAL D 1 196 ? 91.169 18.303 18.680 1.00 35.59 193 VAL D CA 1
ATOM 12084 C C . VAL D 1 196 ? 90.373 18.473 17.394 1.00 37.50 193 VAL D C 1
ATOM 12085 O O . VAL D 1 196 ? 90.941 18.755 16.349 1.00 36.74 193 VAL D O 1
ATOM 12089 N N . ARG D 1 197 ? 89.066 18.234 17.476 1.00 39.74 194 ARG D N 1
ATOM 12090 C CA . ARG D 1 197 ? 88.186 18.359 16.338 1.00 41.33 194 ARG D CA 1
ATOM 12091 C C . ARG D 1 197 ? 87.048 19.342 16.589 1.00 43.35 194 ARG D C 1
ATOM 12092 O O . ARG D 1 197 ? 86.465 19.891 15.634 1.00 43.01 194 ARG D O 1
ATOM 12100 N N . SER D 1 198 ? 86.740 19.584 17.866 1.00 41.51 195 SER D N 1
ATOM 12101 C CA . SER D 1 198 ? 85.555 20.329 18.220 1.00 42.46 195 SER D CA 1
ATOM 12102 C C . SER D 1 198 ? 85.839 21.173 19.460 1.00 41.92 195 SER D C 1
ATOM 12103 O O . SER D 1 198 ? 86.598 20.757 20.318 1.00 38.28 195 SER D O 1
ATOM 12106 N N . PRO D 1 199 ? 85.177 22.340 19.580 1.00 43.66 196 PRO D N 1
ATOM 12107 C CA . PRO D 1 199 ? 85.219 23.097 20.819 1.00 42.90 196 PRO D CA 1
ATOM 12108 C C . PRO D 1 199 ? 84.754 22.294 22.034 1.00 46.03 196 PRO D C 1
ATOM 12109 O O . PRO D 1 199 ? 85.235 22.522 23.138 1.00 47.85 196 PRO D O 1
ATOM 12113 N N . ALA D 1 200 ? 83.857 21.338 21.830 1.00 46.99 197 ALA D N 1
ATOM 12114 C CA . ALA D 1 200 ? 83.341 20.532 22.935 1.00 47.46 197 ALA D CA 1
ATOM 12115 C C . ALA D 1 200 ? 84.363 19.543 23.483 1.00 45.60 197 ALA D C 1
ATOM 12116 O O . ALA D 1 200 ? 84.137 18.967 24.546 1.00 43.66 197 ALA D O 1
ATOM 12118 N N . ASP D 1 201 ? 85.482 19.346 22.780 1.00 43.08 198 ASP D N 1
ATOM 12119 C CA . ASP D 1 201 ? 86.539 18.461 23.296 1.00 41.75 198 ASP D CA 1
ATOM 12120 C C . ASP D 1 201 ? 87.099 18.996 24.602 1.00 42.19 198 ASP D C 1
ATOM 12121 O O . ASP D 1 201 ? 87.575 18.216 25.426 1.00 41.63 198 ASP D O 1
ATOM 12126 N N . VAL D 1 202 ? 87.072 20.321 24.797 1.00 39.84 199 VAL D N 1
ATOM 12127 C CA . VAL D 1 202 ? 87.617 20.889 26.031 1.00 39.82 199 VAL D CA 1
ATOM 12128 C C . VAL D 1 202 ? 86.802 20.476 27.242 1.00 42.27 199 VAL D C 1
ATOM 12129 O O . VAL D 1 202 ? 87.349 20.298 28.350 1.00 42.25 199 VAL D O 1
ATOM 12133 N N . GLU D 1 203 ? 85.503 20.276 27.024 1.00 45.27 200 GLU D N 1
ATOM 12134 C CA . GLU D 1 203 ? 84.597 19.847 28.064 1.00 49.89 200 GLU D CA 1
ATOM 12135 C C . GLU D 1 203 ? 84.950 18.468 28.593 1.00 49.43 200 GLU D C 1
ATOM 12136 O O . GLU D 1 203 ? 84.849 18.225 29.769 1.00 51.48 200 GLU D O 1
ATOM 12142 N N . LEU D 1 204 ? 85.407 17.582 27.725 1.00 49.26 201 LEU D N 1
ATOM 12143 C CA . LEU D 1 204 ? 85.875 16.256 28.160 1.00 50.72 201 LEU D CA 1
ATOM 12144 C C . LEU D 1 204 ? 87.134 16.373 29.051 1.00 45.44 201 LEU D C 1
ATOM 12145 O O . LEU D 1 204 ? 87.296 15.636 30.005 1.00 46.22 201 LEU D O 1
ATOM 12150 N N . VAL D 1 205 ? 88.037 17.277 28.695 1.00 42.24 202 VAL D N 1
ATOM 12151 C CA . VAL D 1 205 ? 89.242 17.471 29.507 1.00 40.23 202 VAL D CA 1
ATOM 12152 C C . VAL D 1 205 ? 88.856 18.063 30.889 1.00 40.33 202 VAL D C 1
ATOM 12153 O O . VAL D 1 205 ? 89.403 17.661 31.932 1.00 40.46 202 VAL D O 1
ATOM 12157 N N . HIS D 1 206 ? 87.924 19.016 30.874 1.00 40.72 203 HIS D N 1
ATOM 12158 C CA . HIS D 1 206 ? 87.415 19.631 32.102 1.00 42.81 203 HIS D CA 1
ATOM 12159 C C . HIS D 1 206 ? 86.736 18.627 33.031 1.00 46.41 203 HIS D C 1
ATOM 12160 O O . HIS D 1 206 ? 86.918 18.694 34.250 1.00 45.26 203 HIS D O 1
ATOM 12167 N N . GLU D 1 207 ? 85.990 17.683 32.454 1.00 49.35 204 GLU D N 1
ATOM 12168 C CA . GLU D 1 207 ? 85.387 16.575 33.219 1.00 53.27 204 GLU D CA 1
ATOM 12169 C C . GLU D 1 207 ? 86.421 15.854 34.099 1.00 51.34 204 GLU D C 1
ATOM 12170 O O . GLU D 1 207 ? 86.213 15.664 35.298 1.00 51.01 204 GLU D O 1
ATOM 12176 N N . VAL D 1 208 ? 87.514 15.427 33.482 1.00 49.93 205 VAL D N 1
ATOM 12177 C CA . VAL D 1 208 ? 88.573 14.726 34.204 1.00 51.53 205 VAL D CA 1
ATOM 12178 C C . VAL D 1 208 ? 89.163 15.637 35.273 1.00 49.08 205 VAL D C 1
ATOM 12179 O O . VAL D 1 208 ? 89.302 15.240 36.441 1.00 50.72 205 VAL D O 1
ATOM 12183 N N . MET D 1 209 ? 89.491 16.858 34.872 1.00 47.26 206 MET D N 1
ATOM 12184 C CA . MET D 1 209 ? 90.058 17.846 35.788 1.00 45.04 206 MET D CA 1
ATOM 12185 C C . MET D 1 209 ? 89.188 18.026 37.030 1.00 47.96 206 MET D C 1
ATOM 12186 O O . MET D 1 209 ? 89.701 18.047 38.153 1.00 46.88 206 MET D O 1
ATOM 12191 N N . ASP D 1 210 ? 87.876 18.121 36.837 1.00 49.49 207 ASP D N 1
ATOM 12192 C CA . ASP D 1 210 ? 86.975 18.435 37.936 1.00 51.11 207 ASP D CA 1
ATOM 12193 C C . ASP D 1 210 ? 86.776 17.239 38.862 1.00 56.33 207 ASP D C 1
ATOM 12194 O O . ASP D 1 210 ? 86.640 17.396 40.092 1.00 54.09 207 ASP D O 1
ATOM 12199 N N . ARG D 1 211 ? 86.780 16.043 38.288 1.00 57.58 208 ARG D N 1
ATOM 12200 C CA . ARG D 1 211 ? 86.764 14.834 39.093 1.00 61.79 208 ARG D CA 1
ATOM 12201 C C . ARG D 1 211 ? 88.024 14.749 39.964 1.00 61.74 208 ARG D C 1
ATOM 12202 O O . ARG D 1 211 ? 87.952 14.413 41.142 1.00 61.25 208 ARG D O 1
ATOM 12210 N N . ILE D 1 212 ? 89.181 15.058 39.378 1.00 60.27 209 ILE D N 1
ATOM 12211 C CA . ILE D 1 212 ? 90.448 14.962 40.096 1.00 59.43 209 ILE D CA 1
ATOM 12212 C C . ILE D 1 212 ? 90.629 16.144 41.049 1.00 57.55 209 ILE D C 1
ATOM 12213 O O . ILE D 1 212 ? 91.304 16.031 42.063 1.00 55.43 209 ILE D O 1
ATOM 12218 N N . GLY D 1 213 ? 89.999 17.262 40.731 1.00 52.30 210 GLY D N 1
ATOM 12219 C CA . GLY D 1 213 ? 89.958 18.400 41.640 1.00 51.93 210 GLY D CA 1
ATOM 12220 C C . GLY D 1 213 ? 90.987 19.475 41.313 1.00 48.99 210 GLY D C 1
ATOM 12221 O O . GLY D 1 213 ? 91.332 20.289 42.162 1.00 46.92 210 GLY D O 1
ATOM 12222 N N . ARG D 1 214 ? 91.460 19.503 40.067 1.00 46.17 211 ARG D N 1
ATOM 12223 C CA . ARG D 1 214 ? 92.487 20.445 39.673 1.00 44.33 211 ARG D CA 1
ATOM 12224 C C . ARG D 1 214 ? 92.363 20.799 38.188 1.00 43.33 211 ARG D C 1
ATOM 12225 O O . ARG D 1 214 ? 92.547 19.944 37.328 1.00 44.76 211 ARG D O 1
ATOM 12233 N N . ARG D 1 215 ? 92.070 22.070 37.897 1.00 40.93 212 ARG D N 1
ATOM 12234 C CA . ARG D 1 215 ? 92.151 22.600 36.538 1.00 39.53 212 ARG D CA 1
ATOM 12235 C C . ARG D 1 215 ? 93.459 23.301 36.260 1.00 37.33 212 ARG D C 1
ATOM 12236 O O . ARG D 1 215 ? 94.020 23.940 37.137 1.00 36.63 212 ARG D O 1
ATOM 12244 N N . VAL D 1 216 ? 93.924 23.174 35.023 1.00 34.92 213 VAL D N 1
ATOM 12245 C CA . VAL D 1 216 ? 95.008 23.983 34.516 1.00 33.57 213 VAL D CA 1
ATOM 12246 C C . VAL D 1 216 ? 94.588 24.352 33.080 1.00 32.94 213 VAL D C 1
ATOM 12247 O O . VAL D 1 216 ? 93.662 23.744 32.522 1.00 31.63 213 VAL D O 1
ATOM 12251 N N . PRO D 1 217 ? 95.240 25.360 32.496 1.00 32.00 214 PRO D N 1
ATOM 12252 C CA . PRO D 1 217 ? 94.907 25.761 31.121 1.00 30.80 214 PRO D CA 1
ATOM 12253 C C . PRO D 1 217 ? 95.057 24.653 30.094 1.00 30.98 214 PRO D C 1
ATOM 12254 O O . PRO D 1 217 ? 95.975 23.821 30.177 1.00 29.29 214 PRO D O 1
ATOM 12258 N N . VAL D 1 218 ? 94.137 24.638 29.128 1.00 30.97 215 VAL D N 1
ATOM 12259 C CA . VAL D 1 218 ? 94.120 23.627 28.073 1.00 31.40 215 VAL D CA 1
ATOM 12260 C C . VAL D 1 218 ? 94.453 24.239 26.723 1.00 30.49 215 VAL D C 1
ATOM 12261 O O . VAL D 1 218 ? 93.816 25.193 26.298 1.00 33.72 215 VAL D O 1
ATOM 12265 N N . ILE D 1 219 ? 95.447 23.648 26.082 1.00 28.56 216 ILE D N 1
ATOM 12266 C CA . ILE D 1 219 ? 95.868 23.961 24.709 1.00 30.79 216 ILE D CA 1
ATOM 12267 C C . ILE D 1 219 ? 95.265 22.987 23.713 1.00 29.94 216 ILE D C 1
ATOM 12268 O O . ILE D 1 219 ? 95.457 21.751 23.826 1.00 29.66 216 ILE D O 1
ATOM 12273 N N . ALA D 1 220 ? 94.586 23.521 22.707 1.00 30.10 217 ALA D N 1
ATOM 12274 C CA . ALA D 1 220 ? 94.115 22.695 21.605 1.00 29.79 217 ALA D CA 1
ATOM 12275 C C . ALA D 1 220 ? 95.211 22.608 20.570 1.00 29.83 217 ALA D C 1
ATOM 12276 O O . ALA D 1 220 ? 95.622 23.643 20.001 1.00 26.25 217 ALA D O 1
ATOM 12278 N N . LYS D 1 221 ? 95.673 21.386 20.290 1.00 29.97 218 LYS D N 1
ATOM 12279 C CA . LYS D 1 221 ? 96.538 21.173 19.139 1.00 29.29 218 LYS D CA 1
ATOM 12280 C C . LYS D 1 221 ? 95.730 21.108 17.844 1.00 29.17 218 LYS D C 1
ATOM 12281 O O . LYS D 1 221 ? 94.740 20.365 17.740 1.00 30.02 218 LYS D O 1
ATOM 12287 N N . LEU D 1 222 ? 96.148 21.913 16.872 1.00 26.26 219 LEU D N 1
ATOM 12288 C CA . LEU D 1 222 ? 95.461 22.049 15.610 1.00 29.02 219 LEU D CA 1
ATOM 12289 C C . LEU D 1 222 ? 96.202 21.210 14.578 1.00 28.72 219 LEU D C 1
ATOM 12290 O O . LEU D 1 222 ? 97.289 21.584 14.144 1.00 29.41 219 LEU D O 1
ATOM 12295 N N . GLU D 1 223 ? 95.612 20.070 14.216 1.00 29.09 220 GLU D N 1
ATOM 12296 C CA . GLU D 1 223 ? 96.234 19.131 13.317 1.00 30.87 220 GLU D CA 1
ATOM 12297 C C . GLU D 1 223 ? 95.233 18.274 12.572 1.00 34.22 220 GLU D C 1
ATOM 12298 O O . GLU D 1 223 ? 95.594 17.207 12.093 1.00 40.46 220 GLU D O 1
ATOM 12304 N N . LYS D 1 224 ? 93.996 18.756 12.453 1.00 34.38 221 LYS D N 1
ATOM 12305 C CA . LYS D 1 224 ? 92.911 18.060 11.762 1.00 37.08 221 LYS D CA 1
ATOM 12306 C C . LYS D 1 224 ? 92.125 19.089 10.977 1.00 37.68 221 LYS D C 1
ATOM 12307 O O . LYS D 1 224 ? 91.961 20.221 11.424 1.00 39.87 221 LYS D O 1
ATOM 12313 N N . PRO D 1 225 ? 91.587 18.700 9.818 1.00 40.12 222 PRO D N 1
ATOM 12314 C CA . PRO D 1 225 ? 90.756 19.650 9.076 1.00 39.48 222 PRO D CA 1
ATOM 12315 C C . PRO D 1 225 ? 89.571 20.182 9.893 1.00 40.74 222 PRO D C 1
ATOM 12316 O O . PRO D 1 225 ? 89.229 21.358 9.762 1.00 39.61 222 PRO D O 1
ATOM 12320 N N . GLU D 1 226 ? 88.960 19.327 10.718 1.00 40.48 223 GLU D N 1
ATOM 12321 C CA . GLU D 1 226 ? 87.794 19.744 11.517 1.00 44.45 223 GLU D CA 1
ATOM 12322 C C . GLU D 1 226 ? 88.162 20.876 12.476 1.00 43.82 223 GLU D C 1
ATOM 12323 O O . GLU D 1 226 ? 87.364 21.787 12.707 1.00 41.13 223 GLU D O 1
ATOM 12329 N N . ALA D 1 227 ? 89.372 20.805 13.021 1.00 39.22 224 ALA D N 1
ATOM 12330 C CA . ALA D 1 227 ? 89.887 21.851 13.875 1.00 38.70 224 ALA D CA 1
ATOM 12331 C C . ALA D 1 227 ? 89.956 23.186 13.141 1.00 38.98 224 ALA D C 1
ATOM 12332 O O . ALA D 1 227 ? 89.607 24.233 13.695 1.00 39.23 224 ALA D O 1
ATOM 12334 N N . ILE D 1 228 ? 90.430 23.154 11.898 1.00 37.09 225 ILE D N 1
ATOM 12335 C CA . ILE D 1 228 ? 90.584 24.383 11.123 1.00 34.75 225 ILE D CA 1
ATOM 12336 C C . ILE D 1 228 ? 89.207 24.912 10.703 1.00 37.48 225 ILE D C 1
ATOM 12337 O O . ILE D 1 228 ? 88.968 26.123 10.733 1.00 38.27 225 ILE D O 1
ATOM 12342 N N . ASP D 1 229 ? 88.281 24.014 10.368 1.00 37.71 226 ASP D N 1
ATOM 12343 C CA . ASP D 1 229 ? 86.898 24.428 10.091 1.00 41.55 226 ASP D CA 1
ATOM 12344 C C . ASP D 1 229 ? 86.233 25.099 11.290 1.00 42.09 226 ASP D C 1
ATOM 12345 O O . ASP D 1 229 ? 85.357 25.935 11.130 1.00 43.96 226 ASP D O 1
ATOM 12350 N N . ASN D 1 230 ? 86.618 24.687 12.488 1.00 42.31 227 ASN D N 1
ATOM 12351 C CA . ASN D 1 230 ? 86.008 25.173 13.720 1.00 42.53 227 ASN D CA 1
ATOM 12352 C C . ASN D 1 230 ? 86.980 26.090 14.465 1.00 40.53 227 ASN D C 1
ATOM 12353 O O . ASN D 1 230 ? 86.903 26.203 15.686 1.00 41.50 227 ASN D O 1
ATOM 12358 N N . LEU D 1 231 ? 87.886 26.734 13.733 1.00 38.43 228 LEU D N 1
ATOM 12359 C CA . LEU D 1 231 ? 89.044 27.405 14.346 1.00 38.09 228 LEU D CA 1
ATOM 12360 C C . LEU D 1 231 ? 88.641 28.451 15.366 1.00 37.04 228 LEU D C 1
ATOM 12361 O O . LEU D 1 231 ? 89.186 28.482 16.458 1.00 38.64 228 LEU D O 1
ATOM 12366 N N . GLU D 1 232 ? 87.704 29.321 15.016 1.00 38.05 229 GLU D N 1
ATOM 12367 C CA . GLU D 1 232 ? 87.347 30.383 15.926 1.00 39.00 229 GLU D CA 1
ATOM 12368 C C . GLU D 1 232 ? 86.691 29.817 17.183 1.00 38.10 229 GLU D C 1
ATOM 12369 O O . GLU D 1 232 ? 87.037 30.216 18.303 1.00 39.06 229 GLU D O 1
ATOM 12375 N N . ALA D 1 233 ? 85.760 28.884 17.021 1.00 39.77 230 ALA D N 1
ATOM 12376 C CA . ALA D 1 233 ? 85.071 28.336 18.188 1.00 40.05 230 ALA D CA 1
ATOM 12377 C C . ALA D 1 233 ? 86.077 27.603 19.084 1.00 39.01 230 ALA D C 1
ATOM 12378 O O . ALA D 1 233 ? 85.948 27.622 20.321 1.00 39.42 230 ALA D O 1
ATOM 12380 N N . ILE D 1 234 ? 87.095 26.994 18.482 1.00 35.27 231 ILE D N 1
ATOM 12381 C CA . ILE D 1 234 ? 88.127 26.294 19.274 1.00 34.55 231 ILE D CA 1
ATOM 12382 C C . ILE D 1 234 ? 89.023 27.282 20.051 1.00 33.76 231 ILE D C 1
ATOM 12383 O O . ILE D 1 234 ? 89.273 27.108 21.247 1.00 35.07 231 ILE D O 1
ATOM 12388 N N . VAL D 1 235 ? 89.446 28.351 19.390 1.00 33.46 232 VAL D N 1
ATOM 12389 C CA . VAL D 1 235 ? 90.240 29.388 20.058 1.00 34.22 232 VAL D CA 1
ATOM 12390 C C . VAL D 1 235 ? 89.457 29.982 21.254 1.00 35.23 232 VAL D C 1
ATOM 12391 O O . VAL D 1 235 ? 90.025 30.267 22.307 1.00 34.01 232 VAL D O 1
ATOM 12395 N N . LEU D 1 236 ? 88.149 30.129 21.086 1.00 37.53 233 LEU D N 1
ATOM 12396 C CA . LEU D 1 236 ? 87.314 30.684 22.117 1.00 39.01 233 LEU D CA 1
ATOM 12397 C C . LEU D 1 236 ? 87.137 29.731 23.280 1.00 39.12 233 LEU D C 1
ATOM 12398 O O . LEU D 1 236 ? 87.133 30.160 24.439 1.00 38.26 233 LEU D O 1
ATOM 12403 N N . ALA D 1 237 ? 86.989 28.446 22.980 1.00 38.56 234 ALA D N 1
ATOM 12404 C CA . ALA D 1 237 ? 86.678 27.435 24.009 1.00 37.90 234 ALA D CA 1
ATOM 12405 C C . ALA D 1 237 ? 87.903 26.988 24.780 1.00 35.81 234 ALA D C 1
ATOM 12406 O O . ALA D 1 237 ? 87.798 26.668 25.961 1.00 36.78 234 ALA D O 1
ATOM 12408 N N . PHE D 1 238 ? 89.065 26.952 24.130 1.00 32.92 235 PHE D N 1
ATOM 12409 C CA . PHE D 1 238 ? 90.306 26.513 24.796 1.00 31.56 235 PHE D CA 1
ATOM 12410 C C . PHE D 1 238 ? 91.072 27.740 25.336 1.00 32.29 235 PHE D C 1
ATOM 12411 O O . PHE D 1 238 ? 90.680 28.880 25.096 1.00 34.83 235 PHE D O 1
ATOM 12419 N N . ASP D 1 239 ? 92.147 27.511 26.068 1.00 31.36 236 ASP D N 1
ATOM 12420 C CA . ASP D 1 239 ? 92.901 28.600 26.683 1.00 32.42 236 ASP D CA 1
ATOM 12421 C C . ASP D 1 239 ? 94.043 29.061 25.777 1.00 30.83 236 ASP D C 1
ATOM 12422 O O . ASP D 1 239 ? 94.600 30.144 25.959 1.00 31.31 236 ASP D O 1
ATOM 12427 N N . ALA D 1 240 ? 94.392 28.219 24.821 1.00 29.77 237 ALA D N 1
ATOM 12428 C CA . ALA D 1 240 ? 95.514 28.457 23.947 1.00 28.46 237 ALA D CA 1
ATOM 12429 C C . ALA D 1 240 ? 95.476 27.470 22.779 1.00 28.02 237 ALA D C 1
ATOM 12430 O O . ALA D 1 240 ? 94.714 26.493 22.799 1.00 26.84 237 ALA D O 1
ATOM 12432 N N . VAL D 1 241 ? 96.282 27.722 21.751 1.00 27.74 238 VAL D N 1
ATOM 12433 C CA . VAL D 1 241 ? 96.348 26.806 20.628 1.00 27.56 238 VAL D CA 1
ATOM 12434 C C . VAL D 1 241 ? 97.784 26.572 20.204 1.00 26.78 238 VAL D C 1
ATOM 12435 O O . VAL D 1 241 ? 98.646 27.407 20.423 1.00 26.18 238 VAL D O 1
ATOM 12439 N N . MET D 1 242 ? 97.998 25.406 19.598 1.00 26.24 239 MET D N 1
ATOM 12440 C CA . MET D 1 242 ? 99.274 25.016 19.014 1.00 24.51 239 MET D CA 1
ATOM 12441 C C . MET D 1 242 ? 99.032 24.635 17.558 1.00 24.89 239 MET D C 1
ATOM 12442 O O . MET D 1 242 ? 98.174 23.793 17.253 1.00 24.83 239 MET D O 1
ATOM 12447 N N . VAL D 1 243 ? 99.768 25.277 16.659 1.00 25.75 240 VAL D N 1
ATOM 12448 C CA . VAL D 1 243 ? 99.786 24.854 15.280 1.00 24.67 240 VAL D CA 1
ATOM 12449 C C . VAL D 1 243 ? 100.722 23.635 15.183 1.00 25.09 240 VAL D C 1
ATOM 12450 O O . VAL D 1 243 ? 101.956 23.755 15.145 1.00 27.96 240 VAL D O 1
ATOM 12454 N N . ALA D 1 244 ? 100.124 22.468 15.172 1.00 25.72 241 ALA D N 1
ATOM 12455 C CA . ALA D 1 244 ? 100.844 21.211 15.229 1.00 26.52 241 ALA D CA 1
ATOM 12456 C C . ALA D 1 244 ? 101.124 20.716 13.799 1.00 27.75 241 ALA D C 1
ATOM 12457 O O . ALA D 1 244 ? 100.408 19.883 13.248 1.00 29.05 241 ALA D O 1
ATOM 12459 N N . ARG D 1 245 ? 102.161 21.274 13.196 1.00 26.26 242 ARG D N 1
ATOM 12460 C CA . ARG D 1 245 ? 102.293 21.281 11.725 1.00 27.07 242 ARG D CA 1
ATOM 12461 C C . ARG D 1 245 ? 102.635 19.940 11.144 1.00 27.73 242 ARG D C 1
ATOM 12462 O O . ARG D 1 245 ? 102.381 19.692 9.938 1.00 29.98 242 ARG D O 1
ATOM 12470 N N . GLY D 1 246 ? 103.246 19.074 11.967 1.00 29.01 243 GLY D N 1
ATOM 12471 C CA . GLY D 1 246 ? 103.570 17.711 11.548 1.00 29.80 243 GLY D CA 1
ATOM 12472 C C . GLY D 1 246 ? 102.359 16.963 11.035 1.00 32.53 243 GLY D C 1
ATOM 12473 O O . GLY D 1 246 ? 102.282 16.582 9.839 1.00 31.78 243 GLY D O 1
ATOM 12474 N N . ASP D 1 247 ? 101.408 16.734 11.938 1.00 30.80 244 ASP D N 1
ATOM 12475 C CA . ASP D 1 247 ? 100.197 16.031 11.571 1.00 30.74 244 ASP D CA 1
ATOM 12476 C C . ASP D 1 247 ? 99.307 16.900 10.665 1.00 29.54 244 ASP D C 1
ATOM 12477 O O . ASP D 1 247 ? 98.641 16.375 9.773 1.00 30.10 244 ASP D O 1
ATOM 12482 N N . LEU D 1 248 ? 99.277 18.205 10.903 1.00 28.10 245 LEU D N 1
ATOM 12483 C CA . LEU D 1 248 ? 98.425 19.084 10.102 1.00 29.36 245 LEU D CA 1
ATOM 12484 C C . LEU D 1 248 ? 98.770 18.972 8.588 1.00 27.88 245 LEU D C 1
ATOM 12485 O O . LEU D 1 248 ? 97.891 18.950 7.755 1.00 28.51 245 LEU D O 1
ATOM 12490 N N . GLY D 1 249 ? 100.045 18.848 8.280 1.00 28.02 246 GLY D N 1
ATOM 12491 C CA . GLY D 1 249 ? 100.523 18.743 6.898 1.00 31.06 246 GLY D CA 1
ATOM 12492 C C . GLY D 1 249 ? 100.441 17.366 6.278 1.00 32.33 246 GLY D C 1
ATOM 12493 O O . GLY D 1 249 ? 100.831 17.197 5.112 1.00 31.02 246 GLY D O 1
ATOM 12494 N N . VAL D 1 250 ? 99.921 16.385 7.033 1.00 33.72 247 VAL D N 1
ATOM 12495 C CA . VAL D 1 250 ? 99.460 15.161 6.413 1.00 37.01 247 VAL D CA 1
ATOM 12496 C C . VAL D 1 250 ? 97.969 15.083 6.376 1.00 36.16 247 VAL D C 1
ATOM 12497 O O . VAL D 1 250 ? 97.406 14.589 5.438 1.00 36.64 247 VAL D O 1
ATOM 12501 N N . GLU D 1 251 ? 97.315 15.595 7.400 1.00 36.18 248 GLU D N 1
ATOM 12502 C CA . GLU D 1 251 ? 95.847 15.608 7.438 1.00 37.75 248 GLU D CA 1
ATOM 12503 C C . GLU D 1 251 ? 95.256 16.602 6.450 1.00 36.97 248 GLU D C 1
ATOM 12504 O O . GLU D 1 251 ? 94.111 16.465 6.076 1.00 39.51 248 GLU D O 1
ATOM 12510 N N . LEU D 1 252 ? 96.022 17.648 6.124 1.00 35.24 249 LEU D N 1
ATOM 12511 C CA . LEU D 1 252 ? 95.708 18.625 5.073 1.00 37.02 249 LEU D CA 1
ATOM 12512 C C . LEU D 1 252 ? 96.832 18.550 4.050 1.00 34.90 249 LEU D C 1
ATOM 12513 O O . LEU D 1 252 ? 97.915 18.134 4.378 1.00 34.90 249 LEU D O 1
ATOM 12518 N N . PRO D 1 253 ? 96.594 19.007 2.824 1.00 35.55 250 PRO D N 1
ATOM 12519 C CA . PRO D 1 253 ? 97.724 19.112 1.892 1.00 34.50 250 PRO D CA 1
ATOM 12520 C C . PRO D 1 253 ? 98.798 20.025 2.491 1.00 33.28 250 PRO D C 1
ATOM 12521 O O . PRO D 1 253 ? 98.483 21.085 3.073 1.00 30.17 250 PRO D O 1
ATOM 12525 N N . LEU D 1 254 ? 100.038 19.601 2.400 1.00 31.72 251 LEU D N 1
ATOM 12526 C CA . LEU D 1 254 ? 101.118 20.310 3.078 1.00 29.95 251 LEU D CA 1
ATOM 12527 C C . LEU D 1 254 ? 101.221 21.745 2.581 1.00 28.34 251 LEU D C 1
ATOM 12528 O O . LEU D 1 254 ? 101.613 22.615 3.327 1.00 26.70 251 LEU D O 1
ATOM 12533 N N . GLU D 1 255 ? 100.789 21.999 1.342 1.00 28.72 252 GLU D N 1
ATOM 12534 C CA . GLU D 1 255 ? 100.851 23.358 0.792 1.00 29.40 252 GLU D CA 1
ATOM 12535 C C . GLU D 1 255 ? 99.840 24.352 1.440 1.00 30.06 252 GLU D C 1
ATOM 12536 O O . GLU D 1 255 ? 99.962 25.574 1.262 1.00 30.23 252 GLU D O 1
ATOM 12542 N N . GLU D 1 256 ? 98.862 23.828 2.177 1.00 29.06 253 GLU D N 1
ATOM 12543 C CA . GLU D 1 256 ? 97.866 24.653 2.831 1.00 30.59 253 GLU D CA 1
ATOM 12544 C C . GLU D 1 256 ? 98.272 25.092 4.235 1.00 29.26 253 GLU D C 1
ATOM 12545 O O . GLU D 1 256 ? 97.632 25.984 4.828 1.00 26.66 253 GLU D O 1
ATOM 12551 N N . VAL D 1 257 ? 99.323 24.490 4.778 1.00 25.96 254 VAL D N 1
ATOM 12552 C CA . VAL D 1 257 ? 99.706 24.760 6.162 1.00 27.07 254 VAL D CA 1
ATOM 12553 C C . VAL D 1 257 ? 100.172 26.199 6.407 1.00 27.24 254 VAL D C 1
ATOM 12554 O O . VAL D 1 257 ? 99.821 26.785 7.451 1.00 27.42 254 VAL D O 1
ATOM 12558 N N . PRO D 1 258 ? 100.965 26.787 5.477 1.00 26.97 255 PRO D N 1
ATOM 12559 C CA . PRO D 1 258 ? 101.478 28.153 5.786 1.00 25.35 255 PRO D CA 1
ATOM 12560 C C . PRO D 1 258 ? 100.393 29.207 5.999 1.00 25.09 255 PRO D C 1
ATOM 12561 O O . PRO D 1 258 ? 100.415 29.939 7.002 1.00 24.55 255 PRO D O 1
ATOM 12565 N N . LEU D 1 259 ? 99.371 29.210 5.186 1.00 24.96 256 LEU D N 1
ATOM 12566 C CA . LEU D 1 259 ? 98.319 30.203 5.418 1.00 27.21 256 LEU D CA 1
ATOM 12567 C C . LEU D 1 259 ? 97.421 29.804 6.634 1.00 26.80 256 LEU D C 1
ATOM 12568 O O . LEU D 1 259 ? 96.932 30.664 7.362 1.00 24.19 256 LEU D O 1
ATOM 12573 N N . VAL D 1 260 ? 97.266 28.505 6.899 1.00 26.51 257 VAL D N 1
ATOM 12574 C CA . VAL D 1 260 ? 96.519 28.105 8.074 1.00 25.95 257 VAL D CA 1
ATOM 12575 C C . VAL D 1 260 ? 97.239 28.610 9.334 1.00 25.42 257 VAL D C 1
ATOM 12576 O O . VAL D 1 260 ? 96.614 29.201 10.195 1.00 24.65 257 VAL D O 1
ATOM 12580 N N . GLN D 1 261 ? 98.566 28.388 9.402 1.00 23.21 258 GLN D N 1
ATOM 12581 C CA . GLN D 1 261 ? 99.377 28.849 10.485 1.00 24.07 258 GLN D CA 1
ATOM 12582 C C . GLN D 1 261 ? 99.135 30.330 10.774 1.00 24.77 258 GLN D C 1
ATOM 12583 O O . GLN D 1 261 ? 98.903 30.750 11.924 1.00 24.14 258 GLN D O 1
ATOM 12589 N N . LYS D 1 262 ? 99.185 31.132 9.734 1.00 24.94 259 LYS D N 1
ATOM 12590 C CA . LYS D 1 262 ? 99.056 32.570 9.901 1.00 25.81 259 LYS D CA 1
ATOM 12591 C C . LYS D 1 262 ? 97.663 32.947 10.360 1.00 25.81 259 LYS D C 1
ATOM 12592 O O . LYS D 1 262 ? 97.517 33.818 11.229 1.00 26.04 259 LYS D O 1
ATOM 12598 N N . ARG D 1 263 ? 96.630 32.289 9.800 1.00 26.46 260 ARG D N 1
ATOM 12599 C CA . ARG D 1 263 ? 95.240 32.507 10.242 1.00 30.31 260 ARG D CA 1
ATOM 12600 C C . ARG D 1 263 ? 95.085 32.187 11.756 1.00 27.77 260 ARG D C 1
ATOM 12601 O O . ARG D 1 263 ? 94.368 32.894 12.471 1.00 28.57 260 ARG D O 1
ATOM 12609 N N . ALA D 1 264 ? 95.703 31.105 12.200 1.00 26.12 261 ALA D N 1
ATOM 12610 C CA . ALA D 1 264 ? 95.524 30.627 13.528 1.00 26.39 261 ALA D CA 1
ATOM 12611 C C . ALA D 1 264 ? 96.213 31.574 14.541 1.00 26.33 261 ALA D C 1
ATOM 12612 O O . ALA D 1 264 ? 95.677 31.861 15.593 1.00 24.31 261 ALA D O 1
ATOM 12614 N N . ILE D 1 265 ? 97.396 32.034 14.198 1.00 25.10 262 ILE D N 1
ATOM 12615 C CA . ILE D 1 265 ? 98.116 32.993 15.006 1.00 25.21 262 ILE D CA 1
ATOM 12616 C C . ILE D 1 265 ? 97.311 34.305 15.138 1.00 26.50 262 ILE D C 1
ATOM 12617 O O . ILE D 1 265 ? 97.136 34.833 16.220 1.00 24.75 262 ILE D O 1
ATOM 12622 N N . GLN D 1 266 ? 96.806 34.809 14.023 1.00 24.67 263 GLN D N 1
ATOM 12623 C CA . GLN D 1 266 ? 96.011 36.017 14.046 1.00 26.60 263 GLN D CA 1
ATOM 12624 C C . GLN D 1 266 ? 94.756 35.858 14.931 1.00 27.31 263 GLN D C 1
ATOM 12625 O O . GLN D 1 266 ? 94.443 36.718 15.731 1.00 27.18 263 GLN D O 1
ATOM 12631 N N . MET D 1 267 ? 94.070 34.735 14.786 1.00 28.98 264 MET D N 1
ATOM 12632 C CA . MET D 1 267 ? 92.851 34.469 15.547 1.00 30.42 264 MET D CA 1
ATOM 12633 C C . MET D 1 267 ? 93.149 34.407 17.060 1.00 29.89 264 MET D C 1
ATOM 12634 O O . MET D 1 267 ? 92.400 34.971 17.853 1.00 32.52 264 MET D O 1
ATOM 12639 N N . ALA D 1 268 ? 94.211 33.709 17.436 1.00 25.01 265 ALA D N 1
ATOM 12640 C CA . ALA D 1 268 ? 94.653 33.642 18.817 1.00 27.81 265 ALA D CA 1
ATOM 12641 C C . ALA D 1 268 ? 94.916 35.049 19.374 1.00 26.80 265 ALA D C 1
ATOM 12642 O O . ALA D 1 268 ? 94.434 35.379 20.430 1.00 27.21 265 ALA D O 1
ATOM 12644 N N . ARG D 1 269 ? 95.668 35.858 18.634 1.00 27.64 266 ARG D N 1
ATOM 12645 C CA . ARG D 1 269 ? 95.979 37.221 19.067 1.00 28.44 266 ARG D CA 1
ATOM 12646 C C . ARG D 1 269 ? 94.741 38.101 19.206 1.00 27.96 266 ARG D C 1
ATOM 12647 O O . ARG D 1 269 ? 94.613 38.858 20.194 1.00 27.29 266 ARG D O 1
ATOM 12655 N N . GLU D 1 270 ? 93.806 37.994 18.262 1.00 28.23 267 GLU D N 1
ATOM 12656 C CA . GLU D 1 270 ? 92.540 38.788 18.335 1.00 29.99 267 GLU D CA 1
ATOM 12657 C C . GLU D 1 270 ? 91.755 38.437 19.607 1.00 29.56 267 GLU D C 1
ATOM 12658 O O . GLU D 1 270 ? 90.997 39.249 20.101 1.00 29.91 267 GLU D O 1
ATOM 12664 N N . ASN D 1 271 ? 91.910 37.202 20.073 1.00 28.23 268 ASN D N 1
ATOM 12665 C CA . ASN D 1 271 ? 91.207 36.713 21.242 1.00 29.82 268 ASN D CA 1
ATOM 12666 C C . ASN D 1 271 ? 92.061 36.648 22.515 1.00 28.37 268 ASN D C 1
ATOM 12667 O O . ASN D 1 271 ? 91.585 36.159 23.571 1.00 29.70 268 ASN D O 1
ATOM 12672 N N . ALA D 1 272 ? 93.266 37.193 22.438 1.00 26.48 269 ALA D N 1
ATOM 12673 C CA . ALA D 1 272 ? 94.178 37.253 23.562 1.00 27.43 269 ALA D CA 1
ATOM 12674 C C . ALA D 1 272 ? 94.436 35.856 24.146 1.00 26.21 269 ALA D C 1
ATOM 12675 O O . ALA D 1 272 ? 94.475 35.667 25.379 1.00 25.85 269 ALA D O 1
ATOM 12677 N N . LYS D 1 273 ? 94.628 34.890 23.276 1.00 25.27 270 LYS D N 1
ATOM 12678 C CA . LYS D 1 273 ? 95.005 33.526 23.720 1.00 27.95 270 LYS D CA 1
ATOM 12679 C C . LYS D 1 273 ? 96.401 33.229 23.212 1.00 26.15 270 LYS D C 1
ATOM 12680 O O . LYS D 1 273 ? 96.726 33.548 22.053 1.00 28.17 270 LYS D O 1
ATOM 12686 N N . PRO D 1 274 ? 97.224 32.580 24.028 1.00 26.57 271 PRO D N 1
ATOM 12687 C CA . PRO D 1 274 ? 98.546 32.143 23.517 1.00 26.67 271 PRO D CA 1
ATOM 12688 C C . PRO D 1 274 ? 98.489 31.204 22.304 1.00 25.78 271 PRO D C 1
ATOM 12689 O O . PRO D 1 274 ? 97.585 30.367 22.193 1.00 26.59 271 PRO D O 1
ATOM 12693 N N . VAL D 1 275 ? 99.433 31.383 21.388 1.00 25.45 272 VAL D N 1
ATOM 12694 C CA . VAL D 1 275 ? 99.629 30.494 20.244 1.00 25.91 272 VAL D CA 1
ATOM 12695 C C . VAL D 1 275 ? 101.096 30.043 20.124 1.00 25.51 272 VAL D C 1
ATOM 12696 O O . VAL D 1 275 ? 102.020 30.842 20.163 1.00 24.93 272 VAL D O 1
ATOM 12700 N N . ILE D 1 276 ? 101.265 28.733 20.033 1.00 23.88 273 ILE D N 1
ATOM 12701 C CA . ILE D 1 276 ? 102.543 28.084 19.829 1.00 25.08 273 ILE D CA 1
ATOM 12702 C C . ILE D 1 276 ? 102.612 27.521 18.387 1.00 23.17 273 ILE D C 1
ATOM 12703 O O . ILE D 1 276 ? 101.656 26.920 17.922 1.00 24.12 273 ILE D O 1
ATOM 12708 N N . VAL D 1 277 ? 103.721 27.784 17.687 1.00 22.95 274 VAL D N 1
ATOM 12709 C CA . VAL D 1 277 ? 103.971 27.212 16.367 1.00 23.29 274 VAL D CA 1
ATOM 12710 C C . VAL D 1 277 ? 104.961 26.058 16.553 1.00 24.13 274 VAL D C 1
ATOM 12711 O O . VAL D 1 277 ? 105.994 26.220 17.204 1.00 23.43 274 VAL D O 1
ATOM 12715 N N . ALA D 1 278 ? 104.597 24.873 16.075 1.00 25.84 275 ALA D N 1
ATOM 12716 C CA . ALA D 1 278 ? 105.349 23.652 16.393 1.00 25.11 275 ALA D CA 1
ATOM 12717 C C . ALA D 1 278 ? 105.749 22.852 15.178 1.00 28.02 275 ALA D C 1
ATOM 12718 O O . ALA D 1 278 ? 105.033 22.841 14.175 1.00 30.50 275 ALA D O 1
ATOM 12720 N N . THR D 1 279 ? 106.905 22.196 15.286 1.00 28.19 276 THR D N 1
ATOM 12721 C CA . THR D 1 279 ? 107.259 21.014 14.505 1.00 29.01 276 THR D CA 1
ATOM 12722 C C . THR D 1 279 ? 108.036 21.316 13.239 1.00 26.73 276 THR D C 1
ATOM 12723 O O . THR D 1 279 ? 107.560 22.044 12.340 1.00 26.27 276 THR D O 1
ATOM 12727 N N . GLN D 1 280 ? 109.226 20.704 13.181 1.00 24.23 277 GLN D N 1
ATOM 12728 C CA . GLN D 1 280 ? 110.180 20.807 12.080 1.00 26.51 277 GLN D CA 1
ATOM 12729 C C . GLN D 1 280 ? 110.736 22.217 11.846 1.00 27.07 277 GLN D C 1
ATOM 12730 O O . GLN D 1 280 ? 111.308 22.480 10.798 1.00 28.07 277 GLN D O 1
ATOM 12736 N N . MET D 1 281 ? 110.642 23.088 12.835 1.00 24.35 278 MET D N 1
ATOM 12737 C CA . MET D 1 281 ? 111.112 24.449 12.670 1.00 26.28 278 MET D CA 1
ATOM 12738 C C . MET D 1 281 ? 112.615 24.465 12.415 1.00 27.34 278 MET D C 1
ATOM 12739 O O . MET D 1 281 ? 113.087 25.245 11.609 1.00 27.01 278 MET D O 1
ATOM 12744 N N . LEU D 1 282 ? 113.352 23.568 13.077 1.00 28.57 279 LEU D N 1
ATOM 12745 C CA . LEU D 1 282 ? 114.803 23.456 12.870 1.00 27.17 279 LEU D CA 1
ATOM 12746 C C . LEU D 1 282 ? 115.140 21.972 12.689 1.00 28.37 279 LEU D C 1
ATOM 12747 O O . LEU D 1 282 ? 116.144 21.472 13.222 1.00 28.89 279 LEU D O 1
ATOM 12752 N N . ASP D 1 283 ? 114.280 21.277 11.943 1.00 30.43 280 ASP D N 1
ATOM 12753 C CA . ASP D 1 283 ? 114.311 19.807 11.810 1.00 27.39 280 ASP D CA 1
ATOM 12754 C C . ASP D 1 283 ? 115.716 19.241 11.575 1.00 28.34 280 ASP D C 1
ATOM 12755 O O . ASP D 1 283 ? 116.082 18.201 12.155 1.00 28.71 280 ASP D O 1
ATOM 12760 N N . SER D 1 284 ? 116.476 19.854 10.660 1.00 27.50 281 SER D N 1
ATOM 12761 C CA . SER D 1 284 ? 117.758 19.295 10.251 1.00 30.91 281 SER D CA 1
ATOM 12762 C C . SER D 1 284 ? 118.756 19.285 11.409 1.00 32.40 281 SER D C 1
ATOM 12763 O O . SER D 1 284 ? 119.752 18.573 11.361 1.00 30.59 281 SER D O 1
ATOM 12766 N N . MET D 1 285 ? 118.488 20.075 12.448 1.00 29.36 282 MET D N 1
ATOM 12767 C CA . MET D 1 285 ? 119.362 20.097 13.625 1.00 30.74 282 MET D CA 1
ATOM 12768 C C . MET D 1 285 ? 119.221 18.872 14.520 1.00 32.91 282 MET D C 1
ATOM 12769 O O . MET D 1 285 ? 119.965 18.729 15.485 1.00 33.26 282 MET D O 1
ATOM 12774 N N . ILE D 1 286 ? 118.320 17.956 14.167 1.00 33.61 283 ILE D N 1
ATOM 12775 C CA . ILE D 1 286 ? 118.350 16.605 14.738 1.00 34.47 283 ILE D CA 1
ATOM 12776 C C . ILE D 1 286 ? 119.688 15.940 14.458 1.00 34.82 283 ILE D C 1
ATOM 12777 O O . ILE D 1 286 ? 120.227 15.250 15.322 1.00 36.10 283 ILE D O 1
ATOM 12782 N N . GLU D 1 287 ? 120.242 16.169 13.273 1.00 36.62 284 GLU D N 1
ATOM 12783 C CA . GLU D 1 287 ? 121.535 15.566 12.877 1.00 38.67 284 GLU D CA 1
ATOM 12784 C C . GLU D 1 287 ? 122.661 16.573 12.632 1.00 37.69 284 GLU D C 1
ATOM 12785 O O . GLU D 1 287 ? 123.822 16.175 12.561 1.00 36.22 284 GLU D O 1
ATOM 12791 N N . ASN D 1 288 ? 122.336 17.851 12.445 1.00 33.49 285 ASN D N 1
ATOM 12792 C CA . ASN D 1 288 ? 123.330 18.846 11.962 1.00 34.32 285 ASN D CA 1
ATOM 12793 C C . ASN D 1 288 ? 123.438 19.985 12.958 1.00 31.51 285 ASN D C 1
ATOM 12794 O O . ASN D 1 288 ? 122.415 20.407 13.541 1.00 31.31 285 ASN D O 1
ATOM 12799 N N . SER D 1 289 ? 124.632 20.549 13.077 1.00 29.79 286 SER D N 1
ATOM 12800 C CA . SER D 1 289 ? 124.954 21.575 14.064 1.00 30.49 286 SER D CA 1
ATOM 12801 C C . SER D 1 289 ? 124.393 22.965 13.659 1.00 31.11 286 SER D C 1
ATOM 12802 O O . SER D 1 289 ? 124.321 23.864 14.466 1.00 30.36 286 SER D O 1
ATOM 12805 N N . ARG D 1 290 ? 124.044 23.116 12.387 1.00 30.15 287 ARG D N 1
ATOM 12806 C CA . ARG D 1 290 ? 123.518 24.339 11.857 1.00 31.13 287 ARG D CA 1
ATOM 12807 C C . ARG D 1 290 ? 122.295 23.980 11.000 1.00 29.26 287 ARG D C 1
ATOM 12808 O O . ARG D 1 290 ? 122.277 22.913 10.358 1.00 27.31 287 ARG D O 1
ATOM 12816 N N . PRO D 1 291 ? 121.281 24.852 11.007 1.00 25.67 288 PRO D N 1
ATOM 12817 C CA . PRO D 1 291 ? 120.031 24.590 10.309 1.00 26.21 288 PRO D CA 1
ATOM 12818 C C . PRO D 1 291 ? 120.115 24.941 8.799 1.00 25.77 288 PRO D C 1
ATOM 12819 O O . PRO D 1 291 ? 121.071 25.573 8.345 1.00 27.80 288 PRO D O 1
ATOM 12823 N N . THR D 1 292 ? 119.110 24.567 8.044 1.00 25.44 289 THR D N 1
ATOM 12824 C CA . THR D 1 292 ? 119.025 24.988 6.626 1.00 26.17 289 THR D CA 1
ATOM 12825 C C . THR D 1 292 ? 118.535 26.438 6.512 1.00 25.65 289 THR D C 1
ATOM 12826 O O . THR D 1 292 ? 118.063 27.038 7.491 1.00 23.36 289 THR D O 1
ATOM 12830 N N . ARG D 1 293 ? 118.655 27.014 5.321 1.00 24.75 290 ARG D N 1
ATOM 12831 C CA . ARG D 1 293 ? 118.203 28.393 5.144 1.00 25.25 290 ARG D CA 1
ATOM 12832 C C . ARG D 1 293 ? 116.664 28.480 5.243 1.00 25.21 290 ARG D C 1
ATOM 12833 O O . ARG D 1 293 ? 116.088 29.495 5.711 1.00 26.04 290 ARG D O 1
ATOM 12841 N N . ALA D 1 294 ? 115.996 27.421 4.833 1.00 23.73 291 ALA D N 1
ATOM 12842 C CA . ALA D 1 294 ? 114.540 27.364 4.965 1.00 22.80 291 ALA D CA 1
ATOM 12843 C C . ALA D 1 294 ? 114.151 27.349 6.418 1.00 22.21 291 ALA D C 1
ATOM 12844 O O . ALA D 1 294 ? 113.132 27.909 6.806 1.00 23.99 291 ALA D O 1
ATOM 12846 N N . GLU D 1 295 ? 114.931 26.670 7.219 1.00 22.03 292 GLU D N 1
ATOM 12847 C CA . GLU D 1 295 ? 114.632 26.584 8.663 1.00 22.74 292 GLU D CA 1
ATOM 12848 C C . GLU D 1 295 ? 114.770 27.904 9.396 1.00 22.62 292 GLU D C 1
ATOM 12849 O O . GLU D 1 295 ? 113.911 28.265 10.192 1.00 23.47 292 GLU D O 1
ATOM 12855 N N . ALA D 1 296 ? 115.840 28.635 9.135 1.00 24.52 293 ALA D N 1
ATOM 12856 C CA . ALA D 1 296 ? 116.004 29.955 9.725 1.00 22.91 293 ALA D CA 1
ATOM 12857 C C . ALA D 1 296 ? 114.878 30.870 9.261 1.00 24.90 293 ALA D C 1
ATOM 12858 O O . ALA D 1 296 ? 114.384 31.689 10.002 1.00 23.41 293 ALA D O 1
ATOM 12860 N N . SER D 1 297 ? 114.498 30.744 7.999 1.00 24.02 294 SER D N 1
ATOM 12861 C CA . SER D 1 297 ? 113.411 31.536 7.453 1.00 25.32 294 SER D CA 1
ATOM 12862 C C . SER D 1 297 ? 112.092 31.223 8.175 1.00 25.50 294 SER D C 1
ATOM 12863 O O . SER D 1 297 ? 111.291 32.135 8.484 1.00 24.59 294 SER D O 1
ATOM 12866 N N . ASP D 1 298 ? 111.828 29.934 8.367 1.00 24.20 295 ASP D N 1
ATOM 12867 C CA . ASP D 1 298 ? 110.576 29.497 8.991 1.00 24.56 295 ASP D CA 1
ATOM 12868 C C . ASP D 1 298 ? 110.483 30.069 10.432 1.00 22.20 295 ASP D C 1
ATOM 12869 O O . ASP D 1 298 ? 109.457 30.603 10.818 1.00 24.56 295 ASP D O 1
ATOM 12874 N N . VAL D 1 299 ? 111.574 30.024 11.175 1.00 22.27 296 VAL D N 1
ATOM 12875 C CA . VAL D 1 299 ? 111.600 30.583 12.535 1.00 21.11 296 VAL D CA 1
ATOM 12876 C C . VAL D 1 299 ? 111.364 32.097 12.503 1.00 22.10 296 VAL D C 1
ATOM 12877 O O . VAL D 1 299 ? 110.474 32.591 13.184 1.00 20.91 296 VAL D O 1
ATOM 12881 N N . ALA D 1 300 ? 112.118 32.815 11.675 1.00 21.06 297 ALA D N 1
ATOM 12882 C CA . ALA D 1 300 ? 111.927 34.257 11.530 1.00 24.21 297 ALA D CA 1
ATOM 12883 C C . ALA D 1 300 ? 110.495 34.614 11.159 1.00 25.30 297 ALA D C 1
ATOM 12884 O O . ALA D 1 300 ? 109.925 35.559 11.705 1.00 25.10 297 ALA D O 1
ATOM 12886 N N . ASN D 1 301 ? 109.917 33.874 10.213 1.00 23.51 298 ASN D N 1
ATOM 12887 C CA . ASN D 1 301 ? 108.594 34.183 9.739 1.00 23.48 298 ASN D CA 1
ATOM 12888 C C . ASN D 1 301 ? 107.470 33.910 10.772 1.00 25.78 298 ASN D C 1
ATOM 12889 O O . ASN D 1 301 ? 106.461 34.640 10.808 1.00 23.35 298 ASN D O 1
ATOM 12894 N N . ALA D 1 302 ? 107.656 32.875 11.590 1.00 22.90 299 ALA D N 1
ATOM 12895 C CA . ALA D 1 302 ? 106.725 32.593 12.679 1.00 25.06 299 ALA D CA 1
ATOM 12896 C C . ALA D 1 302 ? 106.771 33.730 13.734 1.00 23.32 299 ALA D C 1
ATOM 12897 O O . ALA D 1 302 ? 105.735 34.129 14.270 1.00 21.34 299 ALA D O 1
ATOM 12899 N N . VAL D 1 303 ? 107.955 34.333 13.915 1.00 21.28 300 VAL D N 1
ATOM 12900 C CA . VAL D 1 303 ? 108.056 35.539 14.745 1.00 21.43 300 VAL D CA 1
ATOM 12901 C C . VAL D 1 303 ? 107.269 36.695 14.149 1.00 23.39 300 VAL D C 1
ATOM 12902 O O . VAL D 1 303 ? 106.470 37.374 14.858 1.00 21.80 300 VAL D O 1
ATOM 12906 N N . LEU D 1 304 ? 107.511 36.966 12.854 1.00 21.17 301 LEU D N 1
ATOM 12907 C CA . LEU D 1 304 ? 106.854 38.051 12.166 1.00 23.12 301 LEU D CA 1
ATOM 12908 C C . LEU D 1 304 ? 105.355 37.868 12.091 1.00 23.55 301 LEU D C 1
ATOM 12909 O O . LEU D 1 304 ? 104.625 38.854 12.038 1.00 26.16 301 LEU D O 1
ATOM 12914 N N . ASP D 1 305 ? 104.909 36.618 12.054 1.00 21.03 302 ASP D N 1
ATOM 12915 C CA . ASP D 1 305 ? 103.477 36.299 11.979 1.00 22.98 302 ASP D CA 1
ATOM 12916 C C . ASP D 1 305 ? 102.776 36.742 13.284 1.00 23.43 302 ASP D C 1
ATOM 12917 O O . ASP D 1 305 ? 101.549 36.871 13.349 1.00 25.30 302 ASP D O 1
ATOM 12922 N N . GLY D 1 306 ? 103.537 36.817 14.365 1.00 25.52 303 GLY D N 1
ATOM 12923 C CA . GLY D 1 306 ? 102.964 37.153 15.677 1.00 25.77 303 GLY D CA 1
ATOM 12924 C C . GLY D 1 306 ? 102.839 36.036 16.706 1.00 24.92 303 GLY D C 1
ATOM 12925 O O . GLY D 1 306 ? 102.147 36.225 17.699 1.00 24.81 303 GLY D O 1
ATOM 12926 N N . ALA D 1 307 ? 103.547 34.922 16.536 1.00 24.43 304 ALA D N 1
ATOM 12927 C CA . ALA D 1 307 ? 103.465 33.820 17.484 1.00 25.39 304 ALA D CA 1
ATOM 12928 C C . ALA D 1 307 ? 104.006 34.199 18.887 1.00 24.04 304 ALA D C 1
ATOM 12929 O O . ALA D 1 307 ? 105.003 34.917 19.009 1.00 27.28 304 ALA D O 1
ATOM 12931 N N . ASP D 1 308 ? 103.337 33.710 19.922 1.00 25.00 305 ASP D N 1
ATOM 12932 C CA . ASP D 1 308 ? 103.804 33.917 21.314 1.00 23.83 305 ASP D CA 1
ATOM 12933 C C . ASP D 1 308 ? 105.061 33.078 21.509 1.00 24.41 305 ASP D C 1
ATOM 12934 O O . ASP D 1 308 ? 106.017 33.531 22.095 1.00 26.01 305 ASP D O 1
ATOM 12939 N N . ALA D 1 309 ? 105.022 31.859 20.975 1.00 24.86 306 ALA D N 1
ATOM 12940 C CA . ALA D 1 309 ? 106.016 30.848 21.270 1.00 23.89 306 ALA D CA 1
ATOM 12941 C C . ALA D 1 309 ? 106.254 29.949 20.087 1.00 23.86 306 ALA D C 1
ATOM 12942 O O . ALA D 1 309 ? 105.329 29.687 19.301 1.00 24.66 306 ALA D O 1
ATOM 12944 N N . LEU D 1 310 ? 107.486 29.426 20.016 1.00 21.62 307 LEU D N 1
ATOM 12945 C CA . LEU D 1 310 ? 107.885 28.471 19.002 1.00 23.63 307 LEU D CA 1
ATOM 12946 C C . LEU D 1 310 ? 108.398 27.247 19.720 1.00 23.57 307 LEU D C 1
ATOM 12947 O O . LEU D 1 310 ? 108.939 27.335 20.826 1.00 24.64 307 LEU D O 1
ATOM 12952 N N . MET D 1 311 ? 108.162 26.088 19.126 1.00 25.19 308 MET D N 1
ATOM 12953 C CA . MET D 1 311 ? 108.445 24.815 19.796 1.00 25.86 308 MET D CA 1
ATOM 12954 C C . MET D 1 311 ? 109.510 24.035 19.056 1.00 27.43 308 MET D C 1
ATOM 12955 O O . MET D 1 311 ? 109.595 24.082 17.828 1.00 29.19 308 MET D O 1
ATOM 12960 N N . LEU D 1 312 ? 110.362 23.387 19.828 1.00 24.55 309 LEU D N 1
ATOM 12961 C CA . LEU D 1 312 ? 111.255 22.393 19.315 1.00 25.70 309 LEU D CA 1
ATOM 12962 C C . LEU D 1 312 ? 110.755 21.018 19.765 1.00 25.27 309 LEU D C 1
ATOM 12963 O O . LEU D 1 312 ? 110.379 20.855 20.902 1.00 27.17 309 LEU D O 1
ATOM 12968 N N . SER D 1 313 ? 110.748 20.049 18.862 1.00 26.28 310 SER D N 1
ATOM 12969 C CA . SER D 1 313 ? 110.338 18.674 19.175 1.00 29.07 310 SER D CA 1
ATOM 12970 C C . SER D 1 313 ? 111.515 17.728 19.180 1.00 28.29 310 SER D C 1
ATOM 12971 O O . SER D 1 313 ? 112.225 17.649 20.162 1.00 30.82 310 SER D O 1
ATOM 12974 N N . GLY D 1 314 ? 111.718 16.978 18.109 1.00 30.67 311 GLY D N 1
ATOM 12975 C CA . GLY D 1 314 ? 112.844 16.076 18.046 1.00 29.65 311 GLY D CA 1
ATOM 12976 C C . GLY D 1 314 ? 114.202 16.758 18.146 1.00 28.74 311 GLY D C 1
ATOM 12977 O O . GLY D 1 314 ? 115.186 16.155 18.597 1.00 32.54 311 GLY D O 1
ATOM 12978 N N . GLU D 1 315 ? 114.271 18.004 17.720 1.00 28.09 312 GLU D N 1
ATOM 12979 C CA . GLU D 1 315 ? 115.496 18.819 17.854 1.00 28.46 312 GLU D CA 1
ATOM 12980 C C . GLU D 1 315 ? 116.055 18.825 19.286 1.00 29.07 312 GLU D C 1
ATOM 12981 O O . GLU D 1 315 ? 117.270 18.871 19.485 1.00 31.71 312 GLU D O 1
ATOM 12987 N N . THR D 1 316 ? 115.171 18.765 20.275 1.00 28.68 313 THR D N 1
ATOM 12988 C CA . THR D 1 316 ? 115.606 18.661 21.697 1.00 28.92 313 THR D CA 1
ATOM 12989 C C . THR D 1 316 ? 115.356 17.297 22.307 1.00 32.23 313 THR D C 1
ATOM 12990 O O . THR D 1 316 ? 116.109 16.874 23.174 1.00 34.28 313 THR D O 1
ATOM 12994 N N . SER D 1 317 ? 114.312 16.592 21.877 1.00 33.65 314 SER D N 1
ATOM 12995 C CA . SER D 1 317 ? 113.915 15.351 22.589 1.00 33.31 314 SER D CA 1
ATOM 12996 C C . SER D 1 317 ? 114.781 14.135 22.203 1.00 34.40 314 SER D C 1
ATOM 12997 O O . SER D 1 317 ? 115.071 13.296 23.048 1.00 36.31 314 SER D O 1
ATOM 13000 N N . VAL D 1 318 ? 115.169 14.028 20.933 1.00 33.01 315 VAL D N 1
ATOM 13001 C CA . VAL D 1 318 ? 115.994 12.875 20.486 1.00 34.44 315 VAL D CA 1
ATOM 13002 C C . VAL D 1 318 ? 117.244 13.269 19.720 1.00 34.85 315 VAL D C 1
ATOM 13003 O O . VAL D 1 318 ? 118.079 12.440 19.456 1.00 38.01 315 VAL D O 1
ATOM 13007 N N . GLY D 1 319 ? 117.380 14.543 19.362 1.00 34.29 316 GLY D N 1
ATOM 13008 C CA . GLY D 1 319 ? 118.446 14.963 18.441 1.00 34.26 316 GLY D CA 1
ATOM 13009 C C . GLY D 1 319 ? 119.832 15.014 19.044 1.00 36.04 316 GLY D C 1
ATOM 13010 O O . GLY D 1 319 ? 120.001 14.860 20.264 1.00 30.87 316 GLY D O 1
ATOM 13011 N N . LYS D 1 320 ? 120.828 15.259 18.189 1.00 35.60 317 LYS D N 1
ATOM 13012 C CA . LYS D 1 320 ? 122.238 15.268 18.642 1.00 37.56 317 LYS D CA 1
ATOM 13013 C C . LYS D 1 320 ? 122.657 16.620 19.193 1.00 36.60 317 LYS D C 1
ATOM 13014 O O . LYS D 1 320 ? 123.677 16.717 19.817 1.00 36.78 317 LYS D O 1
ATOM 13020 N N . TYR D 1 321 ? 121.865 17.662 18.941 1.00 33.78 318 TYR D N 1
ATOM 13021 C CA . TYR D 1 321 ? 122.260 19.038 19.275 1.00 33.86 318 TYR D CA 1
ATOM 13022 C C . TYR D 1 321 ? 121.185 19.817 20.016 1.00 29.93 318 TYR D C 1
ATOM 13023 O O . TYR D 1 321 ? 120.833 20.902 19.605 1.00 29.55 318 TYR D O 1
ATOM 13032 N N . PRO D 1 322 ? 120.676 19.282 21.136 1.00 31.79 319 PRO D N 1
ATOM 13033 C CA . PRO D 1 322 ? 119.504 19.927 21.765 1.00 31.01 319 PRO D CA 1
ATOM 13034 C C . PRO D 1 322 ? 119.793 21.340 22.243 1.00 30.93 319 PRO D C 1
ATOM 13035 O O . PRO D 1 322 ? 118.947 22.233 22.103 1.00 28.98 319 PRO D O 1
ATOM 13039 N N . LEU D 1 323 ? 120.975 21.554 22.806 1.00 33.90 320 LEU D N 1
ATOM 13040 C CA . LEU D 1 323 ? 121.317 22.880 23.332 1.00 33.92 320 LEU D CA 1
ATOM 13041 C C . LEU D 1 323 ? 121.536 23.852 22.179 1.00 33.66 320 LEU D C 1
ATOM 13042 O O . LEU D 1 323 ? 121.028 24.993 22.186 1.00 30.63 320 LEU D O 1
ATOM 13047 N N . ALA D 1 324 ? 122.289 23.407 21.176 1.00 32.73 321 ALA D N 1
ATOM 13048 C CA . ALA D 1 324 ? 122.513 24.262 20.003 1.00 31.66 321 ALA D CA 1
ATOM 13049 C C . ALA D 1 324 ? 121.185 24.624 19.310 1.00 29.92 321 ALA D C 1
ATOM 13050 O O . ALA D 1 324 ? 121.045 25.718 18.764 1.00 27.73 321 ALA D O 1
ATOM 13052 N N . ALA D 1 325 ? 120.214 23.713 19.317 1.00 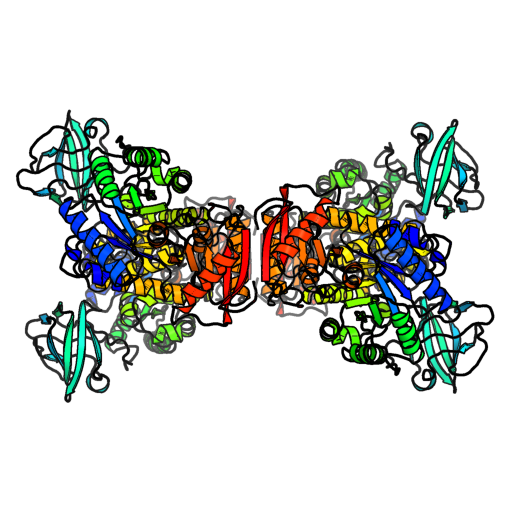29.00 322 ALA D N 1
ATOM 13053 C CA . ALA D 1 325 ? 118.924 24.021 18.669 1.00 27.99 322 ALA D CA 1
ATOM 13054 C C . ALA D 1 325 ? 118.235 25.183 19.411 1.00 26.48 322 ALA D C 1
ATOM 13055 O O . ALA D 1 325 ? 117.723 26.098 18.780 1.00 25.27 322 ALA D O 1
ATOM 13057 N N . VAL D 1 326 ? 118.227 25.123 20.746 1.00 27.23 323 VAL D N 1
ATOM 13058 C CA . VAL D 1 326 ? 117.652 26.206 21.541 1.00 29.74 323 VAL D CA 1
ATOM 13059 C C . VAL D 1 326 ? 118.395 27.516 21.310 1.00 29.34 323 VAL D C 1
ATOM 13060 O O . VAL D 1 326 ? 117.764 28.551 21.087 1.00 29.83 323 VAL D O 1
ATOM 13064 N N . ARG D 1 327 ? 119.719 27.468 21.326 1.00 26.79 324 ARG D N 1
ATOM 13065 C CA . ARG D 1 327 ? 120.500 28.675 21.160 1.00 28.32 324 ARG D CA 1
ATOM 13066 C C . ARG D 1 327 ? 120.271 29.277 19.799 1.00 27.27 324 ARG D C 1
ATOM 13067 O O . ARG D 1 327 ? 120.160 30.493 19.658 1.00 26.20 324 ARG D O 1
ATOM 13075 N N . THR D 1 328 ? 120.244 28.422 18.789 1.00 27.03 325 THR D N 1
ATOM 13076 C CA . THR D 1 328 ? 120.026 28.851 17.412 1.00 25.99 325 THR D CA 1
ATOM 13077 C C . THR D 1 328 ? 118.656 29.479 17.226 1.00 26.18 325 THR D C 1
ATOM 13078 O O . THR D 1 328 ? 118.544 30.581 16.629 1.00 23.45 325 THR D O 1
ATOM 13082 N N . MET D 1 329 ? 117.619 28.822 17.750 1.00 24.52 326 MET D N 1
ATOM 13083 C CA . MET D 1 329 ? 116.266 29.377 17.733 1.00 24.66 326 MET D CA 1
ATOM 13084 C C . MET D 1 329 ? 116.246 30.763 18.400 1.00 26.92 326 MET D C 1
ATOM 13085 O O . MET D 1 329 ? 115.665 31.686 17.872 1.00 23.51 326 MET D O 1
ATOM 13090 N N . SER D 1 330 ? 116.895 30.893 19.555 1.00 24.54 327 SER D N 1
ATOM 13091 C CA . SER D 1 330 ? 116.872 32.141 20.282 1.00 26.00 327 SER D CA 1
ATOM 13092 C C . SER D 1 330 ? 117.590 33.230 19.487 1.00 28.13 327 SER D C 1
ATOM 13093 O O . SER D 1 330 ? 117.103 34.378 19.409 1.00 24.75 327 SER D O 1
ATOM 13096 N N . ARG D 1 331 ? 118.736 32.897 18.887 1.00 26.88 328 ARG D N 1
ATOM 13097 C CA . ARG D 1 331 ? 119.432 33.869 18.037 1.00 28.73 328 ARG D CA 1
ATOM 13098 C C . ARG D 1 331 ? 118.569 34.408 16.868 1.00 25.25 328 ARG D C 1
ATOM 13099 O O . ARG D 1 331 ? 118.618 35.615 16.508 1.00 25.57 328 ARG D O 1
ATOM 13107 N N . ILE D 1 332 ? 117.773 33.537 16.284 1.00 25.56 329 ILE D N 1
ATOM 13108 C CA . ILE D 1 332 ? 116.971 33.928 15.134 1.00 25.29 329 ILE D CA 1
ATOM 13109 C C . ILE D 1 332 ? 115.850 34.839 15.608 1.00 25.33 329 ILE D C 1
ATOM 13110 O O . ILE D 1 332 ? 115.555 35.857 14.996 1.00 24.15 329 ILE D O 1
ATOM 13115 N N . ILE D 1 333 ? 115.242 34.471 16.716 1.00 24.78 330 ILE D N 1
ATOM 13116 C CA . ILE D 1 333 ? 114.139 35.246 17.247 1.00 25.07 330 ILE D CA 1
ATOM 13117 C C . ILE D 1 333 ? 114.642 36.642 17.565 1.00 25.01 330 ILE D C 1
ATOM 13118 O O . ILE D 1 333 ? 113.967 37.625 17.255 1.00 24.59 330 ILE D O 1
ATOM 13123 N N . CYS D 1 334 ? 115.803 36.715 18.227 1.00 27.98 331 CYS D N 1
ATOM 13124 C CA . CYS D 1 334 ? 116.374 38.010 18.649 1.00 28.87 331 CYS D CA 1
ATOM 13125 C C . CYS D 1 334 ? 116.787 38.883 17.452 1.00 28.91 331 CYS D C 1
ATOM 13126 O O . CYS D 1 334 ? 116.618 40.115 17.483 1.00 30.92 331 CYS D O 1
ATOM 13129 N N . ALA D 1 335 ? 117.320 38.265 16.422 1.00 27.45 332 ALA D N 1
ATOM 13130 C CA . ALA D 1 335 ? 117.698 39.024 15.219 1.00 28.15 332 ALA D CA 1
ATOM 13131 C C . ALA D 1 335 ? 116.478 39.716 14.623 1.00 27.90 332 ALA D C 1
ATOM 13132 O O . ALA D 1 335 ? 116.563 40.873 14.233 1.00 30.24 332 ALA D O 1
ATOM 13134 N N . VAL D 1 336 ? 115.349 39.006 14.535 1.00 26.41 333 VAL D N 1
ATOM 13135 C CA . VAL D 1 336 ? 114.128 39.601 14.034 1.00 26.17 333 VAL D CA 1
ATOM 13136 C C . VAL D 1 336 ? 113.625 40.699 14.937 1.00 27.53 333 VAL D C 1
ATOM 13137 O O . VAL D 1 336 ? 113.299 41.788 14.490 1.00 27.53 333 VAL D O 1
ATOM 13141 N N . GLU D 1 337 ? 113.575 40.412 16.236 1.00 26.99 334 GLU D N 1
ATOM 13142 C CA . GLU D 1 337 ? 113.077 41.368 17.215 1.00 26.91 334 GLU D CA 1
ATOM 13143 C C . GLU D 1 337 ? 113.880 42.631 17.295 1.00 27.00 334 GLU D C 1
ATOM 13144 O O . GLU D 1 337 ? 113.321 43.702 17.560 1.00 27.77 334 GLU D O 1
ATOM 13150 N N . GLU D 1 338 ? 115.184 42.521 17.100 1.00 30.20 335 GLU D N 1
ATOM 13151 C CA . GLU D 1 338 ? 116.053 43.690 17.127 1.00 35.35 335 GLU D CA 1
ATOM 13152 C C . GLU D 1 338 ? 115.659 44.686 16.046 1.00 35.95 335 GLU D C 1
ATOM 13153 O O . GLU D 1 338 ? 115.758 45.893 16.237 1.00 32.56 335 GLU D O 1
ATOM 13159 N N . ASN D 1 339 ? 115.279 44.175 14.879 1.00 33.82 336 ASN D N 1
ATOM 13160 C CA . ASN D 1 339 ? 114.756 45.028 13.812 1.00 34.48 336 ASN D CA 1
ATOM 13161 C C . ASN D 1 339 ? 113.417 45.657 14.208 1.00 35.42 336 ASN D C 1
ATOM 13162 O O . ASN D 1 339 ? 113.259 46.867 14.119 1.00 35.80 336 ASN D O 1
ATOM 13167 N N . SER D 1 340 ? 112.460 44.838 14.633 1.00 34.88 337 SER D N 1
ATOM 13168 C CA . SER D 1 340 ? 111.166 45.345 15.093 1.00 31.88 337 SER D CA 1
ATOM 13169 C C . SER D 1 340 ? 110.373 44.260 15.811 1.00 29.82 337 SER D C 1
ATOM 13170 O O . SER D 1 340 ? 110.497 43.075 15.478 1.00 30.45 337 SER D O 1
ATOM 13173 N N . THR D 1 341 ? 109.603 44.647 16.834 1.00 28.51 338 THR D N 1
ATOM 13174 C CA . THR D 1 341 ? 108.682 43.712 17.488 1.00 29.88 338 THR D CA 1
ATOM 13175 C C . THR D 1 341 ? 107.259 43.762 16.893 1.00 31.26 338 THR D C 1
ATOM 13176 O O . THR D 1 341 ? 106.357 43.074 17.392 1.00 31.25 338 THR D O 1
ATOM 13180 N N . ALA D 1 342 ? 107.049 44.582 15.855 1.00 29.66 339 ALA D N 1
ATOM 13181 C CA . ALA D 1 342 ? 105.705 44.767 15.308 1.00 31.58 339 ALA D CA 1
ATOM 13182 C C . ALA D 1 342 ? 105.113 43.432 14.867 1.00 31.01 339 ALA D C 1
ATOM 13183 O O . ALA D 1 342 ? 105.810 42.552 14.316 1.00 30.59 339 ALA D O 1
ATOM 13185 N N . ALA D 1 343 ? 103.837 43.256 15.174 1.00 33.39 340 ALA D N 1
ATOM 13186 C CA . ALA D 1 343 ? 103.057 42.132 14.669 1.00 34.84 340 ALA D CA 1
ATOM 13187 C C . ALA D 1 343 ? 102.000 42.670 13.707 1.00 36.17 340 ALA D C 1
ATOM 13188 O O . ALA D 1 343 ? 101.752 43.864 13.680 1.00 37.74 340 ALA D O 1
ATOM 13190 N N . PRO D 1 344 ? 101.339 41.791 12.957 1.00 33.18 341 PRO D N 1
ATOM 13191 C CA . PRO D 1 344 ? 100.238 42.270 12.137 1.00 33.96 341 PRO D CA 1
ATOM 13192 C C . PRO D 1 344 ? 99.153 42.973 12.976 1.00 34.85 341 PRO D C 1
ATOM 13193 O O . PRO D 1 344 ? 98.861 42.564 14.092 1.00 32.48 341 PRO D O 1
ATOM 13197 N N . PRO D 1 345 ? 98.585 44.054 12.459 1.00 37.84 342 PRO D N 1
ATOM 13198 C CA . PRO D 1 345 ? 97.594 44.741 13.276 1.00 35.59 342 PRO D CA 1
ATOM 13199 C C . PRO D 1 345 ? 96.396 43.839 13.615 1.00 34.44 342 PRO D C 1
ATOM 13200 O O . PRO D 1 345 ? 96.070 42.919 12.860 1.00 33.22 342 PRO D O 1
ATOM 13204 N N . LEU D 1 346 ? 95.767 44.068 14.760 1.00 36.53 343 LEU D N 1
ATOM 13205 C CA . LEU D 1 346 ? 94.496 43.423 15.062 1.00 37.88 343 LEU D CA 1
ATOM 13206 C C . LEU D 1 346 ? 93.441 44.083 14.225 1.00 38.40 343 LEU D C 1
ATOM 13207 O O . LEU D 1 346 ? 93.515 45.269 14.012 1.00 37.44 343 LEU D O 1
ATOM 13212 N N . THR D 1 347 ? 92.430 43.337 13.797 1.00 39.28 344 THR D N 1
ATOM 13213 C CA . THR D 1 347 ? 91.420 43.898 12.877 1.00 44.04 344 THR D CA 1
ATOM 13214 C C . THR D 1 347 ? 90.237 44.522 13.597 1.00 47.07 344 THR D C 1
ATOM 13215 O O . THR D 1 347 ? 89.417 45.173 12.968 1.00 49.40 344 THR D O 1
ATOM 13219 N N . HIS D 1 348 ? 90.174 44.354 14.917 1.00 53.15 345 HIS D N 1
ATOM 13220 C CA . HIS D 1 348 ? 89.151 45.003 15.729 1.00 57.68 345 HIS D CA 1
ATOM 13221 C C . HIS D 1 348 ? 89.786 45.861 16.802 1.00 51.46 345 HIS D C 1
ATOM 13222 O O . HIS D 1 348 ? 90.764 45.468 17.424 1.00 46.48 345 HIS D O 1
ATOM 13229 N N . ILE D 1 349 ? 89.215 47.037 16.996 1.00 52.53 346 ILE D N 1
ATOM 13230 C CA . ILE D 1 349 ? 89.553 47.862 18.141 1.00 54.34 346 ILE D CA 1
ATOM 13231 C C . ILE D 1 349 ? 89.037 47.154 19.406 1.00 48.03 346 ILE D C 1
ATOM 13232 O O . ILE D 1 349 ? 87.926 46.647 19.433 1.00 46.68 346 ILE D O 1
ATOM 13237 N N . PRO D 1 350 ? 89.859 47.075 20.435 1.00 49.67 347 PRO D N 1
ATOM 13238 C CA . PRO D 1 350 ? 89.426 46.447 21.682 1.00 49.70 347 PRO D CA 1
ATOM 13239 C C . PRO D 1 350 ? 88.082 46.935 22.227 1.00 47.02 347 PRO D C 1
ATOM 13240 O O . PRO D 1 350 ? 87.811 48.125 22.242 1.00 46.42 347 PRO D O 1
ATOM 13244 N N . ARG D 1 351 ? 87.264 45.997 22.686 1.00 49.00 348 ARG D N 1
ATOM 13245 C CA . ARG D 1 351 ? 85.909 46.281 23.172 1.00 53.11 348 ARG D CA 1
ATOM 13246 C C . ARG D 1 351 ? 85.757 46.089 24.700 1.00 48.14 348 ARG D C 1
ATOM 13247 O O . ARG D 1 351 ? 84.903 46.717 25.314 1.00 44.36 348 ARG D O 1
ATOM 13255 N N . THR D 1 352 ? 86.532 45.175 25.282 1.00 43.05 349 THR D N 1
ATOM 13256 C CA . THR D 1 352 ? 86.398 44.855 26.709 1.00 40.47 349 THR D CA 1
ATOM 13257 C C . THR D 1 352 ? 87.181 45.850 27.531 1.00 38.78 349 THR D C 1
ATOM 13258 O O . THR D 1 352 ? 88.131 46.466 27.051 1.00 36.90 349 THR D O 1
ATOM 13262 N N . LYS D 1 353 ? 86.791 46.003 28.784 1.00 37.72 350 LYS D N 1
ATOM 13263 C CA . LYS D 1 353 ? 87.487 46.896 29.676 1.00 34.77 350 LYS D CA 1
ATOM 13264 C C . LYS D 1 353 ? 88.961 46.565 29.736 1.00 32.31 350 LYS D C 1
ATOM 13265 O O . LYS D 1 353 ? 89.807 47.446 29.604 1.00 32.58 350 LYS D O 1
ATOM 13271 N N . ARG D 1 354 ? 89.300 45.292 29.925 1.00 28.60 351 ARG D N 1
ATOM 13272 C CA . ARG D 1 354 ? 90.697 44.932 30.040 1.00 26.61 351 ARG D CA 1
ATOM 13273 C C . ARG D 1 354 ? 91.473 45.219 28.743 1.00 26.40 351 ARG D C 1
ATOM 13274 O O . ARG D 1 354 ? 92.642 45.599 28.779 1.00 26.15 351 ARG D O 1
ATOM 13282 N N . GLY D 1 355 ? 90.827 44.984 27.608 1.00 26.59 352 GLY D N 1
ATOM 13283 C CA . GLY D 1 355 ? 91.468 45.236 26.311 1.00 28.67 352 GLY D CA 1
ATOM 13284 C C . GLY D 1 355 ? 91.670 46.717 26.047 1.00 28.01 352 GLY D C 1
ATOM 13285 O O . GLY D 1 355 ? 92.712 47.139 25.534 1.00 27.49 352 GLY D O 1
ATOM 13286 N N . VAL D 1 356 ? 90.661 47.501 26.411 1.00 28.37 353 VAL D N 1
ATOM 13287 C CA . VAL D 1 356 ? 90.664 48.944 26.149 1.00 29.45 353 VAL D CA 1
ATOM 13288 C C . VAL D 1 356 ? 91.748 49.578 27.004 1.00 27.60 353 VAL D C 1
ATOM 13289 O O . VAL D 1 356 ? 92.541 50.366 26.523 1.00 25.06 353 VAL D O 1
ATOM 13293 N N . ILE D 1 357 ? 91.807 49.165 28.272 1.00 27.30 354 ILE D N 1
ATOM 13294 C CA . ILE D 1 357 ? 92.803 49.681 29.210 1.00 27.12 354 ILE D CA 1
ATOM 13295 C C . ILE D 1 357 ? 94.216 49.242 28.885 1.00 26.90 354 ILE D C 1
ATOM 13296 O O . ILE D 1 357 ? 95.141 50.072 28.906 1.00 24.53 354 ILE D O 1
ATOM 13301 N N . SER D 1 358 ? 94.405 47.967 28.540 1.00 24.84 355 SER D N 1
ATOM 13302 C CA . SER D 1 358 ? 95.747 47.523 28.172 1.00 26.05 355 SER D CA 1
ATOM 13303 C C . SER D 1 358 ? 96.253 48.241 26.897 1.00 26.77 355 SER D C 1
ATOM 13304 O O . SER D 1 358 ? 97.412 48.642 26.810 1.00 25.33 355 SER D O 1
ATOM 13307 N N . TYR D 1 359 ? 95.359 48.499 25.969 1.00 26.55 356 TYR D N 1
ATOM 13308 C CA . TYR D 1 359 ? 95.716 49.201 24.754 1.00 29.69 356 TYR D CA 1
ATOM 13309 C C . TYR D 1 359 ? 96.124 50.651 25.065 1.00 30.04 356 TYR D C 1
ATOM 13310 O O . TYR D 1 359 ? 97.147 51.134 24.581 1.00 26.20 356 TYR D O 1
ATOM 13319 N N . ALA D 1 360 ? 95.326 51.324 25.891 1.00 30.08 357 ALA D N 1
ATOM 13320 C CA . ALA D 1 360 ? 95.627 52.672 26.341 1.00 29.83 357 ALA D CA 1
ATOM 13321 C C . ALA D 1 360 ? 96.959 52.717 27.103 1.00 28.50 357 ALA D C 1
ATOM 13322 O O . ALA D 1 360 ? 97.743 53.655 26.925 1.00 29.13 357 ALA D O 1
ATOM 13324 N N . ALA D 1 361 ? 97.207 51.722 27.962 1.00 27.76 358 ALA D N 1
ATOM 13325 C CA . ALA D 1 361 ? 98.436 51.702 28.742 1.00 26.47 358 ALA D CA 1
ATOM 13326 C C . ALA D 1 361 ? 99.651 51.611 27.850 1.00 26.52 358 ALA D C 1
ATOM 13327 O O . ALA D 1 361 ? 100.648 52.297 28.074 1.00 24.19 358 ALA D O 1
ATOM 13329 N N . ARG D 1 362 ? 99.549 50.801 26.803 1.00 24.86 359 ARG D N 1
ATOM 13330 C CA . ARG D 1 362 ? 100.617 50.713 25.828 1.00 27.08 359 ARG D CA 1
ATOM 13331 C C . ARG D 1 362 ? 100.889 52.042 25.155 1.00 28.96 359 ARG D C 1
ATOM 13332 O O . ARG D 1 362 ? 102.054 52.475 25.056 1.00 26.84 359 ARG D O 1
ATOM 13340 N N . ASP D 1 363 ? 99.817 52.716 24.717 1.00 28.48 360 ASP D N 1
ATOM 13341 C CA . ASP D 1 363 ? 99.924 54.076 24.132 1.00 30.27 360 ASP D CA 1
ATOM 13342 C C . ASP D 1 363 ? 100.699 55.003 25.057 1.00 29.31 360 ASP D C 1
ATOM 13343 O O . ASP D 1 363 ? 101.642 55.684 24.641 1.00 28.79 360 ASP D O 1
ATOM 13348 N N . ILE D 1 364 ? 100.262 55.058 26.312 1.00 26.98 361 ILE D N 1
ATOM 13349 C CA . ILE D 1 364 ? 100.843 55.992 27.277 1.00 27.83 361 ILE D CA 1
ATOM 13350 C C . ILE D 1 364 ? 102.318 55.700 27.475 1.00 27.80 361 ILE D C 1
ATOM 13351 O O . ILE D 1 364 ? 103.164 56.597 27.342 1.00 29.31 361 ILE D O 1
ATOM 13356 N N . GLY D 1 365 ? 102.627 54.437 27.701 1.00 26.61 362 GLY D N 1
ATOM 13357 C CA . GLY D 1 365 ? 103.985 54.013 27.971 1.00 27.97 362 GLY D CA 1
ATOM 13358 C C . GLY D 1 365 ? 104.921 54.317 26.832 1.00 29.46 362 GLY D C 1
ATOM 13359 O O . GLY D 1 365 ? 106.016 54.864 27.036 1.00 30.54 362 GLY D O 1
ATOM 13360 N N . GLU D 1 366 ? 104.512 53.968 25.611 1.00 28.16 363 GLU D N 1
ATOM 13361 C CA . GLU D 1 366 ? 105.342 54.266 24.464 1.00 28.90 363 GLU D CA 1
ATOM 13362 C C . GLU D 1 366 ? 105.517 55.777 24.221 1.00 31.95 363 GLU D C 1
ATOM 13363 O O . GLU D 1 366 ? 106.639 56.246 23.912 1.00 30.74 363 GLU D O 1
ATOM 13369 N N . ARG D 1 367 ? 104.433 56.552 24.342 1.00 29.11 364 ARG D N 1
ATOM 13370 C CA . ARG D 1 367 ? 104.516 57.958 24.019 1.00 32.48 364 ARG D CA 1
ATOM 13371 C C . ARG D 1 367 ? 105.305 58.746 25.079 1.00 33.48 364 ARG D C 1
ATOM 13372 O O . ARG D 1 367 ? 105.918 59.765 24.765 1.00 32.46 364 ARG D O 1
ATOM 13380 N N . LEU D 1 368 ? 105.267 58.276 26.325 1.00 31.27 365 LEU D N 1
ATOM 13381 C CA . LEU D 1 368 ? 106.041 58.897 27.396 1.00 33.31 365 LEU D CA 1
ATOM 13382 C C . LEU D 1 368 ? 107.415 58.266 27.602 1.00 34.74 365 LEU D C 1
ATOM 13383 O O . LEU D 1 368 ? 108.117 58.637 28.536 1.00 34.48 365 LEU D O 1
ATOM 13388 N N . ASP D 1 369 ? 107.792 57.319 26.749 1.00 37.14 366 ASP D N 1
ATOM 13389 C CA . ASP D 1 369 ? 109.092 56.645 26.858 1.00 38.21 366 ASP D CA 1
ATOM 13390 C C . ASP D 1 369 ? 109.318 56.010 28.220 1.00 34.61 366 ASP D C 1
ATOM 13391 O O . ASP D 1 369 ? 110.375 56.157 28.787 1.00 34.76 366 ASP D O 1
ATOM 13396 N N . ALA D 1 370 ? 108.327 55.289 28.715 1.00 31.66 367 ALA D N 1
ATOM 13397 C CA . ALA D 1 370 ? 108.428 54.615 30.004 1.00 31.75 367 ALA D CA 1
ATOM 13398 C C . ALA D 1 370 ? 109.437 53.456 29.900 1.00 32.41 367 ALA D C 1
ATOM 13399 O O . ALA D 1 370 ? 109.674 52.934 28.806 1.00 28.79 367 ALA D O 1
ATOM 13401 N N . LYS D 1 371 ? 109.997 53.047 31.035 1.00 33.88 368 LYS D N 1
ATOM 13402 C CA . LYS D 1 371 ? 110.965 51.945 31.065 1.00 35.98 368 LYS D CA 1
ATOM 13403 C C . LYS D 1 371 ? 110.276 50.590 31.024 1.00 32.95 368 LYS D C 1
ATOM 13404 O O . LYS D 1 371 ? 110.896 49.588 30.680 1.00 32.31 368 LYS D O 1
ATOM 13410 N N . ALA D 1 372 ? 109.011 50.548 31.414 1.00 30.44 369 ALA D N 1
ATOM 13411 C CA . ALA D 1 372 ? 108.277 49.292 31.432 1.00 29.98 369 ALA D CA 1
ATOM 13412 C C . ALA D 1 372 ? 106.801 49.498 31.570 1.00 28.89 369 ALA D C 1
ATOM 13413 O O . ALA D 1 372 ? 106.352 50.498 32.109 1.00 28.03 369 ALA D O 1
ATOM 13415 N N . LEU D 1 373 ? 106.060 48.510 31.093 1.00 27.41 370 LEU D N 1
ATOM 13416 C CA . LEU D 1 373 ? 104.655 48.400 31.320 1.00 26.20 370 LEU D CA 1
ATOM 13417 C C . LEU D 1 373 ? 104.450 47.293 32.334 1.00 27.59 370 LEU D C 1
ATOM 13418 O O . LEU D 1 373 ? 105.035 46.193 32.236 1.00 25.56 370 LEU D O 1
ATOM 13423 N N . VAL D 1 374 ? 103.638 47.596 33.330 1.00 26.47 371 VAL D N 1
ATOM 13424 C CA . VAL D 1 374 ? 103.438 46.681 34.455 1.00 26.85 371 VAL D CA 1
ATOM 13425 C C . VAL D 1 374 ? 101.943 46.422 34.527 1.00 28.66 371 VAL D C 1
ATOM 13426 O O . VAL D 1 374 ? 101.139 47.366 34.485 1.00 28.22 371 VAL D O 1
ATOM 13430 N N . ALA D 1 375 ? 101.552 45.166 34.626 1.00 25.42 372 ALA D N 1
ATOM 13431 C CA . ALA D 1 375 ? 100.130 44.847 34.756 1.00 25.53 372 ALA D CA 1
ATOM 13432 C C . ALA D 1 375 ? 99.871 43.775 35.802 1.00 25.73 372 ALA D C 1
ATOM 13433 O O . ALA D 1 375 ? 100.486 42.713 35.790 1.00 25.31 372 ALA D O 1
ATOM 13435 N N . PHE D 1 376 ? 98.950 44.078 36.708 1.00 27.44 373 PHE D N 1
ATOM 13436 C CA . PHE D 1 376 ? 98.501 43.117 37.705 1.00 29.21 373 PHE D CA 1
ATOM 13437 C C . PHE D 1 376 ? 97.433 42.229 37.087 1.00 28.80 373 PHE D C 1
ATOM 13438 O O . PHE D 1 376 ? 96.500 42.721 36.391 1.00 26.97 373 PHE D O 1
ATOM 13446 N N . THR D 1 377 ? 97.576 40.930 37.320 1.00 27.11 374 THR D N 1
ATOM 13447 C CA . THR D 1 377 ? 96.689 39.967 36.750 1.00 27.39 374 THR D CA 1
ATOM 13448 C C . THR D 1 377 ? 96.569 38.754 37.637 1.00 28.98 374 THR D C 1
ATOM 13449 O O . THR D 1 377 ? 97.566 38.216 38.151 1.00 30.48 374 THR D O 1
ATOM 13453 N N . GLN D 1 378 ? 95.321 38.353 37.824 1.00 29.85 375 GLN D N 1
ATOM 13454 C CA . GLN D 1 378 ? 94.974 37.228 38.640 1.00 31.08 375 GLN D CA 1
ATOM 13455 C C . GLN D 1 378 ? 94.857 35.943 37.789 1.00 33.31 375 GLN D C 1
ATOM 13456 O O . GLN D 1 378 ? 95.283 34.866 38.222 1.00 32.31 375 GLN D O 1
ATOM 13462 N N . SER D 1 379 ? 94.303 36.071 36.581 1.00 29.70 376 SER D N 1
ATOM 13463 C CA . SER D 1 379 ? 94.125 34.946 35.657 1.00 29.69 376 SER D CA 1
ATOM 13464 C C . SER D 1 379 ? 95.102 34.994 34.497 1.00 29.25 376 SER D C 1
ATOM 13465 O O . SER D 1 379 ? 95.230 34.030 33.746 1.00 30.81 376 SER D O 1
ATOM 13468 N N . GLY D 1 380 ? 95.759 36.127 34.319 1.00 30.70 377 GLY D N 1
ATOM 13469 C CA . GLY D 1 380 ? 96.649 36.315 33.153 1.00 30.62 377 GLY D CA 1
ATOM 13470 C C . GLY D 1 380 ? 96.024 37.192 32.095 1.00 28.23 377 GLY D C 1
ATOM 13471 O O . GLY D 1 380 ? 96.734 37.739 31.256 1.00 28.50 377 GLY D O 1
ATOM 13472 N N . ASP D 1 381 ? 94.696 37.330 32.120 1.00 28.31 378 ASP D N 1
ATOM 13473 C CA . ASP D 1 381 ? 93.969 37.982 31.032 1.00 28.79 378 ASP D CA 1
ATOM 13474 C C . ASP D 1 381 ? 94.436 39.397 30.727 1.00 27.01 378 ASP D C 1
ATOM 13475 O O . ASP D 1 381 ? 94.705 39.729 29.563 1.00 25.29 378 ASP D O 1
ATOM 13480 N N . THR D 1 382 ? 94.588 40.230 31.756 1.00 26.49 379 THR D N 1
ATOM 13481 C CA . THR D 1 382 ? 94.925 41.638 31.504 1.00 26.76 379 THR D CA 1
ATOM 13482 C C . THR D 1 382 ? 96.281 41.715 30.761 1.00 26.21 379 THR D C 1
ATOM 13483 O O . THR D 1 382 ? 96.444 42.490 29.794 1.00 24.64 379 THR D O 1
ATOM 13487 N N . VAL D 1 383 ? 97.222 40.871 31.198 1.00 25.57 380 VAL D N 1
ATOM 13488 C CA . VAL D 1 383 ? 98.564 40.819 30.615 1.00 27.01 380 VAL D CA 1
ATOM 13489 C C . VAL D 1 383 ? 98.548 40.256 29.195 1.00 25.72 380 VAL D C 1
ATOM 13490 O O . VAL D 1 383 ? 99.205 40.797 28.288 1.00 25.03 380 VAL D O 1
ATOM 13494 N N . ARG D 1 384 ? 97.779 39.193 28.978 1.00 25.35 381 ARG D N 1
ATOM 13495 C CA . ARG D 1 384 ? 97.614 38.675 27.628 1.00 24.25 381 ARG D CA 1
ATOM 13496 C C . ARG D 1 384 ? 97.021 39.684 26.645 1.00 26.22 381 ARG D C 1
ATOM 13497 O O . ARG D 1 384 ? 97.395 39.676 25.472 1.00 25.53 381 ARG D O 1
ATOM 13505 N N . ARG D 1 385 ? 96.077 40.505 27.086 1.00 25.19 382 ARG D N 1
ATOM 13506 C CA . ARG D 1 385 ? 95.510 41.534 26.211 1.00 28.05 382 ARG D CA 1
ATOM 13507 C C . ARG D 1 385 ? 96.509 42.604 25.815 1.00 28.05 382 ARG D C 1
ATOM 13508 O O . ARG D 1 385 ? 96.381 43.190 24.745 1.00 26.71 382 ARG D O 1
ATOM 13516 N N . LEU D 1 386 ? 97.503 42.843 26.671 1.00 27.06 383 LEU D N 1
ATOM 13517 C CA . LEU D 1 386 ? 98.621 43.725 26.345 1.00 28.86 383 LEU D CA 1
ATOM 13518 C C . LEU D 1 386 ? 99.667 43.013 25.509 1.00 28.23 383 LEU D C 1
ATOM 13519 O O . LEU D 1 386 ? 100.134 43.563 24.491 1.00 30.00 383 LEU D O 1
ATOM 13524 N N . ALA D 1 387 ? 100.037 41.793 25.896 1.00 24.54 384 ALA D N 1
ATOM 13525 C CA . ALA D 1 387 ? 101.129 41.078 25.223 1.00 24.49 384 ALA D CA 1
ATOM 13526 C C . ALA D 1 387 ? 100.855 40.910 23.735 1.00 25.30 384 ALA D C 1
ATOM 13527 O O . ALA D 1 387 ? 101.749 41.041 22.918 1.00 26.32 384 ALA D O 1
ATOM 13529 N N . ARG D 1 388 ? 99.615 40.594 23.385 1.00 26.14 385 ARG D N 1
ATOM 13530 C CA . ARG D 1 388 ? 99.276 40.344 22.023 1.00 28.18 385 ARG D CA 1
ATOM 13531 C C . ARG D 1 388 ? 99.484 41.580 21.136 1.00 27.99 385 ARG D C 1
ATOM 13532 O O . ARG D 1 388 ? 99.501 41.458 19.906 1.00 31.25 385 ARG D O 1
ATOM 13540 N N . LEU D 1 389 ? 99.602 42.758 21.724 1.00 25.89 386 LEU D N 1
ATOM 13541 C CA . LEU D 1 389 ? 99.785 43.984 20.956 1.00 27.89 386 LEU D CA 1
ATOM 13542 C C . LEU D 1 389 ? 101.221 44.077 20.486 1.00 27.91 386 LEU D C 1
ATOM 13543 O O . LEU D 1 389 ? 101.505 44.662 19.459 1.00 29.38 386 LEU D O 1
ATOM 13548 N N . HIS D 1 390 ? 102.115 43.454 21.222 1.00 27.10 387 HIS D N 1
ATOM 13549 C CA . HIS D 1 390 ? 103.544 43.598 20.996 1.00 28.53 387 HIS D CA 1
ATOM 13550 C C . HIS D 1 390 ? 103.896 45.063 21.308 1.00 33.00 387 HIS D C 1
ATOM 13551 O O . HIS D 1 390 ? 103.118 45.994 21.053 1.00 37.64 387 HIS D O 1
ATOM 13558 N N . THR D 1 391 ? 104.994 45.230 21.996 1.00 31.45 388 THR D N 1
ATOM 13559 C CA . THR D 1 391 ? 105.552 46.525 22.299 1.00 31.11 388 THR D CA 1
ATOM 13560 C C . THR D 1 391 ? 107.038 46.259 22.530 1.00 30.00 388 THR D C 1
ATOM 13561 O O . THR D 1 391 ? 107.409 45.202 23.038 1.00 27.77 388 THR D O 1
ATOM 13565 N N . PRO D 1 392 ? 107.872 47.196 22.133 1.00 28.90 389 PRO D N 1
ATOM 13566 C CA . PRO D 1 392 ? 109.273 47.073 22.433 1.00 31.01 389 PRO D CA 1
ATOM 13567 C C . PRO D 1 392 ? 109.546 47.254 23.920 1.00 29.56 389 PRO D C 1
ATOM 13568 O O . PRO D 1 392 ? 110.612 46.894 24.362 1.00 29.69 389 PRO D O 1
ATOM 13572 N N . LEU D 1 393 ? 108.567 47.745 24.684 1.00 28.76 390 LEU D N 1
ATOM 13573 C CA . LEU D 1 393 ? 108.784 47.914 26.134 1.00 30.81 390 LEU D CA 1
ATOM 13574 C C . LEU D 1 393 ? 108.713 46.558 26.860 1.00 29.91 390 LEU D C 1
ATOM 13575 O O . LEU D 1 393 ? 107.883 45.713 26.503 1.00 26.98 390 LEU D O 1
ATOM 13580 N N . PRO D 1 394 ? 109.536 46.371 27.912 1.00 29.29 391 PRO D N 1
ATOM 13581 C CA . PRO D 1 394 ? 109.289 45.295 28.842 1.00 29.22 391 PRO D CA 1
ATOM 13582 C C . PRO D 1 394 ? 107.845 45.259 29.320 1.00 26.85 391 PRO D C 1
ATOM 13583 O O . PRO D 1 394 ? 107.220 46.332 29.550 1.00 25.18 391 PRO D O 1
ATOM 13587 N N . LEU D 1 395 ? 107.323 44.039 29.411 1.00 25.88 392 LEU D N 1
ATOM 13588 C CA . LEU D 1 395 ? 106.004 43.768 29.919 1.00 25.57 392 LEU D CA 1
ATOM 13589 C C . LEU D 1 395 ? 106.125 42.883 31.187 1.00 25.63 392 LEU D C 1
ATOM 13590 O O . LEU D 1 395 ? 106.561 41.710 31.136 1.00 24.06 392 LEU D O 1
ATOM 13595 N N . LEU D 1 396 ? 105.777 43.482 32.323 1.00 25.96 393 LEU D N 1
ATOM 13596 C CA . LEU D 1 396 ? 106.005 42.873 33.630 1.00 26.70 393 LEU D CA 1
ATOM 13597 C C . LEU D 1 396 ? 104.665 42.578 34.256 1.00 25.44 393 LEU D C 1
ATOM 13598 O O . LEU D 1 396 ? 103.887 43.487 34.613 1.00 25.00 393 LEU D O 1
ATOM 13603 N N . ALA D 1 397 ? 104.375 41.304 34.372 1.00 24.48 394 ALA D N 1
ATOM 13604 C CA . ALA D 1 397 ? 103.155 40.837 34.981 1.00 23.56 394 ALA D CA 1
ATOM 13605 C C . ALA D 1 397 ? 103.380 40.699 36.467 1.00 26.29 394 ALA D C 1
ATOM 13606 O O . ALA D 1 397 ? 104.406 40.179 36.909 1.00 27.10 394 ALA D O 1
ATOM 13608 N N . PHE D 1 398 ? 102.410 41.172 37.243 1.00 27.66 395 PHE D N 1
ATOM 13609 C CA . PHE D 1 398 ? 102.446 41.001 38.680 1.00 28.25 395 PHE D CA 1
ATOM 13610 C C . PHE D 1 398 ? 101.235 40.191 39.089 1.00 28.71 395 PHE D C 1
ATOM 13611 O O . PHE D 1 398 ? 100.134 40.422 38.598 1.00 30.89 395 PHE D O 1
ATOM 13619 N N . THR D 1 399 ? 101.455 39.225 39.968 1.00 27.85 396 THR D N 1
ATOM 13620 C CA . THR D 1 399 ? 100.388 38.359 40.416 1.00 27.52 396 THR D CA 1
ATOM 13621 C C . THR D 1 399 ? 100.688 37.851 41.825 1.00 28.59 396 THR D C 1
ATOM 13622 O O . THR D 1 399 ? 101.833 37.910 42.291 1.00 28.48 396 THR D O 1
ATOM 13626 N N . ALA D 1 400 ? 99.667 37.311 42.485 1.00 28.87 397 ALA D N 1
ATOM 13627 C CA . ALA D 1 400 ? 99.819 36.684 43.778 1.00 31.29 397 ALA D CA 1
ATOM 13628 C C . ALA D 1 400 ? 99.790 35.164 43.675 1.00 31.51 397 ALA D C 1
ATOM 13629 O O . ALA D 1 400 ? 100.033 34.471 44.668 1.00 32.34 397 ALA D O 1
ATOM 13631 N N . TRP D 1 401 ? 99.499 34.655 42.485 1.00 28.22 398 TRP D N 1
ATOM 13632 C CA . TRP D 1 401 ? 99.309 33.239 42.272 1.00 30.39 398 TRP D CA 1
ATOM 13633 C C . TRP D 1 401 ? 100.482 32.643 41.519 1.00 29.08 398 TRP D C 1
ATOM 13634 O O . TRP D 1 401 ? 100.646 32.913 40.338 1.00 28.94 398 TRP D O 1
ATOM 13645 N N . PRO D 1 402 ? 101.313 31.812 42.205 1.00 30.89 399 PRO D N 1
ATOM 13646 C CA . PRO D 1 402 ? 102.538 31.293 41.612 1.00 31.18 399 PRO D CA 1
ATOM 13647 C C . PRO D 1 402 ? 102.341 30.566 40.273 1.00 30.41 399 PRO D C 1
ATOM 13648 O O . PRO D 1 402 ? 103.186 30.675 39.379 1.00 33.85 399 PRO D O 1
ATOM 13652 N N . GLU D 1 403 ? 101.235 29.846 40.131 1.00 30.27 400 GLU D N 1
ATOM 13653 C CA . GLU D 1 403 ? 100.974 29.091 38.896 1.00 31.28 400 GLU D CA 1
ATOM 13654 C C . GLU D 1 403 ? 100.862 30.042 37.698 1.00 29.16 400 GLU D C 1
ATOM 13655 O O . GLU D 1 403 ? 101.168 29.660 36.573 1.00 27.74 400 GLU D O 1
ATOM 13661 N N . VAL D 1 404 ? 100.433 31.291 37.939 1.00 28.39 401 VAL D N 1
ATOM 13662 C CA . VAL D 1 404 ? 100.307 32.270 36.855 1.00 28.23 401 VAL D CA 1
ATOM 13663 C C . VAL D 1 404 ? 101.669 32.624 36.246 1.00 26.16 401 VAL D C 1
ATOM 13664 O O . VAL D 1 404 ? 101.788 32.852 35.035 1.00 24.68 401 VAL D O 1
ATOM 13668 N N . ARG D 1 405 ? 102.709 32.596 37.068 1.00 25.16 402 ARG D N 1
ATOM 13669 C CA . ARG D 1 405 ? 104.053 32.822 36.535 1.00 25.15 402 ARG D CA 1
ATOM 13670 C C . ARG D 1 405 ? 104.446 31.717 35.550 1.00 24.84 402 ARG D C 1
ATOM 13671 O O . ARG D 1 405 ? 105.031 31.988 34.513 1.00 26.57 402 ARG D O 1
ATOM 13679 N N . SER D 1 406 ? 104.118 30.484 35.868 1.00 25.86 403 SER D N 1
ATOM 13680 C CA . SER D 1 406 ? 104.462 29.373 34.985 1.00 27.04 403 SER D CA 1
ATOM 13681 C C . SER D 1 406 ? 103.569 29.402 33.724 1.00 26.61 403 SER D C 1
ATOM 13682 O O . SER D 1 406 ? 104.011 29.088 32.628 1.00 26.71 403 SER D O 1
ATOM 13685 N N . GLN D 1 407 ? 102.316 29.783 33.892 1.00 26.32 404 GLN D N 1
ATOM 13686 C CA . GLN D 1 407 ? 101.389 29.846 32.764 1.00 26.55 404 GLN D CA 1
ATOM 13687 C C . GLN D 1 407 ? 101.800 30.928 31.747 1.00 27.32 404 GLN D C 1
ATOM 13688 O O . GLN D 1 407 ? 101.679 30.745 30.515 1.00 27.87 404 GLN D O 1
ATOM 13694 N N . LEU D 1 408 ? 102.247 32.060 32.270 1.00 26.98 405 LEU D N 1
ATOM 13695 C CA . LEU D 1 408 ? 102.637 33.189 31.468 1.00 25.79 405 LEU D CA 1
ATOM 13696 C C . LEU D 1 408 ? 103.999 33.000 30.822 1.00 26.14 405 LEU D C 1
ATOM 13697 O O . LEU D 1 408 ? 104.392 33.794 29.956 1.00 24.53 405 LEU D O 1
ATOM 13702 N N . ALA D 1 409 ? 104.667 31.911 31.153 1.00 26.56 406 ALA D N 1
ATOM 13703 C CA . ALA D 1 409 ? 105.924 31.585 30.514 1.00 26.91 406 ALA D CA 1
ATOM 13704 C C . ALA D 1 409 ? 105.732 31.409 28.997 1.00 29.10 406 ALA D C 1
ATOM 13705 O O . ALA D 1 409 ? 106.697 31.554 28.228 1.00 29.33 406 ALA D O 1
ATOM 13707 N N . MET D 1 410 ? 104.518 31.035 28.569 1.00 29.13 407 MET D N 1
ATOM 13708 C CA . MET D 1 410 ? 104.261 30.887 27.140 1.00 30.14 407 MET D CA 1
ATOM 13709 C C . MET D 1 410 ? 103.695 32.130 26.466 1.00 28.72 407 MET D C 1
ATOM 13710 O O . MET D 1 410 ? 103.456 32.083 25.266 1.00 30.57 407 MET D O 1
ATOM 13715 N N . THR D 1 411 ? 103.485 33.229 27.214 1.00 26.18 408 THR D N 1
ATOM 13716 C CA . THR D 1 411 ? 102.881 34.429 26.649 1.00 25.44 408 THR D CA 1
ATOM 13717 C C . THR D 1 411 ? 103.994 35.391 26.180 1.00 25.88 408 THR D C 1
ATOM 13718 O O . THR D 1 411 ? 104.973 35.628 26.898 1.00 24.88 408 THR D O 1
ATOM 13722 N N . TRP D 1 412 ? 103.812 35.934 24.972 1.00 25.24 409 TRP D N 1
ATOM 13723 C CA . TRP D 1 412 ? 104.782 36.846 24.376 1.00 26.21 409 TRP D CA 1
ATOM 13724 C C . TRP D 1 412 ? 105.280 37.952 25.309 1.00 24.09 409 TRP D C 1
ATOM 13725 O O . TRP D 1 412 ? 104.490 38.678 25.942 1.00 26.02 409 TRP D O 1
ATOM 13736 N N . GLY D 1 413 ? 106.607 38.059 25.391 1.00 24.44 410 GLY D N 1
ATOM 13737 C CA . GLY D 1 413 ? 107.274 39.244 25.857 1.00 23.81 410 GLY D CA 1
ATOM 13738 C C . GLY D 1 413 ? 107.134 39.506 27.339 1.00 24.66 410 GLY D C 1
ATOM 13739 O O . GLY D 1 413 ? 107.453 40.602 27.801 1.00 27.67 410 GLY D O 1
ATOM 13740 N N . THR D 1 414 ? 106.647 38.518 28.085 1.00 24.54 411 THR D N 1
ATOM 13741 C CA . THR D 1 414 ? 106.212 38.722 29.453 1.00 25.27 411 THR D CA 1
ATOM 13742 C C . THR D 1 414 ? 107.097 38.024 30.500 1.00 25.92 411 THR D C 1
ATOM 13743 O O . THR D 1 414 ? 107.472 36.870 30.353 1.00 25.08 411 THR D O 1
ATOM 13747 N N . GLU D 1 415 ? 107.466 38.771 31.534 1.00 28.07 412 GLU D N 1
ATOM 13748 C CA . GLU D 1 415 ? 108.114 38.233 32.744 1.00 28.59 412 GLU D CA 1
ATOM 13749 C C . GLU D 1 415 ? 107.160 38.480 33.891 1.00 28.90 412 GLU D C 1
ATOM 13750 O O . GLU D 1 415 ? 106.434 39.525 33.917 1.00 26.43 412 GLU D O 1
ATOM 13756 N N . THR D 1 416 ? 107.114 37.549 34.837 1.00 25.59 413 THR D N 1
ATOM 13757 C CA . THR D 1 416 ? 106.149 37.637 35.919 1.00 26.52 413 THR D CA 1
ATOM 13758 C C . THR D 1 416 ? 106.822 37.705 37.298 1.00 26.54 413 THR D C 1
ATOM 13759 O O . THR D 1 416 ? 107.838 37.039 37.540 1.00 27.04 413 THR D O 1
ATOM 13763 N N . PHE D 1 417 ? 106.248 38.554 38.163 1.00 28.20 414 PHE D N 1
ATOM 13764 C CA . PHE D 1 417 ? 106.703 38.732 39.539 1.00 29.01 414 PHE D CA 1
ATOM 13765 C C . PHE D 1 417 ? 105.585 38.299 40.454 1.00 29.87 414 PHE D C 1
ATOM 13766 O O . PHE D 1 417 ? 104.420 38.710 40.281 1.00 29.74 414 PHE D O 1
ATOM 13774 N N . ILE D 1 418 ? 105.922 37.416 41.379 1.00 30.21 415 ILE D N 1
ATOM 13775 C CA . ILE D 1 418 ? 104.974 36.981 42.411 1.00 32.03 415 ILE D CA 1
ATOM 13776 C C . ILE D 1 418 ? 105.098 37.907 43.617 1.00 33.43 415 ILE D C 1
ATOM 13777 O O . ILE D 1 418 ? 106.193 38.149 44.122 1.00 33.58 415 ILE D O 1
ATOM 13782 N N . VAL D 1 419 ? 103.968 38.433 44.062 1.00 34.87 416 VAL D N 1
ATOM 13783 C CA . VAL D 1 419 ? 103.947 39.315 45.227 1.00 33.99 416 VAL D CA 1
ATOM 13784 C C . VAL D 1 419 ? 102.761 38.943 46.095 1.00 34.11 416 VAL D C 1
ATOM 13785 O O . VAL D 1 419 ? 101.914 38.143 45.684 1.00 34.94 416 VAL D O 1
ATOM 13789 N N . PRO D 1 420 ? 102.697 39.490 47.302 1.00 34.61 417 PRO D N 1
ATOM 13790 C CA . PRO D 1 420 ? 101.610 39.113 48.166 1.00 36.02 417 PRO D CA 1
ATOM 13791 C C . PRO D 1 420 ? 100.256 39.587 47.618 1.00 36.30 417 PRO D C 1
ATOM 13792 O O . PRO D 1 420 ? 100.204 40.518 46.816 1.00 32.47 417 PRO D O 1
ATOM 13796 N N . LYS D 1 421 ? 99.176 38.945 48.065 1.00 37.90 418 LYS D N 1
ATOM 13797 C CA . LYS D 1 421 ? 97.832 39.400 47.749 1.00 41.23 418 LYS D CA 1
ATOM 13798 C C . LYS D 1 421 ? 97.558 40.703 48.501 1.00 39.17 418 LYS D C 1
ATOM 13799 O O . LYS D 1 421 ? 97.632 40.735 49.704 1.00 39.71 418 LYS D O 1
ATOM 13805 N N . MET D 1 422 ? 97.256 41.773 47.785 1.00 37.38 419 MET D N 1
ATOM 13806 C CA . MET D 1 422 ? 97.170 43.092 48.385 1.00 42.90 419 MET D CA 1
ATOM 13807 C C . MET D 1 422 ? 95.728 43.516 48.552 1.00 43.95 419 MET D C 1
ATOM 13808 O O . MET D 1 422 ? 94.847 42.996 47.867 1.00 45.21 419 MET D O 1
ATOM 13813 N N . GLN D 1 423 ? 95.502 44.482 49.437 1.00 42.68 420 GLN D N 1
ATOM 13814 C CA . GLN D 1 423 ? 94.149 44.927 49.780 1.00 46.11 420 GLN D CA 1
ATOM 13815 C C . GLN D 1 423 ? 93.829 46.279 49.171 1.00 44.11 420 GLN D C 1
ATOM 13816 O O . GLN D 1 423 ? 92.760 46.837 49.431 1.00 43.97 420 GLN D O 1
ATOM 13822 N N . SER D 1 424 ? 94.734 46.804 48.347 1.00 41.78 421 SER D N 1
ATOM 13823 C CA . SER D 1 424 ? 94.535 48.125 47.767 1.00 40.22 421 SER D CA 1
ATOM 13824 C C . SER D 1 424 ? 95.434 48.301 46.545 1.00 38.05 421 SER D C 1
ATOM 13825 O O . SER D 1 424 ? 96.451 47.632 46.418 1.00 37.51 421 SER D O 1
ATOM 13828 N N . THR D 1 425 ? 95.054 49.187 45.640 1.00 35.74 422 THR D N 1
ATOM 13829 C CA . THR D 1 425 ? 95.900 49.449 44.497 1.00 36.43 422 THR D CA 1
ATOM 13830 C C . THR D 1 425 ? 97.175 50.212 44.913 1.00 35.19 422 THR D C 1
ATOM 13831 O O . THR D 1 425 ? 98.221 50.037 44.292 1.00 34.70 422 THR D O 1
ATOM 13835 N N . ASP D 1 426 ? 97.097 51.026 45.965 1.00 37.43 423 ASP D N 1
ATOM 13836 C CA . ASP D 1 426 ? 98.303 51.701 46.475 1.00 38.76 423 ASP D CA 1
ATOM 13837 C C . ASP D 1 426 ? 99.338 50.642 46.891 1.00 40.19 423 ASP D C 1
ATOM 13838 O O . ASP D 1 426 ? 100.540 50.788 46.640 1.00 38.18 423 ASP D O 1
ATOM 13843 N N . GLY D 1 427 ? 98.846 49.592 47.552 1.00 41.96 424 GLY D N 1
ATOM 13844 C CA . GLY D 1 427 ? 99.682 48.472 47.983 1.00 42.36 424 GLY D CA 1
ATOM 13845 C C . GLY D 1 427 ? 100.277 47.748 46.810 1.00 38.85 424 GLY D C 1
ATOM 13846 O O . GLY D 1 427 ? 101.456 47.448 46.812 1.00 37.49 424 GLY D O 1
ATOM 13847 N N . MET D 1 428 ? 99.459 47.476 45.795 1.00 36.61 425 MET D N 1
ATOM 13848 C CA . MET D 1 428 ? 99.971 46.909 44.548 1.00 36.95 425 MET D CA 1
ATOM 13849 C C . MET D 1 428 ? 101.148 47.728 44.006 1.00 34.80 425 MET D C 1
ATOM 13850 O O . MET D 1 428 ? 102.203 47.171 43.657 1.00 32.07 425 MET D O 1
ATOM 13855 N N . ILE D 1 429 ? 100.981 49.045 43.971 1.00 34.85 426 ILE D N 1
ATOM 13856 C CA . ILE D 1 429 ? 102.020 49.907 43.431 1.00 35.01 426 ILE D CA 1
ATOM 13857 C C . ILE D 1 429 ? 103.286 49.900 44.273 1.00 37.13 426 ILE D C 1
ATOM 13858 O O . ILE D 1 429 ? 104.393 49.880 43.728 1.00 36.83 426 ILE D O 1
ATOM 13863 N N . ARG D 1 430 ? 103.136 49.898 45.599 1.00 38.17 427 ARG D N 1
ATOM 13864 C CA . ARG D 1 430 ? 104.301 49.722 46.480 1.00 42.21 427 ARG D CA 1
ATOM 13865 C C . ARG D 1 430 ? 105.031 48.411 46.217 1.00 38.02 427 ARG D C 1
ATOM 13866 O O . ARG D 1 430 ? 106.272 48.374 46.253 1.00 37.78 427 ARG D O 1
ATOM 13874 N N . GLN D 1 431 ? 104.282 47.342 45.941 1.00 37.26 428 GLN D N 1
ATOM 13875 C CA . GLN D 1 431 ? 104.916 46.039 45.656 1.00 36.17 428 GLN D CA 1
ATOM 13876 C C . GLN D 1 431 ? 105.719 46.098 44.354 1.00 33.08 428 GLN D C 1
ATOM 13877 O O . GLN D 1 431 ? 106.745 45.419 44.212 1.00 33.91 428 GLN D O 1
ATOM 13883 N N . VAL D 1 432 ? 105.253 46.900 43.395 1.00 32.01 429 VAL D N 1
ATOM 13884 C CA . VAL D 1 432 ? 105.978 47.062 42.165 1.00 31.44 429 VAL D CA 1
ATOM 13885 C C . VAL D 1 432 ? 107.335 47.641 42.443 1.00 31.85 429 VAL D C 1
ATOM 13886 O O . VAL D 1 432 ? 108.353 47.125 41.968 1.00 33.24 429 VAL D O 1
ATOM 13890 N N . ASP D 1 433 ? 107.375 48.699 43.233 1.00 31.99 430 ASP D N 1
ATOM 13891 C CA . ASP D 1 433 ? 108.628 49.347 43.494 1.00 34.53 430 ASP D CA 1
ATOM 13892 C C . ASP D 1 433 ? 109.582 48.416 44.247 1.00 36.06 430 ASP D C 1
ATOM 13893 O O . ASP D 1 433 ? 110.783 48.382 43.964 1.00 34.69 430 ASP D O 1
ATOM 13898 N N . LYS D 1 434 ? 109.051 47.711 45.250 1.00 37.40 431 LYS D N 1
ATOM 13899 C CA . LYS D 1 434 ? 109.888 46.831 46.050 1.00 40.50 431 LYS D CA 1
ATOM 13900 C C . LYS D 1 434 ? 110.488 45.759 45.157 1.00 38.01 431 LYS D C 1
ATOM 13901 O O . LYS D 1 434 ? 111.697 45.544 45.173 1.00 39.40 431 LYS D O 1
ATOM 13907 N N . SER D 1 435 ? 109.658 45.122 44.334 1.00 36.87 432 SER D N 1
ATOM 13908 C CA . SER D 1 435 ? 110.131 44.046 43.461 1.00 36.32 432 SER D CA 1
ATOM 13909 C C . SER D 1 435 ? 111.156 44.556 42.450 1.00 37.44 432 SER D C 1
ATOM 13910 O O . SER D 1 435 ? 112.191 43.931 42.237 1.00 36.99 432 SER D O 1
ATOM 13913 N N . LEU D 1 436 ? 110.860 45.674 41.799 1.00 35.11 433 LEU D N 1
ATOM 13914 C CA . LEU D 1 436 ? 111.728 46.144 40.712 1.00 35.32 433 LEU D CA 1
ATOM 13915 C C . LEU D 1 436 ? 113.049 46.679 41.226 1.00 37.07 433 LEU D C 1
ATOM 13916 O O . LEU D 1 436 ? 114.094 46.538 40.575 1.00 37.08 433 LEU D O 1
ATOM 13921 N N . LEU D 1 437 ? 113.023 47.275 42.404 1.00 40.29 434 LEU D N 1
ATOM 13922 C CA . LEU D 1 437 ? 114.244 47.871 42.947 1.00 45.29 434 LEU D CA 1
ATOM 13923 C C . LEU D 1 437 ? 115.274 46.826 43.348 1.00 48.25 434 LEU D C 1
ATOM 13924 O O . LEU D 1 437 ? 116.461 47.137 43.461 1.00 47.47 434 LEU D O 1
ATOM 13929 N N . GLU D 1 438 ? 114.825 45.594 43.556 1.00 49.85 435 GLU D N 1
ATOM 13930 C CA . GLU D 1 438 ? 115.738 44.487 43.858 1.00 51.93 435 GLU D CA 1
ATOM 13931 C C . GLU D 1 438 ? 116.514 44.060 42.606 1.00 54.93 435 GLU D C 1
ATOM 13932 O O . GLU D 1 438 ? 117.534 43.395 42.708 1.00 58.64 435 GLU D O 1
ATOM 13938 N N . LEU D 1 439 ? 116.018 44.434 41.425 1.00 54.10 436 LEU D N 1
ATOM 13939 C CA . LEU D 1 439 ? 116.734 44.174 40.173 1.00 56.47 436 LEU D CA 1
ATOM 13940 C C . LEU D 1 439 ? 117.791 45.244 39.909 1.00 57.83 436 LEU D C 1
ATOM 13941 O O . LEU D 1 439 ? 117.553 46.429 40.141 1.00 61.65 436 LEU D O 1
ATOM 13946 N N . ALA D 1 440 ? 118.949 44.821 39.414 1.00 58.23 437 ALA D N 1
ATOM 13947 C CA . ALA D 1 440 ? 119.991 45.759 38.998 1.00 63.48 437 ALA D CA 1
ATOM 13948 C C . ALA D 1 440 ? 119.474 46.718 37.916 1.00 61.90 437 ALA D C 1
ATOM 13949 O O . ALA D 1 440 ? 119.853 47.880 37.888 1.00 60.76 437 ALA D O 1
ATOM 13951 N N . ARG D 1 441 ? 118.598 46.207 37.058 1.00 59.17 438 ARG D N 1
ATOM 13952 C CA . ARG D 1 441 ? 118.058 46.919 35.895 1.00 59.70 438 ARG D CA 1
ATOM 13953 C C . ARG D 1 441 ? 117.217 48.175 36.205 1.00 54.14 438 ARG D C 1
ATOM 13954 O O . ARG D 1 441 ? 117.113 49.068 35.369 1.00 57.88 438 ARG D O 1
ATOM 13962 N N . TYR D 1 442 ? 116.549 48.211 37.353 1.00 47.42 439 TYR D N 1
ATOM 13963 C CA . TYR D 1 442 ? 115.655 49.359 37.659 1.00 46.86 439 TYR D CA 1
ATOM 13964 C C . TYR D 1 442 ? 116.171 50.187 38.830 1.00 47.40 439 TYR D C 1
ATOM 13965 O O . TYR D 1 442 ? 116.773 49.647 39.751 1.00 51.07 439 TYR D O 1
ATOM 13974 N N . LYS D 1 443 ? 115.950 51.504 38.781 1.00 48.79 440 LYS D N 1
ATOM 13975 C CA . LYS D 1 443 ? 116.330 52.384 39.890 1.00 51.02 440 LYS D CA 1
ATOM 13976 C C . LYS D 1 443 ? 115.261 53.417 40.219 1.00 50.11 440 LYS D C 1
ATOM 13977 O O . LYS D 1 443 ? 114.286 53.615 39.470 1.00 44.58 440 LYS D O 1
ATOM 13983 N N . ARG D 1 444 ? 115.463 54.095 41.338 1.00 49.82 441 ARG D N 1
ATOM 13984 C CA . ARG D 1 444 ? 114.541 55.128 41.784 1.00 49.32 441 ARG D CA 1
ATOM 13985 C C . ARG D 1 444 ? 114.471 56.195 40.743 1.00 46.81 441 ARG D C 1
ATOM 13986 O O . ARG D 1 444 ? 115.492 56.607 40.199 1.00 45.86 441 ARG D O 1
ATOM 13994 N N . GLY D 1 445 ? 113.257 56.641 40.457 1.00 45.31 442 GLY D N 1
ATOM 13995 C CA . GLY D 1 445 ? 113.055 57.671 39.451 1.00 46.39 442 GLY D CA 1
ATOM 13996 C C . GLY D 1 445 ? 112.602 57.124 38.113 1.00 43.42 442 GLY D C 1
ATOM 13997 O O . GLY D 1 445 ? 112.124 57.885 37.274 1.00 45.11 442 GLY D O 1
ATOM 13998 N N . ASP D 1 446 ? 112.775 55.822 37.884 1.00 41.83 443 ASP D N 1
ATOM 13999 C CA . ASP D 1 446 ? 112.425 55.220 36.590 1.00 39.12 443 ASP D CA 1
ATOM 14000 C C . ASP D 1 446 ? 110.917 55.289 36.364 1.00 37.52 443 ASP D C 1
ATOM 14001 O O . ASP D 1 446 ? 110.125 54.958 37.234 1.00 32.67 443 ASP D O 1
ATOM 14006 N N . LEU D 1 447 ? 110.531 55.669 35.159 1.00 38.57 444 LEU D N 1
ATOM 14007 C CA . LEU D 1 447 ? 109.123 55.854 34.830 1.00 36.79 444 LEU D CA 1
ATOM 14008 C C . LEU D 1 447 ? 108.527 54.531 34.405 1.00 31.99 444 LEU D C 1
ATOM 14009 O O . LEU D 1 447 ? 109.065 53.843 33.560 1.00 32.60 444 LEU D O 1
ATOM 14014 N N . VAL D 1 448 ? 107.410 54.168 35.006 1.00 31.69 445 VAL D N 1
ATOM 14015 C CA . VAL D 1 448 ? 106.707 52.964 34.628 1.00 31.12 445 VAL D CA 1
ATOM 14016 C C . VAL D 1 448 ? 105.234 53.298 34.525 1.00 29.62 445 VAL D C 1
ATOM 14017 O O . VAL D 1 448 ? 104.763 54.272 35.123 1.00 31.80 445 VAL D O 1
ATOM 14021 N N . VAL D 1 449 ? 104.529 52.534 33.707 1.00 26.45 446 VAL D N 1
ATOM 14022 C CA . VAL D 1 449 ? 103.098 52.656 33.591 1.00 26.72 446 VAL D CA 1
ATOM 14023 C C . VAL D 1 449 ? 102.489 51.393 34.177 1.00 27.51 446 VAL D C 1
ATOM 14024 O O . VAL D 1 449 ? 102.841 50.266 33.754 1.00 26.98 446 VAL D O 1
ATOM 14028 N N . ILE D 1 450 ? 101.606 51.572 35.167 1.00 28.14 447 ILE D N 1
ATOM 14029 C CA . ILE D 1 450 ? 101.065 50.445 35.922 1.00 27.56 447 ILE D CA 1
ATOM 14030 C C . ILE D 1 450 ? 99.571 50.313 35.695 1.00 27.71 447 ILE D C 1
ATOM 14031 O O . ILE D 1 450 ? 98.809 51.274 35.847 1.00 27.69 447 ILE D O 1
ATOM 14036 N N . VAL D 1 451 ? 99.165 49.127 35.295 1.00 24.27 448 VAL D N 1
ATOM 14037 C CA . VAL D 1 451 ? 97.779 48.789 35.171 1.00 24.41 448 VAL D CA 1
ATOM 14038 C C . VAL D 1 451 ? 97.352 47.927 36.363 1.00 25.74 448 VAL D C 1
ATOM 14039 O O . VAL D 1 451 ? 98.015 46.944 36.697 1.00 25.06 448 VAL D O 1
ATOM 14043 N N . ALA D 1 452 ? 96.266 48.334 37.030 1.00 27.04 449 ALA D N 1
ATOM 14044 C CA . ALA D 1 452 ? 95.765 47.591 38.193 1.00 27.68 449 ALA D CA 1
ATOM 14045 C C . ALA D 1 452 ? 94.266 47.729 38.278 1.00 31.35 449 ALA D C 1
ATOM 14046 O O . ALA D 1 452 ? 93.647 48.364 37.419 1.00 32.99 449 ALA D O 1
ATOM 14048 N N . GLY D 1 453 ? 93.659 47.155 39.326 1.00 32.25 450 GLY D N 1
ATOM 14049 C CA . GLY D 1 453 ? 92.227 47.245 39.453 1.00 32.92 450 GLY D CA 1
ATOM 14050 C C . GLY D 1 453 ? 91.729 46.988 40.868 1.00 33.79 450 GLY D C 1
ATOM 14051 O O . GLY D 1 453 ? 92.284 46.142 41.608 1.00 30.27 450 GLY D O 1
ATOM 14052 N N . ALA D 1 454 ? 90.645 47.676 41.213 1.00 33.95 451 ALA D N 1
ATOM 14053 C CA . ALA D 1 454 ? 89.885 47.392 42.411 1.00 38.72 451 ALA D CA 1
ATOM 14054 C C . ALA D 1 454 ? 88.444 47.071 41.995 1.00 41.25 451 ALA D C 1
ATOM 14055 O O . ALA D 1 454 ? 87.952 47.638 41.006 1.00 41.90 451 ALA D O 1
ATOM 14057 N N . PRO D 1 455 ? 87.765 46.163 42.711 1.00 44.35 452 PRO D N 1
ATOM 14058 C CA . PRO D 1 455 ? 88.246 45.610 43.991 1.00 44.93 452 PRO D CA 1
ATOM 14059 C C . PRO D 1 455 ? 89.450 44.686 43.841 1.00 44.65 452 PRO D C 1
ATOM 14060 O O . PRO D 1 455 ? 89.537 43.919 42.853 1.00 43.76 452 PRO D O 1
ATOM 14064 N N . PRO D 1 456 ? 90.394 44.759 44.788 1.00 44.62 453 PRO D N 1
ATOM 14065 C CA . PRO 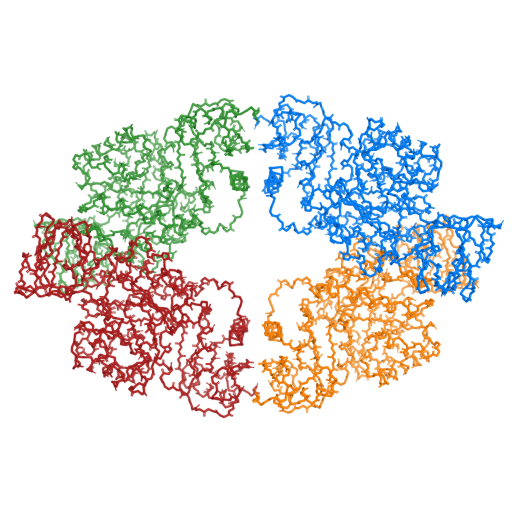D 1 456 ? 91.610 43.926 44.704 1.00 43.67 453 PRO D CA 1
ATOM 14066 C C . PRO D 1 456 ? 91.247 42.462 44.727 1.00 41.41 453 PRO D C 1
ATOM 14067 O O . PRO D 1 456 ? 90.162 42.112 45.184 1.00 39.19 453 PRO D O 1
ATOM 14071 N N . GLY D 1 457 ? 92.118 41.622 44.183 1.00 39.58 454 GLY D N 1
ATOM 14072 C CA . GLY D 1 457 ? 91.942 40.185 44.241 1.00 37.16 454 GLY D CA 1
ATOM 14073 C C . GLY D 1 457 ? 90.714 39.695 43.505 1.00 37.66 454 GLY D C 1
ATOM 14074 O O . GLY D 1 457 ? 90.185 38.647 43.839 1.00 36.44 454 GLY D O 1
ATOM 14075 N N . THR D 1 458 ? 90.265 40.439 42.486 1.00 34.71 455 THR D N 1
ATOM 14076 C CA . THR D 1 458 ? 89.078 40.057 41.723 1.00 35.08 455 THR D CA 1
ATOM 14077 C C . THR D 1 458 ? 89.430 40.010 40.227 1.00 35.41 455 THR D C 1
ATOM 14078 O O . THR D 1 458 ? 89.809 41.009 39.636 1.00 32.57 455 THR D O 1
ATOM 14082 N N . VAL D 1 459 ? 89.252 38.845 39.618 1.00 36.33 456 VAL D N 1
ATOM 14083 C CA . VAL D 1 459 ? 89.469 38.714 38.189 1.00 36.11 456 VAL D CA 1
ATOM 14084 C C . VAL D 1 459 ? 88.562 39.707 37.465 1.00 35.40 456 VAL D C 1
ATOM 14085 O O . VAL D 1 459 ? 87.369 39.851 37.791 1.00 36.13 456 VAL D O 1
ATOM 14089 N N . GLY D 1 460 ? 89.149 40.440 36.510 1.00 33.92 457 GLY D N 1
ATOM 14090 C CA . GLY D 1 460 ? 88.377 41.347 35.680 1.00 32.88 457 GLY D CA 1
ATOM 14091 C C . GLY D 1 460 ? 88.202 42.773 36.213 1.00 33.19 457 GLY D C 1
ATOM 14092 O O . GLY D 1 460 ? 87.648 43.614 35.502 1.00 31.61 457 GLY D O 1
ATOM 14093 N N . SER D 1 461 ? 88.679 43.060 37.431 1.00 32.50 458 SER D N 1
ATOM 14094 C CA . SER D 1 461 ? 88.402 44.366 38.050 1.00 33.93 458 SER D CA 1
ATOM 14095 C C . SER D 1 461 ? 89.281 45.498 37.470 1.00 33.14 458 SER D C 1
ATOM 14096 O O . SER D 1 461 ? 89.018 46.662 37.726 1.00 35.59 458 SER D O 1
ATOM 14099 N N . THR D 1 462 ? 90.284 45.132 36.676 1.00 30.90 459 THR D N 1
ATOM 14100 C CA . THR D 1 462 ? 91.209 46.065 36.038 1.00 28.81 459 THR D CA 1
ATOM 14101 C C . THR D 1 462 ? 90.520 47.380 35.624 1.00 29.99 459 THR D C 1
ATOM 14102 O O . THR D 1 462 ? 89.589 47.386 34.794 1.00 30.12 459 THR D O 1
ATOM 14106 N N . ASN D 1 463 ? 90.927 48.481 36.253 1.00 29.27 460 ASN D N 1
ATOM 14107 C CA . ASN D 1 463 ? 90.245 49.762 36.025 1.00 29.55 460 ASN D CA 1
ATOM 14108 C C . ASN D 1 463 ? 91.054 51.009 36.283 1.00 28.17 460 ASN D C 1
ATOM 14109 O O . ASN D 1 463 ? 90.486 52.139 36.343 1.00 30.30 460 ASN D O 1
ATOM 14114 N N . LEU D 1 464 ? 92.364 50.870 36.347 1.00 27.82 461 LEU D N 1
ATOM 14115 C CA . LEU D 1 464 ? 93.190 52.027 36.550 1.00 29.65 461 LEU D CA 1
ATOM 14116 C C . LEU D 1 464 ? 94.543 51.946 35.830 1.00 29.36 461 LEU D C 1
ATOM 14117 O O . LEU D 1 464 ? 95.162 50.847 35.714 1.00 25.47 461 LEU D O 1
ATOM 14122 N N . ILE D 1 465 ? 94.983 53.107 35.321 1.00 27.05 462 ILE D N 1
ATOM 14123 C CA . ILE D 1 465 ? 96.345 53.249 34.799 1.00 26.90 462 ILE D CA 1
ATOM 14124 C C . ILE D 1 465 ? 97.039 54.359 35.563 1.00 26.69 462 ILE D C 1
ATOM 14125 O O . ILE D 1 465 ? 96.524 55.478 35.651 1.00 28.86 462 ILE D O 1
ATOM 14130 N N . HIS D 1 466 ? 98.194 54.052 36.114 1.00 26.83 463 HIS D N 1
ATOM 14131 C CA . HIS D 1 466 ? 98.951 55.022 36.906 1.00 30.34 463 HIS D CA 1
ATOM 14132 C C . HIS D 1 466 ? 100.340 55.152 36.319 1.00 29.99 463 HIS D C 1
ATOM 14133 O O . HIS D 1 466 ? 101.048 54.166 36.129 1.00 30.64 463 HIS D O 1
ATOM 14140 N N . VAL D 1 467 ? 100.702 56.366 35.994 1.00 29.19 464 VAL D N 1
ATOM 14141 C CA . VAL D 1 467 ? 102.029 56.665 35.530 1.00 30.62 464 VAL D CA 1
ATOM 14142 C C . VAL D 1 467 ? 102.822 56.994 36.777 1.00 33.44 464 VAL D C 1
ATOM 14143 O O . VAL D 1 467 ? 102.451 57.905 37.537 1.00 38.80 464 VAL D O 1
ATOM 14147 N N . HIS D 1 468 ? 103.908 56.277 37.001 1.00 32.02 465 HIS D N 1
ATOM 14148 C CA . HIS D 1 468 ? 104.567 56.302 38.308 1.00 33.22 465 HIS D CA 1
ATOM 14149 C C . HIS D 1 468 ? 106.073 56.327 38.119 1.00 33.17 465 HIS D C 1
ATOM 14150 O O . HIS D 1 468 ? 106.605 55.636 37.254 1.00 31.04 465 HIS D O 1
ATOM 14157 N N . ARG D 1 469 ? 106.767 57.122 38.922 1.00 35.71 466 ARG D N 1
ATOM 14158 C CA . ARG D 1 469 ? 108.215 56.978 39.006 1.00 37.08 466 ARG D CA 1
ATOM 14159 C C . ARG D 1 469 ? 108.573 56.157 40.242 1.00 39.62 466 ARG D C 1
ATOM 14160 O O . ARG D 1 469 ? 108.116 56.438 41.361 1.00 39.54 466 ARG D O 1
ATOM 14168 N N . ILE D 1 470 ? 109.364 55.127 40.022 1.00 39.72 467 ILE D N 1
ATOM 14169 C CA . ILE D 1 470 ? 109.706 54.177 41.062 1.00 44.00 467 ILE D CA 1
ATOM 14170 C C . ILE D 1 470 ? 110.260 54.883 42.288 1.00 47.63 467 ILE D C 1
ATOM 14171 O O . ILE D 1 470 ? 111.225 55.641 42.202 1.00 47.01 467 ILE D O 1
ATOM 14176 N N . GLY D 1 471 ? 109.612 54.644 43.428 1.00 34.62 468 GLY D N 1
ATOM 14177 C CA . GLY D 1 471 ? 110.062 55.185 44.715 1.00 37.36 468 GLY D CA 1
ATOM 14178 C C . GLY D 1 471 ? 109.692 56.636 44.961 1.00 43.26 468 GLY D C 1
ATOM 14179 O O . GLY D 1 471 ? 109.984 57.174 46.023 1.00 45.28 468 GLY D O 1
ATOM 14180 N N . GLU D 1 472 ? 109.033 57.283 44.002 1.00 39.38 469 GLU D N 1
ATOM 14181 C CA . GLU D 1 472 ? 108.672 58.685 44.182 1.00 41.02 469 GLU D CA 1
ATOM 14182 C C . GLU D 1 472 ? 107.265 58.812 44.738 1.00 38.46 469 GLU D C 1
ATOM 14183 O O . GLU D 1 472 ? 106.450 57.890 44.633 1.00 44.70 469 GLU D O 1
ATOM 14189 N N . ASP D 1 473 ? 106.999 59.952 45.361 1.00 43.10 470 ASP D N 1
ATOM 14190 C CA . ASP D 1 473 ? 105.769 60.170 46.102 1.00 36.35 470 ASP D CA 1
ATOM 14191 C C . ASP D 1 473 ? 104.681 60.723 45.180 1.00 41.91 470 ASP D C 1
ATOM 14192 O O . ASP D 1 473 ? 104.253 61.873 45.337 1.00 40.42 470 ASP D O 1
ATOM 14197 N N . ASP D 1 474 ? 104.209 59.906 44.237 1.00 33.54 471 ASP D N 1
ATOM 14198 C CA . ASP D 1 474 ? 103.254 60.396 43.225 1.00 32.37 471 ASP D CA 1
ATOM 14199 C C . ASP D 1 474 ? 101.999 59.554 43.180 1.00 36.91 471 ASP D C 1
ATOM 14200 O O . ASP D 1 474 ? 101.266 59.576 42.197 1.00 34.67 471 ASP D O 1
ATOM 14205 N N . VAL D 1 475 ? 101.737 58.820 44.262 1.00 31.38 472 VAL D N 1
ATOM 14206 C CA . VAL D 1 475 ? 100.513 58.044 44.377 1.00 32.98 472 VAL D CA 1
ATOM 14207 C C . VAL D 1 475 ? 99.666 58.624 45.513 1.00 39.02 472 VAL D C 1
ATOM 14208 O O . VAL D 1 475 ? 98.450 58.478 45.516 1.00 42.30 472 VAL D O 1
#

Sequence (1884 aa):
TRRGKIVCTLGPATQRDDLVRALVEAGMDVARMNFSHGDYDDHKVAYERVRVASDATGRAVGVLADLQGPKIRLGRFASGATHWAEGETVRITVGACEGSHDRVSTTYKRLAQDAVAGDRVLVDDGKVALVVDAVEGDDVVCTVVEGGPVSDNKGISLPGMNVTAPALSEKDIEDLTFALNLGVDMVALSFVRSPADVELVHEVMDRIGRRVPVIAKLEKPEAIDNLEAIVLAFDAVMVARGDLGVELPLEEVPLVQKRAIQMARENAKPVIVATQMLDSMIEENSRRPTRAEASDVANAVLDGADALMLSGETSVGKYPLAAVRTMSRIICAVEENSTAAPPLTHIPRTKRGVISYAARDIGERLDAKALVAFTQSGDTVRRLARLHTPLPLLAFTAWPEVRSQLAMTWGTETFIVPKMQSTDGMIRQVDKSLLELARYKRGDLVVIVAGAPPGTVGSTNLIHVHRIGEDDVTRRGKIVCTLGPATQRDDLVRALVEAGMDVARMNFSHGDYDDHKVAYERVRVASDATGRAVGVLADLQGPKIRLGRFASGATHWAEGETVRITVGACEGSHDRVSTTYKRLAQDAVAGDRVLVDDGKVALVVDAVEGDDVVCTVVEGGPVSDNKGISLPGMNVTAPALSEKDIEDLTFALNLGVDMVALSFVRSPADVELVHEVMDRIGRRVPVIAKLEKPEAIDNLEAIVLAFDAVMVARGDLGVELPLEEVPLVQKRAIQMARENAKPVIVATQMLDSMIENSRPTRAEASDVANAVLDGADALMLSGETSVGKYPLAAVRTMSRIICAVEENSTAAPPLTHIPRTKRGVISYAARDIGERLDAKALVAFTQSGDTVRRLARLHTPLPLLAFTAWPEVRSQLAMTWGTETFIVPKMQSTDGMIRQVDKSLLELARYKRGDLVVIVAGAPPGTVGSTNLIHVHRIGEDDVTRRGKIVCTLGPATQRDDLVRALVEAGMDVARMNFSHGDYDDHKVAYERVRVASDATGRAVGVLADLQGPKIRLGRFASGATHWAEGETVRITVGACEGSHDRVSTTYKRLAQDAVAGDRVLVDDGKVALVVDAVEGDDVVCTVVEGGPVSDNKGISLPGMNVTAPALSEKDIEDLTFALNLGVDMVALSFVRSPADVELVHEVMDRIGRRVPVIAKLEKPEAIDNLEAIVLAFDAVMVARGDLGVELPLEEVPLVQKRAIQMARENAKPVIVATQMLDSMIENSRPTRAEASDVANAVLDGADALMLSGETSVGKYPLAAVRTMSRIICAVEENSTAAPPLTHHIPRTKRGVISYAARDIGERLDAKALVAFTQSGDTVRRLARLHTPLPLLAFTAWPEVRSQLAMTWGTETFIVPKMQSTDGMIRQVDKSLLELARYKRGDLVVIVAGAPPGTVGSTNLIHVHRIGEDDVTRRGKIVCTLGPATQRDDLVRALVEAGMDVARMNFSHGDYDDHKVAYERVRVASDATGRAVGVLADLQGPKIRLGRFASGATHWAEGETVRITVGACEGSHDRVSTTYKRLAQDAVAGDRVLVDDGKVALVVDAVEGDDVVCTVVEGGPVSDNKKGISLPGMNVTAPALSEKDIEDLTFALNLGVDMVALSFVRSPADVELVHEVMDRIGRRVPVIAKLEKPEAIDNLEAIVLAFDAVMVARGDLGVELPLEEVPLVQKRAIQMARENAKPVIVATQMLDSMIENSRPTRAEASDVANAVLDGADALMLSGETSVGKYPLAAVRTMSRIICAVEENSTAAPPLTHIPRTKRGVISYAARDIGERLDAKALVAFTQSGDTVRRLARLHTPLPLLAFTAWPEVRSQLAMTWGTETFIVPKMQSTDGMIRQVDKSLLELARYKRGDLVVIVAGAPPGTVGSTNLIHVHRIGEDDV

Organism: Mycobacterium tuberculosis (strain ATCC 25618 / H37Rv) (NCBI:txid83332)

Foldseek 3Di:
DFFFAEEEEAADLCPPPCSLLLLVVLGHLEYEYELVDDDLVVVLSSVVSNVVSCVVVVHFYAYEYEFPWPFKWWAAAPVQKDKQAAFDKAKEFLDDDRHYNRYTYMPQNCCLVFDDFQWWKAWLLHQWIWTFHDRDVRIGMIGTHHIDMDGHTTTIDGAPTDRDDQQADPSRLVSLLSCVVSPGAEYEGPPDQDLCSVVVSVVSCVVSPHDHFYEYEDQAVSCLVCVLSNLVSGQAYEPALSNNCSNDPNVCSVVSLLVNLLSNLLVLHAYEYEDPLQVVLLEDLHGDPVSLVSLLVNQQSQHNYYYDYSNQHPGPHNSSVSNNSSVSSVVNVVVHNAHPDRPDQDDAPLLNVLVVLLVVCVVVVAQAEEEEAAQCRSQSSNQSRTDNHQYEYEYQDPSSQNVCSSGGRYHYDHDHQDQDVVVVLLRVLVVCCVDPSDDFQGWYKYWDAPPGPDGRRTDDIDTDGRPDDPD/DFFFAEEEEAAPLQPPPCSLLLLVVLGHLEYEYELVDDDLVVVLSSVVSNVVSCVVVVHFYAYEYEFPWPFKWWAAAPVQKDKQAAFDKAKEFLDDDRHYNRYTYMPQNCCLVFDDFQWWKAWLLHQWIWTFHDRDVRIGIIGTHHIDMDGHTTTMDGAPTDRDDQQADPSRLVSLLSCVVSPGAEYEGPPDQELCSVVVSVVSCVVSPHDHFYEYEDQAVSCLVCVLSNLVSGQAYEPALSNNCSNDPNVCSVVSLLVNLLSNLLVLHAYEYEDPLQVCLLEDLHGDPVSLVSLLVNQQSQHNYYYDYSSQHPGPHNSSVSNNSSVSSVVNVVVHNAHPDRPDDDDAPLLNVLVVLLVVCVVVVAQAEEEEAAQCRSQSSNQSRTDNHQYEYEYQDVSSQNVCSSGTRYHYDHDHQDQDVVVVLLRVLVVQCVDPPDDFQGWYKYWDAPPGPDGRRTDDIDTDGRPDDPD/DFFFAEEEEAAPLCPPPCSLLLLVVLGHLEYEYELLDDDLVVVLVSVVSNVCSCVVVVHFYAYEYEFPFPFKWWAAEPVFKDKQDAFDKAKEFCDDDHHYNRYTYMPQNCCLVFDDFQWKKAWQLRQWIWTFHHRDVRIGIIGTHHIGMDGGTITIDGAPTDRDDDQADPSRLVSLLSCVVSPGAEYEGPPDQDLCSVVVSVVSCVVSPHDHFYEYEDQAVSCLVCVLSNLVSGQAYEPALSNNCVNDPNVPSVVSLLVNLLSNLLVLHAYEYEDPLQVCLLEDLDGDPVSLVSLLVNQQSQHNYYYDYSSQHPGPHNSSVSNSSSVSSVVNVVVHNAHDDRPDQDDAPLLNVLVVLLVVCVVVVAQAEEEEAAQCRSQSSNQSRTDNHQYEYEYQDPSSQNVCSSGTRYHYDHDHQDQDVVVVLLRVLVVCCVDPPDDFQGWYKYWDAPPTPDGRRTDDIDTDGRPDDDD/DFFFAEEEEAAPLQPPPCSLLLLVVLGHLEYEYEPLDDDLVVVLVSVVSNVVSCVVVVHFYAYEYEFPFPFKWWAAEPVFKDKQDAFDKAKEFCDDDHHHNRYTYMPQNCCLVQDDFQWKKAWQLRQWIWTFHHRDVRIGIIGTHHIGMDGHTITMDGAPGDGDDDQADPSRLVSLLSCVVSPGAEYEGPPDQELCSVVVSVVSCVVSPHDHFYEYEDQAVSCLVCVLSNLVSGQAYEPALSNNCVNDPNVPSVVSLLVNLLSNLLVLHAYEYEDPLQVVLLEDLHGDPVSLVSLLVNQQSQHNYYYDYSSQHPGPHNSSVSNSSSVSSVVNVVVHNAHPDRPDQDDAPLLNVLVVLLVVCVVVVAQAEEEEAAQCRSQSSNQSRTDNHQYEYEYQDPSSQNVCSSGTRYHYDHDHQDQDVVVVLLRVLVVCCVDPPDDFQGWYKYWDAPPTPDGRRTDDIDTDGRPDDDD

Nearest PDB structures (foldseek):
  5wsa-assembly1_A  TM=1.000E+00  e=9.912E-96  Mycobacterium tuberculosis H37Rv
  5wrp-assembly1_C  TM=9.786E-01  e=6.342E-65  Mycobacterium tuberculosis H37Rv
  8eds-assembly1_A-2  TM=9.052E-01  e=8.160E-57  Escherichia coli
  4yng-assembly1_C  TM=9.210E-01  e=4.253E-56  Escherichia coli
  3eoe-assembly1_C  TM=9.009E-01  e=4.557E-52  Toxoplasma gondii

B-factor: mean 37.11, std 11.39, range [11.08, 102.86]

Secondary structure (DSSP, 8-state):
---SEEEEE-SGGG-STTHHHHHHHHT--EEEEETTSS-HHHHHHHHHHHHHHHHHH----EEEEEE--S--BB--BTTSEEEE-TT-EEEEESS---B-SSEEEBS-TTHHHH--TT-EEEETTTTEEEEEEEEETTEEEEEEEE-EEEETT-BEE-TT------SS-HHHHHHHHHHHHHT-SEEEETT--STTHHHHHHHHHHHHT----EEEEE-SHHHHHTHHHHHHHSSEEEEEHHHHHHHS-GGGHHHHHHHHHHHHHHTT--EEEESSTTGGGGT-SS--HHHHHHHHHHHHHT-SEEEESHHHHT-S-HHHHHHHHHHHHHHHHHH----PPPSS---SHHHHHHHHHHHHHHHTT-SEEEEE-SSSHHHHHHHTT--SS-EEEEES-HHHHHHGGGSTTEEEEE----SSHHHHHHHHHHHHHTSTT--TT-EEEEEEESSTT-TT-EEEEEEEETTSS--/---SEEEEE-SGGG-STTHHHHHHHHT--EEEEETTSS-HHHHHHHHHHHHHHHHHH----EEEEEE--S--BB--BTTSEEEE-TT-EEEEESS---B-SSEEEBS-TTHHHH--TT-EEEETTTTEEEEEEEEETTEEEEEEEE-EEEETT-BEE-TT------SS-HHHHHHHHHHHHHT-SEEEETT--STTHHHHHHHHHHHHT----EEEEE-SHHHHHTHHHHHHHSSEEEEEHHHHHHHS-GGGHHHHHHHHHHHHHHTT--EEEESSTTGGGGT-SS--HHHHHHHHHHHHHT-SEEEESHHHHT-S-HHHHHHHHHHHHHHHHHH----PPPSS---SHHHHHHHHHHHHHHHTT-SEEEEE-SSSHHHHHHHTT--SS-EEEEES-HHHHHHGGGSTTEEEEE----SSHHHHHHHHHHHHHTSTT--TT-EEEEEEESSTT-TT-EEEEEEEETTSS--/---SEEEEE-SGGG-STTHHHHHHHHT--EEEEETTSS-HHHHHHHHHHHHHHHHHH----EEEEEE--S--BB--BTTSEEEE-TT-EEEEESS---B-SSEEEBS-TTHHHH--TT-EEEETTTTEEEEEEEEETTEEEEEEEE-EEEETT-BEE-TTS-----SS-HHHHHHHHHHHHHT-SEEEETT--STTHHHHHHHHHHHHT----EEEEE-SHHHHHTHHHHHHHSSEEEEEHHHHHHHS-GGGHHHHHHHHHHHHHHTT--EEEESSTTGGGGT-SS--HHHHHHHHHHHHHT-SEEEESHHHHT-S-HHHHHHHHHHHHHHHHHH----PPPSS---SHHHHHHHHHHHHHHHTT-SEEEEE-SSSHHHHHHHTT--SS-EEEEES-HHHHHHGGGSTTEEEEE----SSHHHHHHHHHHHHHTSTT--TT-EEEEEEESSTT-TT-EEEEEEEETTSS--/---SEEEEE-SGGG-STTHHHHHHHHT--EEEEETTSS-HHHHHHHHHHHHHHHHHH----EEEEEE--S--BB--BTTSEEEE-TT-EEEEESS---B-SSEEEBS-TTHHHH--TT-EEEETTTTEEEEEEEEETTEEEEEEEE-EEEETT-BEE-TTS-----SS-HHHHHHHHHHHHHT-SEEEETT--STTHHHHHHHHHHHHT----EEEEE-SHHHHHTHHHHHHHSSEEEEEHHHHHHHS-GGGHHHHHHHHHHHHHHTT--EEEESSTTGGGGT-SS--HHHHHHHHHHHHHT-SEEEESHHHHT-S-HHHHHHHHHHHHHHHHHH----PPPSS---SHHHHHHHHHHHHHHHTT-SEEEEE-SSSHHHHHHHTT--SS-EEEEES-HHHHHHGGGSTTEEEEE----SSHHHHHHHHHHHHHTSTT--TT-EEEEEEESSTT-TT-EEEEEEEETTSS--

Radius of gyration: 42.83 Å; Cα contacts (8 Å, |Δi|>4): 4637; chains: 4; bounding box: 120×133×88 Å

InterPro domains:
  IPR001697 Pyruvate kinase [PR01050] (60-76)
  IPR001697 Pyruvate kinase [PR01050] (185-199)
  IPR001697 Pyruvate kinase [PR01050] (215-241)
  IPR001697 Pyruvate kinase [PR01050] (242-266)
  IPR001697 Pyruvate kinase [PR01050] (267-291)
  IPR001697 Pyruvate kinase [PR01050] (292-310)
  IPR001697 Pyruvate kinase [PR01050] (311-327)
  IPR001697 Pyruvate kinase [PTHR11817] (3-447)
  IPR001697 Pyruvate kinase [TIGR01064] (3-467)
  IPR011037 Pyruvate kinase-like, insert domain superfamily [SSF50800] (71-164)
  IPR015793 Pyruvate kinase, barrel [PF00224] (3-323)
  IPR015795 Pyruvate kinase, C-terminal [PF02887] (354-465)
  IPR015806 Pyruvate kinase, insert domain superfamily [G3DSA:2.40.33.10] (72-166)
  IPR015813 Pyruvate/Phosphoenolpyruvate kinase-like domain superfamily [SSF51621] (2-336)
  IPR018209 Pyruvate kinase, active site [PS00110] (213-225)
  IPR036918 Pyruvate kinase, C-terminal domain superfamily [G3DSA:3.40.1380.20] (326-468)
  IPR036918 Pyruvate kinase, C-terminal domain superfamily [SSF52935] (322-468)
  IPR040442 Pyruvate kinase-like domain superfamily [G3DSA:3.20.20.60] (6-325)